Protein 2DGP (pdb70)

Sequence (106 aa):
GSSGSSGMKDHDAIKLFIGQIPRNLDEKDLKPLFEEFGKIYELTVLKDRFTGMHKGCAFLTYCERESALKAQSALHEQKTLPGMNRPIQVKPADSESRGGSGPSSGGSSGSSGMKDHDAIKLFIGQIPRNLDEKDLKPLFEEFGKIYELTVLKDRFTGMHKGCAFLTYCERESALKAQSALHEQKTLPGMNRPIQVKPADSESRGGSGPSSGGSSGSSGMKDHDAIKLFIGQIPRNLDEKDLKPLFEEFGKIYELTVLKDRFTGMHKGCAFLTYCERESALKAQSALHEQKTLPGMNRPIQVKPADSESRGGSGPSSGGSSGSSGMKDHDAIKLFIGQIPRNLDEKDLKPLFEEFGKIYELTVLKDRFTGMHKGCAFLTYCERESALKAQSALHEQKTLPGMNRPIQVKPADSESRGGSGPSSGGSSGSSGMKDHDAIKLFIGQIPRNLDEKDLKPLFEEFGKIYELTVLKDRFTGMHKGCAFLTYCERESALKAQSALHEQKTLPGMNRPIQVKPADSESRGGSGPSSGGSSGSSGMKDHDAIKLFIGQIPRNLDEKDLKPLFEEFGKIYELTVLKDRFTGMHKGCAFLTYCERESALKAQSALHEQKTLPGMNRPIQVKPADSESRGGSGPSSGGSSGSSGMKDHDAIKLFIGQIPRNLDEKDLKPLFEEFGKIYELTVLKDRFTGMHKGCAFLTYCERESALKAQSALHEQKTLPGMNRPIQVKPADSESRGGSGPSSGGSSGSSGMKDHDAIKLFIGQIPRNLDEKDLKPLFEEFGKIYELTVLKDRFTGMHKGCAFLTYCERESALKAQSALHEQKTLPGMNRPIQVKPADSESRGGSGPSSGGSSGSSGMKDHDAIKLFIGQIPRNLDEKDLKPLFEEFGKIYELTVLKDRFTGMHKGCAFLTYCERESALKAQSALHEQKTLPGMNRPIQVKPADSESRGGSGPSSGGSSGSSGMKDHDAIKLFIGQIPRNLDEKDLKPLFEEFGKIYELTVLKDRFTGMHKGCAFLTYCERESALKAQSALHEQKTLPGMNRPIQVKPADSESRGGSGPSSGGSSGSSGMKDHDAIKLFIGQIPRNLDEKDLKPLFEEFGKIYELTVLKDRFTGMHKGCAFLTYCERESALKAQSALHEQKTLPGMNRPIQVKPADSESRGGSGPSSGGSSGSSGMKDHDAIKLFIGQIPRNLDEKDLKPLFEEFGKIYELTVLKDRFTGMHKGCAFLTYCERESALKAQSALHEQKTLPGMNRPIQVKPADSESRGGSGPSSGGSSGSSGMKDHDAIKLFIGQIPRNLDEKDLKPLFEEFGKIYELTVLKDRFTGMHKGCAFLTYCERESALKAQSALHEQKTLPGMNRPIQVKPADSESRGGSGPSSGGSSGSSGMKDHDAIKLFIGQIPRNLDEKDLKPLFEEFGKIYELTVLKDRFTGMHKGCAFLTYCERESALKAQSALHEQKTLPGMNRPIQVKPADSESRGGSGPSSGGSSGSSGMKDHDAIKLFIGQIPRNLDEKDLKPLFEEFGKIYELTVLKDRFTGMHKGCAFLTYCERESALKAQSALHEQKTLPGMNRPIQVKPADSESRGGSGPSSGGSSGSSGMKDHDAIKLFIGQIPRNLDEKDLKPLFEEFGKIYELTVLKDRFTGMHKGCAFLTYCERESALKAQSALHEQKTLPGMNRPIQVKPADSESRGGSGPSSGGSSGSSGMKDHDAIKLFIGQIPRNLDEKDLKPLFEEFGKIYELTVLKDRFTGMHKGCAFLTYCERESALKAQSALHEQKTLPGMNRPIQVKPADSESRGGSGPSSGGSSGSSGMKDHDAIKLFIGQIPRNLDEKDLKPLFEEFGKIYELTVLKDRFTGMHKGCAFLTYCERESALKAQSALHEQKTLPGMNRPIQVKPADSESRGGSGPSSGGSSGSSGMKDHDAIKLFIGQIPRNLDEKDLKPLFEEFGKIYELTVLKDRFTGMHKGCAFLTYCERESALKAQSALHEQKTLPGMNRPIQVKPADSESRGGSGPSSGGSSGSSGMKDHDAIKLFIGQIPRNLDEKDLKPLFEEFGKIYELTVLKDRFTGMHKGCAFLTYCERESALKAQSALHEQKTLPGMNRPIQVKPADSESRGGSGPSSG

Solvent-accessible surface area: 7938 Å² total; per-residue (Å²): 128,128,102,47,76,117,70,164,66,40,184,120,36,48,104,0,61,3,9,61,8,30,167,104,42,72,65,172,90,11,78,52,61,8,64,140,88,8,98,28,108,104,23,76,13,46,84,50,224,188,124,18,108,14,102,27,8,5,41,1,26,0,18,105,156,113,14,0,85,141,1,26,96,31,5,59,115,106,76,78,29,116,83,49,145,170,32,9,66,9,84,58,59,109,106,110,121,212,80,76,123,65,130,96,125,111

Organism: Homo sapiens (NCBI:txid9606)

Structure (mmCIF, N/CA/C/O backbone):
data_2DGP
#
_entry.id   2DGP
#
loop_
_atom_site.group_PDB
_atom_site.id
_atom_site.type_symbol
_atom_site.label_atom_id
_atom_site.label_alt_id
_atom_site.label_comp_id
_atom_site.label_asym_id
_atom_site.label_entity_id
_atom_site.label_seq_id
_atom_site.pdbx_PDB_ins_code
_atom_site.Cartn_x
_atom_site.Cartn_y
_atom_site.Cartn_z
_atom_site.occupancy
_atom_site.B_iso_or_equiv
_atom_site.auth_seq_id
_atom_site.auth_comp_id
_atom_site.auth_asym_id
_atom_site.auth_atom_id
_atom_site.pdbx_PDB_model_num
ATOM 1 N N . GLY A 1 1 ? -15.502 13.108 15.107 1.00 0.00 41 GLY A N 1
ATOM 2 C CA . GLY A 1 1 ? -14.737 12.122 15.849 1.00 0.00 41 GLY A CA 1
ATOM 3 C C . GLY A 1 1 ? -13.530 12.725 16.540 1.00 0.00 41 GLY A C 1
ATOM 4 O O . GLY A 1 1 ? -13.539 13.900 16.906 1.00 0.00 41 GLY A O 1
ATOM 8 N N . SER A 1 2 ? -12.490 11.918 16.721 1.00 0.00 42 SER A N 1
ATOM 9 C CA . SER A 1 2 ? -11.272 12.377 17.378 1.00 0.00 42 SER A CA 1
ATOM 10 C C . SER A 1 2 ? -10.187 12.691 16.353 1.00 0.00 42 SER A C 1
ATOM 11 O O . SER A 1 2 ? -9.665 13.805 16.306 1.00 0.00 42 SER A O 1
ATOM 19 N N . SER A 1 3 ? -9.852 11.700 15.533 1.00 0.00 43 SER A N 1
ATOM 20 C CA . SER A 1 3 ? -8.826 11.868 14.510 1.00 0.00 43 SER A CA 1
ATOM 21 C C . SER A 1 3 ? -9.437 12.371 13.205 1.00 0.00 43 SER A C 1
ATOM 22 O O . SER A 1 3 ? -8.899 13.271 12.561 1.00 0.00 43 SER A O 1
ATOM 30 N N . GLY A 1 4 ? -10.566 11.783 12.822 1.00 0.00 44 GLY A N 1
ATOM 31 C CA . GLY A 1 4 ? -11.232 12.183 11.597 1.00 0.00 44 GLY A CA 1
ATOM 32 C C . GLY A 1 4 ? -10.314 12.127 10.392 1.00 0.00 44 GLY A C 1
ATOM 33 O O . GLY A 1 4 ? -9.958 11.045 9.925 1.00 0.00 44 GLY A O 1
ATOM 37 N N . SER A 1 5 ? -9.930 13.295 9.887 1.00 0.00 45 SER A N 1
ATOM 38 C CA . SER A 1 5 ? -9.052 13.374 8.726 1.00 0.00 45 SER A CA 1
ATOM 39 C C . SER A 1 5 ? -9.712 12.748 7.502 1.00 0.00 45 SER A C 1
ATOM 40 O O . SER A 1 5 ? -9.071 12.028 6.736 1.00 0.00 45 SER A O 1
ATOM 48 N N . SER A 1 6 ? -11.000 13.027 7.324 1.00 0.00 46 SER A N 1
ATOM 49 C CA . SER A 1 6 ? -11.750 12.488 6.196 1.00 0.00 46 SER A CA 1
ATOM 50 C C . SER A 1 6 ? -11.812 13.498 5.053 1.00 0.00 46 SER A C 1
ATOM 51 O O . SER A 1 6 ? -12.777 14.250 4.927 1.00 0.00 46 SER A O 1
ATOM 59 N N . GLY A 1 7 ? -10.774 13.508 4.223 1.00 0.00 47 GLY A N 1
ATOM 60 C CA . GLY A 1 7 ? -10.729 14.428 3.102 1.00 0.00 47 GLY A CA 1
ATOM 61 C C . GLY A 1 7 ? -10.356 13.742 1.803 1.00 0.00 47 GLY A C 1
ATOM 62 O O . GLY A 1 7 ? -10.934 12.715 1.448 1.00 0.00 47 GLY A O 1
ATOM 66 N N . MET A 1 8 ? -9.390 14.312 1.091 1.00 0.00 48 MET A N 1
ATOM 67 C CA . MET A 1 8 ? -8.941 13.748 -0.177 1.00 0.00 48 MET A CA 1
ATOM 68 C C . MET A 1 8 ? -7.418 13.713 -0.248 1.00 0.00 48 MET A C 1
ATOM 69 O O . MET A 1 8 ? -6.735 14.413 0.500 1.00 0.00 48 MET A O 1
ATOM 83 N N . LYS A 1 9 ? -6.891 12.893 -1.152 1.00 0.00 49 LYS A N 1
ATOM 84 C CA . LYS A 1 9 ? -5.448 12.767 -1.322 1.00 0.00 49 LYS A CA 1
ATOM 85 C C . LYS A 1 9 ? -4.832 14.097 -1.743 1.00 0.00 49 LYS A C 1
ATOM 86 O O . LYS A 1 9 ? -5.435 14.861 -2.496 1.00 0.00 49 LYS A O 1
ATOM 105 N N . ASP A 1 10 ? -3.627 14.367 -1.253 1.00 0.00 50 ASP A N 1
ATOM 106 C CA . ASP A 1 10 ? -2.927 15.604 -1.581 1.00 0.00 50 ASP A CA 1
ATOM 107 C C . ASP A 1 10 ? -2.882 15.819 -3.090 1.00 0.00 50 ASP A C 1
ATOM 108 O O . ASP A 1 10 ? -2.982 14.868 -3.867 1.00 0.00 50 ASP A O 1
ATOM 117 N N . HIS A 1 11 ? -2.731 17.074 -3.500 1.00 0.00 51 HIS A N 1
ATOM 118 C CA . HIS A 1 11 ? -2.673 17.414 -4.917 1.00 0.00 51 HIS A CA 1
ATOM 119 C C . HIS A 1 11 ? -1.621 16.574 -5.635 1.00 0.00 51 HIS A C 1
ATOM 120 O O . HIS A 1 11 ? -1.892 15.984 -6.681 1.00 0.00 51 HIS A O 1
ATOM 134 N N . ASP A 1 12 ? -0.421 16.526 -5.067 1.00 0.00 52 ASP A N 1
ATOM 135 C CA . ASP A 1 12 ? 0.672 15.758 -5.652 1.00 0.00 52 ASP A CA 1
ATOM 136 C C . ASP A 1 12 ? 0.940 14.492 -4.845 1.00 0.00 52 ASP A C 1
ATOM 137 O O . ASP A 1 12 ? 1.851 14.452 -4.019 1.00 0.00 52 ASP A O 1
ATOM 146 N N . ALA A 1 13 ? 0.139 13.460 -5.088 1.00 0.00 53 ALA A N 1
ATOM 147 C CA . ALA A 1 13 ? 0.290 12.193 -4.385 1.00 0.00 53 ALA A CA 1
ATOM 148 C C . ALA A 1 13 ? 1.504 11.423 -4.894 1.00 0.00 53 ALA A C 1
ATOM 149 O O . ALA A 1 13 ? 1.975 11.656 -6.008 1.00 0.00 53 ALA A O 1
ATOM 156 N N . ILE A 1 14 ? 2.006 10.508 -4.073 1.00 0.00 54 ILE A N 1
ATOM 157 C CA . ILE A 1 14 ? 3.165 9.704 -4.441 1.00 0.00 54 ILE A CA 1
ATOM 158 C C . ILE A 1 14 ? 2.756 8.278 -4.791 1.00 0.00 54 ILE A C 1
ATOM 159 O O . ILE A 1 14 ? 2.109 7.593 -3.999 1.00 0.00 54 ILE A O 1
ATOM 175 N N . LYS A 1 15 ? 3.139 7.834 -5.984 1.00 0.00 55 LYS A N 1
ATOM 176 C CA . LYS A 1 15 ? 2.816 6.487 -6.440 1.00 0.00 55 LYS A CA 1
ATOM 177 C C . LYS A 1 15 ? 3.864 5.486 -5.965 1.00 0.00 55 LYS A C 1
ATOM 178 O O . LYS A 1 15 ? 4.892 5.293 -6.615 1.00 0.00 55 LYS A O 1
ATOM 197 N N . LEU A 1 16 ? 3.596 4.851 -4.829 1.00 0.00 56 LEU A N 1
ATOM 198 C CA . LEU A 1 16 ? 4.516 3.867 -4.268 1.00 0.00 56 LEU A CA 1
ATOM 199 C C . LEU A 1 16 ? 4.465 2.562 -5.056 1.00 0.00 56 LEU A C 1
ATOM 200 O O . LEU A 1 16 ? 3.412 1.936 -5.173 1.00 0.00 56 LEU A O 1
ATOM 216 N N . PHE A 1 17 ? 5.611 2.157 -5.593 1.00 0.00 57 PHE A N 1
ATOM 217 C CA . PHE A 1 17 ? 5.698 0.925 -6.369 1.00 0.00 57 PHE A CA 1
ATOM 218 C C . PHE A 1 17 ? 6.143 -0.241 -5.491 1.00 0.00 57 PHE A C 1
ATOM 219 O O . PHE A 1 17 ? 7.268 -0.261 -4.991 1.00 0.00 57 PHE A O 1
ATOM 236 N N . ILE A 1 18 ? 5.252 -1.209 -5.308 1.00 0.00 58 ILE A N 1
ATOM 237 C CA . ILE A 1 18 ? 5.553 -2.379 -4.491 1.00 0.00 58 ILE A CA 1
ATOM 238 C C . ILE A 1 18 ? 5.889 -3.585 -5.361 1.00 0.00 58 ILE A C 1
ATOM 239 O O . ILE A 1 18 ? 5.228 -3.842 -6.366 1.00 0.00 58 ILE A O 1
ATOM 255 N N . GLY A 1 19 ? 6.921 -4.324 -4.965 1.00 0.00 59 GLY A N 1
ATOM 256 C CA . GLY A 1 19 ? 7.327 -5.496 -5.719 1.00 0.00 59 GLY A CA 1
ATOM 257 C C . GLY A 1 19 ? 7.564 -6.702 -4.832 1.00 0.00 59 GLY A C 1
ATOM 258 O O . GLY A 1 19 ? 7.489 -6.604 -3.608 1.00 0.00 59 GLY A O 1
ATOM 262 N N . GLN A 1 20 ? 7.850 -7.843 -5.451 1.00 0.00 60 GLN A N 1
ATOM 263 C CA . GLN A 1 20 ? 8.097 -9.073 -4.708 1.00 0.00 60 GLN A CA 1
ATOM 264 C C . GLN A 1 20 ? 6.803 -9.620 -4.114 1.00 0.00 60 GLN A C 1
ATOM 265 O O . GLN A 1 20 ? 6.773 -10.054 -2.962 1.00 0.00 60 GLN A O 1
ATOM 279 N N . ILE A 1 21 ? 5.737 -9.594 -4.907 1.00 0.00 61 ILE A N 1
ATOM 280 C CA . ILE A 1 21 ? 4.441 -10.088 -4.459 1.00 0.00 61 ILE A CA 1
ATOM 281 C C . ILE A 1 21 ? 3.890 -11.137 -5.419 1.00 0.00 61 ILE A C 1
ATOM 282 O O . ILE A 1 21 ? 3.910 -10.969 -6.638 1.00 0.00 61 ILE A O 1
ATOM 298 N N . PRO A 1 22 ? 3.385 -12.245 -4.858 1.00 0.00 62 PRO A N 1
ATOM 299 C CA . PRO A 1 22 ? 2.816 -13.343 -5.646 1.00 0.00 62 PRO A CA 1
ATOM 300 C C . PRO A 1 22 ? 1.498 -12.959 -6.308 1.00 0.00 62 PRO A C 1
ATOM 301 O O . PRO A 1 22 ? 0.791 -12.068 -5.835 1.00 0.00 62 PRO A O 1
ATOM 312 N N . ARG A 1 23 ? 1.172 -13.636 -7.404 1.00 0.00 63 ARG A N 1
ATOM 313 C CA . ARG A 1 23 ? -0.062 -13.365 -8.131 1.00 0.00 63 ARG A CA 1
ATOM 314 C C . ARG A 1 23 ? -1.223 -14.168 -7.552 1.00 0.00 63 ARG A C 1
ATOM 315 O O . ARG A 1 23 ? -2.041 -14.716 -8.289 1.00 0.00 63 ARG A O 1
ATOM 336 N N . ASN A 1 24 ? -1.287 -14.233 -6.225 1.00 0.00 64 ASN A N 1
ATOM 337 C CA . ASN A 1 24 ? -2.346 -14.970 -5.547 1.00 0.00 64 ASN A CA 1
ATOM 338 C C . ASN A 1 24 ? -3.051 -14.088 -4.520 1.00 0.00 64 ASN A C 1
ATOM 339 O O . ASN A 1 24 ? -3.894 -14.559 -3.755 1.00 0.00 64 ASN A O 1
ATOM 350 N N . LEU A 1 25 ? -2.701 -12.807 -4.510 1.00 0.00 65 LEU A N 1
ATOM 351 C CA . LEU A 1 25 ? -3.300 -11.857 -3.579 1.00 0.00 65 LEU A CA 1
ATOM 352 C C . LEU A 1 25 ? -4.389 -11.036 -4.263 1.00 0.00 65 LEU A C 1
ATOM 353 O O . LEU A 1 25 ? -4.648 -11.201 -5.455 1.00 0.00 65 LEU A O 1
ATOM 369 N N . ASP A 1 26 ? -5.021 -10.151 -3.501 1.00 0.00 66 ASP A N 1
ATOM 370 C CA . ASP A 1 26 ? -6.080 -9.301 -4.034 1.00 0.00 66 ASP A CA 1
ATOM 371 C C . ASP A 1 26 ? -5.977 -7.887 -3.471 1.00 0.00 66 ASP A C 1
ATOM 372 O O . ASP A 1 26 ? -5.432 -7.679 -2.387 1.00 0.00 66 ASP A O 1
ATOM 381 N N . GLU A 1 27 ? -6.504 -6.919 -4.214 1.00 0.00 67 GLU A N 1
ATOM 382 C CA . GLU A 1 27 ? -6.470 -5.525 -3.789 1.00 0.00 67 GLU A CA 1
ATOM 383 C C . GLU A 1 27 ? -7.171 -5.349 -2.445 1.00 0.00 67 GLU A C 1
ATOM 384 O O . GLU A 1 27 ? -6.730 -4.570 -1.599 1.00 0.00 67 GLU A O 1
ATOM 396 N N . LYS A 1 28 ? -8.265 -6.078 -2.255 1.00 0.00 68 LYS A N 1
ATOM 397 C CA . LYS A 1 28 ? -9.028 -6.005 -1.015 1.00 0.00 68 LYS A CA 1
ATOM 398 C C . LYS A 1 28 ? -8.286 -6.699 0.122 1.00 0.00 68 LYS A C 1
ATOM 399 O O . LYS A 1 28 ? -8.664 -6.578 1.288 1.00 0.00 68 LYS A O 1
ATOM 418 N N . ASP A 1 29 ? -7.229 -7.425 -0.223 1.00 0.00 69 ASP A N 1
ATOM 419 C CA . ASP A 1 29 ? -6.432 -8.136 0.769 1.00 0.00 69 ASP A CA 1
ATOM 420 C C . ASP A 1 29 ? -5.139 -7.384 1.069 1.00 0.00 69 ASP A C 1
ATOM 421 O O . ASP A 1 29 ? -4.512 -7.594 2.109 1.00 0.00 69 ASP A O 1
ATOM 430 N N . LEU A 1 30 ? -4.745 -6.507 0.152 1.00 0.00 70 LEU A N 1
ATOM 431 C CA . LEU A 1 30 ? -3.525 -5.723 0.318 1.00 0.00 70 LEU A CA 1
ATOM 432 C C . LEU A 1 30 ? -3.847 -4.310 0.793 1.00 0.00 70 LEU A C 1
ATOM 433 O O . LEU A 1 30 ? -3.123 -3.738 1.609 1.00 0.00 70 LEU A O 1
ATOM 449 N N . LYS A 1 31 ? -4.938 -3.752 0.280 1.00 0.00 71 LYS A N 1
ATOM 450 C CA . LYS A 1 31 ? -5.359 -2.407 0.654 1.00 0.00 71 LYS A CA 1
ATOM 451 C C . LYS A 1 31 ? -5.519 -2.288 2.166 1.00 0.00 71 LYS A C 1
ATOM 452 O O . LYS A 1 31 ? -5.101 -1.308 2.783 1.00 0.00 71 LYS A O 1
ATOM 471 N N . PRO A 1 32 ? -6.138 -3.308 2.778 1.00 0.00 72 PRO A N 1
ATOM 472 C CA . PRO A 1 32 ? -6.366 -3.341 4.226 1.00 0.00 72 PRO A CA 1
ATOM 473 C C . PRO A 1 32 ? -5.111 -2.994 5.019 1.00 0.00 72 PRO A C 1
ATOM 474 O O . PRO A 1 32 ? -5.074 -1.994 5.737 1.00 0.00 72 PRO A O 1
ATOM 485 N N . LEU A 1 33 ? -4.083 -3.825 4.884 1.00 0.00 73 LEU A N 1
ATOM 486 C CA . LEU A 1 33 ? -2.824 -3.605 5.587 1.00 0.00 73 LEU A CA 1
ATOM 487 C C . LEU A 1 33 ? -2.412 -2.138 5.521 1.00 0.00 73 LEU A C 1
ATOM 488 O O . LEU A 1 33 ? -2.424 -1.433 6.530 1.00 0.00 73 LEU A O 1
ATOM 504 N N . PHE A 1 34 ? -2.049 -1.684 4.326 1.00 0.00 74 PHE A N 1
ATOM 505 C CA . PHE A 1 34 ? -1.635 -0.300 4.128 1.00 0.00 74 PHE A CA 1
ATOM 506 C C . PHE A 1 34 ? -2.644 0.664 4.745 1.00 0.00 74 PHE A C 1
ATOM 507 O O . PHE A 1 34 ? -2.268 1.646 5.384 1.00 0.00 74 PHE A O 1
ATOM 524 N N . GLU A 1 35 ? -3.927 0.375 4.549 1.00 0.00 75 GLU A N 1
ATOM 525 C CA . GLU A 1 35 ? -4.990 1.217 5.085 1.00 0.00 75 GLU A CA 1
ATOM 526 C C . GLU A 1 35 ? -4.777 1.479 6.574 1.00 0.00 75 GLU A C 1
ATOM 527 O O . GLU A 1 35 ? -5.039 2.577 7.064 1.00 0.00 75 GLU A O 1
ATOM 539 N N . GLU A 1 36 ? -4.300 0.463 7.286 1.00 0.00 76 GLU A N 1
ATOM 540 C CA . GLU A 1 36 ? -4.054 0.583 8.718 1.00 0.00 76 GLU A CA 1
ATOM 541 C C . GLU A 1 36 ? -2.960 1.610 8.997 1.00 0.00 76 GLU A C 1
ATOM 542 O O . GLU A 1 36 ? -2.911 2.204 10.074 1.00 0.00 76 GLU A O 1
ATOM 554 N N . PHE A 1 37 ? -2.084 1.813 8.019 1.00 0.00 77 PHE A N 1
ATOM 555 C CA . PHE A 1 37 ? -0.989 2.766 8.159 1.00 0.00 77 PHE A CA 1
ATOM 556 C C . PHE A 1 37 ? -1.396 4.142 7.639 1.00 0.00 77 PHE A C 1
ATOM 557 O O . PHE A 1 37 ? -1.129 5.161 8.273 1.00 0.00 77 PHE A O 1
ATOM 574 N N . GLY A 1 38 ? -2.044 4.161 6.478 1.00 0.00 78 GLY A N 1
ATOM 575 C CA . GLY A 1 38 ? -2.477 5.416 5.891 1.00 0.00 78 GLY A CA 1
ATOM 576 C C . GLY A 1 38 ? -3.840 5.310 5.236 1.00 0.00 78 GLY A C 1
ATOM 577 O O . GLY A 1 38 ? -4.299 4.214 4.914 1.00 0.00 78 GLY A O 1
ATOM 581 N N . LYS A 1 39 ? -4.490 6.452 5.039 1.00 0.00 79 LYS A N 1
ATOM 582 C CA . LYS A 1 39 ? -5.809 6.484 4.418 1.00 0.00 79 LYS A CA 1
ATOM 583 C C . LYS A 1 39 ? -5.699 6.384 2.900 1.00 0.00 79 LYS A C 1
ATOM 584 O O . LYS A 1 39 ? -5.885 7.371 2.189 1.00 0.00 79 LYS A O 1
ATOM 603 N N . ILE A 1 40 ? -5.397 5.186 2.411 1.00 0.00 80 ILE A N 1
ATOM 604 C CA . ILE A 1 40 ? -5.265 4.957 0.978 1.00 0.00 80 ILE A CA 1
ATOM 605 C C . ILE A 1 40 ? -6.387 5.643 0.206 1.00 0.00 80 ILE A C 1
ATOM 606 O O . ILE A 1 40 ? -7.542 5.636 0.632 1.00 0.00 80 ILE A O 1
ATOM 622 N N . TYR A 1 41 ? -6.040 6.234 -0.932 1.00 0.00 81 TYR A N 1
ATOM 623 C CA . TYR A 1 41 ? -7.018 6.925 -1.763 1.00 0.00 81 TYR A CA 1
ATOM 624 C C . TYR A 1 41 ? -7.407 6.074 -2.968 1.00 0.00 81 TYR A C 1
ATOM 625 O O . TYR A 1 41 ? -8.569 6.045 -3.371 1.00 0.00 81 TYR A O 1
ATOM 643 N N . GLU A 1 42 ? -6.424 5.383 -3.538 1.00 0.00 82 GLU A N 1
ATOM 644 C CA . GLU A 1 42 ? -6.664 4.531 -4.697 1.00 0.00 82 GLU A CA 1
ATOM 645 C C . GLU A 1 42 ? -5.587 3.456 -4.813 1.00 0.00 82 GLU A C 1
ATOM 646 O O . GLU A 1 42 ? -4.396 3.735 -4.670 1.00 0.00 82 GLU A O 1
ATOM 658 N N . LEU A 1 43 ? -6.015 2.225 -5.073 1.00 0.00 83 LEU A N 1
ATOM 659 C CA . LEU A 1 43 ? -5.089 1.106 -5.208 1.00 0.00 83 LEU A CA 1
ATOM 660 C C . LEU A 1 43 ? -5.301 0.380 -6.533 1.00 0.00 83 LEU A C 1
ATOM 661 O O . LEU A 1 43 ? -6.435 0.105 -6.928 1.00 0.00 83 LEU A O 1
ATOM 677 N N . THR A 1 44 ? -4.203 0.069 -7.215 1.00 0.00 84 THR A N 1
ATOM 678 C CA . THR A 1 44 ? -4.269 -0.626 -8.494 1.00 0.00 84 THR A CA 1
ATOM 679 C C . THR A 1 44 ? -3.140 -1.641 -8.627 1.00 0.00 84 THR A C 1
ATOM 680 O O . THR A 1 44 ? -1.969 -1.310 -8.443 1.00 0.00 84 THR A O 1
ATOM 691 N N . VAL A 1 45 ? -3.499 -2.880 -8.948 1.00 0.00 85 VAL A N 1
ATOM 692 C CA . VAL A 1 45 ? -2.515 -3.944 -9.108 1.00 0.00 85 VAL A CA 1
ATOM 693 C C . VAL A 1 45 ? -2.155 -4.145 -10.575 1.00 0.00 85 VAL A C 1
ATOM 694 O O . VAL A 1 45 ? -2.963 -4.642 -11.362 1.00 0.00 85 VAL A O 1
ATOM 707 N N . LEU A 1 46 ? -0.938 -3.756 -10.939 1.00 0.00 86 LEU A N 1
ATOM 708 C CA . LEU A 1 46 ? -0.470 -3.893 -12.314 1.00 0.00 86 LEU A CA 1
ATOM 709 C C . LEU A 1 46 ? -0.724 -5.303 -12.837 1.00 0.00 86 LEU A C 1
ATOM 710 O O . LEU A 1 46 ? -0.011 -6.245 -12.489 1.00 0.00 86 LEU A O 1
ATOM 726 N N . LYS A 1 47 ? -1.744 -5.442 -13.678 1.00 0.00 87 LYS A N 1
ATOM 727 C CA . LYS A 1 47 ? -2.092 -6.736 -14.253 1.00 0.00 87 LYS A CA 1
ATOM 728 C C . LYS A 1 47 ? -2.393 -6.605 -15.743 1.00 0.00 87 LYS A C 1
ATOM 729 O O . LYS A 1 47 ? -3.453 -6.112 -16.130 1.00 0.00 87 LYS A O 1
ATOM 748 N N . ASP A 1 48 ? -1.457 -7.051 -16.572 1.00 0.00 88 ASP A N 1
ATOM 749 C CA . ASP A 1 48 ? -1.624 -6.987 -18.020 1.00 0.00 88 ASP A CA 1
ATOM 750 C C . ASP A 1 48 ? -2.797 -7.851 -18.470 1.00 0.00 88 ASP A C 1
ATOM 751 O O . ASP A 1 48 ? -3.336 -8.638 -17.692 1.00 0.00 88 ASP A O 1
ATOM 760 N N . ARG A 1 49 ? -3.189 -7.697 -19.731 1.00 0.00 89 ARG A N 1
ATOM 761 C CA . ARG A 1 49 ? -4.300 -8.461 -20.284 1.00 0.00 89 ARG A CA 1
ATOM 762 C C . ARG A 1 49 ? -3.831 -9.347 -21.435 1.00 0.00 89 ARG A C 1
ATOM 763 O O . ARG A 1 49 ? -4.621 -10.080 -22.030 1.00 0.00 89 ARG A O 1
ATOM 784 N N . PHE A 1 50 ? -2.541 -9.273 -21.743 1.00 0.00 90 PHE A N 1
ATOM 785 C CA . PHE A 1 50 ? -1.967 -10.067 -22.824 1.00 0.00 90 PHE A CA 1
ATOM 786 C C . PHE A 1 50 ? -1.133 -11.218 -22.269 1.00 0.00 90 PHE A C 1
ATOM 787 O O . PHE A 1 50 ? -1.528 -12.382 -22.348 1.00 0.00 90 PHE A O 1
ATOM 804 N N . THR A 1 51 ? 0.025 -10.885 -21.706 1.00 0.00 91 THR A N 1
ATOM 805 C CA . THR A 1 51 ? 0.916 -11.890 -21.139 1.00 0.00 91 THR A CA 1
ATOM 806 C C . THR A 1 51 ? 1.292 -11.543 -19.703 1.00 0.00 91 THR A C 1
ATOM 807 O O . THR A 1 51 ? 1.505 -12.429 -18.876 1.00 0.00 91 THR A O 1
ATOM 818 N N . GLY A 1 52 ? 1.372 -10.248 -19.413 1.00 0.00 9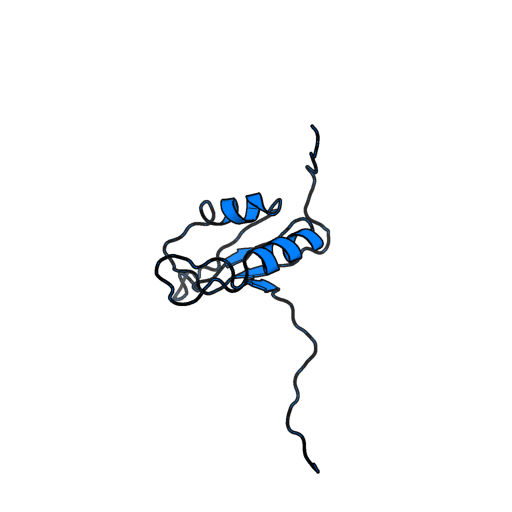2 GLY A N 1
ATOM 819 C CA . GLY A 1 52 ? 1.723 -9.808 -18.075 1.00 0.00 92 GLY A CA 1
ATOM 820 C C . GLY A 1 52 ? 0.536 -9.820 -17.132 1.00 0.00 92 GLY A C 1
ATOM 821 O O . GLY A 1 52 ? 0.382 -8.921 -16.306 1.00 0.00 92 GLY A O 1
ATOM 825 N N . MET A 1 53 ? -0.304 -10.842 -17.254 1.00 0.00 93 MET A N 1
ATOM 826 C CA . MET A 1 53 ? -1.483 -10.968 -16.405 1.00 0.00 93 MET A 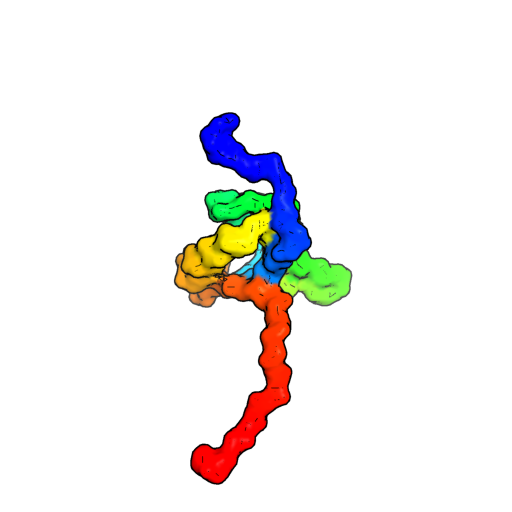CA 1
ATOM 827 C C . MET A 1 53 ? -1.207 -10.421 -15.008 1.00 0.00 93 MET A C 1
ATOM 828 O O . MET A 1 53 ? -2.079 -9.814 -14.385 1.00 0.00 93 MET A O 1
ATOM 842 N N . HIS A 1 54 ? 0.010 -10.641 -14.521 1.00 0.00 94 HIS A N 1
ATOM 843 C CA . HIS A 1 54 ? 0.400 -10.170 -13.197 1.00 0.00 94 HIS A CA 1
ATOM 844 C C . HIS A 1 54 ? 1.900 -9.896 -13.138 1.00 0.00 94 HIS A C 1
ATOM 845 O O . HIS A 1 54 ? 2.713 -10.820 -13.183 1.00 0.00 94 HIS A O 1
ATOM 859 N N . LYS A 1 55 ? 2.260 -8.621 -13.037 1.00 0.00 95 LYS A N 1
ATOM 860 C CA . LYS A 1 55 ? 3.662 -8.225 -12.971 1.00 0.00 95 LYS A CA 1
ATOM 861 C C . LYS A 1 55 ? 4.193 -8.337 -11.545 1.00 0.00 95 LYS A C 1
ATOM 862 O O . LYS A 1 55 ? 5.011 -7.527 -11.112 1.00 0.00 95 LYS A O 1
ATOM 881 N N . GLY A 1 56 ? 3.722 -9.347 -10.821 1.00 0.00 96 GLY A N 1
ATOM 882 C CA . GLY A 1 56 ? 4.161 -9.547 -9.452 1.00 0.00 96 GLY A CA 1
ATOM 883 C C . GLY A 1 56 ? 4.434 -8.240 -8.734 1.00 0.00 96 GLY A C 1
ATOM 884 O O . GLY A 1 56 ? 5.446 -8.101 -8.046 1.00 0.00 96 GLY A O 1
ATOM 888 N N . CYS A 1 57 ? 3.530 -7.279 -8.895 1.00 0.00 97 CYS A N 1
ATOM 889 C CA . CYS A 1 57 ? 3.679 -5.976 -8.258 1.00 0.00 97 CYS A CA 1
ATOM 890 C C . CYS A 1 57 ? 2.347 -5.235 -8.217 1.00 0.00 97 CYS A C 1
ATOM 891 O O . CYS A 1 57 ? 1.357 -5.685 -8.794 1.00 0.00 97 CYS A O 1
ATOM 899 N N . ALA A 1 58 ? 2.329 -4.098 -7.530 1.00 0.00 98 ALA A N 1
ATOM 900 C CA . ALA A 1 58 ? 1.118 -3.295 -7.413 1.00 0.00 98 ALA A CA 1
ATOM 901 C C . ALA A 1 58 ? 1.451 -1.842 -7.094 1.00 0.00 98 ALA A C 1
ATOM 902 O O . ALA A 1 58 ? 2.486 -1.549 -6.494 1.00 0.00 98 ALA A O 1
ATOM 909 N N . PHE A 1 59 ? 0.570 -0.934 -7.500 1.00 0.00 99 PHE A N 1
ATOM 910 C CA . PHE A 1 59 ? 0.772 0.490 -7.259 1.00 0.00 99 PHE A CA 1
ATOM 911 C C . PHE A 1 59 ? -0.114 0.979 -6.117 1.00 0.00 99 PHE A C 1
ATOM 912 O O . PHE A 1 59 ? -1.298 0.648 -6.048 1.00 0.00 99 PHE A O 1
ATOM 929 N N . LEU A 1 60 ? 0.469 1.769 -5.222 1.00 0.00 100 LEU A N 1
ATOM 930 C CA . LEU A 1 60 ? -0.266 2.304 -4.081 1.00 0.00 100 LEU A CA 1
ATOM 931 C C . LEU A 1 60 ? -0.128 3.822 -4.008 1.00 0.00 100 LEU A C 1
ATOM 932 O O . LEU A 1 60 ? 0.942 4.373 -4.268 1.00 0.00 100 LEU A O 1
ATOM 948 N N . THR A 1 61 ? -1.218 4.493 -3.651 1.00 0.00 101 THR A N 1
ATOM 949 C CA . THR A 1 61 ? -1.220 5.947 -3.542 1.00 0.00 101 THR A CA 1
ATOM 950 C C . THR A 1 61 ? -1.719 6.396 -2.174 1.00 0.00 101 THR A C 1
ATOM 951 O O . THR A 1 61 ? -2.880 6.180 -1.825 1.00 0.00 101 THR A O 1
ATOM 962 N N . TYR A 1 62 ? -0.836 7.021 -1.403 1.00 0.00 102 TYR A N 1
ATOM 963 C CA . TYR A 1 62 ? -1.188 7.499 -0.071 1.00 0.00 102 TYR A CA 1
ATOM 964 C C . TYR A 1 62 ? -1.685 8.941 -0.123 1.00 0.00 102 TYR A C 1
ATOM 965 O O . TYR A 1 62 ? -1.095 9.789 -0.795 1.00 0.00 102 TYR A O 1
ATOM 983 N N . CYS A 1 63 ? -2.772 9.210 0.590 1.00 0.00 103 CYS A N 1
ATOM 984 C CA . CYS A 1 63 ? -3.350 10.549 0.626 1.00 0.00 103 CYS A CA 1
ATOM 985 C C . CYS A 1 63 ? -2.317 11.576 1.078 1.00 0.00 103 CYS A C 1
ATOM 986 O O . CYS A 1 63 ? -2.118 12.599 0.425 1.00 0.00 103 CYS A O 1
ATOM 994 N N . GLU A 1 64 ? -1.663 11.295 2.201 1.00 0.00 104 GLU A N 1
ATOM 995 C CA . GLU A 1 64 ? -0.652 12.196 2.741 1.00 0.00 104 GLU A CA 1
ATOM 996 C C . GLU A 1 64 ? 0.749 11.749 2.333 1.00 0.00 104 GLU A C 1
ATOM 997 O O . GLU A 1 64 ? 1.097 10.574 2.452 1.00 0.00 104 GLU A O 1
ATOM 1009 N N . ARG A 1 65 ? 1.548 12.695 1.850 1.00 0.00 105 ARG A N 1
ATOM 1010 C CA . ARG A 1 65 ? 2.910 12.400 1.422 1.00 0.00 105 ARG A CA 1
ATOM 1011 C C . ARG A 1 65 ? 3.724 11.809 2.569 1.00 0.00 105 ARG A C 1
ATOM 1012 O O . ARG A 1 65 ? 4.352 10.761 2.420 1.00 0.00 105 ARG A O 1
ATOM 1033 N N . GLU A 1 66 ? 3.708 12.488 3.711 1.00 0.00 106 GLU A N 1
ATOM 1034 C CA . GLU A 1 66 ? 4.446 12.030 4.882 1.00 0.00 106 GLU A CA 1
ATOM 1035 C C . GLU A 1 66 ? 4.065 10.596 5.239 1.00 0.00 106 GLU A C 1
ATOM 1036 O O . GLU A 1 66 ? 4.924 9.721 5.343 1.00 0.00 106 GLU A O 1
ATOM 1048 N N . SER A 1 67 ? 2.769 10.364 5.427 1.00 0.00 107 SER A N 1
ATOM 1049 C CA . SER A 1 67 ? 2.273 9.038 5.777 1.00 0.00 107 SER A CA 1
ATOM 1050 C C . SER A 1 67 ? 3.033 7.956 5.017 1.00 0.00 107 SER A C 1
ATOM 1051 O O . SER A 1 67 ? 3.641 7.070 5.617 1.00 0.00 107 SER A O 1
ATOM 1059 N N . ALA A 1 68 ? 2.993 8.034 3.690 1.00 0.00 108 ALA A N 1
ATOM 1060 C CA . ALA A 1 68 ? 3.678 7.064 2.847 1.00 0.00 108 ALA A CA 1
ATOM 1061 C C . ALA A 1 68 ? 5.036 6.689 3.432 1.00 0.00 108 ALA A C 1
ATOM 1062 O O . ALA A 1 68 ? 5.361 5.509 3.567 1.00 0.00 108 ALA A O 1
ATOM 1069 N N . LEU A 1 69 ? 5.825 7.700 3.777 1.00 0.00 109 LEU A N 1
ATOM 1070 C CA . LEU A 1 69 ? 7.149 7.477 4.348 1.00 0.00 109 LEU A CA 1
ATOM 1071 C C . LEU A 1 69 ? 7.085 6.477 5.498 1.00 0.00 109 LEU A C 1
ATOM 1072 O O . LEU A 1 69 ? 7.888 5.547 5.573 1.00 0.00 109 LEU A O 1
ATOM 1088 N N . LYS A 1 70 ? 6.122 6.674 6.393 1.00 0.00 110 LYS A N 1
ATOM 1089 C CA . LYS A 1 70 ? 5.949 5.788 7.538 1.00 0.00 110 LYS A CA 1
ATOM 1090 C C . LYS A 1 70 ? 5.780 4.341 7.087 1.00 0.00 110 LYS A C 1
ATOM 1091 O O . LYS A 1 70 ? 6.626 3.492 7.364 1.00 0.00 110 LYS A O 1
ATOM 1110 N N . ALA A 1 71 ? 4.682 4.069 6.389 1.00 0.00 111 ALA A N 1
ATOM 1111 C CA . ALA A 1 71 ? 4.404 2.725 5.896 1.00 0.00 111 ALA A CA 1
ATOM 1112 C C . ALA A 1 71 ? 5.593 2.168 5.121 1.00 0.00 111 ALA A C 1
ATOM 1113 O O . ALA A 1 71 ? 5.868 0.969 5.167 1.00 0.00 111 ALA A O 1
ATOM 1120 N N . GLN A 1 72 ? 6.294 3.046 4.410 1.00 0.00 112 GLN A N 1
ATOM 1121 C CA . GLN A 1 72 ? 7.453 2.639 3.624 1.00 0.00 112 GLN A CA 1
ATOM 1122 C C . GLN A 1 72 ? 8.516 2.001 4.511 1.00 0.00 112 GLN A C 1
ATOM 1123 O O . GLN A 1 72 ? 8.833 0.821 4.366 1.00 0.00 112 GLN A O 1
ATOM 1137 N N . SER A 1 73 ? 9.064 2.790 5.430 1.00 0.00 113 SER A N 1
ATOM 1138 C CA . SER A 1 73 ? 10.095 2.303 6.339 1.00 0.00 113 SER A CA 1
ATOM 1139 C C . SER A 1 73 ? 9.516 1.296 7.328 1.00 0.00 113 SER A C 1
ATOM 1140 O O . SER A 1 73 ? 10.239 0.471 7.886 1.00 0.00 113 SER A O 1
ATOM 1148 N N . ALA A 1 74 ? 8.206 1.370 7.540 1.00 0.00 114 ALA A N 1
ATOM 1149 C CA . ALA A 1 74 ? 7.529 0.465 8.460 1.00 0.00 114 ALA A CA 1
ATOM 1150 C C . ALA A 1 74 ? 7.328 -0.909 7.830 1.00 0.00 114 ALA A C 1
ATOM 1151 O O . ALA A 1 74 ? 7.393 -1.932 8.513 1.00 0.00 114 ALA A O 1
ATOM 1158 N N . LEU A 1 75 ? 7.084 -0.926 6.524 1.00 0.00 115 LEU A N 1
ATOM 1159 C CA . LEU A 1 75 ? 6.873 -2.176 5.801 1.00 0.00 115 LEU A CA 1
ATOM 1160 C C . LEU A 1 75 ? 8.170 -2.659 5.159 1.00 0.00 115 LEU A C 1
ATOM 1161 O O . LEU A 1 75 ? 8.604 -3.789 5.385 1.00 0.00 115 LEU A O 1
ATOM 1177 N N . HIS A 1 76 ? 8.785 -1.794 4.358 1.00 0.00 116 HIS A N 1
ATOM 1178 C CA . HIS A 1 76 ? 10.034 -2.132 3.685 1.00 0.00 116 HIS A CA 1
ATOM 1179 C C . HIS A 1 76 ? 10.901 -3.028 4.565 1.00 0.00 116 HIS A C 1
ATOM 1180 O O . HIS A 1 76 ? 11.023 -2.801 5.768 1.00 0.00 116 HIS A O 1
ATOM 1194 N N . GLU A 1 77 ? 11.499 -4.047 3.955 1.00 0.00 117 GLU A N 1
ATOM 1195 C CA . GLU A 1 77 ? 12.352 -4.978 4.685 1.00 0.00 117 GLU A CA 1
ATOM 1196 C C . GLU A 1 77 ? 11.830 -5.199 6.101 1.00 0.00 117 GLU A C 1
ATOM 1197 O O . GLU A 1 77 ? 12.607 -5.327 7.047 1.00 0.00 117 GLU A O 1
ATOM 1209 N N . GLN A 1 78 ? 10.508 -5.242 6.238 1.00 0.00 118 GLN A N 1
ATOM 1210 C CA . GLN A 1 78 ? 9.882 -5.447 7.539 1.00 0.00 118 GLN A CA 1
ATOM 1211 C C . GLN A 1 78 ? 8.917 -6.627 7.499 1.00 0.00 118 GLN A C 1
ATOM 1212 O O . GLN A 1 78 ? 8.862 -7.430 8.430 1.00 0.00 118 GLN A O 1
ATOM 1226 N N . LYS A 1 79 ? 8.156 -6.726 6.414 1.00 0.00 119 LYS A N 1
ATOM 1227 C CA . LYS A 1 79 ? 7.192 -7.808 6.251 1.00 0.00 119 LYS A CA 1
ATOM 1228 C C . LYS A 1 79 ? 7.592 -8.724 5.099 1.00 0.00 119 LYS A C 1
ATOM 1229 O O . LYS A 1 79 ? 8.088 -8.264 4.069 1.00 0.00 119 LYS A O 1
ATOM 1248 N N . THR A 1 80 ? 7.373 -10.023 5.277 1.00 0.00 120 THR A N 1
ATOM 1249 C CA . THR A 1 80 ? 7.711 -11.003 4.253 1.00 0.00 120 THR A CA 1
ATOM 1250 C C . THR A 1 80 ? 6.518 -11.895 3.931 1.00 0.00 120 THR A C 1
ATOM 1251 O O . THR A 1 80 ? 6.113 -12.726 4.746 1.00 0.00 120 THR A O 1
ATOM 1262 N N . LEU A 1 81 ? 5.958 -11.719 2.740 1.00 0.00 121 LEU A N 1
ATOM 1263 C CA . LEU A 1 81 ? 4.810 -12.510 2.310 1.00 0.00 121 LEU A CA 1
ATOM 1264 C C . LEU A 1 81 ? 5.157 -13.995 2.266 1.00 0.00 121 LEU A C 1
ATOM 1265 O O . LEU A 1 81 ? 6.301 -14.383 2.031 1.00 0.00 121 LEU A O 1
ATOM 1281 N N . PRO A 1 82 ? 4.146 -14.846 2.496 1.00 0.00 122 PRO A N 1
ATOM 1282 C CA . PRO A 1 82 ? 4.319 -16.302 2.485 1.00 0.00 122 PRO A CA 1
ATOM 1283 C C . PRO A 1 82 ? 4.587 -16.844 1.086 1.00 0.00 122 PRO A C 1
ATOM 1284 O O . PRO A 1 82 ? 3.756 -16.711 0.188 1.00 0.00 122 PRO A O 1
ATOM 1295 N N . GLY A 1 83 ? 5.754 -17.456 0.906 1.00 0.00 123 GLY A N 1
ATOM 1296 C CA . GLY A 1 83 ? 6.110 -18.009 -0.387 1.00 0.00 123 GLY A CA 1
ATOM 1297 C C . GLY A 1 83 ? 7.302 -17.309 -1.009 1.00 0.00 123 GLY A C 1
ATOM 1298 O O . GLY A 1 83 ? 7.977 -17.867 -1.874 1.00 0.00 123 GLY A O 1
ATOM 1302 N N . MET A 1 84 ? 7.561 -16.082 -0.569 1.00 0.00 124 MET A N 1
ATOM 1303 C CA . MET A 1 84 ? 8.679 -15.304 -1.090 1.00 0.00 124 MET A CA 1
ATOM 1304 C C . MET A 1 84 ? 9.847 -15.307 -0.108 1.00 0.00 124 MET A C 1
ATOM 1305 O O . MET A 1 84 ? 9.744 -14.770 0.994 1.00 0.00 124 MET A O 1
ATOM 1319 N N . ASN A 1 85 ? 10.955 -15.915 -0.516 1.00 0.00 125 ASN A N 1
ATOM 1320 C CA . ASN A 1 85 ? 12.142 -15.989 0.328 1.00 0.00 125 ASN A CA 1
ATOM 1321 C C . ASN A 1 85 ? 12.576 -14.597 0.779 1.00 0.00 125 ASN A C 1
ATOM 1322 O O . ASN A 1 85 ? 13.077 -14.422 1.890 1.00 0.00 125 ASN A O 1
ATOM 1333 N N . ARG A 1 86 ? 12.380 -13.612 -0.091 1.00 0.00 126 ARG A N 1
ATOM 1334 C CA . ARG A 1 86 ? 12.752 -12.236 0.217 1.00 0.00 126 ARG A CA 1
ATOM 1335 C C . ARG A 1 86 ? 11.540 -11.439 0.693 1.00 0.00 126 ARG A C 1
ATOM 1336 O O . ARG A 1 86 ? 10.395 -11.748 0.363 1.00 0.00 126 ARG A O 1
ATOM 1357 N N . PRO A 1 87 ? 11.797 -10.390 1.488 1.00 0.00 127 PRO A N 1
ATOM 1358 C CA . PRO A 1 87 ? 10.741 -9.527 2.026 1.00 0.00 127 PRO A CA 1
ATOM 1359 C C . PRO A 1 87 ? 10.083 -8.674 0.947 1.00 0.00 127 PRO A C 1
ATOM 1360 O O . PRO A 1 87 ? 10.428 -8.772 -0.231 1.00 0.00 127 PRO A O 1
ATOM 1371 N N . ILE A 1 88 ? 9.135 -7.838 1.357 1.00 0.00 128 ILE A N 1
ATOM 1372 C CA . ILE A 1 88 ? 8.431 -6.967 0.425 1.00 0.00 128 ILE A CA 1
ATOM 1373 C C . ILE A 1 88 ? 9.197 -5.667 0.201 1.00 0.00 128 ILE A C 1
ATOM 1374 O O . ILE A 1 88 ? 9.595 -4.999 1.154 1.00 0.00 128 ILE A O 1
ATOM 1390 N N . GLN A 1 89 ? 9.397 -5.316 -1.065 1.00 0.00 129 GLN A N 1
ATOM 1391 C CA . GLN A 1 89 ? 10.114 -4.095 -1.414 1.00 0.00 129 GLN A CA 1
ATOM 1392 C C . GLN A 1 89 ? 9.144 -2.945 -1.661 1.00 0.00 129 GLN A C 1
ATOM 1393 O O . GLN A 1 89 ? 8.124 -3.112 -2.329 1.00 0.00 129 GLN A O 1
ATOM 1407 N N . VAL A 1 90 ? 9.468 -1.776 -1.116 1.00 0.00 130 VAL A N 1
ATOM 1408 C CA . VAL A 1 90 ? 8.625 -0.597 -1.278 1.00 0.00 130 VAL A CA 1
ATOM 1409 C C . VAL A 1 90 ? 9.450 0.615 -1.694 1.00 0.00 130 VAL A C 1
ATOM 1410 O O . VAL A 1 90 ? 10.335 1.059 -0.962 1.00 0.00 130 VAL A O 1
ATOM 1423 N N . LYS A 1 91 ? 9.154 1.149 -2.874 1.00 0.00 131 LYS A N 1
ATOM 1424 C CA . LYS A 1 91 ? 9.866 2.313 -3.388 1.00 0.00 131 LYS A CA 1
ATOM 1425 C C . LYS A 1 91 ? 8.968 3.141 -4.301 1.00 0.00 131 LYS A C 1
ATOM 1426 O O . LYS A 1 91 ? 8.167 2.611 -5.072 1.00 0.00 131 LYS A O 1
ATOM 1445 N N . PRO A 1 92 ? 9.103 4.473 -4.216 1.00 0.00 132 PRO A N 1
ATOM 1446 C CA . PRO A 1 92 ? 8.313 5.402 -5.029 1.00 0.00 132 PRO A CA 1
ATOM 1447 C C . PRO A 1 92 ? 8.702 5.359 -6.503 1.00 0.00 132 PRO A C 1
ATOM 1448 O O . PRO A 1 92 ? 9.879 5.237 -6.840 1.00 0.00 132 PRO A O 1
ATOM 1459 N N . ALA A 1 93 ? 7.706 5.460 -7.376 1.00 0.00 133 ALA A N 1
ATOM 1460 C CA . ALA A 1 93 ? 7.945 5.435 -8.814 1.00 0.00 133 ALA A CA 1
ATOM 1461 C C . ALA A 1 93 ? 8.436 6.790 -9.313 1.00 0.00 133 ALA A C 1
ATOM 1462 O O . ALA A 1 93 ? 7.921 7.324 -10.295 1.00 0.00 133 ALA A O 1
ATOM 1469 N N . ASP A 1 94 ? 9.432 7.341 -8.629 1.00 0.00 134 ASP A N 1
ATOM 1470 C CA . ASP A 1 94 ? 9.993 8.634 -9.003 1.00 0.00 134 ASP A CA 1
ATOM 1471 C C . ASP A 1 94 ? 11.245 8.458 -9.857 1.00 0.00 134 ASP A C 1
ATOM 1472 O O . ASP A 1 94 ? 11.972 7.475 -9.715 1.00 0.00 134 ASP A O 1
ATOM 1481 N N . SER A 1 95 ? 11.488 9.416 -10.746 1.00 0.00 135 SER A N 1
ATOM 1482 C CA . SER A 1 95 ? 12.649 9.364 -11.627 1.00 0.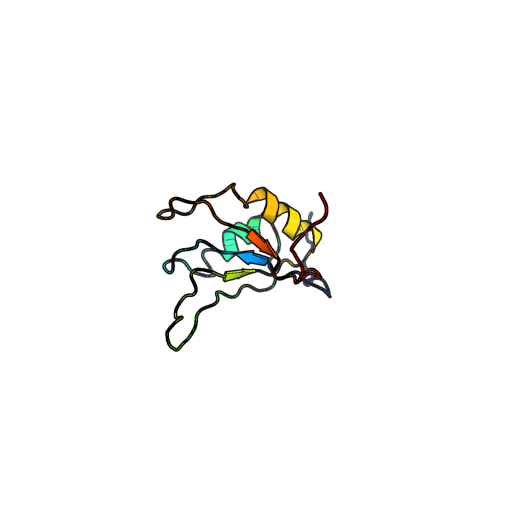00 135 SER A CA 1
ATOM 1483 C C . SER A 1 95 ? 13.656 10.451 -11.263 1.00 0.00 135 SER A C 1
ATOM 1484 O O . SER A 1 95 ? 13.484 11.615 -11.623 1.00 0.00 135 SER A O 1
ATOM 1492 N N . GLU A 1 96 ? 14.707 10.061 -10.548 1.00 0.00 136 GLU A N 1
ATOM 1493 C CA . GLU A 1 96 ? 15.741 11.002 -10.135 1.00 0.00 136 GLU A CA 1
ATOM 1494 C C . GLU A 1 96 ? 16.729 11.257 -11.270 1.00 0.00 136 GLU A C 1
ATOM 1495 O O . GLU A 1 96 ? 17.256 10.321 -11.870 1.00 0.00 136 GLU A O 1
ATOM 1507 N N . SER A 1 97 ? 16.974 12.532 -11.558 1.00 0.00 137 SER A N 1
ATOM 1508 C CA . SER A 1 97 ? 17.895 12.911 -12.623 1.00 0.00 137 SER A CA 1
ATOM 1509 C C . SER A 1 97 ? 19.204 12.136 -12.511 1.00 0.00 137 SER A C 1
ATOM 1510 O O . SER A 1 97 ? 19.917 12.241 -11.514 1.00 0.00 137 SER A O 1
ATOM 1518 N N . ARG A 1 98 ? 19.512 11.356 -13.542 1.00 0.00 138 ARG A N 1
ATOM 1519 C CA . ARG A 1 98 ? 20.734 10.561 -13.561 1.00 0.00 138 ARG A CA 1
ATOM 1520 C C . ARG A 1 98 ? 20.985 9.982 -14.950 1.00 0.00 138 ARG A C 1
ATOM 1521 O O . ARG A 1 98 ? 20.140 10.084 -15.838 1.00 0.00 138 ARG A O 1
ATOM 1542 N N . GLY A 1 99 ? 22.153 9.373 -15.130 1.00 0.00 139 GLY A N 1
ATOM 1543 C CA . GLY A 1 99 ? 22.494 8.787 -16.413 1.00 0.00 139 GLY A CA 1
ATOM 1544 C C . GLY A 1 99 ? 23.943 9.023 -16.791 1.00 0.00 139 GLY A C 1
ATOM 1545 O O . GLY A 1 99 ? 24.232 9.655 -17.806 1.00 0.00 139 GLY A O 1
ATOM 1549 N N . GLY A 1 100 ? 24.858 8.515 -15.971 1.00 0.00 140 GLY A N 1
ATOM 1550 C CA . GLY A 1 100 ? 26.274 8.686 -16.241 1.00 0.00 140 GLY A CA 1
ATOM 1551 C C . GLY A 1 100 ? 27.146 7.902 -15.282 1.00 0.00 140 GLY A C 1
ATOM 1552 O O . GLY A 1 100 ? 26.867 7.843 -14.085 1.00 0.00 140 GLY A O 1
ATOM 1556 N N . SER A 1 101 ? 28.205 7.295 -15.809 1.00 0.00 141 SER A N 1
ATOM 1557 C CA . SER A 1 101 ? 29.119 6.505 -14.991 1.00 0.00 141 SER A CA 1
ATOM 1558 C C . SER A 1 101 ? 30.372 6.137 -15.779 1.00 0.00 141 SER A C 1
ATOM 1559 O O . SER A 1 101 ? 30.308 5.858 -16.976 1.00 0.00 141 SER A O 1
ATOM 1567 N N . GLY A 1 102 ? 31.514 6.139 -15.098 1.00 0.00 142 GLY A N 1
ATOM 1568 C CA . GLY A 1 102 ? 32.767 5.804 -15.749 1.00 0.00 142 GLY A CA 1
ATOM 1569 C C . GLY A 1 102 ? 33.885 6.760 -15.381 1.00 0.00 142 GLY A C 1
ATOM 1570 O O . GLY A 1 102 ? 34.333 7.567 -16.196 1.00 0.00 142 GLY A O 1
ATOM 1574 N N . PRO A 1 103 ? 34.352 6.676 -14.127 1.00 0.00 143 PRO A N 1
ATOM 1575 C CA . PRO A 1 103 ? 35.429 7.534 -13.624 1.00 0.00 143 PRO A CA 1
ATOM 1576 C C . PRO A 1 103 ? 36.777 7.199 -14.252 1.00 0.00 143 PRO A C 1
ATOM 1577 O O . PRO A 1 103 ? 36.942 6.146 -14.867 1.00 0.00 143 PRO A O 1
ATOM 1588 N N . SER A 1 104 ? 37.740 8.102 -14.093 1.00 0.00 144 SER A N 1
ATOM 1589 C CA . SER A 1 104 ? 39.074 7.904 -14.648 1.00 0.00 144 SER A CA 1
ATOM 1590 C C . SER A 1 104 ? 40.085 8.825 -13.973 1.00 0.00 144 SER A C 1
ATOM 1591 O O . SER A 1 104 ? 39.719 9.691 -13.178 1.00 0.00 144 SER A O 1
ATOM 1599 N N . SER A 1 105 ? 41.360 8.632 -14.297 1.00 0.00 145 SER A N 1
ATOM 1600 C CA . SER A 1 105 ? 42.426 9.443 -13.720 1.00 0.00 145 SER A CA 1
ATOM 1601 C C . SER A 1 105 ? 42.415 9.351 -12.197 1.00 0.00 145 SER A C 1
ATOM 1602 O O . SER A 1 105 ? 42.587 10.352 -11.503 1.00 0.00 145 SER A O 1
ATOM 1610 N N . GLY A 1 106 ? 42.210 8.142 -11.685 1.00 0.00 146 GLY A N 1
ATOM 1611 C CA . GLY A 1 106 ? 42.179 7.940 -10.248 1.00 0.00 146 GLY A CA 1
ATOM 1612 C C . GLY A 1 106 ? 40.789 8.112 -9.668 1.00 0.00 146 GLY A C 1
ATOM 1613 O O . GLY A 1 106 ? 39.869 7.372 -10.015 1.00 0.00 146 GLY A O 1
ATOM 1617 N N . GLY A 1 1 ? -18.949 8.187 17.181 1.00 0.00 41 GLY A N 2
ATOM 1618 C CA . GLY A 1 1 ? -17.577 8.474 16.805 1.00 0.00 41 GLY A CA 2
ATOM 1619 C C . GLY A 1 1 ? -17.197 7.849 15.477 1.00 0.00 41 GLY A C 2
ATOM 1620 O O . GLY A 1 1 ? -18.041 7.686 14.596 1.00 0.00 41 GLY A O 2
ATOM 1624 N N . SER A 1 2 ? -15.923 7.499 15.332 1.00 0.00 42 SER A N 2
ATOM 1625 C CA . SER A 1 2 ? -15.432 6.893 14.100 1.00 0.00 42 SER A CA 2
ATOM 1626 C C . SER A 1 2 ? -15.607 7.844 12.920 1.00 0.00 42 SER A C 2
ATOM 1627 O O . SER A 1 2 ? -16.005 7.432 11.830 1.00 0.00 42 SER A O 2
ATOM 1635 N N . SER A 1 3 ? -15.308 9.119 13.146 1.00 0.00 43 SER A N 2
ATOM 1636 C CA . SER A 1 3 ? -15.436 10.131 12.103 1.00 0.00 43 SER A CA 2
ATOM 1637 C C . SER A 1 3 ? -14.068 10.514 11.548 1.00 0.00 43 SER A C 2
ATOM 1638 O O . SER A 1 3 ? -13.322 11.269 12.170 1.00 0.00 43 SER A O 2
ATOM 1646 N N . GLY A 1 4 ? -13.745 9.987 10.370 1.00 0.00 44 GLY A N 2
ATOM 1647 C CA . GLY A 1 4 ? -12.468 10.284 9.749 1.00 0.00 44 GLY A CA 2
ATOM 1648 C C . GLY A 1 4 ? -12.298 11.760 9.450 1.00 0.00 44 GLY A C 2
ATOM 1649 O O . GLY A 1 4 ? -13.280 12.490 9.312 1.00 0.00 44 GLY A O 2
ATOM 1653 N N . SER A 1 5 ? -11.048 12.203 9.351 1.00 0.00 45 SER A N 2
ATOM 1654 C CA . SER A 1 5 ? -10.753 13.603 9.072 1.00 0.00 45 SER A CA 2
ATOM 1655 C C . SER A 1 5 ? -10.332 13.790 7.618 1.00 0.00 45 SER A C 2
ATOM 1656 O O . SER A 1 5 ? -10.811 14.694 6.932 1.00 0.00 45 SER A O 2
ATOM 1664 N N . SER A 1 6 ? -9.432 12.929 7.153 1.00 0.00 46 SER A N 2
ATOM 1665 C CA . SER A 1 6 ? -8.942 13.001 5.782 1.00 0.00 46 SER A CA 2
ATOM 1666 C C . SER A 1 6 ? -10.098 12.930 4.788 1.00 0.00 46 SER A C 2
ATOM 1667 O O . SER A 1 6 ? -11.246 12.707 5.169 1.00 0.00 46 SER A O 2
ATOM 1675 N N . GLY A 1 7 ? -9.784 13.122 3.510 1.00 0.00 47 GLY A N 2
ATOM 1676 C CA . GLY A 1 7 ? -10.806 13.076 2.480 1.00 0.00 47 GLY A CA 2
ATOM 1677 C C . GLY A 1 7 ? -10.233 13.246 1.087 1.00 0.00 47 GLY A C 2
ATOM 1678 O O . GLY A 1 7 ? -10.316 12.339 0.260 1.00 0.00 47 GLY A O 2
ATOM 1682 N N . MET A 1 8 ? -9.651 14.413 0.827 1.00 0.00 48 MET A N 2
ATOM 1683 C CA . MET A 1 8 ? -9.063 14.699 -0.476 1.00 0.00 48 MET A CA 2
ATOM 1684 C C . MET A 1 8 ? -7.540 14.729 -0.391 1.00 0.00 48 MET A C 2
ATOM 1685 O O . MET A 1 8 ? -6.971 15.357 0.502 1.00 0.00 48 MET A O 2
ATOM 1699 N N . LYS A 1 9 ? -6.886 14.047 -1.324 1.00 0.00 49 LYS A N 2
ATOM 1700 C CA . LYS A 1 9 ? -5.429 13.996 -1.356 1.00 0.00 49 LYS A CA 2
ATOM 1701 C C . LYS A 1 9 ? -4.849 15.318 -1.849 1.00 0.00 49 LYS A C 2
ATOM 1702 O O . LYS A 1 9 ? -5.476 16.026 -2.637 1.00 0.00 49 LYS A O 2
ATOM 1721 N N . ASP A 1 10 ? -3.649 15.643 -1.381 1.00 0.00 50 ASP A N 2
ATOM 1722 C CA . ASP A 1 10 ? -2.983 16.879 -1.776 1.00 0.00 50 ASP A CA 2
ATOM 1723 C C . ASP A 1 10 ? -2.928 17.004 -3.296 1.00 0.00 50 ASP A C 2
ATOM 1724 O O . ASP A 1 10 ? -3.084 16.018 -4.017 1.00 0.00 50 ASP A O 2
ATOM 1733 N N . HIS A 1 11 ? -2.708 18.224 -3.776 1.00 0.00 51 HIS A N 2
ATOM 1734 C CA . HIS A 1 11 ? -2.633 18.479 -5.210 1.00 0.00 51 HIS A CA 2
ATOM 1735 C C . HIS A 1 11 ? -1.963 17.315 -5.935 1.00 0.00 51 HIS A C 2
ATOM 1736 O O . HIS A 1 11 ? -2.339 16.969 -7.055 1.00 0.00 51 HIS A O 2
ATOM 1750 N N . ASP A 1 12 ? -0.968 16.716 -5.288 1.00 0.00 52 ASP A N 2
ATOM 1751 C CA . ASP A 1 12 ? -0.246 15.592 -5.871 1.00 0.00 52 ASP A CA 2
ATOM 1752 C C . ASP A 1 12 ? 0.095 14.554 -4.806 1.00 0.00 52 ASP A C 2
ATOM 1753 O O . ASP A 1 12 ? 0.254 14.885 -3.631 1.00 0.00 52 ASP A O 2
ATOM 1762 N N . ALA A 1 13 ? 0.204 13.298 -5.224 1.00 0.00 53 ALA A N 2
ATOM 1763 C CA . ALA A 1 13 ? 0.526 12.212 -4.306 1.00 0.00 53 ALA A CA 2
ATOM 1764 C C . ALA A 1 13 ? 1.736 11.422 -4.794 1.00 0.00 53 ALA A C 2
ATOM 1765 O O . ALA A 1 13 ? 2.168 11.573 -5.937 1.00 0.00 53 ALA A O 2
ATOM 1772 N N . ILE A 1 14 ? 2.279 10.581 -3.920 1.00 0.00 54 ILE A N 2
ATOM 1773 C CA . ILE A 1 14 ? 3.439 9.768 -4.262 1.00 0.00 54 ILE A CA 2
ATOM 1774 C C . ILE A 1 14 ? 3.026 8.343 -4.617 1.00 0.00 54 ILE A C 2
ATOM 1775 O O . ILE A 1 14 ? 2.481 7.617 -3.785 1.00 0.00 54 ILE A O 2
ATOM 1791 N N . LYS A 1 15 ? 3.292 7.948 -5.858 1.00 0.00 55 LYS A N 2
ATOM 1792 C CA . LYS A 1 15 ? 2.951 6.609 -6.324 1.00 0.00 55 LYS A CA 2
ATOM 1793 C C . LYS A 1 15 ? 3.976 5.588 -5.840 1.00 0.00 55 LYS A C 2
ATOM 1794 O O . LYS A 1 15 ? 5.044 5.436 -6.435 1.00 0.00 55 LYS A O 2
ATOM 1813 N N . LEU A 1 16 ? 3.644 4.889 -4.761 1.00 0.00 56 LEU A N 2
ATOM 1814 C CA . LEU A 1 16 ? 4.536 3.880 -4.198 1.00 0.00 56 LEU A CA 2
ATOM 1815 C C . LEU A 1 16 ? 4.513 2.606 -5.036 1.00 0.00 56 LEU A C 2
ATOM 1816 O O . LEU A 1 16 ? 3.448 2.112 -5.406 1.00 0.00 56 LEU A O 2
ATOM 1832 N N . PHE A 1 17 ? 5.696 2.077 -5.331 1.00 0.00 57 PHE A N 2
ATOM 1833 C CA . PHE A 1 17 ? 5.812 0.859 -6.124 1.00 0.00 57 PHE A CA 2
ATOM 1834 C C . PHE A 1 17 ? 6.166 -0.334 -5.241 1.00 0.00 57 PHE A C 2
ATOM 1835 O O . PHE A 1 17 ? 7.192 -0.333 -4.560 1.00 0.00 57 PHE A O 2
ATOM 1852 N N . ILE A 1 18 ? 5.309 -1.349 -5.257 1.00 0.00 58 ILE A N 2
ATOM 1853 C CA . ILE A 1 18 ? 5.530 -2.548 -4.458 1.00 0.00 58 ILE A CA 2
ATOM 1854 C C . ILE A 1 18 ? 5.953 -3.722 -5.334 1.00 0.00 58 ILE A C 2
ATOM 1855 O O . ILE A 1 18 ? 5.365 -3.968 -6.386 1.00 0.00 58 ILE A O 2
ATOM 1871 N N . GLY A 1 19 ? 6.976 -4.446 -4.891 1.00 0.00 59 GLY A N 2
ATOM 1872 C CA . GLY A 1 19 ? 7.460 -5.587 -5.646 1.00 0.00 59 GLY A CA 2
ATOM 1873 C C . GLY A 1 19 ? 7.562 -6.841 -4.800 1.00 0.00 59 GLY A C 2
ATOM 1874 O O . GLY A 1 19 ? 7.221 -6.828 -3.618 1.00 0.00 59 GLY A O 2
ATOM 1878 N N . GLN A 1 20 ? 8.032 -7.926 -5.407 1.00 0.00 60 GLN A N 2
ATOM 1879 C CA . GLN A 1 20 ? 8.176 -9.194 -4.701 1.00 0.00 60 GLN A CA 2
ATOM 1880 C C . GLN A 1 20 ? 6.850 -9.627 -4.085 1.00 0.00 60 GLN A C 2
ATOM 1881 O O . GLN A 1 20 ? 6.773 -9.908 -2.888 1.00 0.00 60 GLN A O 2
ATOM 1895 N N . ILE A 1 21 ? 5.809 -9.679 -4.909 1.00 0.00 61 ILE A N 2
ATOM 1896 C CA . ILE A 1 21 ? 4.486 -10.079 -4.445 1.00 0.00 61 ILE A CA 2
ATOM 1897 C C . ILE A 1 21 ? 3.950 -11.253 -5.257 1.00 0.00 61 ILE A C 2
ATOM 1898 O O . ILE A 1 21 ? 3.922 -11.227 -6.488 1.00 0.00 61 ILE A O 2
ATOM 1914 N N . PRO A 1 22 ? 3.512 -12.308 -4.555 1.00 0.00 62 PRO A N 2
ATOM 1915 C CA . PRO A 1 22 ? 2.966 -13.511 -5.190 1.00 0.00 62 PRO A CA 2
ATOM 1916 C C . PRO A 1 22 ? 1.611 -13.258 -5.841 1.00 0.00 62 PRO A C 2
ATOM 1917 O O . PRO A 1 22 ? 0.946 -12.265 -5.546 1.00 0.00 62 PRO A O 2
ATOM 1928 N N . ARG A 1 23 ? 1.207 -14.163 -6.727 1.00 0.00 63 ARG A N 2
ATOM 1929 C CA . ARG A 1 23 ? -0.069 -14.037 -7.420 1.00 0.00 63 ARG A CA 2
ATOM 1930 C C . ARG A 1 23 ? -1.190 -14.696 -6.620 1.00 0.00 63 ARG A C 2
ATOM 1931 O O . ARG A 1 23 ? -2.044 -15.383 -7.179 1.00 0.00 63 ARG A O 2
ATOM 1952 N N . ASN A 1 24 ? -1.179 -14.481 -5.308 1.00 0.00 64 ASN A N 2
ATOM 1953 C CA . ASN A 1 24 ? -2.193 -15.054 -4.431 1.00 0.00 64 ASN A CA 2
ATOM 1954 C C . ASN A 1 24 ? -2.841 -13.974 -3.571 1.00 0.00 64 ASN A C 2
ATOM 1955 O O . ASN A 1 24 ? -3.640 -14.270 -2.681 1.00 0.00 64 ASN A O 2
ATOM 1966 N N . LEU A 1 25 ? -2.492 -12.721 -3.841 1.00 0.00 65 LEU A N 2
ATOM 1967 C CA . LEU A 1 25 ? -3.041 -11.596 -3.092 1.00 0.00 65 LEU A CA 2
ATOM 1968 C C . LEU A 1 25 ? -4.162 -10.917 -3.873 1.00 0.00 65 LEU A C 2
ATOM 1969 O O . LEU A 1 25 ? -4.328 -11.151 -5.070 1.00 0.00 65 LEU A O 2
ATOM 1985 N N . ASP A 1 26 ? -4.926 -10.074 -3.187 1.00 0.00 66 ASP A N 2
ATOM 1986 C CA . ASP A 1 26 ? -6.029 -9.358 -3.816 1.00 0.00 66 ASP A CA 2
ATOM 1987 C C . ASP A 1 26 ? -6.101 -7.919 -3.314 1.00 0.00 66 ASP A C 2
ATOM 1988 O O . ASP A 1 26 ? -5.663 -7.617 -2.204 1.00 0.00 66 ASP A O 2
ATOM 1997 N N . GLU A 1 27 ? -6.654 -7.036 -4.139 1.00 0.00 67 GLU A N 2
ATOM 1998 C CA . GLU A 1 27 ? -6.779 -5.629 -3.778 1.00 0.00 67 GLU A CA 2
ATOM 1999 C C . GLU A 1 27 ? -7.455 -5.474 -2.419 1.00 0.00 67 GLU A C 2
ATOM 2000 O O . GLU A 1 27 ? -7.099 -4.598 -1.631 1.00 0.00 67 GLU A O 2
ATOM 2012 N N . LYS A 1 28 ? -8.434 -6.331 -2.151 1.00 0.00 68 LYS A N 2
ATOM 2013 C CA . LYS A 1 28 ? -9.161 -6.292 -0.888 1.00 0.00 68 LYS A CA 2
ATOM 2014 C C . LYS A 1 28 ? -8.355 -6.955 0.225 1.00 0.00 68 LYS A C 2
ATOM 2015 O O . LYS A 1 28 ? -8.649 -6.779 1.407 1.00 0.00 68 LYS A O 2
ATOM 2034 N N . ASP A 1 29 ? -7.337 -7.716 -0.162 1.00 0.00 69 ASP A N 2
ATOM 2035 C CA . ASP A 1 29 ? -6.487 -8.404 0.803 1.00 0.00 69 ASP A CA 2
ATOM 2036 C C . ASP A 1 29 ? -5.169 -7.659 0.993 1.00 0.00 69 ASP A C 2
ATOM 2037 O O . ASP A 1 29 ? -4.323 -8.066 1.791 1.00 0.00 69 ASP A O 2
ATOM 2046 N N . LEU A 1 30 ? -5.001 -6.568 0.255 1.00 0.00 70 LEU A N 2
ATOM 2047 C CA . LEU A 1 30 ? -3.785 -5.766 0.341 1.00 0.00 70 LEU A CA 2
ATOM 2048 C C . LEU A 1 30 ? -4.098 -4.351 0.819 1.00 0.00 70 LEU A C 2
ATOM 2049 O O . LEU A 1 30 ? -3.243 -3.673 1.388 1.00 0.00 70 LEU A O 2
ATOM 2065 N N . LYS A 1 31 ? -5.330 -3.913 0.585 1.00 0.00 71 LYS A N 2
ATOM 2066 C CA . LYS A 1 31 ? -5.759 -2.580 0.993 1.00 0.00 71 LYS A CA 2
ATOM 2067 C C . LYS A 1 31 ? -5.695 -2.429 2.510 1.00 0.00 71 LYS A C 2
ATOM 2068 O O . LYS A 1 31 ? -5.245 -1.412 3.038 1.00 0.00 71 LYS A O 2
ATOM 2087 N N . PRO A 1 32 ? -6.154 -3.465 3.228 1.00 0.00 72 PRO A N 2
ATOM 2088 C CA . PRO A 1 32 ? -6.158 -3.472 4.694 1.00 0.00 72 PRO A CA 2
ATOM 2089 C C . PRO A 1 32 ? -4.819 -3.035 5.279 1.00 0.00 72 PRO A C 2
ATOM 2090 O O . PRO A 1 32 ? -4.734 -2.022 5.974 1.00 0.00 72 PRO A O 2
ATOM 2101 N N . LEU A 1 33 ? -3.775 -3.805 4.993 1.00 0.00 73 LEU A N 2
ATOM 2102 C CA . LEU A 1 33 ? -2.438 -3.498 5.491 1.00 0.00 73 LEU A CA 2
ATOM 2103 C C . LEU A 1 33 ? -2.132 -2.010 5.347 1.00 0.00 73 LEU A C 2
ATOM 2104 O O . LEU A 1 33 ? -2.067 -1.281 6.337 1.00 0.00 73 LEU A O 2
ATOM 2120 N N . PHE A 1 34 ? -1.948 -1.567 4.108 1.00 0.00 74 PHE A N 2
ATOM 2121 C CA . PHE A 1 34 ? -1.651 -0.165 3.834 1.00 0.00 74 PHE A CA 2
ATOM 2122 C C . PHE A 1 34 ? -2.679 0.748 4.495 1.00 0.00 74 PHE A C 2
ATOM 2123 O O . PHE A 1 34 ? -2.336 1.578 5.336 1.00 0.00 74 PHE A O 2
ATOM 2140 N N . GLU A 1 35 ? -3.940 0.588 4.107 1.00 0.00 75 GLU A N 2
ATOM 2141 C CA . GLU A 1 35 ? -5.018 1.399 4.661 1.00 0.00 75 GLU A CA 2
ATOM 2142 C C . GLU A 1 35 ? -4.815 1.626 6.156 1.00 0.00 75 GLU A C 2
ATOM 2143 O O . GLU A 1 35 ? -4.995 2.736 6.656 1.00 0.00 75 GLU A O 2
ATOM 2155 N N . GLU A 1 36 ? -4.440 0.565 6.864 1.00 0.00 76 GLU A N 2
ATOM 2156 C CA . GLU A 1 36 ? -4.213 0.649 8.302 1.00 0.00 76 GLU A CA 2
ATOM 2157 C C . GLU A 1 36 ? -3.089 1.630 8.620 1.00 0.00 76 GLU A C 2
ATOM 2158 O O . GLU A 1 36 ? -3.152 2.366 9.605 1.00 0.00 76 GLU A O 2
ATOM 2170 N N . PHE A 1 37 ? -2.059 1.633 7.780 1.00 0.00 77 PHE A N 2
ATOM 2171 C CA . PHE A 1 37 ? -0.919 2.521 7.971 1.00 0.00 77 PHE A CA 2
ATOM 2172 C C . PHE A 1 37 ? -1.256 3.942 7.527 1.00 0.00 77 PHE A C 2
ATOM 2173 O O . PHE A 1 37 ? -0.938 4.911 8.215 1.00 0.00 77 PHE A O 2
ATOM 2190 N N . GLY A 1 38 ? -1.902 4.057 6.371 1.00 0.00 78 GLY A N 2
ATOM 2191 C CA . GLY A 1 38 ? -2.271 5.362 5.854 1.00 0.00 78 GLY A CA 2
ATOM 2192 C C . GLY A 1 38 ? -3.637 5.360 5.198 1.00 0.00 78 GLY A C 2
ATOM 2193 O O . GLY A 1 38 ? -4.184 4.302 4.887 1.00 0.00 78 GLY A O 2
ATOM 2197 N N . LYS A 1 39 ? -4.193 6.549 4.988 1.00 0.00 79 LYS A N 2
ATOM 2198 C CA . LYS A 1 39 ? -5.504 6.682 4.365 1.00 0.00 79 LYS A CA 2
ATOM 2199 C C . LYS A 1 39 ? -5.402 6.555 2.849 1.00 0.00 79 LYS A C 2
ATOM 2200 O O . LYS A 1 39 ? -5.363 7.557 2.134 1.00 0.00 79 LYS A O 2
ATOM 2219 N N . ILE A 1 40 ? -5.361 5.318 2.365 1.00 0.00 80 ILE A N 2
ATOM 2220 C CA . ILE A 1 40 ? -5.267 5.061 0.933 1.00 0.00 80 ILE A CA 2
ATOM 2221 C C . ILE A 1 40 ? -6.144 6.026 0.142 1.00 0.00 80 ILE A C 2
ATOM 2222 O O . ILE A 1 40 ? -7.050 6.651 0.694 1.00 0.00 80 ILE A O 2
ATOM 2238 N N . TYR A 1 41 ? -5.869 6.141 -1.152 1.00 0.00 81 TYR A N 2
ATOM 2239 C CA . TYR A 1 41 ? -6.633 7.030 -2.019 1.00 0.00 81 TYR A CA 2
ATOM 2240 C C . TYR A 1 41 ? -7.055 6.313 -3.298 1.00 0.00 81 TYR A C 2
ATOM 2241 O O . TYR A 1 41 ? -8.143 6.547 -3.823 1.00 0.00 81 TYR A O 2
ATOM 2259 N N . GLU A 1 42 ? -6.185 5.439 -3.794 1.00 0.00 82 GLU A N 2
ATOM 2260 C CA . GLU A 1 42 ? -6.467 4.687 -5.011 1.00 0.00 82 GLU A CA 2
ATOM 2261 C C . GLU A 1 42 ? -5.478 3.538 -5.182 1.00 0.00 82 GLU A C 2
ATOM 2262 O O . GLU A 1 42 ? -4.281 3.757 -5.377 1.00 0.00 82 GLU A O 2
ATOM 2274 N N . LEU A 1 43 ? -5.986 2.313 -5.107 1.00 0.00 83 LEU A N 2
ATOM 2275 C CA . LEU A 1 43 ? -5.148 1.127 -5.253 1.00 0.00 83 LEU A CA 2
ATOM 2276 C C . LEU A 1 43 ? -5.299 0.522 -6.645 1.00 0.00 83 LEU A C 2
ATOM 2277 O O . LEU A 1 43 ? -6.409 0.395 -7.163 1.00 0.00 83 LEU A O 2
ATOM 2293 N N . THR A 1 44 ? -4.174 0.147 -7.247 1.00 0.00 84 THR A N 2
ATOM 2294 C CA . THR A 1 44 ? -4.181 -0.446 -8.578 1.00 0.00 84 THR A CA 2
ATOM 2295 C C . THR A 1 44 ? -3.188 -1.599 -8.672 1.00 0.00 84 THR A C 2
ATOM 2296 O O . THR A 1 44 ? -1.994 -1.424 -8.430 1.00 0.00 84 THR A O 2
ATOM 2307 N N . VAL A 1 45 ? -3.689 -2.778 -9.024 1.00 0.00 85 VAL A N 2
ATOM 2308 C CA . VAL A 1 45 ? -2.845 -3.961 -9.152 1.00 0.00 85 VAL A CA 2
ATOM 2309 C C . VAL A 1 45 ? -2.427 -4.184 -10.601 1.00 0.00 85 VAL A C 2
ATOM 2310 O O . VAL A 1 45 ? -3.175 -4.757 -11.393 1.00 0.00 85 VAL A O 2
ATOM 2323 N N . LEU A 1 46 ? -1.226 -3.728 -10.941 1.00 0.00 86 LEU A N 2
ATOM 2324 C CA . LEU A 1 46 ? -0.707 -3.878 -12.296 1.00 0.00 86 LEU A CA 2
ATOM 2325 C C . LEU A 1 46 ? -1.082 -5.238 -12.875 1.00 0.00 86 LEU A C 2
ATOM 2326 O O . LEU A 1 46 ? -0.618 -6.276 -12.402 1.00 0.00 86 LEU A O 2
ATOM 2342 N N . LYS A 1 47 ? -1.923 -5.226 -13.903 1.00 0.00 87 LYS A N 2
ATOM 2343 C CA . LYS A 1 47 ? -2.359 -6.458 -14.551 1.00 0.00 87 LYS A CA 2
ATOM 2344 C C . LYS A 1 47 ? -2.424 -6.283 -16.065 1.00 0.00 87 LYS A C 2
ATOM 2345 O O . LYS A 1 47 ? -3.267 -5.547 -16.579 1.00 0.00 87 LYS A O 2
ATOM 2364 N N . ASP A 1 48 ? -1.530 -6.964 -16.773 1.00 0.00 88 ASP A N 2
ATOM 2365 C CA . ASP A 1 48 ? -1.487 -6.885 -18.229 1.00 0.00 88 ASP A CA 2
ATOM 2366 C C . ASP A 1 48 ? -2.685 -7.600 -18.847 1.00 0.00 88 ASP A C 2
ATOM 2367 O O . ASP A 1 48 ? -3.525 -8.152 -18.136 1.00 0.00 88 ASP A O 2
ATOM 2376 N N . ARG A 1 49 ? -2.757 -7.586 -20.174 1.00 0.00 89 ARG A N 2
ATOM 2377 C CA . ARG A 1 49 ? -3.852 -8.231 -20.887 1.00 0.00 89 ARG A CA 2
ATOM 2378 C C . ARG A 1 49 ? -3.321 -9.191 -21.947 1.00 0.00 89 ARG A C 2
ATOM 2379 O O . ARG A 1 49 ? -4.079 -9.708 -22.768 1.00 0.00 89 ARG A O 2
ATOM 2400 N N . PHE A 1 50 ? -2.013 -9.424 -21.924 1.00 0.00 90 PHE A N 2
ATOM 2401 C CA . PHE A 1 50 ? -1.379 -10.320 -22.884 1.00 0.00 90 PHE A CA 2
ATOM 2402 C C . PHE A 1 50 ? -0.685 -11.477 -22.171 1.00 0.00 90 PHE A C 2
ATOM 2403 O O . PHE A 1 50 ? -1.156 -12.615 -22.202 1.00 0.00 90 PHE A O 2
ATOM 2420 N N . THR A 1 51 ? 0.441 -11.179 -21.528 1.00 0.00 91 THR A N 2
ATOM 2421 C CA . THR A 1 51 ? 1.202 -12.193 -20.809 1.00 0.00 91 THR A CA 2
ATOM 2422 C C . THR A 1 51 ? 1.346 -11.830 -19.336 1.00 0.00 91 THR A C 2
ATOM 2423 O O . THR A 1 51 ? 1.322 -12.701 -18.467 1.00 0.00 91 THR A O 2
ATOM 2434 N N . GLY A 1 52 ? 1.494 -10.538 -19.061 1.00 0.00 92 GLY A N 2
ATOM 2435 C CA . GLY A 1 52 ? 1.639 -10.083 -17.691 1.00 0.00 92 GLY A CA 2
ATOM 2436 C C . GLY A 1 52 ? 0.313 -10.014 -16.959 1.00 0.00 92 GLY A C 2
ATOM 2437 O O . GLY A 1 52 ? 0.056 -9.068 -16.216 1.00 0.00 92 GLY A O 2
ATOM 2441 N N . MET A 1 53 ? -0.531 -11.018 -17.172 1.00 0.00 93 MET A N 2
ATOM 2442 C CA . MET A 1 53 ? -1.838 -11.067 -16.527 1.00 0.00 93 MET A CA 2
ATOM 2443 C C . MET A 1 53 ? -1.779 -10.454 -15.131 1.00 0.00 93 MET A C 2
ATOM 2444 O O . MET A 1 53 ? -2.470 -9.477 -14.842 1.00 0.00 93 MET A O 2
ATOM 2458 N N . HIS A 1 54 ? -0.949 -11.034 -14.270 1.00 0.00 94 HIS A N 2
ATOM 2459 C CA . HIS A 1 54 ? -0.800 -10.544 -12.904 1.00 0.00 94 HIS A CA 2
ATOM 2460 C C . HIS A 1 54 ? 0.661 -10.226 -12.597 1.00 0.00 94 HIS A C 2
ATOM 2461 O O . HIS A 1 54 ? 1.375 -11.041 -12.013 1.00 0.00 94 HIS A O 2
ATOM 2475 N N . LYS A 1 55 ? 1.099 -9.037 -12.996 1.00 0.00 95 LYS A N 2
ATOM 2476 C CA . LYS A 1 55 ? 2.473 -8.610 -12.764 1.00 0.00 95 LYS A CA 2
ATOM 2477 C C . LYS A 1 55 ? 2.873 -8.829 -11.308 1.00 0.00 95 LYS A C 2
ATOM 2478 O O . LYS A 1 55 ? 2.030 -8.801 -10.412 1.00 0.00 95 LYS A O 2
ATOM 2497 N N . GLY A 1 56 ? 4.165 -9.045 -11.079 1.00 0.00 96 GLY A N 2
ATOM 2498 C CA . GLY A 1 56 ? 4.653 -9.264 -9.730 1.00 0.00 96 GLY A CA 2
ATOM 2499 C C . GLY A 1 56 ? 4.871 -7.968 -8.975 1.00 0.00 96 GLY A C 2
ATOM 2500 O O . GLY A 1 56 ? 5.925 -7.764 -8.371 1.00 0.00 96 GLY A O 2
ATOM 2504 N N . CYS A 1 57 ? 3.875 -7.090 -9.010 1.00 0.00 97 CYS A N 2
ATOM 2505 C CA . CYS A 1 57 ? 3.964 -5.805 -8.325 1.00 0.00 97 CYS A CA 2
ATOM 2506 C C . CYS A 1 57 ? 2.639 -5.054 -8.405 1.00 0.00 97 CYS A C 2
ATOM 2507 O O . CYS A 1 57 ? 1.731 -5.452 -9.133 1.00 0.00 97 CYS A O 2
ATOM 2515 N N . ALA A 1 58 ? 2.536 -3.966 -7.648 1.00 0.00 98 ALA A N 2
ATOM 2516 C CA . ALA A 1 58 ? 1.322 -3.158 -7.633 1.00 0.00 98 ALA A CA 2
ATOM 2517 C C . ALA A 1 58 ? 1.634 -1.704 -7.296 1.00 0.00 98 ALA A C 2
ATOM 2518 O O . ALA A 1 58 ? 2.657 -1.405 -6.679 1.00 0.00 98 ALA A O 2
ATOM 2525 N N . PHE A 1 59 ? 0.747 -0.803 -7.706 1.00 0.00 99 PHE A N 2
ATOM 2526 C CA . PHE A 1 59 ? 0.929 0.620 -7.448 1.00 0.00 99 PHE A CA 2
ATOM 2527 C C . PHE A 1 59 ? -0.018 1.100 -6.353 1.00 0.00 99 PHE A C 2
ATOM 2528 O O . PHE A 1 59 ? -1.227 0.873 -6.418 1.00 0.00 99 PHE A O 2
ATOM 2545 N N . LEU A 1 60 ? 0.539 1.765 -5.346 1.00 0.00 100 LEU A N 2
ATOM 2546 C CA . LEU A 1 60 ? -0.256 2.277 -4.235 1.00 0.00 100 LEU A CA 2
ATOM 2547 C C . LEU A 1 60 ? -0.100 3.789 -4.107 1.00 0.00 100 LEU A C 2
ATOM 2548 O O . LEU A 1 60 ? 1.011 4.318 -4.164 1.00 0.00 100 LEU A O 2
ATOM 2564 N N . THR A 1 61 ? -1.221 4.481 -3.930 1.00 0.00 101 THR A N 2
ATOM 2565 C CA . THR A 1 61 ? -1.210 5.932 -3.792 1.00 0.00 101 THR A CA 2
ATOM 2566 C C . THR A 1 61 ? -1.779 6.361 -2.444 1.00 0.00 101 THR A C 2
ATOM 2567 O O . THR A 1 61 ? -2.977 6.226 -2.194 1.00 0.00 101 THR A O 2
ATOM 2578 N N . TYR A 1 62 ? -0.913 6.877 -1.579 1.00 0.00 102 TYR A N 2
ATOM 2579 C CA . TYR A 1 62 ? -1.330 7.324 -0.255 1.00 0.00 102 TYR A CA 2
ATOM 2580 C C . TYR A 1 62 ? -1.830 8.765 -0.299 1.00 0.00 102 TYR A C 2
ATOM 2581 O O . TYR A 1 62 ? -1.180 9.642 -0.869 1.00 0.00 102 TYR A O 2
ATOM 2599 N N . CYS A 1 63 ? -2.988 9.001 0.307 1.00 0.00 103 CYS A N 2
ATOM 2600 C CA . CYS A 1 63 ? -3.576 10.335 0.339 1.00 0.00 103 CYS A CA 2
ATOM 2601 C C . CYS A 1 63 ? -2.535 11.380 0.724 1.00 0.00 103 CYS A C 2
ATOM 2602 O O . CYS A 1 63 ? -2.318 12.350 -0.001 1.00 0.00 103 CYS A O 2
ATOM 2610 N N . GLU A 1 64 ? -1.894 11.176 1.870 1.00 0.00 104 GLU A N 2
ATOM 2611 C CA . GLU A 1 64 ? -0.877 12.102 2.352 1.00 0.00 104 GLU A CA 2
ATOM 2612 C C . GLU A 1 64 ? 0.523 11.597 2.015 1.00 0.00 104 GLU A C 2
ATOM 2613 O O . GLU A 1 64 ? 0.711 10.423 1.695 1.00 0.00 104 GLU A O 2
ATOM 2625 N N . ARG A 1 65 ? 1.503 12.493 2.088 1.00 0.00 105 ARG A N 2
ATOM 2626 C CA . ARG A 1 65 ? 2.885 12.139 1.789 1.00 0.00 105 ARG A CA 2
ATOM 2627 C C . ARG A 1 65 ? 3.564 11.521 3.008 1.00 0.00 105 ARG A C 2
ATOM 2628 O O . ARG A 1 65 ? 4.061 10.397 2.949 1.00 0.00 105 ARG A O 2
ATOM 2649 N N . GLU A 1 66 ? 3.582 12.265 4.109 1.00 0.00 106 GLU A N 2
ATOM 2650 C CA . GLU A 1 66 ? 4.202 11.791 5.341 1.00 0.00 106 GLU A CA 2
ATOM 2651 C C . GLU A 1 66 ? 3.803 10.346 5.629 1.00 0.00 106 GLU A C 2
ATOM 2652 O O . GLU A 1 66 ? 4.657 9.471 5.769 1.00 0.00 106 GLU A O 2
ATOM 2664 N N . SER A 1 67 ? 2.498 10.106 5.718 1.00 0.00 107 SER A N 2
ATOM 2665 C CA . SER A 1 67 ? 1.985 8.769 5.994 1.00 0.00 107 SER A CA 2
ATOM 2666 C C . SER A 1 67 ? 2.683 7.728 5.124 1.00 0.00 107 SER A C 2
ATOM 2667 O O . SER A 1 67 ? 3.222 6.743 5.627 1.00 0.00 107 SER A O 2
ATOM 2675 N N . ALA A 1 68 ? 2.669 7.955 3.814 1.00 0.00 108 ALA A N 2
ATOM 2676 C CA . ALA A 1 68 ? 3.302 7.039 2.873 1.00 0.00 108 ALA A CA 2
ATOM 2677 C C . ALA A 1 68 ? 4.670 6.594 3.377 1.00 0.00 108 ALA A C 2
ATOM 2678 O O . ALA A 1 68 ? 5.064 5.441 3.198 1.00 0.00 108 ALA A O 2
ATOM 2685 N N . LEU A 1 69 ? 5.392 7.514 4.007 1.00 0.00 109 LEU A N 2
ATOM 2686 C CA . LEU A 1 69 ? 6.718 7.217 4.536 1.00 0.00 109 LEU A CA 2
ATOM 2687 C C . LEU A 1 69 ? 6.643 6.153 5.627 1.00 0.00 109 LEU A C 2
ATOM 2688 O O . LEU A 1 69 ? 7.331 5.134 5.565 1.00 0.00 109 LEU A O 2
ATOM 2704 N N . LYS A 1 70 ? 5.800 6.396 6.626 1.00 0.00 110 LYS A N 2
ATOM 2705 C CA . LYS A 1 70 ? 5.631 5.458 7.730 1.00 0.00 110 LYS A CA 2
ATOM 2706 C C . LYS A 1 70 ? 5.497 4.029 7.214 1.00 0.00 110 LYS A C 2
ATOM 2707 O O . LYS A 1 70 ? 6.197 3.126 7.671 1.00 0.00 110 LYS A O 2
ATOM 2726 N N . ALA A 1 71 ? 4.595 3.832 6.258 1.00 0.00 111 ALA A N 2
ATOM 2727 C CA . ALA A 1 71 ? 4.372 2.513 5.678 1.00 0.00 111 ALA A CA 2
ATOM 2728 C C . ALA A 1 71 ? 5.595 2.043 4.899 1.00 0.00 111 ALA A C 2
ATOM 2729 O O . ALA A 1 71 ? 5.888 0.848 4.848 1.00 0.00 111 ALA A O 2
ATOM 2736 N N . GLN A 1 72 ? 6.306 2.989 4.294 1.00 0.00 112 GLN A N 2
ATOM 2737 C CA . GLN A 1 72 ? 7.497 2.670 3.515 1.00 0.00 112 GLN A CA 2
ATOM 2738 C C . GLN A 1 72 ? 8.586 2.079 4.405 1.00 0.00 112 GLN A C 2
ATOM 2739 O O . GLN A 1 72 ? 9.074 0.977 4.156 1.00 0.00 112 GLN A O 2
ATOM 2753 N N . SER A 1 73 ? 8.962 2.820 5.442 1.00 0.00 113 SER A N 2
ATOM 2754 C CA . SER A 1 73 ? 9.997 2.372 6.366 1.00 0.00 113 SER A CA 2
ATOM 2755 C C . SER A 1 73 ? 9.464 1.283 7.292 1.00 0.00 113 SER A C 2
ATOM 2756 O O . SER A 1 73 ? 10.219 0.666 8.043 1.00 0.00 113 SER A O 2
ATOM 2764 N N . ALA A 1 74 ? 8.156 1.052 7.232 1.00 0.00 114 ALA A N 2
ATOM 2765 C CA . ALA A 1 74 ? 7.520 0.037 8.063 1.00 0.00 114 ALA A CA 2
ATOM 2766 C C . ALA A 1 74 ? 7.339 -1.267 7.294 1.00 0.00 114 ALA A C 2
ATOM 2767 O O . ALA A 1 74 ? 7.242 -2.342 7.888 1.00 0.00 114 ALA A O 2
ATOM 2774 N N . LEU A 1 75 ? 7.295 -1.166 5.970 1.00 0.00 115 LEU A N 2
ATOM 2775 C CA . LEU A 1 75 ? 7.125 -2.339 5.119 1.00 0.00 115 LEU A CA 2
ATOM 2776 C C . LEU A 1 75 ? 8.434 -2.704 4.427 1.00 0.00 115 LEU A C 2
ATOM 2777 O O . LEU A 1 75 ? 8.847 -3.864 4.428 1.00 0.00 115 LEU A O 2
ATOM 2793 N N . HIS A 1 76 ? 9.084 -1.705 3.838 1.00 0.00 116 HIS A N 2
ATOM 2794 C CA . HIS A 1 76 ? 10.349 -1.921 3.144 1.00 0.00 116 HIS A CA 2
ATOM 2795 C C . HIS A 1 76 ? 11.302 -2.751 3.998 1.00 0.00 116 HIS A C 2
ATOM 2796 O O . HIS A 1 76 ? 11.708 -2.329 5.080 1.00 0.00 116 HIS A O 2
ATOM 2810 N N . GLU A 1 77 ? 11.655 -3.934 3.503 1.00 0.00 117 GLU A N 2
ATOM 2811 C CA . GLU A 1 77 ? 12.559 -4.823 4.223 1.00 0.00 117 GLU A CA 2
ATOM 2812 C C . GLU A 1 77 ? 12.170 -4.920 5.695 1.00 0.00 117 GLU A C 2
ATOM 2813 O O . GLU A 1 77 ? 13.019 -4.810 6.579 1.00 0.00 117 GLU A O 2
ATOM 2825 N N . GLN A 1 78 ? 10.882 -5.124 5.949 1.00 0.00 118 GLN A N 2
ATOM 2826 C CA . GLN A 1 78 ? 10.381 -5.234 7.314 1.00 0.00 118 GLN A CA 2
ATOM 2827 C C . GLN A 1 78 ? 9.499 -6.468 7.473 1.00 0.00 118 GLN A C 2
ATOM 2828 O O . GLN A 1 78 ? 9.605 -7.197 8.460 1.00 0.00 118 GLN A O 2
ATOM 2842 N N . LYS A 1 79 ? 8.629 -6.697 6.496 1.00 0.00 119 LYS A N 2
ATOM 2843 C CA . LYS A 1 79 ? 7.729 -7.844 6.525 1.00 0.00 119 LYS A CA 2
ATOM 2844 C C . LYS A 1 79 ? 7.891 -8.696 5.270 1.00 0.00 119 LYS A C 2
ATOM 2845 O O . LYS A 1 79 ? 8.086 -8.172 4.173 1.00 0.00 119 LYS A O 2
ATOM 2864 N N . THR A 1 80 ? 7.807 -10.012 5.439 1.00 0.00 120 THR A N 2
ATOM 2865 C CA . THR A 1 80 ? 7.944 -10.935 4.320 1.00 0.00 120 THR A CA 2
ATOM 2866 C C . THR A 1 80 ? 6.619 -11.621 4.008 1.00 0.00 120 THR A C 2
ATOM 2867 O O . THR A 1 80 ? 6.053 -12.315 4.854 1.00 0.00 120 THR A O 2
ATOM 2878 N N . LEU A 1 81 ? 6.129 -11.425 2.789 1.00 0.00 121 LEU A N 2
ATOM 2879 C CA . LEU A 1 81 ? 4.869 -12.025 2.364 1.00 0.00 121 LEU A CA 2
ATOM 2880 C C . LEU A 1 81 ? 5.004 -13.539 2.235 1.00 0.00 121 LEU A C 2
ATOM 2881 O O . LEU A 1 81 ? 6.067 -14.067 1.907 1.00 0.00 121 LEU A O 2
ATOM 2897 N N . PRO A 1 82 ? 3.902 -14.256 2.498 1.00 0.00 122 PRO A N 2
ATOM 2898 C CA . PRO A 1 82 ? 3.871 -15.720 2.416 1.00 0.00 122 PRO A CA 2
ATOM 2899 C C . PRO A 1 82 ? 3.974 -16.222 0.979 1.00 0.00 122 PRO A C 2
ATOM 2900 O O . PRO A 1 82 ? 3.098 -15.960 0.156 1.00 0.00 122 PRO A O 2
ATOM 2911 N N . GLY A 1 83 ? 5.050 -16.945 0.685 1.00 0.00 123 GLY A N 2
ATOM 2912 C CA . GLY A 1 83 ? 5.247 -17.472 -0.652 1.00 0.00 123 GLY A CA 2
ATOM 2913 C C . GLY A 1 83 ? 6.483 -16.906 -1.322 1.00 0.00 123 GLY A C 2
ATOM 2914 O O . GLY A 1 83 ? 6.971 -17.459 -2.307 1.00 0.00 123 GLY A O 2
ATOM 2918 N N . MET A 1 84 ? 6.990 -15.799 -0.788 1.00 0.00 124 MET A N 2
ATOM 2919 C CA . MET A 1 84 ? 8.177 -15.158 -1.342 1.00 0.00 124 MET A CA 2
ATOM 2920 C C . MET A 1 84 ? 9.367 -15.313 -0.401 1.00 0.00 124 MET A C 2
ATOM 2921 O O . MET A 1 84 ? 9.295 -14.949 0.772 1.00 0.00 124 MET A O 2
ATOM 2935 N N . ASN A 1 85 ? 10.462 -15.855 -0.924 1.00 0.00 125 ASN A N 2
ATOM 2936 C CA . ASN A 1 85 ? 11.668 -16.059 -0.130 1.00 0.00 125 ASN A CA 2
ATOM 2937 C C . ASN A 1 85 ? 12.206 -14.731 0.394 1.00 0.00 125 ASN A C 2
ATOM 2938 O O . ASN A 1 85 ? 12.724 -14.655 1.508 1.00 0.00 125 ASN A O 2
ATOM 2949 N N . ARG A 1 86 ? 12.078 -13.686 -0.418 1.00 0.00 126 ARG A N 2
ATOM 2950 C CA . ARG A 1 86 ? 12.551 -12.360 -0.037 1.00 0.00 126 ARG A CA 2
ATOM 2951 C C . ARG A 1 86 ? 11.407 -11.511 0.509 1.00 0.00 126 ARG A C 2
ATOM 2952 O O . ARG A 1 86 ? 10.232 -11.765 0.244 1.00 0.00 126 ARG A O 2
ATOM 2973 N N . PRO A 1 87 ? 11.757 -10.479 1.291 1.00 0.00 127 PRO A N 2
ATOM 2974 C CA . PRO A 1 87 ? 10.775 -9.571 1.891 1.00 0.00 127 PRO A CA 2
ATOM 2975 C C . PRO A 1 87 ? 10.097 -8.683 0.853 1.00 0.00 127 PRO A C 2
ATOM 2976 O O . PRO A 1 87 ? 10.357 -8.802 -0.345 1.00 0.00 127 PRO A O 2
ATOM 2987 N N . ILE A 1 88 ? 9.228 -7.793 1.320 1.00 0.00 128 ILE A N 2
ATOM 2988 C CA . ILE A 1 88 ? 8.515 -6.883 0.432 1.00 0.00 128 ILE A CA 2
ATOM 2989 C C . ILE A 1 88 ? 9.284 -5.580 0.246 1.00 0.00 128 ILE A C 2
ATOM 2990 O O . ILE A 1 88 ? 9.731 -4.968 1.216 1.00 0.00 128 ILE A O 2
ATOM 3006 N N . GLN A 1 89 ? 9.434 -5.161 -1.007 1.00 0.00 129 GLN A N 2
ATOM 3007 C CA . GLN A 1 89 ? 10.149 -3.930 -1.319 1.00 0.00 129 GLN A CA 2
ATOM 3008 C C . GLN A 1 89 ? 9.174 -2.802 -1.645 1.00 0.00 129 GLN A C 2
ATOM 3009 O O . GLN A 1 89 ? 8.324 -2.938 -2.525 1.00 0.00 129 GLN A O 2
ATOM 3023 N N . VAL A 1 90 ? 9.304 -1.689 -0.930 1.00 0.00 130 VAL A N 2
ATOM 3024 C CA . VAL A 1 90 ? 8.436 -0.538 -1.144 1.00 0.00 130 VAL A CA 2
ATOM 3025 C C . VAL A 1 90 ? 9.250 0.725 -1.399 1.00 0.00 130 VAL A C 2
ATOM 3026 O O . VAL A 1 90 ? 9.980 1.194 -0.525 1.00 0.00 130 VAL A O 2
ATOM 3039 N N . LYS A 1 91 ? 9.121 1.273 -2.603 1.00 0.00 131 LYS A N 2
ATOM 3040 C CA . LYS A 1 91 ? 9.844 2.484 -2.975 1.00 0.00 131 LYS A CA 2
ATOM 3041 C C . LYS A 1 91 ? 8.985 3.378 -3.863 1.00 0.00 131 LYS A C 2
ATOM 3042 O O . LYS A 1 91 ? 8.236 2.908 -4.719 1.00 0.00 131 LYS A O 2
ATOM 3061 N N . PRO A 1 92 ? 9.096 4.699 -3.659 1.00 0.00 132 PRO A N 2
ATOM 3062 C CA . PRO A 1 92 ? 8.339 5.687 -4.433 1.00 0.00 132 PRO A CA 2
ATOM 3063 C C . PRO A 1 92 ? 8.810 5.772 -5.881 1.00 0.00 132 PRO A C 2
ATOM 3064 O O . PRO A 1 92 ? 9.918 6.232 -6.157 1.00 0.00 132 PRO A O 2
ATOM 3075 N N . ALA A 1 93 ? 7.961 5.328 -6.802 1.00 0.00 133 ALA A N 2
ATOM 3076 C CA . ALA A 1 93 ? 8.290 5.357 -8.222 1.00 0.00 133 ALA A CA 2
ATOM 3077 C C . ALA A 1 93 ? 9.073 6.616 -8.578 1.00 0.00 133 ALA A C 2
ATOM 3078 O O . ALA A 1 93 ? 9.968 6.584 -9.422 1.00 0.00 133 ALA A O 2
ATOM 3085 N N . ASP A 1 94 ? 8.729 7.724 -7.930 1.00 0.00 134 ASP A N 2
ATOM 3086 C CA . ASP A 1 94 ? 9.400 8.995 -8.179 1.00 0.00 134 ASP A CA 2
ATOM 3087 C C . ASP A 1 94 ? 10.380 9.320 -7.057 1.00 0.00 134 ASP A C 2
ATOM 3088 O O . ASP A 1 94 ? 10.209 8.877 -5.921 1.00 0.00 134 ASP A O 2
ATOM 3097 N N . SER A 1 95 ? 11.409 10.097 -7.383 1.00 0.00 135 SER A N 2
ATOM 3098 C CA . SER A 1 95 ? 12.419 10.478 -6.403 1.00 0.00 135 SER A CA 2
ATOM 3099 C C . SER A 1 95 ? 13.388 11.500 -6.991 1.00 0.00 135 SER A C 2
ATOM 3100 O O . SER A 1 95 ? 14.110 11.209 -7.944 1.00 0.00 135 SER A O 2
ATOM 3108 N N . GLU A 1 96 ? 13.395 12.698 -6.415 1.00 0.00 136 GLU A N 2
ATOM 3109 C CA . GLU A 1 96 ? 14.274 13.764 -6.883 1.00 0.00 136 GLU A CA 2
ATOM 3110 C C . GLU A 1 96 ? 15.024 14.401 -5.717 1.00 0.00 136 GLU A C 2
ATOM 3111 O O . GLU A 1 96 ? 14.504 14.490 -4.605 1.00 0.00 136 GLU A O 2
ATOM 3123 N N . SER A 1 97 ? 16.250 14.843 -5.980 1.00 0.00 137 SER A N 2
ATOM 3124 C CA . SER A 1 97 ? 17.074 15.468 -4.952 1.00 0.00 137 SER A CA 2
ATOM 3125 C C . SER A 1 97 ? 16.425 16.751 -4.442 1.00 0.00 137 SER A C 2
ATOM 3126 O O . SER A 1 97 ? 16.201 16.911 -3.242 1.00 0.00 137 SER A O 2
ATOM 3134 N N . ARG A 1 98 ? 16.127 17.662 -5.362 1.00 0.00 138 ARG A N 2
ATOM 3135 C CA . ARG A 1 98 ? 15.505 18.932 -5.006 1.00 0.00 138 ARG A CA 2
ATOM 3136 C C . ARG A 1 98 ? 16.034 19.440 -3.668 1.00 0.00 138 ARG A C 2
ATOM 3137 O O . ARG A 1 98 ? 15.271 19.909 -2.825 1.00 0.00 138 ARG A O 2
ATOM 3158 N N . GLY A 1 99 ? 17.347 19.343 -3.481 1.00 0.00 139 GLY A N 2
ATOM 3159 C CA . GLY A 1 99 ? 17.956 19.797 -2.244 1.00 0.00 139 GLY A CA 2
ATOM 3160 C C . GLY A 1 99 ? 18.169 21.297 -2.219 1.00 0.00 139 GLY A C 2
ATOM 3161 O O . GLY A 1 99 ? 17.559 22.031 -2.995 1.00 0.00 139 GLY A O 2
ATOM 3165 N N . GLY A 1 100 ? 19.037 21.755 -1.321 1.00 0.00 140 GLY A N 2
ATOM 3166 C CA . GLY A 1 100 ? 19.312 23.176 -1.213 1.00 0.00 140 GLY A CA 2
ATOM 3167 C C . GLY A 1 100 ? 18.046 24.008 -1.154 1.00 0.00 140 GLY A C 2
ATOM 3168 O O . GLY A 1 100 ? 16.988 23.515 -0.764 1.00 0.00 140 GLY A O 2
ATOM 3172 N N . SER A 1 101 ? 18.155 25.276 -1.540 1.00 0.00 141 SER A N 2
ATOM 3173 C CA . SER A 1 101 ? 17.011 26.180 -1.524 1.00 0.00 141 SER A CA 2
ATOM 3174 C C . SER A 1 101 ? 15.770 25.497 -2.091 1.00 0.00 141 SER A C 2
ATOM 3175 O O . SER A 1 101 ? 14.694 25.549 -1.497 1.00 0.00 141 SER A O 2
ATOM 3183 N N . GLY A 1 102 ? 15.930 24.856 -3.245 1.00 0.00 142 GLY A N 2
ATOM 3184 C CA . GLY A 1 102 ? 14.815 24.171 -3.873 1.00 0.00 142 GLY A CA 2
ATOM 3185 C C . GLY A 1 102 ? 13.592 25.057 -4.006 1.00 0.00 142 GLY A C 2
ATOM 3186 O O . GLY A 1 102 ? 13.683 26.284 -3.990 1.00 0.00 142 GLY A O 2
ATOM 3190 N N . PRO A 1 103 ? 12.415 24.429 -4.144 1.00 0.00 143 PRO A N 2
ATOM 3191 C CA . PRO A 1 103 ? 11.145 25.149 -4.285 1.00 0.00 143 PRO A CA 2
ATOM 3192 C C . PRO A 1 103 ? 10.731 25.851 -2.996 1.00 0.00 143 PRO A C 2
ATOM 3193 O O . PRO A 1 103 ? 11.420 25.761 -1.980 1.00 0.00 143 PRO A O 2
ATOM 3204 N N . SER A 1 104 ? 9.602 26.551 -3.046 1.00 0.00 144 SER A N 2
ATOM 3205 C CA . SER A 1 104 ? 9.098 27.272 -1.883 1.00 0.00 144 SER A CA 2
ATOM 3206 C C . SER A 1 104 ? 8.326 26.337 -0.956 1.00 0.00 144 SER A C 2
ATOM 3207 O O . SER A 1 104 ? 7.246 26.677 -0.473 1.00 0.00 144 SER A O 2
ATOM 3215 N N . SER A 1 105 ? 8.889 25.157 -0.714 1.00 0.00 145 SER A N 2
ATOM 3216 C CA . SER A 1 105 ? 8.253 24.171 0.151 1.00 0.00 145 SER A CA 2
ATOM 3217 C C . SER A 1 105 ? 6.791 23.971 -0.236 1.00 0.00 145 SER A C 2
ATOM 3218 O O . SER A 1 105 ? 5.915 23.889 0.623 1.00 0.00 145 SER A O 2
ATOM 3226 N N . GLY A 1 106 ? 6.535 23.893 -1.539 1.00 0.00 146 GLY A N 2
ATOM 3227 C CA . GLY A 1 106 ? 5.179 23.704 -2.019 1.00 0.00 146 GLY A CA 2
ATOM 3228 C C . GLY A 1 106 ? 4.601 24.963 -2.635 1.00 0.00 146 GLY A C 2
ATOM 3229 O O . GLY A 1 106 ? 3.664 25.551 -2.096 1.00 0.00 146 GLY A O 2
ATOM 3233 N N . GLY A 1 1 ? -28.116 7.422 -2.675 1.00 0.00 41 GLY A N 3
ATOM 3234 C CA . GLY A 1 1 ? -27.362 6.196 -2.488 1.00 0.00 41 GLY A CA 3
ATOM 3235 C C . GLY A 1 1 ? -25.971 6.274 -3.085 1.00 0.00 41 GLY A C 3
ATOM 3236 O O . GLY A 1 1 ? -25.741 5.816 -4.204 1.00 0.00 41 GLY A O 3
ATOM 3240 N N . SER A 1 2 ? -25.040 6.858 -2.337 1.00 0.00 42 SER A N 3
ATOM 3241 C CA . SER A 1 2 ? -23.665 7.001 -2.801 1.00 0.00 42 SER A CA 3
ATOM 3242 C C . SER A 1 2 ? -22.712 6.182 -1.935 1.00 0.00 42 SER A C 3
ATOM 3243 O O . SER A 1 2 ? -22.629 6.383 -0.724 1.00 0.00 42 SER A O 3
ATOM 3251 N N . SER A 1 3 ? -21.994 5.258 -2.567 1.00 0.00 43 SER A N 3
ATOM 3252 C CA . SER A 1 3 ? -21.049 4.406 -1.855 1.00 0.00 43 SER A CA 3
ATOM 3253 C C . SER A 1 3 ? -20.277 5.205 -0.810 1.00 0.00 43 SER A C 3
ATOM 3254 O O . SER A 1 3 ? -20.288 4.874 0.374 1.00 0.00 43 SER A O 3
ATOM 3262 N N . GLY A 1 4 ? -19.605 6.261 -1.260 1.00 0.00 44 GLY A N 3
ATOM 3263 C CA . GLY A 1 4 ? -18.836 7.092 -0.353 1.00 0.00 44 GLY A CA 3
ATOM 3264 C C . GLY A 1 4 ? -17.586 7.655 -1.000 1.00 0.00 44 GLY A C 3
ATOM 3265 O O . GLY A 1 4 ? -17.114 7.134 -2.011 1.00 0.00 44 GLY A O 3
ATOM 3269 N N . SER A 1 5 ? -17.050 8.723 -0.419 1.00 0.00 45 SER A N 3
ATOM 3270 C CA . SER A 1 5 ? -15.850 9.361 -0.949 1.00 0.00 45 SER A CA 3
ATOM 3271 C C . SER A 1 5 ? -14.613 8.925 -0.170 1.00 0.00 45 SER A C 3
ATOM 3272 O O . SER A 1 5 ? -14.596 8.965 1.061 1.00 0.00 45 SER A O 3
ATOM 3280 N N . SER A 1 6 ? -13.580 8.509 -0.895 1.00 0.00 46 SER A N 3
ATOM 3281 C CA . SER A 1 6 ? -12.340 8.062 -0.273 1.00 0.00 46 SER A CA 3
ATOM 3282 C C . SER A 1 6 ? -11.559 9.244 0.293 1.00 0.00 46 SER A C 3
ATOM 3283 O O . SER A 1 6 ? -11.909 10.401 0.063 1.00 0.00 46 SER A O 3
ATOM 3291 N N . GLY A 1 7 ? -10.497 8.943 1.034 1.00 0.00 47 GLY A N 3
ATOM 3292 C CA . GLY A 1 7 ? -9.682 9.990 1.622 1.00 0.00 47 GLY A CA 3
ATOM 3293 C C . GLY A 1 7 ? -9.386 11.111 0.645 1.00 0.00 47 GLY A C 3
ATOM 3294 O O . GLY A 1 7 ? -9.021 10.863 -0.503 1.00 0.00 47 GLY A O 3
ATOM 3298 N N . MET A 1 8 ? -9.545 12.349 1.102 1.00 0.00 48 MET A N 3
ATOM 3299 C CA . MET A 1 8 ? -9.293 13.513 0.260 1.00 0.00 48 MET A CA 3
ATOM 3300 C C . MET A 1 8 ? -7.844 13.971 0.386 1.00 0.00 48 MET A C 3
ATOM 3301 O O . MET A 1 8 ? -7.449 14.543 1.402 1.00 0.00 48 MET A O 3
ATOM 3315 N N . LYS A 1 9 ? -7.054 13.716 -0.652 1.00 0.00 49 LYS A N 3
ATOM 3316 C CA . LYS A 1 9 ? -5.649 14.103 -0.658 1.00 0.00 49 LYS A CA 3
ATOM 3317 C C . LYS A 1 9 ? -5.443 15.420 0.083 1.00 0.00 49 LYS A C 3
ATOM 3318 O O . LYS A 1 9 ? -6.255 16.339 -0.029 1.00 0.00 49 LYS A O 3
ATOM 3337 N N . ASP A 1 10 ? -4.354 15.505 0.839 1.00 0.00 50 ASP A N 3
ATOM 3338 C CA . ASP A 1 10 ? -4.041 16.711 1.597 1.00 0.00 50 ASP A CA 3
ATOM 3339 C C . ASP A 1 10 ? -2.862 17.452 0.975 1.00 0.00 50 ASP A C 3
ATOM 3340 O O . ASP A 1 10 ? -2.988 18.606 0.564 1.00 0.00 50 ASP A O 3
ATOM 3349 N N . HIS A 1 11 ? -1.716 16.782 0.911 1.00 0.00 51 HIS A N 3
ATOM 3350 C CA . HIS A 1 11 ? -0.513 17.378 0.340 1.00 0.00 51 HIS A CA 3
ATOM 3351 C C . HIS A 1 11 ? -0.315 16.926 -1.103 1.00 0.00 51 HIS A C 3
ATOM 3352 O O . HIS A 1 11 ? -0.296 17.744 -2.023 1.00 0.00 51 HIS A O 3
ATOM 3366 N N . ASP A 1 12 ? -0.167 15.619 -1.294 1.00 0.00 52 ASP A N 3
ATOM 3367 C CA . ASP A 1 12 ? 0.029 15.058 -2.625 1.00 0.00 52 ASP A CA 3
ATOM 3368 C C . ASP A 1 12 ? -0.048 13.535 -2.590 1.00 0.00 52 ASP A C 3
ATOM 3369 O O . ASP A 1 12 ? 0.310 12.909 -1.592 1.00 0.00 52 ASP A O 3
ATOM 3378 N N . ALA A 1 13 ? -0.517 12.945 -3.684 1.00 0.00 53 ALA A N 3
ATOM 3379 C CA . ALA A 1 13 ? -0.639 11.496 -3.778 1.00 0.00 53 ALA A CA 3
ATOM 3380 C C . ALA A 1 13 ? 0.589 10.883 -4.443 1.00 0.00 53 ALA A C 3
ATOM 3381 O O . ALA A 1 13 ? 0.830 11.088 -5.633 1.00 0.00 53 ALA A O 3
ATOM 3388 N N . ILE A 1 14 ? 1.363 10.131 -3.667 1.00 0.00 54 ILE A N 3
ATOM 3389 C CA . ILE A 1 14 ? 2.566 9.489 -4.181 1.00 0.00 54 ILE A CA 3
ATOM 3390 C C . ILE A 1 14 ? 2.268 8.076 -4.671 1.00 0.00 54 ILE A C 3
ATOM 3391 O O . ILE A 1 14 ? 1.506 7.338 -4.047 1.00 0.00 54 ILE A O 3
ATOM 3407 N N . LYS A 1 15 ? 2.876 7.705 -5.793 1.00 0.00 55 LYS A N 3
ATOM 3408 C CA . LYS A 1 15 ? 2.679 6.379 -6.367 1.00 0.00 55 LYS A CA 3
ATOM 3409 C C . LYS A 1 15 ? 3.762 5.415 -5.893 1.00 0.00 55 LYS A C 3
ATOM 3410 O O . LYS A 1 15 ? 4.778 5.228 -6.564 1.00 0.00 55 LYS A O 3
ATOM 3429 N N . LEU A 1 16 ? 3.539 4.804 -4.735 1.00 0.00 56 LEU A N 3
ATOM 3430 C CA . LEU A 1 16 ? 4.495 3.858 -4.172 1.00 0.00 56 LEU A CA 3
ATOM 3431 C C . LEU A 1 16 ? 4.472 2.539 -4.938 1.00 0.00 56 LEU A C 3
ATOM 3432 O O . LEU A 1 16 ? 3.430 1.892 -5.050 1.00 0.00 56 LEU A O 3
ATOM 3448 N N . PHE A 1 17 ? 5.627 2.145 -5.464 1.00 0.00 57 PHE A N 3
ATOM 3449 C CA . PHE A 1 17 ? 5.740 0.903 -6.219 1.00 0.00 57 PHE A CA 3
ATOM 3450 C C . PHE A 1 17 ? 6.100 -0.261 -5.300 1.00 0.00 57 PHE A C 3
ATOM 3451 O O . PHE A 1 17 ? 7.112 -0.223 -4.600 1.00 0.00 57 PHE A O 3
ATOM 3468 N N . ILE A 1 18 ? 5.263 -1.293 -5.308 1.00 0.00 58 ILE A N 3
ATOM 3469 C CA . ILE A 1 18 ? 5.492 -2.468 -4.476 1.00 0.00 58 ILE A CA 3
ATOM 3470 C C . ILE A 1 18 ? 5.903 -3.669 -5.322 1.00 0.00 58 ILE A C 3
ATOM 3471 O O . ILE A 1 18 ? 5.299 -3.947 -6.358 1.00 0.00 58 ILE A O 3
ATOM 3487 N N . GLY A 1 19 ? 6.934 -4.378 -4.873 1.00 0.00 59 GLY A N 3
ATOM 3488 C CA . GLY A 1 19 ? 7.407 -5.541 -5.599 1.00 0.00 59 GLY A CA 3
ATOM 3489 C C . GLY A 1 19 ? 7.474 -6.781 -4.729 1.00 0.00 59 GLY A C 3
ATOM 3490 O O . GLY A 1 19 ? 7.052 -6.758 -3.573 1.00 0.00 59 GLY A O 3
ATOM 3494 N N . GLN A 1 20 ? 8.004 -7.865 -5.285 1.00 0.00 60 GLN A N 3
ATOM 3495 C CA . GLN A 1 20 ? 8.122 -9.120 -4.552 1.00 0.00 60 GLN A CA 3
ATOM 3496 C C . GLN A 1 20 ? 6.770 -9.555 -3.997 1.00 0.00 60 GLN A C 3
ATOM 3497 O O . GLN A 1 20 ? 6.630 -9.805 -2.800 1.00 0.00 60 GLN A O 3
ATOM 3511 N N . ILE A 1 21 ? 5.776 -9.643 -4.875 1.00 0.00 61 ILE A N 3
ATOM 3512 C CA . ILE A 1 21 ? 4.435 -10.049 -4.473 1.00 0.00 61 ILE A CA 3
ATOM 3513 C C . ILE A 1 21 ? 3.857 -11.073 -5.444 1.00 0.00 61 ILE A C 3
ATOM 3514 O O . ILE A 1 21 ? 3.820 -10.864 -6.656 1.00 0.00 61 ILE A O 3
ATOM 3530 N N . PRO A 1 22 ? 3.392 -12.207 -4.899 1.00 0.00 62 PRO A N 3
ATOM 3531 C CA . PRO A 1 22 ? 2.803 -13.286 -5.699 1.00 0.00 62 PRO A CA 3
ATOM 3532 C C . PRO A 1 22 ? 1.451 -12.899 -6.289 1.00 0.00 62 PRO A C 3
ATOM 3533 O O . PRO A 1 22 ? 0.728 -12.080 -5.723 1.00 0.00 62 PRO A O 3
ATOM 3544 N N . ARG A 1 23 ? 1.116 -13.495 -7.429 1.00 0.00 63 ARG A N 3
ATOM 3545 C CA . ARG A 1 23 ? -0.149 -13.212 -8.095 1.00 0.00 63 ARG A CA 3
ATOM 3546 C C . ARG A 1 23 ? -1.286 -14.013 -7.467 1.00 0.00 63 ARG A C 3
ATOM 3547 O O . ARG A 1 23 ? -2.159 -14.524 -8.167 1.00 0.00 63 ARG A O 3
ATOM 3568 N N . ASN A 1 24 ? -1.267 -14.118 -6.142 1.00 0.00 64 ASN A N 3
ATOM 3569 C CA . ASN A 1 24 ? -2.296 -14.857 -5.420 1.00 0.00 64 ASN A CA 3
ATOM 3570 C C . ASN A 1 24 ? -3.037 -13.947 -4.445 1.00 0.00 64 ASN A C 3
ATOM 3571 O O . ASN A 1 24 ? -3.936 -14.388 -3.727 1.00 0.00 64 ASN A O 3
ATOM 3582 N N . LEU A 1 25 ? -2.656 -12.675 -4.426 1.00 0.00 65 LEU A N 3
ATOM 3583 C CA . LEU A 1 25 ? -3.284 -11.701 -3.540 1.00 0.00 65 LEU A CA 3
ATOM 3584 C C . LEU A 1 25 ? -4.309 -10.860 -4.295 1.00 0.00 65 LEU A C 3
ATOM 3585 O O . LEU A 1 25 ? -4.421 -10.950 -5.518 1.00 0.00 65 LEU A O 3
ATOM 3601 N N . ASP A 1 26 ? -5.054 -10.043 -3.559 1.00 0.00 66 ASP A N 3
ATOM 3602 C CA . ASP A 1 26 ? -6.067 -9.183 -4.159 1.00 0.00 66 ASP A CA 3
ATOM 3603 C C . ASP A 1 26 ? -6.074 -7.808 -3.498 1.00 0.00 66 ASP A C 3
ATOM 3604 O O . ASP A 1 26 ? -5.594 -7.646 -2.377 1.00 0.00 66 ASP A O 3
ATOM 3613 N N . GLU A 1 27 ? -6.622 -6.822 -4.201 1.00 0.00 67 GLU A N 3
ATOM 3614 C CA . GLU A 1 27 ? -6.689 -5.461 -3.683 1.00 0.00 67 GLU A CA 3
ATOM 3615 C C . GLU A 1 27 ? -7.446 -5.420 -2.358 1.00 0.00 67 GLU A C 3
ATOM 3616 O O . GLU A 1 27 ? -7.139 -4.615 -1.479 1.00 0.00 67 GLU A O 3
ATOM 3628 N N . LYS A 1 28 ? -8.437 -6.295 -2.223 1.00 0.00 68 LYS A N 3
ATOM 3629 C CA . LYS A 1 28 ? -9.238 -6.361 -1.006 1.00 0.00 68 LYS A CA 3
ATOM 3630 C C . LYS A 1 28 ? -8.431 -6.952 0.145 1.00 0.00 68 LYS A C 3
ATOM 3631 O O . LYS A 1 28 ? -8.827 -6.853 1.307 1.00 0.00 68 LYS A O 3
ATOM 3650 N N . ASP A 1 29 ? -7.299 -7.563 -0.184 1.00 0.00 69 ASP A N 3
ATOM 3651 C CA . ASP A 1 29 ? -6.435 -8.167 0.823 1.00 0.00 69 ASP A CA 3
ATOM 3652 C C . ASP A 1 29 ? -5.139 -7.376 0.973 1.00 0.00 69 ASP A C 3
ATOM 3653 O O . ASP A 1 29 ? -4.411 -7.536 1.953 1.00 0.00 69 ASP A O 3
ATOM 3662 N N . LEU A 1 30 ? -4.857 -6.522 -0.005 1.00 0.00 70 LEU A N 3
ATOM 3663 C CA . LEU A 1 30 ? -3.648 -5.706 0.017 1.00 0.00 70 LEU A CA 3
ATOM 3664 C C . LEU A 1 30 ? -3.951 -4.297 0.518 1.00 0.00 70 LEU A C 3
ATOM 3665 O O . LEU A 1 30 ? -3.179 -3.719 1.283 1.00 0.00 70 LEU A O 3
ATOM 3681 N N . LYS A 1 31 ? -5.082 -3.751 0.083 1.00 0.00 71 LYS A N 3
ATOM 3682 C CA . LYS A 1 31 ? -5.490 -2.411 0.490 1.00 0.00 71 LYS A CA 3
ATOM 3683 C C . LYS A 1 31 ? -5.566 -2.303 2.009 1.00 0.00 71 LYS A C 3
ATOM 3684 O O . LYS A 1 31 ? -5.122 -1.324 2.609 1.00 0.00 71 LYS A O 3
ATOM 3703 N N . PRO A 1 32 ? -6.140 -3.333 2.649 1.00 0.00 72 PRO A N 3
ATOM 3704 C CA . PRO A 1 32 ? -6.285 -3.378 4.107 1.00 0.00 72 PRO A CA 3
ATOM 3705 C C . PRO A 1 32 ? -4.990 -3.024 4.830 1.00 0.00 72 PRO A C 3
ATOM 3706 O O . PRO A 1 32 ? -4.920 -2.026 5.549 1.00 0.00 72 PRO A O 3
ATOM 3717 N N . LEU A 1 33 ? -3.965 -3.846 4.634 1.00 0.00 73 LEU A N 3
ATOM 3718 C CA . LEU A 1 33 ? -2.670 -3.620 5.267 1.00 0.00 73 LEU A CA 3
ATOM 3719 C C . LEU A 1 33 ? -2.283 -2.146 5.201 1.00 0.00 73 LEU A C 3
ATOM 3720 O O . LEU A 1 33 ? -2.305 -1.442 6.211 1.00 0.00 73 LEU A O 3
ATOM 3736 N N . PHE A 1 34 ? -1.929 -1.686 4.006 1.00 0.00 74 PHE A N 3
ATOM 3737 C CA . PHE A 1 34 ? -1.537 -0.295 3.808 1.00 0.00 74 PHE A CA 3
ATOM 3738 C C . PHE A 1 34 ? -2.553 0.652 4.440 1.00 0.00 74 PHE A C 3
ATOM 3739 O O . PHE A 1 34 ? -2.185 1.617 5.109 1.00 0.00 74 PHE A O 3
ATOM 3756 N N . GLU A 1 35 ? -3.833 0.367 4.222 1.00 0.00 75 GLU A N 3
ATOM 3757 C CA . GLU A 1 35 ? -4.903 1.194 4.769 1.00 0.00 75 GLU A CA 3
ATOM 3758 C C . GLU A 1 35 ? -4.727 1.387 6.272 1.00 0.00 75 GLU A C 3
ATOM 3759 O O . GLU A 1 35 ? -5.077 2.432 6.819 1.00 0.00 75 GLU A O 3
ATOM 3771 N N . GLU A 1 36 ? -4.181 0.371 6.933 1.00 0.00 76 GLU A N 3
ATOM 3772 C CA . GLU A 1 36 ? -3.960 0.428 8.374 1.00 0.00 76 GLU A CA 3
ATOM 3773 C C . GLU A 1 36 ? -2.886 1.456 8.719 1.00 0.00 76 GLU A C 3
ATOM 3774 O O . GLU A 1 36 ? -2.918 2.069 9.786 1.00 0.00 76 GLU A O 3
ATOM 3786 N N . PHE A 1 37 ? -1.936 1.638 7.808 1.00 0.00 77 PHE A N 3
ATOM 3787 C CA . PHE A 1 37 ? -0.851 2.590 8.015 1.00 0.00 77 PHE A CA 3
ATOM 3788 C C . PHE A 1 37 ? -1.253 3.985 7.544 1.00 0.00 77 PHE A C 3
ATOM 3789 O O . PHE A 1 37 ? -1.002 4.978 8.225 1.00 0.00 77 PHE A O 3
ATOM 3806 N N . GLY A 1 38 ? -1.880 4.050 6.374 1.00 0.00 78 GLY A N 3
ATOM 3807 C CA . GLY A 1 38 ? -2.307 5.326 5.830 1.00 0.00 78 GLY A CA 3
ATOM 3808 C C . GLY A 1 38 ? -3.660 5.244 5.152 1.00 0.00 78 GLY A C 3
ATOM 3809 O O . GLY A 1 38 ? -4.115 4.161 4.785 1.00 0.00 78 GLY A O 3
ATOM 3813 N N . LYS A 1 39 ? -4.308 6.393 4.987 1.00 0.00 79 LYS A N 3
ATOM 3814 C CA . LYS A 1 39 ? -5.618 6.448 4.349 1.00 0.00 79 LYS A CA 3
ATOM 3815 C C . LYS A 1 39 ? -5.486 6.395 2.831 1.00 0.00 79 LYS A C 3
ATOM 3816 O O . LYS A 1 39 ? -5.535 7.426 2.158 1.00 0.00 79 LYS A O 3
ATOM 3835 N N . ILE A 1 40 ? -5.321 5.190 2.297 1.00 0.00 80 ILE A N 3
ATOM 3836 C CA . ILE A 1 40 ? -5.185 5.004 0.858 1.00 0.00 80 ILE A CA 3
ATOM 3837 C C . ILE A 1 40 ? -6.211 5.837 0.097 1.00 0.00 80 ILE A C 3
ATOM 3838 O O . ILE A 1 40 ? -7.353 5.986 0.533 1.00 0.00 80 ILE A O 3
ATOM 3854 N N . TYR A 1 41 ? -5.797 6.378 -1.044 1.00 0.00 81 TYR A N 3
ATOM 3855 C CA . TYR A 1 41 ? -6.680 7.197 -1.866 1.00 0.00 81 TYR A CA 3
ATOM 3856 C C . TYR A 1 41 ? -7.172 6.416 -3.081 1.00 0.00 81 TYR A C 3
ATOM 3857 O O . TYR A 1 41 ? -8.302 6.598 -3.532 1.00 0.00 81 TYR A O 3
ATOM 3875 N N . GLU A 1 42 ? -6.314 5.547 -3.605 1.00 0.00 82 GLU A N 3
ATOM 3876 C CA . GLU A 1 42 ? -6.661 4.738 -4.768 1.00 0.00 82 GLU A CA 3
ATOM 3877 C C . GLU A 1 42 ? -5.601 3.672 -5.026 1.00 0.00 82 GLU A C 3
ATOM 3878 O O . GLU A 1 42 ? -4.456 3.985 -5.356 1.00 0.00 82 GLU A O 3
ATOM 3890 N N . LEU A 1 43 ? -5.989 2.411 -4.871 1.00 0.00 83 LEU A N 3
ATOM 3891 C CA . LEU A 1 43 ? -5.072 1.296 -5.086 1.00 0.00 83 LEU A CA 3
ATOM 3892 C C . LEU A 1 43 ? -5.244 0.712 -6.484 1.00 0.00 83 LEU A C 3
ATOM 3893 O O . LEU A 1 43 ? -6.352 0.668 -7.020 1.00 0.00 83 LEU A O 3
ATOM 3909 N N . THR A 1 44 ? -4.140 0.261 -7.072 1.00 0.00 84 THR A N 3
ATOM 3910 C CA . THR A 1 44 ? -4.168 -0.322 -8.407 1.00 0.00 84 THR A CA 3
ATOM 3911 C C . THR A 1 44 ? -3.079 -1.377 -8.570 1.00 0.00 84 THR A C 3
ATOM 3912 O O . THR A 1 44 ? -1.889 -1.069 -8.503 1.00 0.00 84 THR A O 3
ATOM 3923 N N . VAL A 1 45 ? -3.494 -2.621 -8.784 1.00 0.00 85 VAL A N 3
ATOM 3924 C CA . VAL A 1 45 ? -2.553 -3.721 -8.958 1.00 0.00 85 VAL A CA 3
ATOM 3925 C C . VAL A 1 45 ? -2.311 -4.008 -10.436 1.00 0.00 85 VAL A C 3
ATOM 3926 O O . VAL A 1 45 ? -3.151 -4.606 -11.110 1.00 0.00 85 VAL A O 3
ATOM 3939 N N . LEU A 1 46 ? -1.156 -3.580 -10.934 1.00 0.00 86 LEU A N 3
ATOM 3940 C CA . LEU A 1 46 ? -0.801 -3.792 -12.333 1.00 0.00 86 LEU A CA 3
ATOM 3941 C C . LEU A 1 46 ? -1.115 -5.221 -12.764 1.00 0.00 86 LEU A C 3
ATOM 3942 O O . LEU A 1 46 ? -0.360 -6.149 -12.472 1.00 0.00 86 LEU A O 3
ATOM 3958 N N . LYS A 1 47 ? -2.232 -5.391 -13.463 1.00 0.00 87 LYS A N 3
ATOM 3959 C CA . LYS A 1 47 ? -2.644 -6.706 -13.939 1.00 0.00 87 LYS A CA 3
ATOM 3960 C C . LYS A 1 47 ? -3.067 -6.647 -15.403 1.00 0.00 87 LYS A C 3
ATOM 3961 O O . LYS A 1 47 ? -4.130 -6.119 -15.731 1.00 0.00 87 LYS A O 3
ATOM 3980 N N . ASP A 1 48 ? -2.230 -7.193 -16.278 1.00 0.00 88 ASP A N 3
ATOM 3981 C CA . ASP A 1 48 ? -2.519 -7.205 -17.707 1.00 0.00 88 ASP A CA 3
ATOM 3982 C C . ASP A 1 48 ? -3.767 -8.031 -18.003 1.00 0.00 88 ASP A C 3
ATOM 3983 O O . ASP A 1 48 ? -4.368 -8.611 -17.099 1.00 0.00 88 ASP A O 3
ATOM 3992 N N . ARG A 1 49 ? -4.151 -8.078 -19.275 1.00 0.00 89 ARG A N 3
ATOM 3993 C CA . ARG A 1 49 ? -5.329 -8.831 -19.689 1.00 0.00 89 ARG A CA 3
ATOM 3994 C C . ARG A 1 49 ? -4.995 -9.770 -20.844 1.00 0.00 89 ARG A C 3
ATOM 3995 O O . ARG A 1 49 ? -5.849 -10.523 -21.313 1.00 0.00 89 ARG A O 3
ATOM 4016 N N . PHE A 1 50 ? -3.747 -9.720 -21.299 1.00 0.00 90 PHE A N 3
ATOM 4017 C CA . PHE A 1 50 ? -3.301 -10.565 -22.400 1.00 0.00 90 PHE A CA 3
ATOM 4018 C C . PHE A 1 50 ? -2.397 -11.686 -21.894 1.00 0.00 90 PHE A C 3
ATOM 4019 O O . PHE A 1 50 ? -2.738 -12.866 -21.989 1.00 0.00 90 PHE A O 3
ATOM 4036 N N . THR A 1 51 ? -1.241 -11.309 -21.356 1.00 0.00 91 THR A N 3
ATOM 4037 C CA . THR A 1 51 ? -0.287 -12.281 -20.837 1.00 0.00 91 THR A CA 3
ATOM 4038 C C . THR A 1 51 ? 0.244 -11.854 -19.473 1.00 0.00 91 THR A C 3
ATOM 4039 O O . THR A 1 51 ? 0.531 -12.691 -18.619 1.00 0.00 91 THR A O 3
ATOM 4050 N N . GLY A 1 52 ? 0.372 -10.546 -19.275 1.00 0.00 92 GLY A N 3
ATOM 4051 C CA . GLY A 1 52 ? 0.868 -10.031 -18.012 1.00 0.00 92 GLY A CA 3
ATOM 4052 C C . GLY A 1 52 ? -0.202 -9.999 -16.939 1.00 0.00 92 GLY A C 3
ATOM 4053 O O . GLY A 1 52 ? -0.278 -9.052 -16.157 1.00 0.00 92 GLY A O 3
ATOM 4057 N N . MET A 1 53 ? -1.031 -11.037 -16.901 1.00 0.00 93 MET A N 3
ATOM 4058 C CA . MET A 1 53 ? -2.103 -11.123 -15.916 1.00 0.00 93 MET A CA 3
ATOM 4059 C C . MET A 1 53 ? -1.668 -10.516 -14.586 1.00 0.00 93 MET A C 3
ATOM 4060 O O . MET A 1 53 ? -2.447 -9.834 -13.918 1.00 0.00 93 MET A O 3
ATOM 4074 N N . HIS A 1 54 ? -0.419 -10.768 -14.205 1.00 0.00 94 HIS A N 3
ATOM 4075 C CA . HIS A 1 54 ? 0.119 -10.246 -12.954 1.00 0.00 94 HIS A CA 3
ATOM 4076 C C . HIS A 1 54 ? 1.620 -9.994 -13.072 1.00 0.00 94 HIS A C 3
ATOM 4077 O O . HIS A 1 54 ? 2.397 -10.916 -13.318 1.00 0.00 94 HIS A O 3
ATOM 4091 N N . LYS A 1 55 ? 2.020 -8.740 -12.894 1.00 0.00 95 LYS A N 3
ATOM 4092 C CA . LYS A 1 55 ? 3.427 -8.366 -12.979 1.00 0.00 95 LYS A CA 3
ATOM 4093 C C . LYS A 1 55 ? 4.094 -8.442 -11.610 1.00 0.00 95 LYS A C 3
ATOM 4094 O O . LYS A 1 55 ? 4.952 -7.624 -11.280 1.00 0.00 95 LYS A O 3
ATOM 4113 N N . GLY A 1 56 ? 3.694 -9.430 -10.815 1.00 0.00 96 GLY A N 3
ATOM 4114 C CA . GLY A 1 56 ? 4.264 -9.595 -9.491 1.00 0.00 96 GLY A CA 3
ATOM 4115 C C . GLY A 1 56 ? 4.560 -8.270 -8.818 1.00 0.00 96 GLY A C 3
ATOM 4116 O O . GLY A 1 56 ? 5.650 -8.068 -8.281 1.00 0.00 96 GLY A O 3
ATOM 4120 N N . CYS A 1 57 ? 3.590 -7.363 -8.848 1.00 0.00 97 CYS A N 3
ATOM 4121 C CA . CYS A 1 57 ? 3.753 -6.048 -8.238 1.00 0.00 97 CYS A CA 3
ATOM 4122 C C . CYS A 1 57 ? 2.426 -5.296 -8.206 1.00 0.00 97 CYS A C 3
ATOM 4123 O O . CYS A 1 57 ? 1.415 -5.779 -8.713 1.00 0.00 97 CYS A O 3
ATOM 4131 N N . ALA A 1 58 ? 2.439 -4.110 -7.606 1.00 0.00 98 ALA A N 3
ATOM 4132 C CA . ALA A 1 58 ? 1.238 -3.291 -7.508 1.00 0.00 98 ALA A CA 3
ATOM 4133 C C . ALA A 1 58 ? 1.585 -1.845 -7.170 1.00 0.00 98 ALA A C 3
ATOM 4134 O O . ALA A 1 58 ? 2.597 -1.574 -6.523 1.00 0.00 98 ALA A O 3
ATOM 4141 N N . PHE A 1 59 ? 0.741 -0.919 -7.612 1.00 0.00 99 PHE A N 3
ATOM 4142 C CA . PHE A 1 59 ? 0.960 0.500 -7.358 1.00 0.00 99 PHE A CA 3
ATOM 4143 C C . PHE A 1 59 ? 0.051 0.998 -6.238 1.00 0.00 99 PHE A C 3
ATOM 4144 O O . PHE A 1 59 ? -1.170 0.856 -6.305 1.00 0.00 99 PHE A O 3
ATOM 4161 N N . LEU A 1 60 ? 0.656 1.583 -5.210 1.00 0.00 100 LEU A N 3
ATOM 4162 C CA . LEU A 1 60 ? -0.098 2.103 -4.074 1.00 0.00 100 LEU A CA 3
ATOM 4163 C C . LEU A 1 60 ? -0.087 3.628 -4.066 1.00 0.00 100 LEU A C 3
ATOM 4164 O O . LEU A 1 60 ? 0.955 4.254 -4.263 1.00 0.00 100 LEU A O 3
ATOM 4180 N N . THR A 1 61 ? -1.254 4.222 -3.833 1.00 0.00 101 THR A N 3
ATOM 4181 C CA . THR A 1 61 ? -1.379 5.674 -3.798 1.00 0.00 101 THR A CA 3
ATOM 4182 C C . THR A 1 61 ? -1.935 6.145 -2.459 1.00 0.00 101 THR A C 3
ATOM 4183 O O . THR A 1 61 ? -3.074 5.839 -2.106 1.00 0.00 101 THR A O 3
ATOM 4194 N N . TYR A 1 62 ? -1.124 6.892 -1.718 1.00 0.00 102 TYR A N 3
ATOM 4195 C CA . TYR A 1 62 ? -1.535 7.405 -0.416 1.00 0.00 102 TYR A CA 3
ATOM 4196 C C . TYR A 1 62 ? -2.060 8.833 -0.533 1.00 0.00 102 TYR A C 3
ATOM 4197 O O . TYR A 1 62 ? -1.780 9.530 -1.509 1.00 0.00 102 TYR A O 3
ATOM 4215 N N . CYS A 1 63 ? -2.820 9.260 0.468 1.00 0.00 103 CYS A N 3
ATOM 4216 C CA . CYS A 1 63 ? -3.385 10.605 0.478 1.00 0.00 103 CYS A CA 3
ATOM 4217 C C . CYS A 1 63 ? -2.364 11.619 0.985 1.00 0.00 103 CYS A C 3
ATOM 4218 O O . CYS A 1 63 ? -2.182 12.680 0.389 1.00 0.00 103 CYS A O 3
ATOM 4226 N N . GLU A 1 64 ? -1.703 11.286 2.089 1.00 0.00 104 GLU A N 3
ATOM 4227 C CA . GLU A 1 64 ? -0.703 12.169 2.676 1.00 0.00 104 GLU A CA 3
ATOM 4228 C C . GLU A 1 64 ? 0.699 11.593 2.504 1.00 0.00 104 GLU A C 3
ATOM 4229 O O . GLU A 1 64 ? 0.973 10.464 2.912 1.00 0.00 104 GLU A O 3
ATOM 4241 N N . ARG A 1 65 ? 1.584 12.378 1.897 1.00 0.00 105 ARG A N 3
ATOM 4242 C CA . ARG A 1 65 ? 2.958 11.946 1.670 1.00 0.00 105 ARG A CA 3
ATOM 4243 C C . ARG A 1 65 ? 3.568 11.376 2.947 1.00 0.00 105 ARG A C 3
ATOM 4244 O O . ARG A 1 65 ? 4.015 10.230 2.975 1.00 0.00 105 ARG A O 3
ATOM 4265 N N . GLU A 1 66 ? 3.583 12.186 4.002 1.00 0.00 106 GLU A N 3
ATOM 4266 C CA . GLU A 1 66 ? 4.139 11.762 5.281 1.00 0.00 106 GLU A CA 3
ATOM 4267 C C . GLU A 1 66 ? 3.724 10.331 5.608 1.00 0.00 106 GLU A C 3
ATOM 4268 O O . GLU A 1 66 ? 4.558 9.495 5.957 1.00 0.00 106 GLU A O 3
ATOM 4280 N N . SER A 1 67 ? 2.429 10.056 5.492 1.00 0.00 107 SER A N 3
ATOM 4281 C CA . SER A 1 67 ? 1.901 8.727 5.779 1.00 0.00 107 SER A CA 3
ATOM 4282 C C . SER A 1 67 ? 2.638 7.663 4.971 1.00 0.00 107 SER A C 3
ATOM 4283 O O . SER A 1 67 ? 3.033 6.626 5.504 1.00 0.00 107 SER A O 3
ATOM 4291 N N . ALA A 1 68 ? 2.820 7.929 3.682 1.00 0.00 108 ALA A N 3
ATOM 4292 C CA . ALA A 1 68 ? 3.511 6.997 2.800 1.00 0.00 108 ALA A CA 3
ATOM 4293 C C . ALA A 1 68 ? 4.875 6.616 3.364 1.00 0.00 108 ALA A C 3
ATOM 4294 O O . ALA A 1 68 ? 5.233 5.438 3.408 1.00 0.00 108 ALA A O 3
ATOM 4301 N N . LEU A 1 69 ? 5.633 7.618 3.795 1.00 0.00 109 LEU A N 3
ATOM 4302 C CA . LEU A 1 69 ? 6.960 7.387 4.356 1.00 0.00 109 LEU A CA 3
ATOM 4303 C C . LEU A 1 69 ? 6.918 6.295 5.420 1.00 0.00 109 LEU A C 3
ATOM 4304 O O . LEU A 1 69 ? 7.531 5.238 5.265 1.00 0.00 109 LEU A O 3
ATOM 4320 N N . LYS A 1 70 ? 6.190 6.556 6.500 1.00 0.00 110 LYS A N 3
ATOM 4321 C CA . LYS A 1 70 ? 6.064 5.595 7.589 1.00 0.00 110 LYS A CA 3
ATOM 4322 C C . LYS A 1 70 ? 5.926 4.175 7.049 1.00 0.00 110 LYS A C 3
ATOM 4323 O O . LYS A 1 70 ? 6.764 3.314 7.318 1.00 0.00 110 LYS A O 3
ATOM 4342 N N . ALA A 1 71 ? 4.865 3.938 6.285 1.00 0.00 111 ALA A N 3
ATOM 4343 C CA . ALA A 1 71 ? 4.620 2.624 5.704 1.00 0.00 111 ALA A CA 3
ATOM 4344 C C . ALA A 1 71 ? 5.772 2.200 4.799 1.00 0.00 111 ALA A C 3
ATOM 4345 O O . ALA A 1 71 ? 6.043 1.010 4.641 1.00 0.00 111 ALA A O 3
ATOM 4352 N N . GLN A 1 72 ? 6.446 3.181 4.208 1.00 0.00 112 GLN A N 3
ATOM 4353 C CA . GLN A 1 72 ? 7.568 2.909 3.317 1.00 0.00 112 GLN A CA 3
ATOM 4354 C C . GLN A 1 72 ? 8.675 2.160 4.051 1.00 0.00 112 GLN A C 3
ATOM 4355 O O . GLN A 1 72 ? 9.043 1.048 3.673 1.00 0.00 112 GLN A O 3
ATOM 4369 N N . SER A 1 73 ? 9.204 2.778 5.103 1.00 0.00 113 SER A N 3
ATOM 4370 C CA . SER A 1 73 ? 10.273 2.172 5.888 1.00 0.00 113 SER A CA 3
ATOM 4371 C C . SER A 1 73 ? 9.717 1.115 6.838 1.00 0.00 113 SER A C 3
ATOM 4372 O O . SER A 1 73 ? 10.421 0.184 7.228 1.00 0.00 113 SER A O 3
ATOM 4380 N N . ALA A 1 74 ? 8.450 1.267 7.206 1.00 0.00 114 ALA A N 3
ATOM 4381 C CA . ALA A 1 74 ? 7.798 0.326 8.108 1.00 0.00 114 ALA A CA 3
ATOM 4382 C C . ALA A 1 74 ? 7.519 -1.001 7.410 1.00 0.00 114 ALA A C 3
ATOM 4383 O O . ALA A 1 74 ? 7.220 -2.004 8.058 1.00 0.00 114 ALA A O 3
ATOM 4390 N N . LEU A 1 75 ? 7.619 -0.999 6.085 1.00 0.00 115 LEU A N 3
ATOM 4391 C CA . LEU A 1 75 ? 7.376 -2.203 5.298 1.00 0.00 115 LEU A CA 3
ATOM 4392 C C . LEU A 1 75 ? 8.645 -2.646 4.577 1.00 0.00 115 LEU A C 3
ATOM 4393 O O . LEU A 1 75 ? 8.979 -3.832 4.558 1.00 0.00 115 LEU A O 3
ATOM 4409 N N . HIS A 1 76 ? 9.350 -1.687 3.987 1.00 0.00 116 HIS A N 3
ATOM 4410 C CA . HIS A 1 76 ? 10.585 -1.978 3.266 1.00 0.00 116 HIS A CA 3
ATOM 4411 C C . HIS A 1 76 ? 11.474 -2.921 4.071 1.00 0.00 116 HIS A C 3
ATOM 4412 O O . HIS A 1 76 ? 11.856 -2.616 5.200 1.00 0.00 116 HIS A O 3
ATOM 4426 N N . GLU A 1 77 ? 11.797 -4.068 3.482 1.00 0.00 117 GLU A N 3
ATOM 4427 C CA . GLU A 1 77 ? 12.639 -5.056 4.146 1.00 0.00 117 GLU A CA 3
ATOM 4428 C C . GLU A 1 77 ? 12.237 -5.220 5.609 1.00 0.00 117 GLU A C 3
ATOM 4429 O O . GLU A 1 77 ? 13.081 -5.459 6.472 1.00 0.00 117 GLU A O 3
ATOM 4441 N N . GLN A 1 78 ? 10.942 -5.087 5.879 1.00 0.00 118 GLN A N 3
ATOM 4442 C CA . GLN A 1 78 ? 10.428 -5.219 7.237 1.00 0.00 118 GLN A CA 3
ATOM 4443 C C . GLN A 1 78 ? 9.461 -6.394 7.342 1.00 0.00 118 GLN A C 3
ATOM 4444 O O . GLN A 1 78 ? 9.503 -7.162 8.303 1.00 0.00 118 GLN A O 3
ATOM 4458 N N . LYS A 1 79 ? 8.591 -6.527 6.347 1.00 0.00 119 LYS A N 3
ATOM 4459 C CA . LYS A 1 79 ? 7.613 -7.609 6.326 1.00 0.00 119 LYS A CA 3
ATOM 4460 C C . LYS A 1 79 ? 7.920 -8.598 5.206 1.00 0.00 119 LYS A C 3
ATOM 4461 O O . LYS A 1 79 ? 8.469 -8.227 4.168 1.00 0.00 119 LYS A O 3
ATOM 4480 N N . THR A 1 80 ? 7.562 -9.860 5.422 1.00 0.00 120 THR A N 3
ATOM 4481 C CA . THR A 1 80 ? 7.799 -10.903 4.432 1.00 0.00 120 THR A CA 3
ATOM 4482 C C . THR A 1 80 ? 6.535 -11.715 4.175 1.00 0.00 120 THR A C 3
ATOM 4483 O O . THR A 1 80 ? 6.040 -12.410 5.064 1.00 0.00 120 THR A O 3
ATOM 4494 N N . LEU A 1 81 ? 6.017 -11.625 2.955 1.00 0.00 121 LEU A N 3
ATOM 4495 C CA . LEU A 1 81 ? 4.809 -12.353 2.581 1.00 0.00 121 LEU A CA 3
ATOM 4496 C C . LEU A 1 81 ? 5.064 -13.857 2.565 1.00 0.00 121 LEU A C 3
ATOM 4497 O O . LEU A 1 81 ? 6.177 -14.320 2.318 1.00 0.00 121 LEU A O 3
ATOM 4513 N N . PRO A 1 82 ? 4.007 -14.639 2.832 1.00 0.00 122 PRO A N 3
ATOM 4514 C CA . PRO A 1 82 ? 4.090 -16.102 2.851 1.00 0.00 122 PRO A CA 3
ATOM 4515 C C . PRO A 1 82 ? 4.297 -16.690 1.460 1.00 0.00 122 PRO A C 3
ATOM 4516 O O . PRO A 1 82 ? 3.454 -16.533 0.577 1.00 0.00 122 PRO A O 3
ATOM 4527 N N . GLY A 1 83 ? 5.425 -17.368 1.270 1.00 0.00 123 GLY A N 3
ATOM 4528 C CA . GLY A 1 83 ? 5.722 -17.969 -0.017 1.00 0.00 123 GLY A CA 3
ATOM 4529 C C . GLY A 1 83 ? 6.947 -17.362 -0.671 1.00 0.00 123 GLY A C 3
ATOM 4530 O O . GLY A 1 83 ? 7.585 -17.992 -1.514 1.00 0.00 123 GLY A O 3
ATOM 4534 N N . MET A 1 84 ? 7.276 -16.134 -0.284 1.00 0.00 124 MET A N 3
ATOM 4535 C CA . MET A 1 84 ? 8.433 -15.442 -0.840 1.00 0.00 124 MET A CA 3
ATOM 4536 C C . MET A 1 84 ? 9.597 -15.453 0.145 1.00 0.00 124 MET A C 3
ATOM 4537 O O . MET A 1 84 ? 9.478 -14.963 1.267 1.00 0.00 124 MET A O 3
ATOM 4551 N N . ASN A 1 85 ? 10.723 -16.014 -0.283 1.00 0.00 125 ASN A N 3
ATOM 4552 C CA . ASN A 1 85 ? 11.910 -16.089 0.562 1.00 0.00 125 ASN A CA 3
ATOM 4553 C C . ASN A 1 85 ? 12.370 -14.696 0.979 1.00 0.00 125 ASN A C 3
ATOM 4554 O O . ASN A 1 85 ? 12.847 -14.497 2.096 1.00 0.00 125 ASN A O 3
ATOM 4565 N N . ARG A 1 86 ? 12.222 -13.734 0.073 1.00 0.00 126 ARG A N 3
ATOM 4566 C CA . ARG A 1 86 ? 12.622 -12.359 0.347 1.00 0.00 126 ARG A CA 3
ATOM 4567 C C . ARG A 1 86 ? 11.430 -11.528 0.810 1.00 0.00 126 ARG A C 3
ATOM 4568 O O . ARG A 1 86 ? 10.279 -11.809 0.477 1.00 0.00 126 ARG A O 3
ATOM 4589 N N . PRO A 1 87 ? 11.710 -10.478 1.596 1.00 0.00 127 PRO A N 3
ATOM 4590 C CA . PRO A 1 87 ? 10.674 -9.584 2.122 1.00 0.00 127 PRO A CA 3
ATOM 4591 C C . PRO A 1 87 ? 10.044 -8.724 1.032 1.00 0.00 127 PRO A C 3
ATOM 4592 O O . PRO A 1 87 ? 10.367 -8.865 -0.148 1.00 0.00 127 PRO A O 3
ATOM 4603 N N . ILE A 1 88 ? 9.143 -7.833 1.434 1.00 0.00 128 ILE A N 3
ATOM 4604 C CA . ILE A 1 88 ? 8.469 -6.949 0.491 1.00 0.00 128 ILE A CA 3
ATOM 4605 C C . ILE A 1 88 ? 9.212 -5.625 0.352 1.00 0.00 128 ILE A C 3
ATOM 4606 O O . ILE A 1 88 ? 9.708 -5.074 1.334 1.00 0.00 128 ILE A O 3
ATOM 4622 N N . GLN A 1 89 ? 9.282 -5.119 -0.876 1.00 0.00 129 GLN A N 3
ATOM 4623 C CA . GLN A 1 89 ? 9.964 -3.858 -1.144 1.00 0.00 129 GLN A CA 3
ATOM 4624 C C . GLN A 1 89 ? 8.962 -2.758 -1.477 1.00 0.00 129 GLN A C 3
ATOM 4625 O O . GLN A 1 89 ? 8.063 -2.950 -2.297 1.00 0.00 129 GLN A O 3
ATOM 4639 N N . VAL A 1 90 ? 9.121 -1.605 -0.836 1.00 0.00 130 VAL A N 3
ATOM 4640 C CA . VAL A 1 90 ? 8.231 -0.473 -1.066 1.00 0.00 130 VAL A CA 3
ATOM 4641 C C . VAL A 1 90 ? 9.021 0.810 -1.297 1.00 0.00 130 VAL A C 3
ATOM 4642 O O . VAL A 1 90 ? 9.688 1.313 -0.393 1.00 0.00 130 VAL A O 3
ATOM 4655 N N . LYS A 1 91 ? 8.941 1.335 -2.515 1.00 0.00 131 LYS A N 3
ATOM 4656 C CA . LYS A 1 91 ? 9.647 2.562 -2.867 1.00 0.00 131 LYS A CA 3
ATOM 4657 C C . LYS A 1 91 ? 8.787 3.446 -3.765 1.00 0.00 131 LYS A C 3
ATOM 4658 O O . LYS A 1 91 ? 8.053 2.966 -4.629 1.00 0.00 131 LYS A O 3
ATOM 4677 N N . PRO A 1 92 ? 8.880 4.768 -3.558 1.00 0.00 132 PRO A N 3
ATOM 4678 C CA . PRO A 1 92 ? 8.118 5.746 -4.340 1.00 0.00 132 PRO A CA 3
ATOM 4679 C C . PRO A 1 92 ? 8.604 5.839 -5.783 1.00 0.00 132 PRO A C 3
ATOM 4680 O O . PRO A 1 92 ? 9.731 6.257 -6.043 1.00 0.00 132 PRO A O 3
ATOM 4691 N N . ALA A 1 93 ? 7.744 5.446 -6.718 1.00 0.00 133 ALA A N 3
ATOM 4692 C CA . ALA A 1 93 ? 8.085 5.488 -8.134 1.00 0.00 133 ALA A CA 3
ATOM 4693 C C . ALA A 1 93 ? 8.796 6.789 -8.490 1.00 0.00 133 ALA A C 3
ATOM 4694 O O . ALA A 1 93 ? 9.853 6.777 -9.122 1.00 0.00 133 ALA A O 3
ATOM 4701 N N . ASP A 1 94 ? 8.211 7.909 -8.081 1.00 0.00 134 ASP A N 3
ATOM 4702 C CA . ASP A 1 94 ? 8.789 9.219 -8.357 1.00 0.00 134 ASP A CA 3
ATOM 4703 C C . ASP A 1 94 ? 8.555 10.173 -7.189 1.00 0.00 134 ASP A C 3
ATOM 4704 O O . ASP A 1 94 ? 7.436 10.636 -6.968 1.00 0.00 134 ASP A O 3
ATOM 4713 N N . SER A 1 95 ? 9.617 10.461 -6.445 1.00 0.00 135 SER A N 3
ATOM 4714 C CA . SER A 1 95 ? 9.526 11.356 -5.297 1.00 0.00 135 SER A CA 3
ATOM 4715 C C . SER A 1 95 ? 10.366 12.610 -5.518 1.00 0.00 135 SER A C 3
ATOM 4716 O O . SER A 1 95 ? 11.068 13.066 -4.616 1.00 0.00 135 SER A O 3
ATOM 4724 N N . GLU A 1 96 ? 10.289 13.162 -6.725 1.00 0.00 136 GLU A N 3
ATOM 4725 C CA . GLU A 1 96 ? 11.043 14.363 -7.065 1.00 0.00 136 GLU A CA 3
ATOM 4726 C C . GLU A 1 96 ? 10.182 15.612 -6.896 1.00 0.00 136 GLU A C 3
ATOM 4727 O O . GLU A 1 96 ? 9.332 15.910 -7.735 1.00 0.00 136 GLU A O 3
ATOM 4739 N N . SER A 1 97 ? 10.410 16.337 -5.806 1.00 0.00 137 SER A N 3
ATOM 4740 C CA . SER A 1 97 ? 9.653 17.551 -5.525 1.00 0.00 137 SER A CA 3
ATOM 4741 C C . SER A 1 97 ? 9.819 18.569 -6.649 1.00 0.00 137 SER A C 3
ATOM 4742 O O . SER A 1 97 ? 10.936 18.855 -7.082 1.00 0.00 137 SER A O 3
ATOM 4750 N N . ARG A 1 98 ? 8.700 19.111 -7.118 1.00 0.00 138 ARG A N 3
ATOM 4751 C CA . ARG A 1 98 ? 8.721 20.095 -8.194 1.00 0.00 138 ARG A CA 3
ATOM 4752 C C . ARG A 1 98 ? 7.807 21.273 -7.870 1.00 0.00 138 ARG A C 3
ATOM 4753 O O . ARG A 1 98 ? 7.129 21.806 -8.747 1.00 0.00 138 ARG A O 3
ATOM 4774 N N . GLY A 1 99 ? 7.794 21.675 -6.602 1.00 0.00 139 GLY A N 3
ATOM 4775 C CA . GLY A 1 99 ? 6.959 22.786 -6.184 1.00 0.00 139 GLY A CA 3
ATOM 4776 C C . GLY A 1 99 ? 7.738 24.081 -6.060 1.00 0.00 139 GLY A C 3
ATOM 4777 O O . GLY A 1 99 ? 8.011 24.747 -7.058 1.00 0.00 139 GLY A O 3
ATOM 4781 N N . GLY A 1 100 ? 8.094 24.440 -4.831 1.00 0.00 140 GLY A N 3
ATOM 4782 C CA . GLY A 1 100 ? 8.840 25.664 -4.603 1.00 0.00 140 GLY A CA 3
ATOM 4783 C C . GLY A 1 100 ? 8.514 26.301 -3.267 1.00 0.00 140 GLY A C 3
ATOM 4784 O O . GLY A 1 100 ? 7.345 26.447 -2.910 1.00 0.00 140 GLY A O 3
ATOM 4788 N N . SER A 1 101 ? 9.550 26.681 -2.525 1.00 0.00 141 SER A N 3
ATOM 4789 C CA . SER A 1 101 ? 9.367 27.301 -1.218 1.00 0.00 141 SER A CA 3
ATOM 4790 C C . SER A 1 101 ? 10.031 28.674 -1.171 1.00 0.00 141 SER A C 3
ATOM 4791 O O . SER A 1 101 ? 10.680 29.029 -0.188 1.00 0.00 141 SER A O 3
ATOM 4799 N N . GLY A 1 102 ? 9.864 29.443 -2.243 1.00 0.00 142 GLY A N 3
ATOM 4800 C CA . GLY A 1 102 ? 10.452 30.768 -2.306 1.00 0.00 142 GLY A CA 3
ATOM 4801 C C . GLY A 1 102 ? 9.407 31.864 -2.373 1.00 0.00 142 GLY A C 3
ATOM 4802 O O . GLY A 1 102 ? 8.208 31.602 -2.475 1.00 0.00 142 GLY A O 3
ATOM 4806 N N . PRO A 1 103 ? 9.861 33.125 -2.314 1.00 0.00 143 PRO A N 3
ATOM 4807 C CA . PRO A 1 103 ? 8.973 34.289 -2.367 1.00 0.00 143 PRO A CA 3
ATOM 4808 C C . PRO A 1 103 ? 8.343 34.477 -3.743 1.00 0.00 143 PRO A C 3
ATOM 4809 O O . PRO A 1 103 ? 8.954 35.054 -4.642 1.00 0.00 143 PRO A O 3
ATOM 4820 N N . SER A 1 104 ? 7.118 33.986 -3.900 1.00 0.00 144 SER A N 3
ATOM 4821 C CA . SER A 1 104 ? 6.407 34.096 -5.168 1.00 0.00 144 SER A CA 3
ATOM 4822 C C . SER A 1 104 ? 4.897 34.080 -4.947 1.00 0.00 144 SER A C 3
ATOM 4823 O O . SER A 1 104 ? 4.417 33.667 -3.892 1.00 0.00 144 SER A O 3
ATOM 4831 N N . SER A 1 105 ? 4.154 34.533 -5.952 1.00 0.00 145 SER A N 3
ATOM 4832 C CA . SER A 1 105 ? 2.699 34.574 -5.868 1.00 0.00 145 SER A CA 3
ATOM 4833 C C . SER A 1 105 ? 2.066 33.728 -6.969 1.00 0.00 145 SER A C 3
ATOM 4834 O O . SER A 1 105 ? 2.393 33.875 -8.145 1.00 0.00 145 SER A O 3
ATOM 4842 N N . GLY A 1 106 ? 1.158 32.840 -6.575 1.00 0.00 146 GLY A N 3
ATOM 4843 C CA . GLY A 1 106 ? 0.494 31.982 -7.539 1.00 0.00 146 GLY A CA 3
ATOM 4844 C C . GLY A 1 106 ? -0.519 31.058 -6.892 1.00 0.00 146 GLY A C 3
ATOM 4845 O O . GLY A 1 106 ? -0.465 29.842 -7.075 1.00 0.00 146 GLY A O 3
ATOM 4849 N N . GLY A 1 1 ? -14.775 11.776 12.761 1.00 0.00 41 GLY A N 4
ATOM 4850 C CA . GLY A 1 1 ? -15.367 11.345 11.508 1.00 0.00 41 GLY A CA 4
ATOM 4851 C C . GLY A 1 1 ? -15.985 9.964 11.603 1.00 0.00 41 GLY A C 4
ATOM 4852 O O . GLY A 1 1 ? -15.282 8.975 11.810 1.00 0.00 41 GLY A O 4
ATOM 4856 N N . SER A 1 2 ? -17.304 9.897 11.454 1.00 0.00 42 SER A N 4
ATOM 4857 C CA . SER A 1 2 ? -18.018 8.628 11.530 1.00 0.00 42 SER A CA 4
ATOM 4858 C C . SER A 1 2 ? -17.972 7.898 10.191 1.00 0.00 42 SER A C 4
ATOM 4859 O O . SER A 1 2 ? -17.617 6.721 10.124 1.00 0.00 42 SER A O 4
ATOM 4867 N N . SER A 1 3 ? -18.335 8.606 9.125 1.00 0.00 43 SER A N 4
ATOM 4868 C CA . SER A 1 3 ? -18.339 8.026 7.787 1.00 0.00 43 SER A CA 4
ATOM 4869 C C . SER A 1 3 ? -16.970 8.167 7.129 1.00 0.00 43 SER A C 4
ATOM 4870 O O . SER A 1 3 ? -16.209 9.080 7.445 1.00 0.00 43 SER A O 4
ATOM 4878 N N . GLY A 1 4 ? -16.664 7.255 6.211 1.00 0.00 44 GLY A N 4
ATOM 4879 C CA . GLY A 1 4 ? -15.388 7.295 5.522 1.00 0.00 44 GLY A CA 4
ATOM 4880 C C . GLY A 1 4 ? -15.227 6.158 4.532 1.00 0.00 44 GLY A C 4
ATOM 4881 O O . GLY A 1 4 ? -14.667 5.113 4.863 1.00 0.00 44 GLY A O 4
ATOM 4885 N N . SER A 1 5 ? -15.721 6.361 3.315 1.00 0.00 45 SER A N 4
ATOM 4886 C CA . SER A 1 5 ? -15.635 5.342 2.276 1.00 0.00 45 SER A CA 4
ATOM 4887 C C . SER A 1 5 ? -14.233 5.295 1.677 1.00 0.00 45 SER A C 4
ATOM 4888 O O . SER A 1 5 ? -13.675 4.219 1.459 1.00 0.00 45 SER A O 4
ATOM 4896 N N . SER A 1 6 ? -13.668 6.469 1.413 1.00 0.00 46 SER A N 4
ATOM 4897 C CA . SER A 1 6 ? -12.333 6.563 0.836 1.00 0.00 46 SER A CA 4
ATOM 4898 C C . SER A 1 6 ? -11.604 7.801 1.350 1.00 0.00 46 SER A C 4
ATOM 4899 O O . SER A 1 6 ? -12.222 8.721 1.885 1.00 0.00 46 SER A O 4
ATOM 4907 N N . GLY A 1 7 ? -10.285 7.817 1.183 1.00 0.00 47 GLY A N 4
ATOM 4908 C CA . GLY A 1 7 ? -9.493 8.946 1.635 1.00 0.00 47 GLY A CA 4
ATOM 4909 C C . GLY A 1 7 ? -9.045 9.834 0.491 1.00 0.00 47 GLY A C 4
ATOM 4910 O O . GLY A 1 7 ? -8.227 9.430 -0.333 1.00 0.00 47 GLY A O 4
ATOM 4914 N N . MET A 1 8 ? -9.584 11.048 0.441 1.00 0.00 48 MET A N 4
ATOM 4915 C CA . MET A 1 8 ? -9.235 11.996 -0.610 1.00 0.00 48 MET A CA 4
ATOM 4916 C C . MET A 1 8 ? -7.890 12.655 -0.323 1.00 0.00 48 MET A C 4
ATOM 4917 O O . MET A 1 8 ? -7.520 12.857 0.834 1.00 0.00 48 MET A O 4
ATOM 4931 N N . LYS A 1 9 ? -7.161 12.988 -1.383 1.00 0.00 49 LYS A N 4
ATOM 4932 C CA . LYS A 1 9 ? -5.857 13.626 -1.245 1.00 0.00 49 LYS A CA 4
ATOM 4933 C C . LYS A 1 9 ? -6.005 15.074 -0.788 1.00 0.00 49 LYS A C 4
ATOM 4934 O O . LYS A 1 9 ? -6.944 15.766 -1.181 1.00 0.00 49 LYS A O 4
ATOM 4953 N N . ASP A 1 10 ? -5.071 15.525 0.042 1.00 0.00 50 ASP A N 4
ATOM 4954 C CA . ASP A 1 10 ? -5.096 16.892 0.550 1.00 0.00 50 ASP A CA 4
ATOM 4955 C C . ASP A 1 10 ? -4.440 17.851 -0.438 1.00 0.00 50 ASP A C 4
ATOM 4956 O O . ASP A 1 10 ? -5.082 18.770 -0.947 1.00 0.00 50 ASP A O 4
ATOM 4965 N N . HIS A 1 11 ? -3.156 17.632 -0.703 1.00 0.00 51 HIS A N 4
ATOM 4966 C CA . HIS A 1 11 ? -2.412 18.478 -1.630 1.00 0.00 51 HIS A CA 4
ATOM 4967 C C . HIS A 1 11 ? -1.831 17.651 -2.774 1.00 0.00 51 HIS A C 4
ATOM 4968 O O . HIS A 1 11 ? -2.094 17.924 -3.945 1.00 0.00 51 HIS A O 4
ATOM 4982 N N . ASP A 1 12 ? -1.041 16.642 -2.425 1.00 0.00 52 ASP A N 4
ATOM 4983 C CA . ASP A 1 12 ? -0.423 15.775 -3.422 1.00 0.00 52 ASP A CA 4
ATOM 4984 C C . ASP A 1 12 ? -0.329 14.341 -2.911 1.00 0.00 52 ASP A C 4
ATOM 4985 O O . ASP A 1 12 ? -0.466 14.087 -1.715 1.00 0.00 52 ASP A O 4
ATOM 4994 N N . ALA A 1 13 ? -0.095 13.406 -3.827 1.00 0.00 53 ALA A N 4
ATOM 4995 C CA . ALA A 1 13 ? 0.018 11.998 -3.469 1.00 0.00 53 ALA A CA 4
ATOM 4996 C C . ALA A 1 13 ? 1.231 11.358 -4.136 1.00 0.00 53 ALA A C 4
ATOM 4997 O O . ALA A 1 13 ? 1.564 11.679 -5.277 1.00 0.00 53 ALA A O 4
ATOM 5004 N N . ILE A 1 14 ? 1.887 10.453 -3.418 1.00 0.00 54 ILE A N 4
ATOM 5005 C CA . ILE A 1 14 ? 3.062 9.768 -3.942 1.00 0.00 54 ILE A CA 4
ATOM 5006 C C . ILE A 1 14 ? 2.732 8.333 -4.336 1.00 0.00 54 ILE A C 4
ATOM 5007 O O . ILE A 1 14 ? 2.362 7.515 -3.493 1.00 0.00 54 ILE A O 4
ATOM 5023 N N . LYS A 1 15 ? 2.870 8.031 -5.622 1.00 0.00 55 LYS A N 4
ATOM 5024 C CA . LYS A 1 15 ? 2.591 6.693 -6.130 1.00 0.00 55 LYS A CA 4
ATOM 5025 C C . LYS A 1 15 ? 3.675 5.711 -5.700 1.00 0.00 55 LYS A C 4
ATOM 5026 O O . LYS A 1 15 ? 4.673 5.528 -6.398 1.00 0.00 55 LYS A O 4
ATOM 5045 N N . LEU A 1 16 ? 3.472 5.079 -4.549 1.00 0.00 56 LEU A N 4
ATOM 5046 C CA . LEU A 1 16 ? 4.433 4.113 -4.027 1.00 0.00 56 LEU A CA 4
ATOM 5047 C C . LEU A 1 16 ? 4.376 2.809 -4.816 1.00 0.00 56 LEU A C 4
ATOM 5048 O O . LEU A 1 16 ? 3.315 2.200 -4.953 1.00 0.00 56 LEU A O 4
ATOM 5064 N N . PHE A 1 17 ? 5.525 2.384 -5.331 1.00 0.00 57 PHE A N 4
ATOM 5065 C CA . PHE A 1 17 ? 5.607 1.151 -6.105 1.00 0.00 57 PHE A CA 4
ATOM 5066 C C . PHE A 1 17 ? 5.950 -0.033 -5.206 1.00 0.00 57 PHE A C 4
ATOM 5067 O O . PHE A 1 17 ? 6.881 0.033 -4.402 1.00 0.00 57 PHE A O 4
ATOM 5084 N N . ILE A 1 18 ? 5.191 -1.115 -5.347 1.00 0.00 58 ILE A N 4
ATOM 5085 C CA . ILE A 1 18 ? 5.414 -2.314 -4.549 1.00 0.00 58 ILE A CA 4
ATOM 5086 C C . ILE A 1 18 ? 5.836 -3.487 -5.427 1.00 0.00 58 ILE A C 4
ATOM 5087 O O . ILE A 1 18 ? 5.284 -3.700 -6.505 1.00 0.00 58 ILE A O 4
ATOM 5103 N N . GLY A 1 19 ? 6.819 -4.249 -4.955 1.00 0.00 59 GLY A N 4
ATOM 5104 C CA . GLY A 1 19 ? 7.298 -5.393 -5.708 1.00 0.00 59 GLY A CA 4
ATOM 5105 C C . GLY A 1 19 ? 7.407 -6.643 -4.857 1.00 0.00 59 GLY A C 4
ATOM 5106 O O . GLY A 1 19 ? 7.104 -6.617 -3.664 1.00 0.00 59 GLY A O 4
ATOM 5110 N N . GLN A 1 20 ? 7.839 -7.739 -5.471 1.00 0.00 60 GLN A N 4
ATOM 5111 C CA . GLN A 1 20 ? 7.985 -9.005 -4.762 1.00 0.00 60 GLN A CA 4
ATOM 5112 C C . GLN A 1 20 ? 6.652 -9.457 -4.175 1.00 0.00 60 GLN A C 4
ATOM 5113 O O . GLN A 1 20 ? 6.548 -9.723 -2.978 1.00 0.00 60 GLN A O 4
ATOM 5127 N N . ILE A 1 21 ? 5.635 -9.541 -5.027 1.00 0.00 61 ILE A N 4
ATOM 5128 C CA . ILE A 1 21 ? 4.309 -9.962 -4.592 1.00 0.00 61 ILE A CA 4
ATOM 5129 C C . ILE A 1 21 ? 3.791 -11.115 -5.446 1.00 0.00 61 ILE A C 4
ATOM 5130 O O . ILE A 1 21 ? 3.686 -11.017 -6.668 1.00 0.00 61 ILE A O 4
ATOM 5146 N N . PRO A 1 22 ? 3.457 -12.235 -4.787 1.00 0.00 62 PRO A N 4
ATOM 5147 C CA . PRO A 1 22 ? 2.942 -13.428 -5.465 1.00 0.00 62 PRO A CA 4
ATOM 5148 C C . PRO A 1 22 ? 1.537 -13.218 -6.020 1.00 0.00 62 PRO A C 4
ATOM 5149 O O . PRO A 1 22 ? 0.787 -12.373 -5.532 1.00 0.00 62 PRO A O 4
ATOM 5160 N N . ARG A 1 23 ? 1.188 -13.993 -7.042 1.00 0.00 63 ARG A N 4
ATOM 5161 C CA . ARG A 1 23 ? -0.127 -13.891 -7.663 1.00 0.00 63 ARG A CA 4
ATOM 5162 C C . ARG A 1 23 ? -1.177 -14.630 -6.838 1.00 0.00 63 ARG A C 4
ATOM 5163 O O . ARG A 1 23 ? -2.023 -15.338 -7.383 1.00 0.00 63 ARG A O 4
ATOM 5184 N N . ASN A 1 24 ? -1.114 -14.460 -5.522 1.00 0.00 64 ASN A N 4
ATOM 5185 C CA . ASN A 1 24 ? -2.059 -15.112 -4.621 1.00 0.00 64 ASN A CA 4
ATOM 5186 C C . ASN A 1 24 ? -2.759 -14.088 -3.733 1.00 0.00 64 ASN A C 4
ATOM 5187 O O . ASN A 1 24 ? -3.578 -14.443 -2.885 1.00 0.00 64 ASN A O 4
ATOM 5198 N N . LEU A 1 25 ? -2.431 -12.816 -3.934 1.00 0.00 65 LEU A N 4
ATOM 5199 C CA . LEU A 1 25 ? -3.029 -11.739 -3.153 1.00 0.00 65 LEU A CA 4
ATOM 5200 C C . LEU A 1 25 ? -4.136 -11.045 -3.939 1.00 0.00 65 LEU A C 4
ATOM 5201 O O . LEU A 1 25 ? -4.278 -11.252 -5.144 1.00 0.00 65 LEU A O 4
ATOM 5217 N N . ASP A 1 26 ? -4.917 -10.221 -3.249 1.00 0.00 66 ASP A N 4
ATOM 5218 C CA . ASP A 1 26 ? -6.010 -9.493 -3.884 1.00 0.00 66 ASP A CA 4
ATOM 5219 C C . ASP A 1 26 ? -6.099 -8.069 -3.345 1.00 0.00 66 ASP A C 4
ATOM 5220 O O . ASP A 1 26 ? -5.725 -7.803 -2.203 1.00 0.00 66 ASP A O 4
ATOM 5229 N N . GLU A 1 27 ? -6.596 -7.157 -4.175 1.00 0.00 67 GLU A N 4
ATOM 5230 C CA . GLU A 1 27 ? -6.733 -5.760 -3.782 1.00 0.00 67 GLU A CA 4
ATOM 5231 C C . GLU A 1 27 ? -7.444 -5.640 -2.437 1.00 0.00 67 GLU A C 4
ATOM 5232 O O . GLU A 1 27 ? -7.101 -4.792 -1.613 1.00 0.00 67 GLU A O 4
ATOM 5244 N N . LYS A 1 28 ? -8.437 -6.496 -2.222 1.00 0.00 68 LYS A N 4
ATOM 5245 C CA . LYS A 1 28 ? -9.198 -6.488 -0.977 1.00 0.00 68 LYS A CA 4
ATOM 5246 C C . LYS A 1 28 ? -8.354 -7.015 0.179 1.00 0.00 68 LYS A C 4
ATOM 5247 O O . LYS A 1 28 ? -8.607 -6.694 1.341 1.00 0.00 68 LYS A O 4
ATOM 5266 N N . ASP A 1 29 ? -7.352 -7.824 -0.146 1.00 0.00 69 ASP A N 4
ATOM 5267 C CA . ASP A 1 29 ? -6.469 -8.393 0.866 1.00 0.00 69 ASP A CA 4
ATOM 5268 C C . ASP A 1 29 ? -5.230 -7.524 1.057 1.00 0.00 69 ASP A C 4
ATOM 5269 O O . ASP A 1 29 ? -4.546 -7.615 2.077 1.00 0.00 69 ASP A O 4
ATOM 5278 N N . LEU A 1 30 ? -4.946 -6.683 0.069 1.00 0.00 70 LEU A N 4
ATOM 5279 C CA . LEU A 1 30 ? -3.788 -5.798 0.127 1.00 0.00 70 LEU A CA 4
ATOM 5280 C C . LEU A 1 30 ? -4.173 -4.434 0.691 1.00 0.00 70 LEU A C 4
ATOM 5281 O O . LEU A 1 30 ? -3.420 -3.831 1.456 1.00 0.00 70 LEU A O 4
ATOM 5297 N N . LYS A 1 31 ? -5.351 -3.953 0.309 1.00 0.00 71 LYS A N 4
ATOM 5298 C CA . LYS A 1 31 ? -5.840 -2.662 0.779 1.00 0.00 71 LYS A CA 4
ATOM 5299 C C . LYS A 1 31 ? -5.840 -2.602 2.303 1.00 0.00 71 LYS A C 4
ATOM 5300 O O . LYS A 1 31 ? -5.435 -1.609 2.909 1.00 0.00 71 LYS A O 4
ATOM 5319 N N . PRO A 1 32 ? -6.302 -3.688 2.939 1.00 0.00 72 PRO A N 4
ATOM 5320 C CA . PRO A 1 32 ? -6.364 -3.784 4.401 1.00 0.00 72 PRO A CA 4
ATOM 5321 C C . PRO A 1 32 ? -5.059 -3.356 5.065 1.00 0.00 72 PRO A C 4
ATOM 5322 O O . PRO A 1 32 ? -5.023 -2.377 5.812 1.00 0.00 72 PRO A O 4
ATOM 5333 N N . LEU A 1 33 ? -3.990 -4.093 4.788 1.00 0.00 73 LEU A N 4
ATOM 5334 C CA . LEU A 1 33 ? -2.682 -3.790 5.358 1.00 0.00 73 LEU A CA 4
ATOM 5335 C C . LEU A 1 33 ? -2.406 -2.290 5.318 1.00 0.00 73 LEU A C 4
ATOM 5336 O O . LEU A 1 33 ? -2.417 -1.618 6.350 1.00 0.00 73 LEU A O 4
ATOM 5352 N N . PHE A 1 34 ? -2.159 -1.771 4.120 1.00 0.00 74 PHE A N 4
ATOM 5353 C CA . PHE A 1 34 ? -1.880 -0.351 3.945 1.00 0.00 74 PHE A CA 4
ATOM 5354 C C . PHE A 1 34 ? -2.929 0.501 4.655 1.00 0.00 74 PHE A C 4
ATOM 5355 O O . PHE A 1 34 ? -2.607 1.286 5.545 1.00 0.00 74 PHE A O 4
ATOM 5372 N N . GLU A 1 35 ? -4.186 0.338 4.252 1.00 0.00 75 GLU A N 4
ATOM 5373 C CA . GLU A 1 35 ? -5.282 1.093 4.848 1.00 0.00 75 GLU A CA 4
ATOM 5374 C C . GLU A 1 35 ? -5.048 1.303 6.342 1.00 0.00 75 GLU A C 4
ATOM 5375 O O . GLU A 1 35 ? -5.480 2.305 6.912 1.00 0.00 75 GLU A O 4
ATOM 5387 N N . GLU A 1 36 ? -4.363 0.352 6.968 1.00 0.00 76 GLU A N 4
ATOM 5388 C CA . GLU A 1 36 ? -4.073 0.433 8.394 1.00 0.00 76 GLU A CA 4
ATOM 5389 C C . GLU A 1 36 ? -3.030 1.510 8.678 1.00 0.00 76 GLU A C 4
ATOM 5390 O O . GLU A 1 36 ? -3.229 2.373 9.533 1.00 0.00 76 GLU A O 4
ATOM 5402 N N . PHE A 1 37 ? -1.917 1.452 7.954 1.00 0.00 77 PHE A N 4
ATOM 5403 C CA . PHE A 1 37 ? -0.841 2.421 8.128 1.00 0.00 77 PHE A CA 4
ATOM 5404 C C . PHE A 1 37 ? -1.245 3.786 7.578 1.00 0.00 77 PHE A C 4
ATOM 5405 O O . PHE A 1 37 ? -1.006 4.816 8.208 1.00 0.00 77 PHE A O 4
ATOM 5422 N N . GLY A 1 38 ? -1.858 3.785 6.399 1.00 0.00 78 GLY A N 4
ATOM 5423 C CA . GLY A 1 38 ? -2.284 5.029 5.783 1.00 0.00 78 GLY A CA 4
ATOM 5424 C C . GLY A 1 38 ? -3.631 4.905 5.099 1.00 0.00 78 GLY A C 4
ATOM 5425 O O . GLY A 1 38 ? -4.046 3.809 4.720 1.00 0.00 78 GLY A O 4
ATOM 5429 N N . LYS A 1 39 ? -4.319 6.031 4.942 1.00 0.00 79 LYS A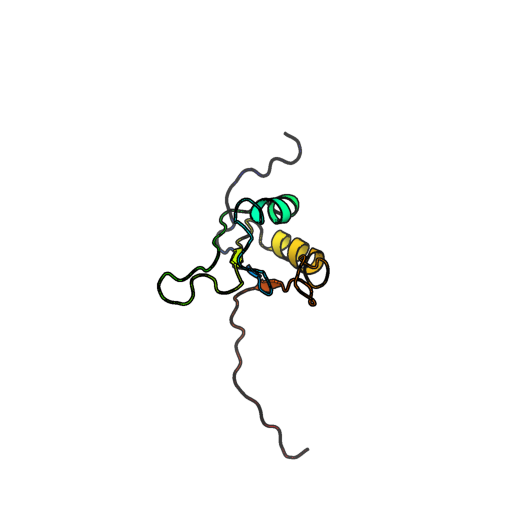 N 4
ATOM 5430 C CA . LYS A 1 39 ? -5.628 6.045 4.299 1.00 0.00 79 LYS A CA 4
ATOM 5431 C C . LYS A 1 39 ? -5.489 6.012 2.780 1.00 0.00 79 LYS A C 4
ATOM 5432 O O . LYS A 1 39 ? -5.624 7.037 2.113 1.00 0.00 79 LYS A O 4
ATOM 5451 N N . ILE A 1 40 ? -5.219 4.827 2.242 1.00 0.00 80 ILE A N 4
ATOM 5452 C CA . ILE A 1 40 ? -5.065 4.661 0.802 1.00 0.00 80 ILE A CA 4
ATOM 5453 C C . ILE A 1 40 ? -6.028 5.563 0.038 1.00 0.00 80 ILE A C 4
ATOM 5454 O O . ILE A 1 40 ? -7.144 5.821 0.490 1.00 0.00 80 ILE A O 4
ATOM 5470 N N . TYR A 1 41 ? -5.589 6.038 -1.122 1.00 0.00 81 TYR A N 4
ATOM 5471 C CA . TYR A 1 41 ? -6.412 6.913 -1.950 1.00 0.00 81 TYR A CA 4
ATOM 5472 C C . TYR A 1 41 ? -6.902 6.181 -3.196 1.00 0.00 81 TYR A C 4
ATOM 5473 O O . TYR A 1 41 ? -8.021 6.401 -3.657 1.00 0.00 81 TYR A O 4
ATOM 5491 N N . GLU A 1 42 ? -6.055 5.310 -3.734 1.00 0.00 82 GLU A N 4
ATOM 5492 C CA . GLU A 1 42 ? -6.401 4.545 -4.926 1.00 0.00 82 GLU A CA 4
ATOM 5493 C C . GLU A 1 42 ? -5.399 3.419 -5.161 1.00 0.00 82 GLU A C 4
ATOM 5494 O O . GLU A 1 42 ? -4.230 3.665 -5.463 1.00 0.00 82 GLU A O 4
ATOM 5506 N N . LEU A 1 43 ? -5.863 2.182 -5.018 1.00 0.00 83 LEU A N 4
ATOM 5507 C CA . LEU A 1 43 ? -5.008 1.016 -5.213 1.00 0.00 83 LEU A CA 4
ATOM 5508 C C . LEU A 1 43 ? -5.221 0.411 -6.597 1.00 0.00 83 LEU A C 4
ATOM 5509 O O . LEU A 1 43 ? -6.353 0.290 -7.067 1.00 0.00 83 LEU A O 4
ATOM 5525 N N . THR A 1 44 ? -4.126 0.028 -7.244 1.00 0.00 84 THR A N 4
ATOM 5526 C CA . THR A 1 44 ? -4.192 -0.567 -8.573 1.00 0.00 84 THR A CA 4
ATOM 5527 C C . THR A 1 44 ? -3.109 -1.624 -8.758 1.00 0.00 84 THR A C 4
ATOM 5528 O O . THR A 1 44 ? -1.917 -1.329 -8.663 1.00 0.00 84 THR A O 4
ATOM 5539 N N . VAL A 1 45 ? -3.530 -2.856 -9.022 1.00 0.00 85 VAL A N 4
ATOM 5540 C CA . VAL A 1 45 ? -2.595 -3.957 -9.221 1.00 0.00 85 VAL A CA 4
ATOM 5541 C C . VAL A 1 45 ? -1.998 -3.924 -10.624 1.00 0.00 85 VAL A C 4
ATOM 5542 O O . VAL A 1 45 ? -2.718 -3.784 -11.614 1.00 0.00 85 VAL A O 4
ATOM 5555 N N . LEU A 1 46 ? -0.679 -4.055 -10.703 1.00 0.00 86 LEU A N 4
ATOM 5556 C CA . LEU A 1 46 ? 0.016 -4.041 -11.985 1.00 0.00 86 LEU A CA 4
ATOM 5557 C C . LEU A 1 46 ? 0.014 -5.427 -12.621 1.00 0.00 86 LEU A C 4
ATOM 5558 O O . LEU A 1 46 ? 0.795 -6.299 -12.239 1.00 0.00 86 LEU A O 4
ATOM 5574 N N . LYS A 1 47 ? -0.868 -5.624 -13.595 1.00 0.00 87 LYS A N 4
ATOM 5575 C CA . LYS A 1 47 ? -0.971 -6.903 -14.288 1.00 0.00 87 LYS A CA 4
ATOM 5576 C C . LYS A 1 47 ? -1.199 -6.696 -15.782 1.00 0.00 87 LYS A C 4
ATOM 5577 O O . LYS A 1 47 ? -1.917 -5.782 -16.189 1.00 0.00 87 LYS A O 4
ATOM 5596 N N . ASP A 1 48 ? -0.585 -7.550 -16.593 1.00 0.00 88 ASP A N 4
ATOM 5597 C CA . ASP A 1 48 ? -0.724 -7.462 -18.042 1.00 0.00 88 ASP A CA 4
ATOM 5598 C C . ASP A 1 48 ? -1.919 -8.278 -18.525 1.00 0.00 88 ASP A C 4
ATOM 5599 O O . ASP A 1 48 ? -2.611 -8.914 -17.729 1.00 0.00 88 ASP A O 4
ATOM 5608 N N . ARG A 1 49 ? -2.156 -8.255 -19.832 1.00 0.00 89 ARG A N 4
ATOM 5609 C CA . ARG A 1 49 ? -3.268 -8.991 -20.420 1.00 0.00 89 ARG A CA 4
ATOM 5610 C C . ARG A 1 49 ? -2.804 -9.809 -21.622 1.00 0.00 89 ARG A C 4
ATOM 5611 O O . ARG A 1 49 ? -3.601 -10.493 -22.266 1.00 0.00 89 ARG A O 4
ATOM 5632 N N . PHE A 1 50 ? -1.511 -9.734 -21.919 1.00 0.00 90 PHE A N 4
ATOM 5633 C CA . PHE A 1 50 ? -0.941 -10.466 -23.044 1.00 0.00 90 PHE A CA 4
ATOM 5634 C C . PHE A 1 50 ? -0.036 -11.594 -22.556 1.00 0.00 90 PHE A C 4
ATOM 5635 O O . PHE A 1 50 ? -0.346 -12.773 -22.728 1.00 0.00 90 PHE A O 4
ATOM 5652 N N . THR A 1 51 ? 1.086 -11.223 -21.948 1.00 0.00 91 THR A N 4
ATOM 5653 C CA . THR A 1 51 ? 2.038 -12.201 -21.437 1.00 0.00 91 THR A CA 4
ATOM 5654 C C . THR A 1 51 ? 2.402 -11.908 -19.986 1.00 0.00 91 THR A C 4
ATOM 5655 O O . THR A 1 51 ? 2.592 -12.824 -19.187 1.00 0.00 91 THR A O 4
ATOM 5666 N N . GLY A 1 52 ? 2.496 -10.625 -19.651 1.00 0.00 92 GLY A N 4
ATOM 5667 C CA . GLY A 1 52 ? 2.837 -10.235 -18.295 1.00 0.00 92 GLY A CA 4
ATOM 5668 C C . GLY A 1 52 ? 1.651 -10.315 -17.354 1.00 0.00 92 GLY A C 4
ATOM 5669 O O . GLY A 1 52 ? 1.465 -9.444 -16.505 1.00 0.00 92 GLY A O 4
ATOM 5673 N N . MET A 1 53 ? 0.846 -11.361 -17.506 1.00 0.00 93 MET A N 4
ATOM 5674 C CA . MET A 1 53 ? -0.328 -11.551 -16.663 1.00 0.00 93 MET A CA 4
ATOM 5675 C C . MET A 1 53 ? 0.052 -11.513 -15.186 1.00 0.00 93 MET A C 4
ATOM 5676 O O . MET A 1 53 ? 0.569 -12.489 -14.642 1.00 0.00 93 MET A O 4
ATOM 5690 N N . HIS A 1 54 ? -0.208 -10.379 -14.542 1.00 0.00 94 HIS A N 4
ATOM 5691 C CA . HIS A 1 54 ? 0.107 -10.215 -13.127 1.00 0.00 94 HIS A CA 4
ATOM 5692 C C . HIS A 1 54 ? 1.612 -10.295 -12.892 1.00 0.00 94 HIS A C 4
ATOM 5693 O O . HIS A 1 54 ? 2.084 -11.099 -12.088 1.00 0.00 94 HIS A O 4
ATOM 5707 N N . LYS A 1 55 ? 2.362 -9.456 -13.600 1.00 0.00 95 LYS A N 4
ATOM 5708 C CA . LYS A 1 55 ? 3.814 -9.431 -13.469 1.00 0.00 95 LYS A CA 4
ATOM 5709 C C . LYS A 1 55 ? 4.239 -9.811 -12.055 1.00 0.00 95 LYS A C 4
ATOM 5710 O O . LYS A 1 55 ? 4.891 -10.833 -11.845 1.00 0.00 95 LYS A O 4
ATOM 5729 N N . GLY A 1 56 ? 3.866 -8.980 -11.086 1.00 0.00 96 GLY A N 4
ATOM 5730 C CA . GLY A 1 56 ? 4.216 -9.247 -9.703 1.00 0.00 96 GLY A CA 4
ATOM 5731 C C . GLY A 1 56 ? 4.450 -7.978 -8.909 1.00 0.00 96 GLY A C 4
ATOM 5732 O O . GLY A 1 56 ? 5.326 -7.931 -8.044 1.00 0.00 96 GLY A O 4
ATOM 5736 N N . CYS A 1 57 ? 3.667 -6.946 -9.202 1.00 0.00 97 CYS A N 4
ATOM 5737 C CA . CYS A 1 57 ? 3.795 -5.668 -8.510 1.00 0.00 97 CYS A CA 4
ATOM 5738 C C . CYS A 1 57 ? 2.460 -4.931 -8.478 1.00 0.00 97 CYS A C 4
ATOM 5739 O O . CYS A 1 57 ? 1.477 -5.381 -9.068 1.00 0.00 97 CYS A O 4
ATOM 5747 N N . ALA A 1 58 ? 2.432 -3.798 -7.785 1.00 0.00 98 ALA A N 4
ATOM 5748 C CA . ALA A 1 58 ? 1.218 -2.998 -7.677 1.00 0.00 98 ALA A CA 4
ATOM 5749 C C . ALA A 1 58 ? 1.544 -1.547 -7.339 1.00 0.00 98 ALA A C 4
ATOM 5750 O O . ALA A 1 58 ? 2.606 -1.251 -6.789 1.00 0.00 98 ALA A O 4
ATOM 5757 N N . PHE A 1 59 ? 0.626 -0.646 -7.670 1.00 0.00 99 PHE A N 4
ATOM 5758 C CA . PHE A 1 59 ? 0.817 0.775 -7.402 1.00 0.00 99 PHE A CA 4
ATOM 5759 C C . PHE A 1 59 ? -0.081 1.238 -6.259 1.00 0.00 99 PHE A C 4
ATOM 5760 O O . PHE A 1 59 ? -1.269 0.914 -6.217 1.00 0.00 99 PHE A O 4
ATOM 5777 N N . LEU A 1 60 ? 0.494 1.998 -5.334 1.00 0.00 100 LEU A N 4
ATOM 5778 C CA . LEU A 1 60 ? -0.253 2.507 -4.189 1.00 0.00 100 LEU A CA 4
ATOM 5779 C C . LEU A 1 60 ? -0.099 4.020 -4.067 1.00 0.00 100 LEU A C 4
ATOM 5780 O O . LEU A 1 60 ? 1.012 4.532 -3.926 1.00 0.00 100 LEU A O 4
ATOM 5796 N N . THR A 1 61 ? -1.221 4.730 -4.120 1.00 0.00 101 THR A N 4
ATOM 5797 C CA . THR A 1 61 ? -1.211 6.184 -4.014 1.00 0.00 101 THR A CA 4
ATOM 5798 C C . THR A 1 61 ? -1.708 6.639 -2.647 1.00 0.00 101 THR A C 4
ATOM 5799 O O . THR A 1 61 ? -2.888 6.495 -2.325 1.00 0.00 101 THR A O 4
ATOM 5810 N N . TYR A 1 62 ? -0.803 7.190 -1.847 1.00 0.00 102 TYR A N 4
ATOM 5811 C CA . TYR A 1 62 ? -1.149 7.665 -0.513 1.00 0.00 102 TYR A CA 4
ATOM 5812 C C . TYR A 1 62 ? -1.587 9.126 -0.551 1.00 0.00 102 TYR A C 4
ATOM 5813 O O . TYR A 1 62 ? -0.973 9.952 -1.228 1.00 0.00 102 TYR A O 4
ATOM 5831 N N . CYS A 1 63 ? -2.652 9.437 0.179 1.00 0.00 103 CYS A N 4
ATOM 5832 C CA . CYS A 1 63 ? -3.174 10.798 0.230 1.00 0.00 103 CYS A CA 4
ATOM 5833 C C . CYS A 1 63 ? -2.127 11.761 0.780 1.00 0.00 103 CYS A C 4
ATOM 5834 O O . CYS A 1 63 ? -1.876 12.817 0.200 1.00 0.00 103 CYS A O 4
ATOM 5842 N N . GLU A 1 64 ? -1.522 11.390 1.905 1.00 0.00 104 GLU A N 4
ATOM 5843 C CA . GLU A 1 64 ? -0.505 12.224 2.535 1.00 0.00 104 GLU A CA 4
ATOM 5844 C C . GLU A 1 64 ? 0.895 11.704 2.221 1.00 0.00 104 GLU A C 4
ATOM 5845 O O . GLU A 1 64 ? 1.090 10.508 2.001 1.00 0.00 104 GLU A O 4
ATOM 5857 N N . ARG A 1 65 ? 1.866 12.611 2.202 1.00 0.00 105 ARG A N 4
ATOM 5858 C CA . ARG A 1 65 ? 3.248 12.245 1.914 1.00 0.00 105 ARG A CA 4
ATOM 5859 C C . ARG A 1 65 ? 3.904 11.598 3.130 1.00 0.00 105 ARG A C 4
ATOM 5860 O O . ARG A 1 65 ? 4.424 10.486 3.048 1.00 0.00 105 ARG A O 4
ATOM 5881 N N . GLU A 1 66 ? 3.875 12.302 4.257 1.00 0.00 106 GLU A N 4
ATOM 5882 C CA . GLU A 1 66 ? 4.468 11.796 5.489 1.00 0.00 106 GLU A CA 4
ATOM 5883 C C . GLU A 1 66 ? 3.987 10.378 5.782 1.00 0.00 106 GLU A C 4
ATOM 5884 O O . GLU A 1 66 ? 4.786 9.487 6.071 1.00 0.00 106 GLU A O 4
ATOM 5896 N N . SER A 1 67 ? 2.675 10.177 5.707 1.00 0.00 107 SER A N 4
ATOM 5897 C CA . SER A 1 67 ? 2.086 8.869 5.968 1.00 0.00 107 SER A CA 4
ATOM 5898 C C . SER A 1 67 ? 2.757 7.792 5.122 1.00 0.00 107 SER A C 4
ATOM 5899 O O . SER A 1 67 ? 3.199 6.766 5.639 1.00 0.00 107 SER A O 4
ATOM 5907 N N . ALA A 1 68 ? 2.830 8.034 3.817 1.00 0.00 108 ALA A N 4
ATOM 5908 C CA . ALA A 1 68 ? 3.449 7.086 2.898 1.00 0.00 108 ALA A CA 4
ATOM 5909 C C . ALA A 1 68 ? 4.797 6.608 3.428 1.00 0.00 108 ALA A C 4
ATOM 5910 O O . ALA A 1 68 ? 5.094 5.413 3.410 1.00 0.00 108 ALA A O 4
ATOM 5917 N N . LEU A 1 69 ? 5.609 7.548 3.899 1.00 0.00 109 LEU A N 4
ATOM 5918 C CA . LEU A 1 69 ? 6.927 7.222 4.434 1.00 0.00 109 LEU A CA 4
ATOM 5919 C C . LEU A 1 69 ? 6.828 6.135 5.500 1.00 0.00 109 LEU A C 4
ATOM 5920 O O . LEU A 1 69 ? 7.407 5.058 5.359 1.00 0.00 109 LEU A O 4
ATOM 5936 N N . LYS A 1 70 ? 6.089 6.424 6.565 1.00 0.00 110 LYS A N 4
ATOM 5937 C CA . LYS A 1 70 ? 5.910 5.472 7.654 1.00 0.00 110 LYS A CA 4
ATOM 5938 C C . LYS A 1 70 ? 5.766 4.051 7.117 1.00 0.00 110 LYS A C 4
ATOM 5939 O O . LYS A 1 70 ? 6.592 3.184 7.400 1.00 0.00 110 LYS A O 4
ATOM 5958 N N . ALA A 1 71 ? 4.713 3.822 6.339 1.00 0.00 111 ALA A N 4
ATOM 5959 C CA . ALA A 1 71 ? 4.463 2.508 5.760 1.00 0.00 111 ALA A CA 4
ATOM 5960 C C . ALA A 1 71 ? 5.597 2.094 4.829 1.00 0.00 111 ALA A C 4
ATOM 5961 O O . ALA A 1 71 ? 5.901 0.909 4.694 1.00 0.00 111 ALA A O 4
ATOM 5968 N N . GLN A 1 72 ? 6.220 3.078 4.188 1.00 0.00 112 GLN A N 4
ATOM 5969 C CA . GLN A 1 72 ? 7.320 2.815 3.268 1.00 0.00 112 GLN A CA 4
ATOM 5970 C C . GLN A 1 72 ? 8.471 2.114 3.982 1.00 0.00 112 GLN A C 4
ATOM 5971 O O . GLN A 1 72 ? 8.855 1.003 3.620 1.00 0.00 112 GLN A O 4
ATOM 5985 N N . SER A 1 73 ? 9.018 2.773 4.999 1.00 0.00 113 SER A N 4
ATOM 5986 C CA . SER A 1 73 ? 10.128 2.215 5.762 1.00 0.00 113 SER A CA 4
ATOM 5987 C C . SER A 1 73 ? 9.639 1.135 6.722 1.00 0.00 113 SER A C 4
ATOM 5988 O O . SER A 1 73 ? 10.394 0.240 7.104 1.00 0.00 113 SER A O 4
ATOM 5996 N N . ALA A 1 74 ? 8.371 1.225 7.108 1.00 0.00 114 ALA A N 4
ATOM 5997 C CA . ALA A 1 74 ? 7.779 0.255 8.021 1.00 0.00 114 ALA A CA 4
ATOM 5998 C C . ALA A 1 74 ? 7.547 -1.083 7.327 1.00 0.00 114 ALA A C 4
ATOM 5999 O O . ALA A 1 74 ? 7.470 -2.126 7.976 1.00 0.00 114 ALA A O 4
ATOM 6006 N N . LEU A 1 75 ? 7.437 -1.046 6.003 1.00 0.00 115 LEU A N 4
ATOM 6007 C CA . LEU A 1 75 ? 7.214 -2.256 5.220 1.00 0.00 115 LEU A CA 4
ATOM 6008 C C . LEU A 1 75 ? 8.481 -2.664 4.475 1.00 0.00 115 LEU A C 4
ATOM 6009 O O . LEU A 1 75 ? 8.851 -3.838 4.456 1.00 0.00 115 LEU A O 4
ATOM 6025 N N . HIS A 1 76 ? 9.143 -1.687 3.864 1.00 0.00 116 HIS A N 4
ATOM 6026 C CA . HIS A 1 76 ? 10.371 -1.944 3.120 1.00 0.00 116 HIS A CA 4
ATOM 6027 C C . HIS A 1 76 ? 11.326 -2.814 3.932 1.00 0.00 116 HIS A C 4
ATOM 6028 O O . HIS A 1 76 ? 11.681 -2.475 5.060 1.00 0.00 116 HIS A O 4
ATOM 6042 N N . GLU A 1 77 ? 11.737 -3.937 3.349 1.00 0.00 117 GLU A N 4
ATOM 6043 C CA . GLU A 1 77 ? 12.649 -4.855 4.020 1.00 0.00 117 GLU A CA 4
ATOM 6044 C C . GLU A 1 77 ? 12.241 -5.059 5.477 1.00 0.00 117 GLU A C 4
ATOM 6045 O O . GLU A 1 77 ? 13.090 -5.246 6.348 1.00 0.00 117 GLU A O 4
ATOM 6057 N N . GLN A 1 78 ? 10.938 -5.021 5.731 1.00 0.00 118 GLN A N 4
ATOM 6058 C CA . GLN A 1 78 ? 10.418 -5.200 7.082 1.00 0.00 118 GLN A CA 4
ATOM 6059 C C . GLN A 1 78 ? 9.461 -6.386 7.143 1.00 0.00 118 GLN A C 4
ATOM 6060 O O . GLN A 1 78 ? 9.554 -7.227 8.038 1.00 0.00 118 GLN A O 4
ATOM 6074 N N . LYS A 1 79 ? 8.540 -6.447 6.187 1.00 0.00 119 LYS A N 4
ATOM 6075 C CA . LYS A 1 79 ? 7.565 -7.530 6.131 1.00 0.00 119 LYS A CA 4
ATOM 6076 C C . LYS A 1 79 ? 7.922 -8.527 5.033 1.00 0.00 119 LYS A C 4
ATOM 6077 O O . LYS A 1 79 ? 8.547 -8.169 4.034 1.00 0.00 119 LYS A O 4
ATOM 6096 N N . THR A 1 80 ? 7.520 -9.780 5.223 1.00 0.00 120 THR A N 4
ATOM 6097 C CA . THR A 1 80 ? 7.797 -10.828 4.249 1.00 0.00 120 THR A CA 4
ATOM 6098 C C . THR A 1 80 ? 6.539 -11.628 3.930 1.00 0.00 120 THR A C 4
ATOM 6099 O O . THR A 1 80 ? 6.219 -12.600 4.615 1.00 0.00 120 THR A O 4
ATOM 6110 N N . LEU A 1 81 ? 5.830 -11.214 2.886 1.00 0.00 121 LEU A N 4
ATOM 6111 C CA . LEU A 1 81 ? 4.606 -11.894 2.475 1.00 0.00 121 LEU A CA 4
ATOM 6112 C C . LEU A 1 81 ? 4.771 -13.408 2.553 1.00 0.00 121 LEU A C 4
ATOM 6113 O O . LEU A 1 81 ? 5.867 -13.947 2.394 1.00 0.00 121 LEU A O 4
ATOM 6129 N N . PRO A 1 82 ? 3.658 -14.113 2.801 1.00 0.00 122 PRO A N 4
ATOM 6130 C CA . PRO A 1 82 ? 3.653 -15.576 2.903 1.00 0.00 122 PRO A CA 4
ATOM 6131 C C . PRO A 1 82 ? 3.898 -16.251 1.558 1.00 0.00 122 PRO A C 4
ATOM 6132 O O . PRO A 1 82 ? 3.121 -16.086 0.619 1.00 0.00 122 PRO A O 4
ATOM 6143 N N . GLY A 1 83 ? 4.984 -17.014 1.473 1.00 0.00 123 GLY A N 4
ATOM 6144 C CA . GLY A 1 83 ? 5.311 -17.703 0.239 1.00 0.00 123 GLY A CA 4
ATOM 6145 C C . GLY A 1 83 ? 6.332 -16.951 -0.592 1.00 0.00 123 GLY A C 4
ATOM 6146 O O . GLY A 1 83 ? 6.355 -17.071 -1.816 1.00 0.00 123 GLY A O 4
ATOM 6150 N N . MET A 1 84 ? 7.178 -16.172 0.075 1.00 0.00 124 MET A N 4
ATOM 6151 C CA . MET A 1 84 ? 8.205 -15.398 -0.610 1.00 0.00 124 MET A CA 4
ATOM 6152 C C . MET A 1 84 ? 9.514 -15.416 0.173 1.00 0.00 124 MET A C 4
ATOM 6153 O O . MET A 1 84 ? 9.601 -14.859 1.266 1.00 0.00 124 MET A O 4
ATOM 6167 N N . ASN A 1 85 ? 10.529 -16.062 -0.393 1.00 0.00 125 ASN A N 4
ATOM 6168 C CA . ASN A 1 85 ? 11.832 -16.153 0.254 1.00 0.00 125 ASN A CA 4
ATOM 6169 C C . ASN A 1 85 ? 12.339 -14.771 0.656 1.00 0.00 125 ASN A C 4
ATOM 6170 O O . ASN A 1 85 ? 12.935 -14.602 1.719 1.00 0.00 125 ASN A O 4
ATOM 6181 N N . ARG A 1 86 ? 12.096 -13.786 -0.203 1.00 0.00 126 ARG A N 4
ATOM 6182 C CA . ARG A 1 86 ? 12.528 -12.419 0.062 1.00 0.00 126 ARG A CA 4
ATOM 6183 C C . ARG A 1 86 ? 11.370 -11.575 0.586 1.00 0.00 126 ARG A C 4
ATOM 6184 O O . ARG A 1 86 ? 10.199 -11.863 0.341 1.00 0.00 126 ARG A O 4
ATOM 6205 N N . PRO A 1 87 ? 11.703 -10.507 1.326 1.00 0.00 127 PRO A N 4
ATOM 6206 C CA . PRO A 1 87 ? 10.706 -9.599 1.901 1.00 0.00 127 PRO A CA 4
ATOM 6207 C C . PRO A 1 87 ? 10.001 -8.765 0.837 1.00 0.00 127 PRO A C 4
ATOM 6208 O O . PRO A 1 87 ? 10.192 -8.979 -0.360 1.00 0.00 127 PRO A O 4
ATOM 6219 N N . ILE A 1 88 ? 9.187 -7.813 1.282 1.00 0.00 128 ILE A N 4
ATOM 6220 C CA . ILE A 1 88 ? 8.455 -6.946 0.367 1.00 0.00 128 ILE A CA 4
ATOM 6221 C C . ILE A 1 88 ? 9.175 -5.615 0.177 1.00 0.00 128 ILE A C 4
ATOM 6222 O O . ILE A 1 88 ? 9.553 -4.959 1.148 1.00 0.00 128 ILE A O 4
ATOM 6238 N N . GLN A 1 89 ? 9.360 -5.222 -1.079 1.00 0.00 129 GLN A N 4
ATOM 6239 C CA . GLN A 1 89 ? 10.034 -3.968 -1.396 1.00 0.00 129 GLN A CA 4
ATOM 6240 C C . GLN A 1 89 ? 9.023 -2.851 -1.629 1.00 0.00 129 GLN A C 4
ATOM 6241 O O . GLN A 1 89 ? 7.991 -3.057 -2.269 1.00 0.00 129 GLN A O 4
ATOM 6255 N N . VAL A 1 90 ? 9.325 -1.667 -1.106 1.00 0.00 130 VAL A N 4
ATOM 6256 C CA . VAL A 1 90 ? 8.443 -0.516 -1.258 1.00 0.00 130 VAL A CA 4
ATOM 6257 C C . VAL A 1 90 ? 9.243 0.770 -1.436 1.00 0.00 130 VAL A C 4
ATOM 6258 O O . VAL A 1 90 ? 10.089 1.107 -0.608 1.00 0.00 130 VAL A O 4
ATOM 6271 N N . LYS A 1 91 ? 8.969 1.485 -2.522 1.00 0.00 131 LYS A N 4
ATOM 6272 C CA . LYS A 1 91 ? 9.661 2.736 -2.809 1.00 0.00 131 LYS A CA 4
ATOM 6273 C C . LYS A 1 91 ? 8.821 3.626 -3.719 1.00 0.00 131 LYS A C 4
ATOM 6274 O O . LYS A 1 91 ? 7.999 3.152 -4.504 1.00 0.00 131 LYS A O 4
ATOM 6293 N N . PRO A 1 92 ? 9.031 4.947 -3.616 1.00 0.00 132 PRO A N 4
ATOM 6294 C CA . PRO A 1 92 ? 8.304 5.930 -4.424 1.00 0.00 132 PRO A CA 4
ATOM 6295 C C . PRO A 1 92 ? 8.705 5.882 -5.894 1.00 0.00 132 PRO A C 4
ATOM 6296 O O . PRO A 1 92 ? 9.774 6.361 -6.272 1.00 0.00 132 PRO A O 4
ATOM 6307 N N . ALA A 1 93 ? 7.841 5.302 -6.720 1.00 0.00 133 ALA A N 4
ATOM 6308 C CA . ALA A 1 93 ? 8.105 5.194 -8.150 1.00 0.00 133 ALA A CA 4
ATOM 6309 C C . ALA A 1 93 ? 8.878 6.406 -8.658 1.00 0.00 133 ALA A C 4
ATOM 6310 O O . ALA A 1 93 ? 9.852 6.267 -9.397 1.00 0.00 133 ALA A O 4
ATOM 6317 N N . ASP A 1 94 ? 8.436 7.594 -8.258 1.00 0.00 134 ASP A N 4
ATOM 6318 C CA . ASP A 1 94 ? 9.087 8.831 -8.673 1.00 0.00 134 ASP A CA 4
ATOM 6319 C C . ASP A 1 94 ? 9.265 9.775 -7.489 1.00 0.00 134 ASP A C 4
ATOM 6320 O O . ASP A 1 94 ? 8.449 9.792 -6.568 1.00 0.00 134 ASP A O 4
ATOM 6329 N N . SER A 1 95 ? 10.338 10.560 -7.520 1.00 0.00 135 SER A N 4
ATOM 6330 C CA . SER A 1 95 ? 10.625 11.504 -6.446 1.00 0.00 135 SER A CA 4
ATOM 6331 C C . SER A 1 95 ? 11.830 12.372 -6.795 1.00 0.00 135 SER A C 4
ATOM 6332 O O . SER A 1 95 ? 12.480 12.168 -7.820 1.00 0.00 135 SER A O 4
ATOM 6340 N N . GLU A 1 96 ? 12.122 13.342 -5.934 1.00 0.00 136 GLU A N 4
ATOM 6341 C CA . GLU A 1 96 ? 13.248 14.242 -6.151 1.00 0.00 136 GLU A CA 4
ATOM 6342 C C . GLU A 1 96 ? 14.432 13.856 -5.268 1.00 0.00 136 GLU A C 4
ATOM 6343 O O . GLU A 1 96 ? 14.255 13.429 -4.127 1.00 0.00 136 GLU A O 4
ATOM 6355 N N . SER A 1 97 ? 15.638 14.009 -5.806 1.00 0.00 137 SER A N 4
ATOM 6356 C CA . SER A 1 97 ? 16.851 13.672 -5.070 1.00 0.00 137 SER A CA 4
ATOM 6357 C C . SER A 1 97 ? 17.822 14.848 -5.055 1.00 0.00 137 SER A C 4
ATOM 6358 O O . SER A 1 97 ? 18.267 15.288 -3.995 1.00 0.00 137 SER A O 4
ATOM 6366 N N . ARG A 1 98 ? 18.146 15.354 -6.241 1.00 0.00 138 ARG A N 4
ATOM 6367 C CA . ARG A 1 98 ? 19.065 16.479 -6.366 1.00 0.00 138 ARG A CA 4
ATOM 6368 C C . ARG A 1 98 ? 18.542 17.696 -5.609 1.00 0.00 138 ARG A C 4
ATOM 6369 O O . ARG A 1 98 ? 17.343 17.970 -5.608 1.00 0.00 138 ARG A O 4
ATOM 6390 N N . GLY A 1 99 ? 19.451 18.422 -4.965 1.00 0.00 139 GLY A N 4
ATOM 6391 C CA . GLY A 1 99 ? 19.062 19.600 -4.213 1.00 0.00 139 GLY A CA 4
ATOM 6392 C C . GLY A 1 99 ? 20.008 20.764 -4.428 1.00 0.00 139 GLY A C 4
ATOM 6393 O O . GLY A 1 99 ? 21.226 20.602 -4.373 1.00 0.00 139 GLY A O 4
ATOM 6397 N N . GLY A 1 100 ? 19.446 21.943 -4.677 1.00 0.00 140 GLY A N 4
ATOM 6398 C CA . GLY A 1 100 ? 20.263 23.122 -4.900 1.00 0.00 140 GLY A CA 4
ATOM 6399 C C . GLY A 1 100 ? 20.635 23.823 -3.608 1.00 0.00 140 GLY A C 4
ATOM 6400 O O . GLY A 1 100 ? 20.181 24.937 -3.346 1.00 0.00 140 GLY A O 4
ATOM 6404 N N . SER A 1 101 ? 21.460 23.168 -2.798 1.00 0.00 141 SER A N 4
ATOM 6405 C CA . SER A 1 101 ? 21.888 23.734 -1.523 1.00 0.00 141 SER A CA 4
ATOM 6406 C C . SER A 1 101 ? 22.536 25.100 -1.725 1.00 0.00 141 SER A C 4
ATOM 6407 O O . SER A 1 101 ? 22.175 26.074 -1.067 1.00 0.00 141 SER A O 4
ATOM 6415 N N . GLY A 1 102 ? 23.498 25.162 -2.642 1.00 0.00 142 GLY A N 4
ATOM 6416 C CA . GLY A 1 102 ? 24.182 26.412 -2.915 1.00 0.00 142 GLY A CA 4
ATOM 6417 C C . GLY A 1 102 ? 25.639 26.379 -2.498 1.00 0.00 142 GLY A C 4
ATOM 6418 O O . GLY A 1 102 ? 26.010 25.740 -1.513 1.00 0.00 142 GLY A O 4
ATOM 6422 N N . PRO A 1 103 ? 26.493 27.079 -3.259 1.00 0.00 143 PRO A N 4
ATOM 6423 C CA . PRO A 1 103 ? 27.931 27.142 -2.982 1.00 0.00 143 PRO A CA 4
ATOM 6424 C C . PRO A 1 103 ? 28.245 27.942 -1.723 1.00 0.00 143 PRO A C 4
ATOM 6425 O O . PRO A 1 103 ? 27.581 28.935 -1.425 1.00 0.00 143 PRO A O 4
ATOM 6436 N N . SER A 1 104 ? 29.261 27.503 -0.986 1.00 0.00 144 SER A N 4
ATOM 6437 C CA . SER A 1 104 ? 29.660 28.177 0.244 1.00 0.00 144 SER A CA 4
ATOM 6438 C C . SER A 1 104 ? 30.474 29.431 -0.063 1.00 0.00 144 SER A C 4
ATOM 6439 O O . SER A 1 104 ? 31.481 29.373 -0.768 1.00 0.00 144 SER A O 4
ATOM 6447 N N . SER A 1 105 ? 30.028 30.563 0.471 1.00 0.00 145 SER A N 4
ATOM 6448 C CA . SER A 1 105 ? 30.711 31.833 0.252 1.00 0.00 145 SER A CA 4
ATOM 6449 C C . SER A 1 105 ? 31.012 32.524 1.579 1.00 0.00 145 SER A C 4
ATOM 6450 O O . SER A 1 105 ? 30.117 32.747 2.392 1.00 0.00 145 SER A O 4
ATOM 6458 N N . GLY A 1 106 ? 32.281 32.860 1.790 1.00 0.00 146 GLY A N 4
ATOM 6459 C CA . GLY A 1 106 ? 32.679 33.522 3.018 1.00 0.00 146 GLY A CA 4
ATOM 6460 C C . GLY A 1 106 ? 34.073 34.112 2.934 1.00 0.00 146 GLY A C 4
ATOM 6461 O O . GLY A 1 106 ? 34.616 34.583 3.933 1.00 0.00 146 GLY A O 4
ATOM 6465 N N . GLY A 1 1 ? -22.401 7.639 -8.205 1.00 0.00 41 GLY A N 5
ATOM 6466 C CA . GLY A 1 1 ? -22.731 8.089 -6.865 1.00 0.00 41 GLY A CA 5
ATOM 6467 C C . GLY A 1 1 ? -21.511 8.194 -5.972 1.00 0.00 41 GLY A C 5
ATOM 6468 O O . GLY A 1 1 ? -20.472 7.597 -6.254 1.00 0.00 41 GLY A O 5
ATOM 6472 N N . SER A 1 2 ? -21.635 8.958 -4.891 1.00 0.00 42 SER A N 5
ATOM 6473 C CA . SER A 1 2 ? -20.531 9.144 -3.956 1.00 0.00 42 SER A CA 5
ATOM 6474 C C . SER A 1 2 ? -20.865 8.541 -2.595 1.00 0.00 42 SER A C 5
ATOM 6475 O O . SER A 1 2 ? -20.580 9.134 -1.554 1.00 0.00 42 SER A O 5
ATOM 6483 N N . SER A 1 3 ? -21.471 7.358 -2.611 1.00 0.00 43 SER A N 5
ATOM 6484 C CA . SER A 1 3 ? -21.847 6.676 -1.379 1.00 0.00 43 SER A CA 5
ATOM 6485 C C . SER A 1 3 ? -20.637 6.492 -0.468 1.00 0.00 43 SER A C 5
ATOM 6486 O O . SER A 1 3 ? -20.714 6.721 0.738 1.00 0.00 43 SER A O 5
ATOM 6494 N N . GLY A 1 4 ? -19.519 6.076 -1.055 1.00 0.00 44 GLY A N 5
ATOM 6495 C CA . GLY A 1 4 ? -18.308 5.868 -0.283 1.00 0.00 44 GLY A CA 5
ATOM 6496 C C . GLY A 1 4 ? -17.623 7.170 0.083 1.00 0.00 44 GLY A C 5
ATOM 6497 O O . GLY A 1 4 ? -18.009 8.237 -0.394 1.00 0.00 44 GLY A O 5
ATOM 6501 N N . SER A 1 5 ? -16.605 7.083 0.932 1.00 0.00 45 SER A N 5
ATOM 6502 C CA . SER A 1 5 ? -15.868 8.264 1.366 1.00 0.00 45 SER A CA 5
ATOM 6503 C C . SER A 1 5 ? -14.607 8.456 0.529 1.00 0.00 45 SER A C 5
ATOM 6504 O O . SER A 1 5 ? -13.517 8.043 0.924 1.00 0.00 45 SER A O 5
ATOM 6512 N N . SER A 1 6 ? -14.765 9.084 -0.632 1.00 0.00 46 SER A N 5
ATOM 6513 C CA . SER A 1 6 ? -13.641 9.328 -1.528 1.00 0.00 46 SER A CA 5
ATOM 6514 C C . SER A 1 6 ? -12.395 9.725 -0.742 1.00 0.00 46 SER A C 5
ATOM 6515 O O . SER A 1 6 ? -12.487 10.332 0.324 1.00 0.00 46 SER A O 5
ATOM 6523 N N . GLY A 1 7 ? -11.229 9.376 -1.278 1.00 0.00 47 GLY A N 5
ATOM 6524 C CA . GLY A 1 7 ? -9.981 9.702 -0.614 1.00 0.00 47 GLY A CA 5
ATOM 6525 C C . GLY A 1 7 ? -9.710 11.193 -0.589 1.00 0.00 47 GLY A C 5
ATOM 6526 O O . GLY A 1 7 ? -9.224 11.726 0.408 1.00 0.00 47 GLY A O 5
ATOM 6530 N N . MET A 1 8 ? -10.023 11.868 -1.691 1.00 0.00 48 MET A N 5
ATOM 6531 C CA . MET A 1 8 ? -9.810 13.307 -1.791 1.00 0.00 48 MET A CA 5
ATOM 6532 C C . MET A 1 8 ? -8.337 13.654 -1.597 1.00 0.00 48 MET A C 5
ATOM 6533 O O . MET A 1 8 ? -7.998 14.575 -0.854 1.00 0.00 48 MET A O 5
ATOM 6547 N N . LYS A 1 9 ? -7.465 12.909 -2.269 1.00 0.00 49 LYS A N 5
ATOM 6548 C CA . LYS A 1 9 ? -6.028 13.138 -2.171 1.00 0.00 49 LYS A CA 5
ATOM 6549 C C . LYS A 1 9 ? -5.691 14.601 -2.436 1.00 0.00 49 LYS A C 5
ATOM 6550 O O . LYS A 1 9 ? -6.248 15.222 -3.341 1.00 0.00 49 LYS A O 5
ATOM 6569 N N . ASP A 1 10 ? -4.775 15.145 -1.643 1.00 0.00 50 ASP A N 5
ATOM 6570 C CA . ASP A 1 10 ? -4.361 16.535 -1.794 1.00 0.00 50 ASP A CA 5
ATOM 6571 C C . ASP A 1 10 ? -3.710 16.764 -3.155 1.00 0.00 50 ASP A C 5
ATOM 6572 O O . ASP A 1 10 ? -3.426 15.815 -3.886 1.00 0.00 50 ASP A O 5
ATOM 6581 N N . HIS A 1 11 ? -3.478 18.029 -3.489 1.00 0.00 51 HIS A N 5
ATOM 6582 C CA . HIS A 1 11 ? -2.861 18.383 -4.762 1.00 0.00 51 HIS A CA 5
ATOM 6583 C C . HIS A 1 11 ? -1.714 17.433 -5.092 1.00 0.00 51 HIS A C 5
ATOM 6584 O O . HIS A 1 11 ? -1.593 16.958 -6.222 1.00 0.00 51 HIS A O 5
ATOM 6598 N N . ASP A 1 12 ? -0.873 17.161 -4.100 1.00 0.00 52 ASP A N 5
ATOM 6599 C CA . ASP A 1 12 ? 0.265 16.268 -4.285 1.00 0.00 52 ASP A CA 5
ATOM 6600 C C . ASP A 1 12 ? -0.116 14.828 -3.957 1.00 0.00 52 ASP A C 5
ATOM 6601 O O . ASP A 1 12 ? -1.047 14.581 -3.191 1.00 0.00 52 ASP A O 5
ATOM 6610 N N . ALA A 1 13 ? 0.610 13.881 -4.542 1.00 0.00 53 ALA A N 5
ATOM 6611 C CA . ALA A 1 13 ? 0.349 12.466 -4.310 1.00 0.00 53 ALA A CA 5
ATOM 6612 C C . ALA A 1 13 ? 1.517 11.607 -4.785 1.00 0.00 53 ALA A C 5
ATOM 6613 O O . ALA A 1 13 ? 1.946 11.708 -5.935 1.00 0.00 53 ALA A O 5
ATOM 6620 N N . ILE A 1 14 ? 2.026 10.764 -3.893 1.00 0.00 54 ILE A N 5
ATOM 6621 C CA . ILE A 1 14 ? 3.144 9.889 -4.222 1.00 0.00 54 ILE A CA 5
ATOM 6622 C C . ILE A 1 14 ? 2.672 8.457 -4.452 1.00 0.00 54 ILE A C 5
ATOM 6623 O O . ILE A 1 14 ? 2.029 7.858 -3.591 1.00 0.00 54 ILE A O 5
ATOM 6639 N N . LYS A 1 15 ? 2.997 7.913 -5.620 1.00 0.00 55 LYS A N 5
ATOM 6640 C CA . LYS A 1 15 ? 2.609 6.550 -5.964 1.00 0.00 55 LYS A CA 5
ATOM 6641 C C . LYS A 1 15 ? 3.664 5.551 -5.500 1.00 0.00 55 LYS A C 5
ATOM 6642 O O . LYS A 1 15 ? 4.689 5.364 -6.158 1.00 0.00 55 LYS A O 5
ATOM 6661 N N . LEU A 1 16 ? 3.407 4.911 -4.365 1.00 0.00 56 LEU A N 5
ATOM 6662 C CA . LEU A 1 16 ? 4.334 3.929 -3.814 1.00 0.00 56 LEU A CA 5
ATOM 6663 C C . LEU A 1 16 ? 4.295 2.633 -4.617 1.00 0.00 56 LEU A C 5
ATOM 6664 O O . LEU A 1 16 ? 3.256 1.980 -4.712 1.00 0.00 56 LEU A O 5
ATOM 6680 N N . PHE A 1 17 ? 5.436 2.264 -5.191 1.00 0.00 57 PHE A N 5
ATOM 6681 C CA . PHE A 1 17 ? 5.533 1.045 -5.985 1.00 0.00 57 PHE A CA 5
ATOM 6682 C C . PHE A 1 17 ? 5.945 -0.139 -5.115 1.00 0.00 57 PHE A C 5
ATOM 6683 O O . PHE A 1 17 ? 6.968 -0.094 -4.431 1.00 0.00 57 PHE A O 5
ATOM 6700 N N . ILE A 1 18 ? 5.142 -1.197 -5.146 1.00 0.00 58 ILE A N 5
ATOM 6701 C CA . ILE A 1 18 ? 5.423 -2.393 -4.362 1.00 0.00 58 ILE A CA 5
ATOM 6702 C C . ILE A 1 18 ? 5.859 -3.548 -5.257 1.00 0.00 58 ILE A C 5
ATOM 6703 O O . ILE A 1 18 ? 5.280 -3.777 -6.318 1.00 0.00 58 ILE A O 5
ATOM 6719 N N . GLY A 1 19 ? 6.884 -4.274 -4.820 1.00 0.00 59 GLY A N 5
ATOM 6720 C CA . GLY A 1 19 ? 7.379 -5.398 -5.593 1.00 0.00 59 GLY A CA 5
ATOM 6721 C C . GLY A 1 19 ? 7.511 -6.659 -4.763 1.00 0.00 59 GLY A C 5
ATOM 6722 O O . GLY A 1 19 ? 7.269 -6.643 -3.556 1.00 0.00 59 GLY A O 5
ATOM 6726 N N . GLN A 1 20 ? 7.895 -7.755 -5.411 1.00 0.00 60 GLN A N 5
ATOM 6727 C CA . GLN A 1 20 ? 8.056 -9.031 -4.724 1.00 0.00 60 GLN A CA 5
ATOM 6728 C C . GLN A 1 20 ? 6.732 -9.501 -4.130 1.00 0.00 60 GLN A C 5
ATOM 6729 O O . GLN A 1 20 ? 6.652 -9.822 -2.944 1.00 0.00 60 GLN A O 5
ATOM 6743 N N . ILE A 1 21 ? 5.697 -9.537 -4.962 1.00 0.00 61 ILE A N 5
ATOM 6744 C CA . ILE A 1 21 ? 4.377 -9.969 -4.519 1.00 0.00 61 ILE A CA 5
ATOM 6745 C C . ILE A 1 21 ? 3.828 -11.070 -5.419 1.00 0.00 61 ILE A C 5
ATOM 6746 O O . ILE A 1 21 ? 3.750 -10.928 -6.640 1.00 0.00 61 ILE A O 5
ATOM 6762 N N . PRO A 1 22 ? 3.435 -12.196 -4.805 1.00 0.00 62 PRO A N 5
ATOM 6763 C CA . PRO A 1 22 ? 2.883 -13.343 -5.531 1.00 0.00 62 PRO A CA 5
ATOM 6764 C C . PRO A 1 22 ? 1.499 -13.056 -6.103 1.00 0.00 62 PRO A C 5
ATOM 6765 O O . PRO A 1 22 ? 0.768 -12.210 -5.589 1.00 0.00 62 PRO A O 5
ATOM 6776 N N . ARG A 1 23 ? 1.146 -13.767 -7.170 1.00 0.00 63 ARG A N 5
ATOM 6777 C CA . ARG A 1 23 ? -0.151 -13.587 -7.812 1.00 0.00 63 ARG A CA 5
ATOM 6778 C C . ARG A 1 23 ? -1.238 -14.355 -7.065 1.00 0.00 63 ARG A C 5
ATOM 6779 O O . ARG A 1 23 ? -2.107 -14.973 -7.678 1.00 0.00 63 ARG A O 5
ATOM 6800 N N . ASN A 1 24 ? -1.182 -14.310 -5.738 1.00 0.00 64 ASN A N 5
ATOM 6801 C CA . ASN A 1 24 ? -2.161 -15.001 -4.908 1.00 0.00 64 ASN A CA 5
ATOM 6802 C C . ASN A 1 24 ? -2.866 -14.026 -3.971 1.00 0.00 64 ASN A C 5
ATOM 6803 O O . ASN A 1 24 ? -3.701 -14.423 -3.157 1.00 0.00 64 ASN A O 5
ATOM 6814 N N . LEU A 1 25 ? -2.526 -12.747 -4.092 1.00 0.00 65 LEU A N 5
ATOM 6815 C CA . LEU A 1 25 ? -3.127 -11.713 -3.257 1.00 0.00 65 LEU A CA 5
ATOM 6816 C C . LEU A 1 25 ? -4.222 -10.970 -4.014 1.00 0.00 65 LEU A C 5
ATOM 6817 O O . LEU A 1 25 ? -4.380 -11.140 -5.223 1.00 0.00 65 LEU A O 5
ATOM 6833 N N . ASP A 1 26 ? -4.975 -10.144 -3.295 1.00 0.00 66 ASP A N 5
ATOM 6834 C CA . ASP A 1 26 ? -6.054 -9.371 -3.900 1.00 0.00 66 ASP A CA 5
ATOM 6835 C C . ASP A 1 26 ? -6.102 -7.960 -3.323 1.00 0.00 66 ASP A C 5
ATOM 6836 O O . ASP A 1 26 ? -5.706 -7.734 -2.180 1.00 0.00 66 ASP A O 5
ATOM 6845 N N . GLU A 1 27 ? -6.588 -7.015 -4.122 1.00 0.00 67 GLU A N 5
ATOM 6846 C CA . GLU A 1 27 ? -6.684 -5.626 -3.690 1.00 0.00 67 GLU A CA 5
ATOM 6847 C C . GLU A 1 27 ? -7.447 -5.518 -2.373 1.00 0.00 67 GLU A C 5
ATOM 6848 O O . GLU A 1 27 ? -7.152 -4.662 -1.539 1.00 0.00 67 GLU A O 5
ATOM 6860 N N . LYS A 1 28 ? -8.432 -6.392 -2.192 1.00 0.00 68 LYS A N 5
ATOM 6861 C CA . LYS A 1 28 ? -9.238 -6.397 -0.978 1.00 0.00 68 LYS A CA 5
ATOM 6862 C C . LYS A 1 28 ? -8.427 -6.901 0.212 1.00 0.00 68 LYS A C 5
ATOM 6863 O O . LYS A 1 28 ? -8.772 -6.642 1.365 1.00 0.00 68 LYS A O 5
ATOM 6882 N N . ASP A 1 29 ? -7.348 -7.620 -0.076 1.00 0.00 69 ASP A N 5
ATOM 6883 C CA . ASP A 1 29 ? -6.487 -8.158 0.970 1.00 0.00 69 ASP A CA 5
ATOM 6884 C C . ASP A 1 29 ? -5.215 -7.327 1.108 1.00 0.00 69 ASP A C 5
ATOM 6885 O O . ASP A 1 29 ? -4.519 -7.400 2.122 1.00 0.00 69 ASP A O 5
ATOM 6894 N N . LEU A 1 30 ? -4.917 -6.537 0.082 1.00 0.00 70 LEU A N 5
ATOM 6895 C CA . LEU A 1 30 ? -3.728 -5.692 0.088 1.00 0.00 70 LEU A CA 5
ATOM 6896 C C . LEU A 1 30 ? -4.058 -4.291 0.593 1.00 0.00 70 LEU A C 5
ATOM 6897 O O . LEU A 1 30 ? -3.309 -3.711 1.380 1.00 0.00 70 LEU A O 5
ATOM 6913 N N . LYS A 1 31 ? -5.185 -3.754 0.138 1.00 0.00 71 LYS A N 5
ATOM 6914 C CA . LYS A 1 31 ? -5.617 -2.423 0.546 1.00 0.00 71 LYS A CA 5
ATOM 6915 C C . LYS A 1 31 ? -5.702 -2.320 2.066 1.00 0.00 71 LYS A C 5
ATOM 6916 O O . LYS A 1 31 ? -5.275 -1.336 2.670 1.00 0.00 71 LYS A O 5
ATOM 6935 N N . PRO A 1 32 ? -6.264 -3.360 2.700 1.00 0.00 72 PRO A N 5
ATOM 6936 C CA . PRO A 1 32 ? -6.415 -3.411 4.157 1.00 0.00 72 PRO A CA 5
ATOM 6937 C C . PRO A 1 32 ? -5.128 -3.040 4.887 1.00 0.00 72 PRO A C 5
ATOM 6938 O O . PRO A 1 32 ? -5.079 -2.047 5.614 1.00 0.00 72 PRO A O 5
ATOM 6949 N N . LEU A 1 33 ? -4.089 -3.842 4.688 1.00 0.00 73 LEU A N 5
ATOM 6950 C CA . LEU A 1 33 ? -2.800 -3.597 5.327 1.00 0.00 73 LEU A CA 5
ATOM 6951 C C . LEU A 1 33 ? -2.450 -2.113 5.296 1.00 0.00 73 LEU A C 5
ATOM 6952 O O . LEU A 1 33 ? -2.493 -1.433 6.322 1.00 0.00 73 LEU A O 5
ATOM 6968 N N . PHE A 1 34 ? -2.106 -1.616 4.113 1.00 0.00 74 PHE A N 5
ATOM 6969 C CA . PHE A 1 34 ? -1.749 -0.212 3.948 1.00 0.00 74 PHE A CA 5
ATOM 6970 C C . PHE A 1 34 ? -2.792 0.694 4.598 1.00 0.00 74 PHE A C 5
ATOM 6971 O O . PHE A 1 34 ? -2.458 1.564 5.401 1.00 0.00 74 PHE A O 5
ATOM 6988 N N . GLU A 1 35 ? -4.055 0.481 4.243 1.00 0.00 75 GLU A N 5
ATOM 6989 C CA . GLU A 1 35 ? -5.146 1.279 4.791 1.00 0.00 75 GLU A CA 5
ATOM 6990 C C . GLU A 1 35 ? -4.919 1.567 6.272 1.00 0.00 75 GLU A C 5
ATOM 6991 O O . GLU A 1 35 ? -5.356 2.595 6.789 1.00 0.00 75 GLU A O 5
ATOM 7003 N N . GLU A 1 36 ? -4.233 0.651 6.949 1.00 0.00 76 GLU A N 5
ATOM 7004 C CA . GLU A 1 36 ? -3.950 0.806 8.371 1.00 0.00 76 GLU A CA 5
ATOM 7005 C C . GLU A 1 36 ? -2.922 1.909 8.604 1.00 0.00 76 GLU A C 5
ATOM 7006 O O . GLU A 1 36 ? -3.126 2.798 9.431 1.00 0.00 76 GLU A O 5
ATOM 7018 N N . PHE A 1 37 ? -1.817 1.845 7.868 1.00 0.00 77 PHE A N 5
ATOM 7019 C CA . PHE A 1 37 ? -0.756 2.837 7.995 1.00 0.00 77 PHE A CA 5
ATOM 7020 C C . PHE A 1 37 ? -1.188 4.175 7.400 1.00 0.00 77 PHE A C 5
ATOM 7021 O O . PHE A 1 37 ? -0.956 5.231 7.986 1.00 0.00 77 PHE A O 5
ATOM 7038 N N . GLY A 1 38 ? -1.818 4.120 6.230 1.00 0.00 78 GLY A N 5
ATOM 7039 C CA . GLY A 1 38 ? -2.271 5.332 5.575 1.00 0.00 78 GLY A CA 5
ATOM 7040 C C . GLY A 1 38 ? -3.630 5.165 4.924 1.00 0.00 78 GLY A C 5
ATOM 7041 O O . GLY A 1 38 ? -4.019 4.057 4.555 1.00 0.00 78 GLY A O 5
ATOM 7045 N N . LYS A 1 39 ? -4.357 6.269 4.784 1.00 0.00 79 LYS A N 5
ATOM 7046 C CA . LYS A 1 39 ? -5.681 6.242 4.175 1.00 0.00 79 LYS A CA 5
ATOM 7047 C C . LYS A 1 39 ? -5.579 6.212 2.653 1.00 0.00 79 LYS A C 5
ATOM 7048 O O . LYS A 1 39 ? -5.747 7.236 1.990 1.00 0.00 79 LYS A O 5
ATOM 7067 N N . ILE A 1 40 ? -5.304 5.032 2.106 1.00 0.00 80 ILE A N 5
ATOM 7068 C CA . ILE A 1 40 ? -5.183 4.870 0.663 1.00 0.00 80 ILE A CA 5
ATOM 7069 C C . ILE A 1 40 ? -6.237 5.690 -0.074 1.00 0.00 80 ILE A C 5
ATOM 7070 O O . ILE A 1 40 ? -7.336 5.909 0.436 1.00 0.00 80 ILE A O 5
ATOM 7086 N N . TYR A 1 41 ? -5.895 6.140 -1.276 1.00 0.00 81 TYR A N 5
ATOM 7087 C CA . TYR A 1 41 ? -6.811 6.936 -2.083 1.00 0.00 81 TYR A CA 5
ATOM 7088 C C . TYR A 1 41 ? -7.259 6.164 -3.320 1.00 0.00 81 TYR A C 5
ATOM 7089 O O . TYR A 1 41 ? -8.403 6.283 -3.757 1.00 0.00 81 TYR A O 5
ATOM 7107 N N . GLU A 1 42 ? -6.349 5.373 -3.878 1.00 0.00 82 GLU A N 5
ATOM 7108 C CA . GLU A 1 42 ? -6.650 4.581 -5.065 1.00 0.00 82 GLU A CA 5
ATOM 7109 C C . GLU A 1 42 ? -5.623 3.468 -5.252 1.00 0.00 82 GLU A C 5
ATOM 7110 O O . GLU A 1 42 ? -4.450 3.730 -5.525 1.00 0.00 82 GLU A O 5
ATOM 7122 N N . LEU A 1 43 ? -6.071 2.227 -5.103 1.00 0.00 83 LEU A N 5
ATOM 7123 C CA . LEU A 1 43 ? -5.191 1.073 -5.254 1.00 0.00 83 LEU A CA 5
ATOM 7124 C C . LEU A 1 43 ? -5.374 0.424 -6.623 1.00 0.00 83 LEU A C 5
ATOM 7125 O O . LEU A 1 43 ? -6.498 0.268 -7.103 1.00 0.00 83 LEU A O 5
ATOM 7141 N N . THR A 1 44 ? -4.263 0.046 -7.247 1.00 0.00 84 THR A N 5
ATOM 7142 C CA . THR A 1 44 ? -4.301 -0.586 -8.559 1.00 0.00 84 THR A CA 5
ATOM 7143 C C . THR A 1 44 ? -3.201 -1.633 -8.697 1.00 0.00 84 THR A C 5
ATOM 7144 O O . THR A 1 44 ? -2.017 -1.326 -8.556 1.00 0.00 84 THR A O 5
ATOM 7155 N N . VAL A 1 45 ? -3.600 -2.870 -8.974 1.00 0.00 85 VAL A N 5
ATOM 7156 C CA . VAL A 1 45 ? -2.647 -3.963 -9.132 1.00 0.00 85 VAL A CA 5
ATOM 7157 C C . VAL A 1 45 ? -2.311 -4.190 -10.602 1.00 0.00 85 VAL A C 5
ATOM 7158 O O . VAL A 1 45 ? -3.141 -4.674 -11.373 1.00 0.00 85 VAL A O 5
ATOM 7171 N N . LEU A 1 46 ? -1.089 -3.837 -10.985 1.00 0.00 86 LEU A N 5
ATOM 7172 C CA . LEU A 1 46 ? -0.641 -4.003 -12.363 1.00 0.00 86 LEU A CA 5
ATOM 7173 C C . LEU A 1 46 ? -0.849 -5.439 -12.835 1.00 0.00 86 LEU A C 5
ATOM 7174 O O . LEU A 1 46 ? -0.101 -6.342 -12.460 1.00 0.00 86 LEU A O 5
ATOM 7190 N N . LYS A 1 47 ? -1.870 -5.643 -13.661 1.00 0.00 87 LYS A N 5
ATOM 7191 C CA . LYS A 1 47 ? -2.176 -6.967 -14.187 1.00 0.00 87 LYS A CA 5
ATOM 7192 C C . LYS A 1 47 ? -2.584 -6.888 -15.655 1.00 0.00 87 LYS A C 5
ATOM 7193 O O . LYS A 1 47 ? -3.471 -6.116 -16.021 1.00 0.00 87 LYS A O 5
ATOM 7212 N N . ASP A 1 48 ? -1.934 -7.692 -16.489 1.00 0.00 88 ASP A N 5
ATOM 7213 C CA . ASP A 1 48 ? -2.232 -7.715 -17.916 1.00 0.00 88 ASP A CA 5
ATOM 7214 C C . ASP A 1 48 ? -3.565 -8.407 -18.182 1.00 0.00 88 ASP A C 5
ATOM 7215 O O . ASP A 1 48 ? -4.247 -8.841 -17.254 1.00 0.00 88 ASP A O 5
ATOM 7224 N N . ARG A 1 49 ? -3.931 -8.506 -19.456 1.00 0.00 89 ARG A N 5
ATOM 7225 C CA . ARG A 1 49 ? -5.184 -9.143 -19.844 1.00 0.00 89 ARG A CA 5
ATOM 7226 C C . ARG A 1 49 ? -4.964 -10.116 -20.999 1.00 0.00 89 ARG A C 5
ATOM 7227 O O . ARG A 1 49 ? -5.910 -10.721 -21.503 1.00 0.00 89 ARG A O 5
ATOM 7248 N N . PHE A 1 50 ? -3.709 -10.262 -21.412 1.00 0.00 90 PHE A N 5
ATOM 7249 C CA . PHE A 1 50 ? -3.365 -11.160 -22.508 1.00 0.00 90 PHE A CA 5
ATOM 7250 C C . PHE A 1 50 ? -2.487 -12.307 -22.016 1.00 0.00 90 PHE A C 5
ATOM 7251 O O . PHE A 1 50 ? -2.881 -13.473 -22.067 1.00 0.00 90 PHE A O 5
ATOM 7268 N N . THR A 1 51 ? -1.293 -11.968 -21.539 1.00 0.00 91 THR A N 5
ATOM 7269 C CA . THR A 1 51 ? -0.358 -12.967 -21.039 1.00 0.00 91 THR A CA 5
ATOM 7270 C C . THR A 1 51 ? 0.207 -12.562 -19.682 1.00 0.00 91 THR A C 5
ATOM 7271 O O . THR A 1 51 ? 0.512 -13.412 -18.847 1.00 0.00 91 THR A O 5
ATOM 7282 N N . GLY A 1 52 ? 0.342 -11.257 -19.469 1.00 0.00 92 GLY A N 5
ATOM 7283 C CA . GLY A 1 52 ? 0.870 -10.762 -18.210 1.00 0.00 92 GLY A CA 5
ATOM 7284 C C . GLY A 1 52 ? -0.174 -10.746 -17.111 1.00 0.00 92 GLY A C 5
ATOM 7285 O O . GLY A 1 52 ? -0.240 -9.804 -16.322 1.00 0.00 92 GLY A O 5
ATOM 7289 N N . MET A 1 53 ? -0.992 -11.792 -17.059 1.00 0.00 93 MET A N 5
ATOM 7290 C CA . MET A 1 53 ? -2.038 -11.893 -16.047 1.00 0.00 93 MET A CA 5
ATOM 7291 C C . MET A 1 53 ? -1.583 -11.273 -14.730 1.00 0.00 93 MET A C 5
ATOM 7292 O O . MET A 1 53 ? -2.339 -10.552 -14.078 1.00 0.00 93 MET A O 5
ATOM 7306 N N . HIS A 1 54 ? -0.343 -11.559 -14.344 1.00 0.00 94 HIS A N 5
ATOM 7307 C CA . HIS A 1 54 ? 0.212 -11.028 -13.104 1.00 0.00 94 HIS A CA 5
ATOM 7308 C C . HIS A 1 54 ? 1.718 -10.817 -13.230 1.00 0.00 94 HIS A C 5
ATOM 7309 O O . HIS A 1 54 ? 2.491 -11.775 -13.245 1.00 0.00 94 HIS A O 5
ATOM 7323 N N . LYS A 1 55 ? 2.128 -9.556 -13.322 1.00 0.00 95 LYS A N 5
ATOM 7324 C CA . LYS A 1 55 ? 3.540 -9.218 -13.446 1.00 0.00 95 LYS A CA 5
ATOM 7325 C C . LYS A 1 55 ? 4.294 -9.547 -12.162 1.00 0.00 95 LYS A C 5
ATOM 7326 O O . LYS A 1 55 ? 5.252 -10.319 -12.173 1.00 0.00 95 LYS A O 5
ATOM 7345 N N . GLY A 1 56 ? 3.854 -8.956 -11.054 1.00 0.00 96 GLY A N 5
ATOM 7346 C CA . GLY A 1 56 ? 4.498 -9.201 -9.777 1.00 0.00 96 GLY A CA 5
ATOM 7347 C C . GLY A 1 56 ? 4.718 -7.927 -8.985 1.00 0.00 96 GLY A C 5
ATOM 7348 O O . GLY A 1 56 ? 5.760 -7.753 -8.353 1.00 0.00 96 GLY A O 5
ATOM 7352 N N . CYS A 1 57 ? 3.735 -7.033 -9.021 1.00 0.00 97 CYS A N 5
ATOM 7353 C CA . CYS A 1 57 ? 3.827 -5.767 -8.303 1.00 0.00 97 CYS A CA 5
ATOM 7354 C C . CYS A 1 57 ? 2.479 -5.055 -8.281 1.00 0.00 97 CYS A C 5
ATOM 7355 O O . CYS A 1 57 ? 1.523 -5.496 -8.919 1.00 0.00 97 CYS A O 5
ATOM 7363 N N . ALA A 1 58 ? 2.409 -3.953 -7.542 1.00 0.00 98 ALA A N 5
ATOM 7364 C CA . ALA A 1 58 ? 1.178 -3.180 -7.437 1.00 0.00 98 ALA A CA 5
ATOM 7365 C C . ALA A 1 58 ? 1.475 -1.704 -7.195 1.00 0.00 98 ALA A C 5
ATOM 7366 O O . ALA A 1 58 ? 2.516 -1.353 -6.639 1.00 0.00 98 ALA A O 5
ATOM 7373 N N . PHE A 1 59 ? 0.555 -0.843 -7.618 1.00 0.00 99 PHE A N 5
ATOM 7374 C CA . PHE A 1 59 ? 0.720 0.596 -7.449 1.00 0.00 99 PHE A CA 5
ATOM 7375 C C . PHE A 1 59 ? -0.158 1.114 -6.314 1.00 0.00 99 PHE A C 5
ATOM 7376 O O . PHE A 1 59 ? -1.368 0.888 -6.296 1.00 0.00 99 PHE A O 5
ATOM 7393 N N . LEU A 1 60 ? 0.461 1.811 -5.367 1.00 0.00 100 LEU A N 5
ATOM 7394 C CA . LEU A 1 60 ? -0.262 2.362 -4.227 1.00 0.00 100 LEU A CA 5
ATOM 7395 C C . LEU A 1 60 ? -0.243 3.887 -4.255 1.00 0.00 100 LEU A C 5
ATOM 7396 O O . LEU A 1 60 ? 0.715 4.499 -4.729 1.00 0.00 100 LEU A O 5
ATOM 7412 N N . THR A 1 61 ? -1.307 4.497 -3.742 1.00 0.00 101 THR A N 5
ATOM 7413 C CA . THR A 1 61 ? -1.412 5.950 -3.707 1.00 0.00 101 THR A CA 5
ATOM 7414 C C . THR A 1 61 ? -1.870 6.436 -2.336 1.00 0.00 101 THR A C 5
ATOM 7415 O O . THR A 1 61 ? -3.033 6.276 -1.967 1.00 0.00 101 THR A O 5
ATOM 7426 N N . TYR A 1 62 ? -0.948 7.029 -1.586 1.00 0.00 102 TYR A N 5
ATOM 7427 C CA . TYR A 1 62 ? -1.257 7.537 -0.255 1.00 0.00 102 TYR A CA 5
ATOM 7428 C C . TYR A 1 62 ? -1.705 8.994 -0.317 1.00 0.00 102 TYR A C 5
ATOM 7429 O O . TYR A 1 62 ? -1.025 9.840 -0.900 1.00 0.00 102 TYR A O 5
ATOM 7447 N N . CYS A 1 63 ? -2.852 9.279 0.287 1.00 0.00 103 CYS A N 5
ATOM 7448 C CA . CYS A 1 63 ? -3.393 10.634 0.301 1.00 0.00 103 CYS A CA 5
ATOM 7449 C C . CYS A 1 63 ? -2.334 11.638 0.744 1.00 0.00 103 CYS A C 5
ATOM 7450 O O . CYS A 1 63 ? -2.157 12.683 0.120 1.00 0.00 103 CYS A O 5
ATOM 7458 N N . GLU A 1 64 ? -1.633 11.313 1.826 1.00 0.00 104 GLU A N 5
ATOM 7459 C CA . GLU A 1 64 ? -0.592 12.188 2.353 1.00 0.00 104 GLU A CA 5
ATOM 7460 C C . GLU A 1 64 ? 0.794 11.680 1.966 1.00 0.00 104 GLU A C 5
ATOM 7461 O O . GLU A 1 64 ? 0.961 10.514 1.607 1.00 0.00 104 GLU A O 5
ATOM 7473 N N . ARG A 1 65 ? 1.784 12.563 2.042 1.00 0.00 105 ARG A N 5
ATOM 7474 C CA . ARG A 1 65 ? 3.155 12.205 1.698 1.00 0.00 105 ARG A CA 5
ATOM 7475 C C . ARG A 1 65 ? 3.869 11.581 2.893 1.00 0.00 105 ARG A C 5
ATOM 7476 O O . ARG A 1 65 ? 4.374 10.462 2.810 1.00 0.00 105 ARG A O 5
ATOM 7497 N N . GLU A 1 66 ? 3.907 12.312 4.002 1.00 0.00 106 GLU A N 5
ATOM 7498 C CA . GLU A 1 66 ? 4.561 11.829 5.213 1.00 0.00 106 GLU A CA 5
ATOM 7499 C C . GLU A 1 66 ? 4.089 10.421 5.562 1.00 0.00 106 GLU A C 5
ATOM 7500 O O . GLU A 1 66 ? 4.897 9.535 5.841 1.00 0.00 106 GLU A O 5
ATOM 7512 N N . SER A 1 67 ? 2.775 10.222 5.543 1.00 0.00 107 SER A N 5
ATOM 7513 C CA . SER A 1 67 ? 2.194 8.923 5.862 1.00 0.00 107 SER A CA 5
ATOM 7514 C C . SER A 1 67 ? 2.839 7.820 5.027 1.00 0.00 107 SER A C 5
ATOM 7515 O O . SER A 1 67 ? 3.014 6.696 5.494 1.00 0.00 107 SER A O 5
ATOM 7523 N N . ALA A 1 68 ? 3.189 8.152 3.789 1.00 0.00 108 ALA A N 5
ATOM 7524 C CA . ALA A 1 68 ? 3.816 7.192 2.889 1.00 0.00 108 ALA A CA 5
ATOM 7525 C C . ALA A 1 68 ? 5.170 6.740 3.425 1.00 0.00 108 ALA A C 5
ATOM 7526 O O . ALA A 1 68 ? 5.571 5.590 3.239 1.00 0.00 108 ALA A O 5
ATOM 7533 N N . LEU A 1 69 ? 5.871 7.651 4.091 1.00 0.00 109 LEU A N 5
ATOM 7534 C CA . LEU A 1 69 ? 7.182 7.346 4.654 1.00 0.00 109 LEU A CA 5
ATOM 7535 C C . LEU A 1 69 ? 7.083 6.232 5.691 1.00 0.00 109 LEU A C 5
ATOM 7536 O O . LEU A 1 69 ? 7.843 5.265 5.654 1.00 0.00 109 LEU A O 5
ATOM 7552 N N . LYS A 1 70 ? 6.140 6.374 6.616 1.00 0.00 110 LYS A N 5
ATOM 7553 C CA . LYS A 1 70 ? 5.938 5.379 7.663 1.00 0.00 110 LYS A CA 5
ATOM 7554 C C . LYS A 1 70 ? 5.777 3.985 7.064 1.00 0.00 110 LYS A C 5
ATOM 7555 O O . LYS A 1 70 ? 6.519 3.064 7.405 1.00 0.00 110 LYS A O 5
ATOM 7574 N N . ALA A 1 71 ? 4.805 3.839 6.170 1.00 0.00 111 ALA A N 5
ATOM 7575 C CA . ALA A 1 71 ? 4.550 2.558 5.522 1.00 0.00 111 ALA A CA 5
ATOM 7576 C C . ALA A 1 71 ? 5.766 2.092 4.730 1.00 0.00 111 ALA A C 5
ATOM 7577 O O . ALA A 1 71 ? 6.023 0.893 4.620 1.00 0.00 111 ALA A O 5
ATOM 7584 N N . GLN A 1 72 ? 6.511 3.046 4.181 1.00 0.00 112 GLN A N 5
ATOM 7585 C CA . GLN A 1 72 ? 7.700 2.731 3.398 1.00 0.00 112 GLN A CA 5
ATOM 7586 C C . GLN A 1 72 ? 8.729 1.991 4.246 1.00 0.00 112 GLN A C 5
ATOM 7587 O O . GLN A 1 72 ? 9.122 0.870 3.924 1.00 0.00 112 GLN A O 5
ATOM 7601 N N . SER A 1 73 ? 9.163 2.626 5.330 1.00 0.00 113 SER A N 5
ATOM 7602 C CA . SER A 1 73 ? 10.151 2.029 6.222 1.00 0.00 113 SER A CA 5
ATOM 7603 C C . SER A 1 73 ? 9.510 0.964 7.107 1.00 0.00 113 SER A C 5
ATOM 7604 O O . SER A 1 73 ? 10.191 0.081 7.626 1.00 0.00 113 SER A O 5
ATOM 7612 N N . ALA A 1 74 ? 8.195 1.056 7.273 1.00 0.00 114 ALA A N 5
ATOM 7613 C CA . ALA A 1 74 ? 7.460 0.100 8.093 1.00 0.00 114 ALA A CA 5
ATOM 7614 C C . ALA A 1 74 ? 7.233 -1.207 7.342 1.00 0.00 114 ALA A C 5
ATOM 7615 O O . ALA A 1 74 ? 6.993 -2.251 7.951 1.00 0.00 114 ALA A O 5
ATOM 7622 N N . LEU A 1 75 ? 7.310 -1.144 6.018 1.00 0.00 115 LEU A N 5
ATOM 7623 C CA . LEU A 1 75 ? 7.112 -2.323 5.183 1.00 0.00 115 LEU A CA 5
ATOM 7624 C C . LEU A 1 75 ? 8.425 -2.766 4.545 1.00 0.00 115 LEU A C 5
ATOM 7625 O O . LEU A 1 75 ? 8.794 -3.939 4.608 1.00 0.00 115 LEU A O 5
ATOM 7641 N N . HIS A 1 76 ? 9.128 -1.818 3.932 1.00 0.00 116 HIS A N 5
ATOM 7642 C CA . HIS A 1 76 ? 10.402 -2.110 3.284 1.00 0.00 116 HIS A CA 5
ATOM 7643 C C . HIS A 1 76 ? 11.282 -2.975 4.182 1.00 0.00 116 HIS A C 5
ATOM 7644 O O . HIS A 1 76 ? 11.533 -2.631 5.336 1.00 0.00 116 HIS A O 5
ATOM 7658 N N . GLU A 1 77 ? 11.746 -4.098 3.642 1.00 0.00 117 GLU A N 5
ATOM 7659 C CA . GLU A 1 77 ? 12.596 -5.012 4.396 1.00 0.00 117 GLU A CA 5
ATOM 7660 C C . GLU A 1 77 ? 12.126 -5.125 5.843 1.00 0.00 117 GLU A C 5
ATOM 7661 O O . GLU A 1 77 ? 12.937 -5.201 6.766 1.00 0.00 117 GLU A O 5
ATOM 7673 N N . GLN A 1 78 ? 10.810 -5.134 6.032 1.00 0.00 118 GLN A N 5
ATOM 7674 C CA . GLN A 1 78 ? 10.231 -5.236 7.367 1.00 0.00 118 GLN A CA 5
ATOM 7675 C C . GLN A 1 78 ? 9.350 -6.475 7.484 1.00 0.00 118 GLN A C 5
ATOM 7676 O O . GLN A 1 78 ? 9.420 -7.209 8.471 1.00 0.00 118 GLN A O 5
ATOM 7690 N N . LYS A 1 79 ? 8.520 -6.704 6.472 1.00 0.00 119 LYS A N 5
ATOM 7691 C CA . LYS A 1 79 ? 7.625 -7.854 6.460 1.00 0.00 119 LYS A CA 5
ATOM 7692 C C . LYS A 1 79 ? 7.914 -8.756 5.264 1.00 0.00 119 LYS A C 5
ATOM 7693 O O . LYS A 1 79 ? 8.319 -8.285 4.201 1.00 0.00 119 LYS A O 5
ATOM 7712 N N . THR A 1 80 ? 7.702 -10.056 5.444 1.00 0.00 120 THR A N 5
ATOM 7713 C CA . THR A 1 80 ? 7.940 -11.024 4.380 1.00 0.00 120 THR A CA 5
ATOM 7714 C C . THR A 1 80 ? 6.700 -11.873 4.123 1.00 0.00 120 THR A C 5
ATOM 7715 O O . THR A 1 80 ? 6.319 -12.701 4.951 1.00 0.00 120 THR A O 5
ATOM 7726 N N . LEU A 1 81 ? 6.075 -11.664 2.970 1.00 0.00 121 LEU A N 5
ATOM 7727 C CA . LEU A 1 81 ? 4.877 -12.411 2.602 1.00 0.00 121 LEU A CA 5
ATOM 7728 C C . LEU A 1 81 ? 5.172 -13.906 2.519 1.00 0.00 121 LEU A C 5
ATOM 7729 O O . LEU A 1 81 ? 6.284 -14.327 2.201 1.00 0.00 121 LEU A O 5
ATOM 7745 N N . PRO A 1 82 ? 4.153 -14.727 2.811 1.00 0.00 122 PRO A N 5
ATOM 7746 C CA . PRO A 1 82 ? 4.277 -16.187 2.774 1.00 0.00 122 PRO A CA 5
ATOM 7747 C C . PRO A 1 82 ? 4.429 -16.720 1.354 1.00 0.00 122 PRO A C 5
ATOM 7748 O O . PRO A 1 82 ? 3.555 -16.526 0.510 1.00 0.00 122 PRO A O 5
ATOM 7759 N N . GLY A 1 83 ? 5.545 -17.395 1.096 1.00 0.00 123 GLY A N 5
ATOM 7760 C CA . GLY A 1 83 ? 5.791 -17.946 -0.224 1.00 0.00 123 GLY A CA 5
ATOM 7761 C C . GLY A 1 83 ? 6.997 -17.322 -0.898 1.00 0.00 123 GLY A C 5
ATOM 7762 O O . GLY A 1 83 ? 7.613 -17.932 -1.771 1.00 0.00 123 GLY A O 5
ATOM 7766 N N . MET A 1 84 ? 7.334 -16.102 -0.493 1.00 0.00 124 MET A N 5
ATOM 7767 C CA . MET A 1 84 ? 8.474 -15.396 -1.064 1.00 0.00 124 MET A CA 5
ATOM 7768 C C . MET A 1 84 ? 9.670 -15.437 -0.117 1.00 0.00 124 MET A C 5
ATOM 7769 O O . MET A 1 84 ? 9.605 -14.929 1.001 1.00 0.00 124 MET A O 5
ATOM 7783 N N . ASN A 1 85 ? 10.759 -16.046 -0.574 1.00 0.00 125 ASN A N 5
ATOM 7784 C CA . ASN A 1 85 ? 11.969 -16.155 0.234 1.00 0.00 125 ASN A CA 5
ATOM 7785 C C . ASN A 1 85 ? 12.463 -14.776 0.662 1.00 0.00 125 ASN A C 5
ATOM 7786 O O . ASN A 1 85 ? 13.028 -14.617 1.744 1.00 0.00 125 ASN A O 5
ATOM 7797 N N . ARG A 1 86 ? 12.244 -13.783 -0.194 1.00 0.00 126 ARG A N 5
ATOM 7798 C CA . ARG A 1 86 ? 12.666 -12.418 0.096 1.00 0.00 126 ARG A CA 5
ATOM 7799 C C . ARG A 1 86 ? 11.495 -11.583 0.604 1.00 0.00 126 ARG A C 5
ATOM 7800 O O . ARG A 1 86 ? 10.331 -11.863 0.319 1.00 0.00 126 ARG A O 5
ATOM 7821 N N . PRO A 1 87 ? 11.809 -10.532 1.376 1.00 0.00 127 PRO A N 5
ATOM 7822 C CA . PRO A 1 87 ? 10.797 -9.634 1.941 1.00 0.00 127 PRO A CA 5
ATOM 7823 C C . PRO A 1 87 ? 10.125 -8.775 0.875 1.00 0.00 127 PRO A C 5
ATOM 7824 O O . PRO A 1 87 ? 10.432 -8.890 -0.312 1.00 0.00 127 PRO A O 5
ATOM 7835 N N . ILE A 1 88 ? 9.209 -7.915 1.306 1.00 0.00 128 ILE A N 5
ATOM 7836 C CA . ILE A 1 88 ? 8.496 -7.035 0.389 1.00 0.00 128 ILE A CA 5
ATOM 7837 C C . ILE A 1 88 ? 9.212 -5.697 0.240 1.00 0.00 128 ILE A C 5
ATOM 7838 O O . ILE A 1 88 ? 9.663 -5.112 1.225 1.00 0.00 128 ILE A O 5
ATOM 7854 N N . GLN A 1 89 ? 9.311 -5.219 -0.996 1.00 0.00 129 GLN A N 5
ATOM 7855 C CA . GLN A 1 89 ? 9.972 -3.949 -1.272 1.00 0.00 129 GLN A CA 5
ATOM 7856 C C . GLN A 1 89 ? 8.949 -2.838 -1.482 1.00 0.00 129 GLN A C 5
ATOM 7857 O O . GLN A 1 89 ? 7.905 -3.050 -2.099 1.00 0.00 129 GLN A O 5
ATOM 7871 N N . VAL A 1 90 ? 9.256 -1.652 -0.966 1.00 0.00 130 VAL A N 5
ATOM 7872 C CA . VAL A 1 90 ? 8.364 -0.507 -1.097 1.00 0.00 130 VAL A CA 5
ATOM 7873 C C . VAL A 1 90 ? 9.151 0.782 -1.309 1.00 0.00 130 VAL A C 5
ATOM 7874 O O . VAL A 1 90 ? 9.959 1.175 -0.467 1.00 0.00 130 VAL A O 5
ATOM 7887 N N . LYS A 1 91 ? 8.910 1.437 -2.440 1.00 0.00 131 LYS A N 5
ATOM 7888 C CA . LYS A 1 91 ? 9.595 2.683 -2.763 1.00 0.00 131 LYS A CA 5
ATOM 7889 C C . LYS A 1 91 ? 8.726 3.566 -3.653 1.00 0.00 131 LYS A C 5
ATOM 7890 O O . LYS A 1 91 ? 7.876 3.086 -4.404 1.00 0.00 131 LYS A O 5
ATOM 7909 N N . PRO A 1 92 ? 8.943 4.887 -3.570 1.00 0.00 132 PRO A N 5
ATOM 7910 C CA . PRO A 1 92 ? 8.190 5.864 -4.363 1.00 0.00 132 PRO A CA 5
ATOM 7911 C C . PRO A 1 92 ? 8.540 5.801 -5.845 1.00 0.00 132 PRO A C 5
ATOM 7912 O O . PRO A 1 92 ? 9.687 6.024 -6.232 1.00 0.00 132 PRO A O 5
ATOM 7923 N N . ALA A 1 93 ? 7.544 5.495 -6.671 1.00 0.00 133 ALA A N 5
ATOM 7924 C CA . ALA A 1 93 ? 7.747 5.405 -8.112 1.00 0.00 133 ALA A CA 5
ATOM 7925 C C . ALA A 1 93 ? 8.001 6.781 -8.717 1.00 0.00 133 ALA A C 5
ATOM 7926 O O . ALA A 1 93 ? 7.094 7.403 -9.271 1.00 0.00 133 ALA A O 5
ATOM 7933 N N . ASP A 1 94 ? 9.239 7.251 -8.609 1.00 0.00 134 ASP A N 5
ATOM 7934 C CA . ASP A 1 94 ? 9.612 8.554 -9.146 1.00 0.00 134 ASP A CA 5
ATOM 7935 C C . ASP A 1 94 ? 11.079 8.569 -9.566 1.00 0.00 134 ASP A C 5
ATOM 7936 O O . ASP A 1 94 ? 11.943 8.053 -8.858 1.00 0.00 134 ASP A O 5
ATOM 7945 N N . SER A 1 95 ? 11.351 9.163 -10.724 1.00 0.00 135 SER A N 5
ATOM 7946 C CA . SER A 1 95 ? 12.713 9.240 -11.241 1.00 0.00 135 SER A CA 5
ATOM 7947 C C . SER A 1 95 ? 12.922 10.530 -12.029 1.00 0.00 135 SER A C 5
ATOM 7948 O O . SER A 1 95 ? 12.077 10.922 -12.833 1.00 0.00 135 SER A O 5
ATOM 7956 N N . GLU A 1 96 ? 14.054 11.184 -11.791 1.00 0.00 136 GLU A N 5
ATOM 7957 C CA . GLU A 1 96 ? 14.374 12.430 -12.477 1.00 0.00 136 GLU A CA 5
ATOM 7958 C C . GLU A 1 96 ? 15.848 12.470 -12.873 1.00 0.00 136 GLU A C 5
ATOM 7959 O O . GLU A 1 96 ? 16.732 12.459 -12.016 1.00 0.00 136 GLU A O 5
ATOM 7971 N N . SER A 1 97 ? 16.103 12.517 -14.176 1.00 0.00 137 SER A N 5
ATOM 7972 C CA . SER A 1 97 ? 17.469 12.554 -14.687 1.00 0.00 137 SER A CA 5
ATOM 7973 C C . SER A 1 97 ? 18.025 13.974 -14.647 1.00 0.00 137 SER A C 5
ATOM 7974 O O . SER A 1 97 ? 18.643 14.437 -15.606 1.00 0.00 137 SER A O 5
ATOM 7982 N N . ARG A 1 98 ? 17.800 14.660 -13.532 1.00 0.00 138 ARG A N 5
ATOM 7983 C CA . ARG A 1 98 ? 18.276 16.028 -13.367 1.00 0.00 138 ARG A CA 5
ATOM 7984 C C . ARG A 1 98 ? 19.531 16.066 -12.499 1.00 0.00 138 ARG A C 5
ATOM 7985 O O . ARG A 1 98 ? 19.464 16.348 -11.304 1.00 0.00 138 ARG A O 5
ATOM 8006 N N . GLY A 1 99 ? 20.676 15.778 -13.111 1.00 0.00 139 GLY A N 5
ATOM 8007 C CA . GLY A 1 99 ? 21.930 15.784 -12.380 1.00 0.00 139 GLY A CA 5
ATOM 8008 C C . GLY A 1 99 ? 21.779 15.257 -10.966 1.00 0.00 139 GLY A C 5
ATOM 8009 O O . GLY A 1 99 ? 21.344 14.125 -10.761 1.00 0.00 139 GLY A O 5
ATOM 8013 N N . GLY A 1 100 ? 22.141 16.081 -9.988 1.00 0.00 140 GLY A N 5
ATOM 8014 C CA . GLY A 1 100 ? 22.038 15.674 -8.599 1.00 0.00 140 GLY A CA 5
ATOM 8015 C C . GLY A 1 100 ? 22.845 16.562 -7.673 1.00 0.00 140 GLY A C 5
ATOM 8016 O O . GLY A 1 100 ? 24.073 16.484 -7.641 1.00 0.00 140 GLY A O 5
ATOM 8020 N N . SER A 1 101 ? 22.154 17.410 -6.917 1.00 0.00 141 SER A N 5
ATOM 8021 C CA . SER A 1 101 ? 22.815 18.321 -5.990 1.00 0.00 141 SER A CA 5
ATOM 8022 C C . SER A 1 101 ? 22.602 17.875 -4.546 1.00 0.00 141 SER A C 5
ATOM 8023 O O . SER A 1 101 ? 23.558 17.650 -3.806 1.00 0.00 141 SER A O 5
ATOM 8031 N N . GLY A 1 102 ? 21.338 17.750 -4.153 1.00 0.00 142 GLY A N 5
ATOM 8032 C CA . GLY A 1 102 ? 21.020 17.333 -2.800 1.00 0.00 142 GLY A CA 5
ATOM 8033 C C . GLY A 1 102 ? 19.549 17.498 -2.473 1.00 0.00 142 GLY A C 5
ATOM 8034 O O . GLY A 1 102 ? 19.110 18.545 -1.998 1.00 0.00 142 GLY A O 5
ATOM 8038 N N . PRO A 1 103 ? 18.760 16.444 -2.730 1.00 0.00 143 PRO A N 5
ATOM 8039 C CA . PRO A 1 103 ? 17.317 16.453 -2.469 1.00 0.00 143 PRO A CA 5
ATOM 8040 C C . PRO A 1 103 ? 16.999 16.451 -0.978 1.00 0.00 143 PRO A C 5
ATOM 8041 O O . PRO A 1 103 ? 15.833 16.438 -0.583 1.00 0.00 143 PRO A O 5
ATOM 8052 N N . SER A 1 104 ? 18.042 16.464 -0.154 1.00 0.00 144 SER A N 5
ATOM 8053 C CA . SER A 1 104 ? 17.872 16.461 1.294 1.00 0.00 144 SER A CA 5
ATOM 8054 C C . SER A 1 104 ? 16.638 17.262 1.699 1.00 0.00 144 SER A C 5
ATOM 8055 O O . SER A 1 104 ? 15.809 16.794 2.479 1.00 0.00 144 SER A O 5
ATOM 8063 N N . SER A 1 105 ? 16.525 18.473 1.162 1.00 0.00 145 SER A N 5
ATOM 8064 C CA . SER A 1 105 ? 15.395 19.342 1.469 1.00 0.00 145 SER A CA 5
ATOM 8065 C C . SER A 1 105 ? 14.758 19.877 0.191 1.00 0.00 145 SER A C 5
ATOM 8066 O O . SER A 1 105 ? 15.449 20.351 -0.710 1.00 0.00 145 SER A O 5
ATOM 8074 N N . GLY A 1 106 ? 13.433 19.796 0.118 1.00 0.00 146 GLY A N 5
ATOM 8075 C CA . GLY A 1 106 ? 12.723 20.275 -1.053 1.00 0.00 146 GLY A CA 5
ATOM 8076 C C . GLY A 1 106 ? 12.116 21.648 -0.842 1.00 0.00 146 GLY A C 5
ATOM 8077 O O . GLY A 1 106 ? 12.224 22.521 -1.703 1.00 0.00 146 GLY A O 5
ATOM 8081 N N . GLY A 1 1 ? -18.039 17.519 14.032 1.00 0.00 41 GLY A N 6
ATOM 8082 C CA . GLY A 1 1 ? -17.968 16.344 14.881 1.00 0.00 41 GLY A CA 6
ATOM 8083 C C . GLY A 1 1 ? -16.975 15.319 14.372 1.00 0.00 41 GLY A C 6
ATOM 8084 O O . GLY A 1 1 ? -16.006 15.666 13.697 1.00 0.00 41 GLY A O 6
ATOM 8088 N N . SER A 1 2 ? -17.214 14.053 14.697 1.00 0.00 42 SER A N 6
ATOM 8089 C CA . SER A 1 2 ? -16.330 12.974 14.273 1.00 0.00 42 SER A CA 6
ATOM 8090 C C . SER A 1 2 ? -16.060 13.051 12.773 1.00 0.00 42 SER A C 6
ATOM 8091 O O . SER A 1 2 ? -14.915 12.953 12.332 1.00 0.00 42 SER A O 6
ATOM 8099 N N . SER A 1 3 ? -17.123 13.229 11.995 1.00 0.00 43 SER A N 6
ATOM 8100 C CA . SER A 1 3 ? -17.002 13.316 10.545 1.00 0.00 43 SER A CA 6
ATOM 8101 C C . SER A 1 3 ? -16.681 14.743 10.111 1.00 0.00 43 SER A C 6
ATOM 8102 O O . SER A 1 3 ? -17.008 15.704 10.806 1.00 0.00 43 SER A O 6
ATOM 8110 N N . GLY A 1 4 ? -16.037 14.873 8.955 1.00 0.00 44 GLY A N 6
ATOM 8111 C CA . GLY A 1 4 ? -15.681 16.185 8.447 1.00 0.00 44 GLY A CA 6
ATOM 8112 C C . GLY A 1 4 ? -14.243 16.253 7.972 1.00 0.00 44 GLY A C 6
ATOM 8113 O O . GLY A 1 4 ? -13.952 16.853 6.937 1.00 0.00 44 GLY A O 6
ATOM 8117 N N . SER A 1 5 ? -13.342 15.638 8.730 1.00 0.00 45 SER A N 6
ATOM 8118 C CA . SER A 1 5 ? -11.925 15.635 8.383 1.00 0.00 45 SER A CA 6
ATOM 8119 C C . SER A 1 5 ? -11.690 14.904 7.064 1.00 0.00 45 SER A C 6
ATOM 8120 O O . SER A 1 5 ? -11.051 15.433 6.155 1.00 0.00 45 SER A O 6
ATOM 8128 N N . SER A 1 6 ? -12.211 13.685 6.970 1.00 0.00 46 SER A N 6
ATOM 8129 C CA . SER A 1 6 ? -12.056 12.879 5.764 1.00 0.00 46 SER A CA 6
ATOM 8130 C C . SER A 1 6 ? -12.738 13.545 4.573 1.00 0.00 46 SER A C 6
ATOM 8131 O O . SER A 1 6 ? -13.836 14.085 4.695 1.00 0.00 46 SER A O 6
ATOM 8139 N N . GLY A 1 7 ? -12.077 13.502 3.420 1.00 0.00 47 GLY A N 6
ATOM 8140 C CA . GLY A 1 7 ? -12.633 14.104 2.223 1.00 0.00 47 GLY A CA 6
ATOM 8141 C C . GLY A 1 7 ? -11.784 13.845 0.995 1.00 0.00 47 GLY A C 6
ATOM 8142 O O . GLY A 1 7 ? -11.946 12.827 0.323 1.00 0.00 47 GLY A O 6
ATOM 8146 N N . MET A 1 8 ? -10.876 14.770 0.700 1.00 0.00 48 MET A N 6
ATOM 8147 C CA . MET A 1 8 ? -9.998 14.636 -0.457 1.00 0.00 48 MET A CA 6
ATOM 8148 C C . MET A 1 8 ? -8.591 14.230 -0.028 1.00 0.00 48 MET A C 6
ATOM 8149 O O . MET A 1 8 ? -8.294 14.149 1.164 1.00 0.00 48 MET A O 6
ATOM 8163 N N . LYS A 1 9 ? -7.730 13.975 -1.006 1.00 0.00 49 LYS A N 6
ATOM 8164 C CA . LYS A 1 9 ? -6.354 13.578 -0.731 1.00 0.00 49 LYS A CA 6
ATOM 8165 C C . LYS A 1 9 ? -5.370 14.462 -1.490 1.00 0.00 49 LYS A C 6
ATOM 8166 O O . LYS A 1 9 ? -5.646 14.896 -2.608 1.00 0.00 49 LYS A O 6
ATOM 8185 N N . ASP A 1 10 ? -4.221 14.723 -0.876 1.00 0.00 50 ASP A N 6
ATOM 8186 C CA . ASP A 1 10 ? -3.195 15.554 -1.495 1.00 0.00 50 ASP A CA 6
ATOM 8187 C C . ASP A 1 10 ? -3.171 15.351 -3.007 1.00 0.00 50 ASP A C 6
ATOM 8188 O O . ASP A 1 10 ? -2.755 14.300 -3.496 1.00 0.00 50 ASP A O 6
ATOM 8197 N N . HIS A 1 11 ? -3.620 16.363 -3.742 1.00 0.00 51 HIS A N 6
ATOM 8198 C CA . HIS A 1 11 ? -3.651 16.295 -5.199 1.00 0.00 51 HIS A CA 6
ATOM 8199 C C . HIS A 1 11 ? -2.413 15.582 -5.735 1.00 0.00 51 HIS A C 6
ATOM 8200 O O . HIS A 1 11 ? -2.519 14.655 -6.539 1.00 0.00 51 HIS A O 6
ATOM 8214 N N . ASP A 1 12 ? -1.243 16.020 -5.286 1.00 0.00 52 ASP A N 6
ATOM 8215 C CA . ASP A 1 12 ? 0.015 15.423 -5.721 1.00 0.00 52 ASP A CA 6
ATOM 8216 C C . ASP A 1 12 ? 0.444 14.309 -4.772 1.00 0.00 52 ASP A C 6
ATOM 8217 O O . ASP A 1 12 ? 1.363 14.482 -3.972 1.00 0.00 52 ASP A O 6
ATOM 8226 N N . ALA A 1 13 ? -0.228 13.167 -4.866 1.00 0.00 53 ALA A N 6
ATOM 8227 C CA . ALA A 1 13 ? 0.085 12.024 -4.017 1.00 0.00 53 ALA A CA 6
ATOM 8228 C C . ALA A 1 13 ? 1.313 11.279 -4.529 1.00 0.00 53 ALA A C 6
ATOM 8229 O O . ALA A 1 13 ? 1.797 11.544 -5.630 1.00 0.00 53 ALA A O 6
ATOM 8236 N N . ILE A 1 14 ? 1.813 10.348 -3.723 1.00 0.00 54 ILE A N 6
ATOM 8237 C CA . ILE A 1 14 ? 2.985 9.565 -4.096 1.00 0.00 54 ILE A CA 6
ATOM 8238 C C . ILE A 1 14 ? 2.589 8.163 -4.544 1.00 0.00 54 ILE A C 6
ATOM 8239 O O . ILE A 1 14 ? 1.812 7.481 -3.876 1.00 0.00 54 ILE A O 6
ATOM 8255 N N . LYS A 1 15 ? 3.131 7.736 -5.680 1.00 0.00 55 LYS A N 6
ATOM 8256 C CA . LYS A 1 15 ? 2.838 6.413 -6.218 1.00 0.00 55 LYS A CA 6
ATOM 8257 C C . LYS A 1 15 ? 3.838 5.383 -5.703 1.00 0.00 55 LYS A C 6
ATOM 8258 O O . LYS A 1 15 ? 4.870 5.137 -6.329 1.00 0.00 55 LYS A O 6
ATOM 8277 N N . LEU A 1 16 ? 3.525 4.782 -4.560 1.00 0.00 56 LEU A N 6
ATOM 8278 C CA . LEU A 1 16 ? 4.396 3.776 -3.962 1.00 0.00 56 LEU A CA 6
ATOM 8279 C C . LEU A 1 16 ? 4.330 2.466 -4.740 1.00 0.00 56 LEU A C 6
ATOM 8280 O O . LEU A 1 16 ? 3.260 1.879 -4.898 1.00 0.00 56 LEU A O 6
ATOM 8296 N N . PHE A 1 17 ? 5.483 2.013 -5.223 1.00 0.00 57 PHE A N 6
ATOM 8297 C CA . PHE A 1 17 ? 5.557 0.771 -5.985 1.00 0.00 57 PHE A CA 6
ATOM 8298 C C . PHE A 1 17 ? 5.912 -0.403 -5.077 1.00 0.00 57 PHE A C 6
ATOM 8299 O O . PHE A 1 17 ? 6.822 -0.310 -4.252 1.00 0.00 57 PHE A O 6
ATOM 8316 N N . ILE A 1 18 ? 5.188 -1.505 -5.235 1.00 0.00 58 ILE A N 6
ATOM 8317 C CA . ILE A 1 18 ? 5.426 -2.697 -4.431 1.00 0.00 58 ILE A CA 6
ATOM 8318 C C . ILE A 1 18 ? 5.837 -3.877 -5.306 1.00 0.00 58 ILE A C 6
ATOM 8319 O O . ILE A 1 18 ? 5.133 -4.240 -6.247 1.00 0.00 58 ILE A O 6
ATOM 8335 N N . GLY A 1 19 ? 6.982 -4.473 -4.986 1.00 0.00 59 GLY A N 6
ATOM 8336 C CA . GLY A 1 19 ? 7.467 -5.607 -5.751 1.00 0.00 59 GLY A CA 6
ATOM 8337 C C . GLY A 1 19 ? 7.471 -6.891 -4.945 1.00 0.00 59 GLY A C 6
ATOM 8338 O O . GLY A 1 19 ? 7.037 -6.909 -3.794 1.00 0.00 59 GLY A O 6
ATOM 8342 N N . GLN A 1 20 ? 7.962 -7.967 -5.552 1.00 0.00 60 GLN A N 6
ATOM 8343 C CA . GLN A 1 20 ? 8.018 -9.261 -4.883 1.00 0.00 60 GLN A CA 6
ATOM 8344 C C . GLN A 1 20 ? 6.642 -9.667 -4.365 1.00 0.00 60 GLN A C 6
ATOM 8345 O O . GLN A 1 20 ? 6.483 -9.994 -3.188 1.00 0.00 60 GLN A O 6
ATOM 8359 N N . ILE A 1 21 ? 5.651 -9.642 -5.249 1.00 0.00 61 ILE A N 6
ATOM 8360 C CA . ILE A 1 21 ? 4.289 -10.007 -4.881 1.00 0.00 61 ILE A CA 6
ATOM 8361 C C . ILE A 1 21 ? 3.785 -11.173 -5.724 1.00 0.00 61 ILE A C 6
ATOM 8362 O O . ILE A 1 21 ? 3.683 -11.088 -6.948 1.00 0.00 61 ILE A O 6
ATOM 8378 N N . PRO A 1 22 ? 3.460 -12.290 -5.056 1.00 0.00 62 PRO A N 6
ATOM 8379 C CA . PRO A 1 22 ? 2.959 -13.494 -5.724 1.00 0.00 62 PRO A CA 6
ATOM 8380 C C . PRO A 1 22 ? 1.554 -13.304 -6.285 1.00 0.00 62 PRO A C 6
ATOM 8381 O O . PRO A 1 22 ? 0.799 -12.451 -5.817 1.00 0.00 62 PRO A O 6
ATOM 8392 N N . ARG A 1 23 ? 1.209 -14.103 -7.290 1.00 0.00 63 ARG A N 6
ATOM 8393 C CA . ARG A 1 23 ? -0.106 -14.021 -7.915 1.00 0.00 63 ARG A CA 6
ATOM 8394 C C . ARG A 1 23 ? -1.153 -14.748 -7.076 1.00 0.00 63 ARG A C 6
ATOM 8395 O O . ARG A 1 23 ? -2.012 -15.448 -7.610 1.00 0.00 63 ARG A O 6
ATOM 8416 N N . ASN A 1 24 ? -1.072 -14.577 -5.761 1.00 0.00 64 ASN A N 6
ATOM 8417 C CA . ASN A 1 24 ? -2.012 -15.218 -4.848 1.00 0.00 64 ASN A CA 6
ATOM 8418 C C . ASN A 1 24 ? -2.662 -14.190 -3.926 1.00 0.00 64 ASN A C 6
ATOM 8419 O O . ASN A 1 24 ? -3.425 -14.542 -3.026 1.00 0.00 64 ASN A O 6
ATOM 8430 N N . LEU A 1 25 ? -2.355 -12.919 -4.158 1.00 0.00 65 LEU A N 6
ATOM 8431 C CA . LEU A 1 25 ? -2.910 -11.838 -3.349 1.00 0.00 65 LEU A CA 6
ATOM 8432 C C . LEU A 1 25 ? -4.068 -11.157 -4.071 1.00 0.00 65 LEU A C 6
ATOM 8433 O O . LEU A 1 25 ? -4.420 -11.529 -5.190 1.00 0.00 65 LEU A O 6
ATOM 8449 N N . ASP A 1 26 ? -4.654 -10.156 -3.424 1.00 0.00 66 ASP A N 6
ATOM 8450 C CA . ASP A 1 26 ? -5.771 -9.420 -4.005 1.00 0.00 66 ASP A CA 6
ATOM 8451 C C . ASP A 1 26 ? -5.660 -7.930 -3.694 1.00 0.00 66 ASP A C 6
ATOM 8452 O O . ASP A 1 26 ? -4.883 -7.523 -2.832 1.00 0.00 66 ASP A O 6
ATOM 8461 N N . GLU A 1 27 ? -6.443 -7.123 -4.403 1.00 0.00 67 GLU A N 6
ATOM 8462 C CA . GLU A 1 27 ? -6.431 -5.679 -4.204 1.00 0.00 67 GLU A CA 6
ATOM 8463 C C . GLU A 1 27 ? -7.064 -5.309 -2.865 1.00 0.00 67 GLU A C 6
ATOM 8464 O O . GLU A 1 27 ? -6.607 -4.394 -2.180 1.00 0.00 67 GLU A O 6
ATOM 8476 N N . LYS A 1 28 ? -8.120 -6.027 -2.499 1.00 0.00 68 LYS A N 6
ATOM 8477 C CA . LYS A 1 28 ? -8.818 -5.778 -1.244 1.00 0.00 68 LYS A CA 6
ATOM 8478 C C . LYS A 1 28 ? -8.087 -6.432 -0.076 1.00 0.00 68 LYS A C 6
ATOM 8479 O O . LYS A 1 28 ? -8.361 -6.132 1.087 1.00 0.00 68 LYS A O 6
ATOM 8498 N N . ASP A 1 29 ? -7.157 -7.326 -0.392 1.00 0.00 69 ASP A N 6
ATOM 8499 C CA . ASP A 1 29 ? -6.385 -8.021 0.632 1.00 0.00 69 ASP A CA 6
ATOM 8500 C C . ASP A 1 29 ? -5.089 -7.275 0.935 1.00 0.00 69 ASP A C 6
ATOM 8501 O O . ASP A 1 29 ? -4.484 -7.463 1.991 1.00 0.00 69 ASP A O 6
ATOM 8510 N N . LEU A 1 30 ? -4.668 -6.428 0.002 1.00 0.00 70 LEU A N 6
ATOM 8511 C CA . LEU A 1 30 ? -3.443 -5.654 0.168 1.00 0.00 70 LEU A CA 6
ATOM 8512 C C . LEU A 1 30 ? -3.753 -4.242 0.655 1.00 0.00 70 LEU A C 6
ATOM 8513 O O . LEU A 1 30 ? -2.969 -3.640 1.389 1.00 0.00 70 LEU A O 6
ATOM 8529 N N . LYS A 1 31 ? -4.902 -3.719 0.243 1.00 0.00 71 LYS A N 6
ATOM 8530 C CA . LYS A 1 31 ? -5.320 -2.379 0.639 1.00 0.00 71 LYS A CA 6
ATOM 8531 C C . LYS A 1 31 ? -5.414 -2.265 2.157 1.00 0.00 71 LYS A C 6
ATOM 8532 O O . LYS A 1 31 ? -4.990 -1.277 2.757 1.00 0.00 71 LYS A O 6
ATOM 8551 N N . PRO A 1 32 ? -5.981 -3.299 2.795 1.00 0.00 72 PRO A N 6
ATOM 8552 C CA . PRO A 1 32 ? -6.142 -3.339 4.252 1.00 0.00 72 PRO A CA 6
ATOM 8553 C C . PRO A 1 32 ? -4.860 -2.965 4.987 1.00 0.00 72 PRO A C 6
ATOM 8554 O O . PRO A 1 32 ? -4.812 -1.963 5.702 1.00 0.00 72 PRO A O 6
ATOM 8565 N N . LEU A 1 33 ? -3.822 -3.774 4.807 1.00 0.00 73 LEU A N 6
ATOM 8566 C CA . LEU A 1 33 ? -2.538 -3.527 5.453 1.00 0.00 73 LEU A CA 6
ATOM 8567 C C . LEU A 1 33 ? -2.157 -2.053 5.362 1.00 0.00 73 LEU A C 6
ATOM 8568 O O . LEU A 1 33 ? -2.198 -1.328 6.357 1.00 0.00 73 LEU A O 6
ATOM 8584 N N . PHE A 1 34 ? -1.788 -1.615 4.163 1.00 0.00 74 PHE A N 6
ATOM 8585 C CA . PHE A 1 34 ? -1.401 -0.227 3.942 1.00 0.00 74 PHE A CA 6
ATOM 8586 C C . PHE A 1 34 ? -2.438 0.727 4.528 1.00 0.00 74 PHE A C 6
ATOM 8587 O O . PHE A 1 34 ? -2.092 1.765 5.092 1.00 0.00 74 PHE A O 6
ATOM 8604 N N . GLU A 1 35 ? -3.710 0.366 4.391 1.00 0.00 75 GLU A N 6
ATOM 8605 C CA . GLU A 1 35 ? -4.797 1.190 4.905 1.00 0.00 75 GLU A CA 6
ATOM 8606 C C . GLU A 1 35 ? -4.669 1.380 6.414 1.00 0.00 75 GLU A C 6
ATOM 8607 O O . GLU A 1 35 ? -5.022 2.429 6.950 1.00 0.00 75 GLU A O 6
ATOM 8619 N N . GLU A 1 36 ? -4.160 0.355 7.092 1.00 0.00 76 GLU A N 6
ATOM 8620 C CA . GLU A 1 36 ? -3.987 0.409 8.539 1.00 0.00 76 GLU A CA 6
ATOM 8621 C C . GLU A 1 36 ? -2.928 1.438 8.922 1.00 0.00 76 GLU A C 6
ATOM 8622 O O . GLU A 1 36 ? -2.950 1.988 10.024 1.00 0.00 76 GLU A O 6
ATOM 8634 N N . PHE A 1 37 ? -2.001 1.694 8.005 1.00 0.00 77 PHE A N 6
ATOM 8635 C CA . PHE A 1 37 ? -0.932 2.657 8.247 1.00 0.00 77 PHE A CA 6
ATOM 8636 C C . PHE A 1 37 ? -1.333 4.047 7.763 1.00 0.00 77 PHE A C 6
ATOM 8637 O O . PHE A 1 37 ? -1.097 5.045 8.443 1.00 0.00 77 PHE A O 6
ATOM 8654 N N . GLY A 1 38 ? -1.941 4.105 6.582 1.00 0.00 78 GLY A N 6
ATOM 8655 C CA . GLY A 1 38 ? -2.364 5.377 6.027 1.00 0.00 78 GLY A CA 6
ATOM 8656 C C . GLY A 1 38 ? -3.713 5.289 5.341 1.00 0.00 78 GLY A C 6
ATOM 8657 O O . GLY A 1 38 ? -4.174 4.201 4.997 1.00 0.00 78 GLY A O 6
ATOM 8661 N N . LYS A 1 39 ? -4.349 6.439 5.142 1.00 0.00 79 LYS A N 6
ATOM 8662 C CA . LYS A 1 39 ? -5.654 6.490 4.493 1.00 0.00 79 LYS A CA 6
ATOM 8663 C C . LYS A 1 39 ? -5.512 6.391 2.978 1.00 0.00 79 LYS A C 6
ATOM 8664 O O . LYS A 1 39 ? -5.644 7.388 2.267 1.00 0.00 79 LYS A O 6
ATOM 8683 N N . ILE A 1 40 ? -5.244 5.185 2.490 1.00 0.00 80 ILE A N 6
ATOM 8684 C CA . ILE A 1 40 ? -5.088 4.957 1.059 1.00 0.00 80 ILE A CA 6
ATOM 8685 C C . ILE A 1 40 ? -6.078 5.795 0.257 1.00 0.00 80 ILE A C 6
ATOM 8686 O O . ILE A 1 40 ? -7.177 6.093 0.726 1.00 0.00 80 ILE A O 6
ATOM 8702 N N . TYR A 1 41 ? -5.682 6.171 -0.954 1.00 0.00 81 TYR A N 6
ATOM 8703 C CA . TYR A 1 41 ? -6.535 6.975 -1.821 1.00 0.00 81 TYR A CA 6
ATOM 8704 C C . TYR A 1 41 ? -7.099 6.134 -2.962 1.00 0.00 81 TYR A C 6
ATOM 8705 O O . TYR A 1 41 ? -8.289 6.202 -3.267 1.00 0.00 81 TYR A O 6
ATOM 8723 N N . GLU A 1 42 ? -6.235 5.341 -3.588 1.00 0.00 82 GLU A N 6
ATOM 8724 C CA . GLU A 1 42 ? -6.647 4.487 -4.695 1.00 0.00 82 GLU A CA 6
ATOM 8725 C C . GLU A 1 42 ? -5.577 3.443 -5.004 1.00 0.00 82 GLU A C 6
ATOM 8726 O O . GLU A 1 42 ? -4.481 3.776 -5.456 1.00 0.00 82 GLU A O 6
ATOM 8738 N N . LEU A 1 43 ? -5.903 2.179 -4.755 1.00 0.00 83 LEU A N 6
ATOM 8739 C CA . LEU A 1 43 ? -4.971 1.085 -5.006 1.00 0.00 83 LEU A CA 6
ATOM 8740 C C . LEU A 1 43 ? -5.225 0.456 -6.372 1.00 0.00 83 LEU A C 6
ATOM 8741 O O . LEU A 1 43 ? -6.350 0.461 -6.871 1.00 0.00 83 LEU A O 6
ATOM 8757 N N . THR A 1 44 ? -4.170 -0.088 -6.972 1.00 0.00 84 THR A N 6
ATOM 8758 C CA . THR A 1 44 ? -4.278 -0.722 -8.280 1.00 0.00 84 THR A CA 6
ATOM 8759 C C . THR A 1 44 ? -3.161 -1.737 -8.492 1.00 0.00 84 THR A C 6
ATOM 8760 O O . THR A 1 44 ? -1.983 -1.382 -8.520 1.00 0.00 84 THR A O 6
ATOM 8771 N N . VAL A 1 45 ? -3.538 -3.003 -8.642 1.00 0.00 85 VAL A N 6
ATOM 8772 C CA . VAL A 1 45 ? -2.568 -4.070 -8.854 1.00 0.00 85 VAL A CA 6
ATOM 8773 C C . VAL A 1 45 ? -2.137 -4.139 -10.315 1.00 0.00 85 VAL A C 6
ATOM 8774 O O . VAL A 1 45 ? -2.973 -4.195 -11.219 1.00 0.00 85 VAL A O 6
ATOM 8787 N N . LEU A 1 46 ? -0.828 -4.135 -10.541 1.00 0.00 86 LEU A N 6
ATOM 8788 C CA . LEU A 1 46 ? -0.284 -4.197 -11.893 1.00 0.00 86 LEU A CA 6
ATOM 8789 C C . LEU A 1 46 ? -0.367 -5.616 -12.448 1.00 0.00 86 LEU A C 6
ATOM 8790 O O . LEU A 1 46 ? 0.477 -6.461 -12.149 1.00 0.00 86 LEU A O 6
ATOM 8806 N N . LYS A 1 47 ? -1.388 -5.870 -13.259 1.00 0.00 87 LYS A N 6
ATOM 8807 C CA . LYS A 1 47 ? -1.579 -7.184 -13.860 1.00 0.00 87 LYS A CA 6
ATOM 8808 C C . LYS A 1 47 ? -2.002 -7.059 -15.320 1.00 0.00 87 LYS A C 6
ATOM 8809 O O . LYS A 1 47 ? -3.118 -6.633 -15.619 1.00 0.00 87 LYS A O 6
ATOM 8828 N N . ASP A 1 48 ? -1.104 -7.432 -16.225 1.00 0.00 88 ASP A N 6
ATOM 8829 C CA . ASP A 1 48 ? -1.385 -7.364 -17.655 1.00 0.00 88 ASP A CA 6
ATOM 8830 C C . ASP A 1 48 ? -2.723 -8.022 -17.978 1.00 0.00 88 ASP A C 6
ATOM 8831 O O . ASP A 1 48 ? -3.409 -8.525 -17.088 1.00 0.00 88 ASP A O 6
ATOM 8840 N N . ARG A 1 49 ? -3.089 -8.013 -19.255 1.00 0.00 89 ARG A N 6
ATOM 8841 C CA . ARG A 1 49 ? -4.346 -8.606 -19.695 1.00 0.00 89 ARG A CA 6
ATOM 8842 C C . ARG A 1 49 ? -4.118 -9.550 -20.872 1.00 0.00 89 ARG A C 6
ATOM 8843 O O . ARG A 1 49 ? -5.060 -10.154 -21.388 1.00 0.00 89 ARG A O 6
ATOM 8864 N N . PHE A 1 50 ? -2.864 -9.673 -21.292 1.00 0.00 90 PHE A N 6
ATOM 8865 C CA . PHE A 1 50 ? -2.513 -10.542 -22.409 1.00 0.00 90 PHE A CA 6
ATOM 8866 C C . PHE A 1 50 ? -1.699 -11.741 -21.930 1.00 0.00 90 PHE A C 6
ATOM 8867 O O . PHE A 1 50 ? -2.181 -12.874 -21.931 1.00 0.00 90 PHE A O 6
ATOM 8884 N N . THR A 1 51 ? -0.460 -11.483 -21.522 1.00 0.00 91 THR A N 6
ATOM 8885 C CA . THR A 1 51 ? 0.422 -12.539 -21.042 1.00 0.00 91 THR A CA 6
ATOM 8886 C C . THR A 1 51 ? 1.042 -12.170 -19.699 1.00 0.00 91 THR A C 6
ATOM 8887 O O . THR A 1 51 ? 1.374 -13.042 -18.898 1.00 0.00 91 THR A O 6
ATOM 8898 N N . GLY A 1 52 ? 1.194 -10.871 -19.460 1.00 0.00 92 GLY A N 6
ATOM 8899 C CA . GLY A 1 52 ? 1.774 -10.410 -18.212 1.00 0.00 92 GLY A CA 6
ATOM 8900 C C . GLY A 1 52 ? 0.767 -10.386 -17.079 1.00 0.00 92 GLY A C 6
ATOM 8901 O O . GLY A 1 52 ? 0.823 -9.519 -16.208 1.00 0.00 92 GLY A O 6
ATOM 8905 N N . MET A 1 53 ? -0.158 -11.340 -17.092 1.00 0.00 93 MET A N 6
ATOM 8906 C CA . MET A 1 53 ? -1.182 -11.425 -16.057 1.00 0.00 93 MET A CA 6
ATOM 8907 C C . MET A 1 53 ? -0.552 -11.437 -14.668 1.00 0.00 93 MET A C 6
ATOM 8908 O O . MET A 1 53 ? -0.040 -12.463 -14.217 1.00 0.00 93 MET A O 6
ATOM 8922 N N . HIS A 1 54 ? -0.592 -10.292 -13.994 1.00 0.00 94 HIS A N 6
ATOM 8923 C CA . HIS A 1 54 ? -0.025 -10.172 -12.656 1.00 0.00 94 HIS A CA 6
ATOM 8924 C C . HIS A 1 54 ? 1.499 -10.138 -12.713 1.00 0.00 94 HIS A C 6
ATOM 8925 O O . HIS A 1 54 ? 2.174 -10.939 -12.065 1.00 0.00 94 HIS A O 6
ATOM 8939 N N . LYS A 1 55 ? 2.036 -9.206 -13.492 1.00 0.00 95 LYS A N 6
ATOM 8940 C CA . LYS A 1 55 ? 3.480 -9.065 -13.635 1.00 0.00 95 LYS A CA 6
ATOM 8941 C C . LYS A 1 55 ? 4.195 -9.463 -12.347 1.00 0.00 95 LYS A C 6
ATOM 8942 O O . LYS A 1 55 ? 5.004 -10.389 -12.335 1.00 0.00 95 LYS A O 6
ATOM 8961 N N . GLY A 1 56 ? 3.889 -8.756 -11.263 1.00 0.00 96 GLY A N 6
ATOM 8962 C CA . GLY A 1 56 ? 4.510 -9.051 -9.985 1.00 0.00 96 GLY A CA 6
ATOM 8963 C C . GLY A 1 56 ? 4.718 -7.810 -9.141 1.00 0.00 96 GLY A C 6
ATOM 8964 O O . GLY A 1 56 ? 5.724 -7.688 -8.441 1.00 0.00 96 GLY A O 6
ATOM 8968 N N . CYS A 1 57 ? 3.767 -6.885 -9.207 1.00 0.00 97 CYS A N 6
ATOM 8969 C CA . CYS A 1 57 ? 3.852 -5.644 -8.445 1.00 0.00 97 CYS A CA 6
ATOM 8970 C C . CYS A 1 57 ? 2.493 -4.956 -8.373 1.00 0.00 97 CYS A C 6
ATOM 8971 O O . CYS A 1 57 ? 1.527 -5.401 -8.992 1.00 0.00 97 CYS A O 6
ATOM 8979 N N . ALA A 1 58 ? 2.426 -3.868 -7.613 1.00 0.00 98 ALA A N 6
ATOM 8980 C CA . ALA A 1 58 ? 1.185 -3.118 -7.460 1.00 0.00 98 ALA A CA 6
ATOM 8981 C C . ALA A 1 58 ? 1.464 -1.667 -7.082 1.00 0.00 98 ALA A C 6
ATOM 8982 O O . ALA A 1 58 ? 2.409 -1.377 -6.348 1.00 0.00 98 ALA A O 6
ATOM 8989 N N . PHE A 1 59 ? 0.637 -0.759 -7.589 1.00 0.00 99 PHE A N 6
ATOM 8990 C CA . PHE A 1 59 ? 0.796 0.663 -7.306 1.00 0.00 99 PHE A CA 6
ATOM 8991 C C . PHE A 1 59 ? -0.180 1.114 -6.223 1.00 0.00 99 PHE A C 6
ATOM 8992 O O . PHE A 1 59 ? -1.370 0.801 -6.273 1.00 0.00 99 PHE A O 6
ATOM 9009 N N . LEU A 1 60 ? 0.332 1.850 -5.243 1.00 0.00 100 LEU A N 6
ATOM 9010 C CA . LEU A 1 60 ? -0.492 2.345 -4.146 1.00 0.00 100 LEU A CA 6
ATOM 9011 C C . LEU A 1 60 ? -0.378 3.861 -4.019 1.00 0.00 100 LEU A C 6
ATOM 9012 O O . LEU A 1 60 ? 0.639 4.451 -4.387 1.00 0.00 100 LEU A O 6
ATOM 9028 N N . THR A 1 61 ? -1.426 4.486 -3.494 1.00 0.00 101 THR A N 6
ATOM 9029 C CA . THR A 1 61 ? -1.443 5.933 -3.317 1.00 0.00 101 THR A CA 6
ATOM 9030 C C . THR A 1 61 ? -1.929 6.311 -1.922 1.00 0.00 101 THR A C 6
ATOM 9031 O O . THR A 1 61 ? -3.011 5.902 -1.499 1.00 0.00 101 THR A O 6
ATOM 9042 N N . TYR A 1 62 ? -1.123 7.093 -1.212 1.00 0.00 102 TYR A N 6
ATOM 9043 C CA . TYR A 1 62 ? -1.471 7.524 0.137 1.00 0.00 102 TYR A CA 6
ATOM 9044 C C . TYR A 1 62 ? -2.034 8.942 0.127 1.00 0.00 102 TYR A C 6
ATOM 9045 O O . TYR A 1 62 ? -1.566 9.803 -0.621 1.00 0.00 102 TYR A O 6
ATOM 9063 N N . CYS A 1 63 ? -3.039 9.178 0.963 1.00 0.00 103 CYS A N 6
ATOM 9064 C CA . CYS A 1 63 ? -3.667 10.492 1.051 1.00 0.00 103 CYS A CA 6
ATOM 9065 C C . CYS A 1 63 ? -2.616 11.596 1.082 1.00 0.00 103 CYS A C 6
ATOM 9066 O O . CYS A 1 63 ? -2.663 12.533 0.285 1.00 0.00 103 CYS A O 6
ATOM 9074 N N . GLU A 1 64 ? -1.669 11.480 2.008 1.00 0.00 104 GLU A N 6
ATOM 9075 C CA . GLU A 1 64 ? -0.607 12.470 2.143 1.00 0.00 104 GLU A CA 6
ATOM 9076 C C . GLU A 1 64 ? 0.747 11.870 1.776 1.00 0.00 104 GLU A C 6
ATOM 9077 O O . GLU A 1 64 ? 0.940 10.656 1.849 1.00 0.00 104 GLU A O 6
ATOM 9089 N N . ARG A 1 65 ? 1.681 12.729 1.381 1.00 0.00 105 ARG A N 6
ATOM 9090 C CA . ARG A 1 65 ? 3.016 12.285 1.001 1.00 0.00 105 ARG A CA 6
ATOM 9091 C C . ARG A 1 65 ? 3.755 11.696 2.200 1.00 0.00 105 ARG A C 6
ATOM 9092 O O . ARG A 1 65 ? 4.122 10.522 2.198 1.00 0.00 105 ARG A O 6
ATOM 9113 N N . GLU A 1 66 ? 3.969 12.520 3.220 1.00 0.00 106 GLU A N 6
ATOM 9114 C CA . GLU A 1 66 ? 4.664 12.081 4.424 1.00 0.00 106 GLU A CA 6
ATOM 9115 C C . GLU A 1 66 ? 4.169 10.707 4.867 1.00 0.00 106 GLU A C 6
ATOM 9116 O O . GLU A 1 66 ? 4.953 9.768 5.004 1.00 0.00 106 GLU A O 6
ATOM 9128 N N . SER A 1 67 ? 2.864 10.598 5.090 1.00 0.00 107 SER A N 6
ATOM 9129 C CA . SER A 1 67 ? 2.264 9.342 5.522 1.00 0.00 107 SER A CA 6
ATOM 9130 C C . SER A 1 67 ? 2.889 8.160 4.787 1.00 0.00 107 SER A C 6
ATOM 9131 O O . SER A 1 67 ? 3.449 7.256 5.406 1.00 0.00 107 SER A O 6
ATOM 9139 N N . ALA A 1 68 ? 2.789 8.176 3.462 1.00 0.00 108 ALA A N 6
ATOM 9140 C CA . ALA A 1 68 ? 3.346 7.108 2.641 1.00 0.00 108 ALA A CA 6
ATOM 9141 C C . ALA A 1 68 ? 4.701 6.656 3.173 1.00 0.00 108 ALA A C 6
ATOM 9142 O O . ALA A 1 68 ? 4.935 5.463 3.372 1.00 0.00 108 ALA A O 6
ATOM 9149 N N . LEU A 1 69 ? 5.591 7.615 3.402 1.00 0.00 109 LEU A N 6
ATOM 9150 C CA . LEU A 1 69 ? 6.925 7.316 3.911 1.00 0.00 109 LEU A CA 6
ATOM 9151 C C . LEU A 1 69 ? 6.854 6.352 5.091 1.00 0.00 109 LEU A C 6
ATOM 9152 O O . LEU A 1 69 ? 7.481 5.293 5.081 1.00 0.00 109 LEU A O 6
ATOM 9168 N N . LYS A 1 70 ? 6.083 6.725 6.107 1.00 0.00 110 LYS A N 6
ATOM 9169 C CA . LYS A 1 70 ? 5.925 5.893 7.295 1.00 0.00 110 LYS A CA 6
ATOM 9170 C C . LYS A 1 70 ? 5.775 4.424 6.913 1.00 0.00 110 LYS A C 6
ATOM 9171 O O . LYS A 1 70 ? 6.672 3.616 7.153 1.00 0.00 110 LYS A O 6
ATOM 9190 N N . ALA A 1 71 ? 4.636 4.086 6.318 1.00 0.00 111 ALA A N 6
ATOM 9191 C CA . ALA A 1 71 ? 4.371 2.714 5.900 1.00 0.00 111 ALA A CA 6
ATOM 9192 C C . ALA A 1 71 ? 5.497 2.180 5.022 1.00 0.00 111 ALA A C 6
ATOM 9193 O O . ALA A 1 71 ? 5.766 0.979 5.005 1.00 0.00 111 ALA A O 6
ATOM 9200 N N . GLN A 1 72 ? 6.152 3.079 4.295 1.00 0.00 112 GLN A N 6
ATOM 9201 C CA . GLN A 1 72 ? 7.248 2.696 3.413 1.00 0.00 112 GLN A CA 6
ATOM 9202 C C . GLN A 1 72 ? 8.376 2.038 4.202 1.00 0.00 112 GLN A C 6
ATOM 9203 O O . GLN A 1 72 ? 8.787 0.918 3.899 1.00 0.00 112 GLN A O 6
ATOM 9217 N N . SER A 1 73 ? 8.873 2.742 5.214 1.00 0.00 113 SER A N 6
ATOM 9218 C CA . SER A 1 73 ? 9.956 2.227 6.044 1.00 0.00 113 SER A CA 6
ATOM 9219 C C . SER A 1 73 ? 9.435 1.195 7.039 1.00 0.00 113 SER A C 6
ATOM 9220 O O . SER A 1 73 ? 10.159 0.286 7.443 1.00 0.00 113 SER A O 6
ATOM 9228 N N . ALA A 1 74 ? 8.173 1.344 7.430 1.00 0.00 114 ALA A N 6
ATOM 9229 C CA . ALA A 1 74 ? 7.554 0.425 8.377 1.00 0.00 114 ALA A CA 6
ATOM 9230 C C . ALA A 1 74 ? 7.245 -0.916 7.718 1.00 0.00 114 ALA A C 6
ATOM 9231 O O . ALA A 1 74 ? 6.964 -1.903 8.399 1.00 0.00 114 ALA A O 6
ATOM 9238 N N . LEU A 1 75 ? 7.299 -0.944 6.391 1.00 0.00 115 LEU A N 6
ATOM 9239 C CA . LEU A 1 75 ? 7.024 -2.164 5.640 1.00 0.00 115 LEU A CA 6
ATOM 9240 C C . LEU A 1 75 ? 8.284 -2.670 4.945 1.00 0.00 115 LEU A C 6
ATOM 9241 O O . LEU A 1 75 ? 8.618 -3.853 5.025 1.00 0.00 115 LEU A O 6
ATOM 9257 N N . HIS A 1 76 ? 8.981 -1.766 4.263 1.00 0.00 116 HIS A N 6
ATOM 9258 C CA . HIS A 1 76 ? 10.206 -2.121 3.555 1.00 0.00 116 HIS A CA 6
ATOM 9259 C C . HIS A 1 76 ? 11.096 -3.007 4.420 1.00 0.00 116 HIS A C 6
ATOM 9260 O O . HIS A 1 76 ? 11.334 -2.709 5.590 1.00 0.00 116 HIS A O 6
ATOM 9274 N N . GLU A 1 77 ? 11.585 -4.097 3.836 1.00 0.00 117 GLU A N 6
ATOM 9275 C CA . GLU A 1 77 ? 12.447 -5.027 4.556 1.00 0.00 117 GLU A CA 6
ATOM 9276 C C . GLU A 1 77 ? 11.958 -5.226 5.987 1.00 0.00 117 GLU A C 6
ATOM 9277 O O . GLU A 1 77 ? 12.757 -5.370 6.912 1.00 0.00 117 GLU A O 6
ATOM 9289 N N . GLN A 1 78 ? 10.640 -5.233 6.161 1.00 0.00 118 GLN A N 6
ATOM 9290 C CA . GLN A 1 78 ? 10.045 -5.413 7.479 1.00 0.00 118 GLN A CA 6
ATOM 9291 C C . GLN A 1 78 ? 9.121 -6.626 7.498 1.00 0.00 118 GLN A C 6
ATOM 9292 O O . GLN A 1 78 ? 9.113 -7.399 8.456 1.00 0.00 118 GLN A O 6
ATOM 9306 N N . LYS A 1 79 ? 8.343 -6.788 6.433 1.00 0.00 119 LYS A N 6
ATOM 9307 C CA . LYS A 1 79 ? 7.415 -7.907 6.326 1.00 0.00 119 LYS A CA 6
ATOM 9308 C C . LYS A 1 79 ? 7.790 -8.815 5.158 1.00 0.00 119 LYS A C 6
ATOM 9309 O O . LYS A 1 79 ? 8.330 -8.357 4.151 1.00 0.00 119 LYS A O 6
ATOM 9328 N N . THR A 1 80 ? 7.499 -10.104 5.299 1.00 0.00 120 THR A N 6
ATOM 9329 C CA . THR A 1 80 ? 7.805 -11.075 4.257 1.00 0.00 120 THR A CA 6
ATOM 9330 C C . THR A 1 80 ? 6.545 -11.792 3.786 1.00 0.00 120 THR A C 6
ATOM 9331 O O . THR A 1 80 ? 6.067 -12.722 4.438 1.00 0.00 120 THR A O 6
ATOM 9342 N N . LEU A 1 81 ? 6.011 -11.356 2.650 1.00 0.00 121 LEU A N 6
ATOM 9343 C CA . LEU A 1 81 ? 4.806 -11.957 2.091 1.00 0.00 121 LEU A CA 6
ATOM 9344 C C . LEU A 1 81 ? 4.905 -13.480 2.094 1.00 0.00 121 LEU A C 6
ATOM 9345 O O . LEU A 1 81 ? 5.991 -14.056 2.035 1.00 0.00 121 LEU A O 6
ATOM 9361 N N . PRO A 1 82 ? 3.744 -14.148 2.162 1.00 0.00 122 PRO A N 6
ATOM 9362 C CA . PRO A 1 82 ? 3.673 -15.612 2.171 1.00 0.00 122 PRO A CA 6
ATOM 9363 C C . PRO A 1 82 ? 4.057 -16.220 0.826 1.00 0.00 122 PRO A C 6
ATOM 9364 O O . PRO A 1 82 ? 3.486 -15.874 -0.207 1.00 0.00 122 PRO A O 6
ATOM 9375 N N . GLY A 1 83 ? 5.028 -17.128 0.847 1.00 0.00 123 GLY A N 6
ATOM 9376 C CA . GLY A 1 83 ? 5.471 -17.769 -0.377 1.00 0.00 123 GLY A CA 6
ATOM 9377 C C . GLY A 1 83 ? 6.540 -16.971 -1.096 1.00 0.00 123 GLY A C 6
ATOM 9378 O O . GLY A 1 83 ? 6.641 -17.019 -2.321 1.00 0.00 123 GLY A O 6
ATOM 9382 N N . MET A 1 84 ? 7.339 -16.233 -0.332 1.00 0.00 124 MET A N 6
ATOM 9383 C CA . MET A 1 84 ? 8.406 -15.420 -0.904 1.00 0.00 124 MET A CA 6
ATOM 9384 C C . MET A 1 84 ? 9.662 -15.485 -0.041 1.00 0.00 124 MET A C 6
ATOM 9385 O O . MET A 1 84 ? 9.660 -15.047 1.109 1.00 0.00 124 MET A O 6
ATOM 9399 N N . ASN A 1 85 ? 10.733 -16.036 -0.603 1.00 0.00 125 ASN A N 6
ATOM 9400 C CA . ASN A 1 85 ? 11.996 -16.160 0.117 1.00 0.00 125 ASN A CA 6
ATOM 9401 C C . ASN A 1 85 ? 12.469 -14.800 0.622 1.00 0.00 125 ASN A C 6
ATOM 9402 O O . ASN A 1 85 ? 13.007 -14.688 1.723 1.00 0.00 125 ASN A O 6
ATOM 9413 N N . ARG A 1 86 ? 12.264 -13.769 -0.192 1.00 0.00 126 ARG A N 6
ATOM 9414 C CA . ARG A 1 86 ? 12.671 -12.417 0.171 1.00 0.00 126 ARG A CA 6
ATOM 9415 C C . ARG A 1 86 ? 11.480 -11.609 0.680 1.00 0.00 126 ARG A C 6
ATOM 9416 O O . ARG A 1 86 ? 10.322 -11.928 0.409 1.00 0.00 126 ARG A O 6
ATOM 9437 N N . PRO A 1 87 ? 11.769 -10.539 1.435 1.00 0.00 127 PRO A N 6
ATOM 9438 C CA . PRO A 1 87 ? 10.736 -9.664 1.997 1.00 0.00 127 PRO A CA 6
ATOM 9439 C C . PRO A 1 87 ? 10.029 -8.840 0.926 1.00 0.00 127 PRO A C 6
ATOM 9440 O O . PRO A 1 87 ? 10.271 -9.018 -0.268 1.00 0.00 127 PRO A O 6
ATOM 9451 N N . ILE A 1 88 ? 9.156 -7.938 1.361 1.00 0.00 128 ILE A N 6
ATOM 9452 C CA . ILE A 1 88 ? 8.416 -7.085 0.439 1.00 0.00 128 ILE A CA 6
ATOM 9453 C C . ILE A 1 88 ? 9.132 -5.756 0.225 1.00 0.00 128 ILE A C 6
ATOM 9454 O O . ILE A 1 88 ? 9.579 -5.121 1.179 1.00 0.00 128 ILE A O 6
ATOM 9470 N N . GLN A 1 89 ? 9.234 -5.342 -1.034 1.00 0.00 129 GLN A N 6
ATOM 9471 C CA . GLN A 1 89 ? 9.894 -4.087 -1.373 1.00 0.00 129 GLN A CA 6
ATOM 9472 C C . GLN A 1 89 ? 8.873 -2.971 -1.574 1.00 0.00 129 GLN A C 6
ATOM 9473 O O . GLN A 1 89 ? 7.902 -3.130 -2.313 1.00 0.00 129 GLN A O 6
ATOM 9487 N N . VAL A 1 90 ? 9.100 -1.842 -0.910 1.00 0.00 130 VAL A N 6
ATOM 9488 C CA . VAL A 1 90 ? 8.201 -0.699 -1.016 1.00 0.00 130 VAL A CA 6
ATOM 9489 C C . VAL A 1 90 ? 8.981 0.601 -1.173 1.00 0.00 130 VAL A C 6
ATOM 9490 O O . VAL A 1 90 ? 9.677 1.035 -0.255 1.00 0.00 130 VAL A O 6
ATOM 9503 N N . LYS A 1 91 ? 8.859 1.220 -2.342 1.00 0.00 131 LYS A N 6
ATOM 9504 C CA . LYS A 1 91 ? 9.551 2.473 -2.621 1.00 0.00 131 LYS A CA 6
ATOM 9505 C C . LYS A 1 91 ? 8.713 3.367 -3.530 1.00 0.00 131 LYS A C 6
ATOM 9506 O O . LYS A 1 91 ? 7.895 2.896 -4.320 1.00 0.00 131 LYS A O 6
ATOM 9525 N N . PRO A 1 92 ? 8.921 4.687 -3.418 1.00 0.00 132 PRO A N 6
ATOM 9526 C CA . PRO A 1 92 ? 8.195 5.674 -4.224 1.00 0.00 132 PRO A CA 6
ATOM 9527 C C . PRO A 1 92 ? 8.603 5.635 -5.692 1.00 0.00 132 PRO A C 6
ATOM 9528 O O . PRO A 1 92 ? 9.784 5.739 -6.021 1.00 0.00 132 PRO A O 6
ATOM 9539 N N . ALA A 1 93 ? 7.617 5.485 -6.571 1.00 0.00 133 ALA A N 6
ATOM 9540 C CA . ALA A 1 93 ? 7.874 5.436 -8.005 1.00 0.00 133 ALA A CA 6
ATOM 9541 C C . ALA A 1 93 ? 8.475 6.746 -8.501 1.00 0.00 133 ALA A C 6
ATOM 9542 O O . ALA A 1 93 ? 9.525 6.755 -9.143 1.00 0.00 133 ALA A O 6
ATOM 9549 N N . ASP A 1 94 ? 7.802 7.852 -8.200 1.00 0.00 134 ASP A N 6
ATOM 9550 C CA . ASP A 1 94 ? 8.271 9.169 -8.616 1.00 0.00 134 ASP A CA 6
ATOM 9551 C C . ASP A 1 94 ? 9.399 9.654 -7.711 1.00 0.00 134 ASP A C 6
ATOM 9552 O O . ASP A 1 94 ? 9.159 10.334 -6.713 1.00 0.00 134 ASP A O 6
ATOM 9561 N N . SER A 1 95 ? 10.630 9.299 -8.065 1.00 0.00 135 SER A N 6
ATOM 9562 C CA . SER A 1 95 ? 11.795 9.695 -7.283 1.00 0.00 135 SER A CA 6
ATOM 9563 C C . SER A 1 95 ? 11.966 11.211 -7.291 1.00 0.00 135 SER A C 6
ATOM 9564 O O . SER A 1 95 ? 11.841 11.854 -8.333 1.00 0.00 135 SER A O 6
ATOM 9572 N N . GLU A 1 96 ? 12.252 11.775 -6.121 1.00 0.00 136 GLU A N 6
ATOM 9573 C CA . GLU A 1 96 ? 12.439 13.215 -5.994 1.00 0.00 136 GLU A CA 6
ATOM 9574 C C . GLU A 1 96 ? 13.873 13.610 -6.336 1.00 0.00 136 GLU A C 6
ATOM 9575 O O . GLU A 1 96 ? 14.482 14.430 -5.650 1.00 0.00 136 GLU A O 6
ATOM 9587 N N . SER A 1 97 ? 14.405 13.019 -7.400 1.00 0.00 137 SER A N 6
ATOM 9588 C CA . SER A 1 97 ? 15.768 13.304 -7.832 1.00 0.00 137 SER A CA 6
ATOM 9589 C C . SER A 1 97 ? 15.779 13.918 -9.229 1.00 0.00 137 SER A C 6
ATOM 9590 O O . SER A 1 97 ? 15.726 13.206 -10.231 1.00 0.00 137 SER A O 6
ATOM 9598 N N . ARG A 1 98 ? 15.849 15.244 -9.285 1.00 0.00 138 ARG A N 6
ATOM 9599 C CA . ARG A 1 98 ? 15.865 15.954 -10.558 1.00 0.00 138 ARG A CA 6
ATOM 9600 C C . ARG A 1 98 ? 17.069 15.538 -11.398 1.00 0.00 138 ARG A C 6
ATOM 9601 O O . ARG A 1 98 ? 16.950 15.304 -12.599 1.00 0.00 138 ARG A O 6
ATOM 9622 N N . GLY A 1 99 ? 18.230 15.448 -10.755 1.00 0.00 139 GLY A N 6
ATOM 9623 C CA . GLY A 1 99 ? 19.439 15.061 -11.458 1.00 0.00 139 GLY A CA 6
ATOM 9624 C C . GLY A 1 99 ? 20.397 14.283 -10.578 1.00 0.00 139 GLY A C 6
ATOM 9625 O O . GLY A 1 99 ? 20.005 13.319 -9.921 1.00 0.00 139 GLY A O 6
ATOM 9629 N N . GLY A 1 100 ? 21.660 14.701 -10.566 1.00 0.00 140 GLY A N 6
ATOM 9630 C CA . GLY A 1 100 ? 22.657 14.024 -9.758 1.00 0.00 140 GLY A CA 6
ATOM 9631 C C . GLY A 1 100 ? 23.796 14.940 -9.355 1.00 0.00 140 GLY A C 6
ATOM 9632 O O . GLY A 1 100 ? 23.599 15.888 -8.595 1.00 0.00 140 GLY A O 6
ATOM 9636 N N . SER A 1 101 ? 24.991 14.656 -9.864 1.00 0.00 141 SER A N 6
ATOM 9637 C CA . SER A 1 101 ? 26.166 15.458 -9.548 1.00 0.00 141 SER A CA 6
ATOM 9638 C C . SER A 1 101 ? 26.224 16.706 -10.424 1.00 0.00 141 SER A C 6
ATOM 9639 O O . SER A 1 101 ? 25.610 16.759 -11.488 1.00 0.00 141 SER A O 6
ATOM 9647 N N . GLY A 1 102 ? 26.968 17.709 -9.966 1.00 0.00 142 GLY A N 6
ATOM 9648 C CA . GLY A 1 102 ? 27.092 18.943 -10.719 1.00 0.00 142 GLY A CA 6
ATOM 9649 C C . GLY A 1 102 ? 28.538 19.343 -10.941 1.00 0.00 142 GLY A C 6
ATOM 9650 O O . GLY A 1 102 ? 29.463 18.572 -10.688 1.00 0.00 142 GLY A O 6
ATOM 9654 N N . PRO A 1 103 ? 28.747 20.575 -11.428 1.00 0.00 143 PRO A N 6
ATOM 9655 C CA . PRO A 1 103 ? 30.087 21.103 -11.696 1.00 0.00 143 PRO A CA 6
ATOM 9656 C C . PRO A 1 103 ? 30.872 21.369 -10.417 1.00 0.00 143 PRO A C 6
ATOM 9657 O O . PRO A 1 103 ? 30.310 21.373 -9.322 1.00 0.00 143 PRO A O 6
ATOM 9668 N N . SER A 1 104 ? 32.175 21.592 -10.562 1.00 0.00 144 SER A N 6
ATOM 9669 C CA . SER A 1 104 ? 33.038 21.856 -9.417 1.00 0.00 144 SER A CA 6
ATOM 9670 C C . SER A 1 104 ? 33.004 23.334 -9.040 1.00 0.00 144 SER A C 6
ATOM 9671 O O . SER A 1 104 ? 33.014 24.207 -9.908 1.00 0.00 144 SER A O 6
ATOM 9679 N N . SER A 1 105 ? 32.964 23.606 -7.740 1.00 0.00 145 SER A N 6
ATOM 9680 C CA . SER A 1 105 ? 32.925 24.978 -7.247 1.00 0.00 145 SER A CA 6
ATOM 9681 C C . SER A 1 105 ? 34.208 25.322 -6.496 1.00 0.00 145 SER A C 6
ATOM 9682 O O . SER A 1 105 ? 35.048 24.457 -6.250 1.00 0.00 145 SER A O 6
ATOM 9690 N N . GLY A 1 106 ? 34.353 26.594 -6.136 1.00 0.00 146 GLY A N 6
ATOM 9691 C CA . GLY A 1 106 ? 35.535 27.032 -5.418 1.00 0.00 146 GLY A CA 6
ATOM 9692 C C . GLY A 1 106 ? 35.771 28.524 -5.543 1.00 0.00 146 GLY A C 6
ATOM 9693 O O . GLY A 1 106 ? 35.725 29.076 -6.643 1.00 0.00 146 GLY A O 6
ATOM 9697 N N . GLY A 1 1 ? -18.523 13.003 15.638 1.00 0.00 41 GLY A N 7
ATOM 9698 C CA . GLY A 1 1 ? -18.259 12.271 14.413 1.00 0.00 41 GLY A CA 7
ATOM 9699 C C . GLY A 1 1 ? -16.845 11.729 14.354 1.00 0.00 41 GLY A C 7
ATOM 9700 O O . GLY A 1 1 ? -16.108 12.001 13.406 1.00 0.00 41 GLY A O 7
ATOM 9704 N N . SER A 1 2 ? -16.464 10.962 15.370 1.00 0.00 42 SER A N 7
ATOM 9705 C CA . SER A 1 2 ? -15.127 10.384 15.433 1.00 0.00 42 SER A CA 7
ATOM 9706 C C . SER A 1 2 ? -14.762 9.714 14.112 1.00 0.00 42 SER A C 7
ATOM 9707 O O . SER A 1 2 ? -13.752 10.048 13.492 1.00 0.00 42 SER A O 7
ATOM 9715 N N . SER A 1 3 ? -15.591 8.766 13.688 1.00 0.00 43 SER A N 7
ATOM 9716 C CA . SER A 1 3 ? -15.354 8.044 12.443 1.00 0.00 43 SER A CA 7
ATOM 9717 C C . SER A 1 3 ? -15.593 8.949 11.238 1.00 0.00 43 SER A C 7
ATOM 9718 O O . SER A 1 3 ? -16.701 9.439 11.025 1.00 0.00 43 SER A O 7
ATOM 9726 N N . GLY A 1 4 ? -14.543 9.166 10.451 1.00 0.00 44 GLY A N 7
ATOM 9727 C CA . GLY A 1 4 ? -14.658 10.011 9.277 1.00 0.00 44 GLY A CA 7
ATOM 9728 C C . GLY A 1 4 ? -13.902 9.455 8.086 1.00 0.00 44 GLY A C 7
ATOM 9729 O O . GLY A 1 4 ? -12.867 8.809 8.247 1.00 0.00 44 GLY A O 7
ATOM 9733 N N . SER A 1 5 ? -14.421 9.705 6.889 1.00 0.00 45 SER A N 7
ATOM 9734 C CA . SER A 1 5 ? -13.791 9.219 5.666 1.00 0.00 45 SER A CA 7
ATOM 9735 C C . SER A 1 5 ? -13.295 10.382 4.812 1.00 0.00 45 SER A C 7
ATOM 9736 O O . SER A 1 5 ? -13.983 10.831 3.895 1.00 0.00 45 SER A O 7
ATOM 9744 N N . SER A 1 6 ? -12.096 10.866 5.122 1.00 0.00 46 SER A N 7
ATOM 9745 C CA . SER A 1 6 ? -11.508 11.979 4.386 1.00 0.00 46 SER A CA 7
ATOM 9746 C C . SER A 1 6 ? -10.321 11.511 3.550 1.00 0.00 46 SER A C 7
ATOM 9747 O O . SER A 1 6 ? -9.288 12.176 3.491 1.00 0.00 46 SER A O 7
ATOM 9755 N N . GLY A 1 7 ? -10.478 10.360 2.903 1.00 0.00 47 GLY A N 7
ATOM 9756 C CA . GLY A 1 7 ? -9.412 9.821 2.079 1.00 0.00 47 GLY A CA 7
ATOM 9757 C C . GLY A 1 7 ? -9.365 10.458 0.704 1.00 0.00 47 GLY A C 7
ATOM 9758 O O . GLY A 1 7 ? -9.993 9.969 -0.236 1.00 0.00 47 GLY A O 7
ATOM 9762 N N . MET A 1 8 ? -8.620 11.552 0.585 1.00 0.00 48 MET A N 7
ATOM 9763 C CA . MET A 1 8 ? -8.494 12.256 -0.686 1.00 0.00 48 MET A CA 7
ATOM 9764 C C . MET A 1 8 ? -7.178 13.024 -0.753 1.00 0.00 48 MET A C 7
ATOM 9765 O O . MET A 1 8 ? -6.859 13.810 0.140 1.00 0.00 48 MET A O 7
ATOM 9779 N N . LYS A 1 9 ? -6.417 12.793 -1.818 1.00 0.00 49 LYS A N 7
ATOM 9780 C CA . LYS A 1 9 ? -5.136 13.464 -2.003 1.00 0.00 49 LYS A CA 7
ATOM 9781 C C . LYS A 1 9 ? -5.314 14.979 -2.033 1.00 0.00 49 LYS A C 7
ATOM 9782 O O . LYS A 1 9 ? -5.728 15.544 -3.045 1.00 0.00 49 LYS A O 7
ATOM 9801 N N . ASP A 1 10 ? -4.997 15.629 -0.919 1.00 0.00 50 ASP A N 7
ATOM 9802 C CA . ASP A 1 10 ? -5.120 17.079 -0.820 1.00 0.00 50 ASP A CA 7
ATOM 9803 C C . ASP A 1 10 ? -3.746 17.735 -0.723 1.00 0.00 50 ASP A C 7
ATOM 9804 O O . ASP A 1 10 ? -3.367 18.536 -1.578 1.00 0.00 50 ASP A O 7
ATOM 9813 N N . HIS A 1 11 ? -3.004 17.392 0.325 1.00 0.00 51 HIS A N 7
ATOM 9814 C CA . HIS A 1 11 ? -1.672 17.948 0.535 1.00 0.00 51 HIS A CA 7
ATOM 9815 C C . HIS A 1 11 ? -0.719 17.507 -0.573 1.00 0.00 51 HIS A C 7
ATOM 9816 O O . HIS A 1 11 ? -0.166 18.336 -1.295 1.00 0.00 51 HIS A O 7
ATOM 9830 N N . ASP A 1 12 ? -0.533 16.198 -0.699 1.00 0.00 52 ASP A N 7
ATOM 9831 C CA . ASP A 1 12 ? 0.353 15.647 -1.719 1.00 0.00 52 ASP A CA 7
ATOM 9832 C C . ASP A 1 12 ? 0.279 14.123 -1.736 1.00 0.00 52 ASP A C 7
ATOM 9833 O O . ASP A 1 12 ? 0.353 13.476 -0.692 1.00 0.00 52 ASP A O 7
ATOM 9842 N N . ALA A 1 13 ? 0.132 13.557 -2.929 1.00 0.00 53 ALA A N 7
ATOM 9843 C CA . ALA A 1 13 ? 0.050 12.110 -3.083 1.00 0.00 53 ALA A CA 7
ATOM 9844 C C . ALA A 1 13 ? 1.288 11.561 -3.784 1.00 0.00 53 ALA A C 7
ATOM 9845 O O . ALA A 1 13 ? 1.724 12.096 -4.803 1.00 0.00 53 ALA A O 7
ATOM 9852 N N . ILE A 1 14 ? 1.849 10.491 -3.232 1.00 0.00 54 ILE A N 7
ATOM 9853 C CA . ILE A 1 14 ? 3.036 9.869 -3.805 1.00 0.00 54 ILE A CA 7
ATOM 9854 C C . ILE A 1 14 ? 2.747 8.441 -4.253 1.00 0.00 54 ILE A C 7
ATOM 9855 O O . ILE A 1 14 ? 2.296 7.610 -3.465 1.00 0.00 54 ILE A O 7
ATOM 9871 N N . LYS A 1 15 ? 3.012 8.161 -5.525 1.00 0.00 55 LYS A N 7
ATOM 9872 C CA . LYS A 1 15 ? 2.784 6.832 -6.079 1.00 0.00 55 LYS A CA 7
ATOM 9873 C C . LYS A 1 15 ? 3.829 5.844 -5.572 1.00 0.00 55 LYS A C 7
ATOM 9874 O O . LYS A 1 15 ? 4.946 5.785 -6.089 1.00 0.00 55 LYS A O 7
ATOM 9893 N N . LEU A 1 16 ? 3.461 5.068 -4.558 1.00 0.00 56 LEU A N 7
ATOM 9894 C CA . LEU A 1 16 ? 4.366 4.080 -3.982 1.00 0.00 56 LEU A CA 7
ATOM 9895 C C . LEU A 1 16 ? 4.302 2.766 -4.754 1.00 0.00 56 LEU A C 7
ATOM 9896 O O . LEU A 1 16 ? 3.257 2.117 -4.809 1.00 0.00 56 LEU A O 7
ATOM 9912 N N . PHE A 1 17 ? 5.427 2.379 -5.346 1.00 0.00 57 PHE A N 7
ATOM 9913 C CA . PHE A 1 17 ? 5.499 1.141 -6.114 1.00 0.00 57 PHE A CA 7
ATOM 9914 C C . PHE A 1 17 ? 5.889 -0.032 -5.220 1.00 0.00 57 PHE A C 7
ATOM 9915 O O . PHE A 1 17 ? 6.917 0.004 -4.544 1.00 0.00 57 PHE A O 7
ATOM 9932 N N . ILE A 1 18 ? 5.060 -1.070 -5.221 1.00 0.00 58 ILE A N 7
ATOM 9933 C CA . ILE A 1 18 ? 5.317 -2.254 -4.410 1.00 0.00 58 ILE A CA 7
ATOM 9934 C C . ILE A 1 18 ? 5.714 -3.441 -5.282 1.00 0.00 58 ILE A C 7
ATOM 9935 O O . ILE A 1 18 ? 5.115 -3.684 -6.329 1.00 0.00 58 ILE A O 7
ATOM 9951 N N . GLY A 1 19 ? 6.727 -4.180 -4.841 1.00 0.00 59 GLY A N 7
ATOM 9952 C CA . GLY A 1 19 ? 7.185 -5.335 -5.591 1.00 0.00 59 GLY A CA 7
ATOM 9953 C C . GLY A 1 19 ? 7.439 -6.538 -4.705 1.00 0.00 59 GLY A C 7
ATOM 9954 O O . GLY A 1 19 ? 7.267 -6.468 -3.489 1.00 0.00 59 GLY A O 7
ATOM 9958 N N . GLN A 1 20 ? 7.848 -7.645 -5.317 1.00 0.00 60 GLN A N 7
ATOM 9959 C CA . GLN A 1 20 ? 8.124 -8.870 -4.575 1.00 0.00 60 GLN A CA 7
ATOM 9960 C C . GLN A 1 20 ? 6.839 -9.462 -4.006 1.00 0.00 60 GLN A C 7
ATOM 9961 O O . GLN A 1 20 ? 6.805 -9.912 -2.860 1.00 0.00 60 GLN A O 7
ATOM 9975 N N . ILE A 1 21 ? 5.783 -9.459 -4.813 1.00 0.00 61 ILE A N 7
ATOM 9976 C CA . ILE A 1 21 ? 4.496 -9.997 -4.390 1.00 0.00 61 ILE A CA 7
ATOM 9977 C C . ILE A 1 21 ? 4.003 -11.068 -5.357 1.00 0.00 61 ILE A C 7
ATOM 9978 O O . ILE A 1 21 ? 4.005 -10.888 -6.575 1.00 0.00 61 ILE A O 7
ATOM 9994 N N . PRO A 1 22 ? 3.568 -12.209 -4.803 1.00 0.00 62 PRO A N 7
ATOM 9995 C CA . PRO A 1 22 ? 3.061 -13.332 -5.599 1.00 0.00 62 PRO A CA 7
ATOM 9996 C C . PRO A 1 22 ? 1.718 -13.021 -6.249 1.00 0.00 62 PRO A C 7
ATOM 9997 O O . PRO A 1 22 ? 0.987 -12.140 -5.796 1.00 0.00 62 PRO A O 7
ATOM 10008 N N . ARG A 1 23 ? 1.398 -13.750 -7.313 1.00 0.00 63 ARG A N 7
ATOM 10009 C CA . ARG A 1 23 ? 0.142 -13.551 -8.026 1.00 0.00 63 ARG A CA 7
ATOM 10010 C C . ARG A 1 23 ? -0.989 -14.332 -7.363 1.00 0.00 63 ARG A C 7
ATOM 10011 O O . ARG A 1 23 ? -1.813 -14.945 -8.040 1.00 0.00 63 ARG A O 7
ATOM 10032 N N . ASN A 1 24 ? -1.021 -14.304 -6.035 1.00 0.00 64 ASN A N 7
ATOM 10033 C CA . ASN A 1 24 ? -2.050 -15.010 -5.280 1.00 0.00 64 ASN A CA 7
ATOM 10034 C C . ASN A 1 24 ? -2.762 -14.065 -4.317 1.00 0.00 64 ASN A C 7
ATOM 10035 O O . ASN A 1 24 ? -3.606 -14.488 -3.526 1.00 0.00 64 ASN A O 7
ATOM 10046 N N . LEU A 1 25 ? -2.417 -12.785 -4.390 1.00 0.00 65 LEU A N 7
ATOM 10047 C CA . LEU A 1 25 ? -3.024 -11.778 -3.525 1.00 0.00 65 LEU A CA 7
ATOM 10048 C C . LEU A 1 25 ? -4.105 -11.001 -4.269 1.00 0.00 65 LEU A C 7
ATOM 10049 O O . LEU A 1 25 ? -4.307 -11.192 -5.469 1.00 0.00 65 LEU A O 7
ATOM 10065 N N . ASP A 1 26 ? -4.797 -10.124 -3.550 1.00 0.00 66 ASP A N 7
ATOM 10066 C CA . ASP A 1 26 ? -5.855 -9.315 -4.143 1.00 0.00 66 ASP A CA 7
ATOM 10067 C C . ASP A 1 26 ? -5.807 -7.885 -3.614 1.00 0.00 66 ASP A C 7
ATOM 10068 O O . ASP A 1 26 ? -4.959 -7.547 -2.789 1.00 0.00 66 ASP A O 7
ATOM 10077 N N . GLU A 1 27 ? -6.722 -7.049 -4.097 1.00 0.00 67 GLU A N 7
ATOM 10078 C CA . GLU A 1 27 ? -6.781 -5.655 -3.674 1.00 0.00 67 GLU A CA 7
ATOM 10079 C C . GLU A 1 27 ? -7.361 -5.538 -2.268 1.00 0.00 67 GLU A C 7
ATOM 10080 O O . GLU A 1 27 ? -6.862 -4.777 -1.439 1.00 0.00 67 GLU A O 7
ATOM 10092 N N . LYS A 1 28 ? -8.420 -6.296 -2.006 1.00 0.00 68 LYS A N 7
ATOM 10093 C CA . LYS A 1 28 ? -9.070 -6.279 -0.701 1.00 0.00 68 LYS A CA 7
ATOM 10094 C C . LYS A 1 28 ? -8.226 -7.013 0.336 1.00 0.00 68 LYS A C 7
ATOM 10095 O O . LYS A 1 28 ? -8.484 -6.922 1.537 1.00 0.00 68 LYS A O 7
ATOM 10114 N N . ASP A 1 29 ? -7.218 -7.739 -0.134 1.00 0.00 69 ASP A N 7
ATOM 10115 C CA . ASP A 1 29 ? -6.335 -8.487 0.754 1.00 0.00 69 ASP A CA 7
ATOM 10116 C C . ASP A 1 29 ? -5.049 -7.710 1.021 1.00 0.00 69 ASP A C 7
ATOM 10117 O O . ASP A 1 29 ? -4.285 -8.047 1.927 1.00 0.00 69 ASP A O 7
ATOM 10126 N N . LEU A 1 30 ? -4.816 -6.671 0.227 1.00 0.00 70 LEU A N 7
ATOM 10127 C CA . LEU A 1 30 ? -3.622 -5.847 0.377 1.00 0.00 70 LEU A CA 7
ATOM 10128 C C . LEU A 1 30 ? -3.981 -4.457 0.894 1.00 0.00 70 LEU A C 7
ATOM 10129 O O . LEU A 1 30 ? -3.179 -3.806 1.563 1.00 0.00 70 LEU A O 7
ATOM 10145 N N . LYS A 1 31 ? -5.192 -4.010 0.581 1.00 0.00 71 LYS A N 7
ATOM 10146 C CA . LYS A 1 31 ? -5.661 -2.700 1.017 1.00 0.00 71 LYS A CA 7
ATOM 10147 C C . LYS A 1 31 ? -5.571 -2.566 2.533 1.00 0.00 71 LYS A C 7
ATOM 10148 O O . LYS A 1 31 ? -5.125 -1.549 3.066 1.00 0.00 71 LYS A O 7
ATOM 10167 N N . PRO A 1 32 ? -6.001 -3.617 3.248 1.00 0.00 72 PRO A N 7
ATOM 10168 C CA . PRO A 1 32 ? -5.977 -3.641 4.713 1.00 0.00 72 PRO A CA 7
ATOM 10169 C C . PRO A 1 32 ? -4.634 -3.192 5.278 1.00 0.00 72 PRO A C 7
ATOM 10170 O O . PRO A 1 32 ? -4.548 -2.180 5.974 1.00 0.00 72 PRO A O 7
ATOM 10181 N N . LEU A 1 33 ? -3.587 -3.952 4.975 1.00 0.00 73 LEU A N 7
ATOM 10182 C CA . LEU A 1 33 ? -2.246 -3.632 5.453 1.00 0.00 73 LEU A CA 7
ATOM 10183 C C . LEU A 1 33 ? -2.010 -2.125 5.446 1.00 0.00 73 LEU A C 7
ATOM 10184 O O . LEU A 1 33 ? -1.974 -1.487 6.498 1.00 0.00 73 LEU A O 7
ATOM 10200 N N . PHE A 1 34 ? -1.853 -1.561 4.253 1.00 0.00 74 PHE A N 7
ATOM 10201 C CA . PHE A 1 34 ? -1.622 -0.129 4.108 1.00 0.00 74 PHE A CA 7
ATOM 10202 C C . PHE A 1 34 ? -2.716 0.672 4.809 1.00 0.00 74 PHE A C 7
ATOM 10203 O O . PHE A 1 34 ? -2.438 1.471 5.702 1.00 0.00 74 PHE A O 7
ATOM 10220 N N . GLU A 1 35 ? -3.960 0.450 4.397 1.00 0.00 75 GLU A N 7
ATOM 10221 C CA . GLU A 1 35 ? -5.095 1.152 4.984 1.00 0.00 75 GLU A CA 7
ATOM 10222 C C . GLU A 1 35 ? -4.890 1.362 6.481 1.00 0.00 75 GLU A C 7
ATOM 10223 O O . GLU A 1 35 ? -5.394 2.325 7.058 1.00 0.00 75 GLU A O 7
ATOM 10235 N N . GLU A 1 36 ? -4.145 0.453 7.104 1.00 0.00 76 GLU A N 7
ATOM 10236 C CA . GLU A 1 36 ? -3.874 0.539 8.534 1.00 0.00 76 GLU A CA 7
ATOM 10237 C C . GLU A 1 36 ? -2.906 1.679 8.837 1.00 0.00 76 GLU A C 7
ATOM 10238 O O . GLU A 1 36 ? -3.128 2.468 9.756 1.00 0.00 76 GLU A O 7
ATOM 10250 N N . PHE A 1 37 ? -1.833 1.759 8.059 1.00 0.00 77 PHE A N 7
ATOM 10251 C CA . PHE A 1 37 ? -0.830 2.801 8.244 1.00 0.00 77 PHE A CA 7
ATOM 10252 C C . PHE A 1 37 ? -1.287 4.114 7.615 1.00 0.00 77 PHE A C 7
ATOM 10253 O O . PHE A 1 37 ? -1.158 5.180 8.215 1.00 0.00 77 PHE A O 7
ATOM 10270 N N . GLY A 1 38 ? -1.822 4.027 6.401 1.00 0.00 78 GLY A N 7
ATOM 10271 C CA . GLY A 1 38 ? -2.291 5.215 5.710 1.00 0.00 78 GLY A CA 7
ATOM 10272 C C . GLY A 1 38 ? -3.577 4.972 4.947 1.00 0.00 78 GLY A C 7
ATOM 10273 O O . GLY A 1 38 ? -3.847 3.853 4.509 1.00 0.00 78 GLY A O 7
ATOM 10277 N N . LYS A 1 39 ? -4.376 6.022 4.787 1.00 0.00 79 LYS A N 7
ATOM 10278 C CA . LYS A 1 39 ? -5.642 5.918 4.072 1.00 0.00 79 LYS A CA 7
ATOM 10279 C C . LYS A 1 39 ? -5.419 5.944 2.563 1.00 0.00 79 LYS A C 7
ATOM 10280 O O . LYS A 1 39 ? -5.484 7.000 1.935 1.00 0.00 79 LYS A O 7
ATOM 10299 N N . ILE A 1 40 ? -5.156 4.774 1.989 1.00 0.00 80 ILE A N 7
ATOM 10300 C CA . ILE A 1 40 ? -4.926 4.663 0.554 1.00 0.00 80 ILE A CA 7
ATOM 10301 C C . ILE A 1 40 ? -5.901 5.537 -0.228 1.00 0.00 80 ILE A C 7
ATOM 10302 O O . ILE A 1 40 ? -7.039 5.745 0.192 1.00 0.00 80 ILE A O 7
ATOM 10318 N N . TYR A 1 41 ? -5.447 6.044 -1.369 1.00 0.00 81 TYR A N 7
ATOM 10319 C CA . TYR A 1 41 ? -6.279 6.895 -2.211 1.00 0.00 81 TYR A CA 7
ATOM 10320 C C . TYR A 1 41 ? -6.776 6.133 -3.435 1.00 0.00 81 TYR A C 7
ATOM 10321 O O . TYR A 1 41 ? -7.893 6.349 -3.903 1.00 0.00 81 TYR A O 7
ATOM 10339 N N . GLU A 1 42 ? -5.936 5.238 -3.948 1.00 0.00 82 GLU A N 7
ATOM 10340 C CA . GLU A 1 42 ? -6.290 4.443 -5.118 1.00 0.00 82 GLU A CA 7
ATOM 10341 C C . GLU A 1 42 ? -5.292 3.307 -5.326 1.00 0.00 82 GLU A C 7
ATOM 10342 O O . GLU A 1 42 ? -4.124 3.541 -5.639 1.00 0.00 82 GLU A O 7
ATOM 10354 N N . LEU A 1 43 ? -5.760 2.077 -5.148 1.00 0.00 83 LEU A N 7
ATOM 10355 C CA . LEU A 1 43 ? -4.910 0.903 -5.315 1.00 0.00 83 LEU A CA 7
ATOM 10356 C C . LEU A 1 43 ? -5.118 0.271 -6.687 1.00 0.00 83 LEU A C 7
ATOM 10357 O O . LEU A 1 43 ? -6.229 0.263 -7.218 1.00 0.00 83 LEU A O 7
ATOM 10373 N N . THR A 1 44 ? -4.041 -0.261 -7.257 1.00 0.00 84 THR A N 7
ATOM 10374 C CA . THR A 1 44 ? -4.105 -0.897 -8.567 1.00 0.00 84 THR A CA 7
ATOM 10375 C C . THR A 1 44 ? -3.044 -1.983 -8.704 1.00 0.00 84 THR A C 7
ATOM 10376 O O . THR A 1 44 ? -1.854 -1.728 -8.519 1.00 0.00 84 THR A O 7
ATOM 10387 N N . VAL A 1 45 ? -3.482 -3.195 -9.030 1.00 0.00 85 VAL A N 7
ATOM 10388 C CA . VAL A 1 45 ? -2.569 -4.319 -9.194 1.00 0.00 85 VAL A CA 7
ATOM 10389 C C . VAL A 1 45 ? -2.183 -4.505 -10.657 1.00 0.00 85 VAL A C 7
ATOM 10390 O O . VAL A 1 45 ? -2.934 -5.090 -11.439 1.00 0.00 85 VAL A O 7
ATOM 10403 N N . LEU A 1 46 ? -1.007 -4.005 -11.021 1.00 0.00 86 LEU A N 7
ATOM 10404 C CA . LEU A 1 46 ? -0.520 -4.117 -12.392 1.00 0.00 86 LEU A CA 7
ATOM 10405 C C . LEU A 1 46 ? -0.676 -5.543 -12.911 1.00 0.00 86 LEU A C 7
ATOM 10406 O O . LEU A 1 46 ? 0.002 -6.461 -12.449 1.00 0.00 86 LEU A O 7
ATOM 10422 N N . LYS A 1 47 ? -1.573 -5.721 -13.875 1.00 0.00 87 LYS A N 7
ATOM 10423 C CA . LYS A 1 47 ? -1.816 -7.034 -14.460 1.00 0.00 87 LYS A CA 7
ATOM 10424 C C . LYS A 1 47 ? -1.978 -6.933 -15.974 1.00 0.00 87 LYS A C 7
ATOM 10425 O O . LYS A 1 47 ? -2.880 -6.255 -16.467 1.00 0.00 87 LYS A O 7
ATOM 10444 N N . ASP A 1 48 ? -1.101 -7.612 -16.704 1.00 0.00 88 ASP A N 7
ATOM 10445 C CA . ASP A 1 48 ? -1.148 -7.600 -18.162 1.00 0.00 88 ASP A CA 7
ATOM 10446 C C . ASP A 1 48 ? -2.394 -8.319 -18.671 1.00 0.00 88 ASP A C 7
ATOM 10447 O O . ASP A 1 48 ? -3.117 -8.950 -17.899 1.00 0.00 88 ASP A O 7
ATOM 10456 N N . ARG A 1 49 ? -2.639 -8.217 -19.973 1.00 0.00 89 ARG A N 7
ATOM 10457 C CA . ARG A 1 49 ? -3.799 -8.856 -20.584 1.00 0.00 89 ARG A CA 7
ATOM 10458 C C . ARG A 1 49 ? -3.368 -9.875 -21.634 1.00 0.00 89 ARG A C 7
ATOM 10459 O O . ARG A 1 49 ? -4.202 -10.552 -22.237 1.00 0.00 89 ARG A O 7
ATOM 10480 N N . PHE A 1 50 ? -2.061 -9.978 -21.850 1.00 0.00 90 PHE A N 7
ATOM 10481 C CA . PHE A 1 50 ? -1.518 -10.914 -22.828 1.00 0.00 90 PHE A CA 7
ATOM 10482 C C . PHE A 1 50 ? -0.899 -12.125 -22.138 1.00 0.00 90 PHE A C 7
ATOM 10483 O O . PHE A 1 50 ? -1.472 -13.216 -22.139 1.00 0.00 90 PHE A O 7
ATOM 10500 N N . THR A 1 51 ? 0.275 -11.927 -21.548 1.00 0.00 91 THR A N 7
ATOM 10501 C CA . THR A 1 51 ? 0.974 -13.002 -20.855 1.00 0.00 91 THR A CA 7
ATOM 10502 C C . THR A 1 51 ? 1.339 -12.593 -19.433 1.00 0.00 91 THR A C 7
ATOM 10503 O O . THR A 1 51 ? 1.449 -13.436 -18.543 1.00 0.00 91 THR A O 7
ATOM 10514 N N . GLY A 1 52 ? 1.525 -11.293 -19.224 1.00 0.00 92 GLY A N 7
ATOM 10515 C CA . GLY A 1 52 ? 1.876 -10.796 -17.907 1.00 0.00 92 GLY A CA 7
ATOM 10516 C C . GLY A 1 52 ? 0.675 -10.696 -16.987 1.00 0.00 92 GLY A C 7
ATOM 10517 O O . GLY A 1 52 ? 0.526 -9.719 -16.253 1.00 0.00 92 GLY A O 7
ATOM 10521 N N . MET A 1 53 ? -0.185 -11.709 -17.026 1.00 0.00 93 MET A N 7
ATOM 10522 C CA . MET A 1 53 ? -1.379 -11.730 -16.190 1.00 0.00 93 MET A CA 7
ATOM 10523 C C . MET A 1 53 ? -1.114 -11.058 -14.846 1.00 0.00 93 MET A C 7
ATOM 10524 O O . MET A 1 53 ? -1.818 -10.125 -14.458 1.00 0.00 93 MET A O 7
ATOM 10538 N N . HIS A 1 54 ? -0.094 -11.537 -14.140 1.00 0.00 94 HIS A N 7
ATOM 10539 C CA . HIS A 1 54 ? 0.264 -10.982 -12.840 1.00 0.00 94 HIS A CA 7
ATOM 10540 C C . HIS A 1 54 ? 1.772 -10.781 -12.732 1.00 0.00 94 HIS A C 7
ATOM 10541 O O . HIS A 1 54 ? 2.465 -11.549 -12.063 1.00 0.00 94 HIS A O 7
ATOM 10555 N N . LYS A 1 55 ? 2.276 -9.745 -13.394 1.00 0.00 95 LYS A N 7
ATOM 10556 C CA . LYS A 1 55 ? 3.702 -9.443 -13.372 1.00 0.00 95 LYS A CA 7
ATOM 10557 C C . LYS A 1 55 ? 4.308 -9.776 -12.013 1.00 0.00 95 LYS A C 7
ATOM 10558 O O . LYS A 1 55 ? 5.192 -10.625 -11.908 1.00 0.00 95 LYS A O 7
ATOM 10577 N N . GLY A 1 56 ? 3.826 -9.101 -10.973 1.00 0.00 96 GLY A N 7
ATOM 10578 C CA . GLY A 1 56 ? 4.331 -9.341 -9.634 1.00 0.00 96 GLY A CA 7
ATOM 10579 C C . GLY A 1 56 ? 4.554 -8.057 -8.860 1.00 0.00 96 GLY A C 7
ATOM 10580 O O . GLY A 1 56 ? 5.559 -7.911 -8.163 1.00 0.00 96 GLY A O 7
ATOM 10584 N N . CYS A 1 57 ? 3.616 -7.125 -8.982 1.00 0.00 97 CYS A N 7
ATOM 10585 C CA . CYS A 1 57 ? 3.716 -5.845 -8.290 1.00 0.00 97 CYS A CA 7
ATOM 10586 C C . CYS A 1 57 ? 2.408 -5.068 -8.393 1.00 0.00 97 CYS A C 7
ATOM 10587 O O . CYS A 1 57 ? 1.511 -5.440 -9.148 1.00 0.00 97 CYS A O 7
ATOM 10595 N N . ALA A 1 58 ? 2.306 -3.986 -7.627 1.00 0.00 98 ALA A N 7
ATOM 10596 C CA . ALA A 1 58 ? 1.108 -3.156 -7.632 1.00 0.00 98 ALA A CA 7
ATOM 10597 C C . ALA A 1 58 ? 1.442 -1.707 -7.295 1.00 0.00 98 ALA A C 7
ATOM 10598 O O . ALA A 1 58 ? 2.451 -1.427 -6.646 1.00 0.00 98 ALA A O 7
ATOM 10605 N N . PHE A 1 59 ? 0.590 -0.789 -7.739 1.00 0.00 99 PHE A N 7
ATOM 10606 C CA . PHE A 1 59 ? 0.797 0.632 -7.485 1.00 0.00 99 PHE A CA 7
ATOM 10607 C C . PHE A 1 59 ? -0.090 1.115 -6.342 1.00 0.00 99 PHE A C 7
ATOM 10608 O O . PHE A 1 59 ? -1.263 0.747 -6.252 1.00 0.00 99 PHE A O 7
ATOM 10625 N N . LEU A 1 60 ? 0.477 1.940 -5.469 1.00 0.00 100 LEU A N 7
ATOM 10626 C CA . LEU A 1 60 ? -0.261 2.473 -4.329 1.00 0.00 100 LEU A CA 7
ATOM 10627 C C . LEU A 1 60 ? -0.157 3.994 -4.277 1.00 0.00 100 LEU A C 7
ATOM 10628 O O . LEU A 1 60 ? 0.881 4.569 -4.607 1.00 0.00 100 LEU A O 7
ATOM 10644 N N . THR A 1 61 ? -1.240 4.643 -3.859 1.00 0.00 101 THR A N 7
ATOM 10645 C CA . THR A 1 61 ? -1.271 6.096 -3.762 1.00 0.00 101 THR A CA 7
ATOM 10646 C C . THR A 1 61 ? -1.692 6.546 -2.368 1.00 0.00 101 THR A C 7
ATOM 10647 O O . THR A 1 61 ? -2.844 6.371 -1.970 1.00 0.00 101 THR A O 7
ATOM 10658 N N . TYR A 1 62 ? -0.752 7.126 -1.630 1.00 0.00 102 TYR A N 7
ATOM 10659 C CA . TYR A 1 62 ? -1.026 7.600 -0.278 1.00 0.00 102 TYR A CA 7
ATOM 10660 C C . TYR A 1 62 ? -1.604 9.011 -0.302 1.00 0.00 102 TYR A C 7
ATOM 10661 O O . TYR A 1 62 ? -1.084 9.895 -0.985 1.00 0.00 102 TYR A O 7
ATOM 10679 N N . CYS A 1 63 ? -2.680 9.215 0.449 1.00 0.00 103 CYS A N 7
ATOM 10680 C CA . CYS A 1 63 ? -3.330 10.519 0.515 1.00 0.00 103 CYS A CA 7
ATOM 10681 C C . CYS A 1 63 ? -2.375 11.576 1.060 1.00 0.00 103 CYS A C 7
ATOM 10682 O O . CYS A 1 63 ? -2.388 12.725 0.619 1.00 0.00 103 CYS A O 7
ATOM 10690 N N . GLU A 1 64 ? -1.549 11.179 2.023 1.00 0.00 104 GLU A N 7
ATOM 10691 C CA . GLU A 1 64 ? -0.589 12.094 2.630 1.00 0.00 104 GLU A CA 7
ATOM 10692 C C . GLU A 1 64 ? 0.838 11.731 2.228 1.00 0.00 104 GLU A C 7
ATOM 10693 O O . GLU A 1 64 ? 1.174 10.555 2.086 1.00 0.00 104 GLU A O 7
ATOM 10705 N N . ARG A 1 65 ? 1.672 12.749 2.044 1.00 0.00 105 ARG A N 7
ATOM 10706 C CA . ARG A 1 65 ? 3.061 12.538 1.657 1.00 0.00 105 ARG A CA 7
ATOM 10707 C C . ARG A 1 65 ? 3.854 11.906 2.797 1.00 0.00 105 ARG A C 7
ATOM 10708 O O . ARG A 1 65 ? 4.423 10.826 2.645 1.00 0.00 105 ARG A O 7
ATOM 10729 N N . GLU A 1 66 ? 3.887 12.588 3.938 1.00 0.00 106 GLU A N 7
ATOM 10730 C CA . GLU A 1 66 ? 4.611 12.094 5.102 1.00 0.00 106 GLU A CA 7
ATOM 10731 C C . GLU A 1 66 ? 4.146 10.689 5.476 1.00 0.00 106 GLU A C 7
ATOM 10732 O O . GLU A 1 66 ? 4.960 9.799 5.723 1.00 0.00 106 GLU A O 7
ATOM 10744 N N . SER A 1 67 ? 2.831 10.499 5.516 1.00 0.00 107 SER A N 7
ATOM 10745 C CA . SER A 1 67 ? 2.256 9.205 5.864 1.00 0.00 107 SER A CA 7
ATOM 10746 C C . SER A 1 67 ? 2.895 8.088 5.044 1.00 0.00 107 SER A C 7
ATOM 10747 O O . SER A 1 67 ? 3.433 7.129 5.595 1.00 0.00 107 SER A O 7
ATOM 10755 N N . ALA A 1 68 ? 2.832 8.222 3.723 1.00 0.00 108 ALA A N 7
ATOM 10756 C CA . ALA A 1 68 ? 3.405 7.227 2.826 1.00 0.00 108 ALA A CA 7
ATOM 10757 C C . ALA A 1 68 ? 4.772 6.766 3.320 1.00 0.00 108 ALA A C 7
ATOM 10758 O O . ALA A 1 68 ? 5.040 5.566 3.406 1.00 0.00 108 ALA A O 7
ATOM 10765 N N . LEU A 1 69 ? 5.634 7.724 3.642 1.00 0.00 109 LEU A N 7
ATOM 10766 C CA . LEU A 1 69 ? 6.975 7.416 4.127 1.00 0.00 109 LEU A CA 7
ATOM 10767 C C . LEU A 1 69 ? 6.926 6.365 5.232 1.00 0.00 109 LEU A C 7
ATOM 10768 O O . LEU A 1 69 ? 7.619 5.349 5.168 1.00 0.00 109 LEU A O 7
ATOM 10784 N N . LYS A 1 70 ? 6.102 6.615 6.243 1.00 0.00 110 LYS A N 7
ATOM 10785 C CA . LYS A 1 70 ? 5.959 5.689 7.361 1.00 0.00 110 LYS A CA 7
ATOM 10786 C C . LYS A 1 70 ? 5.841 4.252 6.865 1.00 0.00 110 LYS A C 7
ATOM 10787 O O . LYS A 1 70 ? 6.753 3.446 7.047 1.00 0.00 110 LYS A O 7
ATOM 10806 N N . ALA A 1 71 ? 4.712 3.938 6.238 1.00 0.00 111 ALA A N 7
ATOM 10807 C CA . ALA A 1 71 ? 4.477 2.598 5.713 1.00 0.00 111 ALA A CA 7
ATOM 10808 C C . ALA A 1 71 ? 5.648 2.131 4.856 1.00 0.00 111 ALA A C 7
ATOM 10809 O O . ALA A 1 71 ? 5.936 0.937 4.781 1.00 0.00 111 ALA A O 7
ATOM 10816 N N . GLN A 1 72 ? 6.318 3.080 4.210 1.00 0.00 112 GLN A N 7
ATOM 10817 C CA . GLN A 1 72 ? 7.457 2.764 3.356 1.00 0.00 112 GLN A CA 7
ATOM 10818 C C . GLN A 1 72 ? 8.558 2.070 4.152 1.00 0.00 112 GLN A C 7
ATOM 10819 O O . GLN A 1 72 ? 9.029 0.998 3.774 1.00 0.00 112 GLN A O 7
ATOM 10833 N N . SER A 1 73 ? 8.963 2.689 5.256 1.00 0.00 113 SER A N 7
ATOM 10834 C CA . SER A 1 73 ? 10.011 2.133 6.104 1.00 0.00 113 SER A CA 7
ATOM 10835 C C . SER A 1 73 ? 9.441 1.091 7.061 1.00 0.00 113 SER A C 7
ATOM 10836 O O . SER A 1 73 ? 10.179 0.303 7.650 1.00 0.00 113 SER A O 7
ATOM 10844 N N . ALA A 1 74 ? 8.120 1.095 7.211 1.00 0.00 114 ALA A N 7
ATOM 10845 C CA . ALA A 1 74 ? 7.449 0.150 8.094 1.00 0.00 114 ALA A CA 7
ATOM 10846 C C . ALA A 1 74 ? 7.179 -1.171 7.382 1.00 0.00 114 ALA A C 7
ATOM 10847 O O . ALA A 1 74 ? 6.888 -2.184 8.020 1.00 0.00 114 ALA A O 7
ATOM 10854 N N . LEU A 1 75 ? 7.276 -1.154 6.057 1.00 0.00 115 LEU A N 7
ATOM 10855 C CA . LEU A 1 75 ? 7.042 -2.351 5.257 1.00 0.00 115 LEU A CA 7
ATOM 10856 C C . LEU A 1 75 ? 8.311 -2.773 4.525 1.00 0.00 115 LEU A C 7
ATOM 10857 O O . LEU A 1 75 ? 8.661 -3.954 4.496 1.00 0.00 115 LEU A O 7
ATOM 10873 N N . HIS A 1 76 ? 8.999 -1.801 3.934 1.00 0.00 116 HIS A N 7
ATOM 10874 C CA . HIS A 1 76 ? 10.232 -2.072 3.204 1.00 0.00 116 HIS A CA 7
ATOM 10875 C C . HIS A 1 76 ? 11.202 -2.884 4.056 1.00 0.00 116 HIS A C 7
ATOM 10876 O O . HIS A 1 76 ? 11.584 -2.463 5.148 1.00 0.00 116 HIS A O 7
ATOM 10890 N N . GLU A 1 77 ? 11.595 -4.049 3.551 1.00 0.00 117 GLU A N 7
ATOM 10891 C CA . GLU A 1 77 ? 12.519 -4.920 4.268 1.00 0.00 117 GLU A CA 7
ATOM 10892 C C . GLU A 1 77 ? 12.117 -5.049 5.734 1.00 0.00 117 GLU A C 7
ATOM 10893 O O . GLU A 1 77 ? 12.968 -5.207 6.609 1.00 0.00 117 GLU A O 7
ATOM 10905 N N . GLN A 1 78 ? 10.816 -4.979 5.994 1.00 0.00 118 GLN A N 7
ATOM 10906 C CA . GLN A 1 78 ? 10.302 -5.086 7.354 1.00 0.00 118 GLN A CA 7
ATOM 10907 C C . GLN A 1 78 ? 9.403 -6.310 7.501 1.00 0.00 118 GLN A C 7
ATOM 10908 O O . GLN A 1 78 ? 9.446 -7.006 8.516 1.00 0.00 118 GLN A O 7
ATOM 10922 N N . LYS A 1 79 ? 8.590 -6.566 6.483 1.00 0.00 119 LYS A N 7
ATOM 10923 C CA . LYS A 1 79 ? 7.681 -7.706 6.497 1.00 0.00 119 LYS A CA 7
ATOM 10924 C C . LYS A 1 79 ? 7.943 -8.626 5.308 1.00 0.00 119 LYS A C 7
ATOM 10925 O O . LYS A 1 79 ? 8.465 -8.196 4.280 1.00 0.00 119 LYS A O 7
ATOM 10944 N N . THR A 1 80 ? 7.576 -9.895 5.456 1.00 0.00 120 THR A N 7
ATOM 10945 C CA . THR A 1 80 ? 7.771 -10.875 4.395 1.00 0.00 120 THR A CA 7
ATOM 10946 C C . THR A 1 80 ? 6.468 -11.594 4.064 1.00 0.00 120 THR A C 7
ATOM 10947 O O . THR A 1 80 ? 5.903 -12.296 4.903 1.00 0.00 120 THR A O 7
ATOM 10958 N N . LEU A 1 81 ? 5.995 -11.415 2.835 1.00 0.00 121 LEU A N 7
ATOM 10959 C CA . LEU A 1 81 ? 4.757 -12.047 2.392 1.00 0.00 121 LEU A CA 7
ATOM 10960 C C . LEU A 1 81 ? 4.908 -13.564 2.342 1.00 0.00 121 LEU A C 7
ATOM 10961 O O . LEU A 1 81 ? 6.002 -14.098 2.158 1.00 0.00 121 LEU A O 7
ATOM 10977 N N . PRO A 1 82 ? 3.784 -14.277 2.509 1.00 0.00 122 PRO A N 7
ATOM 10978 C CA . PRO A 1 82 ? 3.765 -15.742 2.484 1.00 0.00 122 PRO A CA 7
ATOM 10979 C C . PRO A 1 82 ? 4.030 -16.302 1.091 1.00 0.00 122 PRO A C 7
ATOM 10980 O O . PRO A 1 82 ? 3.546 -15.767 0.094 1.00 0.00 122 PRO A O 7
ATOM 10991 N N . GLY A 1 83 ? 4.802 -17.383 1.029 1.00 0.00 123 GLY A N 7
ATOM 10992 C CA . GLY A 1 83 ? 5.118 -17.997 -0.247 1.00 0.00 123 GLY A CA 7
ATOM 10993 C C . GLY A 1 83 ? 6.242 -17.285 -0.971 1.00 0.00 123 GLY A C 7
ATOM 10994 O O . GLY A 1 83 ? 6.458 -17.502 -2.164 1.00 0.00 123 GLY A O 7
ATOM 10998 N N . MET A 1 84 ? 6.961 -16.430 -0.250 1.00 0.00 124 MET A N 7
ATOM 10999 C CA . MET A 1 84 ? 8.070 -15.683 -0.832 1.00 0.00 124 MET A CA 7
ATOM 11000 C C . MET A 1 84 ? 9.312 -15.780 0.048 1.00 0.00 124 MET A C 7
ATOM 11001 O O . MET A 1 84 ? 9.230 -15.658 1.269 1.00 0.00 124 MET A O 7
ATOM 11015 N N . ASN A 1 85 ? 10.462 -16.000 -0.582 1.00 0.00 125 ASN A N 7
ATOM 11016 C CA . ASN A 1 85 ? 11.721 -16.114 0.145 1.00 0.00 125 ASN A CA 7
ATOM 11017 C C . ASN A 1 85 ? 12.247 -14.738 0.541 1.00 0.00 125 ASN A C 7
ATOM 11018 O O . ASN A 1 85 ? 12.884 -14.582 1.583 1.00 0.00 125 ASN A O 7
ATOM 11029 N N . ARG A 1 86 ? 11.975 -13.742 -0.297 1.00 0.00 126 ARG A N 7
ATOM 11030 C CA . ARG A 1 86 ? 12.421 -12.379 -0.034 1.00 0.00 126 ARG A CA 7
ATOM 11031 C C . ARG A 1 86 ? 11.285 -11.537 0.539 1.00 0.00 126 ARG A C 7
ATOM 11032 O O . ARG A 1 86 ? 10.105 -11.799 0.306 1.00 0.00 126 ARG A O 7
ATOM 11053 N N . PRO A 1 87 ? 11.648 -10.500 1.309 1.00 0.00 127 PRO A N 7
ATOM 11054 C CA . PRO A 1 87 ? 10.675 -9.598 1.932 1.00 0.00 127 PRO A CA 7
ATOM 11055 C C . PRO A 1 87 ? 9.964 -8.717 0.911 1.00 0.00 127 PRO A C 7
ATOM 11056 O O . PRO A 1 87 ? 10.227 -8.806 -0.289 1.00 0.00 127 PRO A O 7
ATOM 11067 N N . ILE A 1 88 ? 9.064 -7.867 1.393 1.00 0.00 128 ILE A N 7
ATOM 11068 C CA . ILE A 1 88 ? 8.317 -6.969 0.521 1.00 0.00 128 ILE A CA 7
ATOM 11069 C C . ILE A 1 88 ? 9.056 -5.649 0.329 1.00 0.00 128 ILE A C 7
ATOM 11070 O O . ILE A 1 88 ? 9.603 -5.090 1.279 1.00 0.00 128 ILE A O 7
ATOM 11086 N N . GLN A 1 89 ? 9.065 -5.157 -0.905 1.00 0.00 129 GLN A N 7
ATOM 11087 C CA . GLN A 1 89 ? 9.735 -3.901 -1.221 1.00 0.00 129 GLN A CA 7
ATOM 11088 C C . GLN A 1 89 ? 8.722 -2.781 -1.432 1.00 0.00 129 GLN A C 7
ATOM 11089 O O . GLN A 1 89 ? 7.704 -2.968 -2.099 1.00 0.00 129 GLN A O 7
ATOM 11103 N N . VAL A 1 90 ? 9.007 -1.616 -0.859 1.00 0.00 130 VAL A N 7
ATOM 11104 C CA . VAL A 1 90 ? 8.121 -0.465 -0.985 1.00 0.00 130 VAL A CA 7
ATOM 11105 C C . VAL A 1 90 ? 8.915 0.817 -1.213 1.00 0.00 130 VAL A C 7
ATOM 11106 O O . VAL A 1 90 ? 9.591 1.311 -0.311 1.00 0.00 130 VAL A O 7
ATOM 11119 N N . LYS A 1 91 ? 8.827 1.352 -2.426 1.00 0.00 131 LYS A N 7
ATOM 11120 C CA . LYS A 1 91 ? 9.535 2.578 -2.774 1.00 0.00 131 LYS A CA 7
ATOM 11121 C C . LYS A 1 91 ? 8.660 3.486 -3.633 1.00 0.00 131 LYS A C 7
ATOM 11122 O O . LYS A 1 91 ? 7.770 3.032 -4.352 1.00 0.00 131 LYS A O 7
ATOM 11141 N N . PRO A 1 92 ? 8.918 4.801 -3.558 1.00 0.00 132 PRO A N 7
ATOM 11142 C CA . PRO A 1 92 ? 8.166 5.799 -4.324 1.00 0.00 132 PRO A CA 7
ATOM 11143 C C . PRO A 1 92 ? 8.460 5.727 -5.818 1.00 0.00 132 PRO A C 7
ATOM 11144 O O . PRO A 1 92 ? 9.543 6.101 -6.266 1.00 0.00 132 PRO A O 7
ATOM 11155 N N . ALA A 1 93 ? 7.488 5.243 -6.585 1.00 0.00 133 ALA A N 7
ATOM 11156 C CA . ALA A 1 93 ? 7.642 5.123 -8.029 1.00 0.00 133 ALA A CA 7
ATOM 11157 C C . ALA A 1 93 ? 8.353 6.342 -8.608 1.00 0.00 133 ALA A C 7
ATOM 11158 O O . ALA A 1 93 ? 9.316 6.209 -9.364 1.00 0.00 133 ALA A O 7
ATOM 11165 N N . ASP A 1 94 ? 7.873 7.527 -8.248 1.00 0.00 134 ASP A N 7
ATOM 11166 C CA . ASP A 1 94 ? 8.464 8.770 -8.732 1.00 0.00 134 ASP A CA 7
ATOM 11167 C C . ASP A 1 94 ? 9.987 8.687 -8.725 1.00 0.00 134 ASP A C 7
ATOM 11168 O O . ASP A 1 94 ? 10.570 7.866 -8.016 1.00 0.00 134 ASP A O 7
ATOM 11177 N N . SER A 1 95 ? 10.625 9.540 -9.519 1.00 0.00 135 SER A N 7
ATOM 11178 C CA . SER A 1 95 ? 12.081 9.560 -9.608 1.00 0.00 135 SER A CA 7
ATOM 11179 C C . SER A 1 95 ? 12.567 10.849 -10.262 1.00 0.00 135 SER A C 7
ATOM 11180 O O . SER A 1 95 ? 11.905 11.399 -11.142 1.00 0.00 135 SER A O 7
ATOM 11188 N N . GLU A 1 96 ? 13.729 11.325 -9.826 1.00 0.00 136 GLU A N 7
ATOM 11189 C CA . GLU A 1 96 ? 14.305 12.550 -10.369 1.00 0.00 136 GLU A CA 7
ATOM 11190 C C . GLU A 1 96 ? 15.780 12.669 -9.998 1.00 0.00 136 GLU A C 7
ATOM 11191 O O . GLU A 1 96 ? 16.187 12.293 -8.899 1.00 0.00 136 GLU A O 7
ATOM 11203 N N . SER A 1 97 ? 16.577 13.193 -10.925 1.00 0.00 137 SER A N 7
ATOM 11204 C CA . SER A 1 97 ? 18.008 13.357 -10.698 1.00 0.00 137 SER A CA 7
ATOM 11205 C C . SER A 1 97 ? 18.276 14.506 -9.730 1.00 0.00 137 SER A C 7
ATOM 11206 O O . SER A 1 97 ? 18.590 15.621 -10.145 1.00 0.00 137 SER A O 7
ATOM 11214 N N . ARG A 1 98 ? 18.150 14.224 -8.438 1.00 0.00 138 ARG A N 7
ATOM 11215 C CA . ARG A 1 98 ? 18.377 15.232 -7.410 1.00 0.00 138 ARG A CA 7
ATOM 11216 C C . ARG A 1 98 ? 19.814 15.174 -6.899 1.00 0.00 138 ARG A C 7
ATOM 11217 O O . ARG A 1 98 ? 20.412 14.102 -6.819 1.00 0.00 138 ARG A O 7
ATOM 11238 N N . GLY A 1 99 ? 20.362 16.336 -6.555 1.00 0.00 139 GLY A N 7
ATOM 11239 C CA . GLY A 1 99 ? 21.724 16.395 -6.058 1.00 0.00 139 GLY A CA 7
ATOM 11240 C C . GLY A 1 99 ? 21.900 17.440 -4.974 1.00 0.00 139 GLY A C 7
ATOM 11241 O O . GLY A 1 99 ? 22.286 18.575 -5.252 1.00 0.00 139 GLY A O 7
ATOM 11245 N N . GLY A 1 100 ? 21.615 17.057 -3.733 1.00 0.00 140 GLY A N 7
ATOM 11246 C CA . GLY A 1 100 ? 21.748 17.981 -2.622 1.00 0.00 140 GLY A CA 7
ATOM 11247 C C . GLY A 1 100 ? 21.663 17.287 -1.277 1.00 0.00 140 GLY A C 7
ATOM 11248 O O . GLY A 1 100 ? 21.014 16.249 -1.146 1.00 0.00 140 GLY A O 7
ATOM 11252 N N . SER A 1 101 ? 22.320 17.861 -0.274 1.00 0.00 141 SER A N 7
ATOM 11253 C CA . SER A 1 101 ? 22.320 17.288 1.067 1.00 0.00 141 SER A CA 7
ATOM 11254 C C . SER A 1 101 ? 21.610 18.211 2.052 1.00 0.00 141 SER A C 7
ATOM 11255 O O . SER A 1 101 ? 21.697 19.434 1.947 1.00 0.00 141 SER A O 7
ATOM 11263 N N . GLY A 1 102 ? 20.907 17.616 3.011 1.00 0.00 142 GLY A N 7
ATOM 11264 C CA . GLY A 1 102 ? 20.192 18.399 4.002 1.00 0.00 142 GLY A CA 7
ATOM 11265 C C . GLY A 1 102 ? 20.702 18.158 5.409 1.00 0.00 142 GLY A C 7
ATOM 11266 O O . GLY A 1 102 ? 21.218 17.088 5.731 1.00 0.00 142 GLY A O 7
ATOM 11270 N N . PRO A 1 103 ? 20.561 19.173 6.275 1.00 0.00 143 PRO A N 7
ATOM 11271 C CA . PRO A 1 103 ? 21.006 19.091 7.669 1.00 0.00 143 PRO A CA 7
ATOM 11272 C C . PRO A 1 103 ? 20.151 18.136 8.496 1.00 0.00 143 PRO A C 7
ATOM 11273 O O . PRO A 1 103 ? 19.194 18.553 9.150 1.00 0.00 143 PRO A O 7
ATOM 11284 N N . SER A 1 104 ? 20.502 16.855 8.463 1.00 0.00 144 SER A N 7
ATOM 11285 C CA . SER A 1 104 ? 19.764 15.841 9.207 1.00 0.00 144 SER A CA 7
ATOM 11286 C C . SER A 1 104 ? 20.381 15.622 10.585 1.00 0.00 144 SER A C 7
ATOM 11287 O O . SER A 1 104 ? 20.802 14.515 10.920 1.00 0.00 144 SER A O 7
ATOM 11295 N N . SER A 1 105 ? 20.430 16.686 11.380 1.00 0.00 145 SER A N 7
ATOM 11296 C CA . SER A 1 105 ? 20.998 16.612 12.721 1.00 0.00 145 SER A CA 7
ATOM 11297 C C . SER A 1 105 ? 22.333 15.873 12.706 1.00 0.00 145 SER A C 7
ATOM 11298 O O . SER A 1 105 ? 22.590 15.015 13.548 1.00 0.00 145 SER A O 7
ATOM 11306 N N . GLY A 1 106 ? 23.180 16.215 11.739 1.00 0.00 146 GLY A N 7
ATOM 11307 C CA . GLY A 1 106 ? 24.478 15.575 11.631 1.00 0.00 146 GLY A CA 7
ATOM 11308 C C . GLY A 1 106 ? 25.617 16.575 11.596 1.00 0.00 146 GLY A C 7
ATOM 11309 O O . GLY A 1 106 ? 26.559 16.427 10.818 1.00 0.00 146 GLY A O 7
ATOM 11313 N N . GLY A 1 1 ? -12.223 13.344 14.842 1.00 0.00 41 GLY A N 8
ATOM 11314 C CA . GLY A 1 1 ? -12.302 11.904 14.678 1.00 0.00 41 GLY A CA 8
ATOM 11315 C C . GLY A 1 1 ? -12.813 11.505 13.308 1.00 0.00 41 GLY A C 8
ATOM 11316 O O . GLY A 1 1 ? -12.082 11.574 12.320 1.00 0.00 41 GLY A O 8
ATOM 11320 N N . SER A 1 2 ? -14.073 11.083 13.248 1.00 0.00 42 SER A N 8
ATOM 11321 C CA . SER A 1 2 ? -14.680 10.665 11.990 1.00 0.00 42 SER A CA 8
ATOM 11322 C C . SER A 1 2 ? -15.880 11.543 11.647 1.00 0.00 42 SER A C 8
ATOM 11323 O O . SER A 1 2 ? -16.917 11.050 11.203 1.00 0.00 42 SER A O 8
ATOM 11331 N N . SER A 1 3 ? -15.731 12.847 11.858 1.00 0.00 43 SER A N 8
ATOM 11332 C CA . SER A 1 3 ? -16.803 13.794 11.576 1.00 0.00 43 SER A CA 8
ATOM 11333 C C . SER A 1 3 ? -16.545 14.531 10.265 1.00 0.00 43 SER A C 8
ATOM 11334 O O . SER A 1 3 ? -15.438 15.006 10.014 1.00 0.00 43 SER A O 8
ATOM 11342 N N . GLY A 1 4 ? -17.578 14.623 9.432 1.00 0.00 44 GLY A N 8
ATOM 11343 C CA . GLY A 1 4 ? -17.444 15.303 8.157 1.00 0.00 44 GLY A CA 8
ATOM 11344 C C . GLY A 1 4 ? -16.716 14.464 7.126 1.00 0.00 44 GLY A C 8
ATOM 11345 O O . GLY A 1 4 ? -16.897 13.248 7.066 1.00 0.00 44 GLY A O 8
ATOM 11349 N N . SER A 1 5 ? -15.891 15.114 6.312 1.00 0.00 45 SER A N 8
ATOM 11350 C CA . SER A 1 5 ? -15.137 14.421 5.274 1.00 0.00 45 SER A CA 8
ATOM 11351 C C . SER A 1 5 ? -14.349 13.254 5.863 1.00 0.00 45 SER A C 8
ATOM 11352 O O . SER A 1 5 ? -13.463 13.447 6.696 1.00 0.00 45 SER A O 8
ATOM 11360 N N . SER A 1 6 ? -14.679 12.044 5.424 1.00 0.00 46 SER A N 8
ATOM 11361 C CA . SER A 1 6 ? -14.006 10.845 5.909 1.00 0.00 46 SER A CA 8
ATOM 11362 C C . SER A 1 6 ? -12.500 10.936 5.679 1.00 0.00 46 SER A C 8
ATOM 11363 O O . SER A 1 6 ? -11.714 10.916 6.625 1.00 0.00 46 SER A O 8
ATOM 11371 N N . GLY A 1 7 ? -12.106 11.038 4.413 1.00 0.00 47 GLY A N 8
ATOM 11372 C CA . GLY A 1 7 ? -10.697 11.130 4.080 1.00 0.00 47 GLY A CA 8
ATOM 11373 C C . GLY A 1 7 ? -10.428 10.860 2.613 1.00 0.00 47 GLY A C 8
ATOM 11374 O O . GLY A 1 7 ? -10.822 9.820 2.085 1.00 0.00 47 GLY A O 8
ATOM 11378 N N . MET A 1 8 ? -9.758 11.798 1.953 1.00 0.00 48 MET A N 8
ATOM 11379 C CA . MET A 1 8 ? -9.438 11.655 0.537 1.00 0.00 48 MET A CA 8
ATOM 11380 C C . MET A 1 8 ? -8.143 12.385 0.196 1.00 0.00 48 MET A C 8
ATOM 11381 O O . MET A 1 8 ? -7.644 13.187 0.985 1.00 0.00 48 MET A O 8
ATOM 11395 N N . LYS A 1 9 ? -7.603 12.102 -0.985 1.00 0.00 49 LYS A N 8
ATOM 11396 C CA . LYS A 1 9 ? -6.367 12.732 -1.432 1.00 0.00 49 LYS A CA 8
ATOM 11397 C C . LYS A 1 9 ? -6.632 14.138 -1.958 1.00 0.00 49 LYS A C 8
ATOM 11398 O O . LYS A 1 9 ? -7.596 14.366 -2.690 1.00 0.00 49 LYS A O 8
ATOM 11417 N N . ASP A 1 10 ? -5.771 15.078 -1.582 1.00 0.00 50 ASP A N 8
ATOM 11418 C CA . ASP A 1 10 ? -5.911 16.462 -2.019 1.00 0.00 50 ASP A CA 8
ATOM 11419 C C . ASP A 1 10 ? -4.726 16.883 -2.882 1.00 0.00 50 ASP A C 8
ATOM 11420 O O . ASP A 1 10 ? -4.901 17.406 -3.983 1.00 0.00 50 ASP A O 8
ATOM 11429 N N . HIS A 1 11 ? -3.519 16.651 -2.374 1.00 0.00 51 HIS A N 8
ATOM 11430 C CA . HIS A 1 11 ? -2.304 17.006 -3.099 1.00 0.00 51 HIS A CA 8
ATOM 11431 C C . HIS A 1 11 ? -1.776 15.814 -3.891 1.00 0.00 51 HIS A C 8
ATOM 11432 O O . HIS A 1 11 ? -2.151 14.670 -3.634 1.00 0.00 51 HIS A O 8
ATOM 11446 N N . ASP A 1 12 ? -0.905 16.091 -4.856 1.00 0.00 52 ASP A N 8
ATOM 11447 C CA . ASP A 1 12 ? -0.325 15.041 -5.686 1.00 0.00 52 ASP A CA 8
ATOM 11448 C C . ASP A 1 12 ? 0.186 13.889 -4.827 1.00 0.00 52 ASP A C 8
ATOM 11449 O O . ASP A 1 12 ? 1.271 13.965 -4.251 1.00 0.00 52 ASP A O 8
ATOM 11458 N N . ALA A 1 13 ? -0.604 12.823 -4.744 1.00 0.00 53 ALA A N 8
ATOM 11459 C CA . ALA A 1 13 ? -0.231 11.655 -3.957 1.00 0.00 53 ALA A CA 8
ATOM 11460 C C . ALA A 1 13 ? 0.954 10.927 -4.582 1.00 0.00 53 ALA A C 8
ATOM 11461 O O . ALA A 1 13 ? 1.054 10.821 -5.805 1.00 0.00 53 ALA A O 8
ATOM 11468 N N . ILE A 1 14 ? 1.848 10.427 -3.736 1.00 0.00 54 ILE A N 8
ATOM 11469 C CA . ILE A 1 14 ? 3.026 9.709 -4.207 1.00 0.00 54 ILE A CA 8
ATOM 11470 C C . ILE A 1 14 ? 2.688 8.261 -4.544 1.00 0.00 54 ILE A C 8
ATOM 11471 O O . ILE A 1 14 ? 2.281 7.488 -3.676 1.00 0.00 54 ILE A O 8
ATOM 11487 N N . LYS A 1 15 ? 2.862 7.897 -5.810 1.00 0.00 55 LYS A N 8
ATOM 11488 C CA . LYS A 1 15 ? 2.580 6.541 -6.263 1.00 0.00 55 LYS A CA 8
ATOM 11489 C C . LYS A 1 15 ? 3.689 5.583 -5.840 1.00 0.00 55 LYS A C 8
ATOM 11490 O O . LYS A 1 15 ? 4.681 5.413 -6.550 1.00 0.00 55 LYS A O 8
ATOM 11509 N N . LEU A 1 16 ? 3.515 4.959 -4.680 1.00 0.00 56 LEU A N 8
ATOM 11510 C CA . LEU A 1 16 ? 4.501 4.017 -4.163 1.00 0.00 56 LEU A CA 8
ATOM 11511 C C . LEU A 1 16 ? 4.397 2.673 -4.877 1.00 0.00 56 LEU A C 8
ATOM 11512 O O . LEU A 1 16 ? 3.333 2.056 -4.911 1.00 0.00 56 LEU A O 8
ATOM 11528 N N . PHE A 1 17 ? 5.511 2.224 -5.447 1.00 0.00 57 PHE A N 8
ATOM 11529 C CA . PHE A 1 17 ? 5.546 0.953 -6.160 1.00 0.00 57 PHE A CA 8
ATOM 11530 C C . PHE A 1 17 ? 5.883 -0.194 -5.211 1.00 0.00 57 PHE A C 8
ATOM 11531 O O . PHE A 1 17 ? 6.808 -0.095 -4.405 1.00 0.00 57 PHE A O 8
ATOM 11548 N N . ILE A 1 18 ? 5.125 -1.280 -5.313 1.00 0.00 58 ILE A N 8
ATOM 11549 C CA . ILE A 1 18 ? 5.342 -2.446 -4.465 1.00 0.00 58 ILE A CA 8
ATOM 11550 C C . ILE A 1 18 ? 5.769 -3.655 -5.291 1.00 0.00 58 ILE A C 8
ATOM 11551 O O . ILE A 1 18 ? 5.112 -4.018 -6.265 1.00 0.00 58 ILE A O 8
ATOM 11567 N N . GLY A 1 19 ? 6.876 -4.276 -4.893 1.00 0.00 59 GLY A N 8
ATOM 11568 C CA . GLY A 1 19 ? 7.371 -5.438 -5.606 1.00 0.00 59 GLY A CA 8
ATOM 11569 C C . GLY A 1 19 ? 7.424 -6.676 -4.732 1.00 0.00 59 GLY A C 8
ATOM 11570 O O . GLY A 1 19 ? 6.967 -6.655 -3.589 1.00 0.00 59 GLY A O 8
ATOM 11574 N N . GLN A 1 20 ? 7.981 -7.756 -5.271 1.00 0.00 60 GLN A N 8
ATOM 11575 C CA . GLN A 1 20 ? 8.089 -9.008 -4.532 1.00 0.00 60 GLN A CA 8
ATOM 11576 C C . GLN A 1 20 ? 6.724 -9.458 -4.021 1.00 0.00 60 GLN A C 8
ATOM 11577 O O . GLN A 1 20 ? 6.546 -9.700 -2.827 1.00 0.00 60 GLN A O 8
ATOM 11591 N N . ILE A 1 21 ? 5.763 -9.567 -4.932 1.00 0.00 61 ILE A N 8
ATOM 11592 C CA . ILE A 1 21 ? 4.415 -9.989 -4.574 1.00 0.00 61 ILE A CA 8
ATOM 11593 C C . ILE A 1 21 ? 3.967 -11.176 -5.420 1.00 0.00 61 ILE A C 8
ATOM 11594 O O . ILE A 1 21 ? 3.992 -11.138 -6.650 1.00 0.00 61 ILE A O 8
ATOM 11610 N N . PRO A 1 22 ? 3.544 -12.257 -4.746 1.00 0.00 62 PRO A N 8
ATOM 11611 C CA . PRO A 1 22 ? 3.080 -13.475 -5.416 1.00 0.00 62 PRO A CA 8
ATOM 11612 C C . PRO A 1 22 ? 1.745 -13.274 -6.125 1.00 0.00 62 PRO A C 8
ATOM 11613 O O . PRO A 1 22 ? 0.949 -12.418 -5.738 1.00 0.00 62 PRO A O 8
ATOM 11624 N N . ARG A 1 23 ? 1.506 -14.067 -7.164 1.00 0.00 63 ARG A N 8
ATOM 11625 C CA . ARG A 1 23 ? 0.267 -13.975 -7.927 1.00 0.00 63 ARG A CA 8
ATOM 11626 C C . ARG A 1 23 ? -0.871 -14.688 -7.204 1.00 0.00 63 ARG A C 8
ATOM 11627 O O . ARG A 1 23 ? -1.656 -15.407 -7.820 1.00 0.00 63 ARG A O 8
ATOM 11648 N N . ASN A 1 24 ? -0.953 -14.484 -5.893 1.00 0.00 64 ASN A N 8
ATOM 11649 C CA . ASN A 1 24 ? -1.994 -15.109 -5.086 1.00 0.00 64 ASN A CA 8
ATOM 11650 C C . ASN A 1 24 ? -2.632 -14.094 -4.142 1.00 0.00 64 ASN A C 8
ATOM 11651 O O . ASN A 1 24 ? -3.393 -14.458 -3.244 1.00 0.00 64 ASN A O 8
ATOM 11662 N N . LEU A 1 25 ? -2.318 -12.821 -4.351 1.00 0.00 65 LEU A N 8
ATOM 11663 C CA . LEU A 1 25 ? -2.861 -11.752 -3.519 1.00 0.00 65 LEU A CA 8
ATOM 11664 C C . LEU A 1 25 ? -4.016 -11.048 -4.224 1.00 0.00 65 LEU A C 8
ATOM 11665 O O . LEU A 1 25 ? -4.245 -11.249 -5.417 1.00 0.00 65 LEU A O 8
ATOM 11681 N N . ASP A 1 26 ? -4.740 -10.220 -3.478 1.00 0.00 66 ASP A N 8
ATOM 11682 C CA . ASP A 1 26 ? -5.870 -9.483 -4.032 1.00 0.00 66 ASP A CA 8
ATOM 11683 C C . ASP A 1 26 ? -5.910 -8.059 -3.486 1.00 0.00 66 ASP A C 8
ATOM 11684 O O . ASP A 1 26 ? -5.391 -7.785 -2.404 1.00 0.00 66 ASP A O 8
ATOM 11693 N N . GLU A 1 27 ? -6.528 -7.157 -4.242 1.00 0.00 67 GLU A N 8
ATOM 11694 C CA . GLU A 1 27 ? -6.633 -5.761 -3.834 1.00 0.00 67 GLU A CA 8
ATOM 11695 C C . GLU A 1 27 ? -7.225 -5.648 -2.432 1.00 0.00 67 GLU A C 8
ATOM 11696 O O . GLU A 1 27 ? -6.743 -4.876 -1.602 1.00 0.00 67 GLU A O 8
ATOM 11708 N N . LYS A 1 28 ? -8.273 -6.422 -2.174 1.00 0.00 68 LYS A N 8
ATOM 11709 C CA . LYS A 1 28 ? -8.932 -6.411 -0.873 1.00 0.00 68 LYS A CA 8
ATOM 11710 C C . LYS A 1 28 ? -8.018 -6.984 0.205 1.00 0.00 68 LYS A C 8
ATOM 11711 O O . LYS A 1 28 ? -8.197 -6.713 1.392 1.00 0.00 68 LYS A O 8
ATOM 11730 N N . ASP A 1 29 ? -7.039 -7.777 -0.217 1.00 0.00 69 ASP A N 8
ATOM 11731 C CA . ASP A 1 29 ? -6.095 -8.386 0.713 1.00 0.00 69 ASP A CA 8
ATOM 11732 C C . ASP A 1 29 ? -4.810 -7.569 0.796 1.00 0.00 69 ASP A C 8
ATOM 11733 O O . ASP A 1 29 ? -3.862 -7.951 1.484 1.00 0.00 69 ASP A O 8
ATOM 11742 N N . LEU A 1 30 ? -4.784 -6.443 0.092 1.00 0.00 70 LEU A N 8
ATOM 11743 C CA . LEU A 1 30 ? -3.614 -5.571 0.085 1.00 0.00 70 LEU A CA 8
ATOM 11744 C C . LEU A 1 30 ? -3.956 -4.197 0.652 1.00 0.00 70 LEU A C 8
ATOM 11745 O O . LEU A 1 30 ? -3.155 -3.590 1.363 1.00 0.00 70 LEU A O 8
ATOM 11761 N N . LYS A 1 31 ? -5.153 -3.713 0.336 1.00 0.00 71 LYS A N 8
ATOM 11762 C CA . LYS A 1 31 ? -5.604 -2.413 0.817 1.00 0.00 71 LYS A CA 8
ATOM 11763 C C . LYS A 1 31 ? -5.560 -2.351 2.340 1.00 0.00 71 LYS A C 8
ATOM 11764 O O . LYS A 1 31 ? -5.128 -1.362 2.933 1.00 0.00 71 LYS A O 8
ATOM 11783 N N . PRO A 1 32 ? -6.018 -3.431 2.991 1.00 0.00 72 PRO A N 8
ATOM 11784 C CA . PRO A 1 32 ? -6.040 -3.524 4.454 1.00 0.00 72 PRO A CA 8
ATOM 11785 C C . PRO A 1 32 ? -4.713 -3.110 5.081 1.00 0.00 72 PRO A C 8
ATOM 11786 O O . PRO A 1 32 ? -4.643 -2.127 5.820 1.00 0.00 72 PRO A O 8
ATOM 11797 N N . LEU A 1 33 ? -3.662 -3.865 4.781 1.00 0.00 73 LEU A N 8
ATOM 11798 C CA . LEU A 1 33 ? -2.335 -3.576 5.316 1.00 0.00 73 LEU A CA 8
ATOM 11799 C C . LEU A 1 33 ? -2.047 -2.079 5.278 1.00 0.00 73 LEU A C 8
ATOM 11800 O O . LEU A 1 33 ? -2.042 -1.411 6.311 1.00 0.00 73 LEU A O 8
ATOM 11816 N N . PHE A 1 34 ? -1.809 -1.558 4.079 1.00 0.00 74 PHE A N 8
ATOM 11817 C CA . PHE A 1 34 ? -1.521 -0.139 3.905 1.00 0.00 74 PHE A CA 8
ATOM 11818 C C . PHE A 1 34 ? -2.561 0.718 4.621 1.00 0.00 74 PHE A C 8
ATOM 11819 O O . PHE A 1 34 ? -2.227 1.514 5.498 1.00 0.00 74 PHE A O 8
ATOM 11836 N N . GLU A 1 35 ? -3.823 0.550 4.238 1.00 0.00 75 GLU A N 8
ATOM 11837 C CA . GLU A 1 35 ? -4.912 1.309 4.842 1.00 0.00 75 GLU A CA 8
ATOM 11838 C C . GLU A 1 35 ? -4.672 1.509 6.335 1.00 0.00 75 GLU A C 8
ATOM 11839 O O . GLU A 1 35 ? -5.131 2.489 6.922 1.00 0.00 75 GLU A O 8
ATOM 11851 N N . GLU A 1 36 ? -3.952 0.572 6.944 1.00 0.00 76 GLU A N 8
ATOM 11852 C CA . GLU A 1 36 ? -3.653 0.645 8.369 1.00 0.00 76 GLU A CA 8
ATOM 11853 C C . GLU A 1 36 ? -2.711 1.807 8.669 1.00 0.00 76 GLU A C 8
ATOM 11854 O O . GLU A 1 36 ? -2.961 2.607 9.571 1.00 0.00 76 GLU A O 8
ATOM 11866 N N . PHE A 1 37 ? -1.626 1.893 7.907 1.00 0.00 77 PHE A N 8
ATOM 11867 C CA . PHE A 1 37 ? -0.644 2.955 8.091 1.00 0.00 77 PHE A CA 8
ATOM 11868 C C . PHE A 1 37 ? -1.143 4.266 7.491 1.00 0.00 77 PHE A C 8
ATOM 11869 O O . PHE A 1 37 ? -1.009 5.329 8.096 1.00 0.00 77 PHE A O 8
ATOM 11886 N N . GLY A 1 38 ? -1.718 4.182 6.295 1.00 0.00 78 GLY A N 8
ATOM 11887 C CA . GLY A 1 38 ? -2.228 5.368 5.632 1.00 0.00 78 GLY A CA 8
ATOM 11888 C C . GLY A 1 38 ? -3.542 5.115 4.921 1.00 0.00 78 GLY A C 8
ATOM 11889 O O . GLY A 1 38 ? -3.716 4.087 4.267 1.00 0.00 78 GLY A O 8
ATOM 11893 N N . LYS A 1 39 ? -4.473 6.055 5.051 1.00 0.00 79 LYS A N 8
ATOM 11894 C CA . LYS A 1 39 ? -5.780 5.930 4.417 1.00 0.00 79 LYS A CA 8
ATOM 11895 C C . LYS A 1 39 ? -5.653 5.963 2.897 1.00 0.00 79 LYS A C 8
ATOM 11896 O O . LYS A 1 39 ? -5.883 6.997 2.268 1.00 0.00 79 LYS A O 8
ATOM 11915 N N . ILE A 1 40 ? -5.287 4.827 2.313 1.00 0.00 80 ILE A N 8
ATOM 11916 C CA . ILE A 1 40 ? -5.133 4.727 0.867 1.00 0.00 80 ILE A CA 8
ATOM 11917 C C . ILE A 1 40 ? -6.188 5.556 0.143 1.00 0.00 80 ILE A C 8
ATOM 11918 O O . ILE A 1 40 ? -7.290 5.759 0.652 1.00 0.00 80 ILE A O 8
ATOM 11934 N N . TYR A 1 41 ? -5.843 6.031 -1.048 1.00 0.00 81 TYR A N 8
ATOM 11935 C CA . TYR A 1 41 ? -6.760 6.839 -1.844 1.00 0.00 81 TYR A CA 8
ATOM 11936 C C . TYR A 1 41 ? -7.268 6.057 -3.051 1.00 0.00 81 TYR A C 8
ATOM 11937 O O . TYR A 1 41 ? -8.457 6.086 -3.367 1.00 0.00 81 TYR A O 8
ATOM 11955 N N . GLU A 1 42 ? -6.357 5.359 -3.722 1.00 0.00 82 GLU A N 8
ATOM 11956 C CA . GLU A 1 42 ? -6.712 4.569 -4.895 1.00 0.00 82 GLU A CA 8
ATOM 11957 C C . GLU A 1 42 ? -5.648 3.514 -5.183 1.00 0.00 82 GLU A C 8
ATOM 11958 O O . GLU A 1 42 ? -4.517 3.840 -5.546 1.00 0.00 82 GLU A O 8
ATOM 11970 N N . LEU A 1 43 ? -6.017 2.249 -5.018 1.00 0.00 83 LEU A N 8
ATOM 11971 C CA . LEU A 1 43 ? -5.095 1.145 -5.260 1.00 0.00 83 LEU A CA 8
ATOM 11972 C C . LEU A 1 43 ? -5.325 0.535 -6.639 1.00 0.00 83 LEU A C 8
ATOM 11973 O O . LEU A 1 43 ? -6.464 0.398 -7.088 1.00 0.00 83 LEU A O 8
ATOM 11989 N N . THR A 1 44 ? -4.236 0.168 -7.307 1.00 0.00 84 THR A N 8
ATOM 11990 C CA . THR A 1 44 ? -4.319 -0.429 -8.635 1.00 0.00 84 THR A CA 8
ATOM 11991 C C . THR A 1 44 ? -3.249 -1.498 -8.825 1.00 0.00 84 THR A C 8
ATOM 11992 O O . THR A 1 44 ? -2.057 -1.233 -8.667 1.00 0.00 84 THR A O 8
ATOM 12003 N N . VAL A 1 45 ? -3.682 -2.708 -9.165 1.00 0.00 85 VAL A N 8
ATOM 12004 C CA . VAL A 1 45 ? -2.760 -3.817 -9.379 1.00 0.00 85 VAL A CA 8
ATOM 12005 C C . VAL A 1 45 ? -2.178 -3.785 -10.787 1.00 0.00 85 VAL A C 8
ATOM 12006 O O . VAL A 1 45 ? -2.908 -3.637 -11.769 1.00 0.00 85 VAL A O 8
ATOM 12019 N N . LEU A 1 46 ? -0.861 -3.924 -10.880 1.00 0.00 86 LEU A N 8
ATOM 12020 C CA . LEU A 1 46 ? -0.179 -3.912 -12.170 1.00 0.00 86 LEU A CA 8
ATOM 12021 C C . LEU A 1 46 ? -0.216 -5.292 -12.819 1.00 0.00 86 LEU A C 8
ATOM 12022 O O . LEU A 1 46 ? 0.593 -6.163 -12.498 1.00 0.00 86 LEU A O 8
ATOM 12038 N N . LYS A 1 47 ? -1.159 -5.483 -13.735 1.00 0.00 87 LYS A N 8
ATOM 12039 C CA . LYS A 1 47 ? -1.301 -6.756 -14.433 1.00 0.00 87 LYS A CA 8
ATOM 12040 C C . LYS A 1 47 ? -1.460 -6.538 -15.934 1.00 0.00 87 LYS A C 8
ATOM 12041 O O . LYS A 1 47 ? -1.993 -5.517 -16.370 1.00 0.00 87 LYS A O 8
ATOM 12060 N N . ASP A 1 48 ? -0.996 -7.503 -16.720 1.00 0.00 88 ASP A N 8
ATOM 12061 C CA . ASP A 1 48 ? -1.090 -7.418 -18.173 1.00 0.00 88 ASP A CA 8
ATOM 12062 C C . ASP A 1 48 ? -2.468 -7.860 -18.655 1.00 0.00 88 ASP A C 8
ATOM 12063 O O . ASP A 1 48 ? -3.309 -8.280 -17.861 1.00 0.00 88 ASP A O 8
ATOM 12072 N N . ARG A 1 49 ? -2.691 -7.761 -19.962 1.00 0.00 89 ARG A N 8
ATOM 12073 C CA . ARG A 1 49 ? -3.968 -8.148 -20.550 1.00 0.00 89 ARG A CA 8
ATOM 12074 C C . ARG A 1 49 ? -3.761 -9.128 -21.701 1.00 0.00 89 ARG A C 8
ATOM 12075 O O . ARG A 1 49 ? -4.719 -9.696 -22.227 1.00 0.00 89 ARG A O 8
ATOM 12096 N N . PHE A 1 50 ? -2.505 -9.322 -22.088 1.00 0.00 90 PHE A N 8
ATOM 12097 C CA . PHE A 1 50 ? -2.172 -10.232 -23.177 1.00 0.00 90 PHE A CA 8
ATOM 12098 C C . PHE A 1 50 ? -1.680 -11.572 -22.637 1.00 0.00 90 PHE A C 8
ATOM 12099 O O . PHE A 1 50 ? -2.356 -12.593 -22.765 1.00 0.00 90 PHE A O 8
ATOM 12116 N N . THR A 1 51 ? -0.497 -11.560 -22.030 1.00 0.00 91 THR A N 8
ATOM 12117 C CA . THR A 1 51 ? 0.087 -12.772 -21.471 1.00 0.00 91 THR A CA 8
ATOM 12118 C C . THR A 1 51 ? 0.509 -12.561 -20.021 1.00 0.00 91 THR A C 8
ATOM 12119 O O . THR A 1 51 ? 0.470 -13.488 -19.213 1.00 0.00 91 THR A O 8
ATOM 12130 N N . GLY A 1 52 ? 0.911 -11.336 -19.699 1.00 0.00 92 GLY A N 8
ATOM 12131 C CA . GLY A 1 52 ? 1.333 -11.026 -18.345 1.00 0.00 92 GLY A CA 8
ATOM 12132 C C . GLY A 1 52 ? 0.165 -10.911 -17.386 1.00 0.00 92 GLY A C 8
ATOM 12133 O O . GLY A 1 52 ? 0.084 -9.961 -16.607 1.00 0.00 92 GLY A O 8
ATOM 12137 N N . MET A 1 53 ? -0.742 -11.881 -17.442 1.00 0.00 93 MET A N 8
ATOM 12138 C CA . MET A 1 53 ? -1.911 -11.884 -16.570 1.00 0.00 93 MET A CA 8
ATOM 12139 C C . MET A 1 53 ? -1.560 -11.345 -15.187 1.00 0.00 93 MET A C 8
ATOM 12140 O O . MET A 1 53 ? -2.403 -10.761 -14.505 1.00 0.00 93 MET A O 8
ATOM 12154 N N . HIS A 1 54 ? -0.311 -11.544 -14.779 1.00 0.00 94 HIS A N 8
ATOM 12155 C CA . HIS A 1 54 ? 0.151 -11.077 -13.476 1.00 0.00 94 HIS A CA 8
ATOM 12156 C C . HIS A 1 54 ? 1.675 -11.071 -13.411 1.00 0.00 94 HIS A C 8
ATOM 12157 O O . HIS A 1 54 ? 2.312 -12.125 -13.405 1.00 0.00 94 HIS A O 8
ATOM 12171 N N . LYS A 1 55 ? 2.256 -9.877 -13.363 1.00 0.00 95 LYS A N 8
ATOM 12172 C CA . LYS A 1 55 ? 3.705 -9.731 -13.298 1.00 0.00 95 LYS A CA 8
ATOM 12173 C C . LYS A 1 55 ? 4.218 -10.024 -11.892 1.00 0.00 95 LYS A C 8
ATOM 12174 O O . LYS A 1 55 ? 4.940 -10.996 -11.674 1.00 0.00 95 LYS A O 8
ATOM 12193 N N . GLY A 1 56 ? 3.839 -9.177 -10.939 1.00 0.00 96 GLY A N 8
ATOM 12194 C CA . GLY A 1 56 ? 4.270 -9.364 -9.566 1.00 0.00 96 GLY A CA 8
ATOM 12195 C C . GLY A 1 56 ? 4.521 -8.050 -8.854 1.00 0.00 96 GLY A C 8
ATOM 12196 O O . GLY A 1 56 ? 5.524 -7.897 -8.155 1.00 0.00 96 GLY A O 8
ATOM 12200 N N . CYS A 1 57 ? 3.611 -7.099 -9.032 1.00 0.00 97 CYS A N 8
ATOM 12201 C CA . CYS A 1 57 ? 3.741 -5.789 -8.402 1.00 0.00 97 CYS A CA 8
ATOM 12202 C C . CYS A 1 57 ? 2.412 -5.042 -8.425 1.00 0.00 97 CYS A C 8
ATOM 12203 O O . CYS A 1 57 ? 1.459 -5.469 -9.075 1.00 0.00 97 CYS A O 8
ATOM 12211 N N . ALA A 1 58 ? 2.355 -3.924 -7.708 1.00 0.00 98 ALA A N 8
ATOM 12212 C CA . ALA A 1 58 ? 1.144 -3.116 -7.647 1.00 0.00 98 ALA A CA 8
ATOM 12213 C C . ALA A 1 58 ? 1.467 -1.665 -7.308 1.00 0.00 98 ALA A C 8
ATOM 12214 O O . ALA A 1 58 ? 2.472 -1.378 -6.657 1.00 0.00 98 ALA A O 8
ATOM 12221 N N . PHE A 1 59 ? 0.611 -0.753 -7.756 1.00 0.00 99 PHE A N 8
ATOM 12222 C CA . PHE A 1 59 ? 0.807 0.670 -7.501 1.00 0.00 99 PHE A CA 8
ATOM 12223 C C . PHE A 1 59 ? -0.100 1.151 -6.373 1.00 0.00 99 PHE A C 8
ATOM 12224 O O . PHE A 1 59 ? -1.298 0.863 -6.358 1.00 0.00 99 PHE A O 8
ATOM 12241 N N . LEU A 1 60 ? 0.479 1.885 -5.429 1.00 0.00 100 LEU A N 8
ATOM 12242 C CA . LEU A 1 60 ? -0.277 2.407 -4.295 1.00 0.00 100 LEU A CA 8
ATOM 12243 C C . LEU A 1 60 ? -0.257 3.932 -4.283 1.00 0.00 100 LEU A C 8
ATOM 12244 O O . LEU A 1 60 ? 0.717 4.555 -4.708 1.00 0.00 100 LEU A O 8
ATOM 12260 N N . THR A 1 61 ? -1.338 4.529 -3.790 1.00 0.00 101 THR A N 8
ATOM 12261 C CA . THR A 1 61 ? -1.444 5.981 -3.721 1.00 0.00 101 THR A CA 8
ATOM 12262 C C . THR A 1 61 ? -1.865 6.435 -2.329 1.00 0.00 101 THR A C 8
ATOM 12263 O O . THR A 1 61 ? -3.030 6.308 -1.949 1.00 0.00 101 THR A O 8
ATOM 12274 N N . TYR A 1 62 ? -0.912 6.967 -1.572 1.00 0.00 102 TYR A N 8
ATOM 12275 C CA . TYR A 1 62 ? -1.184 7.439 -0.219 1.00 0.00 102 TYR A CA 8
ATOM 12276 C C . TYR A 1 62 ? -1.653 8.891 -0.233 1.00 0.00 102 TYR A C 8
ATOM 12277 O O . TYR A 1 62 ? -1.076 9.734 -0.921 1.00 0.00 102 TYR A O 8
ATOM 12295 N N . CYS A 1 63 ? -2.702 9.174 0.530 1.00 0.00 103 CYS A N 8
ATOM 12296 C CA . CYS A 1 63 ? -3.250 10.524 0.607 1.00 0.00 103 CYS A CA 8
ATOM 12297 C C . CYS A 1 63 ? -2.189 11.516 1.072 1.00 0.00 103 CYS A C 8
ATOM 12298 O O . CYS A 1 63 ? -1.842 12.451 0.352 1.00 0.00 103 CYS A O 8
ATOM 12306 N N . GLU A 1 64 ? -1.679 11.305 2.282 1.00 0.00 104 GLU A N 8
ATOM 12307 C CA . GLU A 1 64 ? -0.659 12.183 2.844 1.00 0.00 104 GLU A CA 8
ATOM 12308 C C . GLU A 1 64 ? 0.717 11.855 2.271 1.00 0.00 104 GLU A C 8
ATOM 12309 O O . GLU A 1 64 ? 0.941 10.761 1.753 1.00 0.00 104 GLU A O 8
ATOM 12321 N N . ARG A 1 65 ? 1.634 12.812 2.367 1.00 0.00 105 ARG A N 8
ATOM 12322 C CA . ARG A 1 65 ? 2.988 12.626 1.858 1.00 0.00 105 ARG A CA 8
ATOM 12323 C C . ARG A 1 65 ? 3.872 11.945 2.898 1.00 0.00 105 ARG A C 8
ATOM 12324 O O . ARG A 1 65 ? 4.601 11.005 2.585 1.00 0.00 105 ARG A O 8
ATOM 12345 N N . GLU A 1 66 ? 3.801 12.427 4.135 1.00 0.00 106 GLU A N 8
ATOM 12346 C CA . GLU A 1 66 ? 4.596 11.864 5.220 1.00 0.00 106 GLU A CA 8
ATOM 12347 C C . GLU A 1 66 ? 4.143 10.444 5.547 1.00 0.00 106 GLU A C 8
ATOM 12348 O O . GLU A 1 66 ? 4.965 9.550 5.747 1.00 0.00 106 GLU A O 8
ATOM 12360 N N . SER A 1 67 ? 2.830 10.246 5.600 1.00 0.00 107 SER A N 8
ATOM 12361 C CA . SER A 1 67 ? 2.267 8.936 5.907 1.00 0.00 107 SER A CA 8
ATOM 12362 C C . SER A 1 67 ? 2.915 7.852 5.051 1.00 0.00 107 SER A C 8
ATOM 12363 O O . SER A 1 67 ? 3.428 6.861 5.570 1.00 0.00 107 SER A O 8
ATOM 12371 N N . ALA A 1 68 ? 2.887 8.049 3.737 1.00 0.00 108 ALA A N 8
ATOM 12372 C CA . ALA A 1 68 ? 3.473 7.090 2.809 1.00 0.00 108 ALA A CA 8
ATOM 12373 C C . ALA A 1 68 ? 4.829 6.603 3.306 1.00 0.00 108 ALA A C 8
ATOM 12374 O O . ALA A 1 68 ? 5.179 5.433 3.142 1.00 0.00 108 ALA A O 8
ATOM 12381 N N . LEU A 1 69 ? 5.591 7.506 3.914 1.00 0.00 109 LEU A N 8
ATOM 12382 C CA . LEU A 1 69 ? 6.911 7.168 4.435 1.00 0.00 109 LEU A CA 8
ATOM 12383 C C . LEU A 1 69 ? 6.816 6.065 5.484 1.00 0.00 109 LEU A C 8
ATOM 12384 O O . LEU A 1 69 ? 7.572 5.093 5.449 1.00 0.00 109 LEU A O 8
ATOM 12400 N N . LYS A 1 70 ? 5.881 6.220 6.415 1.00 0.00 110 LYS A N 8
ATOM 12401 C CA . LYS A 1 70 ? 5.684 5.236 7.473 1.00 0.00 110 LYS A CA 8
ATOM 12402 C C . LYS A 1 70 ? 5.659 3.821 6.902 1.00 0.00 110 LYS A C 8
ATOM 12403 O O . LYS A 1 70 ? 6.582 3.038 7.121 1.00 0.00 110 LYS A O 8
ATOM 12422 N N . ALA A 1 71 ? 4.597 3.502 6.170 1.00 0.00 111 ALA A N 8
ATOM 12423 C CA . ALA A 1 71 ? 4.454 2.184 5.565 1.00 0.00 111 ALA A CA 8
ATOM 12424 C C . ALA A 1 71 ? 5.669 1.837 4.712 1.00 0.00 111 ALA A C 8
ATOM 12425 O O . ALA A 1 71 ? 6.065 0.675 4.624 1.00 0.00 111 ALA A O 8
ATOM 12432 N N . GLN A 1 72 ? 6.255 2.851 4.084 1.00 0.00 112 GLN A N 8
ATOM 12433 C CA . GLN A 1 72 ? 7.424 2.651 3.236 1.00 0.00 112 GLN A CA 8
ATOM 12434 C C . GLN A 1 72 ? 8.529 1.923 3.995 1.00 0.00 112 GLN A C 8
ATOM 12435 O O . GLN A 1 72 ? 8.928 0.820 3.622 1.00 0.00 112 GLN A O 8
ATOM 12449 N N . SER A 1 73 ? 9.018 2.547 5.061 1.00 0.00 113 SER A N 8
ATOM 12450 C CA . SER A 1 73 ? 10.080 1.960 5.870 1.00 0.00 113 SER A CA 8
ATOM 12451 C C . SER A 1 73 ? 9.527 0.872 6.785 1.00 0.00 113 SER A C 8
ATOM 12452 O O . SER A 1 73 ? 10.258 -0.017 7.222 1.00 0.00 113 SER A O 8
ATOM 12460 N N . ALA A 1 74 ? 8.231 0.949 7.070 1.00 0.00 114 ALA A N 8
ATOM 12461 C CA . ALA A 1 74 ? 7.579 -0.030 7.930 1.00 0.00 114 ALA A CA 8
ATOM 12462 C C . ALA A 1 74 ? 7.333 -1.338 7.186 1.00 0.00 114 ALA A C 8
ATOM 12463 O O . ALA A 1 74 ? 7.158 -2.391 7.801 1.00 0.00 114 ALA A O 8
ATOM 12470 N N . LEU A 1 75 ? 7.320 -1.265 5.860 1.00 0.00 115 LEU A N 8
ATOM 12471 C CA . LEU A 1 75 ? 7.095 -2.444 5.031 1.00 0.00 115 LEU A CA 8
ATOM 12472 C C . LEU A 1 75 ? 8.381 -2.870 4.329 1.00 0.00 115 LEU A C 8
ATOM 12473 O O . LEU A 1 75 ? 8.692 -4.059 4.249 1.00 0.00 115 LEU A O 8
ATOM 12489 N N . HIS A 1 76 ? 9.125 -1.892 3.824 1.00 0.00 116 HIS A N 8
ATOM 12490 C CA . HIS A 1 76 ? 10.379 -2.165 3.132 1.00 0.00 116 HIS A CA 8
ATOM 12491 C C . HIS A 1 76 ? 11.335 -2.947 4.027 1.00 0.00 116 HIS A C 8
ATOM 12492 O O . HIS A 1 76 ? 11.644 -2.523 5.140 1.00 0.00 116 HIS A O 8
ATOM 12506 N N . GLU A 1 77 ? 11.799 -4.091 3.534 1.00 0.00 117 GLU A N 8
ATOM 12507 C CA . GLU A 1 77 ? 12.718 -4.932 4.291 1.00 0.00 117 GLU A CA 8
ATOM 12508 C C . GLU A 1 77 ? 12.313 -4.995 5.761 1.00 0.00 117 GLU A C 8
ATOM 12509 O O . GLU A 1 77 ? 13.165 -5.055 6.647 1.00 0.00 117 GLU A O 8
ATOM 12521 N N . GLN A 1 78 ? 11.008 -4.978 6.010 1.00 0.00 118 GLN A N 8
ATOM 12522 C CA . GLN A 1 78 ? 10.490 -5.031 7.372 1.00 0.00 118 GLN A CA 8
ATOM 12523 C C . GLN A 1 78 ? 9.548 -6.218 7.551 1.00 0.00 118 GLN A C 8
ATOM 12524 O O . GLN A 1 78 ? 9.645 -6.959 8.529 1.00 0.00 118 GLN A O 8
ATOM 12538 N N . LYS A 1 79 ? 8.638 -6.393 6.599 1.00 0.00 119 LYS A N 8
ATOM 12539 C CA . LYS A 1 79 ? 7.678 -7.489 6.650 1.00 0.00 119 LYS A CA 8
ATOM 12540 C C . LYS A 1 79 ? 7.802 -8.377 5.416 1.00 0.00 119 LYS A C 8
ATOM 12541 O O . LYS A 1 79 ? 8.099 -7.899 4.320 1.00 0.00 119 LYS A O 8
ATOM 12560 N N . THR A 1 80 ? 7.571 -9.674 5.599 1.00 0.00 120 THR A N 8
ATOM 12561 C CA . THR A 1 80 ? 7.656 -10.628 4.501 1.00 0.00 120 THR A CA 8
ATOM 12562 C C . THR A 1 80 ? 6.322 -11.333 4.280 1.00 0.00 120 THR A C 8
ATOM 12563 O O . THR A 1 80 ? 5.694 -11.806 5.228 1.00 0.00 120 THR A O 8
ATOM 12574 N N . LEU A 1 81 ? 5.895 -11.399 3.024 1.00 0.00 121 LEU A N 8
ATOM 12575 C CA . LEU A 1 81 ? 4.634 -12.047 2.678 1.00 0.00 121 LEU A CA 8
ATOM 12576 C C . LEU A 1 81 ? 4.814 -13.557 2.556 1.00 0.00 121 LEU A C 8
ATOM 12577 O O . LEU A 1 81 ? 5.896 -14.055 2.245 1.00 0.00 121 LEU A O 8
ATOM 12593 N N . PRO A 1 82 ? 3.728 -14.304 2.803 1.00 0.00 122 PRO A N 8
ATOM 12594 C CA . PRO A 1 82 ? 3.740 -15.768 2.724 1.00 0.00 122 PRO A CA 8
ATOM 12595 C C . PRO A 1 82 ? 3.880 -16.270 1.290 1.00 0.00 122 PRO A C 8
ATOM 12596 O O . PRO A 1 82 ? 3.048 -15.973 0.434 1.00 0.00 122 PRO A O 8
ATOM 12607 N N . GLY A 1 83 ? 4.938 -17.033 1.036 1.00 0.00 123 GLY A N 8
ATOM 12608 C CA . GLY A 1 83 ? 5.167 -17.564 -0.295 1.00 0.00 123 GLY A CA 8
ATOM 12609 C C . GLY A 1 83 ? 6.460 -17.061 -0.906 1.00 0.00 123 GLY A C 8
ATOM 12610 O O . GLY A 1 83 ? 7.069 -17.740 -1.732 1.00 0.00 123 GLY A O 8
ATOM 12614 N N . MET A 1 84 ? 6.879 -15.867 -0.500 1.00 0.00 124 MET A N 8
ATOM 12615 C CA . MET A 1 84 ? 8.107 -15.273 -1.014 1.00 0.00 124 MET A CA 8
ATOM 12616 C C . MET A 1 84 ? 9.227 -15.363 0.018 1.00 0.00 124 MET A C 8
ATOM 12617 O O . MET A 1 84 ? 9.085 -14.888 1.144 1.00 0.00 124 MET A O 8
ATOM 12631 N N . ASN A 1 85 ? 10.340 -15.974 -0.374 1.00 0.00 125 ASN A N 8
ATOM 12632 C CA . ASN A 1 85 ? 11.484 -16.126 0.518 1.00 0.00 125 ASN A CA 8
ATOM 12633 C C . ASN A 1 85 ? 12.012 -14.766 0.962 1.00 0.00 125 ASN A C 8
ATOM 12634 O O . ASN A 1 85 ? 12.476 -14.607 2.091 1.00 0.00 125 ASN A O 8
ATOM 12645 N N . ARG A 1 86 ? 11.938 -13.787 0.065 1.00 0.00 126 ARG A N 8
ATOM 12646 C CA . ARG A 1 86 ? 12.410 -12.440 0.364 1.00 0.00 126 ARG A CA 8
ATOM 12647 C C . ARG A 1 86 ? 11.257 -11.549 0.818 1.00 0.00 126 ARG A C 8
ATOM 12648 O O . ARG A 1 86 ? 10.093 -11.785 0.495 1.00 0.00 126 ARG A O 8
ATOM 12669 N N . PRO A 1 87 ? 11.587 -10.500 1.586 1.00 0.00 127 PRO A N 8
ATOM 12670 C CA . PRO A 1 87 ? 10.594 -9.553 2.101 1.00 0.00 127 PRO A CA 8
ATOM 12671 C C . PRO A 1 87 ? 9.996 -8.684 1.000 1.00 0.00 127 PRO A C 8
ATOM 12672 O O . PRO A 1 87 ? 10.432 -8.737 -0.150 1.00 0.00 127 PRO A O 8
ATOM 12683 N N . ILE A 1 88 ? 8.998 -7.884 1.360 1.00 0.00 128 ILE A N 8
ATOM 12684 C CA . ILE A 1 88 ? 8.342 -7.003 0.402 1.00 0.00 128 ILE A CA 8
ATOM 12685 C C . ILE A 1 88 ? 9.072 -5.668 0.294 1.00 0.00 128 ILE A C 8
ATOM 12686 O O . ILE A 1 88 ? 9.534 -5.121 1.295 1.00 0.00 128 ILE A O 8
ATOM 12702 N N . GLN A 1 89 ? 9.169 -5.150 -0.926 1.00 0.00 129 GLN A N 8
ATOM 12703 C CA . GLN A 1 89 ? 9.841 -3.878 -1.163 1.00 0.00 129 GLN A CA 8
ATOM 12704 C C . GLN A 1 89 ? 8.830 -2.770 -1.439 1.00 0.00 129 GLN A C 8
ATOM 12705 O O . GLN A 1 89 ? 7.884 -2.956 -2.205 1.00 0.00 129 GLN A O 8
ATOM 12719 N N . VAL A 1 90 ? 9.035 -1.618 -0.809 1.00 0.00 130 VAL A N 8
ATOM 12720 C CA . VAL A 1 90 ? 8.141 -0.480 -0.987 1.00 0.00 130 VAL A CA 8
ATOM 12721 C C . VAL A 1 90 ? 8.928 0.808 -1.204 1.00 0.00 130 VAL A C 8
ATOM 12722 O O . VAL A 1 90 ? 9.629 1.279 -0.309 1.00 0.00 130 VAL A O 8
ATOM 12735 N N . LYS A 1 91 ? 8.807 1.374 -2.400 1.00 0.00 131 LYS A N 8
ATOM 12736 C CA . LYS A 1 91 ? 9.504 2.609 -2.737 1.00 0.00 131 LYS A CA 8
ATOM 12737 C C . LYS A 1 91 ? 8.671 3.463 -3.687 1.00 0.00 131 LYS A C 8
ATOM 12738 O O . LYS A 1 91 ? 7.852 2.960 -4.456 1.00 0.00 131 LYS A O 8
ATOM 12757 N N . PRO A 1 92 ? 8.885 4.786 -3.636 1.00 0.00 132 PRO A N 8
ATOM 12758 C CA . PRO A 1 92 ? 8.164 5.737 -4.488 1.00 0.00 132 PRO A CA 8
ATOM 12759 C C . PRO A 1 92 ? 8.572 5.629 -5.953 1.00 0.00 132 PRO A C 8
ATOM 12760 O O . PRO A 1 92 ? 9.759 5.573 -6.274 1.00 0.00 132 PRO A O 8
ATOM 12771 N N . ALA A 1 93 ? 7.581 5.600 -6.838 1.00 0.00 133 ALA A N 8
ATOM 12772 C CA . ALA A 1 93 ? 7.838 5.501 -8.269 1.00 0.00 133 ALA A CA 8
ATOM 12773 C C . ALA A 1 93 ? 8.492 6.773 -8.799 1.00 0.00 133 ALA A C 8
ATOM 12774 O O . ALA A 1 93 ? 7.825 7.788 -8.999 1.00 0.00 133 ALA A O 8
ATOM 12781 N N . ASP A 1 94 ? 9.800 6.711 -9.024 1.00 0.00 134 ASP A N 8
ATOM 12782 C CA . ASP A 1 94 ? 10.544 7.858 -9.531 1.00 0.00 134 ASP A CA 8
ATOM 12783 C C . ASP A 1 94 ? 10.697 7.780 -11.047 1.00 0.00 134 ASP A C 8
ATOM 12784 O O . ASP A 1 94 ? 10.530 6.716 -11.643 1.00 0.00 134 ASP A O 8
ATOM 12793 N N . SER A 1 95 ? 11.014 8.913 -11.664 1.00 0.00 135 SER A N 8
ATOM 12794 C CA . SER A 1 95 ? 11.184 8.974 -13.111 1.00 0.00 135 SER A CA 8
ATOM 12795 C C . SER A 1 95 ? 11.774 10.317 -13.532 1.00 0.00 135 SER A C 8
ATOM 12796 O O . SER A 1 95 ? 12.003 11.194 -12.701 1.00 0.00 135 SER A O 8
ATOM 12804 N N . GLU A 1 96 ? 12.016 10.468 -14.831 1.00 0.00 136 GLU A N 8
ATOM 12805 C CA . GLU A 1 96 ? 12.579 11.703 -15.363 1.00 0.00 136 GLU A CA 8
ATOM 12806 C C . GLU A 1 96 ? 12.462 11.743 -16.884 1.00 0.00 136 GLU A C 8
ATOM 12807 O O . GLU A 1 96 ? 12.505 10.708 -17.548 1.00 0.00 136 GLU A O 8
ATOM 12819 N N . SER A 1 97 ? 12.313 12.947 -17.428 1.00 0.00 137 SER A N 8
ATOM 12820 C CA . SER A 1 97 ? 12.185 13.123 -18.870 1.00 0.00 137 SER A CA 8
ATOM 12821 C C . SER A 1 97 ? 13.362 13.919 -19.427 1.00 0.00 137 SER A C 8
ATOM 12822 O O . SER A 1 97 ? 14.087 14.578 -18.682 1.00 0.00 137 SER A O 8
ATOM 12830 N N . ARG A 1 98 ? 13.544 13.851 -20.742 1.00 0.00 138 ARG A N 8
ATOM 12831 C CA . ARG A 1 98 ? 14.633 14.564 -21.400 1.00 0.00 138 ARG A CA 8
ATOM 12832 C C . ARG A 1 98 ? 14.429 16.073 -21.307 1.00 0.00 138 ARG A C 8
ATOM 12833 O O . ARG A 1 98 ? 13.298 16.555 -21.260 1.00 0.00 138 ARG A O 8
ATOM 12854 N N . GLY A 1 99 ? 15.533 16.814 -21.281 1.00 0.00 139 GLY A N 8
ATOM 12855 C CA . GLY A 1 99 ? 15.454 18.260 -21.194 1.00 0.00 139 GLY A CA 8
ATOM 12856 C C . GLY A 1 99 ? 15.788 18.939 -22.507 1.00 0.00 139 GLY A C 8
ATOM 12857 O O . GLY A 1 99 ? 16.056 18.275 -23.507 1.00 0.00 139 GLY A O 8
ATOM 12861 N N . GLY A 1 100 ? 15.771 20.269 -22.505 1.00 0.00 140 GLY A N 8
ATOM 12862 C CA . GLY A 1 100 ? 16.075 21.017 -23.712 1.00 0.00 140 GLY A CA 8
ATOM 12863 C C . GLY A 1 100 ? 16.717 22.357 -23.416 1.00 0.00 140 GLY A C 8
ATOM 12864 O O . GLY A 1 100 ? 16.754 22.796 -22.267 1.00 0.00 140 GLY A O 8
ATOM 12868 N N . SER A 1 101 ? 17.226 23.010 -24.457 1.00 0.00 141 SER A N 8
ATOM 12869 C CA . SER A 1 101 ? 17.875 24.306 -24.303 1.00 0.00 141 SER A CA 8
ATOM 12870 C C . SER A 1 101 ? 16.907 25.440 -24.627 1.00 0.00 141 SER A C 8
ATOM 12871 O O . SER A 1 101 ? 15.849 25.220 -25.214 1.00 0.00 141 SER A O 8
ATOM 12879 N N . GLY A 1 102 ? 17.279 26.657 -24.239 1.00 0.00 142 GLY A N 8
ATOM 12880 C CA . GLY A 1 102 ? 16.434 27.808 -24.496 1.00 0.00 142 GLY A CA 8
ATOM 12881 C C . GLY A 1 102 ? 17.130 29.119 -24.188 1.00 0.00 142 GLY A C 8
ATOM 12882 O O . GLY A 1 102 ? 16.738 29.857 -23.283 1.00 0.00 142 GLY A O 8
ATOM 12886 N N . PRO A 1 103 ? 18.190 29.424 -24.951 1.00 0.00 143 PRO A N 8
ATOM 12887 C CA . PRO A 1 103 ? 18.966 30.655 -24.772 1.00 0.00 143 PRO A CA 8
ATOM 12888 C C . PRO A 1 103 ? 18.185 31.897 -25.188 1.00 0.00 143 PRO A C 8
ATOM 12889 O O . PRO A 1 103 ? 18.105 32.224 -26.372 1.00 0.00 143 PRO A O 8
ATOM 12900 N N . SER A 1 104 ? 17.612 32.587 -24.207 1.00 0.00 144 SER A N 8
ATOM 12901 C CA . SER A 1 104 ? 16.835 33.792 -24.472 1.00 0.00 144 SER A CA 8
ATOM 12902 C C . SER A 1 104 ? 17.711 34.877 -25.091 1.00 0.00 144 SER A C 8
ATOM 12903 O O . SER A 1 104 ? 18.523 35.500 -24.407 1.00 0.00 144 SER A O 8
ATOM 12911 N N . SER A 1 105 ? 17.539 35.098 -26.390 1.00 0.00 145 SER A N 8
ATOM 12912 C CA . SER A 1 105 ? 18.315 36.105 -27.104 1.00 0.00 145 SER A CA 8
ATOM 12913 C C . SER A 1 105 ? 19.810 35.895 -26.885 1.00 0.00 145 SER A C 8
ATOM 12914 O O . SER A 1 105 ? 20.558 36.849 -26.676 1.00 0.00 145 SER A O 8
ATOM 12922 N N . GLY A 1 106 ? 20.238 34.637 -26.933 1.00 0.00 146 GLY A N 8
ATOM 12923 C CA . GLY A 1 106 ? 21.641 34.323 -26.738 1.00 0.00 146 GLY A CA 8
ATOM 12924 C C . GLY A 1 106 ? 22.557 35.259 -27.501 1.00 0.00 146 GLY A C 8
ATOM 12925 O O . GLY A 1 106 ? 23.617 34.852 -27.975 1.00 0.00 146 GLY A O 8
ATOM 12929 N N . GLY A 1 1 ? -19.237 17.536 13.215 1.00 0.00 41 GLY A N 9
ATOM 12930 C CA . GLY A 1 1 ? -18.826 16.270 13.793 1.00 0.00 41 GLY A CA 9
ATOM 12931 C C . GLY A 1 1 ? -17.568 15.721 13.151 1.00 0.00 41 GLY A C 9
ATOM 12932 O O . GLY A 1 1 ? -17.620 14.742 12.406 1.00 0.00 41 GLY A O 9
ATOM 12936 N N . SER A 1 2 ? -16.434 16.353 13.437 1.00 0.00 42 SER A N 9
ATOM 12937 C CA . SER A 1 2 ? -15.158 15.924 12.877 1.00 0.00 42 SER A CA 9
ATOM 12938 C C . SER A 1 2 ? -15.293 15.615 11.389 1.00 0.00 42 SER A C 9
ATOM 12939 O O . SER A 1 2 ? -14.735 14.637 10.894 1.00 0.00 42 SER A O 9
ATOM 12947 N N . SER A 1 3 ? -16.039 16.458 10.682 1.00 0.00 43 SER A N 9
ATOM 12948 C CA . SER A 1 3 ? -16.253 16.274 9.251 1.00 0.00 43 SER A CA 9
ATOM 12949 C C . SER A 1 3 ? -14.949 15.905 8.551 1.00 0.00 43 SER A C 9
ATOM 12950 O O . SER A 1 3 ? -14.045 16.730 8.423 1.00 0.00 43 SER A O 9
ATOM 12958 N N . GLY A 1 4 ? -14.859 14.658 8.098 1.00 0.00 44 GLY A N 9
ATOM 12959 C CA . GLY A 1 4 ? -13.663 14.201 7.416 1.00 0.00 44 GLY A CA 9
ATOM 12960 C C . GLY A 1 4 ? -13.927 13.823 5.972 1.00 0.00 44 GLY A C 9
ATOM 12961 O O . GLY A 1 4 ? -14.554 12.800 5.696 1.00 0.00 44 GLY A O 9
ATOM 12965 N N . SER A 1 5 ? -13.450 14.651 5.048 1.00 0.00 45 SER A N 9
ATOM 12966 C CA . SER A 1 5 ? -13.643 14.401 3.625 1.00 0.00 45 SER A CA 9
ATOM 12967 C C . SER A 1 5 ? -13.373 12.938 3.289 1.00 0.00 45 SER A C 9
ATOM 12968 O O . SER A 1 5 ? -12.446 12.328 3.821 1.00 0.00 45 SER A O 9
ATOM 12976 N N . SER A 1 6 ? -14.190 12.381 2.400 1.00 0.00 46 SER A N 9
ATOM 12977 C CA . SER A 1 6 ? -14.043 10.988 1.995 1.00 0.00 46 SER A CA 9
ATOM 12978 C C . SER A 1 6 ? -13.801 10.882 0.492 1.00 0.00 46 SER A C 9
ATOM 12979 O O . SER A 1 6 ? -14.639 11.285 -0.313 1.00 0.00 46 SER A O 9
ATOM 12987 N N . GLY A 1 7 ? -12.646 10.337 0.122 1.00 0.00 47 GLY A N 9
ATOM 12988 C CA . GLY A 1 7 ? -12.312 10.188 -1.282 1.00 0.00 47 GLY A CA 9
ATOM 12989 C C . GLY A 1 7 ? -11.801 11.476 -1.896 1.00 0.00 47 GLY A C 9
ATOM 12990 O O . GLY A 1 7 ? -12.213 11.854 -2.993 1.00 0.00 47 GLY A O 9
ATOM 12994 N N . MET A 1 8 ? -10.902 12.152 -1.188 1.00 0.00 48 MET A N 9
ATOM 12995 C CA . MET A 1 8 ? -10.335 13.406 -1.671 1.00 0.00 48 MET A CA 9
ATOM 12996 C C . MET A 1 8 ? -8.922 13.606 -1.133 1.00 0.00 48 MET A C 9
ATOM 12997 O O . MET A 1 8 ? -8.731 13.894 0.048 1.00 0.00 48 MET A O 9
ATOM 13011 N N . LYS A 1 9 ? -7.934 13.451 -2.008 1.00 0.00 49 LYS A N 9
ATOM 13012 C CA . LYS A 1 9 ? -6.537 13.615 -1.622 1.00 0.00 49 LYS A CA 9
ATOM 13013 C C . LYS A 1 9 ? -6.299 14.995 -1.017 1.00 0.00 49 LYS A C 9
ATOM 13014 O O . LYS A 1 9 ? -7.008 15.951 -1.329 1.00 0.00 49 LYS A O 9
ATOM 13033 N N . ASP A 1 10 ? -5.295 15.090 -0.151 1.00 0.00 50 ASP A N 9
ATOM 13034 C CA . ASP A 1 10 ? -4.962 16.354 0.496 1.00 0.00 50 ASP A CA 9
ATOM 13035 C C . ASP A 1 10 ? -3.621 16.883 -0.004 1.00 0.00 50 ASP A C 9
ATOM 13036 O O . ASP A 1 10 ? -3.480 18.072 -0.294 1.00 0.00 50 ASP A O 9
ATOM 13045 N N . HIS A 1 11 ? -2.639 15.993 -0.103 1.00 0.00 51 HIS A N 9
ATOM 13046 C CA . HIS A 1 11 ? -1.309 16.371 -0.567 1.00 0.00 51 HIS A CA 9
ATOM 13047 C C . HIS A 1 11 ? -0.970 15.666 -1.877 1.00 0.00 51 HIS A C 9
ATOM 13048 O O . HIS A 1 11 ? -1.733 14.826 -2.356 1.00 0.00 51 HIS A O 9
ATOM 13062 N N . ASP A 1 12 ? 0.177 16.012 -2.451 1.00 0.00 52 ASP A N 9
ATOM 13063 C CA . ASP A 1 12 ? 0.616 15.412 -3.705 1.00 0.00 52 ASP A CA 9
ATOM 13064 C C . ASP A 1 12 ? 0.680 13.893 -3.587 1.00 0.00 52 ASP A C 9
ATOM 13065 O O . ASP A 1 12 ? 1.617 13.344 -3.009 1.00 0.00 52 ASP A O 9
ATOM 13074 N N . ALA A 1 13 ? -0.324 13.219 -4.139 1.00 0.00 53 ALA A N 9
ATOM 13075 C CA . ALA A 1 13 ? -0.381 11.763 -4.097 1.00 0.00 53 ALA A CA 9
ATOM 13076 C C . ALA A 1 13 ? 0.889 11.146 -4.672 1.00 0.00 53 ALA A C 9
ATOM 13077 O O . ALA A 1 13 ? 1.296 11.470 -5.788 1.00 0.00 53 ALA A O 9
ATOM 13084 N N . ILE A 1 14 ? 1.510 10.258 -3.905 1.00 0.00 54 ILE A N 9
ATOM 13085 C CA . ILE A 1 14 ? 2.734 9.596 -4.340 1.00 0.00 54 ILE A CA 9
ATOM 13086 C C . ILE A 1 14 ? 2.449 8.181 -4.831 1.00 0.00 54 ILE A C 9
ATOM 13087 O O . ILE A 1 14 ? 1.669 7.446 -4.224 1.00 0.00 54 ILE A O 9
ATOM 13103 N N . LYS A 1 15 ? 3.088 7.804 -5.933 1.00 0.00 55 LYS A N 9
ATOM 13104 C CA . LYS A 1 15 ? 2.907 6.475 -6.506 1.00 0.00 55 LYS A CA 9
ATOM 13105 C C . LYS A 1 15 ? 3.927 5.494 -5.938 1.00 0.00 55 LYS A C 9
ATOM 13106 O O . LYS A 1 15 ? 5.021 5.335 -6.483 1.00 0.00 55 LYS A O 9
ATOM 13125 N N . LEU A 1 16 ? 3.564 4.837 -4.842 1.00 0.00 56 LEU A N 9
ATOM 13126 C CA . LEU A 1 16 ? 4.448 3.870 -4.201 1.00 0.00 56 LEU A CA 9
ATOM 13127 C C . LEU A 1 16 ? 4.500 2.569 -4.996 1.00 0.00 56 LEU A C 9
ATOM 13128 O O . LEU A 1 16 ? 3.473 1.933 -5.235 1.00 0.00 56 LEU A O 9
ATOM 13144 N N . PHE A 1 17 ? 5.703 2.178 -5.403 1.00 0.00 57 PHE A N 9
ATOM 13145 C CA . PHE A 1 17 ? 5.889 0.952 -6.171 1.00 0.00 57 PHE A CA 9
ATOM 13146 C C . PHE A 1 17 ? 6.272 -0.208 -5.257 1.00 0.00 57 PHE A C 9
ATOM 13147 O O . PHE A 1 17 ? 7.349 -0.212 -4.660 1.00 0.00 57 PHE A O 9
ATOM 13164 N N . ILE A 1 18 ? 5.383 -1.190 -5.154 1.00 0.00 58 ILE A N 9
ATOM 13165 C CA . ILE A 1 18 ? 5.628 -2.356 -4.314 1.00 0.00 58 ILE A CA 9
ATOM 13166 C C . ILE A 1 18 ? 5.934 -3.588 -5.160 1.00 0.00 58 ILE A C 9
ATOM 13167 O O . ILE A 1 18 ? 5.236 -3.876 -6.131 1.00 0.00 58 ILE A O 9
ATOM 13183 N N . GLY A 1 19 ? 6.982 -4.313 -4.782 1.00 0.00 59 GLY A N 9
ATOM 13184 C CA . GLY A 1 19 ? 7.361 -5.507 -5.515 1.00 0.00 59 GLY A CA 9
ATOM 13185 C C . GLY A 1 19 ? 7.358 -6.748 -4.644 1.00 0.00 59 GLY A C 9
ATOM 13186 O O . GLY A 1 19 ? 6.901 -6.710 -3.502 1.00 0.00 59 GLY A O 9
ATOM 13190 N N . GLN A 1 20 ? 7.867 -7.850 -5.185 1.00 0.00 60 GLN A N 9
ATOM 13191 C CA . GLN A 1 20 ? 7.919 -9.108 -4.449 1.00 0.00 60 GLN A CA 9
ATOM 13192 C C . GLN A 1 20 ? 6.532 -9.508 -3.957 1.00 0.00 60 GLN A C 9
ATOM 13193 O O . GLN A 1 20 ? 6.328 -9.738 -2.765 1.00 0.00 60 GLN A O 9
ATOM 13207 N N . ILE A 1 21 ? 5.582 -9.588 -4.883 1.00 0.00 61 ILE A N 9
ATOM 13208 C CA . ILE A 1 21 ? 4.214 -9.961 -4.543 1.00 0.00 61 ILE A CA 9
ATOM 13209 C C . ILE A 1 21 ? 3.701 -11.064 -5.462 1.00 0.00 61 ILE A C 9
ATOM 13210 O O . ILE A 1 21 ? 3.634 -10.909 -6.682 1.00 0.00 61 ILE A O 9
ATOM 13226 N N . PRO A 1 22 ? 3.326 -12.205 -4.865 1.00 0.00 62 PRO A N 9
ATOM 13227 C CA . PRO A 1 22 ? 2.809 -13.356 -5.611 1.00 0.00 62 PRO A CA 9
ATOM 13228 C C . PRO A 1 22 ? 1.426 -13.093 -6.196 1.00 0.00 62 PRO A C 9
ATOM 13229 O O . PRO A 1 22 ? 0.713 -12.194 -5.750 1.00 0.00 62 PRO A O 9
ATOM 13240 N N . ARG A 1 23 ? 1.052 -13.883 -7.197 1.00 0.00 63 ARG A N 9
ATOM 13241 C CA . ARG A 1 23 ? -0.246 -13.735 -7.844 1.00 0.00 63 ARG A CA 9
ATOM 13242 C C . ARG A 1 23 ? -1.325 -14.497 -7.079 1.00 0.00 63 ARG A C 9
ATOM 13243 O O . ARG A 1 23 ? -2.171 -15.161 -7.676 1.00 0.00 63 ARG A O 9
ATOM 13264 N N . ASN A 1 24 ? -1.286 -14.396 -5.754 1.00 0.00 64 ASN A N 9
ATOM 13265 C CA . ASN A 1 24 ? -2.260 -15.076 -4.907 1.00 0.00 64 ASN A CA 9
ATOM 13266 C C . ASN A 1 24 ? -2.936 -14.092 -3.958 1.00 0.00 64 ASN A C 9
ATOM 13267 O O . ASN A 1 24 ? -3.731 -14.484 -3.102 1.00 0.00 64 ASN A O 9
ATOM 13278 N N . LEU A 1 25 ? -2.617 -12.812 -4.115 1.00 0.00 65 LEU A N 9
ATOM 13279 C CA . LEU A 1 25 ? -3.194 -11.771 -3.272 1.00 0.00 65 LEU A CA 9
ATOM 13280 C C . LEU A 1 25 ? -4.328 -11.052 -3.995 1.00 0.00 65 LEU A C 9
ATOM 13281 O O . LEU A 1 25 ? -4.551 -11.263 -5.188 1.00 0.00 65 LEU A O 9
ATOM 13297 N N . ASP A 1 26 ? -5.042 -10.200 -3.267 1.00 0.00 66 ASP A N 9
ATOM 13298 C CA . ASP A 1 26 ? -6.151 -9.447 -3.839 1.00 0.00 66 ASP A CA 9
ATOM 13299 C C . ASP A 1 26 ? -6.167 -8.016 -3.311 1.00 0.00 66 ASP A C 9
ATOM 13300 O O . ASP A 1 26 ? -5.754 -7.758 -2.181 1.00 0.00 66 ASP A O 9
ATOM 13309 N N . GLU A 1 27 ? -6.645 -7.091 -4.137 1.00 0.00 67 GLU A N 9
ATOM 13310 C CA . GLU A 1 27 ? -6.712 -5.686 -3.752 1.00 0.00 67 GLU A CA 9
ATOM 13311 C C . GLU A 1 27 ? -7.412 -5.523 -2.406 1.00 0.00 67 GLU A C 9
ATOM 13312 O O . GLU A 1 27 ? -6.983 -4.737 -1.561 1.00 0.00 67 GLU A O 9
ATOM 13324 N N . LYS A 1 28 ? -8.493 -6.271 -2.213 1.00 0.00 68 LYS A N 9
ATOM 13325 C CA . LYS A 1 28 ? -9.253 -6.212 -0.971 1.00 0.00 68 LYS A CA 9
ATOM 13326 C C . LYS A 1 28 ? -8.485 -6.873 0.169 1.00 0.00 68 LYS A C 9
ATOM 13327 O O . LYS A 1 28 ? -8.798 -6.668 1.342 1.00 0.00 68 LYS A O 9
ATOM 13346 N N . ASP A 1 29 ? -7.477 -7.664 -0.183 1.00 0.00 69 ASP A N 9
ATOM 13347 C CA . ASP A 1 29 ? -6.662 -8.352 0.811 1.00 0.00 69 ASP A CA 9
ATOM 13348 C C . ASP A 1 29 ? -5.373 -7.584 1.083 1.00 0.00 69 ASP A C 9
ATOM 13349 O O . ASP A 1 29 ? -4.705 -7.809 2.094 1.00 0.00 69 ASP A O 9
ATOM 13358 N N . LEU A 1 30 ? -5.027 -6.679 0.175 1.00 0.00 70 LEU A N 9
ATOM 13359 C CA . LEU A 1 30 ? -3.816 -5.878 0.316 1.00 0.00 70 LEU A CA 9
ATOM 13360 C C . LEU A 1 30 ? -4.143 -4.484 0.842 1.00 0.00 70 LEU A C 9
ATOM 13361 O O . LEU A 1 30 ? -3.362 -3.890 1.586 1.00 0.00 70 LEU A O 9
ATOM 13377 N N . LYS A 1 31 ? -5.304 -3.968 0.453 1.00 0.00 71 LYS A N 9
ATOM 13378 C CA . LYS A 1 31 ? -5.738 -2.646 0.888 1.00 0.00 71 LYS A CA 9
ATOM 13379 C C . LYS A 1 31 ? -5.705 -2.535 2.409 1.00 0.00 71 LYS A C 9
ATOM 13380 O O . LYS A 1 31 ? -5.249 -1.540 2.973 1.00 0.00 71 LYS A O 9
ATOM 13399 N N . PRO A 1 32 ? -6.197 -3.580 3.090 1.00 0.00 72 PRO A N 9
ATOM 13400 C CA . PRO A 1 32 ? -6.232 -3.625 4.555 1.00 0.00 72 PRO A CA 9
ATOM 13401 C C . PRO A 1 32 ? -4.899 -3.227 5.180 1.00 0.00 72 PRO A C 9
ATOM 13402 O O . PRO A 1 32 ? -4.810 -2.228 5.894 1.00 0.00 72 PRO A O 9
ATOM 13413 N N . LEU A 1 33 ? -3.865 -4.015 4.906 1.00 0.00 73 LEU A N 9
ATOM 13414 C CA . LEU A 1 33 ? -2.535 -3.744 5.441 1.00 0.00 73 LEU A CA 9
ATOM 13415 C C . LEU A 1 33 ? -2.233 -2.249 5.419 1.00 0.00 73 LEU A C 9
ATOM 13416 O O . LEU A 1 33 ? -2.218 -1.593 6.461 1.00 0.00 73 LEU A O 9
ATOM 13432 N N . PHE A 1 34 ? -1.994 -1.716 4.226 1.00 0.00 74 PHE A N 9
ATOM 13433 C CA . PHE A 1 34 ? -1.693 -0.298 4.068 1.00 0.00 74 PHE A CA 9
ATOM 13434 C C . PHE A 1 34 ? -2.766 0.562 4.730 1.00 0.00 74 PHE A C 9
ATOM 13435 O O . PHE A 1 34 ? -2.468 1.390 5.590 1.00 0.00 74 PHE A O 9
ATOM 13452 N N . GLU A 1 35 ? -4.015 0.359 4.322 1.00 0.00 75 GLU A N 9
ATOM 13453 C CA . GLU A 1 35 ? -5.132 1.116 4.874 1.00 0.00 75 GLU A CA 9
ATOM 13454 C C . GLU A 1 35 ? -4.964 1.314 6.378 1.00 0.00 75 GLU A C 9
ATOM 13455 O O . GLU A 1 35 ? -5.470 2.281 6.947 1.00 0.00 75 GLU A O 9
ATOM 13467 N N . GLU A 1 36 ? -4.252 0.389 7.015 1.00 0.00 76 GLU A N 9
ATOM 13468 C CA . GLU A 1 36 ? -4.019 0.461 8.452 1.00 0.00 76 GLU A CA 9
ATOM 13469 C C . GLU A 1 36 ? -3.009 1.555 8.786 1.00 0.00 76 GLU A C 9
ATOM 13470 O O . GLU A 1 36 ? -3.233 2.371 9.681 1.00 0.00 76 GLU A O 9
ATOM 13482 N N . PHE A 1 37 ? -1.895 1.565 8.061 1.00 0.00 77 PHE A N 9
ATOM 13483 C CA . PHE A 1 37 ? -0.849 2.557 8.280 1.00 0.00 77 PHE A CA 9
ATOM 13484 C C . PHE A 1 37 ? -1.276 3.924 7.753 1.00 0.00 77 PHE A C 9
ATOM 13485 O O . PHE A 1 37 ? -1.078 4.944 8.410 1.00 0.00 77 PHE A O 9
ATOM 13502 N N . GLY A 1 38 ? -1.863 3.934 6.560 1.00 0.00 78 GLY A N 9
ATOM 13503 C CA . GLY A 1 38 ? -2.309 5.180 5.963 1.00 0.00 78 GLY A CA 9
ATOM 13504 C C . GLY A 1 38 ? -3.635 5.037 5.244 1.00 0.00 78 GLY A C 9
ATOM 13505 O O . GLY A 1 38 ? -4.031 3.933 4.869 1.00 0.00 78 GLY A O 9
ATOM 13509 N N . LYS A 1 39 ? -4.326 6.155 5.052 1.00 0.00 79 LYS A N 9
ATOM 13510 C CA . LYS A 1 39 ? -5.616 6.151 4.373 1.00 0.00 79 LYS A CA 9
ATOM 13511 C C . LYS A 1 39 ? -5.435 6.099 2.860 1.00 0.00 79 LYS A C 9
ATOM 13512 O O . LYS A 1 39 ? -5.289 7.132 2.207 1.00 0.00 79 LYS A O 9
ATOM 13531 N N . ILE A 1 40 ? -5.447 4.890 2.308 1.00 0.00 80 ILE A N 9
ATOM 13532 C CA . ILE A 1 40 ? -5.286 4.704 0.871 1.00 0.00 80 ILE A CA 9
ATOM 13533 C C . ILE A 1 40 ? -6.225 5.618 0.091 1.00 0.00 80 ILE A C 9
ATOM 13534 O O . ILE A 1 40 ? -7.263 6.041 0.601 1.00 0.00 80 ILE A O 9
ATOM 13550 N N . TYR A 1 41 ? -5.855 5.917 -1.149 1.00 0.00 81 TYR A N 9
ATOM 13551 C CA . TYR A 1 41 ? -6.664 6.781 -2.001 1.00 0.00 81 TYR A CA 9
ATOM 13552 C C . TYR A 1 41 ? -7.088 6.051 -3.272 1.00 0.00 81 TYR A C 9
ATOM 13553 O O . TYR A 1 41 ? -8.176 6.280 -3.798 1.00 0.00 81 TYR A O 9
ATOM 13571 N N . GLU A 1 42 ? -6.220 5.169 -3.758 1.00 0.00 82 GLU A N 9
ATOM 13572 C CA . GLU A 1 42 ? -6.504 4.405 -4.967 1.00 0.00 82 GLU A CA 9
ATOM 13573 C C . GLU A 1 42 ? -5.442 3.333 -5.195 1.00 0.00 82 GLU A C 9
ATOM 13574 O O . GLU A 1 42 ? -4.281 3.642 -5.471 1.00 0.00 82 GLU A O 9
ATOM 13586 N N . LEU A 1 43 ? -5.846 2.073 -5.078 1.00 0.00 83 LEU A N 9
ATOM 13587 C CA . LEU A 1 43 ? -4.930 0.954 -5.271 1.00 0.00 83 LEU A CA 9
ATOM 13588 C C . LEU A 1 43 ? -5.058 0.383 -6.679 1.00 0.00 83 LEU A C 9
ATOM 13589 O O . LEU A 1 43 ? -6.152 0.328 -7.242 1.00 0.00 83 LEU A O 9
ATOM 13605 N N . THR A 1 44 ? -3.933 -0.045 -7.243 1.00 0.00 84 THR A N 9
ATOM 13606 C CA . THR A 1 44 ? -3.919 -0.614 -8.585 1.00 0.00 84 THR A CA 9
ATOM 13607 C C . THR A 1 44 ? -2.961 -1.797 -8.670 1.00 0.00 84 THR A C 9
ATOM 13608 O O . THR A 1 44 ? -1.784 -1.682 -8.326 1.00 0.00 84 THR A O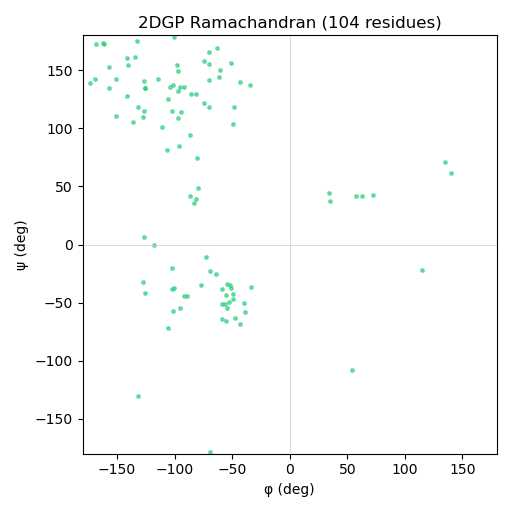 9
ATOM 13619 N N . VAL A 1 45 ? -3.472 -2.934 -9.132 1.00 0.00 85 VAL A N 9
ATOM 13620 C CA . VAL A 1 45 ? -2.661 -4.138 -9.264 1.00 0.00 85 VAL A CA 9
ATOM 13621 C C . VAL A 1 45 ? -2.132 -4.291 -10.686 1.00 0.00 85 VAL A C 9
ATOM 13622 O O . VAL A 1 45 ? -2.833 -4.781 -11.572 1.00 0.00 85 VAL A O 9
ATOM 13635 N N . LEU A 1 46 ? -0.890 -3.868 -10.898 1.00 0.00 86 LEU A N 9
ATOM 13636 C CA . LEU A 1 46 ? -0.265 -3.958 -12.213 1.00 0.00 86 LEU A CA 9
ATOM 13637 C C . LEU A 1 46 ? -0.389 -5.368 -12.780 1.00 0.00 86 LEU A C 9
ATOM 13638 O O . LEU A 1 46 ? 0.251 -6.302 -12.296 1.00 0.00 86 LEU A O 9
ATOM 13654 N N . LYS A 1 47 ? -1.216 -5.516 -13.810 1.00 0.00 87 LYS A N 9
ATOM 13655 C CA . LYS A 1 47 ? -1.422 -6.812 -14.446 1.00 0.00 87 LYS A CA 9
ATOM 13656 C C . LYS A 1 47 ? -1.512 -6.665 -15.962 1.00 0.00 87 LYS A C 9
ATOM 13657 O O . LYS A 1 47 ? -2.366 -5.943 -16.475 1.00 0.00 87 LYS A O 9
ATOM 13676 N N . ASP A 1 48 ? -0.627 -7.357 -16.672 1.00 0.00 88 ASP A N 9
ATOM 13677 C CA . ASP A 1 48 ? -0.608 -7.305 -18.129 1.00 0.00 88 ASP A CA 9
ATOM 13678 C C . ASP A 1 48 ? -1.843 -7.986 -18.712 1.00 0.00 88 ASP A C 9
ATOM 13679 O O . ASP A 1 48 ? -2.660 -8.544 -17.980 1.00 0.00 88 ASP A O 9
ATOM 13688 N N . ARG A 1 49 ? -1.972 -7.934 -20.034 1.00 0.00 89 ARG A N 9
ATOM 13689 C CA . ARG A 1 49 ? -3.108 -8.543 -20.715 1.00 0.00 89 ARG A CA 9
ATOM 13690 C C . ARG A 1 49 ? -2.640 -9.434 -21.862 1.00 0.00 89 ARG A C 9
ATOM 13691 O O . ARG A 1 49 ? -3.452 -10.017 -22.580 1.00 0.00 89 ARG A O 9
ATOM 13712 N N . PHE A 1 50 ? -1.325 -9.535 -22.027 1.00 0.00 90 PHE A N 9
ATOM 13713 C CA . PHE A 1 50 ? -0.748 -10.355 -23.087 1.00 0.00 90 PHE A CA 9
ATOM 13714 C C . PHE A 1 50 ? -0.047 -11.580 -22.507 1.00 0.00 90 PHE A C 9
ATOM 13715 O O . PHE A 1 50 ? -0.502 -12.711 -22.682 1.00 0.00 90 PHE A O 9
ATOM 13732 N N . THR A 1 51 ? 1.064 -11.346 -21.816 1.00 0.00 91 THR A N 9
ATOM 13733 C CA . THR A 1 51 ? 1.830 -12.429 -21.211 1.00 0.00 91 THR A CA 9
ATOM 13734 C C . THR A 1 51 ? 2.110 -12.149 -19.739 1.00 0.00 91 THR A C 9
ATOM 13735 O O . THR A 1 51 ? 2.074 -13.055 -18.907 1.00 0.00 91 THR A O 9
ATOM 13746 N N . GLY A 1 52 ? 2.389 -10.888 -19.424 1.00 0.00 92 GLY A N 9
ATOM 13747 C CA . GLY A 1 52 ? 2.670 -10.511 -18.051 1.00 0.00 92 GLY A CA 9
ATOM 13748 C C . GLY A 1 52 ? 1.416 -10.430 -17.203 1.00 0.00 92 GLY A C 9
ATOM 13749 O O . GLY A 1 52 ? 1.238 -9.484 -16.436 1.00 0.00 92 GLY A O 9
ATOM 13753 N N . MET A 1 53 ? 0.544 -11.423 -17.342 1.00 0.00 93 MET A N 9
ATOM 13754 C CA . MET A 1 53 ? -0.700 -11.459 -16.583 1.00 0.00 93 MET A CA 9
ATOM 13755 C C . MET A 1 53 ? -0.508 -10.853 -15.196 1.00 0.00 93 MET A C 9
ATOM 13756 O O . MET A 1 53 ? -1.315 -10.040 -14.746 1.00 0.00 93 MET A O 9
ATOM 13770 N N . HIS A 1 54 ? 0.566 -11.255 -14.523 1.00 0.00 94 HIS A N 9
ATOM 13771 C CA . HIS A 1 54 ? 0.863 -10.751 -13.187 1.00 0.00 94 HIS A CA 9
ATOM 13772 C C . HIS A 1 54 ? 2.337 -10.376 -13.063 1.00 0.00 94 HIS A C 9
ATOM 13773 O O . HIS A 1 54 ? 3.128 -11.110 -12.469 1.00 0.00 94 HIS A O 9
ATOM 13787 N N . LYS A 1 55 ? 2.700 -9.230 -13.629 1.00 0.00 95 LYS A N 9
ATOM 13788 C CA . LYS A 1 55 ? 4.078 -8.756 -13.583 1.00 0.00 95 LYS A CA 9
ATOM 13789 C C . LYS A 1 55 ? 4.732 -9.115 -12.252 1.00 0.00 95 LYS A C 9
ATOM 13790 O O . LYS A 1 55 ? 5.867 -9.589 -12.215 1.00 0.00 95 LYS A O 9
ATOM 13809 N N . GLY A 1 56 ? 4.008 -8.886 -11.161 1.00 0.00 96 GLY A N 9
ATOM 13810 C CA . GLY A 1 56 ? 4.534 -9.192 -9.843 1.00 0.00 96 GLY A CA 9
ATOM 13811 C C . GLY A 1 56 ? 4.737 -7.951 -8.997 1.00 0.00 96 GLY A C 9
ATOM 13812 O O . GLY A 1 56 ? 5.680 -7.875 -8.209 1.00 0.00 96 GLY A O 9
ATOM 13816 N N . CYS A 1 57 ? 3.851 -6.974 -9.161 1.00 0.00 97 CYS A N 9
ATOM 13817 C CA . CYS A 1 57 ? 3.938 -5.728 -8.407 1.00 0.00 97 CYS A CA 9
ATOM 13818 C C . CYS A 1 57 ? 2.616 -4.969 -8.456 1.00 0.00 97 CYS A C 9
ATOM 13819 O O . CYS A 1 57 ? 1.677 -5.382 -9.137 1.00 0.00 97 CYS A O 9
ATOM 13827 N N . ALA A 1 58 ? 2.550 -3.859 -7.729 1.00 0.00 98 ALA A N 9
ATOM 13828 C CA . ALA A 1 58 ? 1.343 -3.043 -7.690 1.00 0.00 98 ALA A CA 9
ATOM 13829 C C . ALA A 1 58 ? 1.665 -1.607 -7.287 1.00 0.00 98 ALA A C 9
ATOM 13830 O O . ALA A 1 58 ? 2.635 -1.354 -6.573 1.00 0.00 98 ALA A O 9
ATOM 13837 N N . PHE A 1 59 ? 0.845 -0.670 -7.752 1.00 0.00 99 PHE A N 9
ATOM 13838 C CA . PHE A 1 59 ? 1.043 0.741 -7.442 1.00 0.00 99 PHE A CA 9
ATOM 13839 C C . PHE A 1 59 ? 0.082 1.198 -6.348 1.00 0.00 99 PHE A C 9
ATOM 13840 O O . PHE A 1 59 ? -1.122 0.948 -6.419 1.00 0.00 99 PHE A O 9
ATOM 13857 N N . LEU A 1 60 ? 0.622 1.869 -5.337 1.00 0.00 100 LEU A N 9
ATOM 13858 C CA . LEU A 1 60 ? -0.186 2.361 -4.226 1.00 0.00 100 LEU A CA 9
ATOM 13859 C C . LEU A 1 60 ? -0.182 3.886 -4.184 1.00 0.00 100 LEU A C 9
ATOM 13860 O O . LEU A 1 60 ? 0.773 4.528 -4.622 1.00 0.00 100 LEU A O 9
ATOM 13876 N N . THR A 1 61 ? -1.255 4.461 -3.650 1.00 0.00 101 THR A N 9
ATOM 13877 C CA . THR A 1 61 ? -1.375 5.910 -3.549 1.00 0.00 101 THR A CA 9
ATOM 13878 C C . THR A 1 61 ? -1.856 6.326 -2.164 1.00 0.00 101 THR A C 9
ATOM 13879 O O . THR A 1 61 ? -2.957 5.969 -1.745 1.00 0.00 101 THR A O 9
ATOM 13890 N N . TYR A 1 62 ? -1.025 7.084 -1.457 1.00 0.00 102 TYR A N 9
ATOM 13891 C CA . TYR A 1 62 ? -1.366 7.548 -0.117 1.00 0.00 102 TYR A CA 9
ATOM 13892 C C . TYR A 1 62 ? -1.855 8.993 -0.149 1.00 0.00 102 TYR A C 9
ATOM 13893 O O . TYR A 1 62 ? -1.175 9.879 -0.668 1.00 0.00 102 TYR A O 9
ATOM 13911 N N . CYS A 1 63 ? -3.037 9.223 0.411 1.00 0.00 103 CYS A N 9
ATOM 13912 C CA . CYS A 1 63 ? -3.619 10.560 0.448 1.00 0.00 103 CYS A CA 9
ATOM 13913 C C . CYS A 1 63 ? -2.566 11.601 0.815 1.00 0.00 103 CYS A C 9
ATOM 13914 O O . CYS A 1 63 ? -2.441 12.630 0.152 1.00 0.00 103 CYS A O 9
ATOM 13922 N N . GLU A 1 64 ? -1.813 11.325 1.875 1.00 0.00 104 GLU A N 9
ATOM 13923 C CA . GLU A 1 64 ? -0.773 12.240 2.331 1.00 0.00 104 GLU A CA 9
ATOM 13924 C C . GLU A 1 64 ? 0.613 11.704 1.985 1.00 0.00 104 GLU A C 9
ATOM 13925 O O . GLU A 1 64 ? 0.832 10.492 1.955 1.00 0.00 104 GLU A O 9
ATOM 13937 N N . ARG A 1 65 ? 1.545 12.614 1.724 1.00 0.00 105 ARG A N 9
ATOM 13938 C CA . ARG A 1 65 ? 2.909 12.234 1.378 1.00 0.00 105 ARG A CA 9
ATOM 13939 C C . ARG A 1 65 ? 3.635 11.654 2.588 1.00 0.00 105 ARG A C 9
ATOM 13940 O O . ARG A 1 65 ? 4.080 10.507 2.565 1.00 0.00 105 ARG A O 9
ATOM 13961 N N . GLU A 1 66 ? 3.751 12.455 3.643 1.00 0.00 106 GLU A N 9
ATOM 13962 C CA . GLU A 1 66 ? 4.424 12.020 4.861 1.00 0.00 106 GLU A CA 9
ATOM 13963 C C . GLU A 1 66 ? 4.031 10.590 5.219 1.00 0.00 106 GLU A C 9
ATOM 13964 O O . GLU A 1 66 ? 4.883 9.706 5.316 1.00 0.00 106 GLU A O 9
ATOM 13976 N N . SER A 1 67 ? 2.735 10.370 5.416 1.00 0.00 107 SER A N 9
ATOM 13977 C CA . SER A 1 67 ? 2.228 9.049 5.768 1.00 0.00 107 SER A CA 9
ATOM 13978 C C . SER A 1 67 ? 2.991 7.958 5.023 1.00 0.00 107 SER A C 9
ATOM 13979 O O . SER A 1 67 ? 3.469 6.998 5.625 1.00 0.00 107 SER A O 9
ATOM 13987 N N . ALA A 1 68 ? 3.100 8.115 3.708 1.00 0.00 108 ALA A N 9
ATOM 13988 C CA . ALA A 1 68 ? 3.806 7.145 2.879 1.00 0.00 108 ALA A CA 9
ATOM 13989 C C . ALA A 1 68 ? 5.186 6.836 3.450 1.00 0.00 108 ALA A C 9
ATOM 13990 O O . ALA A 1 68 ? 5.582 5.674 3.547 1.00 0.00 108 ALA A O 9
ATOM 13997 N N . LEU A 1 69 ? 5.913 7.882 3.826 1.00 0.00 109 LEU A N 9
ATOM 13998 C CA . LEU A 1 69 ? 7.250 7.722 4.388 1.00 0.00 109 LEU A CA 9
ATOM 13999 C C . LEU A 1 69 ? 7.242 6.716 5.534 1.00 0.00 109 LEU A C 9
ATOM 14000 O O . LEU A 1 69 ? 8.205 5.974 5.730 1.00 0.00 109 LEU A O 9
ATOM 14016 N N . LYS A 1 70 ? 6.149 6.695 6.289 1.00 0.00 110 LYS A N 9
ATOM 14017 C CA . LYS A 1 70 ? 6.012 5.778 7.414 1.00 0.00 110 LYS A CA 9
ATOM 14018 C C . LYS A 1 70 ? 5.895 4.336 6.930 1.00 0.00 110 LYS A C 9
ATOM 14019 O O . LYS A 1 70 ? 6.807 3.532 7.120 1.00 0.00 110 LYS A O 9
ATOM 14038 N N . ALA A 1 71 ? 4.768 4.017 6.303 1.00 0.00 111 ALA A N 9
ATOM 14039 C CA . ALA A 1 71 ? 4.534 2.674 5.788 1.00 0.00 111 ALA A CA 9
ATOM 14040 C C . ALA A 1 71 ? 5.715 2.192 4.952 1.00 0.00 111 ALA A C 9
ATOM 14041 O O . ALA A 1 71 ? 5.978 0.993 4.868 1.00 0.00 111 ALA A O 9
ATOM 14048 N N . GLN A 1 72 ? 6.421 3.135 4.336 1.00 0.00 112 GLN A N 9
ATOM 14049 C CA . GLN A 1 72 ? 7.573 2.805 3.506 1.00 0.00 112 GLN A CA 9
ATOM 14050 C C . GLN A 1 72 ? 8.623 2.044 4.309 1.00 0.00 112 GLN A C 9
ATOM 14051 O O . GLN A 1 72 ? 8.836 0.850 4.098 1.00 0.00 112 GLN A O 9
ATOM 14065 N N . SER A 1 73 ? 9.278 2.744 5.230 1.00 0.00 113 SER A N 9
ATOM 14066 C CA . SER A 1 73 ? 10.309 2.136 6.063 1.00 0.00 113 SER A CA 9
ATOM 14067 C C . SER A 1 73 ? 9.705 1.101 7.006 1.00 0.00 113 SER A C 9
ATOM 14068 O O . SER A 1 73 ? 10.416 0.272 7.574 1.00 0.00 113 SER A O 9
ATOM 14076 N N . ALA A 1 74 ? 8.387 1.155 7.169 1.00 0.00 114 ALA A N 9
ATOM 14077 C CA . ALA A 1 74 ? 7.686 0.222 8.042 1.00 0.00 114 ALA A CA 9
ATOM 14078 C C . ALA A 1 74 ? 7.450 -1.112 7.342 1.00 0.00 114 ALA A C 9
ATOM 14079 O O . ALA A 1 74 ? 7.437 -2.166 7.981 1.00 0.00 114 ALA A O 9
ATOM 14086 N N . LEU A 1 75 ? 7.263 -1.061 6.028 1.00 0.00 115 LEU A N 9
ATOM 14087 C CA . LEU A 1 75 ? 7.026 -2.266 5.241 1.00 0.00 115 LEU A CA 9
ATOM 14088 C C . LEU A 1 75 ? 8.283 -2.674 4.478 1.00 0.00 115 LEU A C 9
ATOM 14089 O O . LEU A 1 75 ? 8.415 -3.819 4.045 1.00 0.00 115 LEU A O 9
ATOM 14105 N N . HIS A 1 76 ? 9.204 -1.729 4.319 1.00 0.00 116 HIS A N 9
ATOM 14106 C CA . HIS A 1 76 ? 10.452 -1.991 3.610 1.00 0.00 116 HIS A CA 9
ATOM 14107 C C . HIS A 1 76 ? 11.370 -2.884 4.439 1.00 0.00 116 HIS A C 9
ATOM 14108 O O . HIS A 1 76 ? 11.710 -2.556 5.575 1.00 0.00 116 HIS A O 9
ATOM 14122 N N . GLU A 1 77 ? 11.766 -4.015 3.862 1.00 0.00 117 GLU A N 9
ATOM 14123 C CA . GLU A 1 77 ? 12.643 -4.956 4.548 1.00 0.00 117 GLU A CA 9
ATOM 14124 C C . GLU A 1 77 ? 12.202 -5.154 5.996 1.00 0.00 117 GLU A C 9
ATOM 14125 O O . GLU A 1 77 ? 13.029 -5.201 6.906 1.00 0.00 117 GLU A O 9
ATOM 14137 N N . GLN A 1 78 ? 10.893 -5.268 6.199 1.00 0.00 118 GLN A N 9
ATOM 14138 C CA . GLN A 1 78 ? 10.342 -5.459 7.535 1.00 0.00 118 GLN A CA 9
ATOM 14139 C C . GLN A 1 78 ? 9.335 -6.605 7.550 1.00 0.00 118 GLN A C 9
ATOM 14140 O O . GLN A 1 78 ? 9.215 -7.327 8.539 1.00 0.00 118 GLN A O 9
ATOM 14154 N N . LYS A 1 79 ? 8.613 -6.764 6.446 1.00 0.00 119 LYS A N 9
ATOM 14155 C CA . LYS A 1 79 ? 7.616 -7.822 6.330 1.00 0.00 119 LYS A CA 9
ATOM 14156 C C . LYS A 1 79 ? 7.934 -8.744 5.157 1.00 0.00 119 LYS A C 9
ATOM 14157 O O . LYS A 1 79 ? 8.493 -8.312 4.148 1.00 0.00 119 LYS A O 9
ATOM 14176 N N . THR A 1 80 ? 7.574 -10.016 5.295 1.00 0.00 120 THR A N 9
ATOM 14177 C CA . THR A 1 80 ? 7.821 -10.998 4.247 1.00 0.00 120 THR A CA 9
ATOM 14178 C C . THR A 1 80 ? 6.545 -11.751 3.888 1.00 0.00 120 THR A C 9
ATOM 14179 O O . THR A 1 80 ? 6.155 -12.697 4.574 1.00 0.00 120 THR A O 9
ATOM 14190 N N . LEU A 1 81 ? 5.898 -11.327 2.808 1.00 0.00 121 LEU A N 9
ATOM 14191 C CA . LEU A 1 81 ? 4.665 -11.963 2.356 1.00 0.00 121 LEU A CA 9
ATOM 14192 C C . LEU A 1 81 ? 4.820 -13.479 2.308 1.00 0.00 121 LEU A C 9
ATOM 14193 O O . LEU A 1 81 ? 5.911 -14.010 2.103 1.00 0.00 121 LEU A O 9
ATOM 14209 N N . PRO A 1 82 ? 3.701 -14.195 2.499 1.00 0.00 122 PRO A N 9
ATOM 14210 C CA . PRO A 1 82 ? 3.686 -15.661 2.480 1.00 0.00 122 PRO A CA 9
ATOM 14211 C C . PRO A 1 82 ? 3.925 -16.224 1.083 1.00 0.00 122 PRO A C 9
ATOM 14212 O O . PRO A 1 82 ? 3.206 -15.898 0.140 1.00 0.00 122 PRO A O 9
ATOM 14223 N N . GLY A 1 83 ? 4.941 -17.073 0.958 1.00 0.00 123 GLY A N 9
ATOM 14224 C CA . GLY A 1 83 ? 5.256 -17.668 -0.328 1.00 0.00 123 GLY A CA 9
ATOM 14225 C C . GLY A 1 83 ? 6.313 -16.888 -1.085 1.00 0.00 123 GLY A C 9
ATOM 14226 O O . GLY A 1 83 ? 6.380 -16.952 -2.312 1.00 0.00 123 GLY A O 9
ATOM 14230 N N . MET A 1 84 ? 7.139 -16.149 -0.352 1.00 0.00 124 MET A N 9
ATOM 14231 C CA . MET A 1 84 ? 8.197 -15.353 -0.962 1.00 0.00 124 MET A CA 9
ATOM 14232 C C . MET A 1 84 ? 9.475 -15.419 -0.133 1.00 0.00 124 MET A C 9
ATOM 14233 O O . MET A 1 84 ? 9.498 -14.999 1.023 1.00 0.00 124 MET A O 9
ATOM 14247 N N . ASN A 1 85 ? 10.537 -15.950 -0.730 1.00 0.00 125 ASN A N 9
ATOM 14248 C CA . ASN A 1 85 ? 11.818 -16.072 -0.045 1.00 0.00 125 ASN A CA 9
ATOM 14249 C C . ASN A 1 85 ? 12.319 -14.707 0.418 1.00 0.00 125 ASN A C 9
ATOM 14250 O O . ASN A 1 85 ? 12.895 -14.580 1.499 1.00 0.00 125 ASN A O 9
ATOM 14261 N N . ARG A 1 86 ? 12.096 -13.689 -0.407 1.00 0.00 126 ARG A N 9
ATOM 14262 C CA . ARG A 1 86 ? 12.525 -12.334 -0.082 1.00 0.00 126 ARG A CA 9
ATOM 14263 C C . ARG A 1 86 ? 11.358 -11.508 0.451 1.00 0.00 126 ARG A C 9
ATOM 14264 O O . ARG A 1 86 ? 10.194 -11.754 0.133 1.00 0.00 126 ARG A O 9
ATOM 14285 N N . PRO A 1 87 ? 11.675 -10.505 1.284 1.00 0.00 127 PRO A N 9
ATOM 14286 C CA . PRO A 1 87 ? 10.667 -9.622 1.879 1.00 0.00 127 PRO A CA 9
ATOM 14287 C C . PRO A 1 87 ? 10.026 -8.697 0.850 1.00 0.00 127 PRO A C 9
ATOM 14288 O O . PRO A 1 87 ? 10.343 -8.761 -0.338 1.00 0.00 127 PRO A O 9
ATOM 14299 N N . ILE A 1 88 ? 9.126 -7.837 1.314 1.00 0.00 128 ILE A N 9
ATOM 14300 C CA . ILE A 1 88 ? 8.442 -6.898 0.433 1.00 0.00 128 ILE A CA 9
ATOM 14301 C C . ILE A 1 88 ? 9.207 -5.583 0.332 1.00 0.00 128 ILE A C 9
ATOM 14302 O O . ILE A 1 88 ? 9.676 -5.048 1.337 1.00 0.00 128 ILE A O 9
ATOM 14318 N N . GLN A 1 89 ? 9.328 -5.067 -0.886 1.00 0.00 129 GLN A N 9
ATOM 14319 C CA . GLN A 1 89 ? 10.035 -3.813 -1.118 1.00 0.00 129 GLN A CA 9
ATOM 14320 C C . GLN A 1 89 ? 9.057 -2.687 -1.437 1.00 0.00 129 GLN A C 9
ATOM 14321 O O . GLN A 1 89 ? 8.177 -2.836 -2.285 1.00 0.00 129 GLN A O 9
ATOM 14335 N N . VAL A 1 90 ? 9.216 -1.559 -0.751 1.00 0.00 130 VAL A N 9
ATOM 14336 C CA . VAL A 1 90 ? 8.348 -0.407 -0.962 1.00 0.00 130 VAL A CA 9
ATOM 14337 C C . VAL A 1 90 ? 9.162 0.850 -1.248 1.00 0.00 130 VAL A C 9
ATOM 14338 O O . VAL A 1 90 ? 9.881 1.348 -0.382 1.00 0.00 130 VAL A O 9
ATOM 14351 N N . LYS A 1 91 ? 9.044 1.358 -2.470 1.00 0.00 131 LYS A N 9
ATOM 14352 C CA . LYS A 1 91 ? 9.768 2.559 -2.873 1.00 0.00 131 LYS A CA 9
ATOM 14353 C C . LYS A 1 91 ? 8.906 3.435 -3.776 1.00 0.00 131 LYS A C 9
ATOM 14354 O O . LYS A 1 91 ? 8.184 2.950 -4.647 1.00 0.00 131 LYS A O 9
ATOM 14373 N N . PRO A 1 92 ? 8.984 4.758 -3.567 1.00 0.00 132 PRO A N 9
ATOM 14374 C CA . PRO A 1 92 ? 8.220 5.730 -4.355 1.00 0.00 132 PRO A CA 9
ATOM 14375 C C . PRO A 1 92 ? 8.716 5.829 -5.793 1.00 0.00 132 PRO A C 9
ATOM 14376 O O . PRO A 1 92 ? 9.910 5.998 -6.038 1.00 0.00 132 PRO A O 9
ATOM 14387 N N . ALA A 1 93 ? 7.791 5.723 -6.742 1.00 0.00 133 ALA A N 9
ATOM 14388 C CA . ALA A 1 93 ? 8.134 5.803 -8.156 1.00 0.00 133 ALA A CA 9
ATOM 14389 C C . ALA A 1 93 ? 8.913 7.078 -8.461 1.00 0.00 133 ALA A C 9
ATOM 14390 O O . ALA A 1 93 ? 8.336 8.086 -8.870 1.00 0.00 133 ALA A O 9
ATOM 14397 N N . ASP A 1 94 ? 10.224 7.028 -8.258 1.00 0.00 134 ASP A N 9
ATOM 14398 C CA . ASP A 1 94 ? 11.082 8.179 -8.511 1.00 0.00 134 ASP A CA 9
ATOM 14399 C C . ASP A 1 94 ? 11.944 7.953 -9.749 1.00 0.00 134 ASP A C 9
ATOM 14400 O O . ASP A 1 94 ? 13.013 7.349 -9.671 1.00 0.00 134 ASP A O 9
ATOM 14409 N N . SER A 1 95 ? 11.471 8.442 -10.891 1.00 0.00 135 SER A N 9
ATOM 14410 C CA . SER A 1 95 ? 12.195 8.288 -12.147 1.00 0.00 135 SER A CA 9
ATOM 14411 C C . SER A 1 95 ? 12.792 9.619 -12.596 1.00 0.00 135 SER A C 9
ATOM 14412 O O . SER A 1 95 ? 12.136 10.658 -12.531 1.00 0.00 135 SER A O 9
ATOM 14420 N N . GLU A 1 96 ? 14.040 9.577 -13.051 1.00 0.00 136 GLU A N 9
ATOM 14421 C CA . GLU A 1 96 ? 14.726 10.780 -13.510 1.00 0.00 136 GLU A CA 9
ATOM 14422 C C . GLU A 1 96 ? 15.862 10.427 -14.466 1.00 0.00 136 GLU A C 9
ATOM 14423 O O . GLU A 1 96 ? 16.258 9.267 -14.575 1.00 0.00 136 GLU A O 9
ATOM 14435 N N . SER A 1 97 ? 16.381 11.437 -15.157 1.00 0.00 137 SER A N 9
ATOM 14436 C CA . SER A 1 97 ? 17.468 11.234 -16.107 1.00 0.00 137 SER A CA 9
ATOM 14437 C C . SER A 1 97 ? 18.706 12.024 -15.694 1.00 0.00 137 SER A C 9
ATOM 14438 O O . SER A 1 97 ? 18.800 13.226 -15.943 1.00 0.00 137 SER A O 9
ATOM 14446 N N . ARG A 1 98 ? 19.653 11.340 -15.061 1.00 0.00 138 ARG A N 9
ATOM 14447 C CA . ARG A 1 98 ? 20.885 11.977 -14.611 1.00 0.00 138 ARG A CA 9
ATOM 14448 C C . ARG A 1 98 ? 21.998 10.948 -14.441 1.00 0.00 138 ARG A C 9
ATOM 14449 O O . ARG A 1 98 ? 21.874 10.007 -13.659 1.00 0.00 138 ARG A O 9
ATOM 14470 N N . GLY A 1 99 ? 23.088 11.135 -15.181 1.00 0.00 139 GLY A N 9
ATOM 14471 C CA . GLY A 1 99 ? 24.207 10.215 -15.098 1.00 0.00 139 GLY A CA 9
ATOM 14472 C C . GLY A 1 99 ? 25.182 10.586 -13.999 1.00 0.00 139 GLY A C 9
ATOM 14473 O O . GLY A 1 99 ? 24.795 11.167 -12.986 1.00 0.00 139 GLY A O 9
ATOM 14477 N N . GLY A 1 100 ? 26.453 10.247 -14.197 1.00 0.00 140 GLY A N 9
ATOM 14478 C CA . GLY A 1 100 ? 27.466 10.555 -13.205 1.00 0.00 140 GLY A CA 9
ATOM 14479 C C . GLY A 1 100 ? 28.767 11.018 -13.830 1.00 0.00 140 GLY A C 9
ATOM 14480 O O . GLY A 1 100 ? 28.879 11.108 -15.052 1.00 0.00 140 GLY A O 9
ATOM 14484 N N . SER A 1 101 ? 29.753 11.313 -12.989 1.00 0.00 141 SER A N 9
ATOM 14485 C CA . SER A 1 101 ? 31.052 11.775 -13.466 1.00 0.00 141 SER A CA 9
ATOM 14486 C C . SER A 1 101 ? 32.112 10.693 -13.287 1.00 0.00 141 SER A C 9
ATOM 14487 O O . SER A 1 101 ? 32.718 10.571 -12.223 1.00 0.00 141 SER A O 9
ATOM 14495 N N . GLY A 1 102 ? 32.331 9.908 -14.338 1.00 0.00 142 GLY A N 9
ATOM 14496 C CA . GLY A 1 102 ? 33.318 8.846 -14.278 1.00 0.00 142 GLY A CA 9
ATOM 14497 C C . GLY A 1 102 ? 34.559 9.161 -15.089 1.00 0.00 142 GLY A C 9
ATOM 14498 O O . GLY A 1 102 ? 34.651 10.199 -15.745 1.00 0.00 142 GLY A O 9
ATOM 14502 N N . PRO A 1 103 ? 35.543 8.251 -15.050 1.00 0.00 143 PRO A N 9
ATOM 14503 C CA . PRO A 1 103 ? 36.803 8.415 -15.781 1.00 0.00 143 PRO A CA 9
ATOM 14504 C C . PRO A 1 103 ? 36.619 8.294 -17.289 1.00 0.00 143 PRO A C 9
ATOM 14505 O O . PRO A 1 103 ? 35.641 7.712 -17.760 1.00 0.00 143 PRO A O 9
ATOM 14516 N N . SER A 1 104 ? 37.564 8.846 -18.043 1.00 0.00 144 SER A N 9
ATOM 14517 C CA . SER A 1 104 ? 37.503 8.802 -19.499 1.00 0.00 144 SER A CA 9
ATOM 14518 C C . SER A 1 104 ? 38.805 9.307 -20.113 1.00 0.00 144 SER A C 9
ATOM 14519 O O . SER A 1 104 ? 39.476 10.172 -19.549 1.00 0.00 144 SER A O 9
ATOM 14527 N N . SER A 1 105 ? 39.157 8.761 -21.273 1.00 0.00 145 SER A N 9
ATOM 14528 C CA . SER A 1 105 ? 40.380 9.153 -21.963 1.00 0.00 145 SER A CA 9
ATOM 14529 C C . SER A 1 105 ? 40.259 10.566 -22.524 1.00 0.00 145 SER A C 9
ATOM 14530 O O . SER A 1 105 ? 41.225 11.127 -23.039 1.00 0.00 145 SER A O 9
ATOM 14538 N N . GLY A 1 106 ? 39.062 11.136 -22.421 1.00 0.00 146 GLY A N 9
ATOM 14539 C CA . GLY A 1 106 ? 38.834 12.479 -22.922 1.00 0.00 146 GLY A CA 9
ATOM 14540 C C . GLY A 1 106 ? 39.151 12.608 -24.399 1.00 0.00 146 GLY A C 9
ATOM 14541 O O . GLY A 1 106 ? 39.536 13.679 -24.867 1.00 0.00 146 GLY A O 9
ATOM 14545 N N . GLY A 1 1 ? -1.397 8.594 18.393 1.00 0.00 41 GLY A N 10
ATOM 14546 C CA . GLY A 1 1 ? -1.207 9.428 17.221 1.00 0.00 41 GLY A CA 10
ATOM 14547 C C . GLY A 1 1 ? -2.520 9.900 16.626 1.00 0.00 41 GLY A C 10
ATOM 14548 O O . GLY A 1 1 ? -2.882 9.510 15.516 1.00 0.00 41 GLY A O 10
ATOM 14552 N N . SER A 1 2 ? -3.235 10.741 17.367 1.00 0.00 42 SER A N 10
ATOM 14553 C CA . SER A 1 2 ? -4.517 11.262 16.909 1.00 0.00 42 SER A CA 10
ATOM 14554 C C . SER A 1 2 ? -4.388 11.876 15.518 1.00 0.00 42 SER A C 10
ATOM 14555 O O . SER A 1 2 ? -3.952 13.017 15.368 1.00 0.00 42 SER A O 10
ATOM 14563 N N . SER A 1 3 ? -4.771 11.109 14.502 1.00 0.00 43 SER A N 10
ATOM 14564 C CA . SER A 1 3 ? -4.696 11.574 13.122 1.00 0.00 43 SER A CA 10
ATOM 14565 C C . SER A 1 3 ? -5.910 11.108 12.324 1.00 0.00 43 SER A C 10
ATOM 14566 O O . SER A 1 3 ? -6.719 10.317 12.808 1.00 0.00 43 SER A O 10
ATOM 14574 N N . GLY A 1 4 ? -6.030 11.604 11.097 1.00 0.00 44 GLY A N 10
ATOM 14575 C CA . GLY A 1 4 ? -7.147 11.228 10.250 1.00 0.00 44 GLY A CA 10
ATOM 14576 C C . GLY A 1 4 ? -7.817 12.427 9.608 1.00 0.00 44 GLY A C 10
ATOM 14577 O O . GLY A 1 4 ? -8.485 13.209 10.284 1.00 0.00 44 GLY A O 10
ATOM 14581 N N . SER A 1 5 ? -7.637 12.572 8.299 1.00 0.00 45 SER A N 10
ATOM 14582 C CA . SER A 1 5 ? -8.224 13.688 7.566 1.00 0.00 45 SER A CA 10
ATOM 14583 C C . SER A 1 5 ? -9.354 13.207 6.660 1.00 0.00 45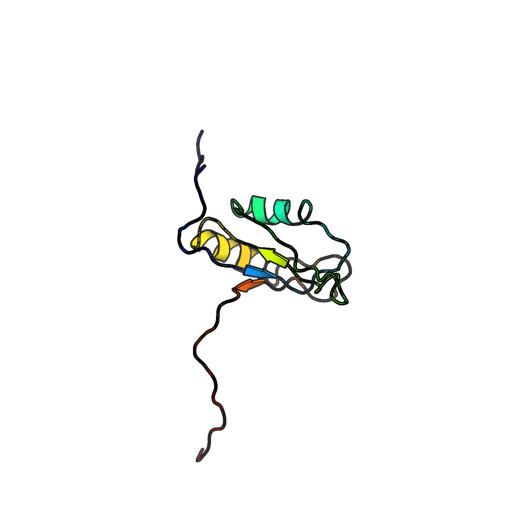 SER A C 10
ATOM 14584 O O . SER A 1 5 ? -9.619 12.009 6.562 1.00 0.00 45 SER A O 10
ATOM 14592 N N . SER A 1 6 ? -10.016 14.152 6.000 1.00 0.00 46 SER A N 10
ATOM 14593 C CA . SER A 1 6 ? -11.120 13.827 5.104 1.00 0.00 46 SER A CA 10
ATOM 14594 C C . SER A 1 6 ? -10.949 14.521 3.756 1.00 0.00 46 SER A C 10
ATOM 14595 O O . SER A 1 6 ? -10.824 15.743 3.686 1.00 0.00 46 SER A O 10
ATOM 14603 N N . GLY A 1 7 ? -10.944 13.731 2.687 1.00 0.00 47 GLY A N 10
ATOM 14604 C CA . GLY A 1 7 ? -10.787 14.286 1.355 1.00 0.00 47 GLY A CA 10
ATOM 14605 C C . GLY A 1 7 ? -10.003 13.371 0.435 1.00 0.00 47 GLY A C 10
ATOM 14606 O O . GLY A 1 7 ? -9.616 12.270 0.825 1.00 0.00 47 GLY A O 10
ATOM 14610 N N . MET A 1 8 ? -9.770 13.827 -0.792 1.00 0.00 48 MET A N 10
ATOM 14611 C CA . MET A 1 8 ? -9.028 13.042 -1.771 1.00 0.00 48 MET A CA 10
ATOM 14612 C C . MET A 1 8 ? -7.525 13.157 -1.534 1.00 0.00 48 MET A C 10
ATOM 14613 O O . MET A 1 8 ? -6.884 12.211 -1.076 1.00 0.00 48 MET A O 10
ATOM 14627 N N . LYS A 1 9 ? -6.969 14.322 -1.849 1.00 0.00 49 LYS A N 10
ATOM 14628 C CA . LYS A 1 9 ? -5.542 14.562 -1.670 1.00 0.00 49 LYS A CA 10
ATOM 14629 C C . LYS A 1 9 ? -5.290 15.967 -1.132 1.00 0.00 49 LYS A C 10
ATOM 14630 O O . LYS A 1 9 ? -6.018 16.905 -1.455 1.00 0.00 49 LYS A O 10
ATOM 14649 N N . ASP A 1 10 ? -4.254 16.105 -0.312 1.00 0.00 50 ASP A N 10
ATOM 14650 C CA . ASP A 1 10 ? -3.905 17.396 0.269 1.00 0.00 50 ASP A CA 10
ATOM 14651 C C . ASP A 1 10 ? -3.201 18.280 -0.757 1.00 0.00 50 ASP A C 10
ATOM 14652 O O . ASP A 1 10 ? -3.696 19.350 -1.113 1.00 0.00 50 ASP A O 10
ATOM 14661 N N . HIS A 1 11 ? -2.043 17.826 -1.226 1.00 0.00 51 HIS A N 10
ATOM 14662 C CA . HIS A 1 11 ? -1.271 18.576 -2.210 1.00 0.00 51 HIS A CA 10
ATOM 14663 C C . HIS A 1 11 ? -0.928 17.701 -3.413 1.00 0.00 51 HIS A C 10
ATOM 14664 O O . HIS A 1 11 ? -0.990 18.151 -4.557 1.00 0.00 51 HIS A O 10
ATOM 14678 N N . ASP A 1 12 ? -0.565 16.452 -3.145 1.00 0.00 52 ASP A N 10
ATOM 14679 C CA . ASP A 1 12 ? -0.212 15.514 -4.204 1.00 0.00 52 ASP A CA 10
ATOM 14680 C C . ASP A 1 12 ? 0.000 14.112 -3.641 1.00 0.00 52 ASP A C 10
ATOM 14681 O O . ASP A 1 12 ? 0.544 13.947 -2.550 1.00 0.00 52 ASP A O 10
ATOM 14690 N N . ALA A 1 13 ? -0.435 13.106 -4.393 1.00 0.00 53 ALA A N 10
ATOM 14691 C CA . ALA A 1 13 ? -0.292 11.719 -3.969 1.00 0.00 53 ALA A CA 10
ATOM 14692 C C . ALA A 1 13 ? 0.922 11.068 -4.622 1.00 0.00 53 ALA A C 10
ATOM 14693 O O . ALA A 1 13 ? 1.164 11.242 -5.817 1.00 0.00 53 ALA A O 10
ATOM 14700 N N . ILE A 1 14 ? 1.683 10.318 -3.832 1.00 0.00 54 ILE A N 10
ATOM 14701 C CA . ILE A 1 14 ? 2.872 9.641 -4.335 1.00 0.00 54 ILE A CA 10
ATOM 14702 C C . ILE A 1 14 ? 2.550 8.216 -4.771 1.00 0.00 54 ILE A C 10
ATOM 14703 O O . ILE A 1 14 ? 1.918 7.457 -4.035 1.00 0.00 54 ILE A O 10
ATOM 14719 N N . LYS A 1 15 ? 2.990 7.857 -5.972 1.00 0.00 55 LYS A N 10
ATOM 14720 C CA . LYS A 1 15 ? 2.752 6.521 -6.507 1.00 0.00 55 LYS A CA 10
ATOM 14721 C C . LYS A 1 15 ? 3.834 5.550 -6.046 1.00 0.00 55 LYS A C 10
ATOM 14722 O O . LYS A 1 15 ? 4.844 5.363 -6.725 1.00 0.00 55 LYS A O 10
ATOM 14741 N N . LEU A 1 16 ? 3.616 4.933 -4.890 1.00 0.00 56 LEU A N 10
ATOM 14742 C CA . LEU A 1 16 ? 4.572 3.979 -4.339 1.00 0.00 56 LEU A CA 10
ATOM 14743 C C . LEU A 1 16 ? 4.527 2.660 -5.104 1.00 0.00 56 LEU A C 10
ATOM 14744 O O . LEU A 1 16 ? 3.463 2.065 -5.275 1.00 0.00 56 LEU A O 10
ATOM 14760 N N . PHE A 1 17 ? 5.690 2.208 -5.561 1.00 0.00 57 PHE A N 10
ATOM 14761 C CA . PHE A 1 17 ? 5.784 0.958 -6.307 1.00 0.00 57 PHE A CA 10
ATOM 14762 C C . PHE A 1 17 ? 6.150 -0.200 -5.384 1.00 0.00 57 PHE A C 10
ATOM 14763 O O . PHE A 1 17 ? 7.201 -0.189 -4.743 1.00 0.00 57 PHE A O 10
ATOM 14780 N N . ILE A 1 18 ? 5.274 -1.197 -5.320 1.00 0.00 58 ILE A N 10
ATOM 14781 C CA . ILE A 1 18 ? 5.504 -2.363 -4.476 1.00 0.00 58 ILE A CA 10
ATOM 14782 C C . ILE A 1 18 ? 5.890 -3.579 -5.312 1.00 0.00 58 ILE A C 10
ATOM 14783 O O . ILE A 1 18 ? 5.217 -3.916 -6.284 1.00 0.00 58 ILE A O 10
ATOM 14799 N N . GLY A 1 19 ? 6.979 -4.235 -4.923 1.00 0.00 59 GLY A N 10
ATOM 14800 C CA . GLY A 1 19 ? 7.435 -5.408 -5.646 1.00 0.00 59 GLY A CA 10
ATOM 14801 C C . GLY A 1 19 ? 7.490 -6.644 -4.770 1.00 0.00 59 GLY A C 10
ATOM 14802 O O . GLY A 1 19 ? 7.040 -6.621 -3.625 1.00 0.00 59 GLY A O 10
ATOM 14806 N N . GLN A 1 20 ? 8.042 -7.726 -5.310 1.00 0.00 60 GLN A N 10
ATOM 14807 C CA . GLN A 1 20 ? 8.151 -8.978 -4.569 1.00 0.00 60 GLN A CA 10
ATOM 14808 C C . GLN A 1 20 ? 6.784 -9.438 -4.074 1.00 0.00 60 GLN A C 10
ATOM 14809 O O . GLN A 1 20 ? 6.641 -9.868 -2.929 1.00 0.00 60 GLN A O 10
ATOM 14823 N N . ILE A 1 21 ? 5.783 -9.345 -4.943 1.00 0.00 61 ILE A N 10
ATOM 14824 C CA . ILE A 1 21 ? 4.428 -9.753 -4.593 1.00 0.00 61 ILE A CA 10
ATOM 14825 C C . ILE A 1 21 ? 3.937 -10.870 -5.507 1.00 0.00 61 ILE A C 10
ATOM 14826 O O . ILE A 1 21 ? 3.947 -10.753 -6.733 1.00 0.00 61 ILE A O 10
ATOM 14842 N N . PRO A 1 22 ? 3.496 -11.981 -4.899 1.00 0.00 62 PRO A N 10
ATOM 14843 C CA . PRO A 1 22 ? 2.990 -13.141 -5.640 1.00 0.00 62 PRO A CA 10
ATOM 14844 C C . PRO A 1 22 ? 1.651 -12.860 -6.314 1.00 0.00 62 PRO A C 10
ATOM 14845 O O . PRO A 1 22 ? 1.033 -11.821 -6.079 1.00 0.00 62 PRO A O 10
ATOM 14856 N N . ARG A 1 23 ? 1.209 -13.791 -7.152 1.00 0.00 63 ARG A N 10
ATOM 14857 C CA . ARG A 1 23 ? -0.056 -13.643 -7.861 1.00 0.00 63 ARG A CA 10
ATOM 14858 C C . ARG A 1 23 ? -1.169 -14.410 -7.153 1.00 0.00 63 ARG A C 10
ATOM 14859 O O . ARG A 1 23 ? -1.958 -15.107 -7.790 1.00 0.00 63 ARG A O 10
ATOM 14880 N N . ASN A 1 24 ? -1.225 -14.277 -5.832 1.00 0.00 64 ASN A N 10
ATOM 14881 C CA . ASN A 1 24 ? -2.241 -14.959 -5.037 1.00 0.00 64 ASN A CA 10
ATOM 14882 C C . ASN A 1 24 ? -2.913 -13.991 -4.068 1.00 0.00 64 ASN A C 10
ATOM 14883 O O . ASN A 1 24 ? -3.699 -14.399 -3.212 1.00 0.00 64 ASN A O 10
ATOM 14894 N N . LEU A 1 25 ? -2.601 -12.708 -4.210 1.00 0.00 65 LEU A N 10
ATOM 14895 C CA . LEU A 1 25 ? -3.175 -11.681 -3.347 1.00 0.00 65 LEU A CA 10
ATOM 14896 C C . LEU A 1 25 ? -4.308 -10.946 -4.056 1.00 0.00 65 LEU A C 10
ATOM 14897 O O . LEU A 1 25 ? -4.530 -11.133 -5.253 1.00 0.00 65 LEU A O 10
ATOM 14913 N N . ASP A 1 26 ? -5.020 -10.108 -3.311 1.00 0.00 66 ASP A N 10
ATOM 14914 C CA . ASP A 1 26 ? -6.128 -9.342 -3.869 1.00 0.00 66 ASP A CA 10
ATOM 14915 C C . ASP A 1 26 ? -6.143 -7.922 -3.310 1.00 0.00 66 ASP A C 10
ATOM 14916 O O . ASP A 1 26 ? -5.665 -7.676 -2.203 1.00 0.00 66 ASP A O 10
ATOM 14925 N N . GLU A 1 27 ? -6.695 -6.993 -4.083 1.00 0.00 67 GLU A N 10
ATOM 14926 C CA . GLU A 1 27 ? -6.770 -5.598 -3.665 1.00 0.00 67 GLU A CA 10
ATOM 14927 C C . GLU A 1 27 ? -7.472 -5.471 -2.316 1.00 0.00 67 GLU A C 10
ATOM 14928 O O . GLU A 1 27 ? -7.072 -4.674 -1.467 1.00 0.00 67 GLU A O 10
ATOM 14940 N N . LYS A 1 28 ? -8.523 -6.262 -2.127 1.00 0.00 68 LYS A N 10
ATOM 14941 C CA . LYS A 1 28 ? -9.282 -6.241 -0.882 1.00 0.00 68 LYS A CA 10
ATOM 14942 C C . LYS A 1 28 ? -8.488 -6.881 0.251 1.00 0.00 68 LYS A C 10
ATOM 14943 O O . LYS A 1 28 ? -8.780 -6.663 1.427 1.00 0.00 68 LYS A O 10
ATOM 14962 N N . ASP A 1 29 ? -7.483 -7.671 -0.110 1.00 0.00 69 ASP A N 10
ATOM 14963 C CA . ASP A 1 29 ? -6.644 -8.341 0.877 1.00 0.00 69 ASP A CA 10
ATOM 14964 C C . ASP A 1 29 ? -5.373 -7.541 1.143 1.00 0.00 69 ASP A C 10
ATOM 14965 O O . ASP A 1 29 ? -4.698 -7.746 2.153 1.00 0.00 69 ASP A O 10
ATOM 14974 N N . LEU A 1 30 ? -5.052 -6.630 0.232 1.00 0.00 70 LEU A N 10
ATOM 14975 C CA . LEU A 1 30 ? -3.860 -5.799 0.367 1.00 0.00 70 LEU A CA 10
ATOM 14976 C C . LEU A 1 30 ? -4.216 -4.424 0.922 1.00 0.00 70 LEU A C 10
ATOM 14977 O O . LEU A 1 30 ? -3.403 -3.780 1.585 1.00 0.00 70 LEU A O 10
ATOM 14993 N N . LYS A 1 31 ? -5.438 -3.979 0.648 1.00 0.00 71 LYS A N 10
ATOM 14994 C CA . LYS A 1 31 ? -5.904 -2.681 1.122 1.00 0.00 71 LYS A CA 10
ATOM 14995 C C . LYS A 1 31 ? -5.778 -2.578 2.639 1.00 0.00 71 LYS A C 10
ATOM 14996 O O . LYS A 1 31 ? -5.345 -1.562 3.182 1.00 0.00 71 LYS A O 10
ATOM 15015 N N . PRO A 1 32 ? -6.162 -3.655 3.340 1.00 0.00 72 PRO A N 10
ATOM 15016 C CA . PRO A 1 32 ? -6.099 -3.711 4.803 1.00 0.00 72 PRO A CA 10
ATOM 15017 C C . PRO A 1 32 ? -4.753 -3.240 5.344 1.00 0.00 72 PRO A C 10
ATOM 15018 O O . PRO A 1 32 ? -4.675 -2.241 6.061 1.00 0.00 72 PRO A O 10
ATOM 15029 N N . LEU A 1 33 ? -3.695 -3.963 4.995 1.00 0.00 73 LEU A N 10
ATOM 15030 C CA . LEU A 1 33 ? -2.350 -3.619 5.444 1.00 0.00 73 LEU A CA 10
ATOM 15031 C C . LEU A 1 33 ? -2.119 -2.113 5.368 1.00 0.00 73 LEU A C 10
ATOM 15032 O O . LEU A 1 33 ? -2.076 -1.428 6.390 1.00 0.00 73 LEU A O 10
ATOM 15048 N N . PHE A 1 34 ? -1.974 -1.603 4.149 1.00 0.00 74 PHE A N 10
ATOM 15049 C CA . PHE A 1 34 ? -1.749 -0.177 3.939 1.00 0.00 74 PHE A CA 10
ATOM 15050 C C . PHE A 1 34 ? -2.817 0.652 4.646 1.00 0.00 74 PHE A C 10
ATOM 15051 O O . PHE A 1 34 ? -2.509 1.467 5.516 1.00 0.00 74 PHE A O 10
ATOM 15068 N N . GLU A 1 35 ? -4.073 0.437 4.266 1.00 0.00 75 GLU A N 10
ATOM 15069 C CA . GLU A 1 35 ? -5.186 1.166 4.863 1.00 0.00 75 GLU A CA 10
ATOM 15070 C C . GLU A 1 35 ? -4.994 1.313 6.370 1.00 0.00 75 GLU A C 10
ATOM 15071 O O . GLU A 1 35 ? -5.536 2.229 6.987 1.00 0.00 75 GLU A O 10
ATOM 15083 N N . GLU A 1 36 ? -4.221 0.403 6.954 1.00 0.00 76 GLU A N 10
ATOM 15084 C CA . GLU A 1 36 ? -3.959 0.431 8.388 1.00 0.00 76 GLU A CA 10
ATOM 15085 C C . GLU A 1 36 ? -2.918 1.493 8.731 1.00 0.00 76 GLU A C 10
ATOM 15086 O O . GLU A 1 36 ? -3.086 2.260 9.679 1.00 0.00 76 GLU A O 10
ATOM 15098 N N . PHE A 1 37 ? -1.842 1.531 7.952 1.00 0.00 77 PHE A N 10
ATOM 15099 C CA . PHE A 1 37 ? -0.772 2.497 8.173 1.00 0.00 77 PHE A CA 10
ATOM 15100 C C . PHE A 1 37 ? -1.178 3.881 7.677 1.00 0.00 77 PHE A C 10
ATOM 15101 O O . PHE A 1 37 ? -0.950 4.886 8.350 1.00 0.00 77 PHE A O 10
ATOM 15118 N N . GLY A 1 38 ? -1.782 3.926 6.493 1.00 0.00 78 GLY A N 10
ATOM 15119 C CA . GLY A 1 38 ? -2.210 5.191 5.926 1.00 0.00 78 GLY A CA 10
ATOM 15120 C C . GLY A 1 38 ? -3.552 5.089 5.227 1.00 0.00 78 GLY A C 10
ATOM 15121 O O . GLY A 1 38 ? -4.011 3.993 4.904 1.00 0.00 78 GLY A O 10
ATOM 15125 N N . LYS A 1 39 ? -4.184 6.234 4.993 1.00 0.00 79 LYS A N 10
ATOM 15126 C CA . LYS A 1 39 ? -5.481 6.270 4.328 1.00 0.00 79 LYS A CA 10
ATOM 15127 C C . LYS A 1 39 ? -5.322 6.141 2.817 1.00 0.00 79 LYS A C 10
ATOM 15128 O O . LYS A 1 39 ? -5.206 7.141 2.108 1.00 0.00 79 LYS A O 10
ATOM 15147 N N . ILE A 1 40 ? -5.318 4.904 2.330 1.00 0.00 80 ILE A N 10
ATOM 15148 C CA . ILE A 1 40 ? -5.176 4.646 0.903 1.00 0.00 80 ILE A CA 10
ATOM 15149 C C . ILE A 1 40 ? -5.992 5.638 0.081 1.00 0.00 80 ILE A C 10
ATOM 15150 O O . ILE A 1 40 ? -7.129 5.960 0.427 1.00 0.00 80 ILE A O 10
ATOM 15166 N N . TYR A 1 41 ? -5.405 6.118 -1.010 1.00 0.00 81 TYR A N 10
ATOM 15167 C CA . TYR A 1 41 ? -6.077 7.073 -1.882 1.00 0.00 81 TYR A CA 10
ATOM 15168 C C . TYR A 1 41 ? -6.619 6.384 -3.131 1.00 0.00 81 TYR A C 10
ATOM 15169 O O . TYR A 1 41 ? -7.698 6.719 -3.617 1.00 0.00 81 TYR A O 10
ATOM 15187 N N . GLU A 1 42 ? -5.861 5.420 -3.643 1.00 0.00 82 GLU A N 10
ATOM 15188 C CA . GLU A 1 42 ? -6.265 4.683 -4.835 1.00 0.00 82 GLU A CA 10
ATOM 15189 C C . GLU A 1 42 ? -5.329 3.505 -5.089 1.00 0.00 82 GLU A C 10
ATOM 15190 O O . GLU A 1 42 ? -4.153 3.688 -5.407 1.00 0.00 82 GLU A O 10
ATOM 15202 N N . LEU A 1 43 ? -5.859 2.295 -4.946 1.00 0.00 83 LEU A N 10
ATOM 15203 C CA . LEU A 1 43 ? -5.073 1.085 -5.160 1.00 0.00 83 LEU A CA 10
ATOM 15204 C C . LEU A 1 43 ? -5.302 0.526 -6.560 1.00 0.00 83 LEU A C 10
ATOM 15205 O O . LEU A 1 43 ? -6.436 0.463 -7.038 1.00 0.00 83 LEU A O 10
ATOM 15221 N N . THR A 1 44 ? -4.219 0.119 -7.214 1.00 0.00 84 THR A N 10
ATOM 15222 C CA . THR A 1 44 ? -4.302 -0.436 -8.560 1.00 0.00 84 THR A CA 10
ATOM 15223 C C . THR A 1 44 ? -3.278 -1.548 -8.760 1.00 0.00 84 THR A C 10
ATOM 15224 O O . THR A 1 44 ? -2.076 -1.333 -8.607 1.00 0.00 84 THR A O 10
ATOM 15235 N N . VAL A 1 45 ? -3.763 -2.737 -9.103 1.00 0.00 85 VAL A N 10
ATOM 15236 C CA . VAL A 1 45 ? -2.890 -3.883 -9.326 1.00 0.00 85 VAL A CA 10
ATOM 15237 C C . VAL A 1 45 ? -2.466 -3.975 -10.788 1.00 0.00 85 VAL A C 10
ATOM 15238 O O . VAL A 1 45 ? -3.304 -4.103 -11.682 1.00 0.00 85 VAL A O 10
ATOM 15251 N N . LEU A 1 46 ? -1.161 -3.908 -11.025 1.00 0.00 86 LEU A N 10
ATOM 15252 C CA . LEU A 1 46 ? -0.624 -3.984 -12.379 1.00 0.00 86 LEU A CA 10
ATOM 15253 C C . LEU A 1 46 ? -1.011 -5.301 -13.045 1.00 0.00 86 LEU A C 10
ATOM 15254 O O . LEU A 1 46 ? -0.647 -6.378 -12.573 1.00 0.00 86 LEU A O 10
ATOM 15270 N N . LYS A 1 47 ? -1.749 -5.207 -14.146 1.00 0.00 87 LYS A N 10
ATOM 15271 C CA . LYS A 1 47 ? -2.182 -6.389 -14.880 1.00 0.00 87 LYS A CA 10
ATOM 15272 C C . LYS A 1 47 ? -1.920 -6.229 -16.374 1.00 0.00 87 LYS A C 10
ATOM 15273 O O . LYS A 1 47 ? -2.445 -5.316 -17.012 1.00 0.00 87 LYS A O 10
ATOM 15292 N N . ASP A 1 48 ? -1.106 -7.122 -16.926 1.00 0.00 88 ASP A N 10
ATOM 15293 C CA . ASP A 1 48 ? -0.776 -7.081 -18.346 1.00 0.00 88 ASP A CA 10
ATOM 15294 C C . ASP A 1 48 ? -2.006 -7.377 -19.199 1.00 0.00 88 ASP A C 10
ATOM 15295 O O . ASP A 1 48 ? -3.098 -7.598 -18.675 1.00 0.00 88 ASP A O 10
ATOM 15304 N N . ARG A 1 49 ? -1.822 -7.378 -20.515 1.00 0.00 89 ARG A N 10
ATOM 15305 C CA . ARG A 1 49 ? -2.916 -7.645 -21.440 1.00 0.00 89 ARG A CA 10
ATOM 15306 C C . ARG A 1 49 ? -2.511 -8.689 -22.476 1.00 0.00 89 ARG A C 10
ATOM 15307 O O . ARG A 1 49 ? -3.199 -8.886 -23.477 1.00 0.00 89 ARG A O 10
ATOM 15328 N N . PHE A 1 50 ? -1.389 -9.357 -22.228 1.00 0.00 90 PHE A N 10
ATOM 15329 C CA . PHE A 1 50 ? -0.890 -10.380 -23.139 1.00 0.00 90 PHE A CA 10
ATOM 15330 C C . PHE A 1 50 ? -0.586 -11.674 -22.390 1.00 0.00 90 PHE A C 10
ATOM 15331 O O . PHE A 1 50 ? -1.300 -12.668 -22.528 1.00 0.00 90 PHE A O 10
ATOM 15348 N N . THR A 1 51 ? 0.480 -11.655 -21.596 1.00 0.00 91 THR A N 10
ATOM 15349 C CA . THR A 1 51 ? 0.881 -12.825 -20.826 1.00 0.00 91 THR A CA 10
ATOM 15350 C C . THR A 1 51 ? 0.992 -12.496 -19.342 1.00 0.00 91 THR A C 10
ATOM 15351 O O . THR A 1 51 ? 0.756 -13.349 -18.487 1.00 0.00 91 THR A O 10
ATOM 15362 N N . GLY A 1 52 ? 1.351 -11.251 -19.042 1.00 0.00 92 GLY A N 10
ATOM 15363 C CA . GLY A 1 52 ? 1.486 -10.831 -17.659 1.00 0.00 92 GLY A CA 10
ATOM 15364 C C . GLY A 1 52 ? 0.154 -10.478 -17.028 1.00 0.00 92 GLY A C 10
ATOM 15365 O O . GLY A 1 52 ? 0.053 -9.507 -16.278 1.00 0.00 92 GLY A O 10
ATOM 15369 N N . MET A 1 53 ? -0.872 -11.267 -17.333 1.00 0.00 93 MET A N 10
ATOM 15370 C CA . MET A 1 53 ? -2.204 -11.031 -16.790 1.00 0.00 93 MET A CA 10
ATOM 15371 C C . MET A 1 53 ? -2.123 -10.449 -15.383 1.00 0.00 93 MET A C 10
ATOM 15372 O O . MET A 1 53 ? -2.806 -9.475 -15.062 1.00 0.00 93 MET A O 10
ATOM 15386 N N . HIS A 1 54 ? -1.284 -11.051 -14.545 1.00 0.00 94 HIS A N 10
ATOM 15387 C CA . HIS A 1 54 ? -1.114 -10.592 -13.172 1.00 0.00 94 HIS A CA 10
ATOM 15388 C C . HIS A 1 54 ? 0.364 -10.535 -12.797 1.00 0.00 94 HIS A C 10
ATOM 15389 O O . HIS A 1 54 ? 0.942 -11.530 -12.357 1.00 0.00 94 HIS A O 10
ATOM 15403 N N . LYS A 1 55 ? 0.970 -9.367 -12.974 1.00 0.00 95 LYS A N 10
ATOM 15404 C CA . LYS A 1 55 ? 2.380 -9.179 -12.654 1.00 0.00 95 LYS A CA 10
ATOM 15405 C C . LYS A 1 55 ? 2.630 -9.372 -11.162 1.00 0.00 95 LYS A C 10
ATOM 15406 O O . LYS A 1 55 ? 1.691 -9.460 -10.372 1.00 0.00 95 LYS A O 10
ATOM 15425 N N . GLY A 1 56 ? 3.903 -9.435 -10.783 1.00 0.00 96 GLY A N 10
ATOM 15426 C CA . GLY A 1 56 ? 4.253 -9.615 -9.386 1.00 0.00 96 GLY A CA 10
ATOM 15427 C C . GLY A 1 56 ? 4.505 -8.299 -8.677 1.00 0.00 96 GLY A C 10
ATOM 15428 O O . GLY A 1 56 ? 5.479 -8.162 -7.936 1.00 0.00 96 GLY A O 10
ATOM 15432 N N . CYS A 1 57 ? 3.627 -7.329 -8.905 1.00 0.00 97 CYS A N 10
ATOM 15433 C CA . CYS A 1 57 ? 3.761 -6.016 -8.284 1.00 0.00 97 CYS A CA 10
ATOM 15434 C C . CYS A 1 57 ? 2.444 -5.249 -8.346 1.00 0.00 97 CYS A C 10
ATOM 15435 O O . CYS A 1 57 ? 1.502 -5.666 -9.018 1.00 0.00 97 CYS A O 10
ATOM 15443 N N . ALA A 1 58 ? 2.386 -4.125 -7.639 1.00 0.00 98 ALA A N 10
ATOM 15444 C CA . ALA A 1 58 ? 1.185 -3.299 -7.614 1.00 0.00 98 ALA A CA 10
ATOM 15445 C C . ALA A 1 58 ? 1.522 -1.850 -7.281 1.00 0.00 98 ALA A C 10
ATOM 15446 O O . ALA A 1 58 ? 2.501 -1.573 -6.588 1.00 0.00 98 ALA A O 10
ATOM 15453 N N . PHE A 1 59 ? 0.705 -0.928 -7.780 1.00 0.00 99 PHE A N 10
ATOM 15454 C CA . PHE A 1 59 ? 0.918 0.494 -7.536 1.00 0.00 99 PHE A CA 10
ATOM 15455 C C . PHE A 1 59 ? -0.025 1.008 -6.452 1.00 0.00 99 PHE A C 10
ATOM 15456 O O . PHE A 1 59 ? -1.236 0.791 -6.513 1.00 0.00 99 PHE A O 10
ATOM 15473 N N . LEU A 1 60 ? 0.538 1.689 -5.461 1.00 0.00 100 LEU A N 10
ATOM 15474 C CA . LEU A 1 60 ? -0.252 2.234 -4.362 1.00 0.00 100 LEU A CA 10
ATOM 15475 C C . LEU A 1 60 ? -0.163 3.757 -4.330 1.00 0.00 100 LEU A C 10
ATOM 15476 O O . LEU A 1 60 ? 0.848 4.339 -4.724 1.00 0.00 100 LEU A O 10
ATOM 15492 N N . THR A 1 61 ? -1.227 4.397 -3.856 1.00 0.00 101 THR A N 10
ATOM 15493 C CA . THR A 1 61 ? -1.269 5.851 -3.771 1.00 0.00 101 THR A CA 10
ATOM 15494 C C . THR A 1 61 ? -1.759 6.308 -2.401 1.00 0.00 101 THR A C 10
ATOM 15495 O O . THR A 1 61 ? -2.880 5.998 -1.998 1.00 0.00 101 THR A O 10
ATOM 15506 N N . TYR A 1 62 ? -0.914 7.047 -1.692 1.00 0.00 102 TYR A N 10
ATOM 15507 C CA . TYR A 1 62 ? -1.261 7.546 -0.366 1.00 0.00 102 TYR A CA 10
ATOM 15508 C C . TYR A 1 62 ? -1.688 9.009 -0.429 1.00 0.00 102 TYR A C 10
ATOM 15509 O O . TYR A 1 62 ? -0.964 9.856 -0.955 1.00 0.00 102 TYR A O 10
ATOM 15527 N N . CYS A 1 63 ? -2.866 9.299 0.112 1.00 0.00 103 CYS A N 10
ATOM 15528 C CA . CYS A 1 63 ? -3.390 10.660 0.118 1.00 0.00 103 CYS A CA 10
ATOM 15529 C C . CYS A 1 63 ? -2.354 11.639 0.659 1.00 0.00 103 CYS A C 10
ATOM 15530 O O . CYS A 1 63 ? -2.109 12.689 0.064 1.00 0.00 103 CYS A O 10
ATOM 15538 N N . GLU A 1 64 ? -1.749 11.289 1.790 1.00 0.00 104 GLU A N 10
ATOM 15539 C CA . GLU A 1 64 ? -0.741 12.140 2.411 1.00 0.00 104 GLU A CA 10
ATOM 15540 C C . GLU A 1 64 ? 0.664 11.687 2.027 1.00 0.00 104 GLU A C 10
ATOM 15541 O O . GLU A 1 64 ? 0.897 10.508 1.761 1.00 0.00 104 GLU A O 10
ATOM 15553 N N . ARG A 1 65 ? 1.598 12.633 2.000 1.00 0.00 105 ARG A N 10
ATOM 15554 C CA . ARG A 1 65 ? 2.980 12.332 1.647 1.00 0.00 105 ARG A CA 10
ATOM 15555 C C . ARG A 1 65 ? 3.732 11.751 2.841 1.00 0.00 105 ARG A C 10
ATOM 15556 O O . ARG A 1 65 ? 4.417 10.736 2.720 1.00 0.00 105 ARG A O 10
ATOM 15577 N N . GLU A 1 66 ? 3.599 12.403 3.992 1.00 0.00 106 GLU A N 10
ATOM 15578 C CA . GLU A 1 66 ? 4.268 11.951 5.207 1.00 0.00 106 GLU A CA 10
ATOM 15579 C C . GLU A 1 66 ? 3.821 10.541 5.581 1.00 0.00 106 GLU A C 10
ATOM 15580 O O . GLU A 1 66 ? 4.634 9.702 5.968 1.00 0.00 106 GLU A O 10
ATOM 15592 N N . SER A 1 67 ? 2.521 10.287 5.463 1.00 0.00 107 SER A N 10
ATOM 15593 C CA . SER A 1 67 ? 1.964 8.981 5.793 1.00 0.00 107 SER A CA 10
ATOM 15594 C C . SER A 1 67 ? 2.682 7.875 5.026 1.00 0.00 107 SER A C 10
ATOM 15595 O O . SER A 1 67 ? 2.880 6.775 5.542 1.00 0.00 107 SER A O 10
ATOM 15603 N N . ALA A 1 68 ? 3.070 8.175 3.791 1.00 0.00 108 ALA A N 10
ATOM 15604 C CA . ALA A 1 68 ? 3.767 7.208 2.953 1.00 0.00 108 ALA A CA 10
ATOM 15605 C C . ALA A 1 68 ? 5.121 6.839 3.551 1.00 0.00 108 ALA A C 10
ATOM 15606 O O . ALA A 1 68 ? 5.521 5.674 3.535 1.00 0.00 108 ALA A O 10
ATOM 15613 N N . LEU A 1 69 ? 5.822 7.837 4.077 1.00 0.00 109 LEU A N 10
ATOM 15614 C CA . LEU A 1 69 ? 7.132 7.617 4.680 1.00 0.00 109 LEU A CA 10
ATOM 15615 C C . LEU A 1 69 ? 7.063 6.534 5.752 1.00 0.00 109 LEU A C 10
ATOM 15616 O O . LEU A 1 69 ? 7.842 5.581 5.739 1.00 0.00 109 LEU A O 10
ATOM 15632 N N . LYS A 1 70 ? 6.123 6.686 6.679 1.00 0.00 110 LYS A N 10
ATOM 15633 C CA . LYS A 1 70 ? 5.949 5.720 7.757 1.00 0.00 110 LYS A CA 10
ATOM 15634 C C . LYS A 1 70 ? 5.777 4.310 7.202 1.00 0.00 110 LYS A C 10
ATOM 15635 O O . LYS A 1 70 ? 6.612 3.436 7.434 1.00 0.00 110 LYS A O 10
ATOM 15654 N N . ALA A 1 71 ? 4.691 4.096 6.467 1.00 0.00 111 ALA A N 10
ATOM 15655 C CA . ALA A 1 71 ? 4.412 2.793 5.876 1.00 0.00 111 ALA A CA 10
ATOM 15656 C C . ALA A 1 71 ? 5.601 2.294 5.061 1.00 0.00 111 ALA A C 10
ATOM 15657 O O . ALA A 1 71 ? 5.894 1.099 5.043 1.00 0.00 111 ALA A O 10
ATOM 15664 N N . GLN A 1 72 ? 6.281 3.218 4.390 1.00 0.00 112 GLN A N 10
ATOM 15665 C CA . GLN A 1 72 ? 7.437 2.870 3.572 1.00 0.00 112 GLN A CA 10
ATOM 15666 C C . GLN A 1 72 ? 8.503 2.167 4.407 1.00 0.00 112 GLN A C 10
ATOM 15667 O O . GLN A 1 72 ? 8.894 1.038 4.109 1.00 0.00 112 GLN A O 10
ATOM 15681 N N . SER A 1 73 ? 8.968 2.841 5.453 1.00 0.00 113 SER A N 10
ATOM 15682 C CA . SER A 1 73 ? 9.992 2.282 6.329 1.00 0.00 113 SER A CA 10
ATOM 15683 C C . SER A 1 73 ? 9.392 1.242 7.271 1.00 0.00 113 SER A C 10
ATOM 15684 O O . SER A 1 73 ? 10.109 0.426 7.849 1.00 0.00 113 SER A O 10
ATOM 15692 N N . ALA A 1 74 ? 8.072 1.279 7.419 1.00 0.00 114 ALA A N 10
ATOM 15693 C CA . ALA A 1 74 ? 7.374 0.339 8.288 1.00 0.00 114 ALA A CA 10
ATOM 15694 C C . ALA A 1 74 ? 7.081 -0.968 7.560 1.00 0.00 114 ALA A C 10
ATOM 15695 O O . ALA A 1 74 ? 6.739 -1.974 8.183 1.00 0.00 114 ALA A O 10
ATOM 15702 N N . LEU A 1 75 ? 7.215 -0.947 6.238 1.00 0.00 115 LEU A N 10
ATOM 15703 C CA . LEU A 1 75 ? 6.964 -2.131 5.425 1.00 0.00 115 LEU A CA 10
ATOM 15704 C C . LEU A 1 75 ? 8.248 -2.622 4.765 1.00 0.00 115 LEU A C 10
ATOM 15705 O O . LEU A 1 75 ? 8.520 -3.823 4.726 1.00 0.00 115 LEU A O 10
ATOM 15721 N N . HIS A 1 76 ? 9.038 -1.685 4.249 1.00 0.00 116 HIS A N 10
ATOM 15722 C CA . HIS A 1 76 ? 10.296 -2.022 3.594 1.00 0.00 116 HIS A CA 10
ATOM 15723 C C . HIS A 1 76 ? 11.128 -2.961 4.463 1.00 0.00 116 HIS A C 10
ATOM 15724 O O . HIS A 1 76 ? 11.310 -2.718 5.655 1.00 0.00 116 HIS A O 10
ATOM 15738 N N . GLU A 1 77 ? 11.628 -4.033 3.857 1.00 0.00 117 GLU A N 10
ATOM 15739 C CA . GLU A 1 77 ? 12.438 -5.008 4.577 1.00 0.00 117 GLU A CA 10
ATOM 15740 C C . GLU A 1 77 ? 11.892 -5.236 5.984 1.00 0.00 117 GLU A C 10
ATOM 15741 O O . GLU A 1 77 ? 12.653 -5.435 6.930 1.00 0.00 117 GLU A O 10
ATOM 15753 N N . GLN A 1 78 ? 10.570 -5.205 6.111 1.00 0.00 118 GLN A N 10
ATOM 15754 C CA . GLN A 1 78 ? 9.922 -5.407 7.402 1.00 0.00 118 GLN A CA 10
ATOM 15755 C C . GLN A 1 78 ? 9.015 -6.632 7.370 1.00 0.00 118 GLN A C 10
ATOM 15756 O O . GLN A 1 78 ? 9.048 -7.466 8.276 1.00 0.00 118 GLN A O 10
ATOM 15770 N N . LYS A 1 79 ? 8.205 -6.736 6.322 1.00 0.00 119 LYS A N 10
ATOM 15771 C CA . LYS A 1 79 ? 7.288 -7.859 6.171 1.00 0.00 119 LYS A CA 10
ATOM 15772 C C . LYS A 1 79 ? 7.745 -8.787 5.049 1.00 0.00 119 LYS A C 10
ATOM 15773 O O . LYS A 1 79 ? 8.372 -8.349 4.084 1.00 0.00 119 LYS A O 10
ATOM 15792 N N . THR A 1 80 ? 7.426 -10.071 5.182 1.00 0.00 120 THR A N 10
ATOM 15793 C CA . THR A 1 80 ? 7.804 -11.059 4.180 1.00 0.00 120 THR A CA 10
ATOM 15794 C C . THR A 1 80 ? 6.601 -11.889 3.746 1.00 0.00 120 THR A C 10
ATOM 15795 O O . THR A 1 80 ? 6.293 -12.918 4.349 1.00 0.00 120 THR A O 10
ATOM 15806 N N . LEU A 1 81 ? 5.923 -11.436 2.697 1.00 0.00 121 LEU A N 10
ATOM 15807 C CA . LEU A 1 81 ? 4.753 -12.137 2.181 1.00 0.00 121 LEU A CA 10
ATOM 15808 C C . LEU A 1 81 ? 4.981 -13.645 2.172 1.00 0.00 121 LEU A C 10
ATOM 15809 O O . LEU A 1 81 ? 6.111 -14.126 2.078 1.00 0.00 121 LEU A O 10
ATOM 15825 N N . PRO A 1 82 ? 3.885 -14.411 2.272 1.00 0.00 122 PRO A N 10
ATOM 15826 C CA . PRO A 1 82 ? 3.940 -15.876 2.274 1.00 0.00 122 PRO A CA 10
ATOM 15827 C C . PRO A 1 82 ? 4.333 -16.444 0.915 1.00 0.00 122 PRO A C 10
ATOM 15828 O O . PRO A 1 82 ? 3.818 -16.020 -0.118 1.00 0.00 122 PRO A O 10
ATOM 15839 N N . GLY A 1 83 ? 5.250 -17.407 0.924 1.00 0.00 123 GLY A N 10
ATOM 15840 C CA . GLY A 1 83 ? 5.697 -18.017 -0.315 1.00 0.00 123 GLY A CA 10
ATOM 15841 C C . GLY A 1 83 ? 6.733 -17.177 -1.035 1.00 0.00 123 GLY A C 10
ATOM 15842 O O . GLY A 1 83 ? 6.864 -17.254 -2.256 1.00 0.00 123 GLY A O 10
ATOM 15846 N N . MET A 1 84 ? 7.470 -16.372 -0.277 1.00 0.00 124 MET A N 10
ATOM 15847 C CA . MET A 1 84 ? 8.499 -15.513 -0.851 1.00 0.00 124 MET A CA 10
ATOM 15848 C C . MET A 1 84 ? 9.760 -15.527 0.008 1.00 0.00 124 MET A C 10
ATOM 15849 O O . MET A 1 84 ? 9.728 -15.155 1.180 1.00 0.00 124 MET A O 10
ATOM 15863 N N . ASN A 1 85 ? 10.869 -15.960 -0.584 1.00 0.00 125 ASN A N 10
ATOM 15864 C CA . ASN A 1 85 ? 12.140 -16.023 0.128 1.00 0.00 125 ASN A CA 10
ATOM 15865 C C . ASN A 1 85 ? 12.580 -14.634 0.580 1.00 0.00 125 ASN A C 10
ATOM 15866 O O . ASN A 1 85 ? 13.148 -14.472 1.660 1.00 0.00 125 ASN A O 10
ATOM 15877 N N . ARG A 1 86 ? 12.314 -13.634 -0.255 1.00 0.00 126 ARG A N 10
ATOM 15878 C CA . ARG A 1 86 ? 12.683 -12.259 0.058 1.00 0.00 126 ARG A CA 10
ATOM 15879 C C . ARG A 1 86 ? 11.481 -11.480 0.583 1.00 0.00 126 ARG A C 10
ATOM 15880 O O . ARG A 1 86 ? 10.328 -11.801 0.295 1.00 0.00 126 ARG A O 10
ATOM 15901 N N . PRO A 1 87 ? 11.755 -10.431 1.373 1.00 0.00 127 PRO A N 10
ATOM 15902 C CA . PRO A 1 87 ? 10.710 -9.584 1.956 1.00 0.00 127 PRO A CA 10
ATOM 15903 C C . PRO A 1 87 ? 10.001 -8.734 0.907 1.00 0.00 127 PRO A C 10
ATOM 15904 O O . PRO A 1 87 ? 10.184 -8.934 -0.295 1.00 0.00 127 PRO A O 10
ATOM 15915 N N . ILE A 1 88 ? 9.194 -7.785 1.368 1.00 0.00 128 ILE A N 10
ATOM 15916 C CA . ILE A 1 88 ? 8.459 -6.904 0.469 1.00 0.00 128 ILE A CA 10
ATOM 15917 C C . ILE A 1 88 ? 9.190 -5.579 0.280 1.00 0.00 128 ILE A C 10
ATOM 15918 O O . ILE A 1 88 ? 9.540 -4.908 1.251 1.00 0.00 128 ILE A O 10
ATOM 15934 N N . GLN A 1 89 ? 9.416 -5.207 -0.976 1.00 0.00 129 GLN A N 10
ATOM 15935 C CA . GLN A 1 89 ? 10.104 -3.961 -1.292 1.00 0.00 129 GLN A CA 10
ATOM 15936 C C . GLN A 1 89 ? 9.105 -2.840 -1.557 1.00 0.00 129 GLN A C 10
ATOM 15937 O O . GLN A 1 89 ? 8.091 -3.043 -2.225 1.00 0.00 129 GLN A O 10
ATOM 15951 N N . VAL A 1 90 ? 9.399 -1.655 -1.030 1.00 0.00 130 VAL A N 10
ATOM 15952 C CA . VAL A 1 90 ? 8.527 -0.501 -1.211 1.00 0.00 130 VAL A CA 10
ATOM 15953 C C . VAL A 1 90 ? 9.335 0.756 -1.513 1.00 0.00 130 VAL A C 10
ATOM 15954 O O . VAL A 1 90 ? 10.106 1.228 -0.677 1.00 0.00 130 VAL A O 10
ATOM 15967 N N . LYS A 1 91 ? 9.152 1.297 -2.713 1.00 0.00 131 LYS A N 10
ATOM 15968 C CA . LYS A 1 91 ? 9.862 2.501 -3.126 1.00 0.00 131 LYS A CA 10
ATOM 15969 C C . LYS A 1 91 ? 8.982 3.373 -4.016 1.00 0.00 131 LYS A C 10
ATOM 15970 O O . LYS A 1 91 ? 8.215 2.881 -4.844 1.00 0.00 131 LYS A O 10
ATOM 15989 N N . PRO A 1 92 ? 9.095 4.699 -3.845 1.00 0.00 132 PRO A N 10
ATOM 15990 C CA . PRO A 1 92 ? 8.318 5.666 -4.625 1.00 0.00 132 PRO A CA 10
ATOM 15991 C C . PRO A 1 92 ? 8.756 5.719 -6.085 1.00 0.00 132 PRO A C 10
ATOM 15992 O O . PRO A 1 92 ? 9.883 6.107 -6.391 1.00 0.00 132 PRO A O 10
ATOM 16003 N N . ALA A 1 93 ? 7.858 5.326 -6.982 1.00 0.00 133 ALA A N 10
ATOM 16004 C CA . ALA A 1 93 ? 8.151 5.331 -8.410 1.00 0.00 133 ALA A CA 10
ATOM 16005 C C . ALA A 1 93 ? 8.826 6.633 -8.827 1.00 0.00 133 ALA A C 10
ATOM 16006 O O . ALA A 1 93 ? 9.845 6.622 -9.518 1.00 0.00 133 ALA A O 10
ATOM 16013 N N . ASP A 1 94 ? 8.251 7.754 -8.405 1.00 0.00 134 ASP A N 10
ATOM 16014 C CA . ASP A 1 94 ? 8.797 9.065 -8.734 1.00 0.00 134 ASP A CA 10
ATOM 16015 C C . ASP A 1 94 ? 9.849 9.488 -7.713 1.00 0.00 134 ASP A C 10
ATOM 16016 O O . ASP A 1 94 ? 9.520 10.030 -6.658 1.00 0.00 134 ASP A O 10
ATOM 16025 N N . SER A 1 95 ? 11.114 9.236 -8.034 1.00 0.00 135 SER A N 10
ATOM 16026 C CA . SER A 1 95 ? 12.213 9.587 -7.143 1.00 0.00 135 SER A CA 10
ATOM 16027 C C . SER A 1 95 ? 12.568 11.065 -7.273 1.00 0.00 135 SER A C 10
ATOM 16028 O O . SER A 1 95 ? 12.353 11.675 -8.319 1.00 0.00 135 SER A O 10
ATOM 16036 N N . GLU A 1 96 ? 13.112 11.633 -6.201 1.00 0.00 136 GLU A N 10
ATOM 16037 C CA . GLU A 1 96 ? 13.496 13.039 -6.195 1.00 0.00 136 GLU A CA 10
ATOM 16038 C C . GLU A 1 96 ? 14.367 13.360 -4.983 1.00 0.00 136 GLU A C 10
ATOM 16039 O O . GLU A 1 96 ? 14.191 12.786 -3.909 1.00 0.00 136 GLU A O 10
ATOM 16051 N N . SER A 1 97 ? 15.307 14.282 -5.165 1.00 0.00 137 SER A N 10
ATOM 16052 C CA . SER A 1 97 ? 16.209 14.677 -4.090 1.00 0.00 137 SER A CA 10
ATOM 16053 C C . SER A 1 97 ? 15.662 15.887 -3.339 1.00 0.00 137 SER A C 10
ATOM 16054 O O . SER A 1 97 ? 15.645 17.001 -3.865 1.00 0.00 137 SER A O 10
ATOM 16062 N N . ARG A 1 98 ? 15.217 15.661 -2.108 1.00 0.00 138 ARG A N 10
ATOM 16063 C CA . ARG A 1 98 ? 14.668 16.732 -1.285 1.00 0.00 138 ARG A CA 10
ATOM 16064 C C . ARG A 1 98 ? 14.987 16.502 0.189 1.00 0.00 138 ARG A C 10
ATOM 16065 O O . ARG A 1 98 ? 15.099 15.363 0.641 1.00 0.00 138 ARG A O 10
ATOM 16086 N N . GLY A 1 99 ? 15.131 17.593 0.935 1.00 0.00 139 GLY A N 10
ATOM 16087 C CA . GLY A 1 99 ? 15.436 17.490 2.350 1.00 0.00 139 GLY A CA 10
ATOM 16088 C C . GLY A 1 99 ? 14.199 17.255 3.194 1.00 0.00 139 GLY A C 10
ATOM 16089 O O . GLY A 1 99 ? 13.874 16.116 3.527 1.00 0.00 139 GLY A O 10
ATOM 16093 N N . GLY A 1 100 ? 13.508 18.336 3.543 1.00 0.00 140 GLY A N 10
ATOM 16094 C CA . GLY A 1 100 ? 12.309 18.221 4.352 1.00 0.00 140 GLY A CA 10
ATOM 16095 C C . GLY A 1 100 ? 12.231 19.286 5.428 1.00 0.00 140 GLY A C 10
ATOM 16096 O O . GLY A 1 100 ? 12.620 19.051 6.572 1.00 0.00 140 GLY A O 10
ATOM 16100 N N . SER A 1 101 ? 11.729 20.460 5.061 1.00 0.00 141 SER A N 10
ATOM 16101 C CA . SER A 1 101 ? 11.607 21.567 6.002 1.00 0.00 141 SER A CA 10
ATOM 16102 C C . SER A 1 101 ? 10.898 21.121 7.277 1.00 0.00 141 SER A C 10
ATOM 16103 O O . SER A 1 101 ? 11.324 21.446 8.384 1.00 0.00 141 SER A O 10
ATOM 16111 N N . GLY A 1 102 ? 9.812 20.372 7.111 1.00 0.00 142 GLY A N 10
ATOM 16112 C CA . GLY A 1 102 ? 9.060 19.892 8.256 1.00 0.00 142 GLY A CA 10
ATOM 16113 C C . GLY A 1 102 ? 7.579 20.199 8.147 1.00 0.00 142 GLY A C 10
ATOM 16114 O O . GLY A 1 102 ? 7.164 21.116 7.438 1.00 0.00 142 GLY A O 10
ATOM 16118 N N . PRO A 1 103 ? 6.755 19.419 8.861 1.00 0.00 143 PRO A N 10
ATOM 16119 C CA . PRO A 1 103 ? 5.299 19.592 8.858 1.00 0.00 143 PRO A CA 10
ATOM 16120 C C . PRO A 1 103 ? 4.866 20.870 9.569 1.00 0.00 143 PRO A C 10
ATOM 16121 O O . PRO A 1 103 ? 5.214 21.094 10.729 1.00 0.00 143 PRO A O 10
ATOM 16132 N N . SER A 1 104 ? 4.105 21.703 8.868 1.00 0.00 144 SER A N 10
ATOM 16133 C CA . SER A 1 104 ? 3.626 22.960 9.432 1.00 0.00 144 SER A CA 10
ATOM 16134 C C . SER A 1 104 ? 2.444 22.721 10.366 1.00 0.00 144 SER A C 10
ATOM 16135 O O . SER A 1 104 ? 1.514 21.986 10.033 1.00 0.00 144 SER A O 10
ATOM 16143 N N . SER A 1 105 ? 2.487 23.347 11.538 1.00 0.00 145 SER A N 10
ATOM 16144 C CA . SER A 1 105 ? 1.422 23.201 12.523 1.00 0.00 145 SER A CA 10
ATOM 16145 C C . SER A 1 105 ? 0.531 24.438 12.547 1.00 0.00 145 SER A C 10
ATOM 16146 O O . SER A 1 105 ? 0.950 25.527 12.157 1.00 0.00 145 SER A O 10
ATOM 16154 N N . GLY A 1 106 ? -0.704 24.262 13.009 1.00 0.00 146 GLY A N 10
ATOM 16155 C CA . GLY A 1 106 ? -1.636 25.372 13.076 1.00 0.00 146 GLY A CA 10
ATOM 16156 C C . GLY A 1 106 ? -3.006 24.949 13.570 1.00 0.00 146 GLY A C 10
ATOM 16157 O O . GLY A 1 106 ? -3.759 25.764 14.103 1.00 0.00 146 GLY A O 10
ATOM 16161 N N . GLY A 1 1 ? -8.147 7.696 18.000 1.00 0.00 41 GLY A N 11
ATOM 16162 C CA . GLY A 1 1 ? -9.493 7.876 17.487 1.00 0.00 41 GLY A CA 11
ATOM 16163 C C . GLY A 1 1 ? -9.508 8.503 16.107 1.00 0.00 41 GLY A C 11
ATOM 16164 O O . GLY A 1 1 ? -8.489 8.527 15.417 1.00 0.00 41 GLY A O 11
ATOM 16168 N N . SER A 1 2 ? -10.668 9.012 15.702 1.00 0.00 42 SER A N 11
ATOM 16169 C CA . SER A 1 2 ? -10.813 9.637 14.393 1.00 0.00 42 SER A CA 11
ATOM 16170 C C . SER A 1 2 ? -11.147 11.119 14.533 1.00 0.00 42 SER A C 11
ATOM 16171 O O . SER A 1 2 ? -11.959 11.507 15.373 1.00 0.00 42 SER A O 11
ATOM 16179 N N . SER A 1 3 ? -10.514 11.943 13.704 1.00 0.00 43 SER A N 11
ATOM 16180 C CA . SER A 1 3 ? -10.740 13.383 13.737 1.00 0.00 43 SER A CA 11
ATOM 16181 C C . SER A 1 3 ? -10.043 14.069 12.566 1.00 0.00 43 SER A C 11
ATOM 16182 O O . SER A 1 3 ? -8.820 14.019 12.441 1.00 0.00 43 SER A O 11
ATOM 16190 N N . GLY A 1 4 ? -10.832 14.711 11.709 1.00 0.00 44 GLY A N 11
ATOM 16191 C CA . GLY A 1 4 ? -10.274 15.398 10.559 1.00 0.00 44 GLY A CA 11
ATOM 16192 C C . GLY A 1 4 ? -9.692 14.441 9.538 1.00 0.00 44 GLY A C 11
ATOM 16193 O O . GLY A 1 4 ? -8.624 13.868 9.752 1.00 0.00 44 GLY A O 11
ATOM 16197 N N . SER A 1 5 ? -10.396 14.266 8.424 1.00 0.00 45 SER A N 11
ATOM 16198 C CA . SER A 1 5 ? -9.945 13.368 7.368 1.00 0.00 45 SER A CA 11
ATOM 16199 C C . SER A 1 5 ? -10.123 14.010 5.995 1.00 0.00 45 SER A C 11
ATOM 16200 O O . SER A 1 5 ? -10.637 15.123 5.880 1.00 0.00 45 SER A O 11
ATOM 16208 N N . SER A 1 6 ? -9.694 13.300 4.957 1.00 0.00 46 SER A N 11
ATOM 16209 C CA . SER A 1 6 ? -9.802 13.801 3.591 1.00 0.00 46 SER A CA 11
ATOM 16210 C C . SER A 1 6 ? -9.513 12.694 2.582 1.00 0.00 46 SER A C 11
ATOM 16211 O O . SER A 1 6 ? -8.436 12.100 2.587 1.00 0.00 46 SER A O 11
ATOM 16219 N N . GLY A 1 7 ? -10.485 12.422 1.717 1.00 0.00 47 GLY A N 11
ATOM 16220 C CA . GLY A 1 7 ? -10.318 11.387 0.713 1.00 0.00 47 GLY A CA 11
ATOM 16221 C C . GLY A 1 7 ? -10.002 11.953 -0.657 1.00 0.00 47 GLY A C 11
ATOM 16222 O O . GLY A 1 7 ? -10.843 11.928 -1.555 1.00 0.00 47 GLY A O 11
ATOM 16226 N N . MET A 1 8 ? -8.787 12.468 -0.817 1.00 0.00 48 MET A N 11
ATOM 16227 C CA . MET A 1 8 ? -8.363 13.044 -2.088 1.00 0.00 48 MET A CA 11
ATOM 16228 C C . MET A 1 8 ? -6.887 13.426 -2.046 1.00 0.00 48 MET A C 11
ATOM 16229 O O . MET A 1 8 ? -6.465 14.224 -1.208 1.00 0.00 48 MET A O 11
ATOM 16243 N N . LYS A 1 9 ? -6.105 12.851 -2.954 1.00 0.00 49 LYS A N 11
ATOM 16244 C CA . LYS A 1 9 ? -4.676 13.132 -3.022 1.00 0.00 49 LYS A CA 11
ATOM 16245 C C . LYS A 1 9 ? -4.418 14.635 -3.049 1.00 0.00 49 LYS A C 11
ATOM 16246 O O . LYS A 1 9 ? -5.122 15.384 -3.727 1.00 0.00 49 LYS A O 11
ATOM 16265 N N . ASP A 1 10 ? -3.403 15.069 -2.310 1.00 0.00 50 ASP A N 11
ATOM 16266 C CA . ASP A 1 10 ? -3.050 16.483 -2.252 1.00 0.00 50 ASP A CA 11
ATOM 16267 C C . ASP A 1 10 ? -1.696 16.678 -1.575 1.00 0.00 50 ASP A C 11
ATOM 16268 O O . ASP A 1 10 ? -1.161 15.756 -0.958 1.00 0.00 50 ASP A O 11
ATOM 16277 N N . HIS A 1 11 ? -1.148 17.883 -1.695 1.00 0.00 51 HIS A N 11
ATOM 16278 C CA . HIS A 1 11 ? 0.143 18.198 -1.095 1.00 0.00 51 HIS A CA 11
ATOM 16279 C C . HIS A 1 11 ? 1.266 17.430 -1.786 1.00 0.00 51 HIS A C 11
ATOM 16280 O O . HIS A 1 11 ? 2.197 16.954 -1.136 1.00 0.00 51 HIS A O 11
ATOM 16294 N N . ASP A 1 12 ? 1.170 17.312 -3.105 1.00 0.00 52 ASP A N 11
ATOM 16295 C CA . ASP A 1 12 ? 2.178 16.602 -3.885 1.00 0.00 52 ASP A CA 11
ATOM 16296 C C . ASP A 1 12 ? 2.174 15.114 -3.551 1.00 0.00 52 ASP A C 11
ATOM 16297 O O . ASP A 1 12 ? 3.224 14.519 -3.310 1.00 0.00 52 ASP A O 11
ATOM 16306 N N . ALA A 1 13 ? 0.985 14.519 -3.536 1.00 0.00 53 ALA A N 11
ATOM 16307 C CA . ALA A 1 13 ? 0.845 13.100 -3.232 1.00 0.00 53 ALA A CA 11
ATOM 16308 C C . ALA A 1 13 ? 2.008 12.298 -3.806 1.00 0.00 53 ALA A C 11
ATOM 16309 O O . ALA A 1 13 ? 2.605 12.686 -4.811 1.00 0.00 53 ALA A O 11
ATOM 16316 N N . ILE A 1 14 ? 2.323 11.180 -3.162 1.00 0.00 54 ILE A N 11
ATOM 16317 C CA . ILE A 1 14 ? 3.415 10.323 -3.610 1.00 0.00 54 ILE A CA 11
ATOM 16318 C C . ILE A 1 14 ? 2.903 8.943 -4.007 1.00 0.00 54 ILE A C 11
ATOM 16319 O O . ILE A 1 14 ? 1.940 8.436 -3.430 1.00 0.00 54 ILE A O 11
ATOM 16335 N N . LYS A 1 15 ? 3.555 8.338 -4.994 1.00 0.00 55 LYS A N 11
ATOM 16336 C CA . LYS A 1 15 ? 3.169 7.013 -5.467 1.00 0.00 55 LYS A CA 11
ATOM 16337 C C . LYS A 1 15 ? 4.147 5.953 -4.972 1.00 0.00 55 LYS A C 11
ATOM 16338 O O . LYS A 1 15 ? 5.326 5.966 -5.327 1.00 0.00 55 LYS A O 11
ATOM 16357 N N . LEU A 1 16 ? 3.650 5.033 -4.151 1.00 0.00 56 LEU A N 11
ATOM 16358 C CA . LEU A 1 16 ? 4.480 3.964 -3.609 1.00 0.00 56 LEU A CA 11
ATOM 16359 C C . LEU A 1 16 ? 4.417 2.723 -4.494 1.00 0.00 56 LEU A C 11
ATOM 16360 O O . LEU A 1 16 ? 3.338 2.192 -4.761 1.00 0.00 56 LEU A O 11
ATOM 16376 N N . PHE A 1 17 ? 5.579 2.264 -4.944 1.00 0.00 57 PHE A N 11
ATOM 16377 C CA . PHE A 1 17 ? 5.656 1.084 -5.799 1.00 0.00 57 PHE A CA 11
ATOM 16378 C C . PHE A 1 17 ? 6.002 -0.157 -4.982 1.00 0.00 57 PHE A C 11
ATOM 16379 O O . PHE A 1 17 ? 7.100 -0.268 -4.436 1.00 0.00 57 PHE A O 11
ATOM 16396 N N . ILE A 1 18 ? 5.057 -1.087 -4.902 1.00 0.00 58 ILE A N 11
ATOM 16397 C CA . ILE A 1 18 ? 5.261 -2.321 -4.152 1.00 0.00 58 ILE A CA 11
ATOM 16398 C C . ILE A 1 18 ? 5.678 -3.462 -5.074 1.00 0.00 58 ILE A C 11
ATOM 16399 O O . ILE A 1 18 ? 5.070 -3.681 -6.121 1.00 0.00 58 ILE A O 11
ATOM 16415 N N . GLY A 1 19 ? 6.718 -4.187 -4.676 1.00 0.00 59 GLY A N 11
ATOM 16416 C CA . GLY A 1 19 ? 7.198 -5.299 -5.476 1.00 0.00 59 GLY A CA 11
ATOM 16417 C C . GLY A 1 19 ? 7.360 -6.570 -4.666 1.00 0.00 59 GLY A C 11
ATOM 16418 O O . GLY A 1 19 ? 6.966 -6.625 -3.502 1.00 0.00 59 GLY A O 11
ATOM 16422 N N . GLN A 1 20 ? 7.940 -7.593 -5.284 1.00 0.00 60 GLN A N 11
ATOM 16423 C CA . GLN A 1 20 ? 8.151 -8.870 -4.613 1.00 0.00 60 GLN A CA 11
ATOM 16424 C C . GLN A 1 20 ? 6.842 -9.409 -4.045 1.00 0.00 60 GLN A C 11
ATOM 16425 O O . GLN A 1 20 ? 6.747 -9.707 -2.854 1.00 0.00 60 GLN A O 11
ATOM 16439 N N . ILE A 1 21 ? 5.836 -9.532 -4.905 1.00 0.00 61 ILE A N 11
ATOM 16440 C CA . ILE A 1 21 ? 4.534 -10.036 -4.489 1.00 0.00 61 ILE A CA 11
ATOM 16441 C C . ILE A 1 21 ? 4.031 -11.113 -5.443 1.00 0.00 61 ILE A C 11
ATOM 16442 O O . ILE A 1 21 ? 4.082 -10.969 -6.665 1.00 0.00 61 ILE A O 11
ATOM 16458 N N . PRO A 1 22 ? 3.530 -12.221 -4.875 1.00 0.00 62 PRO A N 11
ATOM 16459 C CA . PRO A 1 22 ? 3.005 -13.344 -5.657 1.00 0.00 62 PRO A CA 11
ATOM 16460 C C . PRO A 1 22 ? 1.699 -12.998 -6.363 1.00 0.00 62 PRO A C 11
ATOM 16461 O O . PRO A 1 22 ? 1.227 -11.863 -6.295 1.00 0.00 62 PRO A O 11
ATOM 16472 N N . ARG A 1 23 ? 1.120 -13.983 -7.042 1.00 0.00 63 ARG A N 11
ATOM 16473 C CA . ARG A 1 23 ? -0.132 -13.782 -7.761 1.00 0.00 63 ARG A CA 11
ATOM 16474 C C . ARG A 1 23 ? -1.272 -14.544 -7.092 1.00 0.00 63 ARG A C 11
ATOM 16475 O O . ARG A 1 23 ? -2.071 -15.199 -7.760 1.00 0.00 63 ARG A O 11
ATOM 16496 N N . ASN A 1 24 ? -1.341 -14.452 -5.768 1.00 0.00 64 ASN A N 11
ATOM 16497 C CA . ASN A 1 24 ? -2.383 -15.133 -5.008 1.00 0.00 64 ASN A CA 11
ATOM 16498 C C . ASN A 1 24 ? -3.101 -14.161 -4.077 1.00 0.00 64 ASN A C 11
ATOM 16499 O O . ASN A 1 24 ? -3.951 -14.560 -3.280 1.00 0.00 64 ASN A O 11
ATOM 16510 N N . LEU A 1 25 ? -2.755 -12.883 -4.184 1.00 0.00 65 LEU A N 11
ATOM 16511 C CA . LEU A 1 25 ? -3.367 -11.852 -3.353 1.00 0.00 65 LEU A CA 11
ATOM 16512 C C . LEU A 1 25 ? -4.434 -11.089 -4.130 1.00 0.00 65 LEU A C 11
ATOM 16513 O O . LEU A 1 25 ? -4.589 -11.274 -5.338 1.00 0.00 65 LEU A O 11
ATOM 16529 N N . ASP A 1 26 ? -5.167 -10.229 -3.430 1.00 0.00 66 ASP A N 11
ATOM 16530 C CA . ASP A 1 26 ? -6.218 -9.435 -4.055 1.00 0.00 66 ASP A CA 11
ATOM 16531 C C . ASP A 1 26 ? -6.226 -8.013 -3.502 1.00 0.00 66 ASP A C 11
ATOM 16532 O O . ASP A 1 26 ? -5.711 -7.758 -2.414 1.00 0.00 66 ASP A O 11
ATOM 16541 N N . GLU A 1 27 ? -6.813 -7.092 -4.260 1.00 0.00 67 GLU A N 11
ATOM 16542 C CA . GLU A 1 27 ? -6.885 -5.696 -3.846 1.00 0.00 67 GLU A CA 11
ATOM 16543 C C . GLU A 1 27 ? -7.656 -5.556 -2.537 1.00 0.00 67 GLU A C 11
ATOM 16544 O O . GLU A 1 27 ? -7.508 -4.568 -1.817 1.00 0.00 67 GLU A O 11
ATOM 16556 N N . LYS A 1 28 ? -8.481 -6.553 -2.234 1.00 0.00 68 LYS A N 11
ATOM 16557 C CA . LYS A 1 28 ? -9.276 -6.544 -1.011 1.00 0.00 68 LYS A CA 11
ATOM 16558 C C . LYS A 1 28 ? -8.509 -7.183 0.142 1.00 0.00 68 LYS A C 11
ATOM 16559 O O . LYS A 1 28 ? -8.921 -7.094 1.298 1.00 0.00 68 LYS A O 11
ATOM 16578 N N . ASP A 1 29 ? -7.391 -7.824 -0.181 1.00 0.00 69 ASP A N 11
ATOM 16579 C CA . ASP A 1 29 ? -6.564 -8.475 0.829 1.00 0.00 69 ASP A CA 11
ATOM 16580 C C . ASP A 1 29 ? -5.267 -7.703 1.049 1.00 0.00 69 ASP A C 11
ATOM 16581 O O . ASP A 1 29 ? -4.483 -8.028 1.942 1.00 0.00 69 ASP A O 11
ATOM 16590 N N . LEU A 1 30 ? -5.046 -6.681 0.230 1.00 0.00 70 LEU A N 11
ATOM 16591 C CA . LEU A 1 30 ? -3.843 -5.863 0.335 1.00 0.00 70 LEU A CA 11
ATOM 16592 C C . LEU A 1 30 ? -4.177 -4.466 0.849 1.00 0.00 70 LEU A C 11
ATOM 16593 O O . LEU A 1 30 ? -3.355 -3.817 1.496 1.00 0.00 70 LEU A O 11
ATOM 16609 N N . LYS A 1 31 ? -5.391 -4.009 0.558 1.00 0.00 71 LYS A N 11
ATOM 16610 C CA . LYS A 1 31 ? -5.837 -2.691 0.993 1.00 0.00 71 LYS A CA 11
ATOM 16611 C C . LYS A 1 31 ? -5.783 -2.572 2.512 1.00 0.00 71 LYS A C 11
ATOM 16612 O O . LYS A 1 31 ? -5.354 -1.559 3.065 1.00 0.00 71 LYS A O 11
ATOM 16631 N N . PRO A 1 32 ? -6.227 -3.632 3.206 1.00 0.00 72 PRO A N 11
ATOM 16632 C CA . PRO A 1 32 ? -6.238 -3.671 4.671 1.00 0.00 72 PRO A CA 11
ATOM 16633 C C . PRO A 1 32 ? -4.910 -3.224 5.272 1.00 0.00 72 PRO A C 11
ATOM 16634 O O . PRO A 1 32 ? -4.846 -2.224 5.990 1.00 0.00 72 PRO A O 11
ATOM 16645 N N . LEU A 1 33 ? -3.851 -3.969 4.976 1.00 0.00 73 LEU A N 11
ATOM 16646 C CA . LEU A 1 33 ? -2.522 -3.649 5.487 1.00 0.00 73 LEU A CA 11
ATOM 16647 C C . LEU A 1 33 ? -2.233 -2.157 5.356 1.00 0.00 73 LEU A C 11
ATOM 16648 O O . LEU A 1 33 ? -2.217 -1.427 6.347 1.00 0.00 73 LEU A O 11
ATOM 16664 N N . PHE A 1 34 ? -2.007 -1.710 4.125 1.00 0.00 74 PHE A N 11
ATOM 16665 C CA . PHE A 1 34 ? -1.719 -0.305 3.863 1.00 0.00 74 PHE A CA 11
ATOM 16666 C C . PHE A 1 34 ? -2.746 0.596 4.543 1.00 0.00 74 PHE A C 11
ATOM 16667 O O . PHE A 1 34 ? -2.396 1.441 5.367 1.00 0.00 74 PHE A O 11
ATOM 16684 N N . GLU A 1 35 ? -4.014 0.410 4.191 1.00 0.00 75 GLU A N 11
ATOM 16685 C CA . GLU A 1 35 ? -5.091 1.206 4.766 1.00 0.00 75 GLU A CA 11
ATOM 16686 C C . GLU A 1 35 ? -4.945 1.306 6.282 1.00 0.00 75 GLU A C 11
ATOM 16687 O O . GLU A 1 35 ? -5.498 2.208 6.910 1.00 0.00 75 GLU A O 11
ATOM 16699 N N . GLU A 1 36 ? -4.196 0.373 6.860 1.00 0.00 76 GLU A N 11
ATOM 16700 C CA . GLU A 1 36 ? -3.977 0.355 8.302 1.00 0.00 76 GLU A CA 11
ATOM 16701 C C . GLU A 1 36 ? -2.950 1.407 8.710 1.00 0.00 76 GLU A C 11
ATOM 16702 O O . GLU A 1 36 ? -3.126 2.110 9.706 1.00 0.00 76 GLU A O 11
ATOM 16714 N N . PHE A 1 37 ? -1.877 1.510 7.933 1.00 0.00 77 PHE A N 11
ATOM 16715 C CA . PHE A 1 37 ? -0.820 2.475 8.213 1.00 0.00 77 PHE A CA 11
ATOM 16716 C C . PHE A 1 37 ? -1.215 3.869 7.736 1.00 0.00 77 PHE A C 11
ATOM 16717 O O . PHE A 1 37 ? -1.012 4.859 8.439 1.00 0.00 77 PHE A O 11
ATOM 16734 N N . GLY A 1 38 ? -1.782 3.939 6.535 1.00 0.00 78 GLY A N 11
ATOM 16735 C CA . GLY A 1 38 ? -2.197 5.215 5.984 1.00 0.00 78 GLY A CA 11
ATOM 16736 C C . GLY A 1 38 ? -3.515 5.125 5.241 1.00 0.00 78 GLY A C 11
ATOM 16737 O O . GLY A 1 38 ? -3.957 4.036 4.874 1.00 0.00 78 GLY A O 11
ATOM 16741 N N . LYS A 1 39 ? -4.148 6.273 5.020 1.00 0.00 79 LYS A N 11
ATOM 16742 C CA . LYS A 1 39 ? -5.424 6.320 4.317 1.00 0.00 79 LYS A CA 11
ATOM 16743 C C . LYS A 1 39 ? -5.218 6.234 2.808 1.00 0.00 79 LYS A C 11
ATOM 16744 O O . LYS A 1 39 ? -4.989 7.246 2.145 1.00 0.00 79 LYS A O 11
ATOM 16763 N N . ILE A 1 40 ? -5.302 5.021 2.272 1.00 0.00 80 ILE A N 11
ATOM 16764 C CA . ILE A 1 40 ? -5.127 4.805 0.841 1.00 0.00 80 ILE A CA 11
ATOM 16765 C C . ILE A 1 40 ? -5.971 5.782 0.030 1.00 0.00 80 ILE A C 11
ATOM 16766 O O . ILE A 1 40 ? -6.935 6.355 0.538 1.00 0.00 80 ILE A O 11
ATOM 16782 N N . TYR A 1 41 ? -5.603 5.966 -1.233 1.00 0.00 81 TYR A N 11
ATOM 16783 C CA . TYR A 1 41 ? -6.326 6.875 -2.115 1.00 0.00 81 TYR A CA 11
ATOM 16784 C C . TYR A 1 41 ? -6.824 6.145 -3.358 1.00 0.00 81 TYR A C 11
ATOM 16785 O O . TYR A 1 41 ? -7.926 6.403 -3.842 1.00 0.00 81 TYR A O 11
ATOM 16803 N N . GLU A 1 42 ? -6.004 5.232 -3.869 1.00 0.00 82 GLU A N 11
ATOM 16804 C CA . GLU A 1 42 ? -6.361 4.464 -5.056 1.00 0.00 82 GLU A CA 11
ATOM 16805 C C . GLU A 1 42 ? -5.374 3.323 -5.284 1.00 0.00 82 GLU A C 11
ATOM 16806 O O . GLU A 1 42 ? -4.203 3.552 -5.593 1.00 0.00 82 GLU A O 11
ATOM 16818 N N . LEU A 1 43 ? -5.853 2.094 -5.128 1.00 0.00 83 LEU A N 11
ATOM 16819 C CA . LEU A 1 43 ? -5.013 0.916 -5.316 1.00 0.00 83 LEU A CA 11
ATOM 16820 C C . LEU A 1 43 ? -5.224 0.312 -6.700 1.00 0.00 83 LEU A C 11
ATOM 16821 O O . LEU A 1 43 ? -6.359 0.126 -7.143 1.00 0.00 83 LEU A O 11
ATOM 16837 N N . THR A 1 44 ? -4.124 0.004 -7.381 1.00 0.00 84 THR A N 11
ATOM 16838 C CA . THR A 1 44 ? -4.189 -0.581 -8.714 1.00 0.00 84 THR A CA 11
ATOM 16839 C C . THR A 1 44 ? -3.143 -1.677 -8.885 1.00 0.00 84 THR A C 11
ATOM 16840 O O . THR A 1 44 ? -1.946 -1.438 -8.725 1.00 0.00 84 THR A O 11
ATOM 16851 N N . VAL A 1 45 ? -3.603 -2.881 -9.212 1.00 0.00 85 VAL A N 11
ATOM 16852 C CA . VAL A 1 45 ? -2.707 -4.014 -9.407 1.00 0.00 85 VAL A CA 11
ATOM 16853 C C . VAL A 1 45 ? -2.120 -4.015 -10.814 1.00 0.00 85 VAL A C 11
ATOM 16854 O O . VAL A 1 45 ? -2.846 -3.891 -11.801 1.00 0.00 85 VAL A O 11
ATOM 16867 N N . LEU A 1 46 ? -0.802 -4.158 -10.899 1.00 0.00 86 LEU A N 11
ATOM 16868 C CA . LEU A 1 46 ? -0.116 -4.176 -12.186 1.00 0.00 86 LEU A CA 11
ATOM 16869 C C . LEU A 1 46 ? -0.025 -5.597 -12.734 1.00 0.00 86 LEU A C 11
ATOM 16870 O O . LEU A 1 46 ? 0.889 -6.349 -12.394 1.00 0.00 86 LEU A O 11
ATOM 16886 N N . LYS A 1 47 ? -0.978 -5.958 -13.587 1.00 0.00 87 LYS A N 11
ATOM 16887 C CA . LYS A 1 47 ? -1.005 -7.287 -14.187 1.00 0.00 87 LYS A CA 11
ATOM 16888 C C . LYS A 1 47 ? -1.420 -7.214 -15.653 1.00 0.00 87 LYS A C 11
ATOM 16889 O O . LYS A 1 47 ? -1.955 -6.202 -16.107 1.00 0.00 87 LYS A O 11
ATOM 16908 N N . ASP A 1 48 ? -1.171 -8.292 -16.388 1.00 0.00 88 ASP A N 11
ATOM 16909 C CA . ASP A 1 48 ? -1.521 -8.351 -17.802 1.00 0.00 88 ASP A CA 11
ATOM 16910 C C . ASP A 1 48 ? -2.972 -8.786 -17.985 1.00 0.00 88 ASP A C 11
ATOM 16911 O O . ASP A 1 48 ? -3.691 -9.010 -17.011 1.00 0.00 88 ASP A O 11
ATOM 16920 N N . ARG A 1 49 ? -3.396 -8.902 -19.239 1.00 0.00 89 ARG A N 11
ATOM 16921 C CA . ARG A 1 49 ? -4.761 -9.308 -19.550 1.00 0.00 89 ARG A CA 11
ATOM 16922 C C . ARG A 1 49 ? -4.773 -10.441 -20.572 1.00 0.00 89 ARG A C 11
ATOM 16923 O O . ARG A 1 49 ? -5.827 -10.991 -20.892 1.00 0.00 89 ARG A O 11
ATOM 16944 N N . PHE A 1 50 ? -3.594 -10.784 -21.081 1.00 0.00 90 PHE A N 11
ATOM 16945 C CA . PHE A 1 50 ? -3.469 -11.850 -22.067 1.00 0.00 90 PHE A CA 11
ATOM 16946 C C . PHE A 1 50 ? -2.821 -13.087 -21.452 1.00 0.00 90 PHE A C 11
ATOM 16947 O O . PHE A 1 50 ? -3.491 -14.085 -21.183 1.00 0.00 90 PHE A O 11
ATOM 16964 N N . THR A 1 51 ? -1.512 -13.015 -21.231 1.00 0.00 91 THR A N 11
ATOM 16965 C CA . THR A 1 51 ? -0.772 -14.128 -20.650 1.00 0.00 91 THR A CA 11
ATOM 16966 C C . THR A 1 51 ? -0.244 -13.773 -19.265 1.00 0.00 91 THR A C 11
ATOM 16967 O O . THR A 1 51 ? -0.185 -14.621 -18.376 1.00 0.00 91 THR A O 11
ATOM 16978 N N . GLY A 1 52 ? 0.139 -12.512 -19.087 1.00 0.00 92 GLY A N 11
ATOM 16979 C CA . GLY A 1 52 ? 0.657 -12.067 -17.807 1.00 0.00 92 GLY A CA 11
ATOM 16980 C C . GLY A 1 52 ? -0.438 -11.851 -16.782 1.00 0.00 92 GLY A C 11
ATOM 16981 O O . GLY A 1 52 ? -0.462 -10.830 -16.095 1.00 0.00 92 GLY A O 11
ATOM 16985 N N . MET A 1 53 ? -1.350 -12.813 -16.680 1.00 0.00 93 MET A N 11
ATOM 16986 C CA . MET A 1 53 ? -2.453 -12.722 -15.731 1.00 0.00 93 MET A CA 11
ATOM 16987 C C . MET A 1 53 ? -2.040 -11.938 -14.489 1.00 0.00 93 MET A C 11
ATOM 16988 O O . MET A 1 53 ? -2.831 -11.177 -13.932 1.00 0.00 93 MET A O 11
ATOM 17002 N N . HIS A 1 54 ? -0.796 -12.130 -14.061 1.00 0.00 94 HIS A N 11
ATOM 17003 C CA . HIS A 1 54 ? -0.278 -11.440 -12.885 1.00 0.00 94 HIS A CA 11
ATOM 17004 C C . HIS A 1 54 ? 1.247 -11.399 -12.907 1.00 0.00 94 HIS A C 11
ATOM 17005 O O . HIS A 1 54 ? 1.908 -12.426 -12.752 1.00 0.00 94 HIS A O 11
ATOM 17019 N N . LYS A 1 55 ? 1.799 -10.207 -13.101 1.00 0.00 95 LYS A N 11
ATOM 17020 C CA . LYS A 1 55 ? 3.246 -10.031 -13.143 1.00 0.00 95 LYS A CA 11
ATOM 17021 C C . LYS A 1 55 ? 3.865 -10.283 -11.772 1.00 0.00 95 LYS A C 11
ATOM 17022 O O . LYS A 1 55 ? 4.588 -11.259 -11.577 1.00 0.00 95 LYS A O 11
ATOM 17041 N N . GLY A 1 56 ? 3.575 -9.397 -10.825 1.00 0.00 96 GLY A N 11
ATOM 17042 C CA . GLY A 1 56 ? 4.110 -9.543 -9.484 1.00 0.00 96 GLY A CA 11
ATOM 17043 C C . GLY A 1 56 ? 4.419 -8.209 -8.834 1.00 0.00 96 GLY A C 11
ATOM 17044 O O . GLY A 1 56 ? 5.497 -8.020 -8.269 1.00 0.00 96 GLY A O 11
ATOM 17048 N N . CYS A 1 57 ? 3.472 -7.280 -8.915 1.00 0.00 97 CYS A N 11
ATOM 17049 C CA . CYS A 1 57 ? 3.649 -5.955 -8.333 1.00 0.00 97 CYS A CA 11
ATOM 17050 C C . CYS A 1 57 ? 2.345 -5.165 -8.371 1.00 0.00 97 CYS A C 11
ATOM 17051 O O . CYS A 1 57 ? 1.390 -5.557 -9.041 1.00 0.00 97 CYS A O 11
ATOM 17059 N N . ALA A 1 58 ? 2.312 -4.052 -7.646 1.00 0.00 98 ALA A N 11
ATOM 17060 C CA . ALA A 1 58 ? 1.125 -3.207 -7.598 1.00 0.00 98 ALA A CA 11
ATOM 17061 C C . ALA A 1 58 ? 1.489 -1.768 -7.250 1.00 0.00 98 ALA A C 11
ATOM 17062 O O . ALA A 1 58 ? 2.519 -1.511 -6.627 1.00 0.00 98 ALA A O 11
ATOM 17069 N N . PHE A 1 59 ? 0.638 -0.832 -7.657 1.00 0.00 99 PHE A N 11
ATOM 17070 C CA . PHE A 1 59 ? 0.872 0.583 -7.390 1.00 0.00 99 PHE A CA 11
ATOM 17071 C C . PHE A 1 59 ? -0.046 1.085 -6.279 1.00 0.00 99 PHE A C 11
ATOM 17072 O O . PHE A 1 59 ? -1.266 0.930 -6.348 1.00 0.00 99 PHE A O 11
ATOM 17089 N N . LEU A 1 60 ? 0.549 1.688 -5.256 1.00 0.00 100 LEU A N 11
ATOM 17090 C CA . LEU A 1 60 ? -0.214 2.213 -4.129 1.00 0.00 100 LEU A CA 11
ATOM 17091 C C . LEU A 1 60 ? -0.135 3.736 -4.081 1.00 0.00 100 LEU A C 11
ATOM 17092 O O . LEU A 1 60 ? 0.907 4.325 -4.371 1.00 0.00 100 LEU A O 11
ATOM 17108 N N . THR A 1 61 ? -1.244 4.369 -3.710 1.00 0.00 101 THR A N 11
ATOM 17109 C CA . THR A 1 61 ? -1.301 5.823 -3.623 1.00 0.00 101 THR A CA 11
ATOM 17110 C C . THR A 1 61 ? -1.833 6.272 -2.267 1.00 0.00 101 THR A C 11
ATOM 17111 O O . THR A 1 61 ? -3.019 6.122 -1.974 1.00 0.00 101 THR A O 11
ATOM 17122 N N . TYR A 1 62 ? -0.949 6.823 -1.443 1.00 0.00 102 TYR A N 11
ATOM 17123 C CA . TYR A 1 62 ? -1.330 7.293 -0.116 1.00 0.00 102 TYR A CA 11
ATOM 17124 C C . TYR A 1 62 ? -1.765 8.755 -0.160 1.00 0.00 102 TYR A C 11
ATOM 17125 O O . TYR A 1 62 ? -1.012 9.625 -0.600 1.00 0.00 102 TYR A O 11
ATOM 17143 N N . CYS A 1 63 ? -2.983 9.016 0.301 1.00 0.00 103 CYS A N 11
ATOM 17144 C CA . CYS A 1 63 ? -3.520 10.373 0.315 1.00 0.00 103 CYS A CA 11
ATOM 17145 C C . CYS A 1 63 ? -2.444 11.379 0.710 1.00 0.00 103 CYS A C 11
ATOM 17146 O O . CYS A 1 63 ? -2.147 12.310 -0.038 1.00 0.00 103 CYS A O 11
ATOM 17154 N N . GLU A 1 64 ? -1.865 11.185 1.891 1.00 0.00 104 GLU A N 11
ATOM 17155 C CA . GLU A 1 64 ? -0.824 12.078 2.386 1.00 0.00 104 GLU A CA 11
ATOM 17156 C C . GLU A 1 64 ? 0.562 11.545 2.036 1.00 0.00 104 GLU A C 11
ATOM 17157 O O . GLU A 1 64 ? 0.978 10.496 2.529 1.00 0.00 104 GLU A O 11
ATOM 17169 N N . ARG A 1 65 ? 1.272 12.274 1.182 1.00 0.00 105 ARG A N 11
ATOM 17170 C CA . ARG A 1 65 ? 2.610 11.875 0.764 1.00 0.00 105 ARG A CA 11
ATOM 17171 C C . ARG A 1 65 ? 3.475 11.525 1.971 1.00 0.00 105 ARG A C 11
ATOM 17172 O O . ARG A 1 65 ? 4.220 10.546 1.950 1.00 0.00 105 ARG A O 11
ATOM 17193 N N . GLU A 1 66 ? 3.370 12.333 3.022 1.00 0.00 106 GLU A N 11
ATOM 17194 C CA . GLU A 1 66 ? 4.144 12.109 4.237 1.00 0.00 106 GLU A CA 11
ATOM 17195 C C . GLU A 1 66 ? 3.850 10.731 4.823 1.00 0.00 106 GLU A C 11
ATOM 17196 O O . GLU A 1 66 ? 4.756 10.030 5.273 1.00 0.00 106 GLU A O 11
ATOM 17208 N N . SER A 1 67 ? 2.577 10.350 4.814 1.00 0.00 107 SER A N 11
ATOM 17209 C CA . SER A 1 67 ? 2.162 9.058 5.348 1.00 0.00 107 SER A CA 11
ATOM 17210 C C . SER A 1 67 ? 2.974 7.927 4.727 1.00 0.00 107 SER A C 11
ATOM 17211 O O . SER A 1 67 ? 3.460 7.039 5.428 1.00 0.00 107 SER A O 11
ATOM 17219 N N . ALA A 1 68 ? 3.118 7.966 3.406 1.00 0.00 108 ALA A N 11
ATOM 17220 C CA . ALA A 1 68 ? 3.873 6.946 2.689 1.00 0.00 108 ALA A CA 11
ATOM 17221 C C . ALA A 1 68 ? 5.259 6.759 3.299 1.00 0.00 108 ALA A C 11
ATOM 17222 O O . ALA A 1 68 ? 5.775 5.642 3.361 1.00 0.00 108 ALA A O 11
ATOM 17229 N N . LEU A 1 69 ? 5.856 7.857 3.747 1.00 0.00 109 LEU A N 11
ATOM 17230 C CA . LEU A 1 69 ? 7.183 7.814 4.351 1.00 0.00 109 LEU A CA 11
ATOM 17231 C C . LEU A 1 69 ? 7.219 6.830 5.516 1.00 0.00 109 LEU A C 11
ATOM 17232 O O . LEU A 1 69 ? 8.225 6.158 5.744 1.00 0.00 109 LEU A O 11
ATOM 17248 N N . LYS A 1 70 ? 6.115 6.749 6.249 1.00 0.00 110 LYS A N 11
ATOM 17249 C CA . LYS A 1 70 ? 6.017 5.845 7.389 1.00 0.00 110 LYS A CA 11
ATOM 17250 C C . LYS A 1 70 ? 5.913 4.395 6.926 1.00 0.00 110 LYS A C 11
ATOM 17251 O O . LYS A 1 70 ? 6.811 3.589 7.172 1.00 0.00 110 LYS A O 11
ATOM 17270 N N . ALA A 1 71 ? 4.814 4.070 6.253 1.00 0.00 111 ALA A N 11
ATOM 17271 C CA . ALA A 1 71 ? 4.595 2.719 5.753 1.00 0.00 111 ALA A CA 11
ATOM 17272 C C . ALA A 1 71 ? 5.762 2.260 4.884 1.00 0.00 111 ALA A C 11
ATOM 17273 O O . ALA A 1 71 ? 5.947 1.064 4.660 1.00 0.00 111 ALA A O 11
ATOM 17280 N N . GLN A 1 72 ? 6.543 3.218 4.397 1.00 0.00 112 GLN A N 11
ATOM 17281 C CA . GLN A 1 72 ? 7.691 2.911 3.551 1.00 0.00 112 GLN A CA 11
ATOM 17282 C C . GLN A 1 72 ? 8.772 2.184 4.343 1.00 0.00 112 GLN A C 11
ATOM 17283 O O . GLN A 1 72 ? 9.070 1.019 4.080 1.00 0.00 112 GLN A O 11
ATOM 17297 N N . SER A 1 73 ? 9.356 2.879 5.314 1.00 0.00 113 SER A N 11
ATOM 17298 C CA . SER A 1 73 ? 10.407 2.300 6.142 1.00 0.00 113 SER A CA 11
ATOM 17299 C C . SER A 1 73 ? 9.823 1.323 7.158 1.00 0.00 113 SER A C 11
ATOM 17300 O O . SER A 1 73 ? 10.549 0.544 7.775 1.00 0.00 113 SER A O 11
ATOM 17308 N N . ALA A 1 74 ? 8.506 1.371 7.326 1.00 0.00 114 ALA A N 11
ATOM 17309 C CA . ALA A 1 74 ? 7.822 0.490 8.265 1.00 0.00 114 ALA A CA 11
ATOM 17310 C C . ALA A 1 74 ? 7.532 -0.867 7.632 1.00 0.00 114 ALA A C 11
ATOM 17311 O O . ALA A 1 74 ? 7.282 -1.849 8.332 1.00 0.00 114 ALA A O 11
ATOM 17318 N N . LEU A 1 75 ? 7.565 -0.915 6.305 1.00 0.00 115 LEU A N 11
ATOM 17319 C CA . LEU A 1 75 ? 7.305 -2.152 5.577 1.00 0.00 115 LEU A CA 11
ATOM 17320 C C . LEU A 1 75 ? 8.563 -2.642 4.869 1.00 0.00 115 LEU A C 11
ATOM 17321 O O . LEU A 1 75 ? 8.937 -3.810 4.982 1.00 0.00 115 LEU A O 11
ATOM 17337 N N . HIS A 1 76 ? 9.215 -1.742 4.140 1.00 0.00 116 HIS A N 11
ATOM 17338 C CA . HIS A 1 76 ? 10.435 -2.083 3.416 1.00 0.00 116 HIS A CA 11
ATOM 17339 C C . HIS A 1 76 ? 11.344 -2.964 4.267 1.00 0.00 116 HIS A C 11
ATOM 17340 O O . HIS A 1 76 ? 11.654 -2.631 5.410 1.00 0.00 116 HIS A O 11
ATOM 17354 N N . GLU A 1 77 ? 11.766 -4.091 3.701 1.00 0.00 117 GLU A N 11
ATOM 17355 C CA . GLU A 1 77 ? 12.638 -5.021 4.409 1.00 0.00 117 GLU A CA 11
ATOM 17356 C C . GLU A 1 77 ? 12.224 -5.147 5.872 1.00 0.00 117 GLU A C 11
ATOM 17357 O O . GLU A 1 77 ? 13.061 -5.081 6.772 1.00 0.00 117 GLU A O 11
ATOM 17369 N N . GLN A 1 78 ? 10.927 -5.328 6.101 1.00 0.00 118 GLN A N 11
ATOM 17370 C CA . GLN A 1 78 ? 10.402 -5.462 7.455 1.00 0.00 118 GLN A CA 11
ATOM 17371 C C . GLN A 1 78 ? 9.492 -6.681 7.567 1.00 0.00 118 GLN A C 11
ATOM 17372 O O . GLN A 1 78 ? 9.666 -7.519 8.452 1.00 0.00 118 GLN A O 11
ATOM 17386 N N . LYS A 1 79 ? 8.521 -6.773 6.665 1.00 0.00 119 LYS A N 11
ATOM 17387 C CA . LYS A 1 79 ? 7.583 -7.890 6.662 1.00 0.00 119 LYS A CA 11
ATOM 17388 C C . LYS A 1 79 ? 7.713 -8.705 5.379 1.00 0.00 119 LYS A C 11
ATOM 17389 O O . LYS A 1 79 ? 7.909 -8.152 4.296 1.00 0.00 119 LYS A O 11
ATOM 17408 N N . THR A 1 80 ? 7.601 -10.024 5.507 1.00 0.00 120 THR A N 11
ATOM 17409 C CA . THR A 1 80 ? 7.705 -10.915 4.359 1.00 0.00 120 THR A CA 11
ATOM 17410 C C . THR A 1 80 ? 6.401 -11.670 4.129 1.00 0.00 120 THR A C 11
ATOM 17411 O O . THR A 1 80 ? 5.842 -12.260 5.054 1.00 0.00 120 THR A O 11
ATOM 17422 N N . LEU A 1 81 ? 5.922 -11.648 2.890 1.00 0.00 121 LEU A N 11
ATOM 17423 C CA . LEU A 1 81 ? 4.682 -12.332 2.537 1.00 0.00 121 LEU A CA 11
ATOM 17424 C C . LEU A 1 81 ? 4.922 -13.826 2.341 1.00 0.00 121 LEU A C 11
ATOM 17425 O O . LEU A 1 81 ? 6.015 -14.262 1.979 1.00 0.00 121 LEU A O 11
ATOM 17441 N N . PRO A 1 82 ? 3.875 -14.630 2.582 1.00 0.00 122 PRO A N 11
ATOM 17442 C CA . PRO A 1 82 ? 3.946 -16.087 2.435 1.00 0.00 122 PRO A CA 11
ATOM 17443 C C . PRO A 1 82 ? 4.066 -16.517 0.977 1.00 0.00 122 PRO A C 11
ATOM 17444 O O . PRO A 1 82 ? 3.185 -16.241 0.163 1.00 0.00 122 PRO A O 11
ATOM 17455 N N . GLY A 1 83 ? 5.163 -17.196 0.653 1.00 0.00 123 GLY A N 11
ATOM 17456 C CA . GLY A 1 83 ? 5.377 -17.654 -0.707 1.00 0.00 123 GLY A CA 11
ATOM 17457 C C . GLY A 1 83 ? 6.618 -17.049 -1.334 1.00 0.00 123 GLY A C 11
ATOM 17458 O O . GLY A 1 83 ? 7.219 -17.640 -2.230 1.00 0.00 123 GLY A O 11
ATOM 17462 N N . MET A 1 84 ? 7.001 -15.867 -0.862 1.00 0.00 124 MET A N 11
ATOM 17463 C CA . MET A 1 84 ? 8.178 -15.182 -1.383 1.00 0.00 124 MET A CA 11
ATOM 17464 C C . MET A 1 84 ? 9.345 -15.287 -0.406 1.00 0.00 124 MET A C 11
ATOM 17465 O O . MET A 1 84 ? 9.243 -14.864 0.744 1.00 0.00 124 MET A O 11
ATOM 17479 N N . ASN A 1 85 ? 10.452 -15.853 -0.873 1.00 0.00 125 ASN A N 11
ATOM 17480 C CA . ASN A 1 85 ? 11.638 -16.015 -0.040 1.00 0.00 125 ASN A CA 11
ATOM 17481 C C . ASN A 1 85 ? 12.136 -14.664 0.465 1.00 0.00 125 ASN A C 11
ATOM 17482 O O . ASN A 1 85 ? 12.666 -14.561 1.572 1.00 0.00 125 ASN A O 11
ATOM 17493 N N . ARG A 1 86 ? 11.960 -13.631 -0.352 1.00 0.00 126 ARG A N 11
ATOM 17494 C CA . ARG A 1 86 ? 12.392 -12.287 0.011 1.00 0.00 126 ARG A CA 11
ATOM 17495 C C . ARG A 1 86 ? 11.216 -11.457 0.517 1.00 0.00 126 ARG A C 11
ATOM 17496 O O . ARG A 1 86 ? 10.059 -11.698 0.171 1.00 0.00 126 ARG A O 11
ATOM 17517 N N . PRO A 1 87 ? 11.516 -10.455 1.358 1.00 0.00 127 PRO A N 11
ATOM 17518 C CA . PRO A 1 87 ? 10.498 -9.570 1.930 1.00 0.00 127 PRO A CA 11
ATOM 17519 C C . PRO A 1 87 ? 9.885 -8.641 0.887 1.00 0.00 127 PRO A C 11
ATOM 17520 O O . PRO A 1 87 ? 10.264 -8.672 -0.284 1.00 0.00 127 PRO A O 11
ATOM 17531 N N . ILE A 1 88 ? 8.937 -7.817 1.319 1.00 0.00 128 ILE A N 11
ATOM 17532 C CA . ILE A 1 88 ? 8.273 -6.879 0.422 1.00 0.00 128 ILE A CA 11
ATOM 17533 C C . ILE A 1 88 ? 9.086 -5.598 0.267 1.00 0.00 128 ILE A C 11
ATOM 17534 O O . ILE A 1 88 ? 9.688 -5.114 1.225 1.00 0.00 128 ILE A O 11
ATOM 17550 N N . GLN A 1 89 ? 9.097 -5.055 -0.946 1.00 0.00 129 GLN A N 11
ATOM 17551 C CA . GLN A 1 89 ? 9.836 -3.829 -1.226 1.00 0.00 129 GLN A CA 11
ATOM 17552 C C . GLN A 1 89 ? 8.883 -2.673 -1.514 1.00 0.00 129 GLN A C 11
ATOM 17553 O O . GLN A 1 89 ? 7.901 -2.830 -2.240 1.00 0.00 129 GLN A O 11
ATOM 17567 N N . VAL A 1 90 ? 9.179 -1.512 -0.938 1.00 0.00 130 VAL A N 11
ATOM 17568 C CA . VAL A 1 90 ? 8.349 -0.329 -1.133 1.00 0.00 130 VAL A CA 11
ATOM 17569 C C . VAL A 1 90 ? 9.203 0.901 -1.418 1.00 0.00 130 VAL A C 11
ATOM 17570 O O . VAL A 1 90 ? 10.005 1.321 -0.583 1.00 0.00 130 VAL A O 11
ATOM 17583 N N . LYS A 1 91 ? 9.026 1.476 -2.602 1.00 0.00 131 LYS A N 11
ATOM 17584 C CA . LYS A 1 91 ? 9.779 2.660 -2.999 1.00 0.00 131 LYS A CA 11
ATOM 17585 C C . LYS A 1 91 ? 8.915 3.600 -3.833 1.00 0.00 131 LYS A C 11
ATOM 17586 O O . LYS A 1 91 ? 8.129 3.174 -4.679 1.00 0.00 131 LYS A O 11
ATOM 17605 N N . PRO A 1 92 ? 9.062 4.912 -3.591 1.00 0.00 132 PRO A N 11
ATOM 17606 C CA . PRO A 1 92 ? 8.305 5.939 -4.311 1.00 0.00 132 PRO A CA 11
ATOM 17607 C C . PRO A 1 92 ? 8.733 6.060 -5.770 1.00 0.00 132 PRO A C 11
ATOM 17608 O O . PRO A 1 92 ? 9.814 6.567 -6.069 1.00 0.00 132 PRO A O 11
ATOM 17619 N N . ALA A 1 93 ? 7.879 5.592 -6.674 1.00 0.00 133 ALA A N 11
ATOM 17620 C CA . ALA A 1 93 ? 8.169 5.651 -8.101 1.00 0.00 133 ALA A CA 11
ATOM 17621 C C . ALA A 1 93 ? 8.688 7.028 -8.500 1.00 0.00 133 ALA A C 11
ATOM 17622 O O . ALA A 1 93 ? 9.705 7.145 -9.184 1.00 0.00 133 ALA A O 11
ATOM 17629 N N . ASP A 1 94 ? 7.982 8.068 -8.069 1.00 0.00 134 ASP A N 11
ATOM 17630 C CA . ASP A 1 94 ? 8.372 9.438 -8.382 1.00 0.00 134 ASP A CA 11
ATOM 17631 C C . ASP A 1 94 ? 9.876 9.627 -8.215 1.00 0.00 134 ASP A C 11
ATOM 17632 O O . ASP A 1 94 ? 10.417 9.448 -7.124 1.00 0.00 134 ASP A O 11
ATOM 17641 N N . SER A 1 95 ? 10.547 9.988 -9.304 1.00 0.00 135 SER A N 11
ATOM 17642 C CA . SER A 1 95 ? 11.990 10.196 -9.280 1.00 0.00 135 SER A CA 11
ATOM 17643 C C . SER A 1 95 ? 12.328 11.597 -8.781 1.00 0.00 135 SER A C 11
ATOM 17644 O O . SER A 1 95 ? 13.067 11.760 -7.810 1.00 0.00 135 SER A O 11
ATOM 17652 N N . GLU A 1 96 ? 11.782 12.606 -9.453 1.00 0.00 136 GLU A N 11
ATOM 17653 C CA . GLU A 1 96 ? 12.027 13.994 -9.078 1.00 0.00 136 GLU A CA 11
ATOM 17654 C C . GLU A 1 96 ? 10.942 14.908 -9.640 1.00 0.00 136 GLU A C 11
ATOM 17655 O O . GLU A 1 96 ? 10.282 14.575 -10.624 1.00 0.00 136 GLU A O 11
ATOM 17667 N N . SER A 1 97 ? 10.764 16.063 -9.007 1.00 0.00 137 SER A N 11
ATOM 17668 C CA . SER A 1 97 ? 9.756 17.025 -9.440 1.00 0.00 137 SER A CA 11
ATOM 17669 C C . SER A 1 97 ? 10.390 18.142 -10.263 1.00 0.00 137 SER A C 11
ATOM 17670 O O . SER A 1 97 ? 10.689 19.218 -9.743 1.00 0.00 137 SER A O 11
ATOM 17678 N N . ARG A 1 98 ? 10.594 17.879 -11.550 1.00 0.00 138 ARG A N 11
ATOM 17679 C CA . ARG A 1 98 ? 11.193 18.861 -12.445 1.00 0.00 138 ARG A CA 11
ATOM 17680 C C . ARG A 1 98 ? 10.448 20.191 -12.370 1.00 0.00 138 ARG A C 11
ATOM 17681 O O . ARG A 1 98 ? 9.285 20.285 -12.760 1.00 0.00 138 ARG A O 11
ATOM 17702 N N . GLY A 1 99 ? 11.128 21.217 -11.867 1.00 0.00 139 GLY A N 11
ATOM 17703 C CA . GLY A 1 99 ? 10.515 22.527 -11.750 1.00 0.00 139 GLY A CA 11
ATOM 17704 C C . GLY A 1 99 ? 11.176 23.558 -12.643 1.00 0.00 139 GLY A C 11
ATOM 17705 O O . GLY A 1 99 ? 12.353 23.875 -12.472 1.00 0.00 139 GLY A O 11
ATOM 17709 N N . GLY A 1 100 ? 10.418 24.083 -13.601 1.00 0.00 140 GLY A N 11
ATOM 17710 C CA . GLY A 1 100 ? 10.955 25.078 -14.511 1.00 0.00 140 GLY A CA 11
ATOM 17711 C C . GLY A 1 100 ? 10.055 25.314 -15.708 1.00 0.00 140 GLY A C 11
ATOM 17712 O O . GLY A 1 100 ? 10.287 24.765 -16.785 1.00 0.00 140 GLY A O 11
ATOM 17716 N N . SER A 1 101 ? 9.024 26.131 -15.519 1.00 0.00 141 SER A N 11
ATOM 17717 C CA . SER A 1 101 ? 8.083 26.435 -16.591 1.00 0.00 141 SER A CA 11
ATOM 17718 C C . SER A 1 101 ? 8.814 26.956 -17.825 1.00 0.00 141 SER A C 11
ATOM 17719 O O . SER A 1 101 ? 9.858 27.598 -17.716 1.00 0.00 141 SER A O 11
ATOM 17727 N N . GLY A 1 102 ? 8.257 26.675 -18.998 1.00 0.00 142 GLY A N 11
ATOM 17728 C CA . GLY A 1 102 ? 8.868 27.123 -20.236 1.00 0.00 142 GLY A CA 11
ATOM 17729 C C . GLY A 1 102 ? 7.921 27.947 -21.086 1.00 0.00 142 GLY A C 11
ATOM 17730 O O . GLY A 1 102 ? 7.140 27.416 -21.875 1.00 0.00 142 GLY A O 11
ATOM 17734 N N . PRO A 1 103 ? 7.983 29.277 -20.927 1.00 0.00 143 PRO A N 11
ATOM 17735 C CA . PRO A 1 103 ? 7.130 30.205 -21.676 1.00 0.00 143 PRO A CA 11
ATOM 17736 C C . PRO A 1 103 ? 7.499 30.266 -23.154 1.00 0.00 143 PRO A C 11
ATOM 17737 O O . PRO A 1 103 ? 6.725 30.754 -23.978 1.00 0.00 143 PRO A O 11
ATOM 17748 N N . SER A 1 104 ? 8.687 29.768 -23.484 1.00 0.00 144 SER A N 11
ATOM 17749 C CA . SER A 1 104 ? 9.160 29.769 -24.863 1.00 0.00 144 SER A CA 11
ATOM 17750 C C . SER A 1 104 ? 9.025 31.157 -25.482 1.00 0.00 144 SER A C 11
ATOM 17751 O O . SER A 1 104 ? 8.535 31.304 -26.602 1.00 0.00 144 SER A O 11
ATOM 17759 N N . SER A 1 105 ? 9.464 32.172 -24.745 1.00 0.00 145 SER A N 11
ATOM 17760 C CA . SER A 1 105 ? 9.390 33.549 -25.219 1.00 0.00 145 SER A CA 11
ATOM 17761 C C . SER A 1 105 ? 7.941 33.965 -25.456 1.00 0.00 145 SER A C 11
ATOM 17762 O O . SER A 1 105 ? 7.621 34.599 -26.460 1.00 0.00 145 SER A O 11
ATOM 17770 N N . GLY A 1 106 ? 7.067 33.602 -24.521 1.00 0.00 146 GLY A N 11
ATOM 17771 C CA . GLY A 1 106 ? 5.663 33.944 -24.645 1.00 0.00 146 GLY A CA 11
ATOM 17772 C C . GLY A 1 106 ? 5.322 35.253 -23.961 1.00 0.00 146 GLY A C 11
ATOM 17773 O O . GLY A 1 106 ? 4.741 35.261 -22.876 1.00 0.00 146 GLY A O 11
ATOM 17777 N N . GLY A 1 1 ? -29.548 14.708 -4.881 1.00 0.00 41 GLY A N 12
ATOM 17778 C CA . GLY A 1 1 ? -28.228 15.241 -4.598 1.00 0.00 41 GLY A CA 12
ATOM 17779 C C . GLY A 1 1 ? -27.431 14.350 -3.666 1.00 0.00 41 GLY A C 12
ATOM 17780 O O . GLY A 1 1 ? -27.189 14.706 -2.513 1.00 0.00 41 GLY A O 12
ATOM 17784 N N . SER A 1 2 ? -27.024 13.188 -4.165 1.00 0.00 42 SER A N 12
ATOM 17785 C CA . SER A 1 2 ? -26.254 12.241 -3.367 1.00 0.00 42 SER A CA 12
ATOM 17786 C C . SER A 1 2 ? -24.767 12.340 -3.692 1.00 0.00 42 SER A C 12
ATOM 17787 O O . SER A 1 2 ? -24.247 11.584 -4.513 1.00 0.00 42 SER A O 12
ATOM 17795 N N . SER A 1 3 ? -24.087 13.278 -3.040 1.00 0.00 43 SER A N 12
ATOM 17796 C CA . SER A 1 3 ? -22.660 13.480 -3.261 1.00 0.00 43 SER A CA 12
ATOM 17797 C C . SER A 1 3 ? -22.071 14.403 -2.198 1.00 0.00 43 SER A C 12
ATOM 17798 O O . SER A 1 3 ? -22.787 15.181 -1.570 1.00 0.00 43 SER A O 12
ATOM 17806 N N . GLY A 1 4 ? -20.759 14.309 -2.002 1.00 0.00 44 GLY A N 12
ATOM 17807 C CA . GLY A 1 4 ? -20.095 15.139 -1.015 1.00 0.00 44 GLY A CA 12
ATOM 17808 C C . GLY A 1 4 ? -18.611 14.847 -0.914 1.00 0.00 44 GLY A C 12
ATOM 17809 O O . GLY A 1 4 ? -17.943 14.634 -1.926 1.00 0.00 44 GLY A O 12
ATOM 17813 N N . SER A 1 5 ? -18.093 14.836 0.310 1.00 0.00 45 SER A N 12
ATOM 17814 C CA . SER A 1 5 ? -16.677 14.573 0.538 1.00 0.00 45 SER A CA 12
ATOM 17815 C C . SER A 1 5 ? -16.475 13.195 1.162 1.00 0.00 45 SER A C 12
ATOM 17816 O O . SER A 1 5 ? -16.570 13.032 2.378 1.00 0.00 45 SER A O 12
ATOM 17824 N N . SER A 1 6 ? -16.195 12.206 0.319 1.00 0.00 46 SER A N 12
ATOM 17825 C CA . SER A 1 6 ? -15.982 10.841 0.785 1.00 0.00 46 SER A CA 12
ATOM 17826 C C . SER A 1 6 ? -14.520 10.434 0.626 1.00 0.00 46 SER A C 12
ATOM 17827 O O . SER A 1 6 ? -13.880 9.993 1.579 1.00 0.00 46 SER A O 12
ATOM 17835 N N . GLY A 1 7 ? -13.999 10.585 -0.588 1.00 0.00 47 GLY A N 12
ATOM 17836 C CA . GLY A 1 7 ? -12.618 10.229 -0.852 1.00 0.00 47 GLY A CA 12
ATOM 17837 C C . GLY A 1 7 ? -11.892 11.282 -1.666 1.00 0.00 47 GLY A C 12
ATOM 17838 O O . GLY A 1 7 ? -12.167 11.456 -2.853 1.00 0.00 47 GLY A O 12
ATOM 17842 N N . MET A 1 8 ? -10.965 11.987 -1.027 1.00 0.00 48 MET A N 12
ATOM 17843 C CA . MET A 1 8 ? -10.199 13.029 -1.700 1.00 0.00 48 MET A CA 12
ATOM 17844 C C . MET A 1 8 ? -8.948 13.386 -0.903 1.00 0.00 48 MET A C 12
ATOM 17845 O O . MET A 1 8 ? -9.032 13.994 0.165 1.00 0.00 48 MET A O 12
ATOM 17859 N N . LYS A 1 9 ? -7.789 13.003 -1.427 1.00 0.00 49 LYS A N 12
ATOM 17860 C CA . LYS A 1 9 ? -6.520 13.283 -0.765 1.00 0.00 49 LYS A CA 12
ATOM 17861 C C . LYS A 1 9 ? -6.474 14.722 -0.262 1.00 0.00 49 LYS A C 12
ATOM 17862 O O . LYS A 1 9 ? -7.260 15.566 -0.694 1.00 0.00 49 LYS A O 12
ATOM 17881 N N . ASP A 1 10 ? -5.549 14.996 0.651 1.00 0.00 50 ASP A N 12
ATOM 17882 C CA . ASP A 1 10 ? -5.399 16.334 1.210 1.00 0.00 50 ASP A CA 12
ATOM 17883 C C . ASP A 1 10 ? -4.180 17.036 0.621 1.00 0.00 50 ASP A C 12
ATOM 17884 O O . ASP A 1 10 ? -4.268 18.176 0.161 1.00 0.00 50 ASP A O 12
ATOM 17893 N N . HIS A 1 11 ? -3.042 16.349 0.638 1.00 0.00 51 HIS A N 12
ATOM 17894 C CA . HIS A 1 11 ? -1.804 16.907 0.105 1.00 0.00 51 HIS A CA 12
ATOM 17895 C C . HIS A 1 11 ? -1.325 16.111 -1.105 1.00 0.00 51 HIS A C 12
ATOM 17896 O O . HIS A 1 11 ? -1.905 15.081 -1.452 1.00 0.00 51 HIS A O 12
ATOM 17910 N N . ASP A 1 12 ? -0.266 16.594 -1.744 1.00 0.00 52 ASP A N 12
ATOM 17911 C CA . ASP A 1 12 ? 0.291 15.927 -2.915 1.00 0.00 52 ASP A CA 12
ATOM 17912 C C . ASP A 1 12 ? 0.373 14.420 -2.695 1.00 0.00 52 ASP A C 12
ATOM 17913 O O . ASP A 1 12 ? 1.003 13.956 -1.745 1.00 0.00 52 ASP A O 12
ATOM 17922 N N . ALA A 1 13 ? -0.267 13.662 -3.578 1.00 0.00 53 ALA A N 12
ATOM 17923 C CA . ALA A 1 13 ? -0.266 12.208 -3.480 1.00 0.00 53 ALA A CA 12
ATOM 17924 C C . ALA A 1 13 ? 0.934 11.610 -4.208 1.00 0.00 53 ALA A C 12
ATOM 17925 O O . ALA A 1 13 ? 1.351 12.111 -5.253 1.00 0.00 53 ALA A O 12
ATOM 17932 N N . ILE A 1 14 ? 1.485 10.538 -3.649 1.00 0.00 54 ILE A N 12
ATOM 17933 C CA . ILE A 1 14 ? 2.637 9.873 -4.246 1.00 0.00 54 ILE A CA 12
ATOM 17934 C C . ILE A 1 14 ? 2.296 8.443 -4.652 1.00 0.00 54 ILE A C 12
ATOM 17935 O O . ILE A 1 14 ? 1.552 7.749 -3.958 1.00 0.00 54 ILE A O 12
ATOM 17951 N N . LYS A 1 15 ? 2.846 8.007 -5.780 1.00 0.00 55 LYS A N 12
ATOM 17952 C CA . LYS A 1 15 ? 2.605 6.658 -6.279 1.00 0.00 55 LYS A CA 12
ATOM 17953 C C . LYS A 1 15 ? 3.675 5.693 -5.779 1.00 0.00 55 LYS A C 12
ATOM 17954 O O . LYS A 1 15 ? 4.778 5.638 -6.323 1.00 0.00 55 LYS A O 12
ATOM 17973 N N . LEU A 1 16 ? 3.342 4.934 -4.741 1.00 0.00 56 LEU A N 12
ATOM 17974 C CA . LEU A 1 16 ? 4.275 3.969 -4.168 1.00 0.00 56 LEU A CA 12
ATOM 17975 C C . LEU A 1 16 ? 4.347 2.708 -5.023 1.00 0.00 56 LEU A C 12
ATOM 17976 O O . LEU A 1 16 ? 3.322 2.128 -5.380 1.00 0.00 56 LEU A O 12
ATOM 17992 N N . PHE A 1 17 ? 5.566 2.288 -5.347 1.00 0.00 57 PHE A N 12
ATOM 17993 C CA . PHE A 1 17 ? 5.772 1.095 -6.159 1.00 0.00 57 PHE A CA 12
ATOM 17994 C C . PHE A 1 17 ? 6.120 -0.105 -5.283 1.00 0.00 57 PHE A C 12
ATOM 17995 O O . PHE A 1 17 ? 7.152 -0.120 -4.612 1.00 0.00 57 PHE A O 12
ATOM 18012 N N . ILE A 1 18 ? 5.250 -1.110 -5.295 1.00 0.00 58 ILE A N 12
ATOM 18013 C CA . ILE A 1 18 ? 5.464 -2.315 -4.503 1.00 0.00 58 ILE A CA 12
ATOM 18014 C C . ILE A 1 18 ? 5.929 -3.473 -5.379 1.00 0.00 58 ILE A C 12
ATOM 18015 O O . ILE A 1 18 ? 5.308 -3.785 -6.394 1.00 0.00 58 ILE A O 12
ATOM 18031 N N . GLY A 1 19 ? 7.025 -4.109 -4.977 1.00 0.00 59 GLY A N 12
ATOM 18032 C CA . GLY A 1 19 ? 7.554 -5.227 -5.736 1.00 0.00 59 GLY A CA 12
ATOM 18033 C C . GLY A 1 19 ? 7.683 -6.485 -4.900 1.00 0.00 59 GLY A C 12
ATOM 18034 O O . GLY A 1 19 ? 7.291 -6.505 -3.734 1.00 0.00 59 GLY A O 12
ATOM 18038 N N . GLN A 1 20 ? 8.232 -7.538 -5.498 1.00 0.00 60 GLN A N 12
ATOM 18039 C CA . GLN A 1 20 ? 8.409 -8.806 -4.801 1.00 0.00 60 GLN A CA 12
ATOM 18040 C C . GLN A 1 20 ? 7.081 -9.314 -4.250 1.00 0.00 60 GLN A C 12
ATOM 18041 O O . GLN A 1 20 ? 6.957 -9.586 -3.056 1.00 0.00 60 GLN A O 12
ATOM 18055 N N . ILE A 1 21 ? 6.092 -9.440 -5.128 1.00 0.00 61 ILE A N 12
ATOM 18056 C CA . ILE A 1 21 ? 4.773 -9.916 -4.729 1.00 0.00 61 ILE A CA 12
ATOM 18057 C C . ILE A 1 21 ? 4.275 -11.008 -5.670 1.00 0.00 61 ILE A C 12
ATOM 18058 O O . ILE A 1 21 ? 4.336 -10.883 -6.893 1.00 0.00 61 ILE A O 12
ATOM 18074 N N . PRO A 1 22 ? 3.767 -12.104 -5.088 1.00 0.00 62 PRO A N 12
ATOM 18075 C CA . PRO A 1 22 ? 3.246 -13.239 -5.856 1.00 0.00 62 PRO A CA 12
ATOM 18076 C C . PRO A 1 22 ? 1.946 -12.901 -6.579 1.00 0.00 62 PRO A C 12
ATOM 18077 O O . PRO A 1 22 ? 1.557 -11.736 -6.664 1.00 0.00 62 PRO A O 12
ATOM 18088 N N . ARG A 1 23 ? 1.279 -13.927 -7.097 1.00 0.00 63 ARG A N 12
ATOM 18089 C CA . ARG A 1 23 ? 0.023 -13.738 -7.814 1.00 0.00 63 ARG A CA 12
ATOM 18090 C C . ARG A 1 23 ? -1.116 -14.478 -7.118 1.00 0.00 63 ARG A C 12
ATOM 18091 O O . ARG A 1 23 ? -1.920 -15.148 -7.765 1.00 0.00 63 ARG A O 12
ATOM 18112 N N . ASN A 1 24 ? -1.177 -14.352 -5.797 1.00 0.00 64 ASN A N 12
ATOM 18113 C CA . ASN A 1 24 ? -2.217 -15.010 -5.013 1.00 0.00 64 ASN A CA 12
ATOM 18114 C C . ASN A 1 24 ? -2.856 -14.035 -4.030 1.00 0.00 64 ASN A C 12
ATOM 18115 O O . ASN A 1 24 ? -3.610 -14.436 -3.142 1.00 0.00 64 ASN A O 12
ATOM 18126 N N . LEU A 1 25 ? -2.551 -12.752 -4.195 1.00 0.00 65 LEU A N 12
ATOM 18127 C CA . LEU A 1 25 ? -3.097 -11.718 -3.322 1.00 0.00 65 LEU A CA 12
ATOM 18128 C C . LEU A 1 25 ? -4.268 -11.005 -3.990 1.00 0.00 65 LEU A C 12
ATOM 18129 O O . LEU A 1 25 ? -4.546 -11.217 -5.170 1.00 0.00 65 LEU A O 12
ATOM 18145 N N . ASP A 1 26 ? -4.950 -10.157 -3.227 1.00 0.00 66 ASP A N 12
ATOM 18146 C CA . ASP A 1 26 ? -6.090 -9.410 -3.746 1.00 0.00 66 ASP A CA 12
ATOM 18147 C C . ASP A 1 26 ? -6.084 -7.977 -3.222 1.00 0.00 66 ASP A C 12
ATOM 18148 O O . ASP A 1 26 ? -5.486 -7.688 -2.186 1.00 0.00 66 ASP A O 12
ATOM 18157 N N . GLU A 1 27 ? -6.752 -7.084 -3.946 1.00 0.00 67 GLU A N 12
ATOM 18158 C CA . GLU A 1 27 ? -6.820 -5.681 -3.554 1.00 0.00 67 GLU A CA 12
ATOM 18159 C C . GLU A 1 27 ? -7.457 -5.532 -2.176 1.00 0.00 67 GLU A C 12
ATOM 18160 O O . GLU A 1 27 ? -7.049 -4.686 -1.379 1.00 0.00 67 GLU A O 12
ATOM 18172 N N . LYS A 1 28 ? -8.460 -6.359 -1.901 1.00 0.00 68 LYS A N 12
ATOM 18173 C CA . LYS A 1 28 ? -9.154 -6.321 -0.619 1.00 0.00 68 LYS A CA 12
ATOM 18174 C C . LYS A 1 28 ? -8.324 -6.995 0.469 1.00 0.00 68 LYS A C 12
ATOM 18175 O O . LYS A 1 28 ? -8.639 -6.893 1.655 1.00 0.00 68 LYS A O 12
ATOM 18194 N N . ASP A 1 29 ? -7.264 -7.682 0.058 1.00 0.00 69 ASP A N 12
ATOM 18195 C CA . ASP A 1 29 ? -6.388 -8.370 0.999 1.00 0.00 69 ASP A CA 12
ATOM 18196 C C . ASP A 1 29 ? -5.104 -7.578 1.225 1.00 0.00 69 ASP A C 12
ATOM 18197 O O . ASP A 1 29 ? -4.415 -7.765 2.228 1.00 0.00 69 ASP A O 12
ATOM 18206 N N . LEU A 1 30 ? -4.788 -6.692 0.287 1.00 0.00 70 LEU A N 12
ATOM 18207 C CA . LEU A 1 30 ? -3.586 -5.871 0.383 1.00 0.00 70 LEU A CA 12
ATOM 18208 C C . LEU A 1 30 ? -3.926 -4.463 0.860 1.00 0.00 70 LEU A C 12
ATOM 18209 O O . LEU A 1 30 ? -3.193 -3.870 1.652 1.00 0.00 70 LEU A O 12
ATOM 18225 N N . LYS A 1 31 ? -5.043 -3.932 0.374 1.00 0.00 71 LYS A N 12
ATOM 18226 C CA . LYS A 1 31 ? -5.484 -2.595 0.753 1.00 0.00 71 LYS A CA 12
ATOM 18227 C C . LYS A 1 31 ? -5.558 -2.456 2.270 1.00 0.00 71 LYS A C 12
ATOM 18228 O O . LYS A 1 31 ? -5.093 -1.475 2.851 1.00 0.00 71 LYS A O 12
ATOM 18247 N N . PRO A 1 32 ? -6.155 -3.460 2.929 1.00 0.00 72 PRO A N 12
ATOM 18248 C CA . PRO A 1 32 ? -6.302 -3.473 4.387 1.00 0.00 72 PRO A CA 12
ATOM 18249 C C . PRO A 1 32 ? -5.000 -3.133 5.104 1.00 0.00 72 PRO A C 12
ATOM 18250 O O . PRO A 1 32 ? -4.949 -2.208 5.916 1.00 0.00 72 PRO A O 12
ATOM 18261 N N . LEU A 1 33 ? -3.949 -3.887 4.800 1.00 0.00 73 LEU A N 12
ATOM 18262 C CA . LEU A 1 33 ? -2.645 -3.665 5.415 1.00 0.00 73 LEU A CA 12
ATOM 18263 C C . LEU A 1 33 ? -2.294 -2.181 5.427 1.00 0.00 73 LEU A C 12
ATOM 18264 O O . LEU A 1 33 ? -2.304 -1.538 6.478 1.00 0.00 73 LEU A O 12
ATOM 18280 N N . PHE A 1 34 ? -1.985 -1.641 4.253 1.00 0.00 74 PHE A N 12
ATOM 18281 C CA . PHE A 1 34 ? -1.632 -0.232 4.127 1.00 0.00 74 PHE A CA 12
ATOM 18282 C C . PHE A 1 34 ? -2.682 0.653 4.794 1.00 0.00 74 PHE A C 12
ATOM 18283 O O . PHE A 1 34 ? -2.352 1.524 5.599 1.00 0.00 74 PHE A O 12
ATOM 18300 N N . GLU A 1 35 ? -3.945 0.422 4.453 1.00 0.00 75 GLU A N 12
ATOM 18301 C CA . GLU A 1 35 ? -5.043 1.199 5.017 1.00 0.00 75 GLU A CA 12
ATOM 18302 C C . GLU A 1 35 ? -4.814 1.464 6.502 1.00 0.00 75 GLU A C 12
ATOM 18303 O O . GLU A 1 35 ? -5.315 2.444 7.052 1.00 0.00 75 GLU A O 12
ATOM 18315 N N . GLU A 1 36 ? -4.054 0.583 7.144 1.00 0.00 76 GLU A N 12
ATOM 18316 C CA . GLU A 1 36 ? -3.760 0.721 8.566 1.00 0.00 76 GLU A CA 12
ATOM 18317 C C . GLU A 1 36 ? -2.710 1.802 8.802 1.00 0.00 76 GLU A C 12
ATOM 18318 O O . GLU A 1 36 ? -2.820 2.596 9.737 1.00 0.00 76 GLU A O 12
ATOM 18330 N N . PHE A 1 37 ? -1.692 1.826 7.949 1.00 0.00 77 PHE A N 12
ATOM 18331 C CA . PHE A 1 37 ? -0.620 2.809 8.065 1.00 0.00 77 PHE A CA 12
ATOM 18332 C C . PHE A 1 37 ? -1.058 4.159 7.505 1.00 0.00 77 PHE A C 12
ATOM 18333 O O . PHE A 1 37 ? -0.801 5.204 8.102 1.00 0.00 77 PHE A O 12
ATOM 18350 N N . GLY A 1 38 ? -1.720 4.129 6.352 1.00 0.00 78 GLY A N 12
ATOM 18351 C CA . GLY A 1 38 ? -2.183 5.356 5.730 1.00 0.00 78 GLY A CA 12
ATOM 18352 C C . GLY A 1 38 ? -3.557 5.208 5.108 1.00 0.00 78 GLY A C 12
ATOM 18353 O O . GLY A 1 38 ? -3.993 4.098 4.803 1.00 0.00 78 GLY A O 12
ATOM 18357 N N . LYS A 1 39 ? -4.244 6.331 4.921 1.00 0.00 79 LYS A N 12
ATOM 18358 C CA . LYS A 1 39 ? -5.577 6.323 4.332 1.00 0.00 79 LYS A CA 12
ATOM 18359 C C . LYS A 1 39 ? -5.500 6.209 2.813 1.00 0.00 79 LYS A C 12
ATOM 18360 O O . LYS A 1 39 ? -5.712 7.187 2.096 1.00 0.00 79 LYS A O 12
ATOM 18379 N N . ILE A 1 40 ? -5.198 5.009 2.329 1.00 0.00 80 ILE A N 12
ATOM 18380 C CA . ILE A 1 40 ? -5.096 4.767 0.895 1.00 0.00 80 ILE A CA 12
ATOM 18381 C C . ILE A 1 40 ? -6.136 5.575 0.127 1.00 0.00 80 ILE A C 12
ATOM 18382 O O . ILE A 1 40 ? -7.264 5.752 0.587 1.00 0.00 80 ILE A O 12
ATOM 18398 N N . TYR A 1 41 ? -5.750 6.062 -1.047 1.00 0.00 81 TYR A N 12
ATOM 18399 C CA . TYR A 1 41 ? -6.649 6.851 -1.881 1.00 0.00 81 TYR A CA 12
ATOM 18400 C C . TYR A 1 41 ? -7.088 6.061 -3.109 1.00 0.00 81 TYR A C 12
ATOM 18401 O O . TYR A 1 41 ? -8.221 6.192 -3.571 1.00 0.00 81 TYR A O 12
ATOM 18419 N N . GLU A 1 42 ? -6.183 5.239 -3.631 1.00 0.00 82 GLU A N 12
ATOM 18420 C CA . GLU A 1 42 ? -6.477 4.427 -4.806 1.00 0.00 82 GLU A CA 12
ATOM 18421 C C . GLU A 1 42 ? -5.496 3.264 -4.923 1.00 0.00 82 GLU A C 12
ATOM 18422 O O . GLU A 1 42 ? -4.288 3.436 -4.756 1.00 0.00 82 GLU A O 12
ATOM 18434 N N . LEU A 1 43 ? -6.025 2.079 -5.209 1.00 0.00 83 LEU A N 12
ATOM 18435 C CA . LEU A 1 43 ? -5.197 0.886 -5.348 1.00 0.00 83 LEU A CA 12
ATOM 18436 C C . LEU A 1 43 ? -5.394 0.242 -6.717 1.00 0.00 83 LEU A C 12
ATOM 18437 O O . LEU A 1 43 ? -6.524 0.030 -7.159 1.00 0.00 83 LEU A O 12
ATOM 18453 N N . THR A 1 44 ? -4.287 -0.069 -7.384 1.00 0.00 84 THR A N 12
ATOM 18454 C CA . THR A 1 44 ? -4.338 -0.690 -8.701 1.00 0.00 84 THR A CA 12
ATOM 18455 C C . THR A 1 44 ? -3.293 -1.792 -8.830 1.00 0.00 84 THR A C 12
ATOM 18456 O O . THR A 1 44 ? -2.107 -1.569 -8.587 1.00 0.00 84 THR A O 12
ATOM 18467 N N . VAL A 1 45 ? -3.741 -2.983 -9.215 1.00 0.00 85 VAL A N 12
ATOM 18468 C CA . VAL A 1 45 ? -2.844 -4.121 -9.379 1.00 0.00 85 VAL A CA 12
ATOM 18469 C C . VAL A 1 45 ? -2.308 -4.198 -10.804 1.00 0.00 85 VAL A C 12
ATOM 18470 O O . VAL A 1 45 ? -3.005 -4.639 -11.719 1.00 0.00 85 VAL A O 12
ATOM 18483 N N . LEU A 1 46 ? -1.065 -3.766 -10.986 1.00 0.00 86 LEU A N 12
ATOM 18484 C CA . LEU A 1 46 ? -0.433 -3.786 -12.301 1.00 0.00 86 LEU A CA 12
ATOM 18485 C C . LEU A 1 46 ? -0.449 -5.192 -12.892 1.00 0.00 86 LEU A C 12
ATOM 18486 O O . LEU A 1 46 ? 0.454 -5.992 -12.646 1.00 0.00 86 LEU A O 12
ATOM 18502 N N . LYS A 1 47 ? -1.482 -5.487 -13.674 1.00 0.00 87 LYS A N 12
ATOM 18503 C CA . LYS A 1 47 ? -1.616 -6.796 -14.304 1.00 0.00 87 LYS A CA 12
ATOM 18504 C C . LYS A 1 47 ? -2.037 -6.656 -15.763 1.00 0.00 87 LYS A C 12
ATOM 18505 O O . LYS A 1 47 ? -2.896 -5.839 -16.096 1.00 0.00 87 LYS A O 12
ATOM 18524 N N . ASP A 1 48 ? -1.428 -7.459 -16.629 1.00 0.00 88 ASP A N 12
ATOM 18525 C CA . ASP A 1 48 ? -1.742 -7.427 -18.053 1.00 0.00 88 ASP A CA 12
ATOM 18526 C C . ASP A 1 48 ? -3.083 -8.100 -18.329 1.00 0.00 88 ASP A C 12
ATOM 18527 O O . ASP A 1 48 ? -3.740 -8.596 -17.413 1.00 0.00 88 ASP A O 12
ATOM 18536 N N . ARG A 1 49 ? -3.483 -8.113 -19.596 1.00 0.00 89 ARG A N 12
ATOM 18537 C CA . ARG A 1 49 ? -4.746 -8.723 -19.993 1.00 0.00 89 ARG A CA 12
ATOM 18538 C C . ARG A 1 49 ? -4.549 -9.657 -21.183 1.00 0.00 89 ARG A C 12
ATOM 18539 O O . ARG A 1 49 ? -5.511 -10.207 -21.720 1.00 0.00 89 ARG A O 12
ATOM 18560 N N . PHE A 1 50 ? -3.296 -9.832 -21.590 1.00 0.00 90 PHE A N 12
ATOM 18561 C CA . PHE A 1 50 ? -2.973 -10.698 -22.718 1.00 0.00 90 PHE A CA 12
ATOM 18562 C C . PHE A 1 50 ? -2.106 -11.872 -22.271 1.00 0.00 90 PHE A C 12
ATOM 18563 O O . PHE A 1 50 ? -2.558 -13.017 -22.239 1.00 0.00 90 PHE A O 12
ATOM 18580 N N . THR A 1 51 ? -0.856 -11.578 -21.925 1.00 0.00 91 THR A N 12
ATOM 18581 C CA . THR A 1 51 ? 0.076 -12.608 -21.482 1.00 0.00 91 THR A CA 12
ATOM 18582 C C . THR A 1 51 ? 0.659 -12.269 -20.115 1.00 0.00 91 THR A C 12
ATOM 18583 O O . THR A 1 51 ? 1.034 -13.158 -19.352 1.00 0.00 91 THR A O 12
ATOM 18594 N N . GLY A 1 52 ? 0.733 -10.976 -19.812 1.00 0.00 92 GLY A N 12
ATOM 18595 C CA . GLY A 1 52 ? 1.271 -10.543 -18.536 1.00 0.00 92 GLY A CA 12
ATOM 18596 C C . GLY A 1 52 ? 0.258 -10.647 -17.413 1.00 0.00 92 GLY A C 12
ATOM 18597 O O . GLY A 1 52 ? 0.168 -9.759 -16.565 1.00 0.00 92 GLY A O 12
ATOM 18601 N N . MET A 1 53 ? -0.509 -11.732 -17.409 1.00 0.00 93 MET A N 12
ATOM 18602 C CA . MET A 1 53 ? -1.522 -11.948 -16.382 1.00 0.00 93 MET A CA 12
ATOM 18603 C C . MET A 1 53 ? -1.065 -11.383 -15.040 1.00 0.00 93 MET A C 12
ATOM 18604 O O . MET A 1 53 ? -1.860 -10.814 -14.292 1.00 0.00 93 MET A O 12
ATOM 18618 N N . HIS A 1 54 ? 0.221 -11.545 -14.742 1.00 0.00 94 HIS A N 12
ATOM 18619 C CA . HIS A 1 54 ? 0.783 -11.052 -13.490 1.00 0.00 94 HIS A CA 12
ATOM 18620 C C . HIS A 1 54 ? 2.269 -10.741 -13.647 1.00 0.00 94 HIS A C 12
ATOM 18621 O O . HIS A 1 54 ? 3.091 -11.646 -13.794 1.00 0.00 94 HIS A O 12
ATOM 18635 N N . LYS A 1 55 ? 2.607 -9.457 -13.616 1.00 0.00 95 LYS A N 12
ATOM 18636 C CA . LYS A 1 55 ? 3.993 -9.026 -13.754 1.00 0.00 95 LYS A CA 12
ATOM 18637 C C . LYS A 1 55 ? 4.780 -9.308 -12.478 1.00 0.00 95 LYS A C 12
ATOM 18638 O O . LYS A 1 55 ? 5.794 -10.003 -12.504 1.00 0.00 95 LYS A O 12
ATOM 18657 N N . GLY A 1 56 ? 4.303 -8.765 -11.361 1.00 0.00 96 GLY A N 12
ATOM 18658 C CA . GLY A 1 56 ? 4.974 -8.971 -10.091 1.00 0.00 96 GLY A CA 12
ATOM 18659 C C . GLY A 1 56 ? 5.121 -7.687 -9.298 1.00 0.00 96 GLY A C 12
ATOM 18660 O O . GLY A 1 56 ? 6.163 -7.441 -8.689 1.00 0.00 96 GLY A O 12
ATOM 18664 N N . CYS A 1 57 ? 4.076 -6.867 -9.306 1.00 0.00 97 CYS A N 12
ATOM 18665 C CA . CYS A 1 57 ? 4.094 -5.600 -8.583 1.00 0.00 97 CYS A CA 12
ATOM 18666 C C . CYS A 1 57 ? 2.733 -4.915 -8.653 1.00 0.00 97 CYS A C 12
ATOM 18667 O O . CYS A 1 57 ? 1.844 -5.351 -9.384 1.00 0.00 97 CYS A O 12
ATOM 18675 N N . ALA A 1 58 ? 2.576 -3.841 -7.885 1.00 0.00 98 ALA A N 12
ATOM 18676 C CA . ALA A 1 58 ? 1.324 -3.096 -7.860 1.00 0.00 98 ALA A CA 12
ATOM 18677 C C . ALA A 1 58 ? 1.561 -1.637 -7.487 1.00 0.00 98 ALA A C 12
ATOM 18678 O O . ALA A 1 58 ? 2.548 -1.306 -6.830 1.00 0.00 98 ALA A O 12
ATOM 18685 N N . PHE A 1 59 ? 0.649 -0.767 -7.911 1.00 0.00 99 PHE A N 12
ATOM 18686 C CA . PHE A 1 59 ? 0.760 0.658 -7.622 1.00 0.00 99 PHE A CA 12
ATOM 18687 C C . PHE A 1 59 ? -0.162 1.054 -6.473 1.00 0.00 99 PHE A C 12
ATOM 18688 O O . PHE A 1 59 ? -1.367 0.800 -6.514 1.00 0.00 99 PHE A O 12
ATOM 18705 N N . LEU A 1 60 ? 0.411 1.677 -5.450 1.00 0.00 100 LEU A N 12
ATOM 18706 C CA . LEU A 1 60 ? -0.358 2.108 -4.288 1.00 0.00 100 LEU A CA 12
ATOM 18707 C C . LEU A 1 60 ? -0.158 3.597 -4.025 1.00 0.00 100 LEU A C 12
ATOM 18708 O O . LEU A 1 60 ? 0.972 4.076 -3.929 1.00 0.00 100 LEU A O 12
ATOM 18724 N N . THR A 1 61 ? -1.264 4.326 -3.906 1.00 0.00 101 THR A N 12
ATOM 18725 C CA . THR A 1 61 ? -1.211 5.760 -3.653 1.00 0.00 101 THR A CA 12
ATOM 18726 C C . THR A 1 61 ? -1.711 6.089 -2.251 1.00 0.00 101 THR A C 12
ATOM 18727 O O . THR A 1 61 ? -2.747 5.586 -1.817 1.00 0.00 101 THR A O 12
ATOM 18738 N N . TYR A 1 62 ? -0.969 6.937 -1.548 1.00 0.00 102 TYR A N 12
ATOM 18739 C CA . TYR A 1 62 ? -1.337 7.333 -0.193 1.00 0.00 102 TYR A CA 12
ATOM 18740 C C . TYR A 1 62 ? -2.037 8.688 -0.193 1.00 0.00 102 TYR A C 12
ATOM 18741 O O . TYR A 1 62 ? -1.785 9.531 -1.055 1.00 0.00 102 TYR A O 12
ATOM 18759 N N . CYS A 1 63 ? -2.918 8.891 0.781 1.00 0.00 103 CYS A N 12
ATOM 18760 C CA . CYS A 1 63 ? -3.656 10.144 0.895 1.00 0.00 103 CYS A CA 12
ATOM 18761 C C . CYS A 1 63 ? -2.724 11.292 1.270 1.00 0.00 103 CYS A C 12
ATOM 18762 O O . CYS A 1 63 ? -2.846 12.399 0.746 1.00 0.00 103 CYS A O 12
ATOM 18770 N N . GLU A 1 64 ? -1.795 11.020 2.181 1.00 0.00 104 GLU A N 12
ATOM 18771 C CA . GLU A 1 64 ? -0.845 12.032 2.627 1.00 0.00 104 GLU A CA 12
ATOM 18772 C C . GLU A 1 64 ? 0.534 11.788 2.021 1.00 0.00 104 GLU A C 12
ATOM 18773 O O . GLU A 1 64 ? 0.810 10.710 1.494 1.00 0.00 104 GLU A O 12
ATOM 18785 N N . ARG A 1 65 ? 1.396 12.797 2.100 1.00 0.00 105 ARG A N 12
ATOM 18786 C CA . ARG A 1 65 ? 2.745 12.693 1.557 1.00 0.00 105 ARG A CA 12
ATOM 18787 C C . ARG A 1 65 ? 3.687 12.040 2.565 1.00 0.00 105 ARG A C 12
ATOM 18788 O O . ARG A 1 65 ? 4.358 11.057 2.253 1.00 0.00 105 ARG A O 12
ATOM 18809 N N . GLU A 1 66 ? 3.730 12.593 3.772 1.00 0.00 106 GLU A N 12
ATOM 18810 C CA . GLU A 1 66 ? 4.591 12.065 4.824 1.00 0.00 106 GLU A CA 12
ATOM 18811 C C . GLU A 1 66 ? 4.152 10.661 5.231 1.00 0.00 106 GLU A C 12
ATOM 18812 O O . GLU A 1 66 ? 4.981 9.807 5.547 1.00 0.00 106 GLU A O 12
ATOM 18824 N N . SER A 1 67 ? 2.843 10.431 5.223 1.00 0.00 107 SER A N 12
ATOM 18825 C CA . SER A 1 67 ? 2.293 9.133 5.596 1.00 0.00 107 SER A CA 12
ATOM 18826 C C . SER A 1 67 ? 3.032 8.004 4.883 1.00 0.00 107 SER A C 12
ATOM 18827 O O . SER A 1 67 ? 3.436 7.022 5.505 1.00 0.00 107 SER A O 12
ATOM 18835 N N . ALA A 1 68 ? 3.206 8.153 3.574 1.00 0.00 108 ALA A N 12
ATOM 18836 C CA . ALA A 1 68 ? 3.898 7.149 2.776 1.00 0.00 108 ALA A CA 12
ATOM 18837 C C . ALA A 1 68 ? 5.244 6.788 3.395 1.00 0.00 108 ALA A C 12
ATOM 18838 O O . ALA A 1 68 ? 5.599 5.613 3.492 1.00 0.00 108 ALA A O 12
ATOM 18845 N N . LEU A 1 69 ? 5.991 7.806 3.810 1.00 0.00 109 LEU A N 12
ATOM 18846 C CA . LEU A 1 69 ? 7.299 7.596 4.420 1.00 0.00 109 LEU A CA 12
ATOM 18847 C C . LEU A 1 69 ? 7.229 6.528 5.507 1.00 0.00 109 LEU A C 12
ATOM 18848 O O . LEU A 1 69 ? 8.137 5.708 5.646 1.00 0.00 109 LEU A O 12
ATOM 18864 N N . LYS A 1 70 ? 6.144 6.542 6.273 1.00 0.00 110 LYS A N 12
ATOM 18865 C CA . LYS A 1 70 ? 5.952 5.573 7.346 1.00 0.00 110 LYS A CA 12
ATOM 18866 C C . LYS A 1 70 ? 5.880 4.154 6.791 1.00 0.00 110 LYS A C 12
ATOM 18867 O O . LYS A 1 70 ? 6.720 3.312 7.104 1.00 0.00 110 LYS A O 12
ATOM 18886 N N . ALA A 1 71 ? 4.870 3.898 5.965 1.00 0.00 111 ALA A N 12
ATOM 18887 C CA . ALA A 1 71 ? 4.691 2.582 5.364 1.00 0.00 111 ALA A CA 12
ATOM 18888 C C . ALA A 1 71 ? 5.872 2.221 4.470 1.00 0.00 111 ALA A C 12
ATOM 18889 O O . ALA A 1 71 ? 6.073 1.054 4.134 1.00 0.00 111 ALA A O 12
ATOM 18896 N N . GLN A 1 72 ? 6.650 3.229 4.089 1.00 0.00 112 GLN A N 12
ATOM 18897 C CA . GLN A 1 72 ? 7.810 3.016 3.233 1.00 0.00 112 GLN A CA 12
ATOM 18898 C C . GLN A 1 72 ? 8.939 2.340 4.004 1.00 0.00 112 GLN A C 12
ATOM 18899 O O . GLN A 1 72 ? 9.564 1.401 3.512 1.00 0.00 112 GLN A O 12
ATOM 18913 N N . SER A 1 73 ? 9.195 2.824 5.215 1.00 0.00 113 SER A N 12
ATOM 18914 C CA . SER A 1 73 ? 10.252 2.269 6.052 1.00 0.00 113 SER A CA 12
ATOM 18915 C C . SER A 1 73 ? 9.691 1.226 7.014 1.00 0.00 113 SER A C 12
ATOM 18916 O O . SER A 1 73 ? 10.435 0.429 7.585 1.00 0.00 113 SER A O 12
ATOM 18924 N N . ALA A 1 74 ? 8.373 1.238 7.188 1.00 0.00 114 ALA A N 12
ATOM 18925 C CA . ALA A 1 74 ? 7.712 0.293 8.078 1.00 0.00 114 ALA A CA 12
ATOM 18926 C C . ALA A 1 74 ? 7.557 -1.071 7.413 1.00 0.00 114 ALA A C 12
ATOM 18927 O O . ALA A 1 74 ? 7.712 -2.109 8.058 1.00 0.00 114 ALA A O 12
ATOM 18934 N N . LEU A 1 75 ? 7.248 -1.062 6.121 1.00 0.00 115 LEU A N 12
ATOM 18935 C CA . LEU A 1 75 ? 7.071 -2.299 5.368 1.00 0.00 115 LEU A CA 12
ATOM 18936 C C . LEU A 1 75 ? 8.390 -2.756 4.754 1.00 0.00 115 LEU A C 12
ATOM 18937 O O . LEU A 1 75 ? 8.858 -3.865 5.017 1.00 0.00 115 LEU A O 12
ATOM 18953 N N . HIS A 1 76 ? 8.987 -1.894 3.937 1.00 0.00 116 HIS A N 12
ATOM 18954 C CA . HIS A 1 76 ? 10.255 -2.209 3.288 1.00 0.00 116 HIS A CA 12
ATOM 18955 C C . HIS A 1 76 ? 11.145 -3.040 4.207 1.00 0.00 116 HIS A C 12
ATOM 18956 O O . HIS A 1 76 ? 11.380 -2.671 5.357 1.00 0.00 116 HIS A O 12
ATOM 18970 N N . GLU A 1 77 ? 11.635 -4.163 3.692 1.00 0.00 117 GLU A N 12
ATOM 18971 C CA . GLU A 1 77 ? 12.497 -5.047 4.468 1.00 0.00 117 GLU A CA 12
ATOM 18972 C C . GLU A 1 77 ? 12.012 -5.149 5.912 1.00 0.00 117 GLU A C 12
ATOM 18973 O O . GLU A 1 77 ? 12.801 -5.040 6.850 1.00 0.00 117 GLU A O 12
ATOM 18985 N N . GLN A 1 78 ? 10.711 -5.359 6.079 1.00 0.00 118 GLN A N 12
ATOM 18986 C CA . GLN A 1 78 ? 10.121 -5.475 7.408 1.00 0.00 118 GLN A CA 12
ATOM 18987 C C . GLN A 1 78 ? 9.171 -6.665 7.480 1.00 0.00 118 GLN A C 12
ATOM 18988 O O . GLN A 1 78 ? 9.300 -7.525 8.351 1.00 0.00 118 GLN A O 12
ATOM 19002 N N . LYS A 1 79 ? 8.215 -6.709 6.558 1.00 0.00 119 LYS A N 12
ATOM 19003 C CA . LYS A 1 79 ? 7.242 -7.795 6.515 1.00 0.00 119 LYS A CA 12
ATOM 19004 C C . LYS A 1 79 ? 7.499 -8.708 5.321 1.00 0.00 119 LYS A C 12
ATOM 19005 O O . LYS A 1 79 ? 7.922 -8.254 4.257 1.00 0.00 119 LYS A O 12
ATOM 19024 N N . THR A 1 80 ? 7.238 -9.999 5.502 1.00 0.00 120 THR A N 12
ATOM 19025 C CA . THR A 1 80 ? 7.440 -10.976 4.440 1.00 0.00 120 THR A CA 12
ATOM 19026 C C . THR A 1 80 ? 6.143 -11.705 4.109 1.00 0.00 120 THR A C 12
ATOM 19027 O O . THR A 1 80 ? 5.494 -12.269 4.990 1.00 0.00 120 THR A O 12
ATOM 19038 N N . LEU A 1 81 ? 5.771 -11.690 2.834 1.00 0.00 121 LEU A N 12
ATOM 19039 C CA . LEU A 1 81 ? 4.550 -12.351 2.385 1.00 0.00 121 LEU A CA 12
ATOM 19040 C C . LEU A 1 81 ? 4.746 -13.862 2.307 1.00 0.00 121 LEU A C 12
ATOM 19041 O O . LEU A 1 81 ? 5.851 -14.359 2.089 1.00 0.00 121 LEU A O 12
ATOM 19057 N N . PRO A 1 82 ? 3.648 -14.611 2.485 1.00 0.00 122 PRO A N 12
ATOM 19058 C CA . PRO A 1 82 ? 3.673 -16.076 2.436 1.00 0.00 122 PRO A CA 12
ATOM 19059 C C . PRO A 1 82 ? 3.924 -16.605 1.028 1.00 0.00 122 PRO A C 12
ATOM 19060 O O . PRO A 1 82 ? 3.104 -16.419 0.130 1.00 0.00 122 PRO A O 12
ATOM 19071 N N . GLY A 1 83 ? 5.063 -17.265 0.843 1.00 0.00 123 GLY A N 12
ATOM 19072 C CA . GLY A 1 83 ? 5.401 -17.811 -0.459 1.00 0.00 123 GLY A CA 12
ATOM 19073 C C . GLY A 1 83 ? 6.669 -17.207 -1.029 1.00 0.00 123 GLY A C 12
ATOM 19074 O O . GLY A 1 83 ? 7.345 -17.828 -1.848 1.00 0.00 123 GLY A O 12
ATOM 19078 N N . MET A 1 84 ? 6.991 -15.993 -0.596 1.00 0.00 124 MET A N 12
ATOM 19079 C CA . MET A 1 84 ? 8.186 -15.305 -1.069 1.00 0.00 124 MET A CA 12
ATOM 19080 C C . MET A 1 84 ? 9.314 -15.408 -0.047 1.00 0.00 124 MET A C 12
ATOM 19081 O O . MET A 1 84 ? 9.169 -14.976 1.096 1.00 0.00 124 MET A O 12
ATOM 19095 N N . ASN A 1 85 ? 10.436 -15.982 -0.467 1.00 0.00 125 ASN A N 12
ATOM 19096 C CA . ASN A 1 85 ? 11.588 -16.142 0.413 1.00 0.00 125 ASN A CA 12
ATOM 19097 C C . ASN A 1 85 ? 12.065 -14.791 0.937 1.00 0.00 125 ASN A C 12
ATOM 19098 O O . ASN A 1 85 ? 12.511 -14.678 2.079 1.00 0.00 125 ASN A O 12
ATOM 19109 N N . ARG A 1 86 ? 11.966 -13.767 0.095 1.00 0.00 126 ARG A N 12
ATOM 19110 C CA . ARG A 1 86 ? 12.386 -12.424 0.472 1.00 0.00 126 ARG A CA 12
ATOM 19111 C C . ARG A 1 86 ? 11.192 -11.585 0.919 1.00 0.00 126 ARG A C 12
ATOM 19112 O O . ARG A 1 86 ? 10.048 -11.841 0.543 1.00 0.00 126 ARG A O 12
ATOM 19133 N N . PRO A 1 87 ? 11.463 -10.560 1.740 1.00 0.00 127 PRO A N 12
ATOM 19134 C CA . PRO A 1 87 ? 10.424 -9.663 2.255 1.00 0.00 127 PRO A CA 12
ATOM 19135 C C . PRO A 1 87 ? 9.841 -8.766 1.168 1.00 0.00 127 PRO A C 12
ATOM 19136 O O . PRO A 1 87 ? 10.237 -8.848 0.005 1.00 0.00 127 PRO A O 12
ATOM 19147 N N . ILE A 1 88 ? 8.899 -7.912 1.554 1.00 0.00 128 ILE A N 12
ATOM 19148 C CA . ILE A 1 88 ? 8.263 -7.000 0.612 1.00 0.00 128 ILE A CA 12
ATOM 19149 C C . ILE A 1 88 ? 9.045 -5.696 0.496 1.00 0.00 128 ILE A C 12
ATOM 19150 O O . ILE A 1 88 ? 9.531 -5.162 1.493 1.00 0.00 128 ILE A O 12
ATOM 19166 N N . GLN A 1 89 ? 9.162 -5.189 -0.727 1.00 0.00 129 GLN A N 12
ATOM 19167 C CA . GLN A 1 89 ? 9.884 -3.946 -0.972 1.00 0.00 129 GLN A CA 12
ATOM 19168 C C . GLN A 1 89 ? 8.922 -2.819 -1.332 1.00 0.00 129 GLN A C 12
ATOM 19169 O O . GLN A 1 89 ? 8.108 -2.951 -2.245 1.00 0.00 129 GLN A O 12
ATOM 19183 N N . VAL A 1 90 ? 9.021 -1.709 -0.606 1.00 0.00 130 VAL A N 12
ATOM 19184 C CA . VAL A 1 90 ? 8.160 -0.558 -0.849 1.00 0.00 130 VAL A CA 12
ATOM 19185 C C . VAL A 1 90 ? 8.983 0.700 -1.106 1.00 0.00 130 VAL A C 12
ATOM 19186 O O . VAL A 1 90 ? 9.722 1.160 -0.235 1.00 0.00 130 VAL A O 12
ATOM 19199 N N . LYS A 1 91 ? 8.850 1.253 -2.306 1.00 0.00 131 LYS A N 12
ATOM 19200 C CA . LYS A 1 91 ? 9.580 2.459 -2.679 1.00 0.00 131 LYS A CA 12
ATOM 19201 C C . LYS A 1 91 ? 8.768 3.306 -3.654 1.00 0.00 131 LYS A C 12
ATOM 19202 O O . LYS A 1 91 ? 8.073 2.792 -4.531 1.00 0.00 131 LYS A O 12
ATOM 19221 N N . PRO A 1 92 ? 8.859 4.635 -3.501 1.00 0.00 132 PRO A N 12
ATOM 19222 C CA . PRO A 1 92 ? 8.141 5.581 -4.361 1.00 0.00 132 PRO A CA 12
ATOM 19223 C C . PRO A 1 92 ? 8.695 5.609 -5.782 1.00 0.00 132 PRO A C 12
ATOM 19224 O O . PRO A 1 92 ? 9.865 5.923 -5.996 1.00 0.00 132 PRO A O 12
ATOM 19235 N N . ALA A 1 93 ? 7.846 5.277 -6.749 1.00 0.00 133 ALA A N 12
ATOM 19236 C CA . ALA A 1 93 ? 8.250 5.266 -8.150 1.00 0.00 133 ALA A CA 12
ATOM 19237 C C . ALA A 1 93 ? 8.723 6.646 -8.595 1.00 0.00 133 ALA A C 12
ATOM 19238 O O . ALA A 1 93 ? 9.786 6.782 -9.202 1.00 0.00 133 ALA A O 12
ATOM 19245 N N . ASP A 1 94 ? 7.928 7.666 -8.291 1.00 0.00 134 ASP A N 12
ATOM 19246 C CA . ASP A 1 94 ? 8.266 9.035 -8.661 1.00 0.00 134 ASP A CA 12
ATOM 19247 C C . ASP A 1 94 ? 8.206 9.956 -7.446 1.00 0.00 134 ASP A C 12
ATOM 19248 O O . ASP A 1 94 ? 7.153 10.507 -7.123 1.00 0.00 134 ASP A O 12
ATOM 19257 N N . SER A 1 95 ? 9.342 10.117 -6.775 1.00 0.00 135 SER A N 12
ATOM 19258 C CA . SER A 1 95 ? 9.418 10.967 -5.593 1.00 0.00 135 SER A CA 12
ATOM 19259 C C . SER A 1 95 ? 10.853 11.416 -5.337 1.00 0.00 135 SER A C 12
ATOM 19260 O O . SER A 1 95 ? 11.790 10.627 -5.447 1.00 0.00 135 SER A O 12
ATOM 19268 N N . GLU A 1 96 ? 11.016 12.691 -4.996 1.00 0.00 136 GLU A N 12
ATOM 19269 C CA . GLU A 1 96 ? 12.337 13.246 -4.726 1.00 0.00 136 GLU A CA 12
ATOM 19270 C C . GLU A 1 96 ? 12.647 13.211 -3.232 1.00 0.00 136 GLU A C 12
ATOM 19271 O O . GLU A 1 96 ? 12.535 14.223 -2.540 1.00 0.00 136 GLU A O 12
ATOM 19283 N N . SER A 1 97 ? 13.036 12.039 -2.741 1.00 0.00 137 SER A N 12
ATOM 19284 C CA . SER A 1 97 ? 13.358 11.870 -1.329 1.00 0.00 137 SER A CA 12
ATOM 19285 C C . SER A 1 97 ? 14.766 12.374 -1.029 1.00 0.00 137 SER A C 12
ATOM 19286 O O . SER A 1 97 ? 15.735 11.955 -1.662 1.00 0.00 137 SER A O 12
ATOM 19294 N N . ARG A 1 98 ? 14.871 13.275 -0.058 1.00 0.00 138 ARG A N 12
ATOM 19295 C CA . ARG A 1 98 ? 16.160 13.838 0.326 1.00 0.00 138 ARG A CA 12
ATOM 19296 C C . ARG A 1 98 ? 16.767 13.061 1.491 1.00 0.00 138 ARG A C 12
ATOM 19297 O O . ARG A 1 98 ? 16.065 12.669 2.422 1.00 0.00 138 ARG A O 12
ATOM 19318 N N . GLY A 1 99 ? 18.077 12.841 1.430 1.00 0.00 139 GLY A N 12
ATOM 19319 C CA . GLY A 1 99 ? 18.756 12.111 2.485 1.00 0.00 139 GLY A CA 12
ATOM 19320 C C . GLY A 1 99 ? 19.552 10.934 1.956 1.00 0.00 139 GLY A C 12
ATOM 19321 O O . GLY A 1 99 ? 20.719 11.078 1.593 1.00 0.00 139 GLY A O 12
ATOM 19325 N N . GLY A 1 100 ? 18.920 9.765 1.913 1.00 0.00 140 GLY A N 12
ATOM 19326 C CA . GLY A 1 100 ? 19.593 8.576 1.425 1.00 0.00 140 GLY A CA 12
ATOM 19327 C C . GLY A 1 100 ? 21.023 8.475 1.918 1.00 0.00 140 GLY A C 12
ATOM 19328 O O . GLY A 1 100 ? 21.266 8.108 3.067 1.00 0.00 140 GLY A O 12
ATOM 19332 N N . SER A 1 101 ? 21.972 8.800 1.046 1.00 0.00 141 SER A N 12
ATOM 19333 C CA . SER A 1 101 ? 23.386 8.739 1.397 1.00 0.00 141 SER A CA 12
ATOM 19334 C C . SER A 1 101 ? 23.752 9.852 2.374 1.00 0.00 141 SER A C 12
ATOM 19335 O O . SER A 1 101 ? 24.283 10.889 1.980 1.00 0.00 141 SER A O 12
ATOM 19343 N N . GLY A 1 102 ? 23.462 9.628 3.652 1.00 0.00 142 GLY A N 12
ATOM 19344 C CA . GLY A 1 102 ? 23.766 10.620 4.667 1.00 0.00 142 GLY A CA 12
ATOM 19345 C C . GLY A 1 102 ? 22.584 10.906 5.571 1.00 0.00 142 GLY A C 12
ATOM 19346 O O . GLY A 1 102 ? 21.441 11.003 5.123 1.00 0.00 142 GLY A O 12
ATOM 19350 N N . PRO A 1 103 ? 22.853 11.046 6.878 1.00 0.00 143 PRO A N 12
ATOM 19351 C CA . PRO A 1 103 ? 21.815 11.323 7.875 1.00 0.00 143 PRO A CA 12
ATOM 19352 C C . PRO A 1 103 ? 21.246 12.731 7.743 1.00 0.00 143 PRO A C 12
ATOM 19353 O O . PRO A 1 103 ? 21.794 13.568 7.026 1.00 0.00 143 PRO A O 12
ATOM 19364 N N . SER A 1 104 ? 20.142 12.986 8.438 1.00 0.00 144 SER A N 12
ATOM 19365 C CA . SER A 1 104 ? 19.496 14.292 8.395 1.00 0.00 144 SER A CA 12
ATOM 19366 C C . SER A 1 104 ? 20.533 15.411 8.391 1.00 0.00 144 SER A C 12
ATOM 19367 O O . SER A 1 104 ? 21.620 15.267 8.949 1.00 0.00 144 SER A O 12
ATOM 19375 N N . SER A 1 105 ? 20.188 16.527 7.757 1.00 0.00 145 SER A N 12
ATOM 19376 C CA . SER A 1 105 ? 21.089 17.671 7.675 1.00 0.00 145 SER A CA 12
ATOM 19377 C C . SER A 1 105 ? 20.466 18.901 8.328 1.00 0.00 145 SER A C 12
ATOM 19378 O O . SER A 1 105 ? 19.296 19.209 8.108 1.00 0.00 145 SER A O 12
ATOM 19386 N N . GLY A 1 106 ? 21.259 19.601 9.133 1.00 0.00 146 GLY A N 12
ATOM 19387 C CA . GLY A 1 106 ? 20.770 20.790 9.807 1.00 0.00 146 GLY A CA 12
ATOM 19388 C C . GLY A 1 106 ? 21.606 22.016 9.499 1.00 0.00 146 GLY A C 12
ATOM 19389 O O . GLY A 1 106 ? 22.808 22.038 9.762 1.00 0.00 146 GLY A O 12
ATOM 19393 N N . GLY A 1 1 ? -8.315 19.917 11.084 1.00 0.00 41 GLY A N 13
ATOM 19394 C CA . GLY A 1 1 ? -8.040 21.338 11.195 1.00 0.00 41 GLY A CA 13
ATOM 19395 C C . GLY A 1 1 ? -8.872 22.166 10.236 1.00 0.00 41 GLY A C 13
ATOM 19396 O O . GLY A 1 1 ? -9.849 21.676 9.669 1.00 0.00 41 GLY A O 13
ATOM 19400 N N . SER A 1 2 ? -8.486 23.424 10.055 1.00 0.00 42 SER A N 13
ATOM 19401 C CA . SER A 1 2 ? -9.206 24.324 9.161 1.00 0.00 42 SER A CA 13
ATOM 19402 C C . SER A 1 2 ? -9.417 23.679 7.795 1.00 0.00 42 SER A C 13
ATOM 19403 O O . SER A 1 2 ? -10.526 23.679 7.260 1.00 0.00 42 SER A O 13
ATOM 19411 N N . SER A 1 3 ? -8.344 23.130 7.235 1.00 0.00 43 SER A N 13
ATOM 19412 C CA . SER A 1 3 ? -8.409 22.485 5.929 1.00 0.00 43 SER A CA 13
ATOM 19413 C C . SER A 1 3 ? -9.447 21.367 5.926 1.00 0.00 43 SER A C 13
ATOM 19414 O O . SER A 1 3 ? -10.334 21.331 5.075 1.00 0.00 43 SER A O 13
ATOM 19422 N N . GLY A 1 4 ? -9.328 20.455 6.886 1.00 0.00 44 GLY A N 13
ATOM 19423 C CA . GLY A 1 4 ? -10.261 19.348 6.977 1.00 0.00 44 GLY A CA 13
ATOM 19424 C C . GLY A 1 4 ? -9.643 18.118 7.612 1.00 0.00 44 GLY A C 13
ATOM 19425 O O . GLY A 1 4 ? -8.422 18.028 7.746 1.00 0.00 44 GLY A O 13
ATOM 19429 N N . SER A 1 5 ? -10.486 17.169 8.006 1.00 0.00 45 SER A N 13
ATOM 19430 C CA . SER A 1 5 ? -10.015 15.941 8.636 1.00 0.00 45 SER A CA 13
ATOM 19431 C C . SER A 1 5 ? -9.792 14.848 7.595 1.00 0.00 45 SER A C 13
ATOM 19432 O O . SER A 1 5 ? -8.725 14.237 7.539 1.00 0.00 45 SER A O 13
ATOM 19440 N N . SER A 1 6 ? -10.808 14.607 6.772 1.00 0.00 46 SER A N 13
ATOM 19441 C CA . SER A 1 6 ? -10.726 13.585 5.735 1.00 0.00 46 SER A CA 13
ATOM 19442 C C . SER A 1 6 ? -11.698 13.886 4.598 1.00 0.00 46 SER A C 13
ATOM 19443 O O . SER A 1 6 ? -12.905 13.991 4.810 1.00 0.00 46 SER A O 13
ATOM 19451 N N . GLY A 1 7 ? -11.161 14.024 3.390 1.00 0.00 47 GLY A N 13
ATOM 19452 C CA . GLY A 1 7 ? -11.993 14.312 2.236 1.00 0.00 47 GLY A CA 13
ATOM 19453 C C . GLY A 1 7 ? -11.381 13.817 0.941 1.00 0.00 47 GLY A C 13
ATOM 19454 O O . GLY A 1 7 ? -11.955 12.969 0.260 1.00 0.00 47 GLY A O 13
ATOM 19458 N N . MET A 1 8 ? -10.212 14.350 0.600 1.00 0.00 48 MET A N 13
ATOM 19459 C CA . MET A 1 8 ? -9.522 13.957 -0.623 1.00 0.00 48 MET A CA 13
ATOM 19460 C C . MET A 1 8 ? -8.011 14.103 -0.466 1.00 0.00 48 MET A C 13
ATOM 19461 O O . MET A 1 8 ? -7.534 14.779 0.446 1.00 0.00 48 MET A O 13
ATOM 19475 N N . LYS A 1 9 ? -7.263 13.465 -1.360 1.00 0.00 49 LYS A N 13
ATOM 19476 C CA . LYS A 1 9 ? -5.807 13.525 -1.321 1.00 0.00 49 LYS A CA 13
ATOM 19477 C C . LYS A 1 9 ? -5.308 14.910 -1.720 1.00 0.00 49 LYS A C 13
ATOM 19478 O O . LYS A 1 9 ? -5.877 15.555 -2.601 1.00 0.00 49 LYS A O 13
ATOM 19497 N N . ASP A 1 10 ? -4.243 15.361 -1.067 1.00 0.00 50 ASP A N 13
ATOM 19498 C CA . ASP A 1 10 ? -3.666 16.669 -1.355 1.00 0.00 50 ASP A CA 13
ATOM 19499 C C . ASP A 1 10 ? -2.720 16.594 -2.549 1.00 0.00 50 ASP A C 13
ATOM 19500 O O . ASP A 1 10 ? -2.215 15.523 -2.889 1.00 0.00 50 ASP A O 13
ATOM 19509 N N . HIS A 1 11 ? -2.484 17.738 -3.183 1.00 0.00 51 HIS A N 13
ATOM 19510 C CA . HIS A 1 11 ? -1.598 17.802 -4.340 1.00 0.00 51 HIS A CA 13
ATOM 19511 C C . HIS A 1 11 ? -0.434 16.828 -4.188 1.00 0.00 51 HIS A C 13
ATOM 19512 O O . HIS A 1 11 ? -0.053 16.147 -5.140 1.00 0.00 51 HIS A O 13
ATOM 19526 N N . ASP A 1 12 ? 0.128 16.769 -2.985 1.00 0.00 52 ASP A N 13
ATOM 19527 C CA . ASP A 1 12 ? 1.249 15.878 -2.708 1.00 0.00 52 ASP A CA 13
ATOM 19528 C C . ASP A 1 12 ? 0.830 14.418 -2.848 1.00 0.00 52 ASP A C 13
ATOM 19529 O O . ASP A 1 12 ? 0.387 13.794 -1.885 1.00 0.00 52 ASP A O 13
ATOM 19538 N N . ALA A 1 13 ? 0.973 13.880 -4.055 1.00 0.00 53 ALA A N 13
ATOM 19539 C CA . ALA A 1 13 ? 0.610 12.493 -4.321 1.00 0.00 53 ALA A CA 13
ATOM 19540 C C . ALA A 1 13 ? 1.813 11.696 -4.814 1.00 0.00 53 ALA A C 13
ATOM 19541 O O . ALA A 1 13 ? 2.398 12.014 -5.850 1.00 0.00 53 ALA A O 13
ATOM 19548 N N . ILE A 1 14 ? 2.178 10.661 -4.065 1.00 0.00 54 ILE A N 13
ATOM 19549 C CA . ILE A 1 14 ? 3.312 9.819 -4.426 1.00 0.00 54 ILE A CA 13
ATOM 19550 C C . ILE A 1 14 ? 2.852 8.423 -4.834 1.00 0.00 54 ILE A C 13
ATOM 19551 O O . ILE A 1 14 ? 2.010 7.816 -4.171 1.00 0.00 54 ILE A O 13
ATOM 19567 N N . LYS A 1 15 ? 3.411 7.918 -5.928 1.00 0.00 55 LYS A N 13
ATOM 19568 C CA . LYS A 1 15 ? 3.062 6.592 -6.424 1.00 0.00 55 LYS A CA 13
ATOM 19569 C C . LYS A 1 15 ? 4.083 5.554 -5.968 1.00 0.00 55 LYS A C 13
ATOM 19570 O O . LYS A 1 15 ? 5.092 5.325 -6.638 1.00 0.00 55 LYS A O 13
ATOM 19589 N N . LEU A 1 16 ? 3.815 4.929 -4.828 1.00 0.00 56 LEU A N 13
ATOM 19590 C CA . LEU A 1 16 ? 4.710 3.914 -4.283 1.00 0.00 56 LEU A CA 13
ATOM 19591 C C . LEU A 1 16 ? 4.609 2.615 -5.078 1.00 0.00 56 LEU A C 13
ATOM 19592 O O . LEU A 1 16 ? 3.528 2.042 -5.213 1.00 0.00 56 LEU A O 13
ATOM 19608 N N . PHE A 1 17 ? 5.741 2.156 -5.599 1.00 0.00 57 PHE A N 13
ATOM 19609 C CA . PHE A 1 17 ? 5.780 0.924 -6.379 1.00 0.00 57 PHE A CA 13
ATOM 19610 C C . PHE A 1 17 ? 6.157 -0.264 -5.499 1.00 0.00 57 PHE A C 13
ATOM 19611 O O . PHE A 1 17 ? 7.237 -0.296 -4.909 1.00 0.00 57 PHE A O 13
ATOM 19628 N N . ILE A 1 18 ? 5.258 -1.240 -5.417 1.00 0.00 58 ILE A N 13
ATOM 19629 C CA . ILE A 1 18 ? 5.496 -2.431 -4.611 1.00 0.00 58 ILE A CA 13
ATOM 19630 C C . ILE A 1 18 ? 5.878 -3.619 -5.486 1.00 0.00 58 ILE A C 13
ATOM 19631 O O . ILE A 1 18 ? 5.324 -3.812 -6.567 1.00 0.00 58 ILE A O 13
ATOM 19647 N N . GLY A 1 19 ? 6.829 -4.417 -5.009 1.00 0.00 59 GLY A N 13
ATOM 19648 C CA . GLY A 1 19 ? 7.268 -5.579 -5.759 1.00 0.00 59 GLY A CA 13
ATOM 19649 C C . GLY A 1 19 ? 7.382 -6.819 -4.895 1.00 0.00 59 GLY A C 13
ATOM 19650 O O . GLY A 1 19 ? 7.097 -6.776 -3.698 1.00 0.00 59 GLY A O 13
ATOM 19654 N N . GLN A 1 20 ? 7.798 -7.925 -5.502 1.00 0.00 60 GLN A N 13
ATOM 19655 C CA . GLN A 1 20 ? 7.946 -9.183 -4.779 1.00 0.00 60 GLN A CA 13
ATOM 19656 C C . GLN A 1 20 ? 6.611 -9.638 -4.198 1.00 0.00 60 GLN A C 13
ATOM 19657 O O . GLN A 1 20 ? 6.496 -9.882 -2.997 1.00 0.00 60 GLN A O 13
ATOM 19671 N N . ILE A 1 21 ? 5.604 -9.749 -5.059 1.00 0.00 61 ILE A N 13
ATOM 19672 C CA . ILE A 1 21 ? 4.278 -10.175 -4.631 1.00 0.00 61 ILE A CA 13
ATOM 19673 C C . ILE A 1 21 ? 3.745 -11.291 -5.523 1.00 0.00 61 ILE A C 13
ATOM 19674 O O . ILE A 1 21 ? 3.798 -11.217 -6.751 1.00 0.00 61 ILE A O 13
ATOM 19690 N N . PRO A 1 22 ? 3.216 -12.350 -4.893 1.00 0.00 62 PRO A N 13
ATOM 19691 C CA . PRO A 1 22 ? 2.660 -13.502 -5.610 1.00 0.00 62 PRO A CA 13
ATOM 19692 C C . PRO A 1 22 ? 1.362 -13.162 -6.335 1.00 0.00 62 PRO A C 13
ATOM 19693 O O . PRO A 1 22 ? 0.722 -12.153 -6.040 1.00 0.00 62 PRO A O 13
ATOM 19704 N N . ARG A 1 23 ? 0.980 -14.010 -7.284 1.00 0.00 63 ARG A N 13
ATOM 19705 C CA . ARG A 1 23 ? -0.241 -13.799 -8.051 1.00 0.00 63 ARG A CA 13
ATOM 19706 C C . ARG A 1 23 ? -1.418 -14.529 -7.411 1.00 0.00 63 ARG A C 13
ATOM 19707 O O . ARG A 1 23 ? -2.210 -15.173 -8.098 1.00 0.00 63 ARG A O 13
ATOM 19728 N N . ASN A 1 24 ? -1.526 -14.423 -6.091 1.00 0.00 64 ASN A N 13
ATOM 19729 C CA . ASN A 1 24 ? -2.606 -15.073 -5.357 1.00 0.00 64 ASN A CA 13
ATOM 19730 C C . ASN A 1 24 ? -3.233 -14.116 -4.349 1.00 0.00 64 ASN A C 13
ATOM 19731 O O . ASN A 1 24 ? -4.018 -14.525 -3.492 1.00 0.00 64 ASN A O 13
ATOM 19742 N N . LEU A 1 25 ? -2.883 -12.839 -4.457 1.00 0.00 65 LEU A N 13
ATOM 19743 C CA . LEU A 1 25 ? -3.411 -11.821 -3.555 1.00 0.00 65 LEU A CA 13
ATOM 19744 C C . LEU A 1 25 ? -4.536 -11.035 -4.221 1.00 0.00 65 LEU A C 13
ATOM 19745 O O . LEU A 1 25 ? -4.846 -11.247 -5.393 1.00 0.00 65 LEU A O 13
ATOM 19761 N N . ASP A 1 26 ? -5.143 -10.126 -3.465 1.00 0.00 66 ASP A N 13
ATOM 19762 C CA . ASP A 1 26 ? -6.232 -9.306 -3.983 1.00 0.00 66 ASP A CA 13
ATOM 19763 C C . ASP A 1 26 ? -6.118 -7.870 -3.478 1.00 0.00 66 ASP A C 13
ATOM 19764 O O . ASP A 1 26 ? -5.260 -7.560 -2.653 1.00 0.00 66 ASP A O 13
ATOM 19773 N N . GLU A 1 27 ? -6.989 -7.001 -3.980 1.00 0.00 67 GLU A N 13
ATOM 19774 C CA . GLU A 1 27 ? -6.984 -5.598 -3.581 1.00 0.00 67 GLU A CA 13
ATOM 19775 C C . GLU A 1 27 ? -7.585 -5.427 -2.189 1.00 0.00 67 GLU A C 13
ATOM 19776 O O . GLU A 1 27 ? -7.101 -4.630 -1.385 1.00 0.00 67 GLU A O 13
ATOM 19788 N N . LYS A 1 28 ? -8.644 -6.180 -1.912 1.00 0.00 68 LYS A N 13
ATOM 19789 C CA . LYS A 1 28 ? -9.313 -6.113 -0.618 1.00 0.00 68 LYS A CA 13
ATOM 19790 C C . LYS A 1 28 ? -8.458 -6.755 0.470 1.00 0.00 68 LYS A C 13
ATOM 19791 O O . LYS A 1 28 ? -8.649 -6.493 1.658 1.00 0.00 68 LYS A O 13
ATOM 19810 N N . ASP A 1 29 ? -7.515 -7.595 0.057 1.00 0.00 69 ASP A N 13
ATOM 19811 C CA . ASP A 1 29 ? -6.629 -8.272 0.997 1.00 0.00 69 ASP A CA 13
ATOM 19812 C C . ASP A 1 29 ? -5.355 -7.463 1.222 1.00 0.00 69 ASP A C 13
ATOM 19813 O O . ASP A 1 29 ? -4.677 -7.623 2.237 1.00 0.00 69 ASP A O 13
ATOM 19822 N N . LEU A 1 30 ? -5.036 -6.595 0.268 1.00 0.00 70 LEU A N 13
ATOM 19823 C CA . LEU A 1 30 ? -3.842 -5.761 0.361 1.00 0.00 70 LEU A CA 13
ATOM 19824 C C . LEU A 1 30 ? -4.181 -4.386 0.928 1.00 0.00 70 LEU A C 13
ATOM 19825 O O . LEU A 1 30 ? -3.377 -3.778 1.634 1.00 0.00 70 LEU A O 13
ATOM 19841 N N . LYS A 1 31 ? -5.379 -3.903 0.616 1.00 0.00 71 LYS A N 13
ATOM 19842 C CA . LYS A 1 31 ? -5.828 -2.601 1.097 1.00 0.00 71 LYS A CA 13
ATOM 19843 C C . LYS A 1 31 ? -5.670 -2.496 2.610 1.00 0.00 71 LYS A C 13
ATOM 19844 O O . LYS A 1 31 ? -5.197 -1.491 3.141 1.00 0.00 71 LYS A O 13
ATOM 19863 N N . PRO A 1 32 ? -6.074 -3.557 3.323 1.00 0.00 72 PRO A N 13
ATOM 19864 C CA . PRO A 1 32 ? -5.985 -3.609 4.786 1.00 0.00 72 PRO A CA 13
ATOM 19865 C C . PRO A 1 32 ? -4.616 -3.177 5.299 1.00 0.00 72 PRO A C 13
ATOM 19866 O O . PRO A 1 32 ? -4.495 -2.177 6.009 1.00 0.00 72 PRO A O 13
ATOM 19877 N N . LEU A 1 33 ? -3.587 -3.934 4.936 1.00 0.00 73 LEU A N 13
ATOM 19878 C CA . LEU A 1 33 ? -2.225 -3.629 5.360 1.00 0.00 73 LEU A CA 13
ATOM 19879 C C . LEU A 1 33 ? -1.975 -2.125 5.346 1.00 0.00 73 LEU A C 13
ATOM 19880 O O . LEU A 1 33 ? -1.914 -1.485 6.396 1.00 0.00 73 LEU A O 13
ATOM 19896 N N . PHE A 1 34 ? -1.833 -1.564 4.149 1.00 0.00 74 PHE A N 13
ATOM 19897 C CA . PHE A 1 34 ? -1.591 -0.134 3.998 1.00 0.00 74 PHE A CA 13
ATOM 19898 C C . PHE A 1 34 ? -2.699 0.678 4.662 1.00 0.00 74 PHE A C 13
ATOM 19899 O O . PHE A 1 34 ? -2.440 1.491 5.549 1.00 0.00 74 PHE A O 13
ATOM 19916 N N . GLU A 1 35 ? -3.934 0.452 4.224 1.00 0.00 75 GLU A N 13
ATOM 19917 C CA . GLU A 1 35 ? -5.081 1.164 4.775 1.00 0.00 75 GLU A CA 13
ATOM 19918 C C . GLU A 1 35 ? -4.906 1.402 6.272 1.00 0.00 75 GLU A C 13
ATOM 19919 O O . GLU A 1 35 ? -5.405 2.387 6.816 1.00 0.00 75 GLU A O 13
ATOM 19931 N N . GLU A 1 36 ? -4.194 0.493 6.931 1.00 0.00 76 GLU A N 13
ATOM 19932 C CA . GLU A 1 36 ? -3.955 0.604 8.365 1.00 0.00 76 GLU A CA 13
ATOM 19933 C C . GLU A 1 36 ? -2.951 1.714 8.665 1.00 0.00 76 GLU A C 13
ATOM 19934 O O . GLU A 1 36 ? -3.158 2.527 9.565 1.00 0.00 76 GLU A O 13
ATOM 19946 N N . PHE A 1 37 ? -1.862 1.739 7.903 1.00 0.00 77 PHE A N 13
ATOM 19947 C CA . PHE A 1 37 ? -0.824 2.747 8.087 1.00 0.00 77 PHE A CA 13
ATOM 19948 C C . PHE A 1 37 ? -1.260 4.089 7.506 1.00 0.00 77 PHE A C 13
ATOM 19949 O O . PHE A 1 37 ? -1.081 5.135 8.129 1.00 0.00 77 PHE A O 13
ATOM 19966 N N . GLY A 1 38 ? -1.833 4.050 6.307 1.00 0.00 78 GLY A N 13
ATOM 19967 C CA . GLY A 1 38 ? -2.285 5.268 5.661 1.00 0.00 78 GLY A CA 13
ATOM 19968 C C . GLY A 1 38 ? -3.596 5.082 4.925 1.00 0.00 78 GLY A C 13
ATOM 19969 O O . GLY A 1 38 ? -3.884 3.998 4.417 1.00 0.00 78 GLY A O 13
ATOM 19973 N N . LYS A 1 39 ? -4.396 6.141 4.867 1.00 0.00 79 LYS A N 13
ATOM 19974 C CA . LYS A 1 39 ? -5.686 6.091 4.187 1.00 0.00 79 LYS A CA 13
ATOM 19975 C C . LYS A 1 39 ? -5.501 5.999 2.676 1.00 0.00 79 LYS A C 13
ATOM 19976 O O . LYS A 1 39 ? -5.445 7.017 1.986 1.00 0.00 79 LYS A O 13
ATOM 19995 N N . ILE A 1 40 ? -5.409 4.775 2.169 1.00 0.00 80 ILE A N 13
ATOM 19996 C CA . ILE A 1 40 ? -5.234 4.551 0.739 1.00 0.00 80 ILE A CA 13
ATOM 19997 C C . ILE A 1 40 ? -6.135 5.474 -0.076 1.00 0.00 80 ILE A C 13
ATOM 19998 O O . ILE A 1 40 ? -7.301 5.679 0.264 1.00 0.00 80 ILE A O 13
ATOM 20014 N N . TYR A 1 41 ? -5.587 6.026 -1.152 1.00 0.00 81 TYR A N 13
ATOM 20015 C CA . TYR A 1 41 ? -6.340 6.928 -2.016 1.00 0.00 81 TYR A CA 13
ATOM 20016 C C . TYR A 1 41 ? -6.740 6.232 -3.314 1.00 0.00 81 TYR A C 13
ATOM 20017 O O . TYR A 1 41 ? -7.839 6.439 -3.828 1.00 0.00 81 TYR A O 13
ATOM 20035 N N . GLU A 1 42 ? -5.840 5.405 -3.836 1.00 0.00 82 GLU A N 13
ATOM 20036 C CA . GLU A 1 42 ? -6.098 4.678 -5.073 1.00 0.00 82 GLU A CA 13
ATOM 20037 C C . GLU A 1 42 ? -5.160 3.482 -5.208 1.00 0.00 82 GLU A C 13
ATOM 20038 O O . GLU A 1 42 ? -3.949 3.643 -5.369 1.00 0.00 82 GLU A O 13
ATOM 20050 N N . LEU A 1 43 ? -5.727 2.283 -5.139 1.00 0.00 83 LEU A N 13
ATOM 20051 C CA . LEU A 1 43 ? -4.942 1.058 -5.252 1.00 0.00 83 LEU A CA 13
ATOM 20052 C C . LEU A 1 43 ? -5.154 0.399 -6.611 1.00 0.00 83 LEU A C 13
ATOM 20053 O O . LEU A 1 43 ? -6.278 0.324 -7.109 1.00 0.00 83 LEU A O 13
ATOM 20069 N N . THR A 1 44 ? -4.067 -0.080 -7.208 1.00 0.00 84 THR A N 13
ATOM 20070 C CA . THR A 1 44 ? -4.133 -0.733 -8.508 1.00 0.00 84 THR A CA 13
ATOM 20071 C C . THR A 1 44 ? -3.142 -1.888 -8.595 1.00 0.00 84 THR A C 13
ATOM 20072 O O . THR A 1 44 ? -1.940 -1.704 -8.406 1.00 0.00 84 THR A O 13
ATOM 20083 N N . VAL A 1 45 ? -3.654 -3.081 -8.882 1.00 0.00 85 VAL A N 13
ATOM 20084 C CA . VAL A 1 45 ? -2.814 -4.267 -8.995 1.00 0.00 85 VAL A CA 13
ATOM 20085 C C . VAL A 1 45 ? -2.294 -4.439 -10.418 1.00 0.00 85 VAL A C 13
ATOM 20086 O O . VAL A 1 45 ? -2.977 -4.999 -11.276 1.00 0.00 85 VAL A O 13
ATOM 20099 N N . LEU A 1 46 ? -1.082 -3.953 -10.662 1.00 0.00 86 LEU A N 13
ATOM 20100 C CA . LEU A 1 46 ? -0.469 -4.053 -11.982 1.00 0.00 86 LEU A CA 13
ATOM 20101 C C . LEU A 1 46 ? -0.571 -5.476 -12.523 1.00 0.00 86 LEU A C 13
ATOM 20102 O O . LEU A 1 46 ? 0.202 -6.354 -12.141 1.00 0.00 86 LEU A O 13
ATOM 20118 N N . LYS A 1 47 ? -1.529 -5.696 -13.417 1.00 0.00 87 LYS A N 13
ATOM 20119 C CA . LYS A 1 47 ? -1.731 -7.010 -14.015 1.00 0.00 87 LYS A CA 13
ATOM 20120 C C . LYS A 1 47 ? -1.955 -6.895 -15.520 1.00 0.00 87 LYS A C 13
ATOM 20121 O O . LYS A 1 47 ? -2.702 -6.032 -15.981 1.00 0.00 87 LYS A O 13
ATOM 20140 N N . ASP A 1 48 ? -1.306 -7.771 -16.279 1.00 0.00 88 ASP A N 13
ATOM 20141 C CA . ASP A 1 48 ? -1.437 -7.769 -17.731 1.00 0.00 88 ASP A CA 13
ATOM 20142 C C . ASP A 1 48 ? -2.731 -8.453 -18.161 1.00 0.00 88 ASP A C 13
ATOM 20143 O O . ASP A 1 48 ? -3.462 -8.995 -17.333 1.00 0.00 88 ASP A O 13
ATOM 20152 N N . ARG A 1 49 ? -3.007 -8.421 -19.460 1.00 0.00 89 ARG A N 13
ATOM 20153 C CA . ARG A 1 49 ? -4.214 -9.036 -20.000 1.00 0.00 89 ARG A CA 13
ATOM 20154 C C . ARG A 1 49 ? -3.874 -9.993 -21.139 1.00 0.00 89 ARG A C 13
ATOM 20155 O O . ARG A 1 49 ? -4.752 -10.663 -21.683 1.00 0.00 89 ARG A O 13
ATOM 20176 N N . PHE A 1 50 ? -2.595 -10.050 -21.495 1.00 0.00 90 PHE A N 13
ATOM 20177 C CA . PHE A 1 50 ? -2.140 -10.923 -22.570 1.00 0.00 90 PHE A CA 13
ATOM 20178 C C . PHE A 1 50 ? -1.415 -12.144 -22.010 1.00 0.00 90 PHE A C 13
ATOM 20179 O O . PHE A 1 50 ? -1.915 -13.266 -22.083 1.00 0.00 90 PHE A O 13
ATOM 20196 N N . THR A 1 51 ? -0.231 -11.916 -21.449 1.00 0.00 91 THR A N 13
ATOM 20197 C CA . THR A 1 51 ? 0.565 -12.995 -20.877 1.00 0.00 91 THR A CA 13
ATOM 20198 C C . THR A 1 51 ? 1.011 -12.657 -19.460 1.00 0.00 91 THR A C 13
ATOM 20199 O O . THR A 1 51 ? 1.123 -13.537 -18.607 1.00 0.00 91 THR A O 13
ATOM 20210 N N . GLY A 1 52 ? 1.265 -11.375 -19.214 1.00 0.00 92 GLY A N 13
ATOM 20211 C CA . GLY A 1 52 ? 1.697 -10.944 -17.897 1.00 0.00 92 GLY A CA 13
ATOM 20212 C C . GLY A 1 52 ? 0.562 -10.928 -16.892 1.00 0.00 92 GLY A C 13
ATOM 20213 O O . GLY A 1 52 ? 0.392 -9.957 -16.154 1.00 0.00 92 GLY A O 13
ATOM 20217 N N . MET A 1 53 ? -0.216 -12.004 -16.863 1.00 0.00 93 MET A N 13
ATOM 20218 C CA . MET A 1 53 ? -1.341 -12.110 -15.941 1.00 0.00 93 MET A CA 13
ATOM 20219 C C . MET A 1 53 ? -1.035 -11.397 -14.627 1.00 0.00 93 MET A C 13
ATOM 20220 O O . MET A 1 53 ? -1.837 -10.600 -14.141 1.00 0.00 93 MET A O 13
ATOM 20234 N N . HIS A 1 54 ? 0.130 -11.689 -14.057 1.00 0.00 94 HIS A N 13
ATOM 20235 C CA . HIS A 1 54 ? 0.541 -11.076 -12.800 1.00 0.00 94 HIS A CA 13
ATOM 20236 C C . HIS A 1 54 ? 1.995 -10.617 -12.869 1.00 0.00 94 HIS A C 13
ATOM 20237 O O . HIS A 1 54 ? 2.883 -11.246 -12.293 1.00 0.00 94 HIS A O 13
ATOM 20251 N N . LYS A 1 55 ? 2.231 -9.518 -13.577 1.00 0.00 95 LYS A N 13
ATOM 20252 C CA . LYS A 1 55 ? 3.576 -8.974 -13.722 1.00 0.00 95 LYS A CA 13
ATOM 20253 C C . LYS A 1 55 ? 4.395 -9.204 -12.456 1.00 0.00 95 LYS A C 13
ATOM 20254 O O . LYS A 1 55 ? 5.558 -9.599 -12.520 1.00 0.00 95 LYS A O 13
ATOM 20273 N N . GLY A 1 56 ? 3.778 -8.955 -11.304 1.00 0.00 96 GLY A N 13
ATOM 20274 C CA . GLY A 1 56 ? 4.465 -9.142 -10.039 1.00 0.00 96 GLY A CA 13
ATOM 20275 C C . GLY A 1 56 ? 4.733 -7.832 -9.326 1.00 0.00 96 GLY A C 13
ATOM 20276 O O . GLY A 1 56 ? 5.835 -7.604 -8.825 1.00 0.00 96 GLY A O 13
ATOM 20280 N N . CYS A 1 57 ? 3.725 -6.968 -9.281 1.00 0.00 97 CYS A N 13
ATOM 20281 C CA . CYS A 1 57 ? 3.858 -5.672 -8.625 1.00 0.00 97 CYS A CA 13
ATOM 20282 C C . CYS A 1 57 ? 2.513 -4.955 -8.561 1.00 0.00 97 CYS A C 13
ATOM 20283 O O . CYS A 1 57 ? 1.527 -5.411 -9.138 1.00 0.00 97 CYS A O 13
ATOM 20291 N N . ALA A 1 58 ? 2.481 -3.830 -7.853 1.00 0.00 98 ALA A N 13
ATOM 20292 C CA . ALA A 1 58 ? 1.258 -3.050 -7.714 1.00 0.00 98 ALA A CA 13
ATOM 20293 C C . ALA A 1 58 ? 1.568 -1.607 -7.332 1.00 0.00 98 ALA A C 13
ATOM 20294 O O . ALA A 1 58 ? 2.549 -1.334 -6.639 1.00 0.00 98 ALA A O 13
ATOM 20301 N N . PHE A 1 59 ? 0.727 -0.685 -7.789 1.00 0.00 99 PHE A N 13
ATOM 20302 C CA . PHE A 1 59 ? 0.913 0.732 -7.497 1.00 0.00 99 PHE A CA 13
ATOM 20303 C C . PHE A 1 59 ? -0.003 1.177 -6.360 1.00 0.00 99 PHE A C 13
ATOM 20304 O O . PHE A 1 59 ? -1.209 0.927 -6.386 1.00 0.00 99 PHE A O 13
ATOM 20321 N N . LEU A 1 60 ? 0.577 1.838 -5.365 1.00 0.00 100 LEU A N 13
ATOM 20322 C CA . LEU A 1 60 ? -0.185 2.318 -4.218 1.00 0.00 100 LEU A CA 13
ATOM 20323 C C . LEU A 1 60 ? -0.029 3.827 -4.053 1.00 0.00 100 LEU A C 13
ATOM 20324 O O . LEU A 1 60 ? 1.028 4.388 -4.345 1.00 0.00 100 LEU A O 13
ATOM 20340 N N . THR A 1 61 ? -1.087 4.479 -3.583 1.00 0.00 101 THR A N 13
ATOM 20341 C CA . THR A 1 61 ? -1.067 5.921 -3.378 1.00 0.00 101 THR A CA 13
ATOM 20342 C C . THR A 1 61 ? -1.654 6.292 -2.020 1.00 0.00 101 THR A C 13
ATOM 20343 O O . THR A 1 61 ? -2.766 5.886 -1.682 1.00 0.00 101 THR A O 13
ATOM 20354 N N . TYR A 1 62 ? -0.900 7.066 -1.247 1.00 0.00 102 TYR A N 13
ATOM 20355 C CA . TYR A 1 62 ? -1.345 7.490 0.075 1.00 0.00 102 TYR A CA 13
ATOM 20356 C C . TYR A 1 62 ? -1.921 8.902 0.029 1.00 0.00 102 TYR A C 13
ATOM 20357 O O . TYR A 1 62 ? -1.377 9.785 -0.636 1.00 0.00 102 TYR A O 13
ATOM 20375 N N . CYS A 1 63 ? -3.025 9.107 0.740 1.00 0.00 103 CYS A N 13
ATOM 20376 C CA . CYS A 1 63 ? -3.676 10.412 0.781 1.00 0.00 103 CYS A CA 13
ATOM 20377 C C . CYS A 1 63 ? -2.681 11.505 1.156 1.00 0.00 103 CYS A C 13
ATOM 20378 O O . CYS A 1 63 ? -2.657 12.572 0.543 1.00 0.00 103 CYS A O 13
ATOM 20386 N N . GLU A 1 64 ? -1.862 11.231 2.167 1.00 0.00 104 GLU A N 13
ATOM 20387 C CA . GLU A 1 64 ? -0.867 12.193 2.625 1.00 0.00 104 GLU A CA 13
ATOM 20388 C C . GLU A 1 64 ? 0.544 11.717 2.292 1.00 0.00 104 GLU A C 13
ATOM 20389 O O . GLU A 1 64 ? 0.846 10.527 2.383 1.00 0.00 104 GLU A O 13
ATOM 20401 N N . ARG A 1 65 ? 1.403 12.654 1.905 1.00 0.00 105 ARG A N 13
ATOM 20402 C CA . ARG A 1 65 ? 2.781 12.330 1.557 1.00 0.00 105 ARG A CA 13
ATOM 20403 C C . ARG A 1 65 ? 3.482 11.623 2.712 1.00 0.00 105 ARG A C 13
ATOM 20404 O O . ARG A 1 65 ? 3.904 10.474 2.584 1.00 0.00 105 ARG A O 13
ATOM 20425 N N . GLU A 1 66 ? 3.604 12.318 3.839 1.00 0.00 106 GLU A N 13
ATOM 20426 C CA . GLU A 1 66 ? 4.255 11.756 5.016 1.00 0.00 106 GLU A CA 13
ATOM 20427 C C . GLU A 1 66 ? 3.812 10.314 5.247 1.00 0.00 106 GLU A C 13
ATOM 20428 O O . GLU A 1 66 ? 4.640 9.412 5.374 1.00 0.00 106 GLU A O 13
ATOM 20440 N N . SER A 1 67 ? 2.501 10.105 5.299 1.00 0.00 107 SER A N 13
ATOM 20441 C CA . SER A 1 67 ? 1.947 8.774 5.518 1.00 0.00 107 SER A CA 13
ATOM 20442 C C . SER A 1 67 ? 2.745 7.721 4.756 1.00 0.00 107 SER A C 13
ATOM 20443 O O . SER A 1 67 ? 3.040 6.648 5.283 1.00 0.00 107 SER A O 13
ATOM 20451 N N . ALA A 1 68 ? 3.091 8.035 3.512 1.00 0.00 108 ALA A N 13
ATOM 20452 C CA . ALA A 1 68 ? 3.857 7.118 2.677 1.00 0.00 108 ALA A CA 13
ATOM 20453 C C . ALA A 1 68 ? 5.168 6.728 3.351 1.00 0.00 108 ALA A C 13
ATOM 20454 O O . ALA A 1 68 ? 5.565 5.562 3.332 1.00 0.00 108 ALA A O 13
ATOM 20461 N N . LEU A 1 69 ? 5.838 7.709 3.944 1.00 0.00 109 LEU A N 13
ATOM 20462 C CA . LEU A 1 69 ? 7.107 7.469 4.623 1.00 0.00 109 LEU A CA 13
ATOM 20463 C C . LEU A 1 69 ? 6.949 6.414 5.714 1.00 0.00 109 LEU A C 13
ATOM 20464 O O . LEU A 1 69 ? 7.704 5.443 5.768 1.00 0.00 109 LEU A O 13
ATOM 20480 N N . LYS A 1 70 ? 5.961 6.611 6.581 1.00 0.00 110 LYS A N 13
ATOM 20481 C CA . LYS A 1 70 ? 5.700 5.676 7.669 1.00 0.00 110 LYS A CA 13
ATOM 20482 C C . LYS A 1 70 ? 5.618 4.245 7.149 1.00 0.00 110 LYS A C 13
ATOM 20483 O O . LYS A 1 70 ? 6.436 3.397 7.504 1.00 0.00 110 LYS A O 13
ATOM 20502 N N . ALA A 1 71 ? 4.626 3.983 6.304 1.00 0.00 111 ALA A N 13
ATOM 20503 C CA . ALA A 1 71 ? 4.439 2.655 5.733 1.00 0.00 111 ALA A CA 13
ATOM 20504 C C . ALA A 1 71 ? 5.709 2.172 5.040 1.00 0.00 111 ALA A C 13
ATOM 20505 O O . ALA A 1 71 ? 5.983 0.974 4.992 1.00 0.00 111 ALA A O 13
ATOM 20512 N N . GLN A 1 72 ? 6.481 3.114 4.505 1.00 0.00 112 GLN A N 13
ATOM 20513 C CA . GLN A 1 72 ? 7.721 2.783 3.814 1.00 0.00 112 GLN A CA 13
ATOM 20514 C C . GLN A 1 72 ? 8.766 2.258 4.793 1.00 0.00 112 GLN A C 13
ATOM 20515 O O . GLN A 1 72 ? 9.210 1.114 4.689 1.00 0.00 112 GLN A O 13
ATOM 20529 N N . SER A 1 73 ? 9.156 3.101 5.743 1.00 0.00 113 SER A N 13
ATOM 20530 C CA . SER A 1 73 ? 10.152 2.724 6.739 1.00 0.00 113 SER A CA 13
ATOM 20531 C C . SER A 1 73 ? 9.549 1.792 7.785 1.00 0.00 113 SER A C 13
ATOM 20532 O O . SER A 1 73 ? 10.239 1.333 8.695 1.00 0.00 113 SER A O 13
ATOM 20540 N N . ALA A 1 74 ? 8.256 1.516 7.648 1.00 0.00 114 ALA A N 13
ATOM 20541 C CA . ALA A 1 74 ? 7.559 0.637 8.579 1.00 0.00 114 ALA A CA 13
ATOM 20542 C C . ALA A 1 74 ? 7.277 -0.721 7.945 1.00 0.00 114 ALA A C 13
ATOM 20543 O O . ALA A 1 74 ? 7.039 -1.706 8.645 1.00 0.00 114 ALA A O 13
ATOM 20550 N N . LEU A 1 75 ? 7.305 -0.767 6.618 1.00 0.00 115 LEU A N 13
ATOM 20551 C CA . LEU A 1 75 ? 7.051 -2.005 5.889 1.00 0.00 115 LEU A CA 13
ATOM 20552 C C . LEU A 1 75 ? 8.298 -2.458 5.136 1.00 0.00 115 LEU A C 13
ATOM 20553 O O . LEU A 1 75 ? 8.641 -3.641 5.138 1.00 0.00 115 LEU A O 13
ATOM 20569 N N . HIS A 1 76 ? 8.972 -1.510 4.494 1.00 0.00 116 HIS A N 13
ATOM 20570 C CA . HIS A 1 76 ? 10.183 -1.811 3.738 1.00 0.00 116 HIS A CA 13
ATOM 20571 C C . HIS A 1 76 ? 11.126 -2.693 4.552 1.00 0.00 116 HIS A C 13
ATOM 20572 O O . HIS A 1 76 ? 11.456 -2.375 5.694 1.00 0.00 116 HIS A O 13
ATOM 20586 N N . GLU A 1 77 ? 11.554 -3.802 3.956 1.00 0.00 117 GLU A N 13
ATOM 20587 C CA . GLU A 1 77 ? 12.457 -4.729 4.627 1.00 0.00 117 GLU A CA 13
ATOM 20588 C C . GLU A 1 77 ? 12.050 -4.927 6.084 1.00 0.00 117 GLU A C 13
ATOM 20589 O O . GLU A 1 77 ? 12.883 -4.855 6.987 1.00 0.00 117 GLU A O 13
ATOM 20601 N N . GLN A 1 78 ? 10.763 -5.175 6.304 1.00 0.00 118 GLN A N 13
ATOM 20602 C CA . GLN A 1 78 ? 10.244 -5.382 7.651 1.00 0.00 118 GLN A CA 13
ATOM 20603 C C . GLN A 1 78 ? 9.303 -6.581 7.694 1.00 0.00 118 GLN A C 13
ATOM 20604 O O . GLN A 1 78 ? 9.348 -7.387 8.624 1.00 0.00 118 GLN A O 13
ATOM 20618 N N . LYS A 1 79 ? 8.449 -6.693 6.682 1.00 0.00 119 LYS A N 13
ATOM 20619 C CA . LYS A 1 79 ? 7.496 -7.794 6.603 1.00 0.00 119 LYS A CA 13
ATOM 20620 C C . LYS A 1 79 ? 7.725 -8.621 5.342 1.00 0.00 119 LYS A C 13
ATOM 20621 O O . LYS A 1 79 ? 8.113 -8.091 4.300 1.00 0.00 119 LYS A O 13
ATOM 20640 N N . THR A 1 80 ? 7.479 -9.924 5.442 1.00 0.00 120 THR A N 13
ATOM 20641 C CA . THR A 1 80 ? 7.658 -10.824 4.310 1.00 0.00 120 THR A CA 13
ATOM 20642 C C . THR A 1 80 ? 6.373 -11.587 4.006 1.00 0.00 120 THR A C 13
ATOM 20643 O O . THR A 1 80 ? 5.683 -12.048 4.916 1.00 0.00 120 THR A O 13
ATOM 20654 N N . LEU A 1 81 ? 6.058 -11.719 2.723 1.00 0.00 121 LEU A N 13
ATOM 20655 C CA . LEU A 1 81 ? 4.856 -12.428 2.299 1.00 0.00 121 LEU A CA 13
ATOM 20656 C C . LEU A 1 81 ? 5.090 -13.935 2.282 1.00 0.00 121 LEU A C 13
ATOM 20657 O O . LEU A 1 81 ? 6.217 -14.412 2.144 1.00 0.00 121 LEU A O 13
ATOM 20673 N N . PRO A 1 82 ? 4.001 -14.705 2.423 1.00 0.00 122 PRO A N 13
ATOM 20674 C CA . PRO A 1 82 ? 4.061 -16.170 2.425 1.00 0.00 122 PRO A CA 13
ATOM 20675 C C . PRO A 1 82 ? 4.404 -16.737 1.052 1.00 0.00 122 PRO A C 13
ATOM 20676 O O . PRO A 1 82 ? 3.683 -16.516 0.080 1.00 0.00 122 PRO A O 13
ATOM 20687 N N . GLY A 1 83 ? 5.511 -17.470 0.979 1.00 0.00 123 GLY A N 13
ATOM 20688 C CA . GLY A 1 83 ? 5.930 -18.059 -0.280 1.00 0.00 123 GLY A CA 13
ATOM 20689 C C . GLY A 1 83 ? 6.883 -17.165 -1.049 1.00 0.00 123 GLY A C 13
ATOM 20690 O O . GLY A 1 83 ? 6.977 -17.254 -2.272 1.00 0.00 123 GLY A O 13
ATOM 20694 N N . MET A 1 84 ? 7.592 -16.301 -0.329 1.00 0.00 124 MET A N 13
ATOM 20695 C CA . MET A 1 84 ? 8.542 -15.387 -0.952 1.00 0.00 124 MET A CA 13
ATOM 20696 C C . MET A 1 84 ? 9.804 -15.255 -0.105 1.00 0.00 124 MET A C 13
ATOM 20697 O O . MET A 1 84 ? 9.770 -14.703 0.994 1.00 0.00 124 MET A O 13
ATOM 20711 N N . ASN A 1 85 ? 10.916 -15.766 -0.624 1.00 0.00 125 ASN A N 13
ATOM 20712 C CA . ASN A 1 85 ? 12.188 -15.705 0.086 1.00 0.00 125 ASN A CA 13
ATOM 20713 C C . ASN A 1 85 ? 12.586 -14.259 0.367 1.00 0.00 125 ASN A C 13
ATOM 20714 O O . ASN A 1 85 ? 13.241 -13.969 1.368 1.00 0.00 125 ASN A O 13
ATOM 20725 N N . ARG A 1 86 ? 12.185 -13.358 -0.523 1.00 0.00 126 ARG A N 13
ATOM 20726 C CA . ARG A 1 86 ? 12.500 -11.942 -0.371 1.00 0.00 126 ARG A CA 13
ATOM 20727 C C . ARG A 1 86 ? 11.307 -11.177 0.195 1.00 0.00 126 ARG A C 13
ATOM 20728 O O . ARG A 1 86 ? 10.156 -11.413 -0.173 1.00 0.00 126 ARG A O 13
ATOM 20749 N N . PRO A 1 87 ? 11.586 -10.239 1.112 1.00 0.00 127 PRO A N 13
ATOM 20750 C CA . PRO A 1 87 ? 10.550 -9.421 1.748 1.00 0.00 127 PRO A CA 13
ATOM 20751 C C . PRO A 1 87 ? 9.920 -8.426 0.779 1.00 0.00 127 PRO A C 13
ATOM 20752 O O . PRO A 1 87 ? 10.479 -8.139 -0.281 1.00 0.00 127 PRO A O 13
ATOM 20763 N N . ILE A 1 88 ? 8.756 -7.903 1.148 1.00 0.00 128 ILE A N 13
ATOM 20764 C CA . ILE A 1 88 ? 8.053 -6.939 0.311 1.00 0.00 128 ILE A CA 13
ATOM 20765 C C . ILE A 1 88 ? 8.849 -5.645 0.174 1.00 0.00 128 ILE A C 13
ATOM 20766 O O . ILE A 1 88 ? 9.226 -5.030 1.171 1.00 0.00 128 ILE A O 13
ATOM 20782 N N . GLN A 1 89 ? 9.098 -5.239 -1.066 1.00 0.00 129 GLN A N 13
ATOM 20783 C CA . GLN A 1 89 ? 9.849 -4.018 -1.333 1.00 0.00 129 GLN A CA 13
ATOM 20784 C C . GLN A 1 89 ? 8.908 -2.860 -1.651 1.00 0.00 129 GLN A C 13
ATOM 20785 O O . GLN A 1 89 ? 8.020 -2.981 -2.495 1.00 0.00 129 GLN A O 13
ATOM 20799 N N . VAL A 1 90 ? 9.110 -1.737 -0.969 1.00 0.00 130 VAL A N 13
ATOM 20800 C CA . VAL A 1 90 ? 8.280 -0.556 -1.179 1.00 0.00 130 VAL A CA 13
ATOM 20801 C C . VAL A 1 90 ? 9.136 0.671 -1.475 1.00 0.00 130 VAL A C 13
ATOM 20802 O O . VAL A 1 90 ? 9.821 1.191 -0.594 1.00 0.00 130 VAL A O 13
ATOM 20815 N N . LYS A 1 91 ? 9.091 1.129 -2.721 1.00 0.00 131 LYS A N 13
ATOM 20816 C CA . LYS A 1 91 ? 9.860 2.297 -3.135 1.00 0.00 131 LYS A CA 13
ATOM 20817 C C . LYS A 1 91 ? 9.034 3.197 -4.049 1.00 0.00 131 LYS A C 13
ATOM 20818 O O . LYS A 1 91 ? 8.276 2.730 -4.899 1.00 0.00 131 LYS A O 13
ATOM 20837 N N . PRO A 1 92 ? 9.183 4.518 -3.872 1.00 0.00 132 PRO A N 13
ATOM 20838 C CA . PRO A 1 92 ? 8.460 5.510 -4.673 1.00 0.00 132 PRO A CA 13
ATOM 20839 C C . PRO A 1 92 ? 8.942 5.550 -6.120 1.00 0.00 132 PRO A C 13
ATOM 20840 O O . PRO A 1 92 ? 10.081 5.926 -6.394 1.00 0.00 132 PRO A O 13
ATOM 20851 N N . ALA A 1 93 ? 8.067 5.160 -7.041 1.00 0.00 133 ALA A N 13
ATOM 20852 C CA . ALA A 1 93 ? 8.402 5.154 -8.459 1.00 0.00 133 ALA A CA 13
ATOM 20853 C C . ALA A 1 93 ? 8.964 6.503 -8.896 1.00 0.00 133 ALA A C 13
ATOM 20854 O O . ALA A 1 93 ? 10.121 6.601 -9.305 1.00 0.00 133 ALA A O 13
ATOM 20861 N N . ASP A 1 94 ? 8.137 7.539 -8.808 1.00 0.00 134 ASP A N 13
ATOM 20862 C CA . ASP A 1 94 ? 8.552 8.883 -9.195 1.00 0.00 134 ASP A CA 13
ATOM 20863 C C . ASP A 1 94 ? 8.153 9.901 -8.131 1.00 0.00 134 ASP A C 13
ATOM 20864 O O . ASP A 1 94 ? 7.019 10.379 -8.109 1.00 0.00 134 ASP A O 13
ATOM 20873 N N . SER A 1 95 ? 9.094 10.228 -7.250 1.00 0.00 135 SER A N 13
ATOM 20874 C CA . SER A 1 95 ? 8.839 11.186 -6.181 1.00 0.00 135 SER A CA 13
ATOM 20875 C C . SER A 1 95 ? 9.752 12.401 -6.312 1.00 0.00 135 SER A C 13
ATOM 20876 O O . SER A 1 95 ? 10.950 12.322 -6.042 1.00 0.00 135 SER A O 13
ATOM 20884 N N . GLU A 1 96 ? 9.176 13.525 -6.727 1.00 0.00 136 GLU A N 13
ATOM 20885 C CA . GLU A 1 96 ? 9.938 14.757 -6.895 1.00 0.00 136 GLU A CA 13
ATOM 20886 C C . GLU A 1 96 ? 9.129 15.965 -6.430 1.00 0.00 136 GLU A C 13
ATOM 20887 O O . GLU A 1 96 ? 7.964 16.122 -6.796 1.00 0.00 136 GLU A O 13
ATOM 20899 N N . SER A 1 97 ? 9.755 16.814 -5.622 1.00 0.00 137 SER A N 13
ATOM 20900 C CA . SER A 1 97 ? 9.093 18.005 -5.104 1.00 0.00 137 SER A CA 13
ATOM 20901 C C . SER A 1 97 ? 9.399 19.220 -5.975 1.00 0.00 137 SER A C 13
ATOM 20902 O O . SER A 1 97 ? 10.268 20.028 -5.649 1.00 0.00 137 SER A O 13
ATOM 20910 N N . ARG A 1 98 ? 8.679 19.340 -7.086 1.00 0.00 138 ARG A N 13
ATOM 20911 C CA . ARG A 1 98 ? 8.873 20.454 -8.006 1.00 0.00 138 ARG A CA 13
ATOM 20912 C C . ARG A 1 98 ? 7.660 21.379 -8.003 1.00 0.00 138 ARG A C 13
ATOM 20913 O O . ARG A 1 98 ? 6.593 21.020 -7.506 1.00 0.00 138 ARG A O 13
ATOM 20934 N N . GLY A 1 99 ? 7.831 22.573 -8.562 1.00 0.00 139 GLY A N 13
ATOM 20935 C CA . GLY A 1 99 ? 6.743 23.532 -8.613 1.00 0.00 139 GLY A CA 13
ATOM 20936 C C . GLY A 1 99 ? 6.212 23.732 -10.018 1.00 0.00 139 GLY A C 13
ATOM 20937 O O . GLY A 1 99 ? 6.558 22.986 -10.933 1.00 0.00 139 GLY A O 13
ATOM 20941 N N . GLY A 1 100 ? 5.366 24.744 -10.191 1.00 0.00 140 GLY A N 13
ATOM 20942 C CA . GLY A 1 100 ? 4.798 25.020 -11.498 1.00 0.00 140 GLY A CA 13
ATOM 20943 C C . GLY A 1 100 ? 3.286 24.924 -11.505 1.00 0.00 140 GLY A C 13
ATOM 20944 O O . GLY A 1 100 ? 2.727 23.831 -11.602 1.00 0.00 140 GLY A O 13
ATOM 20948 N N . SER A 1 101 ? 2.620 26.069 -11.401 1.00 0.00 141 SER A N 13
ATOM 20949 C CA . SER A 1 101 ? 1.163 26.109 -11.390 1.00 0.00 141 SER A CA 13
ATOM 20950 C C . SER A 1 101 ? 0.591 25.383 -12.604 1.00 0.00 141 SER A C 13
ATOM 20951 O O . SER A 1 101 ? 0.924 25.700 -13.745 1.00 0.00 141 SER A O 13
ATOM 20959 N N . GLY A 1 102 ? -0.273 24.405 -12.348 1.00 0.00 142 GLY A N 13
ATOM 20960 C CA . GLY A 1 102 ? -0.878 23.648 -13.428 1.00 0.00 142 GLY A CA 13
ATOM 20961 C C . GLY A 1 102 ? -1.667 24.525 -14.381 1.00 0.00 142 GLY A C 13
ATOM 20962 O O . GLY A 1 102 ? -1.642 25.753 -14.291 1.00 0.00 142 GLY A O 13
ATOM 20966 N N . PRO A 1 103 ? -2.385 23.891 -15.319 1.00 0.00 143 PRO A N 13
ATOM 20967 C CA . PRO A 1 103 ? -3.196 24.603 -16.311 1.00 0.00 143 PRO A CA 13
ATOM 20968 C C . PRO A 1 103 ? -4.418 25.271 -15.688 1.00 0.00 143 PRO A C 13
ATOM 20969 O O . PRO A 1 103 ? -4.686 26.447 -15.934 1.00 0.00 143 PRO A O 13
ATOM 20980 N N . SER A 1 104 ? -5.154 24.514 -14.881 1.00 0.00 144 SER A N 13
ATOM 20981 C CA . SER A 1 104 ? -6.349 25.032 -14.226 1.00 0.00 144 SER A CA 13
ATOM 20982 C C . SER A 1 104 ? -7.238 25.769 -15.223 1.00 0.00 144 SER A C 13
ATOM 20983 O O . SER A 1 104 ? -7.779 26.833 -14.921 1.00 0.00 144 SER A O 13
ATOM 20991 N N . SER A 1 105 ? -7.385 25.195 -16.413 1.00 0.00 145 SER A N 13
ATOM 20992 C CA . SER A 1 105 ? -8.205 25.799 -17.456 1.00 0.00 145 SER A CA 13
ATOM 20993 C C . SER A 1 105 ? -9.663 25.893 -17.016 1.00 0.00 145 SER A C 13
ATOM 20994 O O . SER A 1 105 ? -10.082 25.224 -16.072 1.00 0.00 145 SER A O 13
ATOM 21002 N N . GLY A 1 106 ? -10.431 26.729 -17.708 1.00 0.00 146 GLY A N 13
ATOM 21003 C CA . GLY A 1 106 ? -11.834 26.896 -17.374 1.00 0.00 146 GLY A CA 13
ATOM 21004 C C . GLY A 1 106 ? -12.752 26.226 -18.376 1.00 0.00 146 GLY A C 13
ATOM 21005 O O . GLY A 1 106 ? -13.941 26.046 -18.115 1.00 0.00 146 GLY A O 13
ATOM 21009 N N . GLY A 1 1 ? -26.426 14.794 8.703 1.00 0.00 41 GLY A N 14
ATOM 21010 C CA . GLY A 1 1 ? -26.283 13.498 9.341 1.00 0.00 41 GLY A CA 14
ATOM 21011 C C . GLY A 1 1 ? -24.853 12.994 9.315 1.00 0.00 41 GLY A C 14
ATOM 21012 O O . GLY A 1 1 ? -24.337 12.519 10.326 1.00 0.00 41 GLY A O 14
ATOM 21016 N N . SER A 1 2 ? -24.212 13.096 8.155 1.00 0.00 42 SER A N 14
ATOM 21017 C CA . SER A 1 2 ? -22.836 12.642 8.000 1.00 0.00 42 SER A CA 14
ATOM 21018 C C . SER A 1 2 ? -21.932 13.788 7.556 1.00 0.00 42 SER A C 14
ATOM 21019 O O . SER A 1 2 ? -22.409 14.854 7.167 1.00 0.00 42 SER A O 14
ATOM 21027 N N . SER A 1 3 ? -20.624 13.560 7.617 1.00 0.00 43 SER A N 14
ATOM 21028 C CA . SER A 1 3 ? -19.652 14.574 7.225 1.00 0.00 43 SER A CA 14
ATOM 21029 C C . SER A 1 3 ? -18.352 13.927 6.754 1.00 0.00 43 SER A C 14
ATOM 21030 O O . SER A 1 3 ? -18.129 12.735 6.958 1.00 0.00 43 SER A O 14
ATOM 21038 N N . GLY A 1 4 ? -17.497 14.725 6.121 1.00 0.00 44 GLY A N 14
ATOM 21039 C CA . GLY A 1 4 ? -16.231 14.214 5.630 1.00 0.00 44 GLY A CA 14
ATOM 21040 C C . GLY A 1 4 ? -15.114 15.234 5.737 1.00 0.00 44 GLY A C 14
ATOM 21041 O O . GLY A 1 4 ? -14.901 16.029 4.822 1.00 0.00 44 GLY A O 14
ATOM 21045 N N . SER A 1 5 ? -14.400 15.212 6.858 1.00 0.00 45 SER A N 14
ATOM 21046 C CA . SER A 1 5 ? -13.302 16.145 7.083 1.00 0.00 45 SER A CA 14
ATOM 21047 C C . SER A 1 5 ? -12.207 15.959 6.037 1.00 0.00 45 SER A C 14
ATOM 21048 O O . SER A 1 5 ? -11.771 16.918 5.401 1.00 0.00 45 SER A O 14
ATOM 21056 N N . SER A 1 6 ? -11.767 14.716 5.866 1.00 0.00 46 SER A N 14
ATOM 21057 C CA . SER A 1 6 ? -10.720 14.403 4.901 1.00 0.00 46 SER A CA 14
ATOM 21058 C C . SER A 1 6 ? -11.226 13.418 3.851 1.00 0.00 46 SER A C 14
ATOM 21059 O O . SER A 1 6 ? -12.278 12.803 4.017 1.00 0.00 46 SER A O 14
ATOM 21067 N N . GLY A 1 7 ? -10.467 13.275 2.768 1.00 0.00 47 GLY A N 14
ATOM 21068 C CA . GLY A 1 7 ? -10.854 12.365 1.706 1.00 0.00 47 GLY A CA 14
ATOM 21069 C C . GLY A 1 7 ? -10.010 12.537 0.459 1.00 0.00 47 GLY A C 14
ATOM 21070 O O . GLY A 1 7 ? -9.308 11.614 0.045 1.00 0.00 47 GLY A O 14
ATOM 21074 N N . MET A 1 8 ? -10.078 13.720 -0.142 1.00 0.00 48 MET A N 14
ATOM 21075 C CA . MET A 1 8 ? -9.314 14.008 -1.350 1.00 0.00 48 MET A CA 14
ATOM 21076 C C . MET A 1 8 ? -7.815 13.949 -1.072 1.00 0.00 48 MET A C 14
ATOM 21077 O O . MET A 1 8 ? -7.355 14.348 -0.002 1.00 0.00 48 MET A O 14
ATOM 21091 N N . LYS A 1 9 ? -7.058 13.448 -2.042 1.00 0.00 49 LYS A N 14
ATOM 21092 C CA . LYS A 1 9 ? -5.611 13.337 -1.903 1.00 0.00 49 LYS A CA 14
ATOM 21093 C C . LYS A 1 9 ? -4.966 14.716 -1.803 1.00 0.00 49 LYS A C 14
ATOM 21094 O O . LYS A 1 9 ? -5.479 15.692 -2.350 1.00 0.00 49 LYS A O 14
ATOM 21113 N N . ASP A 1 10 ? -3.839 14.787 -1.103 1.00 0.00 50 ASP A N 14
ATOM 21114 C CA . ASP A 1 10 ? -3.123 16.046 -0.934 1.00 0.00 50 ASP A CA 14
ATOM 21115 C C . ASP A 1 10 ? -2.698 16.615 -2.284 1.00 0.00 50 ASP A C 14
ATOM 21116 O O . ASP A 1 10 ? -2.601 15.888 -3.274 1.00 0.00 50 ASP A O 14
ATOM 21125 N N . HIS A 1 11 ? -2.446 17.920 -2.318 1.00 0.00 51 HIS A N 14
ATOM 21126 C CA . HIS A 1 11 ? -2.032 18.587 -3.547 1.00 0.00 51 HIS A CA 14
ATOM 21127 C C . HIS A 1 11 ? -1.158 17.668 -4.396 1.00 0.00 51 HIS A C 14
ATOM 21128 O O . HIS A 1 11 ? -1.352 17.556 -5.607 1.00 0.00 51 HIS A O 14
ATOM 21142 N N . ASP A 1 12 ? -0.197 17.014 -3.754 1.00 0.00 52 ASP A N 14
ATOM 21143 C CA . ASP A 1 12 ? 0.706 16.105 -4.450 1.00 0.00 52 ASP A CA 14
ATOM 21144 C C . ASP A 1 12 ? 0.833 14.784 -3.697 1.00 0.00 52 ASP A C 14
ATOM 21145 O O . ASP A 1 12 ? 1.339 14.743 -2.576 1.00 0.00 52 ASP A O 14
ATOM 21154 N N . ALA A 1 13 ? 0.369 13.706 -4.321 1.00 0.00 53 ALA A N 14
ATOM 21155 C CA . ALA A 1 13 ? 0.433 12.384 -3.711 1.00 0.00 53 ALA A CA 14
ATOM 21156 C C . ALA A 1 13 ? 1.715 11.659 -4.103 1.00 0.00 53 ALA A C 14
ATOM 21157 O O . ALA A 1 13 ? 2.516 12.173 -4.884 1.00 0.00 53 ALA A O 14
ATOM 21164 N N . ILE A 1 14 ? 1.904 10.463 -3.556 1.00 0.00 54 ILE A N 14
ATOM 21165 C CA . ILE A 1 14 ? 3.090 9.668 -3.850 1.00 0.00 54 ILE A CA 14
ATOM 21166 C C . ILE A 1 14 ? 2.711 8.259 -4.293 1.00 0.00 54 ILE A C 14
ATOM 21167 O O . ILE A 1 14 ? 2.048 7.523 -3.562 1.00 0.00 54 ILE A O 14
ATOM 21183 N N . LYS A 1 15 ? 3.139 7.888 -5.495 1.00 0.00 55 LYS A N 14
ATOM 21184 C CA . LYS A 1 15 ? 2.848 6.566 -6.037 1.00 0.00 55 LYS A CA 14
ATOM 21185 C C . LYS A 1 15 ? 3.851 5.536 -5.527 1.00 0.00 55 LYS A C 14
ATOM 21186 O O . LYS A 1 15 ? 4.912 5.341 -6.122 1.00 0.00 55 LYS A O 14
ATOM 21205 N N . LEU A 1 16 ? 3.510 4.879 -4.424 1.00 0.00 56 LEU A N 14
ATOM 21206 C CA . LEU A 1 16 ? 4.380 3.868 -3.835 1.00 0.00 56 LEU A CA 14
ATOM 21207 C C . LEU A 1 16 ? 4.348 2.579 -4.650 1.00 0.00 56 LEU A C 14
ATOM 21208 O O . LEU A 1 16 ? 3.309 1.928 -4.761 1.00 0.00 56 LEU A O 14
ATOM 21224 N N . PHE A 1 17 ? 5.493 2.216 -5.219 1.00 0.00 57 PHE A N 14
ATOM 21225 C CA . PHE A 1 17 ? 5.596 1.004 -6.023 1.00 0.00 57 PHE A CA 14
ATOM 21226 C C . PHE A 1 17 ? 5.939 -0.200 -5.151 1.00 0.00 57 PHE A C 14
ATOM 21227 O O . PHE A 1 17 ? 6.919 -0.181 -4.406 1.00 0.00 57 PHE A O 14
ATOM 21244 N N . ILE A 1 18 ? 5.125 -1.246 -5.250 1.00 0.00 58 ILE A N 14
ATOM 21245 C CA . ILE A 1 18 ? 5.343 -2.459 -4.472 1.00 0.00 58 ILE A CA 14
ATOM 21246 C C . ILE A 1 18 ? 5.771 -3.617 -5.366 1.00 0.00 58 ILE A C 14
ATOM 21247 O O . ILE A 1 18 ? 5.192 -3.841 -6.429 1.00 0.00 58 ILE A O 14
ATOM 21263 N N . GLY A 1 19 ? 6.788 -4.353 -4.928 1.00 0.00 59 GLY A N 14
ATOM 21264 C CA . GLY A 1 19 ? 7.275 -5.481 -5.700 1.00 0.00 59 GLY A CA 14
ATOM 21265 C C . GLY A 1 19 ? 7.534 -6.703 -4.841 1.00 0.00 59 GLY A C 14
ATOM 21266 O O . GLY A 1 19 ? 7.459 -6.634 -3.614 1.00 0.00 59 GLY A O 14
ATOM 21270 N N . GLN A 1 20 ? 7.839 -7.824 -5.486 1.00 0.00 60 GLN A N 14
ATOM 21271 C CA . GLN A 1 20 ? 8.107 -9.067 -4.772 1.00 0.00 60 GLN A CA 14
ATOM 21272 C C . GLN A 1 20 ? 6.828 -9.635 -4.168 1.00 0.00 60 GLN A C 14
ATOM 21273 O O . GLN A 1 20 ? 6.809 -10.052 -3.010 1.00 0.00 60 GLN A O 14
ATOM 21287 N N . ILE A 1 21 ? 5.760 -9.647 -4.959 1.00 0.00 61 ILE A N 14
ATOM 21288 C CA . ILE A 1 21 ? 4.477 -10.164 -4.501 1.00 0.00 61 ILE A CA 14
ATOM 21289 C C . ILE A 1 21 ? 3.923 -11.201 -5.473 1.00 0.00 61 ILE A C 14
ATOM 21290 O O . ILE A 1 21 ? 3.901 -10.999 -6.688 1.00 0.00 61 ILE A O 14
ATOM 21306 N N . PRO A 1 22 ? 3.464 -12.337 -4.929 1.00 0.00 62 PRO A N 14
ATOM 21307 C CA . PRO A 1 22 ? 2.900 -13.427 -5.730 1.00 0.00 62 PRO A CA 14
ATOM 21308 C C . PRO A 1 22 ? 1.552 -13.060 -6.340 1.00 0.00 62 PRO A C 14
ATOM 21309 O O . PRO A 1 22 ? 0.799 -12.267 -5.775 1.00 0.00 62 PRO A O 14
ATOM 21320 N N . ARG A 1 23 ? 1.253 -13.642 -7.497 1.00 0.00 63 ARG A N 14
ATOM 21321 C CA . ARG A 1 23 ? -0.004 -13.376 -8.185 1.00 0.00 63 ARG A CA 14
ATOM 21322 C C . ARG A 1 23 ? -1.138 -14.202 -7.585 1.00 0.00 63 ARG A C 14
ATOM 21323 O O . ARG A 1 23 ? -1.978 -14.738 -8.306 1.00 0.00 63 ARG A O 14
ATOM 21344 N N . ASN A 1 24 ? -1.154 -14.301 -6.259 1.00 0.00 64 ASN A N 14
ATOM 21345 C CA . ASN A 1 24 ? -2.184 -15.063 -5.562 1.00 0.00 64 ASN A CA 14
ATOM 21346 C C . ASN A 1 24 ? -2.918 -14.187 -4.552 1.00 0.00 64 ASN A C 14
ATOM 21347 O O . ASN A 1 24 ? -3.794 -14.658 -3.825 1.00 0.00 64 ASN A O 14
ATOM 21358 N N . LEU A 1 25 ? -2.557 -12.909 -4.512 1.00 0.00 65 LEU A N 14
ATOM 21359 C CA . LEU A 1 25 ? -3.182 -11.965 -3.591 1.00 0.00 65 LEU A CA 14
ATOM 21360 C C . LEU A 1 25 ? -4.229 -11.118 -4.308 1.00 0.00 65 LEU A C 14
ATOM 21361 O O . LEU A 1 25 ? -4.447 -11.269 -5.510 1.00 0.00 65 LEU A O 14
ATOM 21377 N N . ASP A 1 26 ? -4.871 -10.226 -3.562 1.00 0.00 66 ASP A N 14
ATOM 21378 C CA . ASP A 1 26 ? -5.893 -9.352 -4.126 1.00 0.00 66 ASP A CA 14
ATOM 21379 C C . ASP A 1 26 ? -5.778 -7.942 -3.555 1.00 0.00 66 ASP A C 14
ATOM 21380 O O . ASP A 1 26 ? -4.985 -7.693 -2.648 1.00 0.00 66 ASP A O 14
ATOM 21389 N N . GLU A 1 27 ? -6.573 -7.024 -4.095 1.00 0.00 67 GLU A N 14
ATOM 21390 C CA . GLU A 1 27 ? -6.558 -5.638 -3.639 1.00 0.00 67 GLU A CA 14
ATOM 21391 C C . GLU A 1 27 ? -7.150 -5.520 -2.238 1.00 0.00 67 GLU A C 14
ATOM 21392 O O . GLU A 1 27 ? -6.690 -4.720 -1.422 1.00 0.00 67 GLU A O 14
ATOM 21404 N N . LYS A 1 28 ? -8.175 -6.320 -1.966 1.00 0.00 68 LYS A N 14
ATOM 21405 C CA . LYS A 1 28 ? -8.832 -6.308 -0.664 1.00 0.00 68 LYS A CA 14
ATOM 21406 C C . LYS A 1 28 ? -7.955 -6.968 0.395 1.00 0.00 68 LYS A C 14
ATOM 21407 O O . LYS A 1 28 ? -8.187 -6.811 1.593 1.00 0.00 68 LYS A O 14
ATOM 21426 N N . ASP A 1 29 ? -6.946 -7.706 -0.056 1.00 0.00 69 ASP A N 14
ATOM 21427 C CA . ASP A 1 29 ? -6.032 -8.388 0.853 1.00 0.00 69 ASP A CA 14
ATOM 21428 C C . ASP A 1 29 ? -4.767 -7.564 1.071 1.00 0.00 69 ASP A C 14
ATOM 21429 O O . ASP A 1 29 ? -4.044 -7.764 2.048 1.00 0.00 69 ASP A O 14
ATOM 21438 N N . LEU A 1 30 ? -4.504 -6.639 0.154 1.00 0.00 70 LEU A N 14
ATOM 21439 C CA . LEU A 1 30 ? -3.325 -5.786 0.245 1.00 0.00 70 LEU A CA 14
ATOM 21440 C C . LEU A 1 30 ? -3.693 -4.402 0.772 1.00 0.00 70 LEU A C 14
ATOM 21441 O O . LEU A 1 30 ? -2.897 -3.752 1.450 1.00 0.00 70 LEU A O 14
ATOM 21457 N N . LYS A 1 31 ? -4.906 -3.959 0.458 1.00 0.00 71 LYS A N 14
ATOM 21458 C CA . LYS A 1 31 ? -5.383 -2.655 0.903 1.00 0.00 71 LYS A CA 14
ATOM 21459 C C . LYS A 1 31 ? -5.382 -2.565 2.425 1.00 0.00 71 LYS A C 14
ATOM 21460 O O . LYS A 1 31 ? -4.996 -1.554 3.012 1.00 0.00 71 LYS A O 14
ATOM 21479 N N . PRO A 1 32 ? -5.823 -3.648 3.083 1.00 0.00 72 PRO A N 14
ATOM 21480 C CA . PRO A 1 32 ? -5.881 -3.716 4.546 1.00 0.00 72 PRO A CA 14
ATOM 21481 C C . PRO A 1 32 ? -4.585 -3.251 5.200 1.00 0.00 72 PRO A C 14
ATOM 21482 O O . PRO A 1 32 ? -4.568 -2.259 5.931 1.00 0.00 72 PRO A O 14
ATOM 21493 N N . LEU A 1 33 ? -3.501 -3.971 4.933 1.00 0.00 73 LEU A N 14
ATOM 21494 C CA . LEU A 1 33 ? -2.199 -3.630 5.496 1.00 0.00 73 LEU A CA 14
ATOM 21495 C C . LEU A 1 33 ? -1.951 -2.127 5.424 1.00 0.00 73 LEU A C 14
ATOM 21496 O O . LEU A 1 33 ? -1.985 -1.433 6.440 1.00 0.00 73 LEU A O 14
ATOM 21512 N N . PHE A 1 34 ? -1.703 -1.630 4.217 1.00 0.00 74 PHE A N 14
ATOM 21513 C CA . PHE A 1 34 ? -1.450 -0.209 4.012 1.00 0.00 74 PHE A CA 14
ATOM 21514 C C . PHE A 1 34 ? -2.568 0.635 4.618 1.00 0.00 74 PHE A C 14
ATOM 21515 O O . PHE A 1 34 ? -2.330 1.451 5.508 1.00 0.00 74 PHE A O 14
ATOM 21532 N N . GLU A 1 35 ? -3.787 0.432 4.128 1.00 0.00 75 GLU A N 14
ATOM 21533 C CA . GLU A 1 35 ? -4.941 1.175 4.620 1.00 0.00 75 GLU A CA 14
ATOM 21534 C C . GLU A 1 35 ? -4.876 1.339 6.136 1.00 0.00 75 GLU A C 14
ATOM 21535 O O . GLU A 1 35 ? -5.440 2.281 6.693 1.00 0.00 75 GLU A O 14
ATOM 21547 N N . GLU A 1 36 ? -4.184 0.416 6.797 1.00 0.00 76 GLU A N 14
ATOM 21548 C CA . GLU A 1 36 ? -4.047 0.458 8.248 1.00 0.00 76 GLU A CA 14
ATOM 21549 C C . GLU A 1 36 ? -3.115 1.589 8.673 1.00 0.00 76 GLU A C 14
ATOM 21550 O O . GLU A 1 36 ? -3.430 2.361 9.579 1.00 0.00 76 GLU A O 14
ATOM 21562 N N . PHE A 1 37 ? -1.964 1.680 8.014 1.00 0.00 77 PHE A N 14
ATOM 21563 C CA . PHE A 1 37 ? -0.985 2.714 8.324 1.00 0.00 77 PHE A CA 14
ATOM 21564 C C . PHE A 1 37 ? -1.449 4.074 7.810 1.00 0.00 77 PHE A C 14
ATOM 21565 O O . PHE A 1 37 ? -1.349 5.081 8.509 1.00 0.00 77 PHE A O 14
ATOM 21582 N N . GLY A 1 38 ? -1.956 4.094 6.581 1.00 0.00 78 GLY A N 14
ATOM 21583 C CA . GLY A 1 38 ? -2.427 5.334 5.993 1.00 0.00 78 GLY A CA 14
ATOM 21584 C C . GLY A 1 38 ? -3.693 5.147 5.180 1.00 0.00 78 GLY A C 14
ATOM 21585 O O . GLY A 1 38 ? -3.989 4.042 4.724 1.00 0.00 78 GLY A O 14
ATOM 21589 N N . LYS A 1 39 ? -4.444 6.228 5.000 1.00 0.00 79 LYS A N 14
ATOM 21590 C CA . LYS A 1 39 ? -5.686 6.179 4.238 1.00 0.00 79 LYS A CA 14
ATOM 21591 C C . LYS A 1 39 ? -5.405 6.210 2.739 1.00 0.00 79 LYS A C 14
ATOM 21592 O O . LYS A 1 39 ? -5.323 7.281 2.136 1.00 0.00 79 LYS A O 14
ATOM 21611 N N . ILE A 1 40 ? -5.262 5.031 2.143 1.00 0.00 80 ILE A N 14
ATOM 21612 C CA . ILE A 1 40 ? -4.994 4.925 0.714 1.00 0.00 80 ILE A CA 14
ATOM 21613 C C . ILE A 1 40 ? -5.880 5.876 -0.083 1.00 0.00 80 ILE A C 14
ATOM 21614 O O . ILE A 1 40 ? -6.969 6.244 0.358 1.00 0.00 80 ILE A O 14
ATOM 21630 N N . TYR A 1 41 ? -5.407 6.269 -1.261 1.00 0.00 81 TYR A N 14
ATOM 21631 C CA . TYR A 1 41 ? -6.156 7.178 -2.120 1.00 0.00 81 TYR A CA 14
ATOM 21632 C C . TYR A 1 41 ? -6.657 6.458 -3.369 1.00 0.00 81 TYR A C 14
ATOM 21633 O O . TYR A 1 41 ? -7.758 6.721 -3.850 1.00 0.00 81 TYR A O 14
ATOM 21651 N N . GLU A 1 42 ? -5.839 5.546 -3.886 1.00 0.00 82 GLU A N 14
ATOM 21652 C CA . GLU A 1 42 ? -6.199 4.788 -5.079 1.00 0.00 82 GLU A CA 14
ATOM 21653 C C . GLU A 1 42 ? -5.301 3.563 -5.236 1.00 0.00 82 GLU A C 14
ATOM 21654 O O . GLU A 1 42 ? -4.101 3.687 -5.485 1.00 0.00 82 GLU A O 14
ATOM 21666 N N . LEU A 1 43 ? -5.891 2.382 -5.089 1.00 0.00 83 LEU A N 14
ATOM 21667 C CA . LEU A 1 43 ? -5.146 1.134 -5.213 1.00 0.00 83 LEU A CA 14
ATOM 21668 C C . LEU A 1 43 ? -5.296 0.548 -6.614 1.00 0.00 83 LEU A C 14
ATOM 21669 O O . LEU A 1 43 ? -6.398 0.491 -7.161 1.00 0.00 83 LEU A O 14
ATOM 21685 N N . THR A 1 44 ? -4.180 0.112 -7.190 1.00 0.00 84 THR A N 14
ATOM 21686 C CA . THR A 1 44 ? -4.186 -0.471 -8.525 1.00 0.00 84 THR A CA 14
ATOM 21687 C C . THR A 1 44 ? -3.148 -1.580 -8.647 1.00 0.00 84 THR A C 14
ATOM 21688 O O . THR A 1 44 ? -1.944 -1.323 -8.622 1.00 0.00 84 THR A O 14
ATOM 21699 N N . VAL A 1 45 ? -3.621 -2.816 -8.778 1.00 0.00 85 VAL A N 14
ATOM 21700 C CA . VAL A 1 45 ? -2.732 -3.965 -8.906 1.00 0.00 85 VAL A CA 14
ATOM 21701 C C . VAL A 1 45 ? -2.310 -4.175 -10.355 1.00 0.00 85 VAL A C 14
ATOM 21702 O O . VAL A 1 45 ? -3.065 -4.720 -11.161 1.00 0.00 85 VAL A O 14
ATOM 21715 N N . LEU A 1 46 ? -1.098 -3.740 -10.681 1.00 0.00 86 LEU A N 14
ATOM 21716 C CA . LEU A 1 46 ? -0.573 -3.880 -12.035 1.00 0.00 86 LEU A CA 14
ATOM 21717 C C . LEU A 1 46 ? -0.898 -5.257 -12.605 1.00 0.00 86 LEU A C 14
ATOM 21718 O O . LEU A 1 46 ? -0.487 -6.281 -12.058 1.00 0.00 86 LEU A O 14
ATOM 21734 N N . LYS A 1 47 ? -1.638 -5.275 -13.708 1.00 0.00 87 LYS A N 14
ATOM 21735 C CA . LYS A 1 47 ? -2.017 -6.525 -14.356 1.00 0.00 87 LYS A CA 14
ATOM 21736 C C . LYS A 1 47 ? -1.855 -6.425 -15.869 1.00 0.00 87 LYS A C 14
ATOM 21737 O O . LYS A 1 47 ? -2.285 -5.450 -16.486 1.00 0.00 87 LYS A O 14
ATOM 21756 N N . ASP A 1 48 ? -1.233 -7.438 -16.461 1.00 0.00 88 ASP A N 14
ATOM 21757 C CA . ASP A 1 48 ? -1.016 -7.465 -17.903 1.00 0.00 88 ASP A CA 14
ATOM 21758 C C . ASP A 1 48 ? -2.118 -8.253 -18.604 1.00 0.00 88 ASP A C 14
ATOM 21759 O O . ASP A 1 48 ? -3.028 -8.775 -17.959 1.00 0.00 88 ASP A O 14
ATOM 21768 N N . ARG A 1 49 ? -2.031 -8.335 -19.928 1.00 0.00 89 ARG A N 14
ATOM 21769 C CA . ARG A 1 49 ? -3.022 -9.057 -20.716 1.00 0.00 89 ARG A CA 14
ATOM 21770 C C . ARG A 1 49 ? -2.356 -10.120 -21.585 1.00 0.00 89 ARG A C 14
ATOM 21771 O O . ARG A 1 49 ? -3.001 -10.735 -22.435 1.00 0.00 89 ARG A O 14
ATOM 21792 N N . PHE A 1 50 ? -1.062 -10.330 -21.366 1.00 0.00 90 PHE A N 14
ATOM 21793 C CA . PHE A 1 50 ? -0.309 -11.317 -22.130 1.00 0.00 90 PHE A CA 14
ATOM 21794 C C . PHE A 1 50 ? 0.304 -12.366 -21.207 1.00 0.00 90 PHE A C 14
ATOM 21795 O O . PHE A 1 50 ? -0.173 -13.499 -21.132 1.00 0.00 90 PHE A O 14
ATOM 21812 N N . THR A 1 51 ? 1.366 -11.982 -20.506 1.00 0.00 91 THR A N 14
ATOM 21813 C CA . THR A 1 51 ? 2.046 -12.888 -19.589 1.00 0.00 91 THR A CA 14
ATOM 21814 C C . THR A 1 51 ? 2.079 -12.318 -18.176 1.00 0.00 91 THR A C 14
ATOM 21815 O O . THR A 1 51 ? 1.873 -13.039 -17.201 1.00 0.00 91 THR A O 14
ATOM 21826 N N . GLY A 1 52 ? 2.339 -11.018 -18.073 1.00 0.00 92 GLY A N 14
ATOM 21827 C CA . GLY A 1 52 ? 2.394 -10.373 -16.774 1.00 0.00 92 GLY A CA 14
ATOM 21828 C C . GLY A 1 52 ? 1.016 -10.089 -16.209 1.00 0.00 92 GLY A C 14
ATOM 21829 O O . GLY A 1 52 ? 0.777 -9.020 -15.648 1.00 0.00 92 GLY A O 14
ATOM 21833 N N . MET A 1 53 ? 0.107 -11.047 -16.360 1.00 0.00 93 MET A N 14
ATOM 21834 C CA . MET A 1 53 ? -1.254 -10.893 -15.861 1.00 0.00 93 MET A CA 14
ATOM 21835 C C . MET A 1 53 ? -1.268 -10.115 -14.549 1.00 0.00 93 MET A C 14
ATOM 21836 O O . MET A 1 53 ? -2.176 -9.324 -14.294 1.00 0.00 93 MET A O 14
ATOM 21850 N N . HIS A 1 54 ? -0.256 -10.346 -13.719 1.00 0.00 94 HIS A N 14
ATOM 21851 C CA . HIS A 1 54 ? -0.152 -9.666 -12.433 1.00 0.00 94 HIS A CA 14
ATOM 21852 C C . HIS A 1 54 ? 1.195 -8.961 -12.298 1.00 0.00 94 HIS A C 14
ATOM 21853 O O . HIS A 1 54 ? 1.336 -8.011 -11.527 1.00 0.00 94 HIS A O 14
ATOM 21867 N N . LYS A 1 55 ? 2.182 -9.432 -13.053 1.00 0.00 95 LYS A N 14
ATOM 21868 C CA . LYS A 1 55 ? 3.517 -8.847 -13.019 1.00 0.00 95 LYS A CA 14
ATOM 21869 C C . LYS A 1 55 ? 4.081 -8.859 -11.602 1.00 0.00 95 LYS A C 14
ATOM 21870 O O . LYS A 1 55 ? 4.938 -8.047 -11.257 1.00 0.00 95 LYS A O 14
ATOM 21889 N N . GLY A 1 56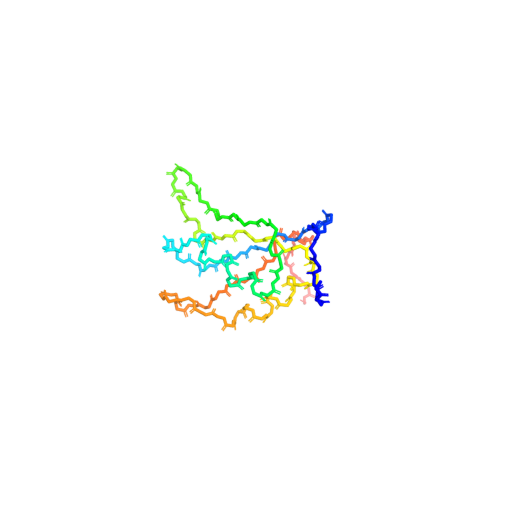 ? 3.594 -9.787 -10.783 1.00 0.00 96 GLY A N 14
ATOM 21890 C CA . GLY A 1 56 ? 4.062 -9.888 -9.414 1.00 0.00 96 GLY A CA 14
ATOM 21891 C C . GLY A 1 56 ? 4.392 -8.536 -8.813 1.00 0.00 96 GLY A C 14
ATOM 21892 O O . GLY A 1 56 ? 5.519 -8.304 -8.372 1.00 0.00 96 GLY A O 14
ATOM 21896 N N . CYS A 1 57 ? 3.411 -7.641 -8.797 1.00 0.00 97 CYS A N 14
ATOM 21897 C CA . CYS A 1 57 ? 3.604 -6.304 -8.248 1.00 0.00 97 CYS A CA 14
ATOM 21898 C C . CYS A 1 57 ? 2.293 -5.525 -8.240 1.00 0.00 97 CYS A C 14
ATOM 21899 O O . CYS A 1 57 ? 1.286 -5.979 -8.784 1.00 0.00 97 CYS A O 14
ATOM 21907 N N . ALA A 1 58 ? 2.312 -4.350 -7.619 1.00 0.00 98 ALA A N 14
ATOM 21908 C CA . ALA A 1 58 ? 1.125 -3.507 -7.541 1.00 0.00 98 ALA A CA 14
ATOM 21909 C C . ALA A 1 58 ? 1.496 -2.066 -7.207 1.00 0.00 98 ALA A C 14
ATOM 21910 O O . ALA A 1 58 ? 2.550 -1.804 -6.629 1.00 0.00 98 ALA A O 14
ATOM 21917 N N . PHE A 1 59 ? 0.622 -1.135 -7.576 1.00 0.00 99 PHE A N 14
ATOM 21918 C CA . PHE A 1 59 ? 0.859 0.280 -7.318 1.00 0.00 99 PHE A CA 14
ATOM 21919 C C . PHE A 1 59 ? -0.022 0.779 -6.176 1.00 0.00 99 PHE A C 14
ATOM 21920 O O . PHE A 1 59 ? -1.215 0.478 -6.120 1.00 0.00 99 PHE A O 14
ATOM 21937 N N . LEU A 1 60 ? 0.573 1.544 -5.268 1.00 0.00 100 LEU A N 14
ATOM 21938 C CA . LEU A 1 60 ? -0.156 2.086 -4.127 1.00 0.00 100 LEU A CA 14
ATOM 21939 C C . LEU A 1 60 ? -0.033 3.605 -4.073 1.00 0.00 100 LEU A C 14
ATOM 21940 O O . LEU A 1 60 ? 1.003 4.168 -4.428 1.00 0.00 100 LEU A O 14
ATOM 21956 N N . THR A 1 61 ? -1.096 4.265 -3.624 1.00 0.00 101 THR A N 14
ATOM 21957 C CA . THR A 1 61 ? -1.107 5.719 -3.522 1.00 0.00 101 THR A CA 14
ATOM 21958 C C . THR A 1 61 ? -1.582 6.170 -2.146 1.00 0.00 101 THR A C 14
ATOM 21959 O O . THR A 1 61 ? -2.722 5.913 -1.757 1.00 0.00 101 THR A O 14
ATOM 21970 N N . TYR A 1 62 ? -0.703 6.844 -1.413 1.00 0.00 102 TYR A N 14
ATOM 21971 C CA . TYR A 1 62 ? -1.033 7.330 -0.079 1.00 0.00 102 TYR A CA 14
ATOM 21972 C C . TYR A 1 62 ? -1.507 8.780 -0.128 1.00 0.00 102 TYR A C 14
ATOM 21973 O O . TYR A 1 62 ? -0.828 9.648 -0.678 1.00 0.00 102 TYR A O 14
ATOM 21991 N N . CYS A 1 63 ? -2.674 9.034 0.451 1.00 0.00 103 CYS A N 14
ATOM 21992 C CA . CYS A 1 63 ? -3.240 10.378 0.474 1.00 0.00 103 CYS A CA 14
ATOM 21993 C C . CYS A 1 63 ? -2.185 11.406 0.869 1.00 0.00 103 CYS A C 14
ATOM 21994 O O . CYS A 1 63 ? -1.895 12.333 0.115 1.00 0.00 103 CYS A O 14
ATOM 22002 N N . GLU A 1 64 ? -1.615 11.234 2.058 1.00 0.00 104 GLU A N 14
ATOM 22003 C CA . GLU A 1 64 ? -0.594 12.148 2.555 1.00 0.00 104 GLU A CA 14
ATOM 22004 C C . GLU A 1 64 ? 0.802 11.662 2.176 1.00 0.00 104 GLU A C 14
ATOM 22005 O O . GLU A 1 64 ? 1.311 10.697 2.746 1.00 0.00 104 GLU A O 14
ATOM 22017 N N . ARG A 1 65 ? 1.416 12.338 1.209 1.00 0.00 105 ARG A N 14
ATOM 22018 C CA . ARG A 1 65 ? 2.751 11.974 0.752 1.00 0.00 105 ARG A CA 14
ATOM 22019 C C . ARG A 1 65 ? 3.647 11.602 1.930 1.00 0.00 105 ARG A C 14
ATOM 22020 O O . ARG A 1 65 ? 4.408 10.638 1.863 1.00 0.00 105 ARG A O 14
ATOM 22041 N N . GLU A 1 66 ? 3.548 12.374 3.008 1.00 0.00 106 GLU A N 14
ATOM 22042 C CA . GLU A 1 66 ? 4.351 12.125 4.200 1.00 0.00 106 GLU A CA 14
ATOM 22043 C C . GLU A 1 66 ? 3.957 10.804 4.856 1.00 0.00 106 GLU A C 14
ATOM 22044 O O . GLU A 1 66 ? 4.799 9.935 5.080 1.00 0.00 106 GLU A O 14
ATOM 22056 N N . SER A 1 67 ? 2.671 10.662 5.160 1.00 0.00 107 SER A N 14
ATOM 22057 C CA . SER A 1 67 ? 2.165 9.450 5.794 1.00 0.00 107 SER A CA 14
ATOM 22058 C C . SER A 1 67 ? 2.703 8.206 5.093 1.00 0.00 107 SER A C 14
ATOM 22059 O O . SER A 1 67 ? 2.954 7.182 5.727 1.00 0.00 107 SER A O 14
ATOM 22067 N N . ALA A 1 68 ? 2.876 8.303 3.778 1.00 0.00 108 ALA A N 14
ATOM 22068 C CA . ALA A 1 68 ? 3.385 7.188 2.990 1.00 0.00 108 ALA A CA 14
ATOM 22069 C C . ALA A 1 68 ? 4.803 6.819 3.413 1.00 0.00 108 ALA A C 14
ATOM 22070 O O . ALA A 1 68 ? 5.167 5.643 3.444 1.00 0.00 108 ALA A O 14
ATOM 22077 N N . LEU A 1 69 ? 5.601 7.831 3.736 1.00 0.00 109 LEU A N 14
ATOM 22078 C CA . LEU A 1 69 ? 6.981 7.614 4.156 1.00 0.00 109 LEU A CA 14
ATOM 22079 C C . LEU A 1 69 ? 7.043 6.671 5.353 1.00 0.00 109 LEU A C 14
ATOM 22080 O O . LEU A 1 69 ? 7.960 5.857 5.470 1.00 0.00 109 LEU A O 14
ATOM 22096 N N . LYS A 1 70 ? 6.061 6.785 6.241 1.00 0.00 110 LYS A N 14
ATOM 22097 C CA . LYS A 1 70 ? 6.001 5.941 7.429 1.00 0.00 110 LYS A CA 14
ATOM 22098 C C . LYS A 1 70 ? 5.890 4.469 7.045 1.00 0.00 110 LYS A C 14
ATOM 22099 O O . LYS A 1 70 ? 6.811 3.686 7.277 1.00 0.00 110 LYS A O 14
ATOM 22118 N N . ALA A 1 71 ? 4.758 4.099 6.456 1.00 0.00 111 ALA A N 14
ATOM 22119 C CA . ALA A 1 71 ? 4.529 2.722 6.037 1.00 0.00 111 ALA A CA 14
ATOM 22120 C C . ALA A 1 71 ? 5.681 2.210 5.180 1.00 0.00 111 ALA A C 14
ATOM 22121 O O . ALA A 1 71 ? 6.037 1.033 5.242 1.00 0.00 111 ALA A O 14
ATOM 22128 N N . GLN A 1 72 ? 6.260 3.100 4.381 1.00 0.00 112 GLN A N 14
ATOM 22129 C CA . GLN A 1 72 ? 7.372 2.736 3.511 1.00 0.00 112 GLN A CA 14
ATOM 22130 C C . GLN A 1 72 ? 8.472 2.032 4.298 1.00 0.00 112 GLN A C 14
ATOM 22131 O O . GLN A 1 72 ? 8.827 0.891 4.003 1.00 0.00 112 GLN A O 14
ATOM 22145 N N . SER A 1 73 ? 9.007 2.720 5.302 1.00 0.00 113 SER A N 14
ATOM 22146 C CA . SER A 1 73 ? 10.070 2.162 6.130 1.00 0.00 113 SER A CA 14
ATOM 22147 C C . SER A 1 73 ? 9.506 1.166 7.139 1.00 0.00 113 SER A C 14
ATOM 22148 O O . SER A 1 73 ? 10.240 0.356 7.705 1.00 0.00 113 SER A O 14
ATOM 22156 N N . ALA A 1 74 ? 8.197 1.233 7.359 1.00 0.00 114 ALA A N 14
ATOM 22157 C CA . ALA A 1 74 ? 7.534 0.337 8.297 1.00 0.00 114 ALA A CA 14
ATOM 22158 C C . ALA A 1 74 ? 7.292 -1.033 7.672 1.00 0.00 114 ALA A C 14
ATOM 22159 O O . ALA A 1 74 ? 7.186 -2.039 8.375 1.00 0.00 114 ALA A O 14
ATOM 22166 N N . LEU A 1 75 ? 7.205 -1.065 6.346 1.00 0.00 115 LEU A N 14
ATOM 22167 C CA . LEU A 1 75 ? 6.974 -2.312 5.625 1.00 0.00 115 LEU A CA 14
ATOM 22168 C C . LEU A 1 75 ? 8.243 -2.772 4.913 1.00 0.00 115 LEU A C 14
ATOM 22169 O O . LEU A 1 75 ? 8.637 -3.934 5.013 1.00 0.00 115 LEU A O 14
ATOM 22185 N N . HIS A 1 76 ? 8.879 -1.851 4.196 1.00 0.00 116 HIS A N 14
ATOM 22186 C CA . HIS A 1 76 ? 10.105 -2.161 3.469 1.00 0.00 116 HIS A CA 14
ATOM 22187 C C . HIS A 1 76 ? 11.048 -3.000 4.327 1.00 0.00 116 HIS A C 14
ATOM 22188 O O . HIS A 1 76 ? 11.270 -2.696 5.499 1.00 0.00 116 HIS A O 14
ATOM 22202 N N . GLU A 1 77 ? 11.598 -4.055 3.735 1.00 0.00 117 GLU A N 14
ATOM 22203 C CA . GLU A 1 77 ? 12.515 -4.938 4.447 1.00 0.00 117 GLU A CA 14
ATOM 22204 C C . GLU A 1 77 ? 12.093 -5.100 5.904 1.00 0.00 117 GLU A C 14
ATOM 22205 O O . GLU A 1 77 ? 12.933 -5.236 6.792 1.00 0.00 117 GLU A O 14
ATOM 22217 N N . GLN A 1 78 ? 10.785 -5.084 6.140 1.00 0.00 118 GLN A N 14
ATOM 22218 C CA . GLN A 1 78 ? 10.251 -5.228 7.490 1.00 0.00 118 GLN A CA 14
ATOM 22219 C C . GLN A 1 78 ? 9.238 -6.367 7.555 1.00 0.00 118 GLN A C 14
ATOM 22220 O O . GLN A 1 78 ? 9.166 -7.091 8.548 1.00 0.00 118 GLN A O 14
ATOM 22234 N N . LYS A 1 79 ? 8.457 -6.520 6.491 1.00 0.00 119 LYS A N 14
ATOM 22235 C CA . LYS A 1 79 ? 7.449 -7.570 6.427 1.00 0.00 119 LYS A CA 14
ATOM 22236 C C . LYS A 1 79 ? 7.620 -8.413 5.167 1.00 0.00 119 LYS A C 14
ATOM 22237 O O . LYS A 1 79 ? 7.862 -7.883 4.081 1.00 0.00 119 LYS A O 14
ATOM 22256 N N . THR A 1 80 ? 7.492 -9.727 5.317 1.00 0.00 120 THR A N 14
ATOM 22257 C CA . THR A 1 80 ? 7.633 -10.643 4.191 1.00 0.00 120 THR A CA 14
ATOM 22258 C C . THR A 1 80 ? 6.343 -11.418 3.949 1.00 0.00 120 THR A C 14
ATOM 22259 O O . THR A 1 80 ? 5.787 -12.021 4.868 1.00 0.00 120 THR A O 14
ATOM 22270 N N . LEU A 1 81 ? 5.872 -11.400 2.707 1.00 0.00 121 LEU A N 14
ATOM 22271 C CA . LEU A 1 81 ? 4.647 -12.103 2.343 1.00 0.00 121 LEU A CA 14
ATOM 22272 C C . LEU A 1 81 ? 4.889 -13.606 2.248 1.00 0.00 121 LEU A C 14
ATOM 22273 O O . LEU A 1 81 ? 5.989 -14.064 1.936 1.00 0.00 121 LEU A O 14
ATOM 22289 N N . PRO A 1 82 ? 3.838 -14.394 2.520 1.00 0.00 122 PRO A N 14
ATOM 22290 C CA . PRO A 1 82 ? 3.911 -15.857 2.469 1.00 0.00 122 PRO A CA 14
ATOM 22291 C C . PRO A 1 82 ? 4.059 -16.381 1.044 1.00 0.00 122 PRO A C 14
ATOM 22292 O O . PRO A 1 82 ? 3.212 -16.128 0.189 1.00 0.00 122 PRO A O 14
ATOM 22303 N N . GLY A 1 83 ? 5.141 -17.113 0.797 1.00 0.00 123 GLY A N 14
ATOM 22304 C CA . GLY A 1 83 ? 5.379 -17.661 -0.526 1.00 0.00 123 GLY A CA 14
ATOM 22305 C C . GLY A 1 83 ? 6.644 -17.116 -1.160 1.00 0.00 123 GLY A C 14
ATOM 22306 O O . GLY A 1 83 ? 7.273 -17.785 -1.979 1.00 0.00 123 GLY A O 14
ATOM 22310 N N . MET A 1 84 ? 7.016 -15.897 -0.782 1.00 0.00 124 MET A N 14
ATOM 22311 C CA . MET A 1 84 ? 8.214 -15.263 -1.320 1.00 0.00 124 MET A CA 14
ATOM 22312 C C . MET A 1 84 ? 9.359 -15.321 -0.313 1.00 0.00 124 MET A C 14
ATOM 22313 O O . MET A 1 84 ? 9.210 -14.903 0.834 1.00 0.00 124 MET A O 14
ATOM 22327 N N . ASN A 1 85 ? 10.500 -15.842 -0.751 1.00 0.00 125 ASN A N 14
ATOM 22328 C CA . ASN A 1 85 ? 11.670 -15.956 0.112 1.00 0.00 125 ASN A CA 14
ATOM 22329 C C . ASN A 1 85 ? 12.165 -14.578 0.541 1.00 0.00 125 ASN A C 14
ATOM 22330 O O . ASN A 1 85 ? 12.632 -14.397 1.666 1.00 0.00 125 ASN A O 14
ATOM 22341 N N . ARG A 1 86 ? 12.058 -13.609 -0.362 1.00 0.00 126 ARG A N 14
ATOM 22342 C CA . ARG A 1 86 ? 12.495 -12.247 -0.078 1.00 0.00 126 ARG A CA 14
ATOM 22343 C C . ARG A 1 86 ? 11.350 -11.417 0.495 1.00 0.00 126 ARG A C 14
ATOM 22344 O O . ARG A 1 86 ? 10.173 -11.688 0.254 1.00 0.00 126 ARG A O 14
ATOM 22365 N N . PRO A 1 87 ? 11.701 -10.383 1.273 1.00 0.00 127 PRO A N 14
ATOM 22366 C CA . PRO A 1 87 ? 10.717 -9.492 1.897 1.00 0.00 127 PRO A CA 14
ATOM 22367 C C . PRO A 1 87 ? 10.004 -8.611 0.877 1.00 0.00 127 PRO A C 14
ATOM 22368 O O . PRO A 1 87 ? 10.362 -8.595 -0.301 1.00 0.00 127 PRO A O 14
ATOM 22379 N N . ILE A 1 88 ? 8.996 -7.878 1.337 1.00 0.00 128 ILE A N 14
ATOM 22380 C CA . ILE A 1 88 ? 8.235 -6.993 0.464 1.00 0.00 128 ILE A CA 14
ATOM 22381 C C . ILE A 1 88 ? 8.971 -5.677 0.238 1.00 0.00 128 ILE A C 14
ATOM 22382 O O . ILE A 1 88 ? 9.476 -5.068 1.181 1.00 0.00 128 ILE A O 14
ATOM 22398 N N . GLN A 1 89 ? 9.027 -5.245 -1.017 1.00 0.00 129 GLN A N 14
ATOM 22399 C CA . GLN A 1 89 ? 9.701 -4.000 -1.367 1.00 0.00 129 GLN A CA 14
ATOM 22400 C C . GLN A 1 89 ? 8.696 -2.867 -1.542 1.00 0.00 129 GLN A C 14
ATOM 22401 O O . GLN A 1 89 ? 7.688 -3.019 -2.232 1.00 0.00 129 GLN A O 14
ATOM 22415 N N . VAL A 1 90 ? 8.976 -1.730 -0.912 1.00 0.00 130 VAL A N 14
ATOM 22416 C CA . VAL A 1 90 ? 8.097 -0.571 -0.998 1.00 0.00 130 VAL A CA 14
ATOM 22417 C C . VAL A 1 90 ? 8.898 0.718 -1.144 1.00 0.00 130 VAL A C 14
ATOM 22418 O O . VAL A 1 90 ? 9.608 1.128 -0.225 1.00 0.00 130 VAL A O 14
ATOM 22431 N N . LYS A 1 91 ? 8.781 1.353 -2.305 1.00 0.00 131 LYS A N 14
ATOM 22432 C CA . LYS A 1 91 ? 9.493 2.597 -2.572 1.00 0.00 131 LYS A CA 14
ATOM 22433 C C . LYS A 1 91 ? 8.665 3.517 -3.463 1.00 0.00 131 LYS A C 14
ATOM 22434 O O . LYS A 1 91 ? 7.845 3.071 -4.266 1.00 0.00 131 LYS A O 14
ATOM 22453 N N . PRO A 1 92 ? 8.884 4.833 -3.322 1.00 0.00 132 PRO A N 14
ATOM 22454 C CA . PRO A 1 92 ? 8.169 5.843 -4.108 1.00 0.00 132 PRO A CA 14
ATOM 22455 C C . PRO A 1 92 ? 8.579 5.832 -5.577 1.00 0.00 132 PRO A C 14
ATOM 22456 O O . PRO A 1 92 ? 9.767 5.825 -5.899 1.00 0.00 132 PRO A O 14
ATOM 22467 N N . ALA A 1 93 ? 7.589 5.832 -6.463 1.00 0.00 133 ALA A N 14
ATOM 22468 C CA . ALA A 1 93 ? 7.848 5.825 -7.898 1.00 0.00 133 ALA A CA 14
ATOM 22469 C C . ALA A 1 93 ? 8.614 7.074 -8.324 1.00 0.00 133 ALA A C 14
ATOM 22470 O O . ALA A 1 93 ? 8.038 8.156 -8.440 1.00 0.00 133 ALA A O 14
ATOM 22477 N N . ASP A 1 94 ? 9.912 6.916 -8.554 1.00 0.00 134 ASP A N 14
ATOM 22478 C CA . ASP A 1 94 ? 10.756 8.031 -8.968 1.00 0.00 134 ASP A CA 14
ATOM 22479 C C . ASP A 1 94 ? 12.103 7.532 -9.482 1.00 0.00 134 ASP A C 14
ATOM 22480 O O . ASP A 1 94 ? 12.431 6.353 -9.349 1.00 0.00 134 ASP A O 14
ATOM 22489 N N . SER A 1 95 ? 12.878 8.437 -10.070 1.00 0.00 135 SER A N 14
ATOM 22490 C CA . SER A 1 95 ? 14.187 8.088 -10.609 1.00 0.00 135 SER A CA 14
ATOM 22491 C C . SER A 1 95 ? 15.303 8.677 -9.752 1.00 0.00 135 SER A C 14
ATOM 22492 O O . SER A 1 95 ? 16.270 7.994 -9.418 1.00 0.00 135 SER A O 14
ATOM 22500 N N . GLU A 1 96 ? 15.159 9.951 -9.399 1.00 0.00 136 GLU A N 14
ATOM 22501 C CA . GLU A 1 96 ? 16.155 10.633 -8.582 1.00 0.00 136 GLU A CA 14
ATOM 22502 C C . GLU A 1 96 ? 15.896 10.396 -7.097 1.00 0.00 136 GLU A C 14
ATOM 22503 O O . GLU A 1 96 ? 14.864 9.841 -6.717 1.00 0.00 136 GLU A O 14
ATOM 22515 N N . SER A 1 97 ? 16.839 10.819 -6.262 1.00 0.00 137 SER A N 14
ATOM 22516 C CA . SER A 1 97 ? 16.715 10.649 -4.819 1.00 0.00 137 SER A CA 14
ATOM 22517 C C . SER A 1 97 ? 15.899 11.783 -4.206 1.00 0.00 137 SER A C 14
ATOM 22518 O O . SER A 1 97 ? 16.357 12.924 -4.135 1.00 0.00 137 SER A O 14
ATOM 22526 N N . ARG A 1 98 ? 14.687 11.461 -3.766 1.00 0.00 138 ARG A N 14
ATOM 22527 C CA . ARG A 1 98 ? 13.806 12.451 -3.160 1.00 0.00 138 ARG A CA 14
ATOM 22528 C C . ARG A 1 98 ? 13.732 12.261 -1.648 1.00 0.00 138 ARG A C 14
ATOM 22529 O O . ARG A 1 98 ? 13.987 13.190 -0.882 1.00 0.00 138 ARG A O 14
ATOM 22550 N N . GLY A 1 99 ? 13.380 11.051 -1.225 1.00 0.00 139 GLY A N 14
ATOM 22551 C CA . GLY A 1 99 ? 13.278 10.761 0.193 1.00 0.00 139 GLY A CA 14
ATOM 22552 C C . GLY A 1 99 ? 14.514 10.069 0.734 1.00 0.00 139 GLY A C 14
ATOM 22553 O O . GLY A 1 99 ? 15.085 9.201 0.076 1.00 0.00 139 GLY A O 14
ATOM 22557 N N . GLY A 1 100 ? 14.928 10.454 1.937 1.00 0.00 140 GLY A N 14
ATOM 22558 C CA . GLY A 1 100 ? 16.102 9.855 2.545 1.00 0.00 140 GLY A CA 14
ATOM 22559 C C . GLY A 1 100 ? 16.065 9.913 4.059 1.00 0.00 140 GLY A C 14
ATOM 22560 O O . GLY A 1 100 ? 15.670 10.924 4.639 1.00 0.00 140 GLY A O 14
ATOM 22564 N N . SER A 1 101 ? 16.474 8.824 4.701 1.00 0.00 141 SER A N 14
ATOM 22565 C CA . SER A 1 101 ? 16.481 8.752 6.158 1.00 0.00 141 SER A CA 14
ATOM 22566 C C . SER A 1 101 ? 17.240 9.932 6.756 1.00 0.00 141 SER A C 14
ATOM 22567 O O . SER A 1 101 ? 16.696 10.694 7.554 1.00 0.00 141 SER A O 14
ATOM 22575 N N . GLY A 1 102 ? 18.503 10.076 6.364 1.00 0.00 142 GLY A N 14
ATOM 22576 C CA . GLY A 1 102 ? 19.317 11.164 6.871 1.00 0.00 142 GLY A CA 14
ATOM 22577 C C . GLY A 1 102 ? 19.680 10.986 8.332 1.00 0.00 142 GLY A C 14
ATOM 22578 O O . GLY A 1 102 ? 19.659 9.878 8.868 1.00 0.00 142 GLY A O 14
ATOM 22582 N N . PRO A 1 103 ? 20.022 12.097 9.001 1.00 0.00 143 PRO A N 14
ATOM 22583 C CA . PRO A 1 103 ? 20.399 12.083 10.418 1.00 0.00 143 PRO A CA 14
ATOM 22584 C C . PRO A 1 103 ? 19.214 11.783 11.329 1.00 0.00 143 PRO A C 14
ATOM 22585 O O . PRO A 1 103 ? 19.321 10.981 12.258 1.00 0.00 143 PRO A O 14
ATOM 22596 N N . SER A 1 104 ? 18.085 12.429 11.058 1.00 0.00 144 SER A N 14
ATOM 22597 C CA . SER A 1 104 ? 16.881 12.233 11.856 1.00 0.00 144 SER A CA 14
ATOM 22598 C C . SER A 1 104 ? 17.179 12.410 13.342 1.00 0.00 144 SER A C 14
ATOM 22599 O O . SER A 1 104 ? 16.705 11.639 14.178 1.00 0.00 144 SER A O 14
ATOM 22607 N N . SER A 1 105 ? 17.968 13.430 13.664 1.00 0.00 145 SER A N 14
ATOM 22608 C CA . SER A 1 105 ? 18.334 13.707 15.048 1.00 0.00 145 SER A CA 14
ATOM 22609 C C . SER A 1 105 ? 17.193 14.405 15.782 1.00 0.00 145 SER A C 14
ATOM 22610 O O . SER A 1 105 ? 16.804 14.000 16.876 1.00 0.00 145 SER A O 14
ATOM 22618 N N . GLY A 1 106 ? 16.661 15.459 15.170 1.00 0.00 146 GLY A N 14
ATOM 22619 C CA . GLY A 1 106 ? 15.570 16.198 15.779 1.00 0.00 146 GLY A CA 14
ATOM 22620 C C . GLY A 1 106 ? 14.239 15.925 15.107 1.00 0.00 146 GLY A C 14
ATOM 22621 O O . GLY A 1 106 ? 13.223 16.523 15.462 1.00 0.00 146 GLY A O 14
ATOM 22625 N N . GLY A 1 1 ? -21.965 7.148 9.146 1.00 0.00 41 GLY A N 15
ATOM 22626 C CA . GLY A 1 1 ? -21.155 8.281 8.735 1.00 0.00 41 GLY A CA 15
ATOM 22627 C C . GLY A 1 1 ? -19.975 8.515 9.658 1.00 0.00 41 GLY A C 15
ATOM 22628 O O . GLY A 1 1 ? -19.799 9.613 10.184 1.00 0.00 41 GLY A O 15
ATOM 22632 N N . SER A 1 2 ? -19.166 7.479 9.855 1.00 0.00 42 SER A N 15
ATOM 22633 C CA . SER A 1 2 ? -18.000 7.575 10.725 1.00 0.00 42 SER A CA 15
ATOM 22634 C C . SER A 1 2 ? -16.789 8.092 9.954 1.00 0.00 42 SER A C 15
ATOM 22635 O O . SER A 1 2 ? -16.177 9.090 10.335 1.00 0.00 42 SER A O 15
ATOM 22643 N N . SER A 1 3 ? -16.449 7.406 8.868 1.00 0.00 43 SER A N 15
ATOM 22644 C CA . SER A 1 3 ? -15.309 7.792 8.045 1.00 0.00 43 SER A CA 15
ATOM 22645 C C . SER A 1 3 ? -15.760 8.624 6.848 1.00 0.00 43 SER A C 15
ATOM 22646 O O . SER A 1 3 ? -16.897 8.510 6.392 1.00 0.00 43 SER A O 15
ATOM 22654 N N . GLY A 1 4 ? -14.860 9.463 6.345 1.00 0.00 44 GLY A N 15
ATOM 22655 C CA . GLY A 1 4 ? -15.183 10.302 5.206 1.00 0.00 44 GLY A CA 15
ATOM 22656 C C . GLY A 1 4 ? -15.471 9.497 3.955 1.00 0.00 44 GLY A C 15
ATOM 22657 O O . GLY A 1 4 ? -14.550 9.049 3.271 1.00 0.00 44 GLY A O 15
ATOM 22661 N N . SER A 1 5 ? -16.752 9.310 3.655 1.00 0.00 45 SER A N 15
ATOM 22662 C CA . SER A 1 5 ? -17.159 8.548 2.480 1.00 0.00 45 SER A CA 15
ATOM 22663 C C . SER A 1 5 ? -16.397 9.010 1.242 1.00 0.00 45 SER A C 15
ATOM 22664 O O . SER A 1 5 ? -15.844 8.197 0.501 1.00 0.00 45 SER A O 15
ATOM 22672 N N . SER A 1 6 ? -16.372 10.321 1.025 1.00 0.00 46 SER A N 15
ATOM 22673 C CA . SER A 1 6 ? -15.681 10.892 -0.125 1.00 0.00 46 SER A CA 15
ATOM 22674 C C . SER A 1 6 ? -14.173 10.916 0.104 1.00 0.00 46 SER A C 15
ATOM 22675 O O . SER A 1 6 ? -13.705 11.211 1.202 1.00 0.00 46 SER A O 15
ATOM 22683 N N . GLY A 1 7 ? -13.416 10.602 -0.944 1.00 0.00 47 GLY A N 15
ATOM 22684 C CA . GLY A 1 7 ? -11.969 10.592 -0.837 1.00 0.00 47 GLY A CA 15
ATOM 22685 C C . GLY A 1 7 ? -11.339 11.859 -1.382 1.00 0.00 47 GLY A C 15
ATOM 22686 O O . GLY A 1 7 ? -11.491 12.178 -2.560 1.00 0.00 47 GLY A O 15
ATOM 22690 N N . MET A 1 8 ? -10.632 12.584 -0.521 1.00 0.00 48 MET A N 15
ATOM 22691 C CA . MET A 1 8 ? -9.978 13.824 -0.923 1.00 0.00 48 MET A CA 15
ATOM 22692 C C . MET A 1 8 ? -8.466 13.723 -0.746 1.00 0.00 48 MET A C 15
ATOM 22693 O O . MET A 1 8 ? -7.978 13.391 0.334 1.00 0.00 48 MET A O 15
ATOM 22707 N N . LYS A 1 9 ? -7.730 14.011 -1.814 1.00 0.00 49 LYS A N 15
ATOM 22708 C CA . LYS A 1 9 ? -6.273 13.953 -1.778 1.00 0.00 49 LYS A CA 15
ATOM 22709 C C . LYS A 1 9 ? -5.665 15.261 -2.275 1.00 0.00 49 LYS A C 15
ATOM 22710 O O . LYS A 1 9 ? -6.199 15.900 -3.182 1.00 0.00 49 LYS A O 15
ATOM 22729 N N . ASP A 1 10 ? -4.545 15.651 -1.677 1.00 0.00 50 ASP A N 15
ATOM 22730 C CA . ASP A 1 10 ? -3.862 16.882 -2.062 1.00 0.00 50 ASP A CA 15
ATOM 22731 C C . ASP A 1 10 ? -3.235 16.746 -3.446 1.00 0.00 50 ASP A C 15
ATOM 22732 O O . ASP A 1 10 ? -3.248 15.668 -4.042 1.00 0.00 50 ASP A O 15
ATOM 22741 N N . HIS A 1 11 ? -2.689 17.846 -3.953 1.00 0.00 51 HIS A N 15
ATOM 22742 C CA . HIS A 1 11 ? -2.057 17.850 -5.268 1.00 0.00 51 HIS A CA 15
ATOM 22743 C C . HIS A 1 11 ? -0.730 17.097 -5.236 1.00 0.00 51 HIS A C 15
ATOM 22744 O O . HIS A 1 11 ? -0.431 16.308 -6.132 1.00 0.00 51 HIS A O 15
ATOM 22758 N N . ASP A 1 12 ? 0.061 17.348 -4.199 1.00 0.00 52 ASP A N 15
ATOM 22759 C CA . ASP A 1 12 ? 1.356 16.695 -4.049 1.00 0.00 52 ASP A CA 15
ATOM 22760 C C . ASP A 1 12 ? 1.198 15.310 -3.428 1.00 0.00 52 ASP A C 15
ATOM 22761 O O . ASP A 1 12 ? 1.089 15.175 -2.209 1.00 0.00 52 ASP A O 15
ATOM 22770 N N . ALA A 1 13 ? 1.184 14.285 -4.273 1.00 0.00 53 ALA A N 15
ATOM 22771 C CA . ALA A 1 13 ? 1.040 12.912 -3.807 1.00 0.00 53 ALA A CA 15
ATOM 22772 C C . ALA A 1 13 ? 2.276 12.085 -4.146 1.00 0.00 53 ALA A C 15
ATOM 22773 O O . ALA A 1 13 ? 3.122 12.510 -4.933 1.00 0.00 53 ALA A O 15
ATOM 22780 N N . ILE A 1 14 ? 2.373 10.903 -3.547 1.00 0.00 54 ILE A N 15
ATOM 22781 C CA . ILE A 1 14 ? 3.505 10.017 -3.786 1.00 0.00 54 ILE A CA 15
ATOM 22782 C C . ILE A 1 14 ? 3.036 8.611 -4.145 1.00 0.00 54 ILE A C 15
ATOM 22783 O O . ILE A 1 14 ? 2.477 7.899 -3.311 1.00 0.00 54 ILE A O 15
ATOM 22799 N N . LYS A 1 15 ? 3.270 8.215 -5.392 1.00 0.00 55 LYS A N 15
ATOM 22800 C CA . LYS A 1 15 ? 2.876 6.893 -5.862 1.00 0.00 55 LYS A CA 15
ATOM 22801 C C . LYS A 1 15 ? 3.889 5.837 -5.431 1.00 0.00 55 LYS A C 15
ATOM 22802 O O . LYS A 1 15 ? 4.975 5.734 -6.004 1.00 0.00 55 LYS A O 15
ATOM 22821 N N . LEU A 1 16 ? 3.527 5.055 -4.421 1.00 0.00 56 LEU A N 15
ATOM 22822 C CA . LEU A 1 16 ? 4.405 4.005 -3.914 1.00 0.00 56 LEU A CA 15
ATOM 22823 C C . LEU A 1 16 ? 4.375 2.783 -4.827 1.00 0.00 56 LEU A C 15
ATOM 22824 O O . LEU A 1 16 ? 3.409 2.564 -5.558 1.00 0.00 56 LEU A O 15
ATOM 22840 N N . PHE A 1 17 ? 5.440 1.989 -4.778 1.00 0.00 57 PHE A N 15
ATOM 22841 C CA . PHE A 1 17 ? 5.536 0.788 -5.600 1.00 0.00 57 PHE A CA 15
ATOM 22842 C C . PHE A 1 17 ? 5.907 -0.424 -4.750 1.00 0.00 57 PHE A C 15
ATOM 22843 O O . PHE A 1 17 ? 6.961 -0.451 -4.115 1.00 0.00 57 PHE A O 15
ATOM 22860 N N . ILE A 1 18 ? 5.032 -1.425 -4.744 1.00 0.00 58 ILE A N 15
ATOM 22861 C CA . ILE A 1 18 ? 5.268 -2.639 -3.973 1.00 0.00 58 ILE A CA 15
ATOM 22862 C C . ILE A 1 18 ? 5.636 -3.806 -4.884 1.00 0.00 58 ILE A C 15
ATOM 22863 O O . ILE A 1 18 ? 5.033 -3.997 -5.939 1.00 0.00 58 ILE A O 15
ATOM 22879 N N . GLY A 1 19 ? 6.629 -4.585 -4.467 1.00 0.00 59 GLY A N 15
ATOM 22880 C CA . GLY A 1 19 ? 7.060 -5.724 -5.257 1.00 0.00 59 GLY A CA 15
ATOM 22881 C C . GLY A 1 19 ? 7.119 -7.003 -4.444 1.00 0.00 59 GLY A C 15
ATOM 22882 O O . GLY A 1 19 ? 6.744 -7.018 -3.272 1.00 0.00 59 GLY A O 15
ATOM 22886 N N . GLN A 1 20 ? 7.591 -8.077 -5.068 1.00 0.00 60 GLN A N 15
ATOM 22887 C CA . GLN A 1 20 ? 7.696 -9.366 -4.396 1.00 0.00 60 GLN A CA 15
ATOM 22888 C C . GLN A 1 20 ? 6.336 -9.822 -3.877 1.00 0.00 60 GLN A C 15
ATOM 22889 O O . GLN A 1 20 ? 6.178 -10.111 -2.691 1.00 0.00 60 GLN A O 15
ATOM 22903 N N . ILE A 1 21 ? 5.357 -9.883 -4.774 1.00 0.00 61 ILE A N 15
ATOM 22904 C CA . ILE A 1 21 ? 4.011 -10.304 -4.406 1.00 0.00 61 ILE A CA 15
ATOM 22905 C C . ILE A 1 21 ? 3.533 -11.451 -5.290 1.00 0.00 61 ILE A C 15
ATOM 22906 O O . ILE A 1 21 ? 3.516 -11.357 -6.517 1.00 0.00 61 ILE A O 15
ATOM 22922 N N . PRO A 1 22 ? 3.134 -12.562 -4.653 1.00 0.00 62 PRO A N 15
ATOM 22923 C CA . PRO A 1 22 ? 2.646 -13.749 -5.361 1.00 0.00 62 PRO A CA 15
ATOM 22924 C C . PRO A 1 22 ? 1.288 -13.517 -6.014 1.00 0.00 62 PRO A C 15
ATOM 22925 O O . PRO A 1 22 ? 0.540 -12.625 -5.613 1.00 0.00 62 PRO A O 15
ATOM 22936 N N . ARG A 1 23 ? 0.974 -14.326 -7.021 1.00 0.00 63 ARG A N 15
ATOM 22937 C CA . ARG A 1 23 ? -0.294 -14.208 -7.729 1.00 0.00 63 ARG A CA 15
ATOM 22938 C C . ARG A 1 23 ? -1.423 -14.862 -6.937 1.00 0.00 63 ARG A C 15
ATOM 22939 O O . ARG A 1 23 ? -2.270 -15.553 -7.500 1.00 0.00 63 ARG A O 15
ATOM 22960 N N . ASN A 1 24 ? -1.425 -14.639 -5.626 1.00 0.00 64 ASN A N 15
ATOM 22961 C CA . ASN A 1 24 ? -2.448 -15.208 -4.756 1.00 0.00 64 ASN A CA 15
ATOM 22962 C C . ASN A 1 24 ? -3.096 -14.125 -3.899 1.00 0.00 64 ASN A C 15
ATOM 22963 O O . ASN A 1 24 ? -3.934 -14.413 -3.044 1.00 0.00 64 ASN A O 15
ATOM 22974 N N . LEU A 1 25 ? -2.703 -12.878 -4.134 1.00 0.00 65 LEU A N 15
ATOM 22975 C CA . LEU A 1 25 ? -3.246 -11.750 -3.384 1.00 0.00 65 LEU A CA 15
ATOM 22976 C C . LEU A 1 25 ? -4.300 -11.010 -4.201 1.00 0.00 65 LEU A C 15
ATOM 22977 O O . LEU A 1 25 ? -4.480 -11.278 -5.389 1.00 0.00 65 LEU A O 15
ATOM 22993 N N . ASP A 1 26 ? -4.991 -10.076 -3.557 1.00 0.00 66 ASP A N 15
ATOM 22994 C CA . ASP A 1 26 ? -6.025 -9.293 -4.225 1.00 0.00 66 ASP A CA 15
ATOM 22995 C C . ASP A 1 26 ? -5.978 -7.836 -3.776 1.00 0.00 66 ASP A C 15
ATOM 22996 O O . ASP A 1 26 ? -5.451 -7.522 -2.710 1.00 0.00 66 ASP A O 15
ATOM 23005 N N . GLU A 1 27 ? -6.532 -6.951 -4.599 1.00 0.00 67 GLU A N 15
ATOM 23006 C CA . GLU A 1 27 ? -6.552 -5.527 -4.287 1.00 0.00 67 GLU A CA 15
ATOM 23007 C C . GLU A 1 27 ? -7.271 -5.269 -2.966 1.00 0.00 67 GLU A C 15
ATOM 23008 O O . GLU A 1 27 ? -6.824 -4.463 -2.150 1.00 0.00 67 GLU A O 15
ATOM 23020 N N . LYS A 1 28 ? -8.388 -5.959 -2.763 1.00 0.00 68 LYS A N 15
ATOM 23021 C CA . LYS A 1 28 ? -9.171 -5.807 -1.542 1.00 0.00 68 LYS A CA 15
ATOM 23022 C C . LYS A 1 28 ? -8.474 -6.478 -0.362 1.00 0.00 68 LYS A C 15
ATOM 23023 O O . LYS A 1 28 ? -8.736 -6.148 0.794 1.00 0.00 68 LYS A O 15
ATOM 23042 N N . ASP A 1 29 ? -7.586 -7.419 -0.663 1.00 0.00 69 ASP A N 15
ATOM 23043 C CA . ASP A 1 29 ? -6.850 -8.134 0.373 1.00 0.00 69 ASP A CA 15
ATOM 23044 C C . ASP A 1 29 ? -5.548 -7.414 0.711 1.00 0.00 69 ASP A C 15
ATOM 23045 O O . ASP A 1 29 ? -4.941 -7.662 1.753 1.00 0.00 69 ASP A O 15
ATOM 23054 N N . LEU A 1 30 ? -5.124 -6.522 -0.178 1.00 0.00 70 LEU A N 15
ATOM 23055 C CA . LEU A 1 30 ? -3.893 -5.766 0.025 1.00 0.00 70 LEU A CA 15
ATOM 23056 C C . LEU A 1 30 ? -4.196 -4.356 0.522 1.00 0.00 70 LEU A C 15
ATOM 23057 O O . LEU A 1 30 ? -3.477 -3.814 1.362 1.00 0.00 70 LEU A O 15
ATOM 23073 N N . LYS A 1 31 ? -5.267 -3.767 0.000 1.00 0.00 71 LYS A N 15
ATOM 23074 C CA . LYS A 1 31 ? -5.668 -2.422 0.393 1.00 0.00 71 LYS A CA 15
ATOM 23075 C C . LYS A 1 31 ? -5.789 -2.311 1.910 1.00 0.00 71 LYS A C 15
ATOM 23076 O O . LYS A 1 31 ? -5.335 -1.345 2.524 1.00 0.00 71 LYS A O 15
ATOM 23095 N N . PRO A 1 32 ? -6.414 -3.323 2.530 1.00 0.00 72 PRO A N 15
ATOM 23096 C CA . PRO A 1 32 ? -6.607 -3.362 3.983 1.00 0.00 72 PRO A CA 15
ATOM 23097 C C . PRO A 1 32 ? -5.325 -3.048 4.746 1.00 0.00 72 PRO A C 15
ATOM 23098 O O . PRO A 1 32 ? -5.249 -2.052 5.468 1.00 0.00 72 PRO A O 15
ATOM 23109 N N . LEU A 1 33 ? -4.320 -3.901 4.583 1.00 0.00 73 LEU A N 15
ATOM 23110 C CA . LEU A 1 33 ? -3.040 -3.713 5.257 1.00 0.00 73 LEU A CA 15
ATOM 23111 C C . LEU A 1 33 ? -2.636 -2.242 5.259 1.00 0.00 73 LEU A C 15
ATOM 23112 O O . LEU A 1 33 ? -2.653 -1.584 6.299 1.00 0.00 73 LEU A O 15
ATOM 23128 N N . PHE A 1 34 ? -2.275 -1.732 4.086 1.00 0.00 74 PHE A N 15
ATOM 23129 C CA . PHE A 1 34 ? -1.868 -0.338 3.952 1.00 0.00 74 PHE A CA 15
ATOM 23130 C C . PHE A 1 34 ? -2.884 0.591 4.608 1.00 0.00 74 PHE A C 15
ATOM 23131 O O . PHE A 1 34 ? -2.527 1.445 5.419 1.00 0.00 74 PHE A O 15
ATOM 23148 N N . GLU A 1 35 ? -4.153 0.418 4.250 1.00 0.00 75 GLU A N 15
ATOM 23149 C CA . GLU A 1 35 ? -5.221 1.242 4.803 1.00 0.00 75 GLU A CA 15
ATOM 23150 C C . GLU A 1 35 ? -4.971 1.540 6.279 1.00 0.00 75 GLU A C 15
ATOM 23151 O O . GLU A 1 35 ? -5.281 2.627 6.764 1.00 0.00 75 GLU A O 15
ATOM 23163 N N . GLU A 1 36 ? -4.407 0.565 6.986 1.00 0.00 76 GLU A N 15
ATOM 23164 C CA . GLU A 1 36 ? -4.116 0.722 8.406 1.00 0.00 76 GLU A CA 15
ATOM 23165 C C . GLU A 1 36 ? -2.965 1.701 8.620 1.00 0.00 76 GLU A C 15
ATOM 23166 O O . GLU A 1 36 ? -3.018 2.553 9.508 1.00 0.00 76 GLU A O 15
ATOM 23178 N N . PHE A 1 37 ? -1.927 1.573 7.801 1.00 0.00 77 PHE A N 15
ATOM 23179 C CA . PHE A 1 37 ? -0.762 2.445 7.901 1.00 0.00 77 PHE A CA 15
ATOM 23180 C C . PHE A 1 37 ? -1.092 3.852 7.409 1.00 0.00 77 PHE A C 15
ATOM 23181 O O . PHE A 1 37 ? -0.733 4.843 8.043 1.00 0.00 77 PHE A O 15
ATOM 23198 N N . GLY A 1 38 ? -1.777 3.929 6.272 1.00 0.00 78 GLY A N 15
ATOM 23199 C CA . GLY A 1 38 ? -2.143 5.217 5.713 1.00 0.00 78 GLY A CA 15
ATOM 23200 C C . GLY A 1 38 ? -3.527 5.209 5.095 1.00 0.00 78 GLY A C 15
ATOM 23201 O O . GLY A 1 38 ? -4.054 4.152 4.746 1.00 0.00 78 GLY A O 15
ATOM 23205 N N . LYS A 1 39 ? -4.120 6.390 4.961 1.00 0.00 79 LYS A N 15
ATOM 23206 C CA . LYS A 1 39 ? -5.453 6.516 4.382 1.00 0.00 79 LYS A CA 15
ATOM 23207 C C . LYS A 1 39 ? -5.390 6.474 2.859 1.00 0.00 79 LYS A C 15
ATOM 23208 O O . LYS A 1 39 ? -5.568 7.494 2.193 1.00 0.00 79 LYS A O 15
ATOM 23227 N N . ILE A 1 40 ? -5.138 5.289 2.314 1.00 0.00 80 ILE A N 15
ATOM 23228 C CA . ILE A 1 40 ? -5.055 5.115 0.870 1.00 0.00 80 ILE A CA 15
ATOM 23229 C C . ILE A 1 40 ? -6.146 5.907 0.157 1.00 0.00 80 ILE A C 15
ATOM 23230 O O . ILE A 1 40 ? -7.210 6.164 0.721 1.00 0.00 80 ILE A O 15
ATOM 23246 N N . TYR A 1 41 ? -5.875 6.289 -1.086 1.00 0.00 81 TYR A N 15
ATOM 23247 C CA . TYR A 1 41 ? -6.833 7.053 -1.877 1.00 0.00 81 TYR A CA 15
ATOM 23248 C C . TYR A 1 41 ? -7.312 6.246 -3.080 1.00 0.00 81 TYR A C 15
ATOM 23249 O O . TYR A 1 41 ? -8.466 6.355 -3.493 1.00 0.00 81 TYR A O 15
ATOM 23267 N N . GLU A 1 42 ? -6.417 5.437 -3.636 1.00 0.00 82 GLU A N 15
ATOM 23268 C CA . GLU A 1 42 ? -6.748 4.611 -4.792 1.00 0.00 82 GLU A CA 15
ATOM 23269 C C . GLU A 1 42 ? -5.654 3.580 -5.054 1.00 0.00 82 GLU A C 15
ATOM 23270 O O . GLU A 1 42 ? -4.531 3.928 -5.421 1.00 0.00 82 GLU A O 15
ATOM 23282 N N . LEU A 1 43 ? -5.991 2.309 -4.864 1.00 0.00 83 LEU A N 15
ATOM 23283 C CA . LEU A 1 43 ? -5.039 1.224 -5.079 1.00 0.00 83 LEU A CA 15
ATOM 23284 C C . LEU A 1 43 ? -5.261 0.566 -6.437 1.00 0.00 83 LEU A C 15
ATOM 23285 O O . LEU A 1 43 ? -6.395 0.443 -6.901 1.00 0.00 83 LEU A O 15
ATOM 23301 N N . THR A 1 44 ? -4.171 0.143 -7.069 1.00 0.00 84 THR A N 15
ATOM 23302 C CA . THR A 1 44 ? -4.246 -0.504 -8.373 1.00 0.00 84 THR A CA 15
ATOM 23303 C C . THR A 1 44 ? -3.113 -1.507 -8.555 1.00 0.00 84 THR A C 15
ATOM 23304 O O . THR A 1 44 ? -1.939 -1.138 -8.566 1.00 0.00 84 THR A O 15
ATOM 23315 N N . VAL A 1 45 ? -3.472 -2.779 -8.699 1.00 0.00 85 VAL A N 15
ATOM 23316 C CA . VAL A 1 45 ? -2.485 -3.836 -8.883 1.00 0.00 85 VAL A CA 15
ATOM 23317 C C . VAL A 1 45 ? -2.168 -4.041 -10.361 1.00 0.00 85 VAL A C 15
ATOM 23318 O O . VAL A 1 45 ? -3.028 -4.450 -11.141 1.00 0.00 85 VAL A O 15
ATOM 23331 N N . LEU A 1 46 ? -0.927 -3.753 -10.739 1.00 0.00 86 LEU A N 15
ATOM 23332 C CA . LEU A 1 46 ? -0.494 -3.906 -12.123 1.00 0.00 86 LEU A CA 15
ATOM 23333 C C . LEU A 1 46 ? -0.755 -5.324 -12.622 1.00 0.00 86 LEU A C 15
ATOM 23334 O O . LEU A 1 46 ? -0.031 -6.258 -12.276 1.00 0.00 86 LEU A O 15
ATOM 23350 N N . LYS A 1 47 ? -1.791 -5.477 -13.439 1.00 0.00 87 LYS A N 15
ATOM 23351 C CA . LYS A 1 47 ? -2.146 -6.780 -13.989 1.00 0.00 87 LYS A CA 15
ATOM 23352 C C . LYS A 1 47 ? -2.357 -6.695 -15.497 1.00 0.00 87 LYS A C 15
ATOM 23353 O O . LYS A 1 47 ? -3.304 -6.063 -15.966 1.00 0.00 87 LYS A O 15
ATOM 23372 N N . ASP A 1 48 ? -1.470 -7.335 -16.251 1.00 0.00 88 ASP A N 15
ATOM 23373 C CA . ASP A 1 48 ? -1.560 -7.333 -17.707 1.00 0.00 88 ASP A CA 15
ATOM 23374 C C . ASP A 1 48 ? -2.875 -7.952 -18.170 1.00 0.00 88 ASP A C 15
ATOM 23375 O O . ASP A 1 48 ? -3.553 -8.638 -17.405 1.00 0.00 88 ASP A O 15
ATOM 23384 N N . ARG A 1 49 ? -3.230 -7.704 -19.426 1.00 0.00 89 ARG A N 15
ATOM 23385 C CA . ARG A 1 49 ? -4.465 -8.235 -19.991 1.00 0.00 89 ARG A CA 15
ATOM 23386 C C . ARG A 1 49 ? -4.167 -9.246 -21.094 1.00 0.00 89 ARG A C 15
ATOM 23387 O O . ARG A 1 49 ? -5.081 -9.822 -21.685 1.00 0.00 89 ARG A O 15
ATOM 23408 N N . PHE A 1 50 ? -2.884 -9.456 -21.367 1.00 0.00 90 PHE A N 15
ATOM 23409 C CA . PHE A 1 50 ? -2.466 -10.397 -22.400 1.00 0.00 90 PHE A CA 15
ATOM 23410 C C . PHE A 1 50 ? -1.917 -11.678 -21.780 1.00 0.00 90 PHE A C 15
ATOM 23411 O O . PHE A 1 50 ? -2.582 -12.715 -21.777 1.00 0.00 90 PHE A O 15
ATOM 23428 N N . THR A 1 51 ? -0.698 -11.599 -21.254 1.00 0.00 91 THR A N 15
ATOM 23429 C CA . THR A 1 51 ? -0.058 -12.752 -20.632 1.00 0.00 91 THR A CA 15
ATOM 23430 C C . THR A 1 51 ? 0.486 -12.400 -19.252 1.00 0.00 91 THR A C 15
ATOM 23431 O O . THR A 1 51 ? 0.584 -13.258 -18.376 1.00 0.00 91 THR A O 15
ATOM 23442 N N . GLY A 1 52 ? 0.838 -11.132 -19.066 1.00 0.00 92 GLY A N 15
ATOM 23443 C CA . GLY A 1 52 ? 1.368 -10.689 -17.789 1.00 0.00 92 GLY A CA 15
ATOM 23444 C C . GLY A 1 52 ? 0.281 -10.472 -16.754 1.00 0.00 92 GLY A C 15
ATOM 23445 O O . GLY A 1 52 ? 0.319 -9.501 -15.999 1.00 0.00 92 GLY A O 15
ATOM 23449 N N . MET A 1 53 ? -0.691 -11.378 -16.720 1.00 0.00 93 MET A N 15
ATOM 23450 C CA . MET A 1 53 ? -1.793 -11.280 -15.771 1.00 0.00 93 MET A CA 15
ATOM 23451 C C . MET A 1 53 ? -1.278 -11.304 -14.335 1.00 0.00 93 MET A C 15
ATOM 23452 O O . MET A 1 53 ? -1.023 -12.370 -13.774 1.00 0.00 93 MET A O 15
ATOM 23466 N N . HIS A 1 54 ? -1.125 -10.122 -13.746 1.00 0.00 94 HIS A N 15
ATOM 23467 C CA . HIS A 1 54 ? -0.640 -10.007 -12.376 1.00 0.00 94 HIS A CA 15
ATOM 23468 C C . HIS A 1 54 ? 0.845 -10.349 -12.294 1.00 0.00 94 HIS A C 15
ATOM 23469 O O . HIS A 1 54 ? 1.252 -11.219 -11.523 1.00 0.00 94 HIS A O 15
ATOM 23483 N N . LYS A 1 55 ? 1.650 -9.660 -13.096 1.00 0.00 95 LYS A N 15
ATOM 23484 C CA . LYS A 1 55 ? 3.090 -9.889 -13.115 1.00 0.00 95 LYS A CA 15
ATOM 23485 C C . LYS A 1 55 ? 3.598 -10.274 -11.729 1.00 0.00 95 LYS A C 15
ATOM 23486 O O . LYS A 1 55 ? 4.074 -11.388 -11.519 1.00 0.00 95 LYS A O 15
ATOM 23505 N N . GLY A 1 56 ? 3.493 -9.343 -10.786 1.00 0.00 96 GLY A N 15
ATOM 23506 C CA . GLY A 1 56 ? 3.945 -9.605 -9.432 1.00 0.00 96 GLY A CA 15
ATOM 23507 C C . GLY A 1 56 ? 4.234 -8.332 -8.660 1.00 0.00 96 GLY A C 15
ATOM 23508 O O . GLY A 1 56 ? 5.170 -8.281 -7.862 1.00 0.00 96 GLY A O 15
ATOM 23512 N N . CYS A 1 57 ? 3.430 -7.302 -8.900 1.00 0.00 97 CYS A N 15
ATOM 23513 C CA . CYS A 1 57 ? 3.605 -6.022 -8.223 1.00 0.00 97 CYS A CA 15
ATOM 23514 C C . CYS A 1 57 ? 2.298 -5.237 -8.197 1.00 0.00 97 CYS A C 15
ATOM 23515 O O . CYS A 1 57 ? 1.300 -5.655 -8.783 1.00 0.00 97 CYS A O 15
ATOM 23523 N N . ALA A 1 58 ? 2.311 -4.098 -7.511 1.00 0.00 98 ALA A N 15
ATOM 23524 C CA . ALA A 1 58 ? 1.127 -3.255 -7.409 1.00 0.00 98 ALA A CA 15
ATOM 23525 C C . ALA A 1 58 ? 1.506 -1.813 -7.089 1.00 0.00 98 ALA A C 15
ATOM 23526 O O . ALA A 1 58 ? 2.571 -1.550 -6.530 1.00 0.00 98 ALA A O 15
ATOM 23533 N N . PHE A 1 59 ? 0.628 -0.882 -7.448 1.00 0.00 99 PHE A N 15
ATOM 23534 C CA . PHE A 1 59 ? 0.871 0.534 -7.200 1.00 0.00 99 PHE A CA 15
ATOM 23535 C C . PHE A 1 59 ? -0.034 1.056 -6.089 1.00 0.00 99 PHE A C 15
ATOM 23536 O O . PHE A 1 59 ? -1.232 0.770 -6.062 1.00 0.00 99 PHE A O 15
ATOM 23553 N N . LEU A 1 60 ? 0.546 1.823 -5.172 1.00 0.00 100 LEU A N 15
ATOM 23554 C CA . LEU A 1 60 ? -0.208 2.386 -4.057 1.00 0.00 100 LEU A CA 15
ATOM 23555 C C . LEU A 1 60 ? -0.094 3.907 -4.035 1.00 0.00 100 LEU A C 15
ATOM 23556 O O . LEU A 1 60 ? 0.976 4.464 -4.284 1.00 0.00 100 LEU A O 15
ATOM 23572 N N . THR A 1 61 ? -1.203 4.574 -3.731 1.00 0.00 101 THR A N 15
ATOM 23573 C CA . THR A 1 61 ? -1.227 6.030 -3.675 1.00 0.00 101 THR A CA 15
ATOM 23574 C C . THR A 1 61 ? -1.778 6.519 -2.340 1.00 0.00 101 THR A C 15
ATOM 23575 O O . THR A 1 61 ? -2.908 6.202 -1.970 1.00 0.00 101 THR A O 15
ATOM 23586 N N . TYR A 1 62 ? -0.972 7.293 -1.622 1.00 0.00 102 TYR A N 15
ATOM 23587 C CA . TYR A 1 62 ? -1.378 7.825 -0.326 1.00 0.00 102 TYR A CA 15
ATOM 23588 C C . TYR A 1 62 ? -1.741 9.303 -0.434 1.00 0.00 102 TYR A C 15
ATOM 23589 O O . TYR A 1 62 ? -1.040 10.080 -1.084 1.00 0.00 102 TYR A O 15
ATOM 23607 N N . CYS A 1 63 ? -2.838 9.685 0.210 1.00 0.00 103 CYS A N 15
ATOM 23608 C CA . CYS A 1 63 ? -3.295 11.070 0.188 1.00 0.00 103 CYS A CA 15
ATOM 23609 C C . CYS A 1 63 ? -2.148 12.026 0.497 1.00 0.00 103 CYS A C 15
ATOM 23610 O O . CYS A 1 63 ? -1.794 12.871 -0.324 1.00 0.00 103 CYS A O 15
ATOM 23618 N N . GLU A 1 64 ? -1.572 11.886 1.687 1.00 0.00 104 GLU A N 15
ATOM 23619 C CA . GLU A 1 64 ? -0.467 12.740 2.105 1.00 0.00 104 GLU A CA 15
ATOM 23620 C C . GLU A 1 64 ? 0.875 12.093 1.774 1.00 0.00 104 GLU A C 15
ATOM 23621 O O . GLU A 1 64 ? 0.939 10.914 1.427 1.00 0.00 104 GLU A O 15
ATOM 23633 N N . ARG A 1 65 ? 1.945 12.874 1.883 1.00 0.00 105 ARG A N 15
ATOM 23634 C CA . ARG A 1 65 ? 3.285 12.379 1.593 1.00 0.00 105 ARG A CA 15
ATOM 23635 C C . ARG A 1 65 ? 3.884 11.686 2.814 1.00 0.00 105 ARG A C 15
ATOM 23636 O O . ARG A 1 65 ? 4.270 10.519 2.749 1.00 0.00 105 ARG A O 15
ATOM 23657 N N . GLU A 1 66 ? 3.958 12.413 3.924 1.00 0.00 106 GLU A N 15
ATOM 23658 C CA . GLU A 1 66 ? 4.511 11.868 5.158 1.00 0.00 106 GLU A CA 15
ATOM 23659 C C . GLU A 1 66 ? 3.986 10.458 5.413 1.00 0.00 106 GLU A C 15
ATOM 23660 O O . GLU A 1 66 ? 4.760 9.516 5.582 1.00 0.00 106 GLU A O 15
ATOM 23672 N N . SER A 1 67 ? 2.664 10.322 5.441 1.00 0.00 107 SER A N 15
ATOM 23673 C CA . SER A 1 67 ? 2.034 9.029 5.680 1.00 0.00 107 SER A CA 15
ATOM 23674 C C . SER A 1 67 ? 2.771 7.919 4.936 1.00 0.00 107 SER A C 15
ATOM 23675 O O . SER A 1 67 ? 3.175 6.920 5.531 1.00 0.00 107 SER A O 15
ATOM 23683 N N . ALA A 1 68 ? 2.942 8.103 3.631 1.00 0.00 108 ALA A N 15
ATOM 23684 C CA . ALA A 1 68 ? 3.632 7.119 2.806 1.00 0.00 108 ALA A CA 15
ATOM 23685 C C . ALA A 1 68 ? 4.992 6.763 3.397 1.00 0.00 108 ALA A C 15
ATOM 23686 O O . ALA A 1 68 ? 5.331 5.587 3.534 1.00 0.00 108 ALA A O 15
ATOM 23693 N N . LEU A 1 69 ? 5.766 7.785 3.745 1.00 0.00 109 LEU A N 15
ATOM 23694 C CA . LEU A 1 69 ? 7.091 7.579 4.321 1.00 0.00 109 LEU A CA 15
ATOM 23695 C C . LEU A 1 69 ? 7.047 6.528 5.425 1.00 0.00 109 LEU A C 15
ATOM 23696 O O . LEU A 1 69 ? 7.913 5.657 5.503 1.00 0.00 109 LEU A O 15
ATOM 23712 N N . LYS A 1 70 ? 6.030 6.614 6.277 1.00 0.00 110 LYS A N 15
ATOM 23713 C CA . LYS A 1 70 ? 5.870 5.669 7.376 1.00 0.00 110 LYS A CA 15
ATOM 23714 C C . LYS A 1 70 ? 5.860 4.233 6.861 1.00 0.00 110 LYS A C 15
ATOM 23715 O O . LYS A 1 70 ? 6.804 3.477 7.088 1.00 0.00 110 LYS A O 15
ATOM 23734 N N . ALA A 1 71 ? 4.789 3.866 6.166 1.00 0.00 111 ALA A N 15
ATOM 23735 C CA . ALA A 1 71 ? 4.659 2.522 5.617 1.00 0.00 111 ALA A CA 15
ATOM 23736 C C . ALA A 1 71 ? 5.854 2.170 4.738 1.00 0.00 111 ALA A C 15
ATOM 23737 O O . ALA A 1 71 ? 6.253 1.009 4.654 1.00 0.00 111 ALA A O 15
ATOM 23744 N N . GLN A 1 72 ? 6.419 3.180 4.084 1.00 0.00 112 GLN A N 15
ATOM 23745 C CA . GLN A 1 72 ? 7.569 2.976 3.210 1.00 0.00 112 GLN A CA 15
ATOM 23746 C C . GLN A 1 72 ? 8.702 2.279 3.956 1.00 0.00 112 GLN A C 15
ATOM 23747 O O . GLN A 1 72 ? 9.316 1.345 3.439 1.00 0.00 112 GLN A O 15
ATOM 23761 N N . SER A 1 73 ? 8.975 2.740 5.172 1.00 0.00 113 SER A N 15
ATOM 23762 C CA . SER A 1 73 ? 10.038 2.163 5.987 1.00 0.00 113 SER A CA 15
ATOM 23763 C C . SER A 1 73 ? 9.477 1.132 6.962 1.00 0.00 113 SER A C 15
ATOM 23764 O O . SER A 1 73 ? 10.209 0.288 7.478 1.00 0.00 113 SER A O 15
ATOM 23772 N N . ALA A 1 74 ? 8.173 1.208 7.208 1.00 0.00 114 ALA A N 15
ATOM 23773 C CA . ALA A 1 74 ? 7.513 0.281 8.118 1.00 0.00 114 ALA A CA 15
ATOM 23774 C C . ALA A 1 74 ? 7.241 -1.057 7.438 1.00 0.00 114 ALA A C 15
ATOM 23775 O O . ALA A 1 74 ? 7.096 -2.084 8.102 1.00 0.00 114 ALA A O 15
ATOM 23782 N N . LEU A 1 75 ? 7.173 -1.037 6.112 1.00 0.00 115 LEU A N 15
ATOM 23783 C CA . LEU A 1 75 ? 6.917 -2.249 5.341 1.00 0.00 115 LEU A CA 15
ATOM 23784 C C . LEU A 1 75 ? 8.191 -2.738 4.658 1.00 0.00 115 LEU A C 15
ATOM 23785 O O . LEU A 1 75 ? 8.504 -3.929 4.685 1.00 0.00 115 LEU A O 15
ATOM 23801 N N . HIS A 1 76 ? 8.923 -1.811 4.048 1.00 0.00 116 HIS A N 15
ATOM 23802 C CA . HIS A 1 76 ? 10.164 -2.148 3.361 1.00 0.00 116 HIS A CA 15
ATOM 23803 C C . HIS A 1 76 ? 11.091 -2.947 4.272 1.00 0.00 116 HIS A C 15
ATOM 23804 O O . HIS A 1 76 ? 11.272 -2.605 5.440 1.00 0.00 116 HIS A O 15
ATOM 23818 N N . GLU A 1 77 ? 11.674 -4.011 3.730 1.00 0.00 117 GLU A N 15
ATOM 23819 C CA . GLU A 1 77 ? 12.580 -4.859 4.496 1.00 0.00 117 GLU A CA 15
ATOM 23820 C C . GLU A 1 77 ? 12.112 -4.987 5.943 1.00 0.00 117 GLU A C 15
ATOM 23821 O O . GLU A 1 77 ? 12.921 -4.965 6.870 1.00 0.00 117 GLU A O 15
ATOM 23833 N N . GLN A 1 78 ? 10.803 -5.119 6.126 1.00 0.00 118 GLN A N 15
ATOM 23834 C CA . GLN A 1 78 ? 10.227 -5.249 7.459 1.00 0.00 118 GLN A CA 15
ATOM 23835 C C . GLN A 1 78 ? 9.429 -6.543 7.584 1.00 0.00 118 GLN A C 15
ATOM 23836 O O . GLN A 1 78 ? 9.536 -7.257 8.581 1.00 0.00 118 GLN A O 15
ATOM 23850 N N . LYS A 1 79 ? 8.630 -6.840 6.565 1.00 0.00 119 LYS A N 15
ATOM 23851 C CA . LYS A 1 79 ? 7.813 -8.048 6.559 1.00 0.00 119 LYS A CA 15
ATOM 23852 C C . LYS A 1 79 ? 8.062 -8.866 5.296 1.00 0.00 119 LYS A C 15
ATOM 23853 O O . LYS A 1 79 ? 8.328 -8.314 4.228 1.00 0.00 119 LYS A O 15
ATOM 23872 N N . THR A 1 80 ? 7.972 -10.186 5.424 1.00 0.00 120 THR A N 15
ATOM 23873 C CA . THR A 1 80 ? 8.186 -11.080 4.293 1.00 0.00 120 THR A CA 15
ATOM 23874 C C . THR A 1 80 ? 6.929 -11.883 3.981 1.00 0.00 120 THR A C 15
ATOM 23875 O O . THR A 1 80 ? 6.299 -12.444 4.878 1.00 0.00 120 THR A O 15
ATOM 23886 N N . LEU A 1 81 ? 6.568 -11.936 2.703 1.00 0.00 121 LEU A N 15
ATOM 23887 C CA . LEU A 1 81 ? 5.385 -12.673 2.272 1.00 0.00 121 LEU A CA 15
ATOM 23888 C C . LEU A 1 81 ? 5.639 -14.177 2.302 1.00 0.00 121 LEU A C 15
ATOM 23889 O O . LEU A 1 81 ? 6.774 -14.642 2.195 1.00 0.00 121 LEU A O 15
ATOM 23905 N N . PRO A 1 82 ? 4.558 -14.956 2.450 1.00 0.00 122 PRO A N 15
ATOM 23906 C CA . PRO A 1 82 ? 4.637 -16.420 2.495 1.00 0.00 122 PRO A CA 15
ATOM 23907 C C . PRO A 1 82 ? 5.008 -17.022 1.144 1.00 0.00 122 PRO A C 15
ATOM 23908 O O . PRO A 1 82 ? 4.330 -16.791 0.143 1.00 0.00 122 PRO A O 15
ATOM 23919 N N . GLY A 1 83 ? 6.088 -17.796 1.122 1.00 0.00 123 GLY A N 15
ATOM 23920 C CA . GLY A 1 83 ? 6.530 -18.420 -0.112 1.00 0.00 123 GLY A CA 15
ATOM 23921 C C . GLY A 1 83 ? 7.415 -17.507 -0.938 1.00 0.00 123 GLY A C 15
ATOM 23922 O O . GLY A 1 83 ? 7.464 -17.622 -2.162 1.00 0.00 123 GLY A O 15
ATOM 23926 N N . MET A 1 84 ? 8.115 -16.598 -0.267 1.00 0.00 124 MET A N 15
ATOM 23927 C CA . MET A 1 84 ? 9.002 -15.662 -0.949 1.00 0.00 124 MET A CA 15
ATOM 23928 C C . MET A 1 84 ? 10.288 -15.458 -0.156 1.00 0.00 124 MET A C 15
ATOM 23929 O O . MET A 1 84 ? 10.265 -14.939 0.960 1.00 0.00 124 MET A O 15
ATOM 23943 N N . ASN A 1 85 ? 11.409 -15.869 -0.739 1.00 0.00 125 ASN A N 15
ATOM 23944 C CA . ASN A 1 85 ? 12.706 -15.732 -0.086 1.00 0.00 125 ASN A CA 15
ATOM 23945 C C . ASN A 1 85 ? 13.048 -14.262 0.140 1.00 0.00 125 ASN A C 15
ATOM 23946 O O . ASN A 1 85 ? 13.763 -13.918 1.081 1.00 0.00 125 ASN A O 15
ATOM 23957 N N . ARG A 1 86 ? 12.532 -13.400 -0.730 1.00 0.00 126 ARG A N 15
ATOM 23958 C CA . ARG A 1 86 ? 12.783 -11.967 -0.626 1.00 0.00 126 ARG A CA 15
ATOM 23959 C C . ARG A 1 86 ? 11.601 -11.254 0.022 1.00 0.00 126 ARG A C 15
ATOM 23960 O O . ARG A 1 86 ? 10.440 -11.498 -0.308 1.00 0.00 126 ARG A O 15
ATOM 23981 N N . PRO A 1 87 ? 11.900 -10.351 0.968 1.00 0.00 127 PRO A N 15
ATOM 23982 C CA . PRO A 1 87 ? 10.875 -9.583 1.682 1.00 0.00 127 PRO A CA 15
ATOM 23983 C C . PRO A 1 87 ? 10.187 -8.560 0.785 1.00 0.00 127 PRO A C 15
ATOM 23984 O O . PRO A 1 87 ? 10.716 -8.182 -0.260 1.00 0.00 127 PRO A O 15
ATOM 23995 N N . ILE A 1 88 ? 9.005 -8.117 1.200 1.00 0.00 128 ILE A N 15
ATOM 23996 C CA . ILE A 1 88 ? 8.245 -7.137 0.434 1.00 0.00 128 ILE A CA 15
ATOM 23997 C C . ILE A 1 88 ? 8.995 -5.812 0.340 1.00 0.00 128 ILE A C 15
ATOM 23998 O O . ILE A 1 88 ? 9.462 -5.280 1.347 1.00 0.00 128 ILE A O 15
ATOM 24014 N N . GLN A 1 89 ? 9.104 -5.286 -0.875 1.00 0.00 129 GLN A N 15
ATOM 24015 C CA . GLN A 1 89 ? 9.796 -4.022 -1.100 1.00 0.00 129 GLN A CA 15
ATOM 24016 C C . GLN A 1 89 ? 8.802 -2.894 -1.352 1.00 0.00 129 GLN A C 15
ATOM 24017 O O . GLN A 1 89 ? 7.738 -3.108 -1.934 1.00 0.00 129 GLN A O 15
ATOM 24031 N N . VAL A 1 90 ? 9.154 -1.691 -0.911 1.00 0.00 130 VAL A N 15
ATOM 24032 C CA . VAL A 1 90 ? 8.293 -0.528 -1.089 1.00 0.00 130 VAL A CA 15
ATOM 24033 C C . VAL A 1 90 ? 9.114 0.732 -1.339 1.00 0.00 130 VAL A C 15
ATOM 24034 O O . VAL A 1 90 ? 9.957 1.109 -0.525 1.00 0.00 130 VAL A O 15
ATOM 24047 N N . LYS A 1 91 ? 8.863 1.380 -2.471 1.00 0.00 131 LYS A N 15
ATOM 24048 C CA . LYS A 1 91 ? 9.578 2.599 -2.830 1.00 0.00 131 LYS A CA 15
ATOM 24049 C C . LYS A 1 91 ? 8.668 3.559 -3.590 1.00 0.00 131 LYS A C 15
ATOM 24050 O O . LYS A 1 91 ? 7.720 3.153 -4.262 1.00 0.00 131 LYS A O 15
ATOM 24069 N N . PRO A 1 92 ? 8.962 4.863 -3.485 1.00 0.00 132 PRO A N 15
ATOM 24070 C CA . PRO A 1 92 ? 8.184 5.908 -4.158 1.00 0.00 132 PRO A CA 15
ATOM 24071 C C . PRO A 1 92 ? 8.372 5.887 -5.671 1.00 0.00 132 PRO A C 15
ATOM 24072 O O . PRO A 1 92 ? 9.390 6.350 -6.185 1.00 0.00 132 PRO A O 15
ATOM 24083 N N . ALA A 1 93 ? 7.385 5.348 -6.378 1.00 0.00 133 ALA A N 15
ATOM 24084 C CA . ALA A 1 93 ? 7.441 5.270 -7.832 1.00 0.00 133 ALA A CA 15
ATOM 24085 C C . ALA A 1 93 ? 7.954 6.575 -8.433 1.00 0.00 133 ALA A C 15
ATOM 24086 O O . ALA A 1 93 ? 8.894 6.576 -9.228 1.00 0.00 133 ALA A O 15
ATOM 24093 N N . ASP A 1 94 ? 7.331 7.683 -8.048 1.00 0.00 134 ASP A N 15
ATOM 24094 C CA . ASP A 1 94 ? 7.724 8.995 -8.548 1.00 0.00 134 ASP A CA 15
ATOM 24095 C C . ASP A 1 94 ? 7.744 10.023 -7.421 1.00 0.00 134 ASP A C 15
ATOM 24096 O O . ASP A 1 94 ? 6.818 10.090 -6.613 1.00 0.00 134 ASP A O 15
ATOM 24105 N N . SER A 1 95 ? 8.805 10.821 -7.373 1.00 0.00 135 SER A N 15
ATOM 24106 C CA . SER A 1 95 ? 8.948 11.843 -6.342 1.00 0.00 135 SER A CA 15
ATOM 24107 C C . SER A 1 95 ? 9.458 13.150 -6.940 1.00 0.00 135 SER A C 15
ATOM 24108 O O . SER A 1 95 ? 10.584 13.222 -7.430 1.00 0.00 135 SER A O 15
ATOM 24116 N N . GLU A 1 96 ? 8.620 14.181 -6.895 1.00 0.00 136 GLU A N 15
ATOM 24117 C CA . GLU A 1 96 ? 8.986 15.486 -7.433 1.00 0.00 136 GLU A CA 15
ATOM 24118 C C . GLU A 1 96 ? 9.874 15.337 -8.665 1.00 0.00 136 GLU A C 15
ATOM 24119 O O . GLU A 1 96 ? 10.820 16.101 -8.858 1.00 0.00 136 GLU A O 15
ATOM 24131 N N . SER A 1 97 ? 9.562 14.348 -9.496 1.00 0.00 137 SER A N 15
ATOM 24132 C CA . SER A 1 97 ? 10.333 14.095 -10.708 1.00 0.00 137 SER A CA 15
ATOM 24133 C C . SER A 1 97 ? 9.853 14.982 -11.852 1.00 0.00 137 SER A C 15
ATOM 24134 O O . SER A 1 97 ? 9.041 14.565 -12.678 1.00 0.00 137 SER A O 15
ATOM 24142 N N . ARG A 1 98 ? 10.362 16.210 -11.895 1.00 0.00 138 ARG A N 15
ATOM 24143 C CA . ARG A 1 98 ? 9.985 17.157 -12.937 1.00 0.00 138 ARG A CA 15
ATOM 24144 C C . ARG A 1 98 ? 10.820 18.431 -12.841 1.00 0.00 138 ARG A C 15
ATOM 24145 O O . ARG A 1 98 ? 11.334 18.769 -11.776 1.00 0.00 138 ARG A O 15
ATOM 24166 N N . GLY A 1 99 ? 10.950 19.133 -13.963 1.00 0.00 139 GLY A N 15
ATOM 24167 C CA . GLY A 1 99 ? 11.724 20.360 -13.984 1.00 0.00 139 GLY A CA 15
ATOM 24168 C C . GLY A 1 99 ? 12.731 20.391 -15.117 1.00 0.00 139 GLY A C 15
ATOM 24169 O O . GLY A 1 99 ? 13.117 19.348 -15.643 1.00 0.00 139 GLY A O 15
ATOM 24173 N N . GLY A 1 100 ? 13.157 21.592 -15.496 1.00 0.00 140 GLY A N 15
ATOM 24174 C CA . GLY A 1 100 ? 14.119 21.733 -16.573 1.00 0.00 140 GLY A CA 15
ATOM 24175 C C . GLY A 1 100 ? 15.471 22.213 -16.083 1.00 0.00 140 GLY A C 15
ATOM 24176 O O . GLY A 1 100 ? 15.562 22.901 -15.067 1.00 0.00 140 GLY A O 15
ATOM 24180 N N . SER A 1 101 ? 16.525 21.847 -16.807 1.00 0.00 141 SER A N 15
ATOM 24181 C CA . SER A 1 101 ? 17.879 22.241 -16.437 1.00 0.00 141 SER A CA 15
ATOM 24182 C C . SER A 1 101 ? 18.419 23.297 -17.397 1.00 0.00 141 SER A C 15
ATOM 24183 O O . SER A 1 101 ? 18.307 23.161 -18.614 1.00 0.00 141 SER A O 15
ATOM 24191 N N . GLY A 1 102 ? 19.008 24.350 -16.838 1.00 0.00 142 GLY A N 15
ATOM 24192 C CA . GLY A 1 102 ? 19.557 25.414 -17.657 1.00 0.00 142 GLY A CA 15
ATOM 24193 C C . GLY A 1 102 ? 19.321 26.787 -17.059 1.00 0.00 142 GLY A C 15
ATOM 24194 O O . GLY A 1 102 ? 18.575 27.604 -17.599 1.00 0.00 142 GLY A O 15
ATOM 24198 N N . PRO A 1 103 ? 19.967 27.056 -15.914 1.00 0.00 143 PRO A N 15
ATOM 24199 C CA . PRO A 1 103 ? 19.839 28.339 -15.216 1.00 0.00 143 PRO A CA 15
ATOM 24200 C C . PRO A 1 103 ? 20.506 29.481 -15.976 1.00 0.00 143 PRO A C 15
ATOM 24201 O O . PRO A 1 103 ? 20.191 30.651 -15.757 1.00 0.00 143 PRO A O 15
ATOM 24212 N N . SER A 1 104 ? 21.427 29.134 -16.868 1.00 0.00 144 SER A N 15
ATOM 24213 C CA . SER A 1 104 ? 22.140 30.131 -17.658 1.00 0.00 144 SER A CA 15
ATOM 24214 C C . SER A 1 104 ? 21.933 29.893 -19.150 1.00 0.00 144 SER A C 15
ATOM 24215 O O . SER A 1 104 ? 21.287 28.924 -19.551 1.00 0.00 144 SER A O 15
ATOM 24223 N N . SER A 1 105 ? 22.485 30.783 -19.968 1.00 0.00 145 SER A N 15
ATOM 24224 C CA . SER A 1 105 ? 22.358 30.673 -21.417 1.00 0.00 145 SER A CA 15
ATOM 24225 C C . SER A 1 105 ? 23.549 31.319 -22.117 1.00 0.00 145 SER A C 15
ATOM 24226 O O . SER A 1 105 ? 24.023 32.379 -21.710 1.00 0.00 145 SER A O 15
ATOM 24234 N N . GLY A 1 106 ? 24.028 30.671 -23.175 1.00 0.00 146 GLY A N 15
ATOM 24235 C CA . GLY A 1 106 ? 25.160 31.197 -23.916 1.00 0.00 146 GLY A CA 15
ATOM 24236 C C . GLY A 1 106 ? 26.274 30.181 -24.070 1.00 0.00 146 GLY A C 15
ATOM 24237 O O . GLY A 1 106 ? 26.567 29.734 -25.179 1.00 0.00 146 GLY A O 15
ATOM 24241 N N . GLY A 1 1 ? -15.417 11.153 19.674 1.00 0.00 41 GLY A N 16
ATOM 24242 C CA . GLY A 1 1 ? -15.064 11.036 18.271 1.00 0.00 41 GLY A CA 16
ATOM 24243 C C . GLY A 1 1 ? -13.575 11.190 18.033 1.00 0.00 41 GLY A C 16
ATOM 24244 O O . GLY A 1 1 ? -12.925 12.035 18.649 1.00 0.00 41 GLY A O 16
ATOM 24248 N N . SER A 1 2 ? -13.032 10.370 17.139 1.00 0.00 42 SER A N 16
ATOM 24249 C CA . SER A 1 2 ? -11.609 10.414 16.826 1.00 0.00 42 SER A CA 16
ATOM 24250 C C . SER A 1 2 ? -11.383 10.358 15.318 1.00 0.00 42 SER A C 16
ATOM 24251 O O . SER A 1 2 ? -10.703 11.213 14.749 1.00 0.00 42 SER A O 16
ATOM 24259 N N . SER A 1 3 ? -11.957 9.345 14.677 1.00 0.00 43 SER A N 16
ATOM 24260 C CA . SER A 1 3 ? -11.816 9.174 13.236 1.00 0.00 43 SER A CA 16
ATOM 24261 C C . SER A 1 3 ? -12.838 10.022 12.485 1.00 0.00 43 SER A C 16
ATOM 24262 O O . SER A 1 3 ? -14.029 9.997 12.794 1.00 0.00 43 SER A O 16
ATOM 24270 N N . GLY A 1 4 ? -12.364 10.772 11.496 1.00 0.00 44 GLY A N 16
ATOM 24271 C CA . GLY A 1 4 ? -13.249 11.618 10.716 1.00 0.00 44 GLY A CA 16
ATOM 24272 C C . GLY A 1 4 ? -12.498 12.483 9.723 1.00 0.00 44 GLY A C 16
ATOM 24273 O O . GLY A 1 4 ? -12.051 13.580 10.059 1.00 0.00 44 GLY A O 16
ATOM 24277 N N . SER A 1 5 ? -12.357 11.989 8.497 1.00 0.00 45 SER A N 16
ATOM 24278 C CA . SER A 1 5 ? -11.650 12.722 7.454 1.00 0.00 45 SER A CA 16
ATOM 24279 C C . SER A 1 5 ? -12.444 12.713 6.151 1.00 0.00 45 SER A C 16
ATOM 24280 O O . SER A 1 5 ? -13.224 11.797 5.892 1.00 0.00 45 SER A O 16
ATOM 24288 N N . SER A 1 6 ? -12.239 13.742 5.334 1.00 0.00 46 SER A N 16
ATOM 24289 C CA . SER A 1 6 ? -12.938 13.856 4.059 1.00 0.00 46 SER A CA 16
ATOM 24290 C C . SER A 1 6 ? -12.629 12.661 3.161 1.00 0.00 46 SER A C 16
ATOM 24291 O O . SER A 1 6 ? -13.524 12.091 2.538 1.00 0.00 46 SER A O 16
ATOM 24299 N N . GLY A 1 7 ? -11.354 12.288 3.100 1.00 0.00 47 GLY A N 16
ATOM 24300 C CA . GLY A 1 7 ? -10.949 11.164 2.276 1.00 0.00 47 GLY A CA 16
ATOM 24301 C C . GLY A 1 7 ? -10.601 11.579 0.861 1.00 0.00 47 GLY A C 16
ATOM 24302 O O . GLY A 1 7 ? -11.129 11.024 -0.103 1.00 0.00 47 GLY A O 16
ATOM 24306 N N . MET A 1 8 ? -9.711 12.558 0.734 1.00 0.00 48 MET A N 16
ATOM 24307 C CA . MET A 1 8 ? -9.294 13.046 -0.576 1.00 0.00 48 MET A CA 16
ATOM 24308 C C . MET A 1 8 ? -7.789 13.291 -0.611 1.00 0.00 48 MET A C 16
ATOM 24309 O O . MET A 1 8 ? -7.193 13.703 0.385 1.00 0.00 48 MET A O 16
ATOM 24323 N N . LYS A 1 9 ? -7.179 13.034 -1.763 1.00 0.00 49 LYS A N 16
ATOM 24324 C CA . LYS A 1 9 ? -5.744 13.227 -1.929 1.00 0.00 49 LYS A CA 16
ATOM 24325 C C . LYS A 1 9 ? -5.341 14.654 -1.570 1.00 0.00 49 LYS A C 16
ATOM 24326 O O . LYS A 1 9 ? -6.181 15.554 -1.529 1.00 0.00 49 LYS A O 16
ATOM 24345 N N . ASP A 1 10 ? -4.053 14.854 -1.314 1.00 0.00 50 ASP A N 16
ATOM 24346 C CA . ASP A 1 10 ? -3.540 16.173 -0.962 1.00 0.00 50 ASP A CA 16
ATOM 24347 C C . ASP A 1 10 ? -2.878 16.837 -2.165 1.00 0.00 50 ASP A C 16
ATOM 24348 O O . ASP A 1 10 ? -2.780 16.244 -3.239 1.00 0.00 50 ASP A O 16
ATOM 24357 N N . HIS A 1 11 ? -2.425 18.073 -1.977 1.00 0.00 51 HIS A N 16
ATOM 24358 C CA . HIS A 1 11 ? -1.773 18.819 -3.048 1.00 0.00 51 HIS A CA 16
ATOM 24359 C C . HIS A 1 11 ? -0.859 17.910 -3.864 1.00 0.00 51 HIS A C 16
ATOM 24360 O O . HIS A 1 11 ? -0.930 17.885 -5.093 1.00 0.00 51 HIS A O 16
ATOM 24374 N N . ASP A 1 12 ? -0.001 17.167 -3.173 1.00 0.00 52 ASP A N 16
ATOM 24375 C CA . ASP A 1 12 ? 0.927 16.257 -3.834 1.00 0.00 52 ASP A CA 16
ATOM 24376 C C . ASP A 1 12 ? 0.600 14.806 -3.495 1.00 0.00 52 ASP A C 16
ATOM 24377 O O . ASP A 1 12 ? 0.533 14.432 -2.324 1.00 0.00 52 ASP A O 16
ATOM 24386 N N . ALA A 1 13 ? 0.396 13.994 -4.527 1.00 0.00 53 ALA A N 16
ATOM 24387 C CA . ALA A 1 13 ? 0.076 12.585 -4.338 1.00 0.00 53 ALA A CA 16
ATOM 24388 C C . ALA A 1 13 ? 1.196 11.693 -4.863 1.00 0.00 53 ALA A C 16
ATOM 24389 O O . ALA A 1 13 ? 1.454 11.649 -6.067 1.00 0.00 53 ALA A O 16
ATOM 24396 N N . ILE A 1 14 ? 1.857 10.984 -3.955 1.00 0.00 54 ILE A N 16
ATOM 24397 C CA . ILE A 1 14 ? 2.949 10.094 -4.327 1.00 0.00 54 ILE A CA 16
ATOM 24398 C C . ILE A 1 14 ? 2.477 8.645 -4.398 1.00 0.00 54 ILE A C 16
ATOM 24399 O O . ILE A 1 14 ? 1.730 8.181 -3.537 1.00 0.00 54 ILE A O 16
ATOM 24415 N N . LYS A 1 15 ? 2.920 7.934 -5.430 1.00 0.00 55 LYS A N 16
ATOM 24416 C CA . LYS A 1 15 ? 2.546 6.537 -5.613 1.00 0.00 55 LYS A CA 16
ATOM 24417 C C . LYS A 1 15 ? 3.678 5.610 -5.180 1.00 0.00 55 LYS A C 16
ATOM 24418 O O . LYS A 1 15 ? 4.800 5.710 -5.677 1.00 0.00 55 LYS A O 16
ATOM 24437 N N . LEU A 1 16 ? 3.375 4.708 -4.253 1.00 0.00 56 LEU A N 16
ATOM 24438 C CA . LEU A 1 16 ? 4.367 3.762 -3.754 1.00 0.00 56 LEU A CA 16
ATOM 24439 C C . LEU A 1 16 ? 4.310 2.452 -4.533 1.00 0.00 56 LEU A C 16
ATOM 24440 O O . LEU A 1 16 ? 3.273 1.789 -4.580 1.00 0.00 56 LEU A O 16
ATOM 24456 N N . PHE A 1 17 ? 5.432 2.083 -5.143 1.00 0.00 57 PHE A N 16
ATOM 24457 C CA . PHE A 1 17 ? 5.510 0.852 -5.920 1.00 0.00 57 PHE A CA 16
ATOM 24458 C C . PHE A 1 17 ? 5.887 -0.330 -5.030 1.00 0.00 57 PHE A C 16
ATOM 24459 O O . PHE A 1 17 ? 6.856 -0.266 -4.273 1.00 0.00 57 PHE A O 16
ATOM 24476 N N . ILE A 1 18 ? 5.113 -1.406 -5.127 1.00 0.00 58 ILE A N 16
ATOM 24477 C CA . ILE A 1 18 ? 5.366 -2.601 -4.332 1.00 0.00 58 ILE A CA 16
ATOM 24478 C C . ILE A 1 18 ? 5.800 -3.767 -5.215 1.00 0.00 58 ILE A C 16
ATOM 24479 O O . ILE A 1 18 ? 5.214 -4.013 -6.268 1.00 0.00 58 ILE A O 16
ATOM 24495 N N . GLY A 1 19 ? 6.831 -4.482 -4.775 1.00 0.00 59 GLY A N 16
ATOM 24496 C CA . GLY A 1 19 ? 7.326 -5.615 -5.536 1.00 0.00 59 GLY A CA 16
ATOM 24497 C C . GLY A 1 19 ? 7.419 -6.877 -4.702 1.00 0.00 59 GLY A C 16
ATOM 24498 O O . GLY A 1 19 ? 7.101 -6.867 -3.514 1.00 0.00 59 GLY A O 16
ATOM 24502 N N . GLN A 1 20 ? 7.854 -7.966 -5.327 1.00 0.00 60 GLN A N 16
ATOM 24503 C CA . GLN A 1 20 ? 7.986 -9.243 -4.635 1.00 0.00 60 GLN A CA 16
ATOM 24504 C C . GLN A 1 20 ? 6.640 -9.706 -4.088 1.00 0.00 60 GLN A C 16
ATOM 24505 O O . GLN A 1 20 ? 6.504 -9.978 -2.895 1.00 0.00 60 GLN A O 16
ATOM 24519 N N . ILE A 1 21 ? 5.648 -9.794 -4.968 1.00 0.00 61 ILE A N 16
ATOM 24520 C CA . ILE A 1 21 ? 4.313 -10.225 -4.573 1.00 0.00 61 ILE A CA 16
ATOM 24521 C C . ILE A 1 21 ? 3.775 -11.290 -5.524 1.00 0.00 61 ILE A C 16
ATOM 24522 O O . ILE A 1 21 ? 3.742 -11.110 -6.741 1.00 0.00 61 ILE A O 16
ATOM 24538 N N . PRO A 1 22 ? 3.342 -12.425 -4.957 1.00 0.00 62 PRO A N 16
ATOM 24539 C CA . PRO A 1 22 ? 2.796 -13.541 -5.735 1.00 0.00 62 PRO A CA 16
ATOM 24540 C C . PRO A 1 22 ? 1.437 -13.212 -6.344 1.00 0.00 62 PRO A C 16
ATOM 24541 O O . PRO A 1 22 ? 0.681 -12.407 -5.800 1.00 0.00 62 PRO A O 16
ATOM 24552 N N . ARG A 1 23 ? 1.134 -13.839 -7.476 1.00 0.00 63 ARG A N 16
ATOM 24553 C CA . ARG A 1 23 ? -0.134 -13.612 -8.159 1.00 0.00 63 ARG A CA 16
ATOM 24554 C C . ARG A 1 23 ? -1.258 -14.402 -7.496 1.00 0.00 63 ARG A C 16
ATOM 24555 O O . ARG A 1 23 ? -2.085 -15.011 -8.173 1.00 0.00 63 ARG A O 16
ATOM 24576 N N . ASN A 1 24 ? -1.281 -14.388 -6.167 1.00 0.00 64 ASN A N 16
ATOM 24577 C CA . ASN A 1 24 ? -2.302 -15.104 -5.412 1.00 0.00 64 ASN A CA 16
ATOM 24578 C C . ASN A 1 24 ? -3.011 -14.171 -4.435 1.00 0.00 64 ASN A C 16
ATOM 24579 O O . ASN A 1 24 ? -3.873 -14.599 -3.665 1.00 0.00 64 ASN A O 16
ATOM 24590 N N . LEU A 1 25 ? -2.642 -12.896 -4.470 1.00 0.00 65 LEU A N 16
ATOM 24591 C CA . LEU A 1 25 ? -3.243 -11.901 -3.588 1.00 0.00 65 LEU A CA 16
ATOM 24592 C C . LEU A 1 25 ? -4.302 -11.088 -4.326 1.00 0.00 65 LEU A C 16
ATOM 24593 O O . LEU A 1 25 ? -4.475 -11.228 -5.537 1.00 0.00 65 LEU A O 16
ATOM 24609 N N . ASP A 1 26 ? -5.008 -10.239 -3.588 1.00 0.00 66 ASP A N 16
ATOM 24610 C CA . ASP A 1 26 ? -6.049 -9.401 -4.172 1.00 0.00 66 ASP A CA 16
ATOM 24611 C C . ASP A 1 26 ? -6.023 -8.001 -3.567 1.00 0.00 66 ASP A C 16
ATOM 24612 O O . ASP A 1 26 ? -5.580 -7.812 -2.434 1.00 0.00 66 ASP A O 16
ATOM 24621 N N . GLU A 1 27 ? -6.499 -7.022 -4.331 1.00 0.00 67 GLU A N 16
ATOM 24622 C CA . GLU A 1 27 ? -6.527 -5.639 -3.870 1.00 0.00 67 GLU A CA 16
ATOM 24623 C C . GLU A 1 27 ? -7.191 -5.536 -2.500 1.00 0.00 67 GLU A C 16
ATOM 24624 O O . GLU A 1 27 ? -6.723 -4.809 -1.624 1.00 0.00 67 GLU A O 16
ATOM 24636 N N . LYS A 1 28 ? -8.286 -6.267 -2.323 1.00 0.00 68 LYS A N 16
ATOM 24637 C CA . LYS A 1 28 ? -9.016 -6.260 -1.061 1.00 0.00 68 LYS A CA 16
ATOM 24638 C C . LYS A 1 28 ? -8.161 -6.831 0.065 1.00 0.00 68 LYS A C 16
ATOM 24639 O O . LYS A 1 28 ? -8.353 -6.496 1.234 1.00 0.00 68 LYS A O 16
ATOM 24658 N N . ASP A 1 29 ? -7.216 -7.694 -0.294 1.00 0.00 69 ASP A N 16
ATOM 24659 C CA . ASP A 1 29 ? -6.329 -8.309 0.686 1.00 0.00 69 ASP A CA 16
ATOM 24660 C C . ASP A 1 29 ? -4.987 -7.587 0.734 1.00 0.00 69 ASP A C 16
ATOM 24661 O O . ASP A 1 29 ? -4.051 -8.036 1.398 1.00 0.00 69 ASP A O 16
ATOM 24670 N N . LEU A 1 30 ? -4.898 -6.467 0.025 1.00 0.00 70 LEU A N 16
ATOM 24671 C CA . LEU A 1 30 ? -3.669 -5.682 -0.014 1.00 0.00 70 LEU A CA 16
ATOM 24672 C C . LEU A 1 30 ? -3.896 -4.285 0.556 1.00 0.00 70 LEU A C 16
ATOM 24673 O O . LEU A 1 30 ? -3.030 -3.730 1.231 1.00 0.00 70 LEU A O 16
ATOM 24689 N N . LYS A 1 31 ? -5.068 -3.723 0.281 1.00 0.00 71 LYS A N 16
ATOM 24690 C CA . LYS A 1 31 ? -5.413 -2.393 0.768 1.00 0.00 71 LYS A CA 16
ATOM 24691 C C . LYS A 1 31 ? -5.441 -2.363 2.293 1.00 0.00 71 LYS A C 16
ATOM 24692 O O . LYS A 1 31 ? -4.944 -1.433 2.929 1.00 0.00 71 LYS A O 16
ATOM 24711 N N . PRO A 1 32 ? -6.036 -3.404 2.895 1.00 0.00 72 PRO A N 16
ATOM 24712 C CA . PRO A 1 32 ? -6.141 -3.521 4.353 1.00 0.00 72 PRO A CA 16
ATOM 24713 C C . PRO A 1 32 ? -4.814 -3.252 5.053 1.00 0.00 72 PRO A C 16
ATOM 24714 O O . PRO A 1 32 ? -4.734 -2.420 5.958 1.00 0.00 72 PRO A O 16
ATOM 24725 N N . LEU A 1 33 ? -3.773 -3.961 4.630 1.00 0.00 73 LEU A N 16
ATOM 24726 C CA . LEU A 1 33 ? -2.447 -3.799 5.217 1.00 0.00 73 LEU A CA 16
ATOM 24727 C C . LEU A 1 33 ? -2.026 -2.333 5.215 1.00 0.00 73 LEU A C 16
ATOM 24728 O O . LEU A 1 33 ? -2.000 -1.682 6.260 1.00 0.00 73 LEU A O 16
ATOM 24744 N N . PHE A 1 34 ? -1.699 -1.819 4.034 1.00 0.00 74 PHE A N 16
ATOM 24745 C CA . PHE A 1 34 ? -1.280 -0.429 3.895 1.00 0.00 74 PHE A CA 16
ATOM 24746 C C . PHE A 1 34 ? -2.294 0.511 4.539 1.00 0.00 74 PHE A C 16
ATOM 24747 O O . PHE A 1 34 ? -1.948 1.319 5.400 1.00 0.00 74 PHE A O 16
ATOM 24764 N N . GLU A 1 35 ? -3.549 0.400 4.114 1.00 0.00 75 GLU A N 16
ATOM 24765 C CA . GLU A 1 35 ? -4.614 1.241 4.647 1.00 0.00 75 GLU A CA 16
ATOM 24766 C C . GLU A 1 35 ? -4.430 1.465 6.146 1.00 0.00 75 GLU A C 16
ATOM 24767 O O . GLU A 1 35 ? -4.544 2.589 6.634 1.00 0.00 75 GLU A O 16
ATOM 24779 N N . GLU A 1 36 ? -4.147 0.387 6.869 1.00 0.00 76 GLU A N 16
ATOM 24780 C CA . GLU A 1 36 ? -3.949 0.465 8.312 1.00 0.00 76 GLU A CA 16
ATOM 24781 C C . GLU A 1 36 ? -2.817 1.429 8.654 1.00 0.00 76 GLU A C 16
ATOM 24782 O O . GLU A 1 36 ? -2.901 2.185 9.623 1.00 0.00 76 GLU A O 16
ATOM 24794 N N . PHE A 1 37 ? -1.758 1.397 7.853 1.00 0.00 77 PHE A N 16
ATOM 24795 C CA . PHE A 1 37 ? -0.607 2.266 8.071 1.00 0.00 77 PHE A CA 16
ATOM 24796 C C . PHE A 1 37 ? -0.907 3.691 7.613 1.00 0.00 77 PHE A C 16
ATOM 24797 O O . PHE A 1 37 ? -0.602 4.656 8.312 1.00 0.00 77 PHE A O 16
ATOM 24814 N N . GLY A 1 38 ? -1.507 3.813 6.433 1.00 0.00 78 GLY A N 16
ATOM 24815 C CA . GLY A 1 38 ? -1.838 5.122 5.901 1.00 0.00 78 GLY A CA 16
ATOM 24816 C C . GLY A 1 38 ? -3.172 5.135 5.181 1.00 0.00 78 GLY A C 16
ATOM 24817 O O . GLY A 1 38 ? -3.738 4.082 4.886 1.00 0.00 78 GLY A O 16
ATOM 24821 N N . LYS A 1 39 ? -3.679 6.331 4.899 1.00 0.00 79 LYS A N 16
ATOM 24822 C CA . LYS A 1 39 ? -4.955 6.478 4.210 1.00 0.00 79 LYS A CA 16
ATOM 24823 C C . LYS A 1 39 ? -4.786 6.289 2.706 1.00 0.00 79 LYS A C 16
ATOM 24824 O O . LYS A 1 39 ? -4.063 7.043 2.054 1.00 0.00 79 LYS A O 16
ATOM 24843 N N . ILE A 1 40 ? -5.459 5.281 2.162 1.00 0.00 80 ILE A N 16
ATOM 24844 C CA . ILE A 1 40 ? -5.385 4.996 0.734 1.00 0.00 80 ILE A CA 16
ATOM 24845 C C . ILE A 1 40 ? -6.497 5.709 -0.027 1.00 0.00 80 ILE A C 16
ATOM 24846 O O . ILE A 1 40 ? -7.648 5.731 0.410 1.00 0.00 80 ILE A O 16
ATOM 24862 N N . TYR A 1 41 ? -6.145 6.291 -1.169 1.00 0.00 81 TYR A N 16
ATOM 24863 C CA . TYR A 1 41 ? -7.113 7.006 -1.992 1.00 0.00 81 TYR A CA 16
ATOM 24864 C C . TYR A 1 41 ? -7.551 6.156 -3.180 1.00 0.00 81 TYR A C 16
ATOM 24865 O O . TYR A 1 41 ? -8.729 6.128 -3.536 1.00 0.00 81 TYR A O 16
ATOM 24883 N N . GLU A 1 42 ? -6.593 5.464 -3.790 1.00 0.00 82 GLU A N 16
ATOM 24884 C CA . GLU A 1 42 ? -6.880 4.613 -4.939 1.00 0.00 82 GLU A CA 16
ATOM 24885 C C . GLU A 1 42 ? -5.770 3.587 -5.145 1.00 0.00 82 GLU A C 16
ATOM 24886 O O . GLU A 1 42 ? -4.606 3.943 -5.336 1.00 0.00 82 GLU A O 16
ATOM 24898 N N . LEU A 1 43 ? -6.138 2.311 -5.106 1.00 0.00 83 LEU A N 16
ATOM 24899 C CA . LEU A 1 43 ? -5.174 1.231 -5.288 1.00 0.00 83 LEU A CA 16
ATOM 24900 C C . LEU A 1 43 ? -5.291 0.627 -6.684 1.00 0.00 83 LEU A C 16
ATOM 24901 O O . LEU A 1 43 ? -6.386 0.517 -7.236 1.00 0.00 83 LEU A O 16
ATOM 24917 N N . THR A 1 44 ? -4.154 0.232 -7.249 1.00 0.00 84 THR A N 16
ATOM 24918 C CA . THR A 1 44 ? -4.128 -0.362 -8.580 1.00 0.00 84 THR A CA 16
ATOM 24919 C C . THR A 1 44 ? -3.061 -1.446 -8.677 1.00 0.00 84 THR A C 16
ATOM 24920 O O . THR A 1 44 ? -1.872 -1.178 -8.502 1.00 0.00 84 THR A O 16
ATOM 24931 N N . VAL A 1 45 ? -3.492 -2.671 -8.959 1.00 0.00 85 VAL A N 16
ATOM 24932 C CA . VAL A 1 45 ? -2.572 -3.796 -9.082 1.00 0.00 85 VAL A CA 16
ATOM 24933 C C . VAL A 1 45 ? -2.126 -3.986 -10.527 1.00 0.00 85 VAL A C 16
ATOM 24934 O O . VAL A 1 45 ? -2.833 -4.594 -11.332 1.00 0.00 85 VAL A O 16
ATOM 24947 N N . LEU A 1 46 ? -0.949 -3.462 -10.851 1.00 0.00 86 LEU A N 16
ATOM 24948 C CA . LEU A 1 46 ? -0.407 -3.574 -12.201 1.00 0.00 86 LEU A CA 16
ATOM 24949 C C . LEU A 1 46 ? -0.738 -4.933 -12.810 1.00 0.00 86 LEU A C 16
ATOM 24950 O O . LEU A 1 46 ? -0.198 -5.959 -12.397 1.00 0.00 86 LEU A O 16
ATOM 24966 N N . LYS A 1 47 ? -1.629 -4.933 -13.796 1.00 0.00 87 LYS A N 16
ATOM 24967 C CA . LYS A 1 47 ? -2.031 -6.164 -14.465 1.00 0.00 87 LYS A CA 16
ATOM 24968 C C . LYS A 1 47 ? -1.867 -6.040 -15.976 1.00 0.00 87 LYS A C 16
ATOM 24969 O O . LYS A 1 47 ? -2.209 -5.015 -16.565 1.00 0.00 87 LYS A O 16
ATOM 24988 N N . ASP A 1 48 ? -1.344 -7.091 -16.598 1.00 0.00 88 ASP A N 16
ATOM 24989 C CA . ASP A 1 48 ? -1.137 -7.101 -18.042 1.00 0.00 88 ASP A CA 16
ATOM 24990 C C . ASP A 1 48 ? -2.464 -7.251 -18.779 1.00 0.00 88 ASP A C 16
ATOM 24991 O O . ASP A 1 48 ? -2.607 -6.802 -19.917 1.00 0.00 88 ASP A O 16
ATOM 25000 N N . ARG A 1 49 ? -3.431 -7.885 -18.125 1.00 0.00 89 ARG A N 16
ATOM 25001 C CA . ARG A 1 49 ? -4.745 -8.096 -18.720 1.00 0.00 89 ARG A CA 16
ATOM 25002 C C . ARG A 1 49 ? -4.628 -8.831 -20.052 1.00 0.00 89 ARG A C 16
ATOM 25003 O O . ARG A 1 49 ? -5.498 -8.715 -20.915 1.00 0.00 89 ARG A O 16
ATOM 25024 N N . PHE A 1 50 ? -3.545 -9.585 -20.212 1.00 0.00 90 PHE A N 16
ATOM 25025 C CA . PHE A 1 50 ? -3.313 -10.337 -21.440 1.00 0.00 90 PHE A CA 16
ATOM 25026 C C . PHE A 1 50 ? -2.853 -11.759 -21.128 1.00 0.00 90 PHE A C 16
ATOM 25027 O O . PHE A 1 50 ? -3.611 -12.717 -21.282 1.00 0.00 90 PHE A O 16
ATOM 25044 N N . THR A 1 51 ? -1.605 -11.888 -20.688 1.00 0.00 91 THR A N 16
ATOM 25045 C CA . THR A 1 51 ? -1.043 -13.191 -20.356 1.00 0.00 91 THR A CA 16
ATOM 25046 C C . THR A 1 51 ? -0.284 -13.142 -19.035 1.00 0.00 91 THR A C 16
ATOM 25047 O O . THR A 1 51 ? -0.352 -14.073 -18.234 1.00 0.00 91 THR A O 16
ATOM 25058 N N . GLY A 1 52 ? 0.439 -12.048 -18.813 1.00 0.00 92 GLY A N 16
ATOM 25059 C CA . GLY A 1 52 ? 1.199 -11.898 -17.587 1.00 0.00 92 GLY A CA 16
ATOM 25060 C C . GLY A 1 52 ? 0.338 -11.455 -16.420 1.00 0.00 92 GLY A C 16
ATOM 25061 O O . GLY A 1 52 ? 0.812 -10.768 -15.516 1.00 0.00 92 GLY A O 16
ATOM 25065 N N . MET A 1 53 ? -0.931 -11.848 -16.442 1.00 0.00 93 MET A N 16
ATOM 25066 C CA . MET A 1 53 ? -1.861 -11.487 -15.378 1.00 0.00 93 MET A CA 16
ATOM 25067 C C . MET A 1 53 ? -1.163 -11.490 -14.022 1.00 0.00 93 MET A C 16
ATOM 25068 O O . MET A 1 53 ? -0.646 -12.518 -13.581 1.00 0.00 93 MET A O 16
ATOM 25082 N N . HIS A 1 54 ? -1.150 -10.335 -13.364 1.00 0.00 94 HIS A N 16
ATOM 25083 C CA . HIS A 1 54 ? -0.515 -10.206 -12.058 1.00 0.00 94 HIS A CA 16
ATOM 25084 C C . HIS A 1 54 ? 1.004 -10.285 -12.181 1.00 0.00 94 HIS A C 16
ATOM 25085 O O . HIS A 1 54 ? 1.648 -11.108 -11.530 1.00 0.00 94 HIS A O 16
ATOM 25099 N N . LYS A 1 55 ? 1.570 -9.426 -13.022 1.00 0.00 95 LYS A N 16
ATOM 25100 C CA . LYS A 1 55 ? 3.013 -9.398 -13.231 1.00 0.00 95 LYS A CA 16
ATOM 25101 C C . LYS A 1 55 ? 3.756 -9.772 -11.953 1.00 0.00 95 LYS A C 16
ATOM 25102 O O . LYS A 1 55 ? 4.442 -10.792 -11.898 1.00 0.00 95 LYS A O 16
ATOM 25121 N N . GLY A 1 56 ? 3.613 -8.941 -10.925 1.00 0.00 96 GLY A N 16
ATOM 25122 C CA . GLY A 1 56 ? 4.275 -9.203 -9.661 1.00 0.00 96 GLY A CA 16
ATOM 25123 C C . GLY A 1 56 ? 4.529 -7.938 -8.866 1.00 0.00 96 GLY A C 16
ATOM 25124 O O . GLY A 1 56 ? 5.546 -7.819 -8.182 1.00 0.00 96 GLY A O 16
ATOM 25128 N N . CYS A 1 57 ? 3.603 -6.989 -8.955 1.00 0.00 97 CYS A N 16
ATOM 25129 C CA . CYS A 1 57 ? 3.732 -5.725 -8.240 1.00 0.00 97 CYS A CA 16
ATOM 25130 C C . CYS A 1 57 ? 2.400 -4.982 -8.203 1.00 0.00 97 CYS A C 16
ATOM 25131 O O . CYS A 1 57 ? 1.418 -5.420 -8.800 1.00 0.00 97 CYS A O 16
ATOM 25139 N N . ALA A 1 58 ? 2.375 -3.857 -7.496 1.00 0.00 98 ALA A N 16
ATOM 25140 C CA . ALA A 1 58 ? 1.164 -3.054 -7.381 1.00 0.00 98 ALA A CA 16
ATOM 25141 C C . ALA A 1 58 ? 1.496 -1.607 -7.035 1.00 0.00 98 ALA A C 16
ATOM 25142 O O . ALA A 1 58 ? 2.453 -1.335 -6.309 1.00 0.00 98 ALA A O 16
ATOM 25149 N N . PHE A 1 59 ? 0.700 -0.680 -7.558 1.00 0.00 99 PHE A N 16
ATOM 25150 C CA . PHE A 1 59 ? 0.911 0.740 -7.306 1.00 0.00 99 PHE A CA 16
ATOM 25151 C C . PHE A 1 59 ? -0.071 1.258 -6.258 1.00 0.00 99 PHE A C 16
ATOM 25152 O O . PHE A 1 59 ? -1.287 1.163 -6.430 1.00 0.00 99 PHE A O 16
ATOM 25169 N N . LEU A 1 60 ? 0.466 1.806 -5.173 1.00 0.00 100 LEU A N 16
ATOM 25170 C CA . LEU A 1 60 ? -0.362 2.339 -4.097 1.00 0.00 100 LEU A CA 16
ATOM 25171 C C . LEU A 1 60 ? -0.325 3.864 -4.086 1.00 0.00 100 LEU A C 16
ATOM 25172 O O . LEU A 1 60 ? 0.709 4.473 -4.361 1.00 0.00 100 LEU A O 16
ATOM 25188 N N . THR A 1 61 ? -1.460 4.476 -3.763 1.00 0.00 101 THR A N 16
ATOM 25189 C CA . THR A 1 61 ? -1.558 5.929 -3.715 1.00 0.00 101 THR A CA 16
ATOM 25190 C C . THR A 1 61 ? -1.938 6.408 -2.319 1.00 0.00 101 THR A C 16
ATOM 25191 O O . THR A 1 61 ? -3.050 6.163 -1.849 1.00 0.00 101 THR A O 16
ATOM 25202 N N . TYR A 1 62 ? -1.010 7.094 -1.660 1.00 0.00 102 TYR A N 16
ATOM 25203 C CA . TYR A 1 62 ? -1.249 7.606 -0.316 1.00 0.00 102 TYR A CA 16
ATOM 25204 C C . TYR A 1 62 ? -1.691 9.066 -0.360 1.00 0.00 102 TYR A C 16
ATOM 25205 O O . TYR A 1 62 ? -1.058 9.899 -1.009 1.00 0.00 102 TYR A O 16
ATOM 25223 N N . CYS A 1 63 ? -2.782 9.367 0.336 1.00 0.00 103 CYS A N 16
ATOM 25224 C CA . CYS A 1 63 ? -3.311 10.726 0.377 1.00 0.00 103 CYS A CA 16
ATOM 25225 C C . CYS A 1 63 ? -2.242 11.712 0.835 1.00 0.00 103 CYS A C 16
ATOM 25226 O O . CYS A 1 63 ? -1.813 12.575 0.070 1.00 0.00 103 CYS A O 16
ATOM 25234 N N . GLU A 1 64 ? -1.817 11.578 2.087 1.00 0.00 104 GLU A N 16
ATOM 25235 C CA . GLU A 1 64 ? -0.799 12.459 2.646 1.00 0.00 104 GLU A CA 16
ATOM 25236 C C . GLU A 1 64 ? 0.580 12.122 2.087 1.00 0.00 104 GLU A C 16
ATOM 25237 O O . GLU A 1 64 ? 0.767 11.086 1.449 1.00 0.00 104 GLU A O 16
ATOM 25249 N N . ARG A 1 65 ? 1.543 13.006 2.329 1.00 0.00 105 ARG A N 16
ATOM 25250 C CA . ARG A 1 65 ? 2.904 12.804 1.848 1.00 0.00 105 ARG A CA 16
ATOM 25251 C C . ARG A 1 65 ? 3.690 11.908 2.801 1.00 0.00 105 ARG A C 16
ATOM 25252 O O . ARG A 1 65 ? 4.221 10.874 2.399 1.00 0.00 105 ARG A O 16
ATOM 25273 N N . GLU A 1 66 ? 3.759 12.314 4.065 1.00 0.00 106 GLU A N 16
ATOM 25274 C CA . GLU A 1 66 ? 4.482 11.548 5.074 1.00 0.00 106 GLU A CA 16
ATOM 25275 C C . GLU A 1 66 ? 3.860 10.167 5.256 1.00 0.00 106 GLU A C 16
ATOM 25276 O O . GLU A 1 66 ? 4.566 9.161 5.326 1.00 0.00 106 GLU A O 16
ATOM 25288 N N . SER A 1 67 ? 2.534 10.126 5.334 1.00 0.00 107 SER A N 16
ATOM 25289 C CA . SER A 1 67 ? 1.816 8.870 5.513 1.00 0.00 107 SER A CA 16
ATOM 25290 C C . SER A 1 67 ? 2.454 7.758 4.686 1.00 0.00 107 SER A C 16
ATOM 25291 O O . SER A 1 67 ? 2.517 6.607 5.117 1.00 0.00 107 SER A O 16
ATOM 25299 N N . ALA A 1 68 ? 2.925 8.111 3.494 1.00 0.00 108 ALA A N 16
ATOM 25300 C CA . ALA A 1 68 ? 3.559 7.145 2.606 1.00 0.00 108 ALA A CA 16
ATOM 25301 C C . ALA A 1 68 ? 4.902 6.685 3.165 1.00 0.00 108 ALA A C 16
ATOM 25302 O O . ALA A 1 68 ? 5.223 5.496 3.137 1.00 0.00 108 ALA A O 16
ATOM 25309 N N . LEU A 1 69 ? 5.683 7.633 3.670 1.00 0.00 109 LEU A N 16
ATOM 25310 C CA . LEU A 1 69 ? 6.992 7.326 4.235 1.00 0.00 109 LEU A CA 16
ATOM 25311 C C . LEU A 1 69 ? 6.879 6.265 5.325 1.00 0.00 109 LEU A C 16
ATOM 25312 O O . LEU A 1 69 ? 7.598 5.265 5.311 1.00 0.00 109 LEU A O 16
ATOM 25328 N N . LYS A 1 70 ? 5.972 6.489 6.269 1.00 0.00 110 LYS A N 16
ATOM 25329 C CA . LYS A 1 70 ? 5.761 5.553 7.367 1.00 0.00 110 LYS A CA 16
ATOM 25330 C C . LYS A 1 70 ? 5.677 4.120 6.850 1.00 0.00 110 LYS A C 16
ATOM 25331 O O . LYS A 1 70 ? 6.553 3.300 7.123 1.00 0.00 110 LYS A O 16
ATOM 25350 N N . ALA A 1 71 ? 4.619 3.826 6.102 1.00 0.00 111 ALA A N 16
ATOM 25351 C CA . ALA A 1 71 ? 4.424 2.494 5.544 1.00 0.00 111 ALA A CA 16
ATOM 25352 C C . ALA A 1 71 ? 5.607 2.083 4.674 1.00 0.00 111 ALA A C 16
ATOM 25353 O O . ALA A 1 71 ? 5.959 0.906 4.606 1.00 0.00 111 ALA A O 16
ATOM 25360 N N . GLN A 1 72 ? 6.215 3.062 4.011 1.00 0.00 112 GLN A N 16
ATOM 25361 C CA . GLN A 1 72 ? 7.358 2.801 3.144 1.00 0.00 112 GLN A CA 16
ATOM 25362 C C . GLN A 1 72 ? 8.494 2.148 3.923 1.00 0.00 112 GLN A C 16
ATOM 25363 O O . GLN A 1 72 ? 8.872 1.008 3.652 1.00 0.00 112 GLN A O 16
ATOM 25377 N N . SER A 1 73 ? 9.036 2.879 4.893 1.00 0.00 113 SER A N 16
ATOM 25378 C CA . SER A 1 73 ? 10.133 2.372 5.709 1.00 0.00 113 SER A CA 16
ATOM 25379 C C . SER A 1 73 ? 9.635 1.323 6.698 1.00 0.00 113 SER A C 16
ATOM 25380 O O . SER A 1 73 ? 10.398 0.473 7.155 1.00 0.00 113 SER A O 16
ATOM 25388 N N . ALA A 1 74 ? 8.348 1.391 7.025 1.00 0.00 114 ALA A N 16
ATOM 25389 C CA . ALA A 1 74 ? 7.746 0.447 7.958 1.00 0.00 114 ALA A CA 16
ATOM 25390 C C . ALA A 1 74 ? 7.594 -0.931 7.323 1.00 0.00 114 ALA A C 16
ATOM 25391 O O . ALA A 1 74 ? 7.690 -1.954 8.004 1.00 0.00 114 ALA A O 16
ATOM 25398 N N . LEU A 1 75 ? 7.356 -0.952 6.016 1.00 0.00 115 LEU A N 16
ATOM 25399 C CA . LEU A 1 75 ? 7.190 -2.206 5.289 1.00 0.00 115 LEU A CA 16
ATOM 25400 C C . LEU A 1 75 ? 8.500 -2.634 4.635 1.00 0.00 115 LEU A C 16
ATOM 25401 O O . LEU A 1 75 ? 8.907 -3.792 4.735 1.00 0.00 115 LEU A O 16
ATOM 25417 N N . HIS A 1 76 ? 9.157 -1.691 3.967 1.00 0.00 116 HIS A N 16
ATOM 25418 C CA . HIS A 1 76 ? 10.424 -1.970 3.298 1.00 0.00 116 HIS A CA 16
ATOM 25419 C C . HIS A 1 76 ? 11.335 -2.808 4.189 1.00 0.00 116 HIS A C 16
ATOM 25420 O O . HIS A 1 76 ? 11.546 -2.483 5.357 1.00 0.00 116 HIS A O 16
ATOM 25434 N N . GLU A 1 77 ? 11.873 -3.887 3.629 1.00 0.00 117 GLU A N 16
ATOM 25435 C CA . GLU A 1 77 ? 12.760 -4.772 4.374 1.00 0.00 117 GLU A CA 16
ATOM 25436 C C . GLU A 1 77 ? 12.320 -4.883 5.831 1.00 0.00 117 GLU A C 16
ATOM 25437 O O . GLU A 1 77 ? 13.141 -4.806 6.745 1.00 0.00 117 GLU A O 16
ATOM 25449 N N . GLN A 1 78 ? 11.020 -5.063 6.039 1.00 0.00 118 GLN A N 16
ATOM 25450 C CA . GLN A 1 78 ? 10.471 -5.183 7.384 1.00 0.00 118 GLN A CA 16
ATOM 25451 C C . GLN A 1 78 ? 9.499 -6.355 7.473 1.00 0.00 118 GLN A C 16
ATOM 25452 O O . GLN A 1 78 ? 9.505 -7.108 8.447 1.00 0.00 118 GLN A O 16
ATOM 25466 N N . LYS A 1 79 ? 8.664 -6.503 6.451 1.00 0.00 119 LYS A N 16
ATOM 25467 C CA . LYS A 1 79 ? 7.686 -7.584 6.412 1.00 0.00 119 LYS A CA 16
ATOM 25468 C C . LYS A 1 79 ? 7.980 -8.543 5.262 1.00 0.00 119 LYS A C 16
ATOM 25469 O O . LYS A 1 79 ? 8.629 -8.174 4.283 1.00 0.00 119 LYS A O 16
ATOM 25488 N N . THR A 1 80 ? 7.497 -9.775 5.387 1.00 0.00 120 THR A N 16
ATOM 25489 C CA . THR A 1 80 ? 7.707 -10.786 4.358 1.00 0.00 120 THR A CA 16
ATOM 25490 C C . THR A 1 80 ? 6.441 -11.601 4.121 1.00 0.00 120 THR A C 16
ATOM 25491 O O . THR A 1 80 ? 5.934 -12.259 5.031 1.00 0.00 120 THR A O 16
ATOM 25502 N N . LEU A 1 81 ? 5.934 -11.555 2.894 1.00 0.00 121 LEU A N 16
ATOM 25503 C CA . LEU A 1 81 ? 4.726 -12.290 2.537 1.00 0.00 121 LEU A CA 16
ATOM 25504 C C . LEU A 1 81 ? 4.979 -13.794 2.555 1.00 0.00 121 LEU A C 16
ATOM 25505 O O . LEU A 1 81 ? 6.090 -14.265 2.309 1.00 0.00 121 LEU A O 16
ATOM 25521 N N . PRO A 1 82 ? 3.925 -14.569 2.851 1.00 0.00 122 PRO A N 16
ATOM 25522 C CA . PRO A 1 82 ? 4.007 -16.031 2.906 1.00 0.00 122 PRO A CA 16
ATOM 25523 C C . PRO A 1 82 ? 4.199 -16.653 1.527 1.00 0.00 122 PRO A C 16
ATOM 25524 O O . PRO A 1 82 ? 3.358 -16.499 0.643 1.00 0.00 122 PRO A O 16
ATOM 25535 N N . GLY A 1 83 ? 5.314 -17.356 1.350 1.00 0.00 123 GLY A N 16
ATOM 25536 C CA . GLY A 1 83 ? 5.597 -17.990 0.076 1.00 0.00 123 GLY A CA 16
ATOM 25537 C C . GLY A 1 83 ? 6.857 -17.452 -0.573 1.00 0.00 123 GLY A C 16
ATOM 25538 O O . GLY A 1 83 ? 7.514 -18.152 -1.342 1.00 0.00 123 GLY A O 16
ATOM 25542 N N . MET A 1 84 ? 7.193 -16.204 -0.264 1.00 0.00 124 MET A N 16
ATOM 25543 C CA . MET A 1 84 ? 8.382 -15.572 -0.824 1.00 0.00 124 MET A CA 16
ATOM 25544 C C . MET A 1 84 ? 9.533 -15.598 0.177 1.00 0.00 124 MET A C 16
ATOM 25545 O O . MET A 1 84 ? 9.412 -15.088 1.290 1.00 0.00 124 MET A O 16
ATOM 25559 N N . ASN A 1 85 ? 10.649 -16.196 -0.227 1.00 0.00 125 ASN A N 16
ATOM 25560 C CA . ASN A 1 85 ? 11.822 -16.289 0.635 1.00 0.00 125 ASN A CA 16
ATOM 25561 C C . ASN A 1 85 ? 12.318 -14.902 1.031 1.00 0.00 125 ASN A C 16
ATOM 25562 O O . ASN A 1 85 ? 12.767 -14.690 2.157 1.00 0.00 125 ASN A O 16
ATOM 25573 N N . ARG A 1 86 ? 12.232 -13.961 0.096 1.00 0.00 126 ARG A N 16
ATOM 25574 C CA . ARG A 1 86 ? 12.673 -12.594 0.346 1.00 0.00 126 ARG A CA 16
ATOM 25575 C C . ARG A 1 86 ? 11.515 -11.731 0.842 1.00 0.00 126 ARG A C 16
ATOM 25576 O O . ARG A 1 86 ? 10.344 -12.019 0.592 1.00 0.00 126 ARG A O 16
ATOM 25597 N N . PRO A 1 87 ? 11.849 -10.649 1.561 1.00 0.00 127 PRO A N 16
ATOM 25598 C CA . PRO A 1 87 ? 10.852 -9.723 2.106 1.00 0.00 127 PRO A CA 16
ATOM 25599 C C . PRO A 1 87 ? 10.161 -8.909 1.018 1.00 0.00 127 PRO A C 16
ATOM 25600 O O . PRO A 1 87 ? 10.395 -9.121 -0.172 1.00 0.00 127 PRO A O 16
ATOM 25611 N N . ILE A 1 88 ? 9.310 -7.976 1.433 1.00 0.00 128 ILE A N 16
ATOM 25612 C CA . ILE A 1 88 ? 8.587 -7.129 0.493 1.00 0.00 128 ILE A CA 16
ATOM 25613 C C . ILE A 1 88 ? 9.278 -5.780 0.325 1.00 0.00 128 ILE A C 16
ATOM 25614 O O . ILE A 1 88 ? 9.767 -5.198 1.293 1.00 0.00 128 ILE A O 16
ATOM 25630 N N . GLN A 1 89 ? 9.312 -5.289 -0.909 1.00 0.00 129 GLN A N 16
ATOM 25631 C CA . GLN A 1 89 ? 9.942 -4.007 -1.204 1.00 0.00 129 GLN A CA 16
ATOM 25632 C C . GLN A 1 89 ? 8.893 -2.923 -1.427 1.00 0.00 129 GLN A C 16
ATOM 25633 O O . GLN A 1 89 ? 7.913 -3.131 -2.143 1.00 0.00 129 GLN A O 16
ATOM 25647 N N . VAL A 1 90 ? 9.104 -1.765 -0.808 1.00 0.00 130 VAL A N 16
ATOM 25648 C CA . VAL A 1 90 ? 8.177 -0.648 -0.940 1.00 0.00 130 VAL A CA 16
ATOM 25649 C C . VAL A 1 90 ? 8.925 0.670 -1.105 1.00 0.00 130 VAL A C 16
ATOM 25650 O O . VAL A 1 90 ? 9.580 1.146 -0.177 1.00 0.00 130 VAL A O 16
ATOM 25663 N N . LYS A 1 91 ? 8.822 1.257 -2.292 1.00 0.00 131 LYS A N 16
ATOM 25664 C CA . LYS A 1 91 ? 9.487 2.523 -2.580 1.00 0.00 131 LYS A CA 16
ATOM 25665 C C . LYS A 1 91 ? 8.629 3.392 -3.494 1.00 0.00 131 LYS A C 16
ATOM 25666 O O . LYS A 1 91 ? 7.817 2.899 -4.277 1.00 0.00 131 LYS A O 16
ATOM 25685 N N . PRO A 1 92 ? 8.813 4.717 -3.395 1.00 0.00 132 PRO A N 16
ATOM 25686 C CA . PRO A 1 92 ? 8.066 5.683 -4.207 1.00 0.00 132 PRO A CA 16
ATOM 25687 C C . PRO A 1 92 ? 8.469 5.638 -5.677 1.00 0.00 132 PRO A C 16
ATOM 25688 O O . PRO A 1 92 ? 9.650 5.734 -6.010 1.00 0.00 132 PRO A O 16
ATOM 25699 N N . ALA A 1 93 ? 7.480 5.493 -6.552 1.00 0.00 133 ALA A N 16
ATOM 25700 C CA . ALA A 1 93 ? 7.731 5.438 -7.987 1.00 0.00 133 ALA A CA 16
ATOM 25701 C C . ALA A 1 93 ? 8.329 6.748 -8.489 1.00 0.00 133 ALA A C 16
ATOM 25702 O O . ALA A 1 93 ? 7.604 7.663 -8.880 1.00 0.00 133 ALA A O 16
ATOM 25709 N N . ASP A 1 94 ? 9.655 6.831 -8.476 1.00 0.00 134 ASP A N 16
ATOM 25710 C CA . ASP A 1 94 ? 10.351 8.029 -8.931 1.00 0.00 134 ASP A CA 16
ATOM 25711 C C . ASP A 1 94 ? 11.243 7.717 -10.129 1.00 0.00 134 ASP A C 16
ATOM 25712 O O . ASP A 1 94 ? 12.463 7.613 -9.996 1.00 0.00 134 ASP A O 16
ATOM 25721 N N . SER A 1 95 ? 10.627 7.568 -11.297 1.00 0.00 135 SER A N 16
ATOM 25722 C CA . SER A 1 95 ? 11.365 7.263 -12.517 1.00 0.00 135 SER A CA 16
ATOM 25723 C C . SER A 1 95 ? 11.197 8.377 -13.546 1.00 0.00 135 SER A C 16
ATOM 25724 O O . SER A 1 95 ? 12.178 8.934 -14.039 1.00 0.00 135 SER A O 16
ATOM 25732 N N . GLU A 1 96 ? 9.946 8.696 -13.865 1.00 0.00 136 GLU A N 16
ATOM 25733 C CA . GLU A 1 96 ? 9.650 9.742 -14.836 1.00 0.00 136 GLU A CA 16
ATOM 25734 C C . GLU A 1 96 ? 9.578 11.108 -14.159 1.00 0.00 136 GLU A C 16
ATOM 25735 O O . GLU A 1 96 ? 9.250 11.211 -12.978 1.00 0.00 136 GLU A O 16
ATOM 25747 N N . SER A 1 97 ? 9.889 12.155 -14.918 1.00 0.00 137 SER A N 16
ATOM 25748 C CA . SER A 1 97 ? 9.865 13.514 -14.391 1.00 0.00 137 SER A CA 16
ATOM 25749 C C . SER A 1 97 ? 9.013 14.423 -15.272 1.00 0.00 137 SER A C 16
ATOM 25750 O O . SER A 1 97 ? 9.529 15.117 -16.149 1.00 0.00 137 SER A O 16
ATOM 25758 N N . ARG A 1 98 ? 7.706 14.414 -15.032 1.00 0.00 138 ARG A N 16
ATOM 25759 C CA . ARG A 1 98 ? 6.781 15.235 -15.803 1.00 0.00 138 ARG A CA 16
ATOM 25760 C C . ARG A 1 98 ? 7.167 16.710 -15.722 1.00 0.00 138 ARG A C 16
ATOM 25761 O O . ARG A 1 98 ? 7.387 17.361 -16.742 1.00 0.00 138 ARG A O 16
ATOM 25782 N N . GLY A 1 99 ? 7.246 17.229 -14.501 1.00 0.00 139 GLY A N 16
ATOM 25783 C CA . GLY A 1 99 ? 7.604 18.622 -14.309 1.00 0.00 139 GLY A CA 16
ATOM 25784 C C . GLY A 1 99 ? 6.602 19.570 -14.938 1.00 0.00 139 GLY A C 16
ATOM 25785 O O . GLY A 1 99 ? 5.395 19.428 -14.743 1.00 0.00 139 GLY A O 16
ATOM 25789 N N . GLY A 1 100 ? 7.103 20.543 -15.694 1.00 0.00 140 GLY A N 16
ATOM 25790 C CA . GLY A 1 100 ? 6.229 21.505 -16.340 1.00 0.00 140 GLY A CA 16
ATOM 25791 C C . GLY A 1 100 ? 6.975 22.417 -17.293 1.00 0.00 140 GLY A C 16
ATOM 25792 O O . GLY A 1 100 ? 7.432 23.492 -16.905 1.00 0.00 140 GLY A O 16
ATOM 25796 N N . SER A 1 101 ? 7.100 21.987 -18.544 1.00 0.00 141 SER A N 16
ATOM 25797 C CA . SER A 1 101 ? 7.801 22.771 -19.555 1.00 0.00 141 SER A CA 16
ATOM 25798 C C . SER A 1 101 ? 6.991 24.003 -19.945 1.00 0.00 141 SER A C 16
ATOM 25799 O O . SER A 1 101 ? 7.443 25.135 -19.777 1.00 0.00 141 SER A O 16
ATOM 25807 N N . GLY A 1 102 ? 5.791 23.774 -20.469 1.00 0.00 142 GLY A N 16
ATOM 25808 C CA . GLY A 1 102 ? 4.936 24.874 -20.876 1.00 0.00 142 GLY A CA 16
ATOM 25809 C C . GLY A 1 102 ? 5.338 25.455 -22.217 1.00 0.00 142 GLY A C 16
ATOM 25810 O O . GLY A 1 102 ? 6.187 26.342 -22.304 1.00 0.00 142 GLY A O 16
ATOM 25814 N N . PRO A 1 103 ? 4.720 24.948 -23.294 1.00 0.00 143 PRO A N 16
ATOM 25815 C CA . PRO A 1 103 ? 5.003 25.407 -24.658 1.00 0.00 143 PRO A CA 16
ATOM 25816 C C . PRO A 1 103 ? 4.494 26.822 -24.910 1.00 0.00 143 PRO A C 16
ATOM 25817 O O . PRO A 1 103 ? 3.370 27.163 -24.543 1.00 0.00 143 PRO A O 16
ATOM 25828 N N . SER A 1 104 ? 5.330 27.643 -25.539 1.00 0.00 144 SER A N 16
ATOM 25829 C CA . SER A 1 104 ? 4.965 29.023 -25.838 1.00 0.00 144 SER A CA 16
ATOM 25830 C C . SER A 1 104 ? 4.738 29.213 -27.334 1.00 0.00 144 SER A C 16
ATOM 25831 O O . SER A 1 104 ? 5.660 29.551 -28.076 1.00 0.00 144 SER A O 16
ATOM 25839 N N . SER A 1 105 ? 3.502 28.993 -27.771 1.00 0.00 145 SER A N 16
ATOM 25840 C CA . SER A 1 105 ? 3.152 29.136 -29.179 1.00 0.00 145 SER A CA 16
ATOM 25841 C C . SER A 1 105 ? 2.304 30.385 -29.405 1.00 0.00 145 SER A C 16
ATOM 25842 O O . SER A 1 105 ? 1.429 30.708 -28.602 1.00 0.00 145 SER A O 16
ATOM 25850 N N . GLY A 1 106 ? 2.571 31.084 -30.504 1.00 0.00 146 GLY A N 16
ATOM 25851 C CA . GLY A 1 106 ? 1.825 32.289 -30.816 1.00 0.00 146 GLY A CA 16
ATOM 25852 C C . GLY A 1 106 ? 0.372 32.197 -30.394 1.00 0.00 146 GLY A C 16
ATOM 25853 O O . GLY A 1 106 ? -0.348 31.291 -30.815 1.00 0.00 146 GLY A O 16
ATOM 25857 N N . GLY A 1 1 ? -7.616 19.408 19.449 1.00 0.00 41 GLY A N 17
ATOM 25858 C CA . GLY A 1 1 ? -6.452 18.921 18.731 1.00 0.00 41 GLY A CA 17
ATOM 25859 C C . GLY A 1 1 ? -6.730 18.701 17.258 1.00 0.00 41 GLY A C 17
ATOM 25860 O O . GLY A 1 1 ? -6.408 19.548 16.425 1.00 0.00 41 GLY A O 17
ATOM 25864 N N . SER A 1 2 ? -7.329 17.559 16.934 1.00 0.00 42 SER A N 17
ATOM 25865 C CA . SER A 1 2 ? -7.645 17.227 15.550 1.00 0.00 42 SER A CA 17
ATOM 25866 C C . SER A 1 2 ? -9.153 17.108 15.350 1.00 0.00 42 SER A C 17
ATOM 25867 O O . SER A 1 2 ? -9.775 16.144 15.796 1.00 0.00 42 SER A O 17
ATOM 25875 N N . SER A 1 3 ? -9.734 18.097 14.678 1.00 0.00 43 SER A N 17
ATOM 25876 C CA . SER A 1 3 ? -11.169 18.106 14.422 1.00 0.00 43 SER A CA 17
ATOM 25877 C C . SER A 1 3 ? -11.596 16.847 13.673 1.00 0.00 43 SER A C 17
ATOM 25878 O O . SER A 1 3 ? -12.782 16.529 13.597 1.00 0.00 43 SER A O 17
ATOM 25886 N N . GLY A 1 4 ? -10.619 16.134 13.122 1.00 0.00 44 GLY A N 17
ATOM 25887 C CA . GLY A 1 4 ? -10.912 14.918 12.386 1.00 0.00 44 GLY A CA 17
ATOM 25888 C C . GLY A 1 4 ? -11.635 15.189 11.082 1.00 0.00 44 GLY A C 17
ATOM 25889 O O . GLY A 1 4 ? -12.825 15.506 11.078 1.00 0.00 44 GLY A O 17
ATOM 25893 N N . SER A 1 5 ? -10.915 15.066 9.971 1.00 0.00 45 SER A N 17
ATOM 25894 C CA . SER A 1 5 ? -11.494 15.306 8.655 1.00 0.00 45 SER A CA 17
ATOM 25895 C C . SER A 1 5 ? -10.512 14.922 7.552 1.00 0.00 45 SER A C 17
ATOM 25896 O O . SER A 1 5 ? -9.304 14.860 7.775 1.00 0.00 45 SER A O 17
ATOM 25904 N N . SER A 1 6 ? -11.042 14.665 6.360 1.00 0.00 46 SER A N 17
ATOM 25905 C CA . SER A 1 6 ? -10.214 14.283 5.222 1.00 0.00 46 SER A CA 17
ATOM 25906 C C . SER A 1 6 ? -10.897 14.647 3.907 1.00 0.00 46 SER A C 17
ATOM 25907 O O . SER A 1 6 ? -12.077 14.996 3.883 1.00 0.00 46 SER A O 17
ATOM 25915 N N . GLY A 1 7 ? -10.145 14.563 2.814 1.00 0.00 47 GLY A N 17
ATOM 25916 C CA . GLY A 1 7 ? -10.694 14.886 1.509 1.00 0.00 47 GLY A CA 17
ATOM 25917 C C . GLY A 1 7 ? -9.913 14.248 0.378 1.00 0.00 47 GLY A C 17
ATOM 25918 O O . GLY A 1 7 ? -9.412 13.132 0.512 1.00 0.00 47 GLY A O 17
ATOM 25922 N N . MET A 1 8 ? -9.811 14.957 -0.742 1.00 0.00 48 MET A N 17
ATOM 25923 C CA . MET A 1 8 ? -9.086 14.452 -1.902 1.00 0.00 48 MET A CA 17
ATOM 25924 C C . MET A 1 8 ? -7.580 14.491 -1.662 1.00 0.00 48 MET A C 17
ATOM 25925 O O . MET A 1 8 ? -7.113 15.064 -0.677 1.00 0.00 48 MET A O 17
ATOM 25939 N N . LYS A 1 9 ? -6.825 13.878 -2.567 1.00 0.00 49 LYS A N 17
ATOM 25940 C CA . LYS A 1 9 ? -5.371 13.843 -2.454 1.00 0.00 49 LYS A CA 17
ATOM 25941 C C . LYS A 1 9 ? -4.799 15.254 -2.362 1.00 0.00 49 LYS A C 17
ATOM 25942 O O . LYS A 1 9 ? -5.296 16.179 -3.006 1.00 0.00 49 LYS A O 17
ATOM 25961 N N . ASP A 1 10 ? -3.751 15.411 -1.561 1.00 0.00 50 ASP A N 17
ATOM 25962 C CA . ASP A 1 10 ? -3.110 16.709 -1.387 1.00 0.00 50 ASP A CA 17
ATOM 25963 C C . ASP A 1 10 ? -2.533 17.211 -2.707 1.00 0.00 50 ASP A C 17
ATOM 25964 O O . ASP A 1 10 ? -2.389 16.449 -3.664 1.00 0.00 50 ASP A O 17
ATOM 25973 N N . HIS A 1 11 ? -2.205 18.499 -2.753 1.00 0.00 51 HIS A N 17
ATOM 25974 C CA . HIS A 1 11 ? -1.645 19.103 -3.956 1.00 0.00 51 HIS A CA 17
ATOM 25975 C C . HIS A 1 11 ? -0.639 18.165 -4.617 1.00 0.00 51 HIS A C 17
ATOM 25976 O O . HIS A 1 11 ? -0.615 18.026 -5.840 1.00 0.00 51 HIS A O 17
ATOM 25990 N N . ASP A 1 12 ? 0.191 17.526 -3.800 1.00 0.00 52 ASP A N 17
ATOM 25991 C CA . ASP A 1 12 ? 1.199 16.601 -4.305 1.00 0.00 52 ASP A CA 17
ATOM 25992 C C . ASP A 1 12 ? 0.965 15.194 -3.765 1.00 0.00 52 ASP A C 17
ATOM 25993 O O . ASP A 1 12 ? 1.095 14.949 -2.566 1.00 0.00 52 ASP A O 17
ATOM 26002 N N . ALA A 1 13 ? 0.618 14.273 -4.658 1.00 0.00 53 ALA A N 17
ATOM 26003 C CA . ALA A 1 13 ? 0.367 12.890 -4.272 1.00 0.00 53 ALA A CA 17
ATOM 26004 C C . ALA A 1 13 ? 1.496 11.976 -4.735 1.00 0.00 53 ALA A C 17
ATOM 26005 O O . ALA A 1 13 ? 1.872 11.984 -5.908 1.00 0.00 53 ALA A O 17
ATOM 26012 N N . ILE A 1 14 ? 2.034 11.191 -3.808 1.00 0.00 54 ILE A N 17
ATOM 26013 C CA . ILE A 1 14 ? 3.120 10.271 -4.123 1.00 0.00 54 ILE A CA 17
ATOM 26014 C C . ILE A 1 14 ? 2.606 8.844 -4.272 1.00 0.00 54 ILE A C 17
ATOM 26015 O O . ILE A 1 14 ? 1.860 8.349 -3.426 1.00 0.00 54 ILE A O 17
ATOM 26031 N N . LYS A 1 15 ? 3.011 8.185 -5.352 1.00 0.00 55 LYS A N 17
ATOM 26032 C CA . LYS A 1 15 ? 2.595 6.812 -5.613 1.00 0.00 55 LYS A CA 17
ATOM 26033 C C . LYS A 1 15 ? 3.677 5.825 -5.187 1.00 0.00 55 LYS A C 17
ATOM 26034 O O . LYS A 1 15 ? 4.781 5.825 -5.735 1.00 0.00 55 LYS A O 17
ATOM 26053 N N . LEU A 1 16 ? 3.355 4.985 -4.210 1.00 0.00 56 LEU A N 17
ATOM 26054 C CA . LEU A 1 16 ? 4.300 3.992 -3.712 1.00 0.00 56 LEU A CA 17
ATOM 26055 C C . LEU A 1 16 ? 4.332 2.767 -4.621 1.00 0.00 56 LEU A C 17
ATOM 26056 O O . LEU A 1 16 ? 3.288 2.221 -4.980 1.00 0.00 56 LEU A O 17
ATOM 26072 N N . PHE A 1 17 ? 5.535 2.339 -4.987 1.00 0.00 57 PHE A N 17
ATOM 26073 C CA . PHE A 1 17 ? 5.703 1.177 -5.853 1.00 0.00 57 PHE A CA 17
ATOM 26074 C C . PHE A 1 17 ? 6.089 -0.055 -5.040 1.00 0.00 57 PHE A C 17
ATOM 26075 O O . PHE A 1 17 ? 7.193 -0.134 -4.500 1.00 0.00 57 PHE A O 17
ATOM 26092 N N . ILE A 1 18 ? 5.173 -1.014 -4.959 1.00 0.00 58 ILE A N 17
ATOM 26093 C CA . ILE A 1 18 ? 5.418 -2.242 -4.213 1.00 0.00 58 ILE A CA 17
ATOM 26094 C C . ILE A 1 18 ? 5.790 -3.388 -5.148 1.00 0.00 58 ILE A C 17
ATOM 26095 O O . ILE A 1 18 ? 5.224 -3.528 -6.231 1.00 0.00 58 ILE A O 17
ATOM 26111 N N . GLY A 1 19 ? 6.747 -4.206 -4.721 1.00 0.00 59 GLY A N 17
ATOM 26112 C CA . GLY A 1 19 ? 7.179 -5.330 -5.531 1.00 0.00 59 GLY A CA 17
ATOM 26113 C C . GLY A 1 19 ? 7.313 -6.607 -4.725 1.00 0.00 59 GLY A C 17
ATOM 26114 O O . GLY A 1 19 ? 6.983 -6.638 -3.540 1.00 0.00 59 GLY A O 17
ATOM 26118 N N . GLN A 1 20 ? 7.797 -7.664 -5.371 1.00 0.00 60 GLN A N 17
ATOM 26119 C CA . GLN A 1 20 ? 7.971 -8.950 -4.706 1.00 0.00 60 GLN A CA 17
ATOM 26120 C C . GLN A 1 20 ? 6.647 -9.455 -4.141 1.00 0.00 60 GLN A C 17
ATOM 26121 O O . GLN A 1 20 ? 6.543 -9.751 -2.950 1.00 0.00 60 GLN A O 17
ATOM 26135 N N . ILE A 1 21 ? 5.639 -9.549 -5.001 1.00 0.00 61 ILE A N 17
ATOM 26136 C CA . ILE A 1 21 ? 4.323 -10.018 -4.587 1.00 0.00 61 ILE A CA 17
ATOM 26137 C C . ILE A 1 21 ? 3.791 -11.078 -5.545 1.00 0.00 61 ILE A C 17
ATOM 26138 O O . ILE A 1 21 ? 3.734 -10.881 -6.759 1.00 0.00 61 ILE A O 17
ATOM 26154 N N . PRO A 1 22 ? 3.389 -12.230 -4.988 1.00 0.00 62 PRO A N 17
ATOM 26155 C CA . PRO A 1 22 ? 2.851 -13.344 -5.775 1.00 0.00 62 PRO A CA 17
ATOM 26156 C C . PRO A 1 22 ? 1.477 -13.033 -6.357 1.00 0.00 62 PRO A C 17
ATOM 26157 O O . PRO A 1 22 ? 0.776 -12.143 -5.876 1.00 0.00 62 PRO A O 17
ATOM 26168 N N . ARG A 1 23 ? 1.098 -13.771 -7.395 1.00 0.00 63 ARG A N 17
ATOM 26169 C CA . ARG A 1 23 ? -0.193 -13.573 -8.042 1.00 0.00 63 ARG A CA 17
ATOM 26170 C C . ARG A 1 23 ? -1.283 -14.380 -7.342 1.00 0.00 63 ARG A C 17
ATOM 26171 O O . ARG A 1 23 ? -2.127 -14.996 -7.992 1.00 0.00 63 ARG A O 17
ATOM 26192 N N . ASN A 1 24 ? -1.257 -14.372 -6.014 1.00 0.00 64 ASN A N 17
ATOM 26193 C CA . ASN A 1 24 ? -2.241 -15.104 -5.225 1.00 0.00 64 ASN A CA 17
ATOM 26194 C C . ASN A 1 24 ? -2.965 -14.173 -4.257 1.00 0.00 64 ASN A C 17
ATOM 26195 O O . ASN A 1 24 ? -3.819 -14.606 -3.483 1.00 0.00 64 ASN A O 17
ATOM 26206 N N . LEU A 1 25 ? -2.618 -12.891 -4.308 1.00 0.00 65 LEU A N 17
ATOM 26207 C CA . LEU A 1 25 ? -3.235 -11.897 -3.436 1.00 0.00 65 LEU A CA 17
ATOM 26208 C C . LEU A 1 25 ? -4.301 -11.103 -4.184 1.00 0.00 65 LEU A C 17
ATOM 26209 O O . LEU A 1 25 ? -4.459 -11.247 -5.397 1.00 0.00 65 LEU A O 17
ATOM 26225 N N . ASP A 1 26 ? -5.028 -10.265 -3.454 1.00 0.00 66 ASP A N 17
ATOM 26226 C CA . ASP A 1 26 ? -6.078 -9.446 -4.049 1.00 0.00 66 ASP A CA 17
ATOM 26227 C C . ASP A 1 26 ? -6.079 -8.044 -3.448 1.00 0.00 66 ASP A C 17
ATOM 26228 O O . ASP A 1 26 ? -5.564 -7.829 -2.351 1.00 0.00 66 ASP A O 17
ATOM 26237 N N . GLU A 1 27 ? -6.661 -7.094 -4.174 1.00 0.00 67 GLU A N 17
ATOM 26238 C CA . GLU A 1 27 ? -6.727 -5.713 -3.712 1.00 0.00 67 GLU A CA 17
ATOM 26239 C C . GLU A 1 27 ? -7.449 -5.622 -2.371 1.00 0.00 67 GLU A C 17
ATOM 26240 O O . GLU A 1 27 ? -7.115 -4.789 -1.528 1.00 0.00 67 GLU A O 17
ATOM 26252 N N . LYS A 1 28 ? -8.442 -6.484 -2.181 1.00 0.00 68 LYS A N 17
ATOM 26253 C CA . LYS A 1 28 ? -9.213 -6.503 -0.943 1.00 0.00 68 LYS A CA 17
ATOM 26254 C C . LYS A 1 28 ? -8.410 -7.138 0.188 1.00 0.00 68 LYS A C 17
ATOM 26255 O O . LYS A 1 28 ? -8.787 -7.046 1.357 1.00 0.00 68 LYS A O 17
ATOM 26274 N N . ASP A 1 29 ? -7.303 -7.781 -0.167 1.00 0.00 69 ASP A N 17
ATOM 26275 C CA . ASP A 1 29 ? -6.446 -8.429 0.819 1.00 0.00 69 ASP A CA 17
ATOM 26276 C C . ASP A 1 29 ? -5.138 -7.663 0.989 1.00 0.00 69 ASP A C 17
ATOM 26277 O O . ASP A 1 29 ? -4.348 -7.954 1.888 1.00 0.00 69 ASP A O 17
ATOM 26286 N N . LEU A 1 30 ? -4.914 -6.684 0.118 1.00 0.00 70 LEU A N 17
ATOM 26287 C CA . LEU A 1 30 ? -3.700 -5.877 0.171 1.00 0.00 70 LEU A CA 17
ATOM 26288 C C . LEU A 1 30 ? -4.007 -4.464 0.656 1.00 0.00 70 LEU A C 17
ATOM 26289 O O . LEU A 1 30 ? -3.215 -3.858 1.378 1.00 0.00 70 LEU A O 17
ATOM 26305 N N . LYS A 1 31 ? -5.163 -3.944 0.257 1.00 0.00 71 LYS A N 17
ATOM 26306 C CA . LYS A 1 31 ? -5.578 -2.604 0.654 1.00 0.00 71 LYS A CA 17
ATOM 26307 C C . LYS A 1 31 ? -5.645 -2.482 2.173 1.00 0.00 71 LYS A C 17
ATOM 26308 O O . LYS A 1 31 ? -5.211 -1.491 2.760 1.00 0.00 71 LYS A O 17
ATOM 26327 N N . PRO A 1 32 ? -6.201 -3.513 2.826 1.00 0.00 72 PRO A N 17
ATOM 26328 C CA . PRO A 1 32 ? -6.336 -3.546 4.285 1.00 0.00 72 PRO A CA 17
ATOM 26329 C C . PRO A 1 32 ? -5.041 -3.168 4.996 1.00 0.00 72 PRO A C 17
ATOM 26330 O O . PRO A 1 32 ? -4.983 -2.166 5.709 1.00 0.00 72 PRO A O 17
ATOM 26341 N N . LEU A 1 33 ? -4.005 -3.975 4.796 1.00 0.00 73 LEU A N 17
ATOM 26342 C CA . LEU A 1 33 ? -2.709 -3.724 5.418 1.00 0.00 73 LEU A CA 17
ATOM 26343 C C . LEU A 1 33 ? -2.352 -2.243 5.354 1.00 0.00 73 LEU A C 17
ATOM 26344 O O . LEU A 1 33 ? -2.310 -1.558 6.376 1.00 0.00 73 LEU A O 17
ATOM 26360 N N . PHE A 1 34 ? -2.097 -1.753 4.145 1.00 0.00 74 PHE A N 17
ATOM 26361 C CA . PHE A 1 34 ? -1.744 -0.352 3.946 1.00 0.00 74 PHE A CA 17
ATOM 26362 C C . PHE A 1 34 ? -2.736 0.564 4.656 1.00 0.00 74 PHE A C 17
ATOM 26363 O O . PHE A 1 34 ? -2.349 1.402 5.471 1.00 0.00 74 PHE A O 17
ATOM 26380 N N . GLU A 1 35 ? -4.017 0.399 4.340 1.00 0.00 75 GLU A N 17
ATOM 26381 C CA . GLU A 1 35 ? -5.064 1.212 4.947 1.00 0.00 75 GLU A CA 17
ATOM 26382 C C . GLU A 1 35 ? -4.753 1.493 6.414 1.00 0.00 75 GLU A C 17
ATOM 26383 O O . GLU A 1 35 ? -5.077 2.561 6.933 1.00 0.00 75 GLU A O 17
ATOM 26395 N N . GLU A 1 36 ? -4.124 0.527 7.076 1.00 0.00 76 GLU A N 17
ATOM 26396 C CA . GLU A 1 36 ? -3.770 0.671 8.483 1.00 0.00 76 GLU A CA 17
ATOM 26397 C C . GLU A 1 36 ? -2.705 1.747 8.670 1.00 0.00 76 GLU A C 17
ATOM 26398 O O . GLU A 1 36 ? -2.900 2.707 9.415 1.00 0.00 76 GLU A O 17
ATOM 26410 N N . PHE A 1 37 ? -1.577 1.580 7.987 1.00 0.00 77 PHE A N 17
ATOM 26411 C CA . PHE A 1 37 ? -0.479 2.535 8.078 1.00 0.00 77 PHE A CA 17
ATOM 26412 C C . PHE A 1 37 ? -0.900 3.900 7.540 1.00 0.00 77 PHE A C 17
ATOM 26413 O O . PHE A 1 37 ? -0.605 4.933 8.138 1.00 0.00 77 PHE A O 17
ATOM 26430 N N . GLY A 1 38 ? -1.592 3.894 6.404 1.00 0.00 78 GLY A N 17
ATOM 26431 C CA . GLY A 1 38 ? -2.042 5.136 5.803 1.00 0.00 78 GLY A CA 17
ATOM 26432 C C . GLY A 1 38 ? -3.434 5.024 5.213 1.00 0.00 78 GLY A C 17
ATOM 26433 O O . GLY A 1 38 ? -3.885 3.931 4.869 1.00 0.00 78 GLY A O 17
ATOM 26437 N N . LYS A 1 39 ? -4.118 6.157 5.097 1.00 0.00 79 LYS A N 17
ATOM 26438 C CA . LYS A 1 39 ? -5.468 6.183 4.545 1.00 0.00 79 LYS A CA 17
ATOM 26439 C C . LYS A 1 39 ? -5.433 6.141 3.021 1.00 0.00 79 LYS A C 17
ATOM 26440 O O . LYS A 1 39 ? -5.630 7.161 2.359 1.00 0.00 79 LYS A O 17
ATOM 26459 N N . ILE A 1 40 ? -5.183 4.958 2.471 1.00 0.00 80 ILE A N 17
ATOM 26460 C CA . ILE A 1 40 ? -5.126 4.785 1.025 1.00 0.00 80 ILE A CA 17
ATOM 26461 C C . ILE A 1 40 ? -6.182 5.636 0.327 1.00 0.00 80 ILE A C 17
ATOM 26462 O O . ILE A 1 40 ? -7.186 6.016 0.930 1.00 0.00 80 ILE A O 17
ATOM 26478 N N . TYR A 1 41 ? -5.950 5.929 -0.947 1.00 0.00 81 TYR A N 17
ATOM 26479 C CA . TYR A 1 41 ? -6.880 6.736 -1.728 1.00 0.00 81 TYR A CA 17
ATOM 26480 C C . TYR A 1 41 ? -7.379 5.965 -2.947 1.00 0.00 81 TYR A C 17
ATOM 26481 O O . TYR A 1 41 ? -8.522 6.129 -3.373 1.00 0.00 81 TYR A O 17
ATOM 26499 N N . GLU A 1 42 ? -6.512 5.124 -3.502 1.00 0.00 82 GLU A N 17
ATOM 26500 C CA . GLU A 1 42 ? -6.864 4.328 -4.672 1.00 0.00 82 GLU A CA 17
ATOM 26501 C C . GLU A 1 42 ? -5.772 3.309 -4.985 1.00 0.00 82 GLU A C 17
ATOM 26502 O O . GLU A 1 42 ? -4.658 3.672 -5.363 1.00 0.00 82 GLU A O 17
ATOM 26514 N N . LEU A 1 43 ? -6.100 2.032 -4.824 1.00 0.00 83 LEU A N 17
ATOM 26515 C CA . LEU A 1 43 ? -5.149 0.958 -5.088 1.00 0.00 83 LEU A CA 17
ATOM 26516 C C . LEU A 1 43 ? -5.337 0.398 -6.494 1.00 0.00 83 LEU A C 17
ATOM 26517 O O . LEU A 1 43 ? -6.460 0.134 -6.925 1.00 0.00 83 LEU A O 17
ATOM 26533 N N . THR A 1 44 ? -4.229 0.215 -7.206 1.00 0.00 84 THR A N 17
ATOM 26534 C CA . THR A 1 44 ? -4.271 -0.315 -8.563 1.00 0.00 84 THR A CA 17
ATOM 26535 C C . THR A 1 44 ? -3.224 -1.406 -8.759 1.00 0.00 84 THR A C 17
ATOM 26536 O O . THR A 1 44 ? -2.026 -1.163 -8.617 1.00 0.00 84 THR A O 17
ATOM 26547 N N . VAL A 1 45 ? -3.684 -2.609 -9.088 1.00 0.00 85 VAL A N 17
ATOM 26548 C CA . VAL A 1 45 ? -2.787 -3.738 -9.306 1.00 0.00 85 VAL A CA 17
ATOM 26549 C C . VAL A 1 45 ? -2.224 -3.726 -10.723 1.00 0.00 85 VAL A C 17
ATOM 26550 O O . VAL A 1 45 ? -2.973 -3.694 -11.700 1.00 0.00 85 VAL A O 17
ATOM 26563 N N . LEU A 1 46 ? -0.900 -3.752 -10.827 1.00 0.00 86 LEU A N 17
ATOM 26564 C CA . LEU A 1 46 ? -0.234 -3.745 -12.125 1.00 0.00 86 LEU A CA 17
ATOM 26565 C C . LEU A 1 46 ? -0.293 -5.124 -12.774 1.00 0.00 86 LEU A C 17
ATOM 26566 O O . LEU A 1 46 ? 0.422 -6.043 -12.372 1.00 0.00 86 LEU A O 17
ATOM 26582 N N . LYS A 1 47 ? -1.147 -5.262 -13.783 1.00 0.00 87 LYS A N 17
ATOM 26583 C CA . LYS A 1 47 ? -1.297 -6.527 -14.492 1.00 0.00 87 LYS A CA 17
ATOM 26584 C C . LYS A 1 47 ? -1.443 -6.296 -15.992 1.00 0.00 87 LYS A C 17
ATOM 26585 O O . LYS A 1 47 ? -1.941 -5.256 -16.424 1.00 0.00 87 LYS A O 17
ATOM 26604 N N . ASP A 1 48 ? -1.009 -7.272 -16.781 1.00 0.00 88 ASP A N 17
ATOM 26605 C CA . ASP A 1 48 ? -1.094 -7.176 -18.234 1.00 0.00 88 ASP A CA 17
ATOM 26606 C C . ASP A 1 48 ? -2.420 -7.736 -18.739 1.00 0.00 88 ASP A C 17
ATOM 26607 O O . ASP A 1 48 ? -3.207 -8.286 -17.968 1.00 0.00 88 ASP A O 17
ATOM 26616 N N . ARG A 1 49 ? -2.662 -7.591 -20.038 1.00 0.00 89 ARG A N 17
ATOM 26617 C CA . ARG A 1 49 ? -3.894 -8.080 -20.645 1.00 0.00 89 ARG A CA 17
ATOM 26618 C C . ARG A 1 49 ? -3.591 -8.986 -21.834 1.00 0.00 89 ARG A C 17
ATOM 26619 O O . ARG A 1 49 ? -4.502 -9.481 -22.498 1.00 0.00 89 ARG A O 17
ATOM 26640 N N . PHE A 1 50 ? -2.306 -9.199 -22.098 1.00 0.00 90 PHE A N 17
ATOM 26641 C CA . PHE A 1 50 ? -1.883 -10.045 -23.208 1.00 0.00 90 PHE A CA 17
ATOM 26642 C C . PHE A 1 50 ? -1.223 -11.322 -22.697 1.00 0.00 90 PHE A C 17
ATOM 26643 O O . PHE A 1 50 ? -1.794 -12.409 -22.787 1.00 0.00 90 PHE A O 17
ATOM 26660 N N . THR A 1 51 ? -0.014 -11.183 -22.162 1.00 0.00 91 THR A N 17
ATOM 26661 C CA . THR A 1 51 ? 0.727 -12.324 -21.639 1.00 0.00 91 THR A CA 17
ATOM 26662 C C . THR A 1 51 ? 1.185 -12.072 -20.207 1.00 0.00 91 THR A C 17
ATOM 26663 O O . THR A 1 51 ? 1.305 -13.002 -19.411 1.00 0.00 91 THR A O 17
ATOM 26674 N N . GLY A 1 52 ? 1.440 -10.807 -19.885 1.00 0.00 92 GLY A N 17
ATOM 26675 C CA . GLY A 1 52 ? 1.882 -10.456 -18.548 1.00 0.00 92 GLY A CA 17
ATOM 26676 C C . GLY A 1 52 ? 0.750 -10.473 -17.540 1.00 0.00 92 GLY A C 17
ATOM 26677 O O . GLY A 1 52 ? 0.614 -9.553 -16.735 1.00 0.00 92 GLY A O 17
ATOM 26681 N N . MET A 1 53 ? -0.065 -11.522 -17.586 1.00 0.00 93 MET A N 17
ATOM 26682 C CA . MET A 1 53 ? -1.192 -11.654 -16.669 1.00 0.00 93 MET A CA 17
ATOM 26683 C C . MET A 1 53 ? -0.860 -11.049 -15.309 1.00 0.00 93 MET A C 17
ATOM 26684 O O . MET A 1 53 ? -1.675 -10.342 -14.717 1.00 0.00 93 MET A O 17
ATOM 26698 N N . HIS A 1 54 ? 0.343 -11.333 -14.818 1.00 0.00 94 HIS A N 17
ATOM 26699 C CA . HIS A 1 54 ? 0.783 -10.816 -13.527 1.00 0.00 94 HIS A CA 17
ATOM 26700 C C . HIS A 1 54 ? 2.284 -10.542 -13.534 1.00 0.00 94 HIS A C 17
ATOM 26701 O O . HIS A 1 54 ? 3.095 -11.468 -13.502 1.00 0.00 94 HIS A O 17
ATOM 26715 N N . LYS A 1 55 ? 2.647 -9.265 -13.577 1.00 0.00 95 LYS A N 17
ATOM 26716 C CA . LYS A 1 55 ? 4.050 -8.868 -13.588 1.00 0.00 95 LYS A CA 17
ATOM 26717 C C . LYS A 1 55 ? 4.710 -9.167 -12.246 1.00 0.00 95 LYS A C 17
ATOM 26718 O O . LYS A 1 55 ? 5.784 -9.766 -12.192 1.00 0.00 95 LYS A O 17
ATOM 26737 N N . GLY A 1 56 ? 4.061 -8.748 -11.165 1.00 0.00 96 GLY A N 17
ATOM 26738 C CA . GLY A 1 56 ? 4.600 -8.982 -9.838 1.00 0.00 96 GLY A CA 17
ATOM 26739 C C . GLY A 1 56 ? 4.811 -7.697 -9.062 1.00 0.00 96 GLY A C 17
ATOM 26740 O O . GLY A 1 56 ? 5.861 -7.498 -8.450 1.00 0.00 96 GLY A O 17
ATOM 26744 N N . CYS A 1 57 ? 3.812 -6.821 -9.089 1.00 0.00 97 CYS A N 17
ATOM 26745 C CA . CYS A 1 57 ? 3.893 -5.547 -8.384 1.00 0.00 97 CYS A CA 17
ATOM 26746 C C . CYS A 1 57 ? 2.564 -4.802 -8.453 1.00 0.00 97 CYS A C 17
ATOM 26747 O O . CYS A 1 57 ? 1.636 -5.229 -9.139 1.00 0.00 97 CYS A O 17
ATOM 26755 N N . ALA A 1 58 ? 2.479 -3.686 -7.736 1.00 0.00 98 ALA A N 17
ATOM 26756 C CA . ALA A 1 58 ? 1.264 -2.882 -7.715 1.00 0.00 98 ALA A CA 17
ATOM 26757 C C . ALA A 1 58 ? 1.567 -1.439 -7.325 1.00 0.00 98 ALA A C 17
ATOM 26758 O O . ALA A 1 58 ? 2.533 -1.168 -6.610 1.00 0.00 98 ALA A O 17
ATOM 26765 N N . PHE A 1 59 ? 0.737 -0.516 -7.799 1.00 0.00 99 PHE A N 17
ATOM 26766 C CA . PHE A 1 59 ? 0.918 0.900 -7.501 1.00 0.00 99 PHE A CA 17
ATOM 26767 C C . PHE A 1 59 ? -0.082 1.366 -6.446 1.00 0.00 99 PHE A C 17
ATOM 26768 O O . PHE A 1 59 ? -1.290 1.176 -6.593 1.00 0.00 99 PHE A O 17
ATOM 26785 N N . LEU A 1 60 ? 0.430 1.976 -5.383 1.00 0.00 100 LEU A N 17
ATOM 26786 C CA . LEU A 1 60 ? -0.416 2.468 -4.302 1.00 0.00 100 LEU A CA 17
ATOM 26787 C C . LEU A 1 60 ? -0.386 3.992 -4.238 1.00 0.00 100 LEU A C 17
ATOM 26788 O O . LEU A 1 60 ? 0.614 4.620 -4.587 1.00 0.00 100 LEU A O 17
ATOM 26804 N N . THR A 1 61 ? -1.489 4.583 -3.788 1.00 0.00 101 THR A N 17
ATOM 26805 C CA . THR A 1 61 ? -1.589 6.032 -3.677 1.00 0.00 101 THR A CA 17
ATOM 26806 C C . THR A 1 61 ? -2.003 6.449 -2.270 1.00 0.00 101 THR A C 17
ATOM 26807 O O . THR A 1 61 ? -3.153 6.264 -1.871 1.00 0.00 101 THR A O 17
ATOM 26818 N N . TYR A 1 62 ? -1.060 7.012 -1.523 1.00 0.00 102 TYR A N 17
ATOM 26819 C CA . TYR A 1 62 ? -1.327 7.453 -0.159 1.00 0.00 102 TYR A CA 17
ATOM 26820 C C . TYR A 1 62 ? -1.744 8.920 -0.134 1.00 0.00 102 TYR A C 17
ATOM 26821 O O . TYR A 1 62 ? -1.022 9.791 -0.620 1.00 0.00 102 TYR A O 17
ATOM 26839 N N . CYS A 1 63 ? -2.913 9.186 0.438 1.00 0.00 103 CYS A N 17
ATOM 26840 C CA . CYS A 1 63 ? -3.429 10.547 0.528 1.00 0.00 103 CYS A CA 17
ATOM 26841 C C . CYS A 1 63 ? -2.306 11.535 0.828 1.00 0.00 103 CYS A C 17
ATOM 26842 O O . CYS A 1 63 ? -1.949 12.357 -0.014 1.00 0.00 103 CYS A O 17
ATOM 26850 N N . GLU A 1 64 ? -1.755 11.448 2.035 1.00 0.00 104 GLU A N 17
ATOM 26851 C CA . GLU A 1 64 ? -0.675 12.336 2.447 1.00 0.00 104 GLU A CA 17
ATOM 26852 C C . GLU A 1 64 ? 0.679 11.787 2.005 1.00 0.00 104 GLU A C 17
ATOM 26853 O O . GLU A 1 64 ? 1.136 10.759 2.505 1.00 0.00 104 GLU A O 17
ATOM 26865 N N . ARG A 1 65 ? 1.314 12.480 1.066 1.00 0.00 105 ARG A N 17
ATOM 26866 C CA . ARG A 1 65 ? 2.614 12.062 0.556 1.00 0.00 105 ARG A CA 17
ATOM 26867 C C . ARG A 1 65 ? 3.539 11.649 1.697 1.00 0.00 105 ARG A C 17
ATOM 26868 O O . ARG A 1 65 ? 4.244 10.645 1.604 1.00 0.00 105 ARG A O 17
ATOM 26889 N N . GLU A 1 66 ? 3.531 12.432 2.771 1.00 0.00 106 GLU A N 17
ATOM 26890 C CA . GLU A 1 66 ? 4.370 12.148 3.929 1.00 0.00 106 GLU A CA 17
ATOM 26891 C C . GLU A 1 66 ? 4.045 10.776 4.514 1.00 0.00 106 GLU A C 17
ATOM 26892 O O . GLU A 1 66 ? 4.937 9.959 4.742 1.00 0.00 106 GLU A O 17
ATOM 26904 N N . SER A 1 67 ? 2.761 10.531 4.754 1.00 0.00 107 SER A N 17
ATOM 26905 C CA . SER A 1 67 ? 2.317 9.260 5.315 1.00 0.00 107 SER A CA 17
ATOM 26906 C C . SER A 1 67 ? 3.030 8.091 4.643 1.00 0.00 107 SER A C 17
ATOM 26907 O O . SER A 1 67 ? 3.495 7.167 5.310 1.00 0.00 107 SER A O 17
ATOM 26915 N N . ALA A 1 68 ? 3.112 8.138 3.318 1.00 0.00 108 ALA A N 17
ATOM 26916 C CA . ALA A 1 68 ? 3.769 7.085 2.554 1.00 0.00 108 ALA A CA 17
ATOM 26917 C C . ALA A 1 68 ? 5.174 6.818 3.084 1.00 0.00 108 ALA A C 17
ATOM 26918 O O . ALA A 1 68 ? 5.608 5.669 3.171 1.00 0.00 108 ALA A O 17
ATOM 26925 N N . LEU A 1 69 ? 5.881 7.886 3.437 1.00 0.00 109 LEU A N 17
ATOM 26926 C CA . LEU A 1 69 ? 7.238 7.767 3.958 1.00 0.00 109 LEU A CA 17
ATOM 26927 C C . LEU A 1 69 ? 7.281 6.825 5.156 1.00 0.00 109 LEU A C 17
ATOM 26928 O O . LEU A 1 69 ? 8.271 6.127 5.376 1.00 0.00 109 LEU A O 17
ATOM 26944 N N . LYS A 1 70 ? 6.199 6.808 5.928 1.00 0.00 110 LYS A N 17
ATOM 26945 C CA . LYS A 1 70 ? 6.110 5.948 7.102 1.00 0.00 110 LYS A CA 17
ATOM 26946 C C . LYS A 1 70 ? 6.096 4.477 6.701 1.00 0.00 110 LYS A C 17
ATOM 26947 O O . LYS A 1 70 ? 7.054 3.747 6.951 1.00 0.00 110 LYS A O 17
ATOM 26966 N N . ALA A 1 71 ? 5.005 4.049 6.075 1.00 0.00 111 ALA A N 17
ATOM 26967 C CA . ALA A 1 71 ? 4.869 2.666 5.635 1.00 0.00 111 ALA A CA 17
ATOM 26968 C C . ALA A 1 71 ? 6.085 2.225 4.828 1.00 0.00 111 ALA A C 17
ATOM 26969 O O . ALA A 1 71 ? 6.469 1.056 4.858 1.00 0.00 111 ALA A O 17
ATOM 26976 N N . GLN A 1 72 ? 6.684 3.167 4.107 1.00 0.00 112 GLN A N 17
ATOM 26977 C CA . GLN A 1 72 ? 7.856 2.873 3.290 1.00 0.00 112 GLN A CA 17
ATOM 26978 C C . GLN A 1 72 ? 8.876 2.055 4.076 1.00 0.00 112 GLN A C 17
ATOM 26979 O O . GLN A 1 72 ? 9.205 0.930 3.701 1.00 0.00 112 GLN A O 17
ATOM 26993 N N . SER A 1 73 ? 9.373 2.629 5.167 1.00 0.00 113 SER A N 17
ATOM 26994 C CA . SER A 1 73 ? 10.359 1.955 6.003 1.00 0.00 113 SER A CA 17
ATOM 26995 C C . SER A 1 73 ? 9.684 0.967 6.950 1.00 0.00 113 SER A C 17
ATOM 26996 O O . SER A 1 73 ? 10.323 0.052 7.469 1.00 0.00 113 SER A O 17
ATOM 27004 N N . ALA A 1 74 ? 8.388 1.160 7.170 1.00 0.00 114 ALA A N 17
ATOM 27005 C CA . ALA A 1 74 ? 7.624 0.286 8.053 1.00 0.00 114 ALA A CA 17
ATOM 27006 C C . ALA A 1 74 ? 7.321 -1.047 7.377 1.00 0.00 114 ALA A C 17
ATOM 27007 O O . ALA A 1 74 ? 6.971 -2.025 8.038 1.00 0.00 114 ALA A O 17
ATOM 27014 N N . LEU A 1 75 ? 7.456 -1.079 6.055 1.00 0.00 115 LEU A N 17
ATOM 27015 C CA . LEU A 1 75 ? 7.195 -2.293 5.289 1.00 0.00 115 LEU A CA 17
ATOM 27016 C C . LEU A 1 75 ? 8.477 -2.821 4.654 1.00 0.00 115 LEU A C 17
ATOM 27017 O O . LEU A 1 75 ? 8.793 -4.007 4.763 1.00 0.00 115 LEU A O 17
ATOM 27033 N N . HIS A 1 76 ? 9.213 -1.934 3.992 1.00 0.00 116 HIS A N 17
ATOM 27034 C CA . HIS A 1 76 ? 10.463 -2.311 3.341 1.00 0.00 116 HIS A CA 17
ATOM 27035 C C . HIS A 1 76 ? 11.320 -3.169 4.267 1.00 0.00 116 HIS A C 17
ATOM 27036 O O . HIS A 1 76 ? 11.665 -2.751 5.372 1.00 0.00 116 HIS A O 17
ATOM 27050 N N . GLU A 1 77 ? 11.659 -4.370 3.809 1.00 0.00 117 GLU A N 17
ATOM 27051 C CA . GLU A 1 77 ? 12.474 -5.286 4.597 1.00 0.00 117 GLU A CA 17
ATOM 27052 C C . GLU A 1 77 ? 11.905 -5.447 6.004 1.00 0.00 117 GLU A C 17
ATOM 27053 O O . GLU A 1 77 ? 12.652 -5.550 6.978 1.00 0.00 117 GLU A O 17
ATOM 27065 N N . GLN A 1 78 ? 10.580 -5.466 6.102 1.00 0.00 118 GLN A N 17
ATOM 27066 C CA . GLN A 1 78 ? 9.911 -5.612 7.390 1.00 0.00 118 GLN A CA 17
ATOM 27067 C C . GLN A 1 78 ? 8.794 -6.646 7.308 1.00 0.00 118 GLN A C 17
ATOM 27068 O O . GLN A 1 78 ? 8.594 -7.434 8.233 1.00 0.00 118 GLN A O 17
ATOM 27082 N N . LYS A 1 79 ? 8.068 -6.639 6.196 1.00 0.00 119 LYS A N 17
ATOM 27083 C CA . LYS A 1 79 ? 6.970 -7.577 5.992 1.00 0.00 119 LYS A CA 17
ATOM 27084 C C . LYS A 1 79 ? 7.317 -8.594 4.910 1.00 0.00 119 LYS A C 17
ATOM 27085 O O . LYS A 1 79 ? 7.692 -8.228 3.795 1.00 0.00 119 LYS A O 17
ATOM 27104 N N . THR A 1 80 ? 7.189 -9.875 5.244 1.00 0.00 120 THR A N 17
ATOM 27105 C CA . THR A 1 80 ? 7.489 -10.944 4.301 1.00 0.00 120 THR A CA 17
ATOM 27106 C C . THR A 1 80 ? 6.262 -11.811 4.043 1.00 0.00 120 THR A C 17
ATOM 27107 O O . THR A 1 80 ? 5.697 -12.396 4.968 1.00 0.00 120 THR A O 17
ATOM 27118 N N . LEU A 1 81 ? 5.853 -11.889 2.782 1.00 0.00 121 LEU A N 17
ATOM 27119 C CA . LEU A 1 81 ? 4.691 -12.685 2.402 1.00 0.00 121 LEU A CA 17
ATOM 27120 C C . LEU A 1 81 ? 5.013 -14.175 2.449 1.00 0.00 121 LEU A C 17
ATOM 27121 O O . LEU A 1 81 ? 6.154 -14.595 2.252 1.00 0.00 121 LEU A O 17
ATOM 27137 N N . PRO A 1 82 ? 3.985 -14.995 2.715 1.00 0.00 122 PRO A N 17
ATOM 27138 C CA . PRO A 1 82 ? 4.134 -16.451 2.792 1.00 0.00 122 PRO A CA 17
ATOM 27139 C C . PRO A 1 82 ? 4.409 -17.079 1.429 1.00 0.00 122 PRO A C 17
ATOM 27140 O O . PRO A 1 82 ? 3.563 -17.044 0.537 1.00 0.00 122 PRO A O 17
ATOM 27151 N N . GLY A 1 83 ? 5.599 -17.652 1.276 1.00 0.00 123 GLY A N 17
ATOM 27152 C CA . GLY A 1 83 ? 5.964 -18.279 0.020 1.00 0.00 123 GLY A CA 17
ATOM 27153 C C . GLY A 1 83 ? 7.132 -17.588 -0.655 1.00 0.00 123 GLY A C 17
ATOM 27154 O O . GLY A 1 83 ? 7.742 -18.138 -1.572 1.00 0.00 123 GLY A O 17
ATOM 27158 N N . MET A 1 84 ? 7.445 -16.379 -0.202 1.00 0.00 124 MET A N 17
ATOM 27159 C CA . MET A 1 84 ? 8.548 -15.612 -0.769 1.00 0.00 124 MET A CA 17
ATOM 27160 C C . MET A 1 84 ? 9.696 -15.492 0.228 1.00 0.00 124 MET A C 17
ATOM 27161 O O . MET A 1 84 ? 9.575 -14.816 1.249 1.00 0.00 124 MET A O 17
ATOM 27175 N N . ASN A 1 85 ? 10.809 -16.153 -0.075 1.00 0.00 125 ASN A N 17
ATOM 27176 C CA . ASN A 1 85 ? 11.978 -16.121 0.796 1.00 0.00 125 ASN A CA 17
ATOM 27177 C C . ASN A 1 85 ? 12.462 -14.689 1.004 1.00 0.00 125 ASN A C 17
ATOM 27178 O O . ASN A 1 85 ? 13.080 -14.373 2.021 1.00 0.00 125 ASN A O 17
ATOM 27189 N N . ARG A 1 86 ? 12.176 -13.827 0.034 1.00 0.00 126 ARG A N 17
ATOM 27190 C CA . ARG A 1 86 ? 12.583 -12.429 0.110 1.00 0.00 126 ARG A CA 17
ATOM 27191 C C . ARG A 1 86 ? 11.445 -11.560 0.638 1.00 0.00 126 ARG A C 17
ATOM 27192 O O . ARG A 1 86 ? 10.279 -11.741 0.286 1.00 0.00 126 ARG A O 17
ATOM 27213 N N . PRO A 1 87 ? 11.789 -10.593 1.501 1.00 0.00 127 PRO A N 17
ATOM 27214 C CA . PRO A 1 87 ? 10.811 -9.677 2.095 1.00 0.00 127 PRO A CA 17
ATOM 27215 C C . PRO A 1 87 ? 10.240 -8.697 1.076 1.00 0.00 127 PRO A C 17
ATOM 27216 O O . PRO A 1 87 ? 10.868 -8.414 0.055 1.00 0.00 127 PRO A O 17
ATOM 27227 N N . ILE A 1 88 ? 9.048 -8.184 1.359 1.00 0.00 128 ILE A N 17
ATOM 27228 C CA . ILE A 1 88 ? 8.395 -7.234 0.466 1.00 0.00 128 ILE A CA 17
ATOM 27229 C C . ILE A 1 88 ? 9.172 -5.924 0.393 1.00 0.00 128 ILE A C 17
ATOM 27230 O O . ILE A 1 88 ? 9.742 -5.474 1.385 1.00 0.00 128 ILE A O 17
ATOM 27246 N N . GLN A 1 89 ? 9.187 -5.317 -0.790 1.00 0.00 129 GLN A N 17
ATOM 27247 C CA . GLN A 1 89 ? 9.893 -4.058 -0.992 1.00 0.00 129 GLN A CA 17
ATOM 27248 C C . GLN A 1 89 ? 8.912 -2.922 -1.267 1.00 0.00 129 GLN A C 17
ATOM 27249 O O . GLN A 1 89 ? 7.951 -3.087 -2.019 1.00 0.00 129 GLN A O 17
ATOM 27263 N N . VAL A 1 90 ? 9.162 -1.770 -0.654 1.00 0.00 130 VAL A N 17
ATOM 27264 C CA . VAL A 1 90 ? 8.301 -0.606 -0.833 1.00 0.00 130 VAL A CA 17
ATOM 27265 C C . VAL A 1 90 ? 9.125 0.656 -1.065 1.00 0.00 130 VAL A C 17
ATOM 27266 O O . VAL A 1 90 ? 9.890 1.079 -0.198 1.00 0.00 130 VAL A O 17
ATOM 27279 N N . LYS A 1 91 ? 8.963 1.254 -2.240 1.00 0.00 131 LYS A N 17
ATOM 27280 C CA . LYS A 1 91 ? 9.689 2.469 -2.587 1.00 0.00 131 LYS A CA 17
ATOM 27281 C C . LYS A 1 91 ? 8.823 3.399 -3.430 1.00 0.00 131 LYS A C 17
ATOM 27282 O O . LYS A 1 91 ? 8.068 2.964 -4.301 1.00 0.00 131 LYS A O 17
ATOM 27301 N N . PRO A 1 92 ? 8.932 4.710 -3.169 1.00 0.00 132 PRO A N 17
ATOM 27302 C CA . PRO A 1 92 ? 8.167 5.728 -3.895 1.00 0.00 132 PRO A CA 17
ATOM 27303 C C . PRO A 1 92 ? 8.628 5.878 -5.341 1.00 0.00 132 PRO A C 17
ATOM 27304 O O . PRO A 1 92 ? 9.788 6.192 -5.603 1.00 0.00 132 PRO A O 17
ATOM 27315 N N . ALA A 1 93 ? 7.710 5.652 -6.276 1.00 0.00 133 ALA A N 17
ATOM 27316 C CA . ALA A 1 93 ? 8.022 5.764 -7.695 1.00 0.00 133 ALA A CA 17
ATOM 27317 C C . ALA A 1 93 ? 8.487 7.174 -8.045 1.00 0.00 133 ALA A C 17
ATOM 27318 O O . ALA A 1 93 ? 9.583 7.363 -8.574 1.00 0.00 133 ALA A O 17
ATOM 27325 N N . ASP A 1 94 ? 7.648 8.160 -7.747 1.00 0.00 134 ASP A N 17
ATOM 27326 C CA . ASP A 1 94 ? 7.973 9.553 -8.030 1.00 0.00 134 ASP A CA 17
ATOM 27327 C C . ASP A 1 94 ? 9.300 9.943 -7.386 1.00 0.00 134 ASP A C 17
ATOM 27328 O O . ASP A 1 94 ? 9.838 9.209 -6.557 1.00 0.00 134 ASP A O 17
ATOM 27337 N N . SER A 1 95 ? 9.823 11.101 -7.774 1.00 0.00 135 SER A N 17
ATOM 27338 C CA . SER A 1 95 ? 11.089 11.587 -7.238 1.00 0.00 135 SER A CA 17
ATOM 27339 C C . SER A 1 95 ? 11.241 13.086 -7.477 1.00 0.00 135 SER A C 17
ATOM 27340 O O . SER A 1 95 ? 11.395 13.531 -8.614 1.00 0.00 135 SER A O 17
ATOM 27348 N N . GLU A 1 96 ? 11.197 13.858 -6.396 1.00 0.00 136 GLU A N 17
ATOM 27349 C CA . GLU A 1 96 ? 11.329 15.308 -6.488 1.00 0.00 136 GLU A CA 17
ATOM 27350 C C . GLU A 1 96 ? 12.487 15.804 -5.626 1.00 0.00 136 GLU A C 17
ATOM 27351 O O . GLU A 1 96 ? 13.130 15.025 -4.923 1.00 0.00 136 GLU A O 17
ATOM 27363 N N . SER A 1 97 ? 12.746 17.106 -5.686 1.00 0.00 137 SER A N 17
ATOM 27364 C CA . SER A 1 97 ? 13.828 17.707 -4.916 1.00 0.00 137 SER A CA 17
ATOM 27365 C C . SER A 1 97 ? 13.424 19.082 -4.393 1.00 0.00 137 SER A C 17
ATOM 27366 O O . SER A 1 97 ? 12.534 19.731 -4.943 1.00 0.00 137 SER A O 17
ATOM 27374 N N . ARG A 1 98 ? 14.085 19.520 -3.326 1.00 0.00 138 ARG A N 17
ATOM 27375 C CA . ARG A 1 98 ? 13.795 20.817 -2.727 1.00 0.00 138 ARG A CA 17
ATOM 27376 C C . ARG A 1 98 ? 15.080 21.602 -2.481 1.00 0.00 138 ARG A C 17
ATOM 27377 O O . ARG A 1 98 ? 16.179 21.057 -2.571 1.00 0.00 138 ARG A O 17
ATOM 27398 N N . GLY A 1 99 ? 14.933 22.887 -2.172 1.00 0.00 139 GLY A N 17
ATOM 27399 C CA . GLY A 1 99 ? 16.089 23.727 -1.919 1.00 0.00 139 GLY A CA 17
ATOM 27400 C C . GLY A 1 99 ? 15.870 24.683 -0.764 1.00 0.00 139 GLY A C 17
ATOM 27401 O O . GLY A 1 99 ? 14.769 25.198 -0.575 1.00 0.00 139 GLY A O 17
ATOM 27405 N N . GLY A 1 100 ? 16.922 24.920 0.014 1.00 0.00 140 GLY A N 17
ATOM 27406 C CA . GLY A 1 100 ? 16.818 25.819 1.149 1.00 0.00 140 GLY A CA 17
ATOM 27407 C C . GLY A 1 100 ? 16.205 27.154 0.777 1.00 0.00 140 GLY A C 17
ATOM 27408 O O . GLY A 1 100 ? 16.738 27.877 -0.064 1.00 0.00 140 GLY A O 17
ATOM 27412 N N . SER A 1 101 ? 15.079 27.481 1.403 1.00 0.00 141 SER A N 17
ATOM 27413 C CA . SER A 1 101 ? 14.389 28.736 1.129 1.00 0.00 141 SER A CA 17
ATOM 27414 C C . SER A 1 101 ? 14.480 29.679 2.325 1.00 0.00 141 SER A C 17
ATOM 27415 O O . SER A 1 101 ? 14.788 29.258 3.439 1.00 0.00 141 SER A O 17
ATOM 27423 N N . GLY A 1 102 ? 14.210 30.958 2.084 1.00 0.00 142 GLY A N 17
ATOM 27424 C CA . GLY A 1 102 ? 14.266 31.942 3.150 1.00 0.00 142 GLY A CA 17
ATOM 27425 C C . GLY A 1 102 ? 13.102 31.821 4.113 1.00 0.00 142 GLY A C 17
ATOM 27426 O O . GLY A 1 102 ? 11.966 31.559 3.717 1.00 0.00 142 GLY A O 17
ATOM 27430 N N . PRO A 1 103 ? 13.380 32.012 5.411 1.00 0.00 143 PRO A N 17
ATOM 27431 C CA . PRO A 1 103 ? 12.360 31.927 6.460 1.00 0.00 143 PRO A CA 17
ATOM 27432 C C . PRO A 1 103 ? 11.369 33.085 6.401 1.00 0.00 143 PRO A C 17
ATOM 27433 O O . PRO A 1 103 ? 11.762 34.243 6.260 1.00 0.00 143 PRO A O 17
ATOM 27444 N N . SER A 1 104 ? 10.084 32.764 6.510 1.00 0.00 144 SER A N 17
ATOM 27445 C CA . SER A 1 104 ? 9.037 33.778 6.465 1.00 0.00 144 SER A CA 17
ATOM 27446 C C . SER A 1 104 ? 8.996 34.574 7.766 1.00 0.00 144 SER A C 17
ATOM 27447 O O . SER A 1 104 ? 9.675 34.236 8.735 1.00 0.00 144 SER A O 17
ATOM 27455 N N . SER A 1 105 ? 8.195 35.635 7.778 1.00 0.00 145 SER A N 17
ATOM 27456 C CA . SER A 1 105 ? 8.068 36.483 8.957 1.00 0.00 145 SER A CA 17
ATOM 27457 C C . SER A 1 105 ? 6.826 37.364 8.861 1.00 0.00 145 SER A C 17
ATOM 27458 O O . SER A 1 105 ? 6.406 37.748 7.771 1.00 0.00 145 SER A O 17
ATOM 27466 N N . GLY A 1 106 ? 6.241 37.680 10.013 1.00 0.00 146 GLY A N 17
ATOM 27467 C CA . GLY A 1 106 ? 5.053 38.512 10.038 1.00 0.00 146 GLY A CA 17
ATOM 27468 C C . GLY A 1 106 ? 4.536 38.743 11.444 1.00 0.00 146 GLY A C 17
ATOM 27469 O O . GLY A 1 106 ? 3.399 38.394 11.760 1.00 0.00 146 GLY A O 17
ATOM 27473 N N . GLY A 1 1 ? -19.937 -0.596 3.634 1.00 0.00 41 GLY A N 18
ATOM 27474 C CA . GLY A 1 1 ? -20.074 0.846 3.723 1.00 0.00 41 GLY A CA 18
ATOM 27475 C C . GLY A 1 1 ? -21.259 1.366 2.935 1.00 0.00 41 GLY A C 18
ATOM 27476 O O . GLY A 1 1 ? -21.675 0.755 1.951 1.00 0.00 41 GLY A O 18
ATOM 27480 N N . SER A 1 2 ? -21.807 2.497 3.368 1.00 0.00 42 SER A N 18
ATOM 27481 C CA . SER A 1 2 ? -22.956 3.096 2.699 1.00 0.00 42 SER A CA 18
ATOM 27482 C C . SER A 1 2 ? -22.848 4.618 2.693 1.00 0.00 42 SER A C 18
ATOM 27483 O O . SER A 1 2 ? -22.424 5.226 3.676 1.00 0.00 42 SER A O 18
ATOM 27491 N N . SER A 1 3 ? -23.235 5.227 1.577 1.00 0.00 43 SER A N 18
ATOM 27492 C CA . SER A 1 3 ? -23.179 6.678 1.439 1.00 0.00 43 SER A CA 18
ATOM 27493 C C . SER A 1 3 ? -21.932 7.240 2.115 1.00 0.00 43 SER A C 18
ATOM 27494 O O . SER A 1 3 ? -21.988 8.267 2.791 1.00 0.00 43 SER A O 18
ATOM 27502 N N . GLY A 1 4 ? -20.807 6.558 1.927 1.00 0.00 44 GLY A N 18
ATOM 27503 C CA . GLY A 1 4 ? -19.561 7.003 2.525 1.00 0.00 44 GLY A CA 18
ATOM 27504 C C . GLY A 1 4 ? -18.679 7.746 1.541 1.00 0.00 44 GLY A C 18
ATOM 27505 O O . GLY A 1 4 ? -18.297 7.201 0.505 1.00 0.00 44 GLY A O 18
ATOM 27509 N N . SER A 1 5 ? -18.355 8.994 1.864 1.00 0.00 45 SER A N 18
ATOM 27510 C CA . SER A 1 5 ? -17.517 9.815 0.998 1.00 0.00 45 SER A CA 18
ATOM 27511 C C . SER A 1 5 ? -16.039 9.507 1.222 1.00 0.00 45 SER A C 18
ATOM 27512 O O . SER A 1 5 ? -15.560 9.503 2.356 1.00 0.00 45 SER A O 18
ATOM 27520 N N . SER A 1 6 ? -15.323 9.250 0.132 1.00 0.00 46 SER A N 18
ATOM 27521 C CA . SER A 1 6 ? -13.901 8.938 0.209 1.00 0.00 46 SER A CA 18
ATOM 27522 C C . SER A 1 6 ? -13.136 10.056 0.911 1.00 0.00 46 SER A C 18
ATOM 27523 O O . SER A 1 6 ? -12.417 9.818 1.881 1.00 0.00 46 SER A O 18
ATOM 27531 N N . GLY A 1 7 ? -13.297 11.278 0.413 1.00 0.00 47 GLY A N 18
ATOM 27532 C CA . GLY A 1 7 ? -12.616 12.416 1.003 1.00 0.00 47 GLY A CA 18
ATOM 27533 C C . GLY A 1 7 ? -11.859 13.235 -0.023 1.00 0.00 47 GLY A C 18
ATOM 27534 O O . GLY A 1 7 ? -12.411 13.610 -1.057 1.00 0.00 47 GLY A O 18
ATOM 27538 N N . MET A 1 8 ? -10.592 13.516 0.264 1.00 0.00 48 MET A N 18
ATOM 27539 C CA . MET A 1 8 ? -9.759 14.297 -0.643 1.00 0.00 48 MET A CA 18
ATOM 27540 C C . MET A 1 8 ? -8.305 14.300 -0.179 1.00 0.00 48 MET A C 18
ATOM 27541 O O . MET A 1 8 ? -8.025 14.352 1.019 1.00 0.00 48 MET A O 18
ATOM 27555 N N . LYS A 1 9 ? -7.384 14.243 -1.135 1.00 0.00 49 LYS A N 18
ATOM 27556 C CA . LYS A 1 9 ? -5.959 14.239 -0.826 1.00 0.00 49 LYS A CA 18
ATOM 27557 C C . LYS A 1 9 ? -5.520 15.590 -0.271 1.00 0.00 49 LYS A C 18
ATOM 27558 O O . LYS A 1 9 ? -5.723 16.627 -0.903 1.00 0.00 49 LYS A O 18
ATOM 27577 N N . ASP A 1 10 ? -4.916 15.571 0.912 1.00 0.00 50 ASP A N 18
ATOM 27578 C CA . ASP A 1 10 ? -4.445 16.794 1.551 1.00 0.00 50 ASP A CA 18
ATOM 27579 C C . ASP A 1 10 ? -3.092 17.216 0.987 1.00 0.00 50 ASP A C 18
ATOM 27580 O O . ASP A 1 10 ? -2.931 18.337 0.504 1.00 0.00 50 ASP A O 18
ATOM 27589 N N . HIS A 1 11 ? -2.121 16.310 1.051 1.00 0.00 51 HIS A N 18
ATOM 27590 C CA . HIS A 1 11 ? -0.781 16.588 0.547 1.00 0.00 51 HIS A CA 18
ATOM 27591 C C . HIS A 1 11 ? -0.522 15.833 -0.753 1.00 0.00 51 HIS A C 18
ATOM 27592 O O . HIS A 1 11 ? -1.203 14.854 -1.060 1.00 0.00 51 HIS A O 18
ATOM 27606 N N . ASP A 1 12 ? 0.465 16.295 -1.513 1.00 0.00 52 ASP A N 18
ATOM 27607 C CA . ASP A 1 12 ? 0.814 15.663 -2.780 1.00 0.00 52 ASP A CA 18
ATOM 27608 C C . ASP A 1 12 ? 0.857 14.144 -2.636 1.00 0.00 52 ASP A C 18
ATOM 27609 O O . ASP A 1 12 ? 1.637 13.608 -1.850 1.00 0.00 52 ASP A O 18
ATOM 27618 N N . ALA A 1 13 ? 0.013 13.458 -3.400 1.00 0.00 53 ALA A N 18
ATOM 27619 C CA . ALA A 1 13 ? -0.044 12.002 -3.358 1.00 0.00 53 ALA A CA 18
ATOM 27620 C C . ALA A 1 13 ? 1.178 11.386 -4.030 1.00 0.00 53 ALA A C 18
ATOM 27621 O O . ALA A 1 13 ? 1.616 11.845 -5.085 1.00 0.00 53 ALA A O 18
ATOM 27628 N N . ILE A 1 14 ? 1.724 10.344 -3.412 1.00 0.00 54 ILE A N 18
ATOM 27629 C CA . ILE A 1 14 ? 2.896 9.664 -3.952 1.00 0.00 54 ILE A CA 18
ATOM 27630 C C . ILE A 1 14 ? 2.544 8.261 -4.433 1.00 0.00 54 ILE A C 18
ATOM 27631 O O . ILE A 1 14 ? 1.858 7.509 -3.742 1.00 0.00 54 ILE A O 18
ATOM 27647 N N . LYS A 1 15 ? 3.020 7.914 -5.624 1.00 0.00 55 LYS A N 18
ATOM 27648 C CA . LYS A 1 15 ? 2.760 6.600 -6.200 1.00 0.00 55 LYS A CA 18
ATOM 27649 C C . LYS A 1 15 ? 3.827 5.597 -5.772 1.00 0.00 55 LYS A C 18
ATOM 27650 O O . LYS A 1 15 ? 4.833 5.415 -6.459 1.00 0.00 55 LYS A O 18
ATOM 27669 N N . LEU A 1 16 ? 3.601 4.949 -4.634 1.00 0.00 56 LEU A N 18
ATOM 27670 C CA . LEU A 1 16 ? 4.543 3.963 -4.116 1.00 0.00 56 LEU A CA 18
ATOM 27671 C C . LEU A 1 16 ? 4.447 2.656 -4.895 1.00 0.00 56 LEU A C 18
ATOM 27672 O O . LEU A 1 16 ? 3.376 2.057 -4.994 1.00 0.00 56 LEU A O 18
ATOM 27688 N N . PHE A 1 17 ? 5.574 2.216 -5.444 1.00 0.00 57 PHE A N 18
ATOM 27689 C CA . PHE A 1 17 ? 5.617 0.978 -6.213 1.00 0.00 57 PHE A CA 18
ATOM 27690 C C . PHE A 1 17 ? 5.987 -0.204 -5.322 1.00 0.00 57 PHE A C 18
ATOM 27691 O O . PHE A 1 17 ? 7.102 -0.280 -4.805 1.00 0.00 57 PHE A O 18
ATOM 27708 N N . ILE A 1 18 ? 5.043 -1.123 -5.146 1.00 0.00 58 ILE A N 18
ATOM 27709 C CA . ILE A 1 18 ? 5.269 -2.301 -4.318 1.00 0.00 58 ILE A CA 18
ATOM 27710 C C . ILE A 1 18 ? 5.644 -3.508 -5.170 1.00 0.00 58 ILE A C 18
ATOM 27711 O O . ILE A 1 18 ? 5.003 -3.791 -6.181 1.00 0.00 58 ILE A O 18
ATOM 27727 N N . GLY A 1 19 ? 6.687 -4.220 -4.753 1.00 0.00 59 GLY A N 18
ATOM 27728 C CA . GLY A 1 19 ? 7.128 -5.390 -5.488 1.00 0.00 59 GLY A CA 18
ATOM 27729 C C . GLY A 1 19 ? 7.227 -6.623 -4.612 1.00 0.00 59 GLY A C 18
ATOM 27730 O O . GLY A 1 19 ? 6.773 -6.616 -3.468 1.00 0.00 59 GLY A O 18
ATOM 27734 N N . GLN A 1 20 ? 7.820 -7.684 -5.149 1.00 0.00 60 GLN A N 18
ATOM 27735 C CA . GLN A 1 20 ? 7.973 -8.930 -4.408 1.00 0.00 60 GLN A CA 18
ATOM 27736 C C . GLN A 1 20 ? 6.624 -9.438 -3.910 1.00 0.00 60 GLN A C 18
ATOM 27737 O O . GLN A 1 20 ? 6.441 -9.676 -2.716 1.00 0.00 60 GLN A O 18
ATOM 27751 N N . ILE A 1 21 ? 5.682 -9.600 -4.833 1.00 0.00 61 ILE A N 18
ATOM 27752 C CA . ILE A 1 21 ? 4.349 -10.080 -4.488 1.00 0.00 61 ILE A CA 18
ATOM 27753 C C . ILE A 1 21 ? 3.899 -11.183 -5.439 1.00 0.00 61 ILE A C 18
ATOM 27754 O O . ILE A 1 21 ? 3.976 -11.053 -6.661 1.00 0.00 61 ILE A O 18
ATOM 27770 N N . PRO A 1 22 ? 3.414 -12.295 -4.868 1.00 0.00 62 PRO A N 18
ATOM 27771 C CA . PRO A 1 22 ? 2.939 -13.443 -5.647 1.00 0.00 62 PRO A CA 18
ATOM 27772 C C . PRO A 1 22 ? 1.641 -13.142 -6.389 1.00 0.00 62 PRO A C 18
ATOM 27773 O O . PRO A 1 22 ? 1.180 -12.000 -6.415 1.00 0.00 62 PRO A O 18
ATOM 27784 N N . ARG A 1 23 ? 1.057 -14.172 -6.993 1.00 0.00 63 ARG A N 18
ATOM 27785 C CA . ARG A 1 23 ? -0.187 -14.016 -7.737 1.00 0.00 63 ARG A CA 18
ATOM 27786 C C . ARG A 1 23 ? -1.335 -14.732 -7.031 1.00 0.00 63 ARG A C 18
ATOM 27787 O O . ARG A 1 23 ? -2.116 -15.443 -7.661 1.00 0.00 63 ARG A O 18
ATOM 27808 N N . ASN A 1 24 ? -1.429 -14.539 -5.720 1.00 0.00 64 ASN A N 18
ATOM 27809 C CA . ASN A 1 24 ? -2.481 -15.167 -4.928 1.00 0.00 64 ASN A CA 18
ATOM 27810 C C . ASN A 1 24 ? -3.124 -14.159 -3.981 1.00 0.00 64 ASN A C 18
ATOM 27811 O O . ASN A 1 24 ? -3.903 -14.527 -3.101 1.00 0.00 64 ASN A O 18
ATOM 27822 N N . LEU A 1 25 ? -2.794 -12.886 -4.168 1.00 0.00 65 LEU A N 18
ATOM 27823 C CA . LEU A 1 25 ? -3.340 -11.823 -3.331 1.00 0.00 65 LEU A CA 18
ATOM 27824 C C . LEU A 1 25 ? -4.468 -11.089 -4.049 1.00 0.00 65 LEU A C 18
ATOM 27825 O O . LEU A 1 25 ? -4.719 -11.321 -5.232 1.00 0.00 65 LEU A O 18
ATOM 27841 N N . ASP A 1 26 ? -5.143 -10.201 -3.327 1.00 0.00 66 ASP A N 18
ATOM 27842 C CA . ASP A 1 26 ? -6.242 -9.430 -3.896 1.00 0.00 66 ASP A CA 18
ATOM 27843 C C . ASP A 1 26 ? -6.209 -7.989 -3.398 1.00 0.00 66 ASP A C 18
ATOM 27844 O O . ASP A 1 26 ? -5.683 -7.706 -2.323 1.00 0.00 66 ASP A O 18
ATOM 27853 N N . GLU A 1 27 ? -6.774 -7.082 -4.189 1.00 0.00 67 GLU A N 18
ATOM 27854 C CA . GLU A 1 27 ? -6.807 -5.669 -3.829 1.00 0.00 67 GLU A CA 18
ATOM 27855 C C . GLU A 1 27 ? -7.434 -5.474 -2.451 1.00 0.00 67 GLU A C 18
ATOM 27856 O O . GLU A 1 27 ? -6.973 -4.653 -1.657 1.00 0.00 67 GLU A O 18
ATOM 27868 N N . LYS A 1 28 ? -8.487 -6.234 -2.173 1.00 0.00 68 LYS A N 18
ATOM 27869 C CA . LYS A 1 28 ? -9.178 -6.147 -0.892 1.00 0.00 68 LYS A CA 18
ATOM 27870 C C . LYS A 1 28 ? -8.337 -6.761 0.222 1.00 0.00 68 LYS A C 18
ATOM 27871 O O . LYS A 1 28 ? -8.561 -6.490 1.402 1.00 0.00 68 LYS A O 18
ATOM 27890 N N . ASP A 1 29 ? -7.370 -7.587 -0.160 1.00 0.00 69 ASP A N 18
ATOM 27891 C CA . ASP A 1 29 ? -6.493 -8.237 0.807 1.00 0.00 69 ASP A CA 18
ATOM 27892 C C . ASP A 1 29 ? -5.245 -7.398 1.060 1.00 0.00 69 ASP A C 18
ATOM 27893 O O . ASP A 1 29 ? -4.628 -7.487 2.123 1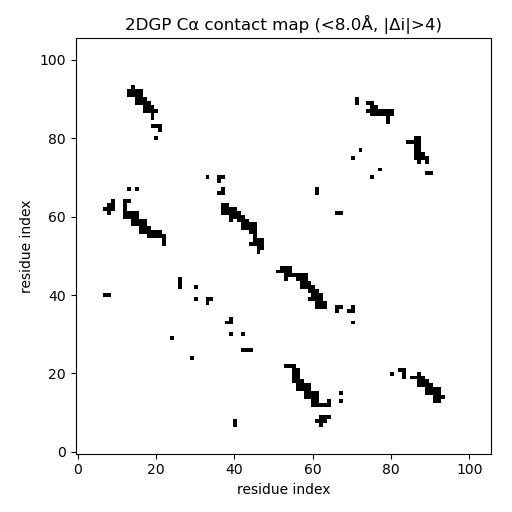.00 0.00 69 ASP A O 18
ATOM 27902 N N . LEU A 1 30 ? -4.876 -6.584 0.077 1.00 0.00 70 LEU A N 18
ATOM 27903 C CA . LEU A 1 30 ? -3.700 -5.729 0.192 1.00 0.00 70 LEU A CA 18
ATOM 27904 C C . LEU A 1 30 ? -4.076 -4.358 0.746 1.00 0.00 70 LEU A C 18
ATOM 27905 O O . LEU A 1 30 ? -3.318 -3.755 1.506 1.00 0.00 70 LEU A O 18
ATOM 27921 N N . LYS A 1 31 ? -5.251 -3.872 0.363 1.00 0.00 71 LYS A N 18
ATOM 27922 C CA . LYS A 1 31 ? -5.731 -2.575 0.824 1.00 0.00 71 LYS A CA 18
ATOM 27923 C C . LYS A 1 31 ? -5.639 -2.469 2.343 1.00 0.00 71 LYS A C 18
ATOM 27924 O O . LYS A 1 31 ? -5.194 -1.461 2.893 1.00 0.00 71 LYS A O 18
ATOM 27943 N N . PRO A 1 32 ? -6.068 -3.533 3.038 1.00 0.00 72 PRO A N 18
ATOM 27944 C CA . PRO A 1 32 ? -6.042 -3.584 4.503 1.00 0.00 72 PRO A CA 18
ATOM 27945 C C . PRO A 1 32 ? -4.698 -3.145 5.075 1.00 0.00 72 PRO A C 18
ATOM 27946 O O . PRO A 1 32 ? -4.613 -2.147 5.792 1.00 0.00 72 PRO A O 18
ATOM 27957 N N . LEU A 1 33 ? -3.650 -3.895 4.752 1.00 0.00 73 LEU A N 18
ATOM 27958 C CA . LEU A 1 33 ? -2.309 -3.583 5.234 1.00 0.00 73 LEU A CA 18
ATOM 27959 C C . LEU A 1 33 ? -2.072 -2.076 5.248 1.00 0.00 73 LEU A C 18
ATOM 27960 O O . LEU A 1 33 ? -2.043 -1.452 6.309 1.00 0.00 73 LEU A O 18
ATOM 27976 N N . PHE A 1 34 ? -1.907 -1.497 4.064 1.00 0.00 74 PHE A N 18
ATOM 27977 C CA . PHE A 1 34 ? -1.675 -0.062 3.940 1.00 0.00 74 PHE A CA 18
ATOM 27978 C C . PHE A 1 34 ? -2.795 0.730 4.607 1.00 0.00 74 PHE A C 18
ATOM 27979 O O . PHE A 1 34 ? -2.552 1.526 5.513 1.00 0.00 74 PHE A O 18
ATOM 27996 N N . GLU A 1 35 ? -4.024 0.504 4.151 1.00 0.00 75 GLU A N 18
ATOM 27997 C CA . GLU A 1 35 ? -5.182 1.198 4.702 1.00 0.00 75 GLU A CA 18
ATOM 27998 C C . GLU A 1 35 ? -5.020 1.418 6.203 1.00 0.00 75 GLU A C 18
ATOM 27999 O O . GLU A 1 35 ? -5.504 2.408 6.751 1.00 0.00 75 GLU A O 18
ATOM 28011 N N . GLU A 1 36 ? -4.336 0.487 6.862 1.00 0.00 76 GLU A N 18
ATOM 28012 C CA . GLU A 1 36 ? -4.112 0.579 8.300 1.00 0.00 76 GLU A CA 18
ATOM 28013 C C . GLU A 1 36 ? -3.084 1.660 8.622 1.00 0.00 76 GLU A C 18
ATOM 28014 O O . GLU A 1 36 ? -3.318 2.521 9.471 1.00 0.00 76 GLU A O 18
ATOM 28026 N N . PHE A 1 37 ? -1.945 1.607 7.940 1.00 0.00 77 PHE A N 18
ATOM 28027 C CA . PHE A 1 37 ? -0.880 2.580 8.154 1.00 0.00 77 PHE A CA 18
ATOM 28028 C C . PHE A 1 37 ? -1.298 3.962 7.660 1.00 0.00 77 PHE A C 18
ATOM 28029 O O . PHE A 1 37 ? -1.094 4.965 8.342 1.00 0.00 77 PHE A O 18
ATOM 28046 N N . GLY A 1 38 ? -1.884 4.005 6.467 1.00 0.00 78 GLY A N 18
ATOM 28047 C CA . GLY A 1 38 ? -2.321 5.268 5.900 1.00 0.00 78 GLY A CA 18
ATOM 28048 C C . GLY A 1 38 ? -3.634 5.144 5.153 1.00 0.00 78 GLY A C 18
ATOM 28049 O O . GLY A 1 38 ? -4.040 4.046 4.772 1.00 0.00 78 GLY A O 18
ATOM 28053 N N . LYS A 1 39 ? -4.302 6.274 4.944 1.00 0.00 79 LYS A N 18
ATOM 28054 C CA . LYS A 1 39 ? -5.577 6.289 4.238 1.00 0.00 79 LYS A CA 18
ATOM 28055 C C . LYS A 1 39 ? -5.364 6.240 2.728 1.00 0.00 79 LYS A C 18
ATOM 28056 O O . LYS A 1 39 ? -5.274 7.277 2.071 1.00 0.00 79 LYS A O 18
ATOM 28075 N N . ILE A 1 40 ? -5.287 5.030 2.185 1.00 0.00 80 ILE A N 18
ATOM 28076 C CA . ILE A 1 40 ? -5.088 4.846 0.753 1.00 0.00 80 ILE A CA 18
ATOM 28077 C C . ILE A 1 40 ? -5.932 5.830 -0.050 1.00 0.00 80 ILE A C 18
ATOM 28078 O O . ILE A 1 40 ? -6.979 6.286 0.412 1.00 0.00 80 ILE A O 18
ATOM 28094 N N . TYR A 1 41 ? -5.472 6.150 -1.254 1.00 0.00 81 TYR A N 18
ATOM 28095 C CA . TYR A 1 41 ? -6.185 7.080 -2.122 1.00 0.00 81 TYR A CA 18
ATOM 28096 C C . TYR A 1 41 ? -6.717 6.369 -3.362 1.00 0.00 81 TYR A C 18
ATOM 28097 O O . TYR A 1 41 ? -7.783 6.707 -3.875 1.00 0.00 81 TYR A O 18
ATOM 28115 N N . GLU A 1 42 ? -5.965 5.382 -3.838 1.00 0.00 82 GLU A N 18
ATOM 28116 C CA . GLU A 1 42 ? -6.360 4.622 -5.019 1.00 0.00 82 GLU A CA 18
ATOM 28117 C C . GLU A 1 42 ? -5.390 3.473 -5.276 1.00 0.00 82 GLU A C 18
ATOM 28118 O O . GLU A 1 42 ? -4.225 3.692 -5.613 1.00 0.00 82 GLU A O 18
ATOM 28130 N N . LEU A 1 43 ? -5.877 2.248 -5.115 1.00 0.00 83 LEU A N 18
ATOM 28131 C CA . LEU A 1 43 ? -5.054 1.063 -5.329 1.00 0.00 83 LEU A CA 18
ATOM 28132 C C . LEU A 1 43 ? -5.285 0.484 -6.722 1.00 0.00 83 LEU A C 18
ATOM 28133 O O . LEU A 1 43 ? -6.415 0.441 -7.209 1.00 0.00 83 LEU A O 18
ATOM 28149 N N . THR A 1 44 ? -4.206 0.037 -7.357 1.00 0.00 84 THR A N 18
ATOM 28150 C CA . THR A 1 44 ? -4.290 -0.540 -8.693 1.00 0.00 84 THR A CA 18
ATOM 28151 C C . THR A 1 44 ? -3.224 -1.611 -8.897 1.00 0.00 84 THR A C 18
ATOM 28152 O O . THR A 1 44 ? -2.033 -1.309 -8.973 1.00 0.00 84 THR A O 18
ATOM 28163 N N . VAL A 1 45 ? -3.660 -2.864 -8.987 1.00 0.00 85 VAL A N 18
ATOM 28164 C CA . VAL A 1 45 ? -2.742 -3.980 -9.184 1.00 0.00 85 VAL A CA 18
ATOM 28165 C C . VAL A 1 45 ? -2.106 -3.929 -10.569 1.00 0.00 85 VAL A C 18
ATOM 28166 O O . VAL A 1 45 ? -2.783 -3.678 -11.567 1.00 0.00 85 VAL A O 18
ATOM 28179 N N . LEU A 1 46 ? -0.800 -4.169 -10.623 1.00 0.00 86 LEU A N 18
ATOM 28180 C CA . LEU A 1 46 ? -0.071 -4.151 -11.886 1.00 0.00 86 LEU A CA 18
ATOM 28181 C C . LEU A 1 46 ? -0.063 -5.534 -12.529 1.00 0.00 86 LEU A C 18
ATOM 28182 O O . LEU A 1 46 ? 0.746 -6.392 -12.173 1.00 0.00 86 LEU A O 18
ATOM 28198 N N . LYS A 1 47 ? -0.966 -5.744 -13.480 1.00 0.00 87 LYS A N 18
ATOM 28199 C CA . LYS A 1 47 ? -1.062 -7.021 -14.177 1.00 0.00 87 LYS A CA 18
ATOM 28200 C C . LYS A 1 47 ? -1.202 -6.810 -15.682 1.00 0.00 87 LYS A C 18
ATOM 28201 O O . LYS A 1 47 ? -1.862 -5.872 -16.128 1.00 0.00 87 LYS A O 18
ATOM 28220 N N . ASP A 1 48 ? -0.579 -7.690 -16.458 1.00 0.00 88 ASP A N 18
ATOM 28221 C CA . ASP A 1 48 ? -0.636 -7.602 -17.912 1.00 0.00 88 ASP A CA 18
ATOM 28222 C C . ASP A 1 48 ? -1.861 -8.332 -18.453 1.00 0.00 88 ASP A C 18
ATOM 28223 O O . ASP A 1 48 ? -2.603 -8.963 -17.699 1.00 0.00 88 ASP A O 18
ATOM 28232 N N . ARG A 1 49 ? -2.068 -8.241 -19.763 1.00 0.00 89 ARG A N 18
ATOM 28233 C CA . ARG A 1 49 ? -3.204 -8.891 -20.404 1.00 0.00 89 ARG A CA 18
ATOM 28234 C C . ARG A 1 49 ? -2.745 -9.766 -21.567 1.00 0.00 89 ARG A C 18
ATOM 28235 O O . ARG A 1 49 ? -3.559 -10.398 -22.241 1.00 0.00 89 ARG A O 18
ATOM 28256 N N . PHE A 1 50 ? -1.437 -9.797 -21.797 1.00 0.00 90 PHE A N 18
ATOM 28257 C CA . PHE A 1 50 ? -0.869 -10.592 -22.879 1.00 0.00 90 PHE A CA 18
ATOM 28258 C C . PHE A 1 50 ? -0.091 -11.784 -22.328 1.00 0.00 90 PHE A C 18
ATOM 28259 O O . PHE A 1 50 ? -0.470 -12.938 -22.536 1.00 0.00 90 PHE A O 18
ATOM 28276 N N . THR A 1 51 ? 1.000 -11.497 -21.625 1.00 0.00 91 THR A N 18
ATOM 28277 C CA . THR A 1 51 ? 1.832 -12.543 -21.045 1.00 0.00 91 THR A CA 18
ATOM 28278 C C . THR A 1 51 ? 2.182 -12.227 -19.596 1.00 0.00 91 THR A C 18
ATOM 28279 O O . THR A 1 51 ? 2.337 -13.130 -18.774 1.00 0.00 91 THR A O 18
ATOM 28290 N N . GLY A 1 52 ? 2.306 -10.940 -19.288 1.00 0.00 92 GLY A N 18
ATOM 28291 C CA . GLY A 1 52 ? 2.636 -10.528 -17.936 1.00 0.00 92 GLY A CA 18
ATOM 28292 C C . GLY A 1 52 ? 1.429 -10.527 -17.019 1.00 0.00 92 GLY A C 18
ATOM 28293 O O . GLY A 1 52 ? 1.303 -9.665 -16.150 1.00 0.00 92 GLY A O 18
ATOM 28297 N N . MET A 1 53 ? 0.538 -11.494 -17.215 1.00 0.00 93 MET A N 18
ATOM 28298 C CA . MET A 1 53 ? -0.665 -11.600 -16.398 1.00 0.00 93 MET A CA 18
ATOM 28299 C C . MET A 1 53 ? -0.317 -11.594 -14.913 1.00 0.00 93 MET A C 18
ATOM 28300 O O . MET A 1 53 ? -0.011 -12.636 -14.333 1.00 0.00 93 MET A O 18
ATOM 28314 N N . HIS A 1 54 ? -0.365 -10.413 -14.304 1.00 0.00 94 HIS A N 18
ATOM 28315 C CA . HIS A 1 54 ? -0.054 -10.272 -12.886 1.00 0.00 94 HIS A CA 18
ATOM 28316 C C . HIS A 1 54 ? 1.439 -10.460 -12.635 1.00 0.00 94 HIS A C 18
ATOM 28317 O O . HIS A 1 54 ? 1.842 -11.282 -11.812 1.00 0.00 94 HIS A O 18
ATOM 28331 N N . LYS A 1 55 ? 2.255 -9.694 -13.350 1.00 0.00 95 LYS A N 18
ATOM 28332 C CA . LYS A 1 55 ? 3.704 -9.775 -13.206 1.00 0.00 95 LYS A CA 18
ATOM 28333 C C . LYS A 1 55 ? 4.090 -10.115 -11.770 1.00 0.00 95 LYS A C 18
ATOM 28334 O O . LYS A 1 55 ? 4.655 -11.174 -11.503 1.00 0.00 95 LYS A O 18
ATOM 28353 N N . GLY A 1 56 ? 3.779 -9.208 -10.848 1.00 0.00 96 GLY A N 18
ATOM 28354 C CA . GLY A 1 56 ? 4.099 -9.431 -9.451 1.00 0.00 96 GLY A CA 18
ATOM 28355 C C . GLY A 1 56 ? 4.331 -8.138 -8.695 1.00 0.00 96 GLY A C 18
ATOM 28356 O O . GLY A 1 56 ? 5.256 -8.040 -7.888 1.00 0.00 96 GLY A O 18
ATOM 28360 N N . CYS A 1 57 ? 3.491 -7.143 -8.957 1.00 0.00 97 CYS A N 18
ATOM 28361 C CA . CYS A 1 57 ? 3.611 -5.847 -8.298 1.00 0.00 97 CYS A CA 18
ATOM 28362 C C . CYS A 1 57 ? 2.298 -5.074 -8.377 1.00 0.00 97 CYS A C 18
ATOM 28363 O O . CYS A 1 57 ? 1.352 -5.503 -9.036 1.00 0.00 97 CYS A O 18
ATOM 28371 N N . ALA A 1 58 ? 2.249 -3.932 -7.699 1.00 0.00 98 ALA A N 18
ATOM 28372 C CA . ALA A 1 58 ? 1.053 -3.099 -7.692 1.00 0.00 98 ALA A CA 18
ATOM 28373 C C . ALA A 1 58 ? 1.392 -1.656 -7.334 1.00 0.00 98 ALA A C 18
ATOM 28374 O O . ALA A 1 58 ? 2.377 -1.391 -6.644 1.00 0.00 98 ALA A O 18
ATOM 28381 N N . PHE A 1 59 ? 0.569 -0.725 -7.807 1.00 0.00 99 PHE A N 18
ATOM 28382 C CA . PHE A 1 59 ? 0.783 0.692 -7.538 1.00 0.00 99 PHE A CA 18
ATOM 28383 C C . PHE A 1 59 ? -0.121 1.173 -6.407 1.00 0.00 99 PHE A C 18
ATOM 28384 O O . PHE A 1 59 ? -1.324 0.905 -6.401 1.00 0.00 99 PHE A O 18
ATOM 28401 N N . LEU A 1 60 ? 0.465 1.885 -5.451 1.00 0.00 100 LEU A N 18
ATOM 28402 C CA . LEU A 1 60 ? -0.287 2.404 -4.313 1.00 0.00 100 LEU A CA 18
ATOM 28403 C C . LEU A 1 60 ? -0.168 3.923 -4.229 1.00 0.00 100 LEU A C 18
ATOM 28404 O O . LEU A 1 60 ? 0.879 4.493 -4.536 1.00 0.00 100 LEU A O 18
ATOM 28420 N N . THR A 1 61 ? -1.248 4.573 -3.808 1.00 0.00 101 THR A N 18
ATOM 28421 C CA . THR A 1 61 ? -1.265 6.025 -3.682 1.00 0.00 101 THR A CA 18
ATOM 28422 C C . THR A 1 61 ? -1.726 6.451 -2.293 1.00 0.00 101 THR A C 18
ATOM 28423 O O . THR A 1 61 ? -2.878 6.233 -1.916 1.00 0.00 101 THR A O 18
ATOM 28434 N N . TYR A 1 62 ? -0.820 7.059 -1.535 1.00 0.00 102 TYR A N 18
ATOM 28435 C CA . TYR A 1 62 ? -1.134 7.515 -0.186 1.00 0.00 102 TYR A CA 18
ATOM 28436 C C . TYR A 1 62 ? -1.725 8.921 -0.209 1.00 0.00 102 TYR A C 18
ATOM 28437 O O . TYR A 1 62 ? -1.195 9.818 -0.866 1.00 0.00 102 TYR A O 18
ATOM 28455 N N . CYS A 1 63 ? -2.825 9.105 0.512 1.00 0.00 103 CYS A N 18
ATOM 28456 C CA . CYS A 1 63 ? -3.490 10.401 0.576 1.00 0.00 103 CYS A CA 18
ATOM 28457 C C . CYS A 1 63 ? -2.515 11.492 1.008 1.00 0.00 103 CYS A C 18
ATOM 28458 O O . CYS A 1 63 ? -2.536 12.602 0.477 1.00 0.00 103 CYS A O 18
ATOM 28466 N N . GLU A 1 64 ? -1.663 11.167 1.976 1.00 0.00 104 GLU A N 18
ATOM 28467 C CA . GLU A 1 64 ? -0.683 12.121 2.480 1.00 0.00 104 GLU A CA 18
ATOM 28468 C C . GLU A 1 64 ? 0.731 11.712 2.077 1.00 0.00 104 GLU A C 18
ATOM 28469 O O . GLU A 1 64 ? 0.988 10.549 1.767 1.00 0.00 104 GLU A O 18
ATOM 28481 N N . ARG A 1 65 ? 1.644 12.678 2.083 1.00 0.00 105 ARG A N 18
ATOM 28482 C CA . ARG A 1 65 ? 3.032 12.420 1.716 1.00 0.00 105 ARG A CA 18
ATOM 28483 C C . ARG A 1 65 ? 3.793 11.790 2.878 1.00 0.00 105 ARG A C 18
ATOM 28484 O O . ARG A 1 65 ? 4.539 10.829 2.695 1.00 0.00 105 ARG A O 18
ATOM 28505 N N . GLU A 1 66 ? 3.600 12.340 4.073 1.00 0.00 106 GLU A N 18
ATOM 28506 C CA . GLU A 1 66 ? 4.271 11.833 5.264 1.00 0.00 106 GLU A CA 18
ATOM 28507 C C . GLU A 1 66 ? 3.864 10.388 5.543 1.00 0.00 106 GLU A C 18
ATOM 28508 O O . GLU A 1 66 ? 4.714 9.509 5.681 1.00 0.00 106 GLU A O 18
ATOM 28520 N N . SER A 1 67 ? 2.558 10.153 5.626 1.00 0.00 107 SER A N 18
ATOM 28521 C CA . SER A 1 67 ? 2.038 8.817 5.893 1.00 0.00 107 SER A CA 18
ATOM 28522 C C . SER A 1 67 ? 2.795 7.768 5.085 1.00 0.00 107 SER A C 18
ATOM 28523 O O . SER A 1 67 ? 3.055 6.665 5.567 1.00 0.00 107 SER A O 18
ATOM 28531 N N . ALA A 1 68 ? 3.147 8.119 3.852 1.00 0.00 108 ALA A N 18
ATOM 28532 C CA . ALA A 1 68 ? 3.876 7.209 2.977 1.00 0.00 108 ALA A CA 18
ATOM 28533 C C . ALA A 1 68 ? 5.220 6.822 3.584 1.00 0.00 108 ALA A C 18
ATOM 28534 O O . ALA A 1 68 ? 5.640 5.667 3.503 1.00 0.00 108 ALA A O 18
ATOM 28541 N N . LEU A 1 69 ? 5.891 7.794 4.192 1.00 0.00 109 LEU A N 18
ATOM 28542 C CA . LEU A 1 69 ? 7.189 7.555 4.814 1.00 0.00 109 LEU A CA 18
ATOM 28543 C C . LEU A 1 69 ? 7.103 6.429 5.839 1.00 0.00 109 LEU A C 18
ATOM 28544 O O . LEU A 1 69 ? 7.889 5.482 5.804 1.00 0.00 109 LEU A O 18
ATOM 28560 N N . LYS A 1 70 ? 6.141 6.536 6.749 1.00 0.00 110 LYS A N 18
ATOM 28561 C CA . LYS A 1 70 ? 5.948 5.526 7.783 1.00 0.00 110 LYS A CA 18
ATOM 28562 C C . LYS A 1 70 ? 5.813 4.137 7.167 1.00 0.00 110 LYS A C 18
ATOM 28563 O O . LYS A 1 70 ? 6.631 3.254 7.419 1.00 0.00 110 LYS A O 18
ATOM 28582 N N . ALA A 1 71 ? 4.775 3.952 6.358 1.00 0.00 111 ALA A N 18
ATOM 28583 C CA . ALA A 1 71 ? 4.535 2.672 5.704 1.00 0.00 111 ALA A CA 18
ATOM 28584 C C . ALA A 1 71 ? 5.758 2.222 4.912 1.00 0.00 111 ALA A C 18
ATOM 28585 O O . ALA A 1 71 ? 6.062 1.031 4.846 1.00 0.00 111 ALA A O 18
ATOM 28592 N N . GLN A 1 72 ? 6.455 3.182 4.313 1.00 0.00 112 GLN A N 18
ATOM 28593 C CA . GLN A 1 72 ? 7.645 2.883 3.524 1.00 0.00 112 GLN A CA 18
ATOM 28594 C C . GLN A 1 72 ? 8.675 2.128 4.358 1.00 0.00 112 GLN A C 18
ATOM 28595 O O . GLN A 1 72 ? 9.069 1.013 4.016 1.00 0.00 112 GLN A O 18
ATOM 28609 N N . SER A 1 73 ? 9.108 2.744 5.454 1.00 0.00 113 SER A N 18
ATOM 28610 C CA . SER A 1 73 ? 10.096 2.132 6.335 1.00 0.00 113 SER A CA 18
ATOM 28611 C C . SER A 1 73 ? 9.458 1.047 7.196 1.00 0.00 113 SER A C 18
ATOM 28612 O O . SER A 1 73 ? 10.143 0.165 7.712 1.00 0.00 113 SER A O 18
ATOM 28620 N N . ALA A 1 74 ? 8.139 1.120 7.348 1.00 0.00 114 ALA A N 18
ATOM 28621 C CA . ALA A 1 74 ? 7.407 0.144 8.145 1.00 0.00 114 ALA A CA 18
ATOM 28622 C C . ALA A 1 74 ? 7.215 -1.159 7.377 1.00 0.00 114 ALA A C 18
ATOM 28623 O O . ALA A 1 74 ? 7.113 -2.233 7.972 1.00 0.00 114 ALA A O 18
ATOM 28630 N N . LEU A 1 75 ? 7.168 -1.059 6.053 1.00 0.00 115 LEU A N 18
ATOM 28631 C CA . LEU A 1 75 ? 6.988 -2.231 5.203 1.00 0.00 115 LEU A CA 18
ATOM 28632 C C . LEU A 1 75 ? 8.304 -2.632 4.544 1.00 0.00 115 LEU A C 18
ATOM 28633 O O . LEU A 1 75 ? 8.727 -3.785 4.630 1.00 0.00 115 LEU A O 18
ATOM 28649 N N . HIS A 1 76 ? 8.947 -1.672 3.886 1.00 0.00 116 HIS A N 18
ATOM 28650 C CA . HIS A 1 76 ? 10.216 -1.925 3.214 1.00 0.00 116 HIS A CA 18
ATOM 28651 C C . HIS A 1 76 ? 11.129 -2.785 4.082 1.00 0.00 116 HIS A C 18
ATOM 28652 O O . HIS A 1 76 ? 11.371 -2.469 5.247 1.00 0.00 116 HIS A O 18
ATOM 28666 N N . GLU A 1 77 ? 11.631 -3.874 3.508 1.00 0.00 117 GLU A N 18
ATOM 28667 C CA . GLU A 1 77 ? 12.516 -4.779 4.231 1.00 0.00 117 GLU A CA 18
ATOM 28668 C C . GLU A 1 77 ? 12.085 -4.912 5.689 1.00 0.00 117 GLU A C 18
ATOM 28669 O O . GLU A 1 77 ? 12.913 -4.859 6.598 1.00 0.00 117 GLU A O 18
ATOM 28681 N N . GLN A 1 78 ? 10.784 -5.083 5.902 1.00 0.00 118 GLN A N 18
ATOM 28682 C CA . GLN A 1 78 ? 10.243 -5.222 7.249 1.00 0.00 118 GLN A CA 18
ATOM 28683 C C . GLN A 1 78 ? 9.327 -6.437 7.345 1.00 0.00 118 GLN A C 18
ATOM 28684 O O . GLN A 1 78 ? 9.437 -7.240 8.272 1.00 0.00 118 GLN A O 18
ATOM 28698 N N . LYS A 1 79 ? 8.421 -6.567 6.381 1.00 0.00 119 LYS A N 18
ATOM 28699 C CA . LYS A 1 79 ? 7.485 -7.684 6.355 1.00 0.00 119 LYS A CA 18
ATOM 28700 C C . LYS A 1 79 ? 7.747 -8.585 5.152 1.00 0.00 119 LYS A C 18
ATOM 28701 O O . LYS A 1 79 ? 8.264 -8.138 4.128 1.00 0.00 119 LYS A O 18
ATOM 28720 N N . THR A 1 80 ? 7.384 -9.858 5.281 1.00 0.00 120 THR A N 18
ATOM 28721 C CA . THR A 1 80 ? 7.579 -10.821 4.205 1.00 0.00 120 THR A CA 18
ATOM 28722 C C . THR A 1 80 ? 6.270 -11.512 3.841 1.00 0.00 120 THR A C 18
ATOM 28723 O O . THR A 1 80 ? 5.434 -11.776 4.707 1.00 0.00 120 THR A O 18
ATOM 28734 N N . LEU A 1 81 ? 6.097 -11.803 2.557 1.00 0.00 121 LEU A N 18
ATOM 28735 C CA . LEU A 1 81 ? 4.888 -12.465 2.078 1.00 0.00 121 LEU A CA 18
ATOM 28736 C C . LEU A 1 81 ? 5.031 -13.982 2.154 1.00 0.00 121 LEU A C 18
ATOM 28737 O O . LEU A 1 81 ? 6.134 -14.528 2.120 1.00 0.00 121 LEU A O 18
ATOM 28753 N N . PRO A 1 82 ? 3.890 -14.679 2.258 1.00 0.00 122 PRO A N 18
ATOM 28754 C CA . PRO A 1 82 ? 3.862 -16.143 2.338 1.00 0.00 122 PRO A CA 18
ATOM 28755 C C . PRO A 1 82 ? 4.261 -16.803 1.023 1.00 0.00 122 PRO A C 18
ATOM 28756 O O . PRO A 1 82 ? 3.481 -16.837 0.072 1.00 0.00 122 PRO A O 18
ATOM 28767 N N . GLY A 1 83 ? 5.482 -17.328 0.976 1.00 0.00 123 GLY A N 18
ATOM 28768 C CA . GLY A 1 83 ? 5.963 -17.981 -0.228 1.00 0.00 123 GLY A CA 18
ATOM 28769 C C . GLY A 1 83 ? 7.005 -17.157 -0.957 1.00 0.00 123 GLY A C 18
ATOM 28770 O O . GLY A 1 83 ? 7.226 -17.342 -2.153 1.00 0.00 123 GLY A O 18
ATOM 28774 N N . MET A 1 84 ? 7.646 -16.243 -0.236 1.00 0.00 124 MET A N 18
ATOM 28775 C CA . MET A 1 84 ? 8.671 -15.387 -0.822 1.00 0.00 124 MET A CA 18
ATOM 28776 C C . MET A 1 84 ? 9.912 -15.340 0.063 1.00 0.00 124 MET A C 18
ATOM 28777 O O . MET A 1 84 ? 9.917 -14.687 1.106 1.00 0.00 124 MET A O 18
ATOM 28791 N N . ASN A 1 85 ? 10.962 -16.036 -0.360 1.00 0.00 125 ASN A N 18
ATOM 28792 C CA . ASN A 1 85 ? 12.209 -16.073 0.396 1.00 0.00 125 ASN A CA 18
ATOM 28793 C C . ASN A 1 85 ? 12.610 -14.674 0.853 1.00 0.00 125 ASN A C 18
ATOM 28794 O O . ASN A 1 85 ? 13.110 -14.491 1.963 1.00 0.00 125 ASN A O 18
ATOM 28805 N N . ARG A 1 86 ? 12.388 -13.689 -0.012 1.00 0.00 126 ARG A N 18
ATOM 28806 C CA . ARG A 1 86 ? 12.726 -12.306 0.302 1.00 0.00 126 ARG A CA 18
ATOM 28807 C C . ARG A 1 86 ? 11.488 -11.528 0.738 1.00 0.00 126 ARG A C 18
ATOM 28808 O O . ARG A 1 86 ? 10.357 -11.866 0.387 1.00 0.00 126 ARG A O 18
ATOM 28829 N N . PRO A 1 87 ? 11.705 -10.461 1.521 1.00 0.00 127 PRO A N 18
ATOM 28830 C CA . PRO A 1 87 ? 10.618 -9.613 2.021 1.00 0.00 127 PRO A CA 18
ATOM 28831 C C . PRO A 1 87 ? 9.967 -8.791 0.914 1.00 0.00 127 PRO A C 18
ATOM 28832 O O . PRO A 1 87 ? 10.195 -9.038 -0.271 1.00 0.00 127 PRO A O 18
ATOM 28843 N N . ILE A 1 88 ? 9.158 -7.814 1.307 1.00 0.00 128 ILE A N 18
ATOM 28844 C CA . ILE A 1 88 ? 8.476 -6.955 0.347 1.00 0.00 128 ILE A CA 18
ATOM 28845 C C . ILE A 1 88 ? 9.198 -5.621 0.192 1.00 0.00 128 ILE A C 18
ATOM 28846 O O . ILE A 1 88 ? 9.581 -4.994 1.179 1.00 0.00 128 ILE A O 18
ATOM 28862 N N . GLN A 1 89 ? 9.379 -5.194 -1.053 1.00 0.00 129 GLN A N 18
ATOM 28863 C CA . GLN A 1 89 ? 10.055 -3.934 -1.338 1.00 0.00 129 GLN A CA 18
ATOM 28864 C C . GLN A 1 89 ? 9.045 -2.822 -1.605 1.00 0.00 129 GLN A C 18
ATOM 28865 O O . GLN A 1 89 ? 8.026 -3.040 -2.260 1.00 0.00 129 GLN A O 18
ATOM 28879 N N . VAL A 1 90 ? 9.335 -1.630 -1.093 1.00 0.00 130 VAL A N 18
ATOM 28880 C CA . VAL A 1 90 ? 8.453 -0.484 -1.277 1.00 0.00 130 VAL A CA 18
ATOM 28881 C C . VAL A 1 90 ? 9.249 0.777 -1.594 1.00 0.00 130 VAL A C 18
ATOM 28882 O O . VAL A 1 90 ? 9.968 1.301 -0.743 1.00 0.00 130 VAL A O 18
ATOM 28895 N N . LYS A 1 91 ? 9.115 1.261 -2.824 1.00 0.00 131 LYS A N 18
ATOM 28896 C CA . LYS A 1 91 ? 9.820 2.463 -3.255 1.00 0.00 131 LYS A CA 18
ATOM 28897 C C . LYS A 1 91 ? 8.917 3.345 -4.111 1.00 0.00 131 LYS A C 18
ATOM 28898 O O . LYS A 1 91 ? 8.130 2.864 -4.926 1.00 0.00 131 LYS A O 18
ATOM 28917 N N . PRO A 1 92 ? 9.032 4.669 -3.924 1.00 0.00 132 PRO A N 18
ATOM 28918 C CA . PRO A 1 92 ? 8.236 5.646 -4.671 1.00 0.00 132 PRO A CA 18
ATOM 28919 C C . PRO A 1 92 ? 8.638 5.720 -6.140 1.00 0.00 132 PRO A C 18
ATOM 28920 O O . PRO A 1 92 ? 9.819 5.837 -6.465 1.00 0.00 132 PRO A O 18
ATOM 28931 N N . ALA A 1 93 ? 7.648 5.651 -7.024 1.00 0.00 133 ALA A N 18
ATOM 28932 C CA . ALA A 1 93 ? 7.898 5.713 -8.458 1.00 0.00 133 ALA A CA 18
ATOM 28933 C C . ALA A 1 93 ? 8.713 6.950 -8.821 1.00 0.00 133 ALA A C 18
ATOM 28934 O O . ALA A 1 93 ? 9.737 6.855 -9.498 1.00 0.00 133 ALA A O 18
ATOM 28941 N N . ASP A 1 94 ? 8.251 8.110 -8.367 1.00 0.00 134 ASP A N 18
ATOM 28942 C CA . ASP A 1 94 ? 8.937 9.367 -8.643 1.00 0.00 134 ASP A CA 18
ATOM 28943 C C . ASP A 1 94 ? 9.719 9.840 -7.421 1.00 0.00 134 ASP A C 18
ATOM 28944 O O . ASP A 1 94 ? 9.256 9.710 -6.288 1.00 0.00 134 ASP A O 18
ATOM 28953 N N . SER A 1 95 ? 10.907 10.386 -7.659 1.00 0.00 135 SER A N 18
ATOM 28954 C CA . SER A 1 95 ? 11.755 10.874 -6.578 1.00 0.00 135 SER A CA 18
ATOM 28955 C C . SER A 1 95 ? 11.925 12.388 -6.661 1.00 0.00 135 SER A C 18
ATOM 28956 O O . SER A 1 95 ? 11.692 12.992 -7.708 1.00 0.00 135 SER A O 18
ATOM 28964 N N . GLU A 1 96 ? 12.334 12.993 -5.550 1.00 0.00 136 GLU A N 18
ATOM 28965 C CA . GLU A 1 96 ? 12.535 14.436 -5.498 1.00 0.00 136 GLU A CA 18
ATOM 28966 C C . GLU A 1 96 ? 14.016 14.784 -5.614 1.00 0.00 136 GLU A C 18
ATOM 28967 O O . GLU A 1 96 ? 14.874 14.072 -5.093 1.00 0.00 136 GLU A O 18
ATOM 28979 N N . SER A 1 97 ? 14.308 15.883 -6.302 1.00 0.00 137 SER A N 18
ATOM 28980 C CA . SER A 1 97 ? 15.685 16.324 -6.491 1.00 0.00 137 SER A CA 18
ATOM 28981 C C . SER A 1 97 ? 15.807 17.830 -6.282 1.00 0.00 137 SER A C 18
ATOM 28982 O O . SER A 1 97 ? 15.380 18.621 -7.123 1.00 0.00 137 SER A O 18
ATOM 28990 N N . ARG A 1 98 ? 16.392 18.219 -5.154 1.00 0.00 138 ARG A N 18
ATOM 28991 C CA . ARG A 1 98 ? 16.570 19.630 -4.832 1.00 0.00 138 ARG A CA 18
ATOM 28992 C C . ARG A 1 98 ? 17.873 20.162 -5.422 1.00 0.00 138 ARG A C 18
ATOM 28993 O O . ARG A 1 98 ? 18.952 19.934 -4.877 1.00 0.00 138 ARG A O 18
ATOM 29014 N N . GLY A 1 99 ? 17.764 20.872 -6.541 1.00 0.00 139 GLY A N 18
ATOM 29015 C CA . GLY A 1 99 ? 18.940 21.425 -7.186 1.00 0.00 139 GLY A CA 18
ATOM 29016 C C . GLY A 1 99 ? 19.281 22.813 -6.680 1.00 0.00 139 GLY A C 18
ATOM 29017 O O . GLY A 1 99 ? 19.367 23.761 -7.459 1.00 0.00 139 GLY A O 18
ATOM 29021 N N . GLY A 1 100 ? 19.475 22.932 -5.370 1.00 0.00 140 GLY A N 18
ATOM 29022 C CA . GLY A 1 100 ? 19.805 24.218 -4.783 1.00 0.00 140 GLY A CA 18
ATOM 29023 C C . GLY A 1 100 ? 20.333 24.091 -3.368 1.00 0.00 140 GLY A C 18
ATOM 29024 O O . GLY A 1 100 ? 19.592 24.274 -2.403 1.00 0.00 140 GLY A O 18
ATOM 29028 N N . SER A 1 101 ? 21.618 23.775 -3.245 1.00 0.00 141 SER A N 18
ATOM 29029 C CA . SER A 1 101 ? 22.245 23.619 -1.937 1.00 0.00 141 SER A CA 18
ATOM 29030 C C . SER A 1 101 ? 23.302 24.694 -1.709 1.00 0.00 141 SER A C 18
ATOM 29031 O O . SER A 1 101 ? 24.295 24.768 -2.431 1.00 0.00 141 SER A O 18
ATOM 29039 N N . GLY A 1 102 ? 23.081 25.528 -0.697 1.00 0.00 142 GLY A N 18
ATOM 29040 C CA . GLY A 1 102 ? 24.022 26.589 -0.390 1.00 0.00 142 GLY A CA 18
ATOM 29041 C C . GLY A 1 102 ? 23.333 27.900 -0.065 1.00 0.00 142 GLY A C 18
ATOM 29042 O O . GLY A 1 102 ? 23.138 28.754 -0.930 1.00 0.00 142 GLY A O 18
ATOM 29046 N N . PRO A 1 103 ? 22.950 28.071 1.208 1.00 0.00 143 PRO A N 18
ATOM 29047 C CA . PRO A 1 103 ? 22.272 29.284 1.675 1.00 0.00 143 PRO A CA 18
ATOM 29048 C C . PRO A 1 103 ? 23.196 30.497 1.686 1.00 0.00 143 PRO A C 18
ATOM 29049 O O . PRO A 1 103 ? 24.175 30.536 2.431 1.00 0.00 143 PRO A O 18
ATOM 29060 N N . SER A 1 104 ? 22.878 31.485 0.856 1.00 0.00 144 SER A N 18
ATOM 29061 C CA . SER A 1 104 ? 23.682 32.699 0.769 1.00 0.00 144 SER A CA 18
ATOM 29062 C C . SER A 1 104 ? 22.849 33.929 1.115 1.00 0.00 144 SER A C 18
ATOM 29063 O O . SER A 1 104 ? 22.161 34.487 0.261 1.00 0.00 144 SER A O 18
ATOM 29071 N N . SER A 1 105 ? 22.917 34.346 2.376 1.00 0.00 145 SER A N 18
ATOM 29072 C CA . SER A 1 105 ? 22.166 35.508 2.838 1.00 0.00 145 SER A CA 18
ATOM 29073 C C . SER A 1 105 ? 22.974 36.788 2.646 1.00 0.00 145 SER A C 18
ATOM 29074 O O . SER A 1 105 ? 24.144 36.746 2.269 1.00 0.00 145 SER A O 18
ATOM 29082 N N . GLY A 1 106 ? 22.338 37.926 2.907 1.00 0.00 146 GLY A N 18
ATOM 29083 C CA . GLY A 1 106 ? 23.011 39.203 2.758 1.00 0.00 146 GLY A CA 18
ATOM 29084 C C . GLY A 1 106 ? 23.255 39.563 1.305 1.00 0.00 146 GLY A C 18
ATOM 29085 O O . GLY A 1 106 ? 24.396 39.573 0.845 1.00 0.00 146 GLY A O 18
ATOM 29089 N N . GLY A 1 1 ? -12.667 6.163 15.236 1.00 0.00 41 GLY A N 19
ATOM 29090 C CA . GLY A 1 1 ? -12.089 7.485 15.079 1.00 0.00 41 GLY A CA 19
ATOM 29091 C C . GLY A 1 1 ? -12.980 8.416 14.282 1.00 0.00 41 GLY A C 19
ATOM 29092 O O . GLY A 1 1 ? -14.169 8.151 14.107 1.00 0.00 41 GLY A O 19
ATOM 29096 N N . SER A 1 2 ? -12.405 9.512 13.796 1.00 0.00 42 SER A N 19
ATOM 29097 C CA . SER A 1 2 ? -13.156 10.489 13.017 1.00 0.00 42 SER A CA 19
ATOM 29098 C C . SER A 1 2 ? -12.687 10.503 11.566 1.00 0.00 42 SER A C 19
ATOM 29099 O O . SER A 1 2 ? -11.607 10.006 11.246 1.00 0.00 42 SER A O 19
ATOM 29107 N N . SER A 1 3 ? -13.508 11.076 10.691 1.00 0.00 43 SER A N 19
ATOM 29108 C CA . SER A 1 3 ? -13.180 11.152 9.272 1.00 0.00 43 SER A CA 19
ATOM 29109 C C . SER A 1 3 ? -13.044 12.603 8.823 1.00 0.00 43 SER A C 19
ATOM 29110 O O . SER A 1 3 ? -13.571 13.514 9.460 1.00 0.00 43 SER A O 19
ATOM 29118 N N . GLY A 1 4 ? -12.333 12.811 7.719 1.00 0.00 44 GLY A N 19
ATOM 29119 C CA . GLY A 1 4 ? -12.139 14.153 7.202 1.00 0.00 44 GLY A CA 19
ATOM 29120 C C . GLY A 1 4 ? -12.149 14.198 5.687 1.00 0.00 44 GLY A C 19
ATOM 29121 O O . GLY A 1 4 ? -11.115 14.006 5.047 1.00 0.00 44 GLY A O 19
ATOM 29125 N N . SER A 1 5 ? -13.320 14.450 5.111 1.00 0.00 45 SER A N 19
ATOM 29126 C CA . SER A 1 5 ? -13.461 14.514 3.661 1.00 0.00 45 SER A CA 19
ATOM 29127 C C . SER A 1 5 ? -13.063 15.891 3.136 1.00 0.00 45 SER A C 19
ATOM 29128 O O . SER A 1 5 ? -13.805 16.518 2.381 1.00 0.00 45 SER A O 19
ATOM 29136 N N . SER A 1 6 ? -11.886 16.354 3.543 1.00 0.00 46 SER A N 19
ATOM 29137 C CA . SER A 1 6 ? -11.389 17.658 3.119 1.00 0.00 46 SER A CA 19
ATOM 29138 C C . SER A 1 6 ? -11.553 17.837 1.612 1.00 0.00 46 SER A C 19
ATOM 29139 O O . SER A 1 6 ? -11.945 18.904 1.142 1.00 0.00 46 SER A O 19
ATOM 29147 N N . GLY A 1 7 ? -11.249 16.783 0.860 1.00 0.00 47 GLY A N 19
ATOM 29148 C CA . GLY A 1 7 ? -11.368 16.844 -0.585 1.00 0.00 47 GLY A CA 19
ATOM 29149 C C . GLY A 1 7 ? -10.511 15.806 -1.281 1.00 0.00 47 GLY A C 19
ATOM 29150 O O . GLY A 1 7 ? -10.078 14.833 -0.664 1.00 0.00 47 GLY A O 19
ATOM 29154 N N . MET A 1 8 ? -10.266 16.012 -2.571 1.00 0.00 48 MET A N 19
ATOM 29155 C CA . MET A 1 8 ? -9.454 15.085 -3.352 1.00 0.00 48 MET A CA 19
ATOM 29156 C C . MET A 1 8 ? -8.207 14.669 -2.578 1.00 0.00 48 MET A C 19
ATOM 29157 O O . MET A 1 8 ? -7.401 15.511 -2.180 1.00 0.00 48 MET A O 19
ATOM 29171 N N . LYS A 1 9 ? -8.055 13.366 -2.367 1.00 0.00 49 LYS A N 19
ATOM 29172 C CA . LYS A 1 9 ? -6.906 12.838 -1.642 1.00 0.00 49 LYS A CA 19
ATOM 29173 C C . LYS A 1 9 ? -5.718 12.635 -2.577 1.00 0.00 49 LYS A C 19
ATOM 29174 O O . LYS A 1 9 ? -5.115 11.562 -2.606 1.00 0.00 49 LYS A O 19
ATOM 29193 N N . ASP A 1 10 ? -5.387 13.672 -3.338 1.00 0.00 50 ASP A N 19
ATOM 29194 C CA . ASP A 1 10 ? -4.269 13.608 -4.273 1.00 0.00 50 ASP A CA 19
ATOM 29195 C C . ASP A 1 10 ? -3.392 14.851 -4.156 1.00 0.00 50 ASP A C 19
ATOM 29196 O O . ASP A 1 10 ? -2.760 15.271 -5.126 1.00 0.00 50 ASP A O 19
ATOM 29205 N N . HIS A 1 11 ? -3.358 15.435 -2.963 1.00 0.00 51 HIS A N 19
ATOM 29206 C CA . HIS A 1 11 ? -2.558 16.630 -2.719 1.00 0.00 51 HIS A CA 19
ATOM 29207 C C . HIS A 1 11 ? -1.099 16.265 -2.466 1.00 0.00 51 HIS A C 19
ATOM 29208 O O . HIS A 1 11 ? -0.717 15.931 -1.344 1.00 0.00 51 HIS A O 19
ATOM 29222 N N . ASP A 1 12 ? -0.287 16.330 -3.516 1.00 0.00 52 ASP A N 19
ATOM 29223 C CA . ASP A 1 12 ? 1.131 16.006 -3.408 1.00 0.00 52 ASP A CA 19
ATOM 29224 C C . ASP A 1 12 ? 1.326 14.540 -3.034 1.00 0.00 52 ASP A C 19
ATOM 29225 O O . ASP A 1 12 ? 2.279 14.189 -2.338 1.00 0.00 52 ASP A O 19
ATOM 29234 N N . ALA A 1 13 ? 0.418 13.690 -3.500 1.00 0.00 53 ALA A N 19
ATOM 29235 C CA . ALA A 1 13 ? 0.491 12.262 -3.215 1.00 0.00 53 ALA A CA 19
ATOM 29236 C C . ALA A 1 13 ? 1.775 11.656 -3.773 1.00 0.00 53 ALA A C 19
ATOM 29237 O O . ALA A 1 13 ? 2.565 12.342 -4.421 1.00 0.00 53 ALA A O 19
ATOM 29244 N N . ILE A 1 14 ? 1.976 10.368 -3.515 1.00 0.00 54 ILE A N 19
ATOM 29245 C CA . ILE A 1 14 ? 3.164 9.671 -3.992 1.00 0.00 54 ILE A CA 19
ATOM 29246 C C . ILE A 1 14 ? 2.829 8.249 -4.429 1.00 0.00 54 ILE A C 19
ATOM 29247 O O . ILE A 1 14 ? 2.213 7.487 -3.683 1.00 0.00 54 ILE A O 19
ATOM 29263 N N . LYS A 1 15 ? 3.240 7.897 -5.642 1.00 0.00 55 LYS A N 19
ATOM 29264 C CA . LYS A 1 15 ? 2.987 6.565 -6.180 1.00 0.00 55 LYS A CA 19
ATOM 29265 C C . LYS A 1 15 ? 3.962 5.548 -5.595 1.00 0.00 55 LYS A C 19
ATOM 29266 O O . LYS A 1 15 ? 5.106 5.444 -6.038 1.00 0.00 55 LYS A O 19
ATOM 29285 N N . LEU A 1 16 ? 3.501 4.800 -4.598 1.00 0.00 56 LEU A N 19
ATOM 29286 C CA . LEU A 1 16 ? 4.332 3.789 -3.953 1.00 0.00 56 LEU A CA 19
ATOM 29287 C C . LEU A 1 16 ? 4.318 2.486 -4.746 1.00 0.00 56 LEU A C 19
ATOM 29288 O O . LEU A 1 16 ? 3.298 1.801 -4.816 1.00 0.00 56 LEU A O 19
ATOM 29304 N N . PHE A 1 17 ? 5.458 2.148 -5.339 1.00 0.00 57 PHE A N 19
ATOM 29305 C CA . PHE A 1 17 ? 5.577 0.926 -6.126 1.00 0.00 57 PHE A CA 19
ATOM 29306 C C . PHE A 1 17 ? 6.040 -0.239 -5.255 1.00 0.00 57 PHE A C 19
ATOM 29307 O O . PHE A 1 17 ? 7.099 -0.178 -4.631 1.00 0.00 57 PHE A O 19
ATOM 29324 N N . ILE A 1 18 ? 5.237 -1.297 -5.218 1.00 0.00 58 ILE A N 19
ATOM 29325 C CA . ILE A 1 18 ? 5.564 -2.476 -4.425 1.00 0.00 58 ILE A CA 19
ATOM 29326 C C . ILE A 1 18 ? 5.965 -3.645 -5.317 1.00 0.00 58 ILE A C 19
ATOM 29327 O O . ILE A 1 18 ? 5.362 -3.876 -6.365 1.00 0.00 58 ILE A O 19
ATOM 29343 N N . GLY A 1 19 ? 6.987 -4.383 -4.893 1.00 0.00 59 GLY A N 19
ATOM 29344 C CA . GLY A 1 19 ? 7.450 -5.521 -5.665 1.00 0.00 59 GLY A CA 19
ATOM 29345 C C . GLY A 1 19 ? 7.487 -6.798 -4.849 1.00 0.00 59 GLY A C 19
ATOM 29346 O O . GLY A 1 19 ? 7.181 -6.789 -3.657 1.00 0.00 59 GLY A O 19
ATOM 29350 N N . GLN A 1 20 ? 7.860 -7.900 -5.493 1.00 0.00 60 GLN A N 19
ATOM 29351 C CA . GLN A 1 20 ? 7.932 -9.191 -4.818 1.00 0.00 60 GLN A CA 19
ATOM 29352 C C . GLN A 1 20 ? 6.564 -9.603 -4.284 1.00 0.00 60 GLN A C 19
ATOM 29353 O O . GLN A 1 20 ? 6.413 -9.895 -3.098 1.00 0.00 60 GLN A O 19
ATOM 29367 N N . ILE A 1 21 ? 5.572 -9.625 -5.167 1.00 0.00 61 ILE A N 19
ATOM 29368 C CA . ILE A 1 21 ? 4.217 -10.002 -4.784 1.00 0.00 61 ILE A CA 19
ATOM 29369 C C . ILE A 1 21 ? 3.708 -11.162 -5.634 1.00 0.00 61 ILE A C 19
ATOM 29370 O O . ILE A 1 21 ? 3.656 -11.088 -6.862 1.00 0.00 61 ILE A O 19
ATOM 29386 N N . PRO A 1 22 ? 3.322 -12.259 -4.966 1.00 0.00 62 PRO A N 19
ATOM 29387 C CA . PRO A 1 22 ? 2.808 -13.455 -5.640 1.00 0.00 62 PRO A CA 19
ATOM 29388 C C . PRO A 1 22 ? 1.432 -13.227 -6.257 1.00 0.00 62 PRO A C 19
ATOM 29389 O O . PRO A 1 22 ? 0.674 -12.369 -5.805 1.00 0.00 62 PRO A O 19
ATOM 29400 N N . ARG A 1 23 ? 1.117 -14.000 -7.291 1.00 0.00 63 ARG A N 19
ATOM 29401 C CA . ARG A 1 23 ? -0.168 -13.881 -7.969 1.00 0.00 63 ARG A CA 19
ATOM 29402 C C . ARG A 1 23 ? -1.259 -14.623 -7.203 1.00 0.00 63 ARG A C 19
ATOM 29403 O O . ARG A 1 23 ? -2.096 -15.302 -7.796 1.00 0.00 63 ARG A O 19
ATOM 29424 N N . ASN A 1 24 ? -1.242 -14.488 -5.881 1.00 0.00 64 ASN A N 19
ATOM 29425 C CA . ASN A 1 24 ? -2.229 -15.146 -5.033 1.00 0.00 64 ASN A CA 19
ATOM 29426 C C . ASN A 1 24 ? -2.863 -14.153 -4.064 1.00 0.00 64 ASN A C 19
ATOM 29427 O O . ASN A 1 24 ? -3.617 -14.537 -3.168 1.00 0.00 64 ASN A O 19
ATOM 29438 N N . LEU A 1 25 ? -2.554 -12.875 -4.249 1.00 0.00 65 LEU A N 19
ATOM 29439 C CA . LEU A 1 25 ? -3.094 -11.825 -3.392 1.00 0.00 65 LEU A CA 19
ATOM 29440 C C . LEU A 1 25 ? -4.258 -11.112 -4.072 1.00 0.00 65 LEU A C 19
ATOM 29441 O O . LEU A 1 25 ? -4.539 -11.342 -5.249 1.00 0.00 65 LEU A O 19
ATOM 29457 N N . ASP A 1 26 ? -4.932 -10.244 -3.325 1.00 0.00 66 ASP A N 19
ATOM 29458 C CA . ASP A 1 26 ? -6.064 -9.494 -3.856 1.00 0.00 66 ASP A CA 19
ATOM 29459 C C . ASP A 1 26 ? -6.042 -8.052 -3.359 1.00 0.00 66 ASP A C 19
ATOM 29460 O O . ASP A 1 26 ? -5.419 -7.746 -2.343 1.00 0.00 66 ASP A O 19
ATOM 29469 N N . GLU A 1 27 ? -6.726 -7.172 -4.082 1.00 0.00 67 GLU A N 19
ATOM 29470 C CA . GLU A 1 27 ? -6.783 -5.762 -3.715 1.00 0.00 67 GLU A CA 19
ATOM 29471 C C . GLU A 1 27 ? -7.407 -5.584 -2.334 1.00 0.00 67 GLU A C 19
ATOM 29472 O O . GLU A 1 27 ? -6.932 -4.790 -1.522 1.00 0.00 67 GLU A O 19
ATOM 29484 N N . LYS A 1 28 ? -8.476 -6.330 -2.074 1.00 0.00 68 LYS A N 19
ATOM 29485 C CA . LYS A 1 28 ? -9.167 -6.257 -0.792 1.00 0.00 68 LYS A CA 19
ATOM 29486 C C . LYS A 1 28 ? -8.361 -6.952 0.301 1.00 0.00 68 LYS A C 19
ATOM 29487 O O . LYS A 1 28 ? -8.633 -6.782 1.489 1.00 0.00 68 LYS A O 19
ATOM 29506 N N . ASP A 1 29 ? -7.369 -7.734 -0.110 1.00 0.00 69 ASP A N 19
ATOM 29507 C CA . ASP A 1 29 ? -6.521 -8.453 0.835 1.00 0.00 69 ASP A CA 19
ATOM 29508 C C . ASP A 1 29 ? -5.241 -7.674 1.118 1.00 0.00 69 ASP A C 19
ATOM 29509 O O . ASP A 1 29 ? -4.536 -7.950 2.089 1.00 0.00 69 ASP A O 19
ATOM 29518 N N . LEU A 1 30 ? -4.946 -6.700 0.264 1.00 0.00 70 LEU A N 19
ATOM 29519 C CA . LEU A 1 30 ? -3.749 -5.881 0.422 1.00 0.00 70 LEU A CA 19
ATOM 29520 C C . LEU A 1 30 ? -4.108 -4.482 0.913 1.00 0.00 70 LEU A C 19
ATOM 29521 O O . LEU A 1 30 ? -3.290 -3.800 1.530 1.00 0.00 70 LEU A O 19
ATOM 29537 N N . LYS A 1 31 ? -5.338 -4.061 0.636 1.00 0.00 71 LYS A N 19
ATOM 29538 C CA . LYS A 1 31 ? -5.808 -2.745 1.052 1.00 0.00 71 LYS A CA 19
ATOM 29539 C C . LYS A 1 31 ? -5.720 -2.589 2.567 1.00 0.00 71 LYS A C 19
ATOM 29540 O O . LYS A 1 31 ? -5.284 -1.561 3.085 1.00 0.00 71 LYS A O 19
ATOM 29559 N N . PRO A 1 32 ? -6.142 -3.633 3.296 1.00 0.00 72 PRO A N 19
ATOM 29560 C CA . PRO A 1 32 ? -6.119 -3.637 4.761 1.00 0.00 72 PRO A CA 19
ATOM 29561 C C . PRO A 1 32 ? -4.779 -3.169 5.321 1.00 0.00 72 PRO A C 19
ATOM 29562 O O . PRO A 1 32 ? -4.702 -2.143 5.998 1.00 0.00 72 PRO A O 19
ATOM 29573 N N . LEU A 1 33 ? -3.727 -3.927 5.034 1.00 0.00 73 LEU A N 19
ATOM 29574 C CA . LEU A 1 33 ? -2.389 -3.589 5.508 1.00 0.00 73 LEU A CA 19
ATOM 29575 C C . LEU A 1 33 ? -2.124 -2.093 5.372 1.00 0.00 73 LEU A C 19
ATOM 29576 O O . LEU A 1 33 ? -2.133 -1.358 6.359 1.00 0.00 73 LEU A O 19
ATOM 29592 N N . PHE A 1 34 ? -1.891 -1.649 4.141 1.00 0.00 74 PHE A N 19
ATOM 29593 C CA . PHE A 1 34 ? -1.625 -0.240 3.875 1.00 0.00 74 PHE A CA 19
ATOM 29594 C C . PHE A 1 34 ? -2.693 0.645 4.511 1.00 0.00 74 PHE A C 19
ATOM 29595 O O . PHE A 1 34 ? -2.379 1.616 5.198 1.00 0.00 74 PHE A O 19
ATOM 29612 N N . GLU A 1 35 ? -3.955 0.301 4.275 1.00 0.00 75 GLU A N 19
ATOM 29613 C CA . GLU A 1 35 ? -5.069 1.065 4.823 1.00 0.00 75 GLU A CA 19
ATOM 29614 C C . GLU A 1 35 ? -4.913 1.250 6.330 1.00 0.00 75 GLU A C 19
ATOM 29615 O O . GLU A 1 35 ? -5.491 2.165 6.916 1.00 0.00 75 GLU A O 19
ATOM 29627 N N . GLU A 1 36 ? -4.128 0.374 6.949 1.00 0.00 76 GLU A N 19
ATOM 29628 C CA . GLU A 1 36 ? -3.897 0.440 8.388 1.00 0.00 76 GLU A CA 19
ATOM 29629 C C . GLU A 1 36 ? -2.884 1.530 8.726 1.00 0.00 76 GLU A C 19
ATOM 29630 O O . GLU A 1 36 ? -3.050 2.266 9.700 1.00 0.00 76 GLU A O 19
ATOM 29642 N N . PHE A 1 37 ? -1.835 1.628 7.916 1.00 0.00 77 PHE A N 19
ATOM 29643 C CA . PHE A 1 37 ? -0.794 2.626 8.130 1.00 0.00 77 PHE A CA 19
ATOM 29644 C C . PHE A 1 37 ? -1.246 3.997 7.634 1.00 0.00 77 PHE A C 19
ATOM 29645 O O . PHE A 1 37 ? -1.050 5.008 8.307 1.00 0.00 77 PHE A O 19
ATOM 29662 N N . GLY A 1 38 ? -1.851 4.022 6.450 1.00 0.00 78 GLY A N 19
ATOM 29663 C CA . GLY A 1 38 ? -2.320 5.273 5.883 1.00 0.00 78 GLY A CA 19
ATOM 29664 C C . GLY A 1 38 ? -3.655 5.126 5.180 1.00 0.00 78 GLY A C 19
ATOM 29665 O O . GLY A 1 38 ? -4.063 4.018 4.831 1.00 0.00 78 GLY A O 19
ATOM 29669 N N . LYS A 1 39 ? -4.339 6.246 4.974 1.00 0.00 79 LYS A N 19
ATOM 29670 C CA . LYS A 1 39 ? -5.637 6.239 4.309 1.00 0.00 79 LYS A CA 19
ATOM 29671 C C . LYS A 1 39 ? -5.472 6.159 2.795 1.00 0.00 79 LYS A C 19
ATOM 29672 O O . LYS A 1 39 ? -5.328 7.180 2.122 1.00 0.00 79 LYS A O 19
ATOM 29691 N N . ILE A 1 40 ? -5.494 4.940 2.266 1.00 0.00 80 ILE A N 19
ATOM 29692 C CA . ILE A 1 40 ? -5.350 4.728 0.831 1.00 0.00 80 ILE A CA 19
ATOM 29693 C C . ILE A 1 40 ? -6.397 5.516 0.050 1.00 0.00 80 ILE A C 19
ATOM 29694 O O . ILE A 1 40 ? -7.548 5.627 0.473 1.00 0.00 80 ILE A O 19
ATOM 29710 N N . TYR A 1 41 ? -5.990 6.059 -1.091 1.00 0.00 81 TYR A N 19
ATOM 29711 C CA . TYR A 1 41 ? -6.893 6.837 -1.932 1.00 0.00 81 TYR A CA 19
ATOM 29712 C C . TYR A 1 41 ? -7.355 6.022 -3.136 1.00 0.00 81 TYR A C 19
ATOM 29713 O O . TYR A 1 41 ? -8.507 6.117 -3.557 1.00 0.00 81 TYR A O 19
ATOM 29731 N N . GLU A 1 42 ? -6.446 5.221 -3.683 1.00 0.00 82 GLU A N 19
ATOM 29732 C CA . GLU A 1 42 ? -6.760 4.389 -4.839 1.00 0.00 82 GLU A CA 19
ATOM 29733 C C . GLU A 1 42 ? -5.664 3.355 -5.078 1.00 0.00 82 GLU A C 19
ATOM 29734 O O . GLU A 1 42 ? -4.529 3.701 -5.412 1.00 0.00 82 GLU A O 19
ATOM 29746 N N . LEU A 1 43 ? -6.010 2.084 -4.906 1.00 0.00 83 LEU A N 19
ATOM 29747 C CA . LEU A 1 43 ? -5.056 0.998 -5.102 1.00 0.00 83 LEU A CA 19
ATOM 29748 C C . LEU A 1 43 ? -5.256 0.337 -6.463 1.00 0.00 83 LEU A C 19
ATOM 29749 O O . LEU A 1 43 ? -6.385 0.168 -6.924 1.00 0.00 83 LEU A O 19
ATOM 29765 N N . THR A 1 44 ? -4.151 -0.037 -7.101 1.00 0.00 84 THR A N 19
ATOM 29766 C CA . THR A 1 44 ? -4.203 -0.680 -8.407 1.00 0.00 84 THR A CA 19
ATOM 29767 C C . THR A 1 44 ? -3.106 -1.728 -8.549 1.00 0.00 84 THR A C 19
ATOM 29768 O O . THR A 1 44 ? -1.918 -1.410 -8.481 1.00 0.00 84 THR A O 19
ATOM 29779 N N . VAL A 1 45 ? -3.510 -2.979 -8.748 1.00 0.00 85 VAL A N 19
ATOM 29780 C CA . VAL A 1 45 ? -2.560 -4.074 -8.901 1.00 0.00 85 VAL A CA 19
ATOM 29781 C C . VAL A 1 45 ? -2.137 -4.235 -10.357 1.00 0.00 85 VAL A C 19
ATOM 29782 O O . VAL A 1 45 ? -2.950 -4.577 -11.217 1.00 0.00 85 VAL A O 19
ATOM 29795 N N . LEU A 1 46 ? -0.861 -3.987 -10.628 1.00 0.00 86 LEU A N 19
ATOM 29796 C CA . LEU A 1 46 ? -0.328 -4.105 -11.981 1.00 0.00 86 LEU A CA 19
ATOM 29797 C C . LEU A 1 46 ? -0.379 -5.552 -12.462 1.00 0.00 86 LEU A C 19
ATOM 29798 O O . LEU A 1 46 ? 0.599 -6.290 -12.346 1.00 0.00 86 LEU A O 19
ATOM 29814 N N . LYS A 1 47 ? -1.524 -5.950 -13.004 1.00 0.00 87 LYS A N 19
ATOM 29815 C CA . LYS A 1 47 ? -1.703 -7.307 -13.506 1.00 0.00 87 LYS A CA 19
ATOM 29816 C C . LYS A 1 47 ? -2.447 -7.301 -14.838 1.00 0.00 87 LYS A C 19
ATOM 29817 O O . LYS A 1 47 ? -3.660 -7.093 -14.881 1.00 0.00 87 LYS A O 19
ATOM 29836 N N . ASP A 1 48 ? -1.714 -7.531 -15.921 1.00 0.00 88 ASP A N 19
ATOM 29837 C CA . ASP A 1 48 ? -2.305 -7.555 -17.254 1.00 0.00 88 ASP A CA 19
ATOM 29838 C C . ASP A 1 48 ? -3.345 -8.665 -17.367 1.00 0.00 88 ASP A C 19
ATOM 29839 O O . ASP A 1 48 ? -3.518 -9.463 -16.446 1.00 0.00 88 ASP A O 19
ATOM 29848 N N . ARG A 1 49 ? -4.036 -8.708 -18.502 1.00 0.00 89 ARG A N 19
ATOM 29849 C CA . ARG A 1 49 ? -5.060 -9.719 -18.735 1.00 0.00 89 ARG A CA 19
ATOM 29850 C C . ARG A 1 49 ? -4.806 -10.460 -20.044 1.00 0.00 89 ARG A C 19
ATOM 29851 O O . ARG A 1 49 ? -5.623 -11.271 -20.480 1.00 0.00 89 ARG A O 19
ATOM 29872 N N . PHE A 1 50 ? -3.667 -10.175 -20.668 1.00 0.00 90 PHE A N 19
ATOM 29873 C CA . PHE A 1 50 ? -3.305 -10.812 -21.928 1.00 0.00 90 PHE A CA 19
ATOM 29874 C C . PHE A 1 50 ? -2.070 -11.692 -21.758 1.00 0.00 90 PHE A C 19
ATOM 29875 O O . PHE A 1 50 ? -2.122 -12.904 -21.971 1.00 0.00 90 PHE A O 19
ATOM 29892 N N . THR A 1 51 ? -0.959 -11.073 -21.373 1.00 0.00 91 THR A N 19
ATOM 29893 C CA . THR A 1 51 ? 0.290 -11.797 -21.175 1.00 0.00 91 THR A CA 19
ATOM 29894 C C . THR A 1 51 ? 0.951 -11.405 -19.859 1.00 0.00 91 THR A C 19
ATOM 29895 O O . THR A 1 51 ? 1.478 -12.253 -19.141 1.00 0.00 91 THR A O 19
ATOM 29906 N N . GLY A 1 52 ? 0.919 -10.113 -19.548 1.00 0.00 92 GLY A N 19
ATOM 29907 C CA . GLY A 1 52 ? 1.518 -9.631 -18.317 1.00 0.00 92 GLY A CA 19
ATOM 29908 C C . GLY A 1 52 ? 0.646 -9.894 -17.106 1.00 0.00 92 GLY A C 19
ATOM 29909 O O . GLY A 1 52 ? 0.505 -9.035 -16.236 1.00 0.00 92 GLY A O 19
ATOM 29913 N N . MET A 1 53 ? 0.057 -11.084 -17.050 1.00 0.00 93 MET A N 19
ATOM 29914 C CA . MET A 1 53 ? -0.807 -11.456 -15.936 1.00 0.00 93 MET A CA 19
ATOM 29915 C C . MET A 1 53 ? -0.046 -11.400 -14.615 1.00 0.00 93 MET A C 19
ATOM 29916 O O . MET A 1 53 ? 0.826 -12.230 -14.354 1.00 0.00 93 MET A O 19
ATOM 29930 N N . HIS A 1 54 ? -0.381 -10.417 -13.785 1.00 0.00 94 HIS A N 19
ATOM 29931 C CA . HIS A 1 54 ? 0.271 -10.254 -12.491 1.00 0.00 94 HIS A CA 19
ATOM 29932 C C . HIS A 1 54 ? 1.785 -10.153 -12.654 1.00 0.00 94 HIS A C 19
ATOM 29933 O O . HIS A 1 54 ? 2.537 -10.915 -12.046 1.00 0.00 94 HIS A O 19
ATOM 29947 N N . LYS A 1 55 ? 2.225 -9.210 -13.479 1.00 0.00 95 LYS A N 19
ATOM 29948 C CA . LYS A 1 55 ? 3.648 -9.009 -13.723 1.00 0.00 95 LYS A CA 19
ATOM 29949 C C . LYS A 1 55 ? 4.462 -9.299 -12.466 1.00 0.00 95 LYS A C 19
ATOM 29950 O O . LYS A 1 55 ? 5.441 -10.042 -12.506 1.00 0.00 95 LYS A O 19
ATOM 29969 N N . GLY A 1 56 ? 4.048 -8.708 -11.349 1.00 0.00 96 GLY A N 19
ATOM 29970 C CA . GLY A 1 56 ? 4.749 -8.916 -10.096 1.00 0.00 96 GLY A CA 19
ATOM 29971 C C . GLY A 1 56 ? 4.988 -7.623 -9.343 1.00 0.00 96 GLY A C 19
ATOM 29972 O O . GLY A 1 56 ? 6.093 -7.374 -8.858 1.00 0.00 96 GLY A O 19
ATOM 29976 N N . CYS A 1 57 ? 3.953 -6.797 -9.245 1.00 0.00 97 CYS A N 19
ATOM 29977 C CA . CYS A 1 57 ? 4.056 -5.520 -8.548 1.00 0.00 97 CYS A CA 19
ATOM 29978 C C . CYS A 1 57 ? 2.689 -4.853 -8.429 1.00 0.00 97 CYS A C 19
ATOM 29979 O O . CYS A 1 57 ? 1.689 -5.374 -8.921 1.00 0.00 97 CYS A O 19
ATOM 29987 N N . ALA A 1 58 ? 2.655 -3.698 -7.772 1.00 0.00 98 ALA A N 19
ATOM 29988 C CA . ALA A 1 58 ? 1.412 -2.960 -7.589 1.00 0.00 98 ALA A CA 19
ATOM 29989 C C . ALA A 1 58 ? 1.684 -1.482 -7.331 1.00 0.00 98 ALA A C 19
ATOM 29990 O O . ALA A 1 58 ? 2.765 -1.110 -6.875 1.00 0.00 98 ALA A O 19
ATOM 29997 N N . PHE A 1 59 ? 0.697 -0.643 -7.628 1.00 0.00 99 PHE A N 19
ATOM 29998 C CA . PHE A 1 59 ? 0.831 0.795 -7.430 1.00 0.00 99 PHE A CA 19
ATOM 29999 C C . PHE A 1 59 ? -0.097 1.281 -6.321 1.00 0.00 99 PHE A C 19
ATOM 30000 O O . PHE A 1 59 ? -1.296 0.997 -6.329 1.00 0.00 99 PHE A O 19
ATOM 30017 N N . LEU A 1 60 ? 0.465 2.014 -5.366 1.00 0.00 100 LEU A N 19
ATOM 30018 C CA . LEU A 1 60 ? -0.311 2.539 -4.248 1.00 0.00 100 LEU A CA 19
ATOM 30019 C C . LEU A 1 60 ? -0.244 4.062 -4.206 1.00 0.00 100 LEU A C 19
ATOM 30020 O O . LEU A 1 60 ? 0.772 4.660 -4.563 1.00 0.00 100 LEU A O 19
ATOM 30036 N N . THR A 1 61 ? -1.333 4.686 -3.767 1.00 0.00 101 THR A N 19
ATOM 30037 C CA . THR A 1 61 ? -1.398 6.139 -3.677 1.00 0.00 101 THR A CA 19
ATOM 30038 C C . THR A 1 61 ? -1.905 6.584 -2.310 1.00 0.00 101 THR A C 19
ATOM 30039 O O . THR A 1 61 ? -3.007 6.221 -1.899 1.00 0.00 101 THR A O 19
ATOM 30050 N N . TYR A 1 62 ? -1.095 7.371 -1.612 1.00 0.00 102 TYR A N 19
ATOM 30051 C CA . TYR A 1 62 ? -1.462 7.864 -0.289 1.00 0.00 102 TYR A CA 19
ATOM 30052 C C . TYR A 1 62 ? -1.856 9.337 -0.347 1.00 0.00 102 TYR A C 19
ATOM 30053 O O . TYR A 1 62 ? -1.153 10.156 -0.941 1.00 0.00 102 TYR A O 19
ATOM 30071 N N . CYS A 1 63 ? -2.982 9.666 0.275 1.00 0.00 103 CYS A N 19
ATOM 30072 C CA . CYS A 1 63 ? -3.471 11.040 0.296 1.00 0.00 103 CYS A CA 19
ATOM 30073 C C . CYS A 1 63 ? -2.342 12.014 0.619 1.00 0.00 103 CYS A C 19
ATOM 30074 O O . CYS A 1 63 ? -2.074 12.942 -0.143 1.00 0.00 103 CYS A O 19
ATOM 30082 N N . GLU A 1 64 ? -1.686 11.795 1.754 1.00 0.00 104 GLU A N 19
ATOM 30083 C CA . GLU A 1 64 ? -0.588 12.656 2.178 1.00 0.00 104 GLU A CA 19
ATOM 30084 C C . GLU A 1 64 ? 0.734 12.190 1.573 1.00 0.00 104 GLU A C 19
ATOM 30085 O O . GLU A 1 64 ? 0.835 11.076 1.059 1.00 0.00 104 GLU A O 19
ATOM 30097 N N . ARG A 1 65 ? 1.743 13.052 1.637 1.00 0.00 105 ARG A N 19
ATOM 30098 C CA . ARG A 1 65 ? 3.058 12.730 1.094 1.00 0.00 105 ARG A CA 19
ATOM 30099 C C . ARG A 1 65 ? 3.898 11.972 2.117 1.00 0.00 105 ARG A C 19
ATOM 30100 O O . ARG A 1 65 ? 4.267 10.819 1.899 1.00 0.00 105 ARG A O 19
ATOM 30121 N N . GLU A 1 66 ? 4.197 12.630 3.233 1.00 0.00 106 GLU A N 19
ATOM 30122 C CA . GLU A 1 66 ? 4.995 12.018 4.289 1.00 0.00 106 GLU A CA 19
ATOM 30123 C C . GLU A 1 66 ? 4.407 10.672 4.705 1.00 0.00 106 GLU A C 19
ATOM 30124 O O . GLU A 1 66 ? 5.125 9.680 4.826 1.00 0.00 106 GLU A O 19
ATOM 30136 N N . SER A 1 67 ? 3.096 10.648 4.922 1.00 0.00 107 SER A N 19
ATOM 30137 C CA . SER A 1 67 ? 2.411 9.427 5.329 1.00 0.00 107 SER A CA 19
ATOM 30138 C C . SER A 1 67 ? 3.055 8.203 4.685 1.00 0.00 107 SER A C 19
ATOM 30139 O O . SER A 1 67 ? 3.418 7.246 5.369 1.00 0.00 107 SER A O 19
ATOM 30147 N N . ALA A 1 68 ? 3.193 8.241 3.363 1.00 0.00 108 ALA A N 19
ATOM 30148 C CA . ALA A 1 68 ? 3.794 7.137 2.625 1.00 0.00 108 ALA A CA 19
ATOM 30149 C C . ALA A 1 68 ? 5.117 6.712 3.254 1.00 0.00 108 ALA A C 19
ATOM 30150 O O . ALA A 1 68 ? 5.354 5.526 3.485 1.00 0.00 108 ALA A O 19
ATOM 30157 N N . LEU A 1 69 ? 5.976 7.688 3.529 1.00 0.00 109 LEU A N 19
ATOM 30158 C CA . LEU A 1 69 ? 7.276 7.415 4.131 1.00 0.00 109 LEU A CA 19
ATOM 30159 C C . LEU A 1 69 ? 7.139 6.465 5.317 1.00 0.00 109 LEU A C 19
ATOM 30160 O O . LEU A 1 69 ? 7.929 5.534 5.475 1.00 0.00 109 LEU A O 19
ATOM 30176 N N . LYS A 1 70 ? 6.129 6.705 6.146 1.00 0.00 110 LYS A N 19
ATOM 30177 C CA . LYS A 1 70 ? 5.885 5.870 7.316 1.00 0.00 110 LYS A CA 19
ATOM 30178 C C . LYS A 1 70 ? 5.729 4.406 6.917 1.00 0.00 110 LYS A C 19
ATOM 30179 O O . LYS A 1 70 ? 6.519 3.554 7.323 1.00 0.00 110 LYS A O 19
ATOM 30198 N N . ALA A 1 71 ? 4.706 4.121 6.118 1.00 0.00 111 ALA A N 19
ATOM 30199 C CA . ALA A 1 71 ? 4.449 2.761 5.661 1.00 0.00 111 ALA A CA 19
ATOM 30200 C C . ALA A 1 71 ? 5.662 2.187 4.937 1.00 0.00 111 ALA A C 19
ATOM 30201 O O . ALA A 1 71 ? 5.864 0.973 4.912 1.00 0.00 111 ALA A O 19
ATOM 30208 N N . GLN A 1 72 ? 6.466 3.067 4.349 1.00 0.00 112 GLN A N 19
ATOM 30209 C CA . GLN A 1 72 ? 7.658 2.646 3.623 1.00 0.00 112 GLN A CA 19
ATOM 30210 C C . GLN A 1 72 ? 8.722 2.123 4.582 1.00 0.00 112 GLN A C 19
ATOM 30211 O O . GLN A 1 72 ? 8.992 0.923 4.630 1.00 0.00 112 GLN A O 19
ATOM 30225 N N . SER A 1 73 ? 9.324 3.031 5.343 1.00 0.00 113 SER A N 19
ATOM 30226 C CA . SER A 1 73 ? 10.362 2.661 6.298 1.00 0.00 113 SER A CA 19
ATOM 30227 C C . SER A 1 73 ? 9.824 1.678 7.333 1.00 0.00 113 SER A C 19
ATOM 30228 O O . SER A 1 73 ? 10.587 1.060 8.074 1.00 0.00 113 SER A O 19
ATOM 30236 N N . ALA A 1 74 ? 8.503 1.539 7.376 1.00 0.00 114 ALA A N 19
ATOM 30237 C CA . ALA A 1 74 ? 7.860 0.631 8.318 1.00 0.00 114 ALA A CA 19
ATOM 30238 C C . ALA A 1 74 ? 7.713 -0.765 7.720 1.00 0.00 114 ALA A C 19
ATOM 30239 O O . ALA A 1 74 ? 8.168 -1.751 8.301 1.00 0.00 114 ALA A O 19
ATOM 30246 N N . LEU A 1 75 ? 7.074 -0.841 6.558 1.00 0.00 115 LEU A N 19
ATOM 30247 C CA . LEU A 1 75 ? 6.866 -2.116 5.882 1.00 0.00 115 LEU A CA 19
ATOM 30248 C C . LEU A 1 75 ? 8.156 -2.605 5.231 1.00 0.00 115 LEU A C 19
ATOM 30249 O O . LEU A 1 75 ? 8.531 -3.770 5.368 1.00 0.00 115 LEU A O 19
ATOM 30265 N N . HIS A 1 76 ? 8.833 -1.705 4.523 1.00 0.00 116 HIS A N 19
ATOM 30266 C CA . HIS A 1 76 ? 10.084 -2.044 3.853 1.00 0.00 116 HIS A CA 19
ATOM 30267 C C . HIS A 1 76 ? 10.962 -2.913 4.748 1.00 0.00 116 HIS A C 19
ATOM 30268 O O . HIS A 1 76 ? 11.205 -2.579 5.907 1.00 0.00 116 HIS A O 19
ATOM 30282 N N . GLU A 1 77 ? 11.433 -4.030 4.202 1.00 0.00 117 GLU A N 19
ATOM 30283 C CA . GLU A 1 77 ? 12.282 -4.947 4.953 1.00 0.00 117 GLU A CA 19
ATOM 30284 C C . GLU A 1 77 ? 11.741 -5.159 6.364 1.00 0.00 117 GLU A C 19
ATOM 30285 O O . GLU A 1 77 ? 12.475 -5.041 7.345 1.00 0.00 117 GLU A O 19
ATOM 30297 N N . GLN A 1 78 ? 10.452 -5.470 6.457 1.00 0.00 118 GLN A N 19
ATOM 30298 C CA . GLN A 1 78 ? 9.812 -5.697 7.747 1.00 0.00 118 GLN A CA 19
ATOM 30299 C C . GLN A 1 78 ? 8.960 -6.961 7.717 1.00 0.00 118 GLN A C 19
ATOM 30300 O O . GLN A 1 78 ? 9.018 -7.784 8.632 1.00 0.00 118 GLN A O 19
ATOM 30314 N N . LYS A 1 79 ? 8.168 -7.111 6.661 1.00 0.00 119 LYS A N 19
ATOM 30315 C CA . LYS A 1 79 ? 7.303 -8.275 6.511 1.00 0.00 119 LYS A CA 19
ATOM 30316 C C . LYS A 1 79 ? 7.729 -9.117 5.312 1.00 0.00 119 LYS A C 19
ATOM 30317 O O . LYS A 1 79 ? 8.408 -8.631 4.407 1.00 0.00 119 LYS A O 19
ATOM 30336 N N . THR A 1 80 ? 7.323 -10.383 5.310 1.00 0.00 120 THR A N 19
ATOM 30337 C CA . THR A 1 80 ? 7.661 -11.292 4.222 1.00 0.00 120 THR A CA 19
ATOM 30338 C C . THR A 1 80 ? 6.443 -12.090 3.773 1.00 0.00 120 THR A C 19
ATOM 30339 O O . THR A 1 80 ? 5.978 -12.985 4.481 1.00 0.00 120 THR A O 19
ATOM 30350 N N . LEU A 1 81 ? 5.929 -11.762 2.593 1.00 0.00 121 LEU A N 19
ATOM 30351 C CA . LEU A 1 81 ? 4.763 -12.450 2.048 1.00 0.00 121 LEU A CA 19
ATOM 30352 C C . LEU A 1 81 ? 5.017 -13.950 1.938 1.00 0.00 121 LEU A C 19
ATOM 30353 O O . LEU A 1 81 ? 6.142 -14.399 1.715 1.00 0.00 121 LEU A O 19
ATOM 30369 N N . PRO A 1 82 ? 3.948 -14.744 2.096 1.00 0.00 122 PRO A N 19
ATOM 30370 C CA . PRO A 1 82 ? 4.030 -16.206 2.016 1.00 0.00 122 PRO A CA 19
ATOM 30371 C C . PRO A 1 82 ? 4.306 -16.694 0.599 1.00 0.00 122 PRO A C 19
ATOM 30372 O O . PRO A 1 82 ? 3.518 -16.454 -0.316 1.00 0.00 122 PRO A O 19
ATOM 30383 N N . GLY A 1 83 ? 5.430 -17.382 0.423 1.00 0.00 123 GLY A N 19
ATOM 30384 C CA . GLY A 1 83 ? 5.789 -17.894 -0.887 1.00 0.00 123 GLY A CA 19
ATOM 30385 C C . GLY A 1 83 ? 7.019 -17.215 -1.457 1.00 0.00 123 GLY A C 19
ATOM 30386 O O . GLY A 1 83 ? 7.644 -17.728 -2.385 1.00 0.00 123 GLY A O 19
ATOM 30390 N N . MET A 1 84 ? 7.365 -16.058 -0.903 1.00 0.00 124 MET A N 19
ATOM 30391 C CA . MET A 1 84 ? 8.528 -15.308 -1.363 1.00 0.00 124 MET A CA 19
ATOM 30392 C C . MET A 1 84 ? 9.680 -15.429 -0.371 1.00 0.00 124 MET A C 19
ATOM 30393 O O . MET A 1 84 ? 9.548 -15.060 0.795 1.00 0.00 124 MET A O 19
ATOM 30407 N N . ASN A 1 85 ? 10.809 -15.948 -0.842 1.00 0.00 125 ASN A N 19
ATOM 30408 C CA . ASN A 1 85 ? 11.984 -16.118 0.004 1.00 0.00 125 ASN A CA 19
ATOM 30409 C C . ASN A 1 85 ? 12.444 -14.778 0.572 1.00 0.00 125 ASN A C 19
ATOM 30410 O O . ASN A 1 85 ? 12.969 -14.711 1.683 1.00 0.00 125 ASN A O 19
ATOM 30421 N N . ARG A 1 86 ? 12.242 -13.715 -0.199 1.00 0.00 126 ARG A N 19
ATOM 30422 C CA . ARG A 1 86 ? 12.636 -12.377 0.226 1.00 0.00 126 ARG A CA 19
ATOM 30423 C C . ARG A 1 86 ? 11.437 -11.603 0.765 1.00 0.00 126 ARG A C 19
ATOM 30424 O O . ARG A 1 86 ? 10.283 -11.912 0.469 1.00 0.00 126 ARG A O 19
ATOM 30445 N N . PRO A 1 87 ? 11.715 -10.571 1.576 1.00 0.00 127 PRO A N 19
ATOM 30446 C CA . PRO A 1 87 ? 10.673 -9.731 2.174 1.00 0.00 127 PRO A CA 19
ATOM 30447 C C . PRO A 1 87 ? 9.970 -8.857 1.141 1.00 0.00 127 PRO A C 19
ATOM 30448 O O . PRO A 1 87 ? 10.160 -9.029 -0.063 1.00 0.00 127 PRO A O 19
ATOM 30459 N N . ILE A 1 88 ? 9.160 -7.919 1.620 1.00 0.00 128 ILE A N 19
ATOM 30460 C CA . ILE A 1 88 ? 8.430 -7.017 0.738 1.00 0.00 128 ILE A CA 19
ATOM 30461 C C . ILE A 1 88 ? 9.192 -5.712 0.534 1.00 0.00 128 ILE A C 19
ATOM 30462 O O . ILE A 1 88 ? 9.683 -5.113 1.491 1.00 0.00 128 ILE A O 19
ATOM 30478 N N . GLN A 1 89 ? 9.285 -5.276 -0.718 1.00 0.00 129 GLN A N 19
ATOM 30479 C CA . GLN A 1 89 ? 9.987 -4.041 -1.047 1.00 0.00 129 GLN A CA 19
ATOM 30480 C C . GLN A 1 89 ? 9.000 -2.926 -1.377 1.00 0.00 129 GLN A C 19
ATOM 30481 O O . GLN A 1 89 ? 8.153 -3.073 -2.258 1.00 0.00 129 GLN A O 19
ATOM 30495 N N . VAL A 1 90 ? 9.115 -1.810 -0.663 1.00 0.00 130 VAL A N 19
ATOM 30496 C CA . VAL A 1 90 ? 8.233 -0.669 -0.881 1.00 0.00 130 VAL A CA 19
ATOM 30497 C C . VAL A 1 90 ? 9.034 0.599 -1.153 1.00 0.00 130 VAL A C 19
ATOM 30498 O O . VAL A 1 90 ? 9.826 1.039 -0.319 1.00 0.00 130 VAL A O 19
ATOM 30511 N N . LYS A 1 91 ? 8.821 1.185 -2.327 1.00 0.00 131 LYS A N 19
ATOM 30512 C CA . LYS A 1 91 ? 9.521 2.405 -2.711 1.00 0.00 131 LYS A CA 19
ATOM 30513 C C . LYS A 1 91 ? 8.626 3.300 -3.564 1.00 0.00 131 LYS A C 19
ATOM 30514 O O . LYS A 1 91 ? 7.704 2.837 -4.235 1.00 0.00 131 LYS A O 19
ATOM 30533 N N . PRO A 1 92 ? 8.904 4.612 -3.540 1.00 0.00 132 PRO A N 19
ATOM 30534 C CA . PRO A 1 92 ? 8.137 5.598 -4.307 1.00 0.00 132 PRO A CA 19
ATOM 30535 C C . PRO A 1 92 ? 8.374 5.475 -5.808 1.00 0.00 132 PRO A C 19
ATOM 30536 O O . PRO A 1 92 ? 9.394 4.941 -6.244 1.00 0.00 132 PRO A O 19
ATOM 30547 N N . ALA A 1 93 ? 7.426 5.974 -6.595 1.00 0.00 133 ALA A N 19
ATOM 30548 C CA . ALA A 1 93 ? 7.533 5.923 -8.048 1.00 0.00 133 ALA A CA 19
ATOM 30549 C C . ALA A 1 93 ? 8.064 7.239 -8.606 1.00 0.00 133 ALA A C 19
ATOM 30550 O O . ALA A 1 93 ? 8.450 8.133 -7.853 1.00 0.00 133 ALA A O 19
ATOM 30557 N N . ASP A 1 94 ? 8.082 7.350 -9.929 1.00 0.00 134 ASP A N 19
ATOM 30558 C CA . ASP A 1 94 ? 8.565 8.558 -10.589 1.00 0.00 134 ASP A CA 19
ATOM 30559 C C . ASP A 1 94 ? 10.013 8.845 -10.203 1.00 0.00 134 ASP A C 19
ATOM 30560 O O . ASP A 1 94 ? 10.390 9.995 -9.978 1.00 0.00 134 ASP A O 19
ATOM 30569 N N . SER A 1 95 ? 10.820 7.791 -10.128 1.00 0.00 135 SER A N 19
ATOM 30570 C CA . SER A 1 95 ? 12.226 7.929 -9.765 1.00 0.00 135 SER A CA 19
ATOM 30571 C C . SER A 1 95 ? 12.991 8.698 -10.837 1.00 0.00 135 SER A C 19
ATOM 30572 O O . SER A 1 95 ? 13.599 9.731 -10.560 1.00 0.00 135 SER A O 19
ATOM 30580 N N . GLU A 1 96 ? 12.955 8.186 -12.063 1.00 0.00 136 GLU A N 19
ATOM 30581 C CA . GLU A 1 96 ? 13.645 8.824 -13.178 1.00 0.00 136 GLU A CA 19
ATOM 30582 C C . GLU A 1 96 ? 15.125 9.020 -12.860 1.00 0.00 136 GLU A C 19
ATOM 30583 O O . GLU A 1 96 ? 15.680 10.097 -13.077 1.00 0.00 136 GLU A O 19
ATOM 30595 N N . SER A 1 97 ? 15.758 7.971 -12.345 1.00 0.00 137 SER A N 19
ATOM 30596 C CA . SER A 1 97 ? 17.172 8.029 -11.992 1.00 0.00 137 SER A CA 19
ATOM 30597 C C . SER A 1 97 ? 18.043 8.037 -13.244 1.00 0.00 137 SER A C 19
ATOM 30598 O O . SER A 1 97 ? 17.831 7.250 -14.167 1.00 0.00 137 SER A O 19
ATOM 30606 N N . ARG A 1 98 ? 19.025 8.932 -13.268 1.00 0.00 138 ARG A N 19
ATOM 30607 C CA . ARG A 1 98 ? 19.929 9.044 -14.407 1.00 0.00 138 ARG A CA 19
ATOM 30608 C C . ARG A 1 98 ? 21.251 9.682 -13.990 1.00 0.00 138 ARG A C 19
ATOM 30609 O O . ARG A 1 98 ? 21.285 10.826 -13.539 1.00 0.00 138 ARG A O 19
ATOM 30630 N N . GLY A 1 99 ? 22.339 8.933 -14.145 1.00 0.00 139 GLY A N 19
ATOM 30631 C CA . GLY A 1 99 ? 23.648 9.441 -13.780 1.00 0.00 139 GLY A CA 19
ATOM 30632 C C . GLY A 1 99 ? 24.479 8.418 -13.032 1.00 0.00 139 GLY A C 19
ATOM 30633 O O . GLY A 1 99 ? 25.010 7.482 -13.629 1.00 0.00 139 GLY A O 19
ATOM 30637 N N . GLY A 1 100 ? 24.595 8.597 -11.720 1.00 0.00 140 GLY A N 19
ATOM 30638 C CA . GLY A 1 100 ? 25.371 7.675 -10.911 1.00 0.00 140 GLY A CA 19
ATOM 30639 C C . GLY A 1 100 ? 26.863 7.913 -11.031 1.00 0.00 140 GLY A C 19
ATOM 30640 O O . GLY A 1 100 ? 27.585 7.095 -11.600 1.00 0.00 140 GLY A O 19
ATOM 30644 N N . SER A 1 101 ? 27.327 9.037 -10.494 1.00 0.00 141 SER A N 19
ATOM 30645 C CA . SER A 1 101 ? 28.742 9.384 -10.548 1.00 0.00 141 SER A CA 19
ATOM 30646 C C . SER A 1 101 ? 29.044 10.579 -9.649 1.00 0.00 141 SER A C 19
ATOM 30647 O O . SER A 1 101 ? 28.140 11.309 -9.244 1.00 0.00 141 SER A O 19
ATOM 30655 N N . GLY A 1 102 ? 30.323 10.772 -9.340 1.00 0.00 142 GLY A N 19
ATOM 30656 C CA . GLY A 1 102 ? 30.722 11.879 -8.491 1.00 0.00 142 GLY A CA 19
ATOM 30657 C C . GLY A 1 102 ? 31.783 11.483 -7.484 1.00 0.00 142 GLY A C 19
ATOM 30658 O O . GLY A 1 102 ? 31.487 11.164 -6.332 1.00 0.00 142 GLY A O 19
ATOM 30662 N N . PRO A 1 103 ? 33.052 11.500 -7.917 1.00 0.00 143 PRO A N 19
ATOM 30663 C CA . PRO A 1 103 ? 34.186 11.141 -7.060 1.00 0.00 143 PRO A CA 19
ATOM 30664 C C . PRO A 1 103 ? 34.441 12.179 -5.972 1.00 0.00 143 PRO A C 19
ATOM 30665 O O . PRO A 1 103 ? 35.323 12.006 -5.131 1.00 0.00 143 PRO A O 19
ATOM 30676 N N . SER A 1 104 ? 33.663 13.256 -5.994 1.00 0.00 144 SER A N 19
ATOM 30677 C CA . SER A 1 104 ? 33.808 14.324 -5.011 1.00 0.00 144 SER A CA 19
ATOM 30678 C C . SER A 1 104 ? 32.831 14.132 -3.855 1.00 0.00 144 SER A C 19
ATOM 30679 O O . SER A 1 104 ? 32.223 15.090 -3.376 1.00 0.00 144 SER A O 19
ATOM 30687 N N . SER A 1 105 ? 32.687 12.888 -3.410 1.00 0.00 145 SER A N 19
ATOM 30688 C CA . SER A 1 105 ? 31.782 12.569 -2.312 1.00 0.00 145 SER A CA 19
ATOM 30689 C C . SER A 1 105 ? 32.505 11.780 -1.224 1.00 0.00 145 SER A C 19
ATOM 30690 O O . SER A 1 105 ? 33.127 10.754 -1.495 1.00 0.00 145 SER A O 19
ATOM 30698 N N . GLY A 1 106 ? 32.417 12.268 0.010 1.00 0.00 146 GLY A N 19
ATOM 30699 C CA . GLY A 1 106 ? 33.067 11.598 1.120 1.00 0.00 146 GLY A CA 19
ATOM 30700 C C . GLY A 1 106 ? 32.120 10.698 1.889 1.00 0.00 146 GLY A C 19
ATOM 30701 O O . GLY A 1 106 ? 31.702 11.029 2.998 1.00 0.00 146 GLY A O 19
ATOM 30705 N N . GLY A 1 1 ? -10.736 18.751 20.194 1.00 0.00 41 GLY A N 20
ATOM 30706 C CA . GLY A 1 1 ? -10.340 17.407 20.571 1.00 0.00 41 GLY A CA 20
ATOM 30707 C C . GLY A 1 1 ? -11.188 16.344 19.903 1.00 0.00 41 GLY A C 20
ATOM 30708 O O . GLY A 1 1 ? -11.621 15.389 20.548 1.00 0.00 41 GLY A O 20
ATOM 30712 N N . SER A 1 2 ? -11.428 16.509 18.606 1.00 0.00 42 SER A N 20
ATOM 30713 C CA . SER A 1 2 ? -12.235 15.558 17.850 1.00 0.00 42 SER A CA 20
ATOM 30714 C C . SER A 1 2 ? -11.709 14.137 18.029 1.00 0.00 42 SER A C 20
ATOM 30715 O O . SER A 1 2 ? -10.670 13.921 18.652 1.00 0.00 42 SER A O 20
ATOM 30723 N N . SER A 1 3 ? -12.436 13.170 17.477 1.00 0.00 43 SER A N 20
ATOM 30724 C CA . SER A 1 3 ? -12.046 11.769 17.578 1.00 0.00 43 SER A CA 20
ATOM 30725 C C . SER A 1 3 ? -11.875 11.151 16.194 1.00 0.00 43 SER A C 20
ATOM 30726 O O . SER A 1 3 ? -10.790 10.697 15.834 1.00 0.00 43 SER A O 20
ATOM 30734 N N . GLY A 1 4 ? -12.957 11.138 15.420 1.00 0.00 44 GLY A N 20
ATOM 30735 C CA . GLY A 1 4 ? -12.907 10.574 14.084 1.00 0.00 44 GLY A CA 20
ATOM 30736 C C . GLY A 1 4 ? -11.794 11.170 13.245 1.00 0.00 44 GLY A C 20
ATOM 30737 O O . GLY A 1 4 ? -11.424 12.330 13.425 1.00 0.00 44 GLY A O 20
ATOM 30741 N N . SER A 1 5 ? -11.257 10.373 12.326 1.00 0.00 45 SER A N 20
ATOM 30742 C CA . SER A 1 5 ? -10.175 10.826 11.460 1.00 0.00 45 SER A CA 20
ATOM 30743 C C . SER A 1 5 ? -10.671 11.026 10.031 1.00 0.00 45 SER A C 20
ATOM 30744 O O . SER A 1 5 ? -11.715 10.500 9.645 1.00 0.00 45 SER A O 20
ATOM 30752 N N . SER A 1 6 ? -9.914 11.789 9.249 1.00 0.00 46 SER A N 20
ATOM 30753 C CA . SER A 1 6 ? -10.277 12.062 7.864 1.00 0.00 46 SER A CA 20
ATOM 30754 C C . SER A 1 6 ? -9.180 11.593 6.913 1.00 0.00 46 SER A C 20
ATOM 30755 O O . SER A 1 6 ? -7.997 11.621 7.249 1.00 0.00 46 SER A O 20
ATOM 30763 N N . GLY A 1 7 ? -9.583 11.162 5.721 1.00 0.00 47 GLY A N 20
ATOM 30764 C CA . GLY A 1 7 ? -8.623 10.693 4.738 1.00 0.00 47 GLY A CA 20
ATOM 30765 C C . GLY A 1 7 ? -9.034 11.033 3.319 1.00 0.00 47 GLY A C 20
ATOM 30766 O O . GLY A 1 7 ? -9.914 10.388 2.750 1.00 0.00 47 GLY A O 20
ATOM 30770 N N . MET A 1 8 ? -8.396 12.049 2.748 1.00 0.00 48 MET A N 20
ATOM 30771 C CA . MET A 1 8 ? -8.701 12.473 1.386 1.00 0.00 48 MET A CA 20
ATOM 30772 C C . MET A 1 8 ? -7.438 12.937 0.666 1.00 0.00 48 MET A C 20
ATOM 30773 O O . MET A 1 8 ? -6.601 13.630 1.243 1.00 0.00 48 MET A O 20
ATOM 30787 N N . LYS A 1 9 ? -7.308 12.548 -0.598 1.00 0.00 49 LYS A N 20
ATOM 30788 C CA . LYS A 1 9 ? -6.148 12.924 -1.399 1.00 0.00 49 LYS A CA 20
ATOM 30789 C C . LYS A 1 9 ? -6.310 14.332 -1.963 1.00 0.00 49 LYS A C 20
ATOM 30790 O O . LYS A 1 9 ? -7.216 14.593 -2.755 1.00 0.00 49 LYS A O 20
ATOM 30809 N N . ASP A 1 10 ? -5.425 15.234 -1.553 1.00 0.00 50 ASP A N 20
ATOM 30810 C CA . ASP A 1 10 ? -5.469 16.615 -2.020 1.00 0.00 50 ASP A CA 20
ATOM 30811 C C . ASP A 1 10 ? -4.111 17.046 -2.566 1.00 0.00 50 ASP A C 20
ATOM 30812 O O . ASP A 1 10 ? -4.027 17.683 -3.616 1.00 0.00 50 ASP A O 20
ATOM 30821 N N . HIS A 1 11 ? -3.051 16.697 -1.845 1.00 0.00 51 HIS A N 20
ATOM 30822 C CA . HIS A 1 11 ? -1.696 17.049 -2.257 1.00 0.00 51 HIS A CA 20
ATOM 30823 C C . HIS A 1 11 ? -1.181 16.078 -3.315 1.00 0.00 51 HIS A C 20
ATOM 30824 O O . HIS A 1 11 ? -1.856 15.109 -3.664 1.00 0.00 51 HIS A O 20
ATOM 30838 N N . ASP A 1 12 ? 0.018 16.345 -3.822 1.00 0.00 52 ASP A N 20
ATOM 30839 C CA . ASP A 1 12 ? 0.624 15.495 -4.840 1.00 0.00 52 ASP A CA 20
ATOM 30840 C C . ASP A 1 12 ? 0.678 14.043 -4.374 1.00 0.00 52 ASP A C 20
ATOM 30841 O O . ASP A 1 12 ? 1.579 13.652 -3.633 1.00 0.00 52 ASP A O 20
ATOM 30850 N N . ALA A 1 13 ? -0.293 13.249 -4.814 1.00 0.00 53 ALA A N 20
ATOM 30851 C CA . ALA A 1 13 ? -0.355 11.841 -4.443 1.00 0.00 53 ALA A CA 20
ATOM 30852 C C . ALA A 1 13 ? 0.816 11.065 -5.036 1.00 0.00 53 ALA A C 20
ATOM 30853 O O . ALA A 1 13 ? 1.002 11.038 -6.253 1.00 0.00 53 ALA A O 20
ATOM 30860 N N . ILE A 1 14 ? 1.603 10.436 -4.169 1.00 0.00 54 ILE A N 20
ATOM 30861 C CA . ILE A 1 14 ? 2.755 9.660 -4.608 1.00 0.00 54 ILE A CA 20
ATOM 30862 C C . ILE A 1 14 ? 2.354 8.232 -4.962 1.00 0.00 54 ILE A C 20
ATOM 30863 O O . ILE A 1 14 ? 1.573 7.600 -4.251 1.00 0.00 54 ILE A O 20
ATOM 30879 N N . LYS A 1 15 ? 2.894 7.728 -6.067 1.00 0.00 55 LYS A N 20
ATOM 30880 C CA . LYS A 1 15 ? 2.595 6.374 -6.516 1.00 0.00 55 LYS A CA 20
ATOM 30881 C C . LYS A 1 15 ? 3.638 5.387 -6.001 1.00 0.00 55 LYS A C 20
ATOM 30882 O O . LYS A 1 15 ? 4.678 5.183 -6.629 1.00 0.00 55 LYS A O 20
ATOM 30901 N N . LEU A 1 16 ? 3.354 4.777 -4.856 1.00 0.00 56 LEU A N 20
ATOM 30902 C CA . LEU A 1 16 ? 4.268 3.810 -4.257 1.00 0.00 56 LEU A CA 20
ATOM 30903 C C . LEU A 1 16 ? 4.251 2.495 -5.029 1.00 0.00 56 LEU A C 20
ATOM 30904 O O . LEU A 1 16 ? 3.201 1.875 -5.199 1.00 0.00 56 LEU A O 20
ATOM 30920 N N . PHE A 1 17 ? 5.423 2.072 -5.493 1.00 0.00 57 PHE A N 20
ATOM 30921 C CA . PHE A 1 17 ? 5.543 0.830 -6.246 1.00 0.00 57 PHE A CA 20
ATOM 30922 C C . PHE A 1 17 ? 5.944 -0.324 -5.332 1.00 0.00 57 PHE A C 20
ATOM 30923 O O . PHE A 1 17 ? 7.037 -0.328 -4.763 1.00 0.00 57 PHE A O 20
ATOM 30940 N N . ILE A 1 18 ? 5.053 -1.300 -5.195 1.00 0.00 58 ILE A N 20
ATOM 30941 C CA . ILE A 1 18 ? 5.314 -2.459 -4.350 1.00 0.00 58 ILE A CA 20
ATOM 30942 C C . ILE A 1 18 ? 5.619 -3.694 -5.191 1.00 0.00 58 ILE A C 20
ATOM 30943 O O . ILE A 1 18 ? 4.865 -4.043 -6.098 1.00 0.00 58 ILE A O 20
ATOM 30959 N N . GLY A 1 19 ? 6.732 -4.354 -4.881 1.00 0.00 59 GLY A N 20
ATOM 30960 C CA . GLY A 1 19 ? 7.117 -5.545 -5.616 1.00 0.00 59 GLY A CA 20
ATOM 30961 C C . GLY A 1 19 ? 7.016 -6.802 -4.776 1.00 0.00 59 GLY A C 20
ATOM 30962 O O . GLY A 1 19 ? 6.128 -6.923 -3.932 1.00 0.00 59 GLY A O 20
ATOM 30966 N N . GLN A 1 20 ? 7.927 -7.742 -5.008 1.00 0.00 60 GLN A N 20
ATOM 30967 C CA . GLN A 1 20 ? 7.934 -8.998 -4.267 1.00 0.00 60 GLN A CA 20
ATOM 30968 C C . GLN A 1 20 ? 6.513 -9.449 -3.946 1.00 0.00 60 GLN A C 20
ATOM 30969 O O . GLN A 1 20 ? 6.245 -9.962 -2.859 1.00 0.00 60 GLN A O 20
ATOM 30983 N N . ILE A 1 21 ? 5.606 -9.253 -4.897 1.00 0.00 61 ILE A N 20
ATOM 30984 C CA . ILE A 1 21 ? 4.213 -9.641 -4.715 1.00 0.00 61 ILE A CA 20
ATOM 30985 C C . ILE A 1 21 ? 3.822 -10.756 -5.679 1.00 0.00 61 ILE A C 20
ATOM 30986 O O . ILE A 1 21 ? 3.834 -10.588 -6.899 1.00 0.00 61 ILE A O 20
ATOM 31002 N N . PRO A 1 22 ? 3.464 -11.922 -5.121 1.00 0.00 62 PRO A N 20
ATOM 31003 C CA . PRO A 1 22 ? 3.060 -13.087 -5.913 1.00 0.00 62 PRO A CA 20
ATOM 31004 C C . PRO A 1 22 ? 1.710 -12.886 -6.593 1.00 0.00 62 PRO A C 20
ATOM 31005 O O . PRO A 1 22 ? 0.982 -11.942 -6.283 1.00 0.00 62 PRO A O 20
ATOM 31016 N N . ARG A 1 23 ? 1.381 -13.779 -7.520 1.00 0.00 63 ARG A N 20
ATOM 31017 C CA . ARG A 1 23 ? 0.118 -13.698 -8.245 1.00 0.00 63 ARG A CA 20
ATOM 31018 C C . ARG A 1 23 ? -0.989 -14.427 -7.490 1.00 0.00 63 ARG A C 20
ATOM 31019 O O . ARG A 1 23 ? -1.792 -15.145 -8.085 1.00 0.00 63 ARG A O 20
ATOM 31040 N N . ASN A 1 24 ? -1.025 -14.238 -6.175 1.00 0.00 64 ASN A N 20
ATOM 31041 C CA . ASN A 1 24 ? -2.033 -14.879 -5.338 1.00 0.00 64 ASN A CA 20
ATOM 31042 C C . ASN A 1 24 ? -2.679 -13.869 -4.394 1.00 0.00 64 ASN A C 20
ATOM 31043 O O . ASN A 1 24 ? -3.413 -14.240 -3.477 1.00 0.00 64 ASN A O 20
ATOM 31054 N N . LEU A 1 25 ? -2.401 -12.591 -4.624 1.00 0.00 65 LEU A N 20
ATOM 31055 C CA . LEU A 1 25 ? -2.954 -11.525 -3.795 1.00 0.00 65 LEU A CA 20
ATOM 31056 C C . LEU A 1 25 ? -4.149 -10.868 -4.480 1.00 0.00 65 LEU A C 20
ATOM 31057 O O . LEU A 1 25 ? -4.507 -11.224 -5.602 1.00 0.00 65 LEU A O 20
ATOM 31073 N N . ASP A 1 26 ? -4.760 -9.907 -3.796 1.00 0.00 66 ASP A N 20
ATOM 31074 C CA . ASP A 1 26 ? -5.912 -9.197 -4.339 1.00 0.00 66 ASP A CA 20
ATOM 31075 C C . ASP A 1 26 ? -5.840 -7.710 -4.007 1.00 0.00 66 ASP A C 20
ATOM 31076 O O . ASP A 1 26 ? -5.045 -7.290 -3.166 1.00 0.00 66 ASP A O 20
ATOM 31085 N N . GLU A 1 27 ? -6.675 -6.918 -4.673 1.00 0.00 67 GLU A N 20
ATOM 31086 C CA . GLU A 1 27 ? -6.704 -5.478 -4.449 1.00 0.00 67 GLU A CA 20
ATOM 31087 C C . GLU A 1 27 ? -7.301 -5.151 -3.084 1.00 0.00 67 GLU A C 20
ATOM 31088 O O . GLU A 1 27 ? -6.939 -4.156 -2.456 1.00 0.00 67 GLU A O 20
ATOM 31100 N N . LYS A 1 28 ? -8.220 -5.997 -2.629 1.00 0.00 68 LYS A N 20
ATOM 31101 C CA . LYS A 1 28 ? -8.869 -5.801 -1.338 1.00 0.00 68 LYS A CA 20
ATOM 31102 C C . LYS A 1 28 ? -8.078 -6.477 -0.223 1.00 0.00 68 LYS A C 20
ATOM 31103 O O . LYS A 1 28 ? -8.285 -6.194 0.957 1.00 0.00 68 LYS A O 20
ATOM 31122 N N . ASP A 1 29 ? -7.171 -7.369 -0.605 1.00 0.00 69 ASP A N 20
ATOM 31123 C CA . ASP A 1 29 ? -6.346 -8.083 0.363 1.00 0.00 69 ASP A CA 20
ATOM 31124 C C . ASP A 1 29 ? -5.066 -7.310 0.662 1.00 0.00 69 ASP A C 20
ATOM 31125 O O . ASP A 1 29 ? -4.350 -7.618 1.616 1.00 0.00 69 ASP A O 20
ATOM 31134 N N . LEU A 1 30 ? -4.783 -6.305 -0.160 1.00 0.00 70 LEU A N 20
ATOM 31135 C CA . LEU A 1 30 ? -3.587 -5.487 0.016 1.00 0.00 70 LEU A CA 20
ATOM 31136 C C . LEU A 1 30 ? -3.937 -4.136 0.631 1.00 0.00 70 LEU A C 20
ATOM 31137 O O . LEU A 1 30 ? -3.201 -3.613 1.468 1.00 0.00 70 LEU A O 20
ATOM 31153 N N . LYS A 1 31 ? -5.068 -3.577 0.213 1.00 0.00 71 LYS A N 20
ATOM 31154 C CA . LYS A 1 31 ? -5.519 -2.288 0.725 1.00 0.00 71 LYS A CA 20
ATOM 31155 C C . LYS A 1 31 ? -5.547 -2.288 2.250 1.00 0.00 71 LYS A C 20
ATOM 31156 O O . LYS A 1 31 ? -5.099 -1.344 2.903 1.00 0.00 71 LYS A O 20
ATOM 31175 N N . PRO A 1 32 ? -6.082 -3.370 2.833 1.00 0.00 72 PRO A N 20
ATOM 31176 C CA . PRO A 1 32 ? -6.179 -3.519 4.288 1.00 0.00 72 PRO A CA 20
ATOM 31177 C C . PRO A 1 32 ? -4.866 -3.192 4.993 1.00 0.00 72 PRO A C 20
ATOM 31178 O O . PRO A 1 32 ? -4.810 -2.300 5.840 1.00 0.00 72 PRO A O 20
ATOM 31189 N N . LEU A 1 33 ? -3.813 -3.919 4.638 1.00 0.00 73 LEU A N 20
ATOM 31190 C CA . LEU A 1 33 ? -2.499 -3.706 5.236 1.00 0.00 73 LEU A CA 20
ATOM 31191 C C . LEU A 1 33 ? -2.164 -2.219 5.297 1.00 0.00 73 LEU A C 20
ATOM 31192 O O . LEU A 1 33 ? -2.170 -1.614 6.369 1.00 0.00 73 LEU A O 20
ATOM 31208 N N . PHE A 1 34 ? -1.873 -1.636 4.139 1.00 0.00 74 PHE A N 20
ATOM 31209 C CA . PHE A 1 34 ? -1.536 -0.219 4.060 1.00 0.00 74 PHE A CA 20
ATOM 31210 C C . PHE A 1 34 ? -2.562 0.627 4.809 1.00 0.00 74 PHE A C 20
ATOM 31211 O O . PHE A 1 34 ? -2.205 1.471 5.629 1.00 0.00 74 PHE A O 20
ATOM 31228 N N . GLU A 1 35 ? -3.838 0.392 4.519 1.00 0.00 75 GLU A N 20
ATOM 31229 C CA . GLU A 1 35 ? -4.916 1.133 5.163 1.00 0.00 75 GLU A CA 20
ATOM 31230 C C . GLU A 1 35 ? -4.685 1.231 6.669 1.00 0.00 75 GLU A C 20
ATOM 31231 O O . GLU A 1 35 ? -5.230 2.110 7.334 1.00 0.00 75 GLU A O 20
ATOM 31243 N N . GLU A 1 36 ? -3.873 0.320 7.197 1.00 0.00 76 GLU A N 20
ATOM 31244 C CA . GLU A 1 36 ? -3.571 0.303 8.623 1.00 0.00 76 GLU A CA 20
ATOM 31245 C C . GLU A 1 36 ? -2.618 1.437 8.992 1.00 0.00 76 GLU A C 20
ATOM 31246 O O . GLU A 1 36 ? -2.754 2.060 10.045 1.00 0.00 76 GLU A O 20
ATOM 31258 N N . PHE A 1 37 ? -1.654 1.700 8.116 1.00 0.00 77 PHE A N 20
ATOM 31259 C CA . PHE A 1 37 ? -0.677 2.757 8.348 1.00 0.00 77 PHE A CA 20
ATOM 31260 C C . PHE A 1 37 ? -1.199 4.100 7.845 1.00 0.00 77 PHE A C 20
ATOM 31261 O O . PHE A 1 37 ? -1.064 5.122 8.516 1.00 0.00 77 PHE A O 20
ATOM 31278 N N . GLY A 1 38 ? -1.796 4.089 6.657 1.00 0.00 78 GLY A N 20
ATOM 31279 C CA . GLY A 1 38 ? -2.329 5.310 6.082 1.00 0.00 78 GLY A CA 20
ATOM 31280 C C . GLY A 1 38 ? -3.653 5.090 5.378 1.00 0.00 78 GLY A C 20
ATOM 31281 O O . GLY A 1 38 ? -3.870 4.049 4.758 1.00 0.00 78 GLY A O 20
ATOM 31285 N N . LYS A 1 39 ? -4.542 6.073 5.475 1.00 0.00 79 LYS A N 20
ATOM 31286 C CA . LYS A 1 39 ? -5.853 5.983 4.842 1.00 0.00 79 LYS A CA 20
ATOM 31287 C C . LYS A 1 39 ? -5.731 6.052 3.324 1.00 0.00 79 LYS A C 20
ATOM 31288 O O . LYS A 1 39 ? -5.919 7.111 2.724 1.00 0.00 79 LYS A O 20
ATOM 31307 N N . ILE A 1 40 ? -5.417 4.917 2.708 1.00 0.00 80 ILE A N 20
ATOM 31308 C CA . ILE A 1 40 ? -5.272 4.850 1.259 1.00 0.00 80 ILE A CA 20
ATOM 31309 C C . ILE A 1 40 ? -6.359 5.659 0.560 1.00 0.00 80 ILE A C 20
ATOM 31310 O O . ILE A 1 40 ? -7.447 5.857 1.103 1.00 0.00 80 ILE A O 20
ATOM 31326 N N . TYR A 1 41 ? -6.059 6.123 -0.648 1.00 0.00 81 TYR A N 20
ATOM 31327 C CA . TYR A 1 41 ? -7.010 6.911 -1.422 1.00 0.00 81 TYR A CA 20
ATOM 31328 C C . TYR A 1 41 ? -7.411 6.180 -2.700 1.00 0.00 81 TYR A C 20
ATOM 31329 O O . TYR A 1 41 ? -8.559 6.256 -3.137 1.00 0.00 81 TYR A O 20
ATOM 31347 N N . GLU A 1 42 ? -6.455 5.472 -3.294 1.00 0.00 82 GLU A N 20
ATOM 31348 C CA . GLU A 1 42 ? -6.708 4.728 -4.522 1.00 0.00 82 GLU A CA 20
ATOM 31349 C C . GLU A 1 42 ? -5.674 3.621 -4.709 1.00 0.00 82 GLU A C 20
ATOM 31350 O O . GLU A 1 42 ? -4.473 3.844 -4.552 1.00 0.00 82 GLU A O 20
ATOM 31362 N N . LEU A 1 43 ? -6.149 2.427 -5.045 1.00 0.00 83 LEU A N 20
ATOM 31363 C CA . LEU A 1 43 ? -5.267 1.283 -5.254 1.00 0.00 83 LEU A CA 20
ATOM 31364 C C . LEU A 1 43 ? -5.514 0.648 -6.619 1.00 0.00 83 LEU A C 20
ATOM 31365 O O . LEU A 1 43 ? -6.644 0.617 -7.107 1.00 0.00 83 LEU A O 20
ATOM 31381 N N . THR A 1 44 ? -4.449 0.138 -7.230 1.00 0.00 84 THR A N 20
ATOM 31382 C CA . THR A 1 44 ? -4.549 -0.498 -8.537 1.00 0.00 84 THR A CA 20
ATOM 31383 C C . THR A 1 44 ? -3.501 -1.594 -8.697 1.00 0.00 84 THR A C 20
ATOM 31384 O O . THR A 1 44 ? -2.309 -1.313 -8.826 1.00 0.00 84 THR A O 20
ATOM 31395 N N . VAL A 1 45 ? -3.952 -2.844 -8.689 1.00 0.00 85 VAL A N 20
ATOM 31396 C CA . VAL A 1 45 ? -3.053 -3.982 -8.835 1.00 0.00 85 VAL A CA 20
ATOM 31397 C C . VAL A 1 45 ? -2.672 -4.198 -10.296 1.00 0.00 85 VAL A C 20
ATOM 31398 O O . VAL A 1 45 ? -3.440 -4.769 -11.071 1.00 0.00 85 VAL A O 20
ATOM 31411 N N . LEU A 1 46 ? -1.482 -3.737 -10.665 1.00 0.00 86 LEU A N 20
ATOM 31412 C CA . LEU A 1 46 ? -0.998 -3.880 -12.034 1.00 0.00 86 LEU A CA 20
ATOM 31413 C C . LEU A 1 46 ? -1.332 -5.260 -12.589 1.00 0.00 86 LEU A C 20
ATOM 31414 O O . LEU A 1 46 ? -0.566 -6.210 -12.425 1.00 0.00 86 LEU A O 20
ATOM 31430 N N . LYS A 1 47 ? -2.481 -5.365 -13.248 1.00 0.00 87 LYS A N 20
ATOM 31431 C CA . LYS A 1 47 ? -2.917 -6.629 -13.831 1.00 0.00 87 LYS A CA 20
ATOM 31432 C C . LYS A 1 47 ? -3.315 -6.445 -15.292 1.00 0.00 87 LYS A C 20
ATOM 31433 O O . LYS A 1 47 ? -4.264 -5.723 -15.600 1.00 0.00 87 LYS A O 20
ATOM 31452 N N . ASP A 1 48 ? -2.586 -7.102 -16.187 1.00 0.00 88 ASP A N 20
ATOM 31453 C CA . ASP A 1 48 ? -2.865 -7.013 -17.615 1.00 0.00 88 ASP A CA 20
ATOM 31454 C C . ASP A 1 48 ? -4.072 -7.869 -17.988 1.00 0.00 88 ASP A C 20
ATOM 31455 O O . ASP A 1 48 ? -4.641 -8.558 -17.141 1.00 0.00 88 ASP A O 20
ATOM 31464 N N . ARG A 1 49 ? -4.456 -7.820 -19.259 1.00 0.00 89 ARG A N 20
ATOM 31465 C CA . ARG A 1 49 ? -5.596 -8.590 -19.742 1.00 0.00 89 ARG A CA 20
ATOM 31466 C C . ARG A 1 49 ? -5.194 -9.477 -20.917 1.00 0.00 89 ARG A C 20
ATOM 31467 O O . ARG A 1 49 ? -6.039 -10.116 -21.544 1.00 0.00 89 ARG A O 20
ATOM 31488 N N . PHE A 1 50 ? -3.898 -9.512 -21.209 1.00 0.00 90 PHE A N 20
ATOM 31489 C CA . PHE A 1 50 ? -3.384 -10.320 -22.308 1.00 0.00 90 PHE A CA 20
ATOM 31490 C C . PHE A 1 50 ? -2.480 -11.434 -21.788 1.00 0.00 90 PHE A C 20
ATOM 31491 O O . PHE A 1 50 ? -2.861 -12.605 -21.778 1.00 0.00 90 PHE A O 20
ATOM 31508 N N . THR A 1 51 ? -1.279 -11.062 -21.357 1.00 0.00 91 THR A N 20
ATOM 31509 C CA . THR A 1 51 ? -0.320 -12.028 -20.837 1.00 0.00 91 THR A CA 20
ATOM 31510 C C . THR A 1 51 ? 0.022 -11.734 -19.381 1.00 0.00 91 THR A C 20
ATOM 31511 O O . THR A 1 51 ? 0.151 -12.648 -18.567 1.00 0.00 91 THR A O 20
ATOM 31522 N N . GLY A 1 52 ? 0.166 -10.453 -19.058 1.00 0.00 92 GLY A N 20
ATOM 31523 C CA . GLY A 1 52 ? 0.491 -10.062 -17.699 1.00 0.00 92 GLY A CA 20
ATOM 31524 C C . GLY A 1 52 ? -0.717 -10.091 -16.783 1.00 0.00 92 GLY A C 20
ATOM 31525 O O . GLY A 1 52 ? -0.898 -9.199 -15.955 1.00 0.00 92 GLY A O 20
ATOM 31529 N N . MET A 1 53 ? -1.546 -11.119 -16.932 1.00 0.00 93 MET A N 20
ATOM 31530 C CA . MET A 1 53 ? -2.743 -11.260 -16.111 1.00 0.00 93 MET A CA 20
ATOM 31531 C C . MET A 1 53 ? -2.492 -10.757 -14.693 1.00 0.00 93 MET A C 20
ATOM 31532 O O . MET A 1 53 ? -3.394 -10.229 -14.042 1.00 0.00 93 MET A O 20
ATOM 31546 N N . HIS A 1 54 ? -1.261 -10.924 -14.220 1.00 0.00 94 HIS A N 20
ATOM 31547 C CA . HIS A 1 54 ? -0.892 -10.487 -12.878 1.00 0.00 94 HIS A CA 20
ATOM 31548 C C . HIS A 1 54 ? 0.618 -10.310 -12.761 1.00 0.00 94 HIS A C 20
ATOM 31549 O O . HIS A 1 54 ? 1.370 -11.285 -12.747 1.00 0.00 94 HIS A O 20
ATOM 31563 N N . LYS A 1 55 ? 1.058 -9.059 -12.677 1.00 0.00 95 LYS A N 20
ATOM 31564 C CA . LYS A 1 55 ? 2.478 -8.752 -12.560 1.00 0.00 95 LYS A CA 20
ATOM 31565 C C . LYS A 1 55 ? 2.949 -8.895 -11.116 1.00 0.00 95 LYS A C 20
ATOM 31566 O O . LYS A 1 55 ? 2.150 -8.827 -10.183 1.00 0.00 95 LYS A O 20
ATOM 31585 N N . GLY A 1 56 ? 4.252 -9.092 -10.940 1.00 0.00 96 GLY A N 20
ATOM 31586 C CA . GLY A 1 56 ? 4.807 -9.240 -9.607 1.00 0.00 96 GLY A CA 20
ATOM 31587 C C . GLY A 1 56 ? 4.971 -7.910 -8.897 1.00 0.00 96 GLY A C 20
ATOM 31588 O O . GLY A 1 56 ? 6.009 -7.649 -8.287 1.00 0.00 96 GLY A O 20
ATOM 31592 N N . CYS A 1 57 ? 3.946 -7.069 -8.976 1.00 0.00 97 CYS A N 20
ATOM 31593 C CA . CYS A 1 57 ? 3.983 -5.758 -8.338 1.00 0.00 97 CYS A CA 20
ATOM 31594 C C . CYS A 1 57 ? 2.641 -5.047 -8.479 1.00 0.00 97 CYS A C 20
ATOM 31595 O O . CYS A 1 57 ? 1.729 -5.545 -9.139 1.00 0.00 97 CYS A O 20
ATOM 31603 N N . ALA A 1 58 ? 2.526 -3.880 -7.853 1.00 0.00 98 ALA A N 20
ATOM 31604 C CA . ALA A 1 58 ? 1.296 -3.100 -7.909 1.00 0.00 98 ALA A CA 20
ATOM 31605 C C . ALA A 1 58 ? 1.563 -1.631 -7.602 1.00 0.00 98 ALA A C 20
ATOM 31606 O O . ALA A 1 58 ? 2.651 -1.267 -7.155 1.00 0.00 98 ALA A O 20
ATOM 31613 N N . PHE A 1 59 ? 0.563 -0.789 -7.844 1.00 0.00 99 PHE A N 20
ATOM 31614 C CA . PHE A 1 59 ? 0.691 0.642 -7.595 1.00 0.00 99 PHE A CA 20
ATOM 31615 C C . PHE A 1 59 ? -0.279 1.093 -6.507 1.00 0.00 99 PHE A C 20
ATOM 31616 O O . PHE A 1 59 ? -1.483 0.847 -6.592 1.00 0.00 99 PHE A O 20
ATOM 31633 N N . LEU A 1 60 ? 0.253 1.755 -5.486 1.00 0.00 100 LEU A N 20
ATOM 31634 C CA . LEU A 1 60 ? -0.565 2.241 -4.380 1.00 0.00 100 LEU A CA 20
ATOM 31635 C C . LEU A 1 60 ? -0.495 3.761 -4.278 1.00 0.00 100 LEU A C 20
ATOM 31636 O O . LEU A 1 60 ? 0.510 4.373 -4.642 1.00 0.00 100 LEU A O 20
ATOM 31652 N N . THR A 1 61 ? -1.568 4.366 -3.778 1.00 0.00 101 THR A N 20
ATOM 31653 C CA . THR A 1 61 ? -1.628 5.814 -3.627 1.00 0.00 101 THR A CA 20
ATOM 31654 C C . THR A 1 61 ? -2.024 6.203 -2.207 1.00 0.00 101 THR A C 20
ATOM 31655 O O . THR A 1 61 ? -3.020 5.713 -1.674 1.00 0.00 101 THR A O 20
ATOM 31666 N N . TYR A 1 62 ? -1.239 7.086 -1.599 1.00 0.00 102 TYR A N 20
ATOM 31667 C CA . TYR A 1 62 ? -1.508 7.539 -0.240 1.00 0.00 102 TYR A CA 20
ATOM 31668 C C . TYR A 1 62 ? -2.066 8.959 -0.239 1.00 0.00 102 TYR A C 20
ATOM 31669 O O . TYR A 1 62 ? -1.650 9.802 -1.036 1.00 0.00 102 TYR A O 20
ATOM 31687 N N . CYS A 1 63 ? -3.008 9.217 0.661 1.00 0.00 103 CYS A N 20
ATOM 31688 C CA . CYS A 1 63 ? -3.624 10.535 0.767 1.00 0.00 103 CYS A CA 20
ATOM 31689 C C . CYS A 1 63 ? -2.564 11.619 0.933 1.00 0.00 103 CYS A C 20
ATOM 31690 O O . CYS A 1 63 ? -2.601 12.645 0.255 1.00 0.00 103 CYS A O 20
ATOM 31698 N N . GLU A 1 64 ? -1.621 11.383 1.840 1.00 0.00 104 GLU A N 20
ATOM 31699 C CA . GLU A 1 64 ? -0.552 12.342 2.096 1.00 0.00 104 GLU A CA 20
ATOM 31700 C C . GLU A 1 64 ? 0.811 11.732 1.782 1.00 0.00 104 GLU A C 20
ATOM 31701 O O . GLU A 1 64 ? 0.978 10.513 1.805 1.00 0.00 104 GLU A O 20
ATOM 31713 N N . ARG A 1 65 ? 1.783 12.590 1.489 1.00 0.00 105 ARG A N 20
ATOM 31714 C CA . ARG A 1 65 ? 3.131 12.138 1.169 1.00 0.00 105 ARG A CA 20
ATOM 31715 C C . ARG A 1 65 ? 3.811 11.543 2.399 1.00 0.00 105 ARG A C 20
ATOM 31716 O O . ARG A 1 65 ? 4.151 10.361 2.421 1.00 0.00 105 ARG A O 20
ATOM 31737 N N . GLU A 1 66 ? 4.007 12.372 3.420 1.00 0.00 106 GLU A N 20
ATOM 31738 C CA . GLU A 1 66 ? 4.648 11.928 4.652 1.00 0.00 106 GLU A CA 20
ATOM 31739 C C . GLU A 1 66 ? 4.187 10.523 5.029 1.00 0.00 106 GLU A C 20
ATOM 31740 O O . GLU A 1 66 ? 4.997 9.602 5.139 1.00 0.00 106 GLU A O 20
ATOM 31752 N N . SER A 1 67 ? 2.882 10.367 5.225 1.00 0.00 107 SER A N 20
ATOM 31753 C CA . SER A 1 67 ? 2.314 9.076 5.594 1.00 0.00 107 SER A CA 20
ATOM 31754 C C . SER A 1 67 ? 2.997 7.944 4.833 1.00 0.00 107 SER A C 20
ATOM 31755 O O . SER A 1 67 ? 3.385 6.933 5.418 1.00 0.00 107 SER A O 20
ATOM 31763 N N . ALA A 1 68 ? 3.141 8.122 3.524 1.00 0.00 108 ALA A N 20
ATOM 31764 C CA . ALA A 1 68 ? 3.780 7.118 2.682 1.00 0.00 108 ALA A CA 20
ATOM 31765 C C . ALA A 1 68 ? 5.144 6.722 3.237 1.00 0.00 108 ALA A C 20
ATOM 31766 O O . ALA A 1 68 ? 5.501 5.543 3.253 1.00 0.00 108 ALA A O 20
ATOM 31773 N N . LEU A 1 69 ? 5.902 7.713 3.692 1.00 0.00 109 LEU A N 20
ATOM 31774 C CA . LEU A 1 69 ? 7.228 7.469 4.248 1.00 0.00 109 LEU A CA 20
ATOM 31775 C C . LEU A 1 69 ? 7.160 6.471 5.399 1.00 0.00 109 LEU A C 20
ATOM 31776 O O . LEU A 1 69 ? 7.996 5.573 5.508 1.00 0.00 109 LEU A O 20
ATOM 31792 N N . LYS A 1 70 ? 6.158 6.631 6.256 1.00 0.00 110 LYS A N 20
ATOM 31793 C CA . LYS A 1 70 ? 5.977 5.743 7.398 1.00 0.00 110 LYS A CA 20
ATOM 31794 C C . LYS A 1 70 ? 5.838 4.294 6.944 1.00 0.00 110 LYS A C 20
ATOM 31795 O O . LYS A 1 70 ? 6.646 3.440 7.306 1.00 0.00 110 LYS A O 20
ATOM 31814 N N . ALA A 1 71 ? 4.809 4.024 6.147 1.00 0.00 111 ALA A N 20
ATOM 31815 C CA . ALA A 1 71 ? 4.568 2.679 5.640 1.00 0.00 111 ALA A CA 20
ATOM 31816 C C . ALA A 1 71 ? 5.787 2.146 4.895 1.00 0.00 111 ALA A C 20
ATOM 31817 O O . ALA A 1 71 ? 6.087 0.954 4.952 1.00 0.00 111 ALA A O 20
ATOM 31824 N N . GLN A 1 72 ? 6.484 3.036 4.196 1.00 0.00 112 GLN A N 20
ATOM 31825 C CA . GLN A 1 72 ? 7.669 2.653 3.439 1.00 0.00 112 GLN A CA 20
ATOM 31826 C C . GLN A 1 72 ? 8.685 1.953 4.335 1.00 0.00 112 GLN A C 20
ATOM 31827 O O . GLN A 1 72 ? 9.116 0.836 4.048 1.00 0.00 112 GLN A O 20
ATOM 31841 N N . SER A 1 73 ? 9.065 2.618 5.422 1.00 0.00 113 SER A N 20
ATOM 31842 C CA . SER A 1 73 ? 10.034 2.061 6.358 1.00 0.00 113 SER A CA 20
ATOM 31843 C C . SER A 1 73 ? 9.379 1.024 7.265 1.00 0.00 113 SER A C 20
ATOM 31844 O O . SER A 1 73 ? 10.051 0.150 7.813 1.00 0.00 113 SER A O 20
ATOM 31852 N N . ALA A 1 74 ? 8.063 1.127 7.417 1.00 0.00 114 ALA A N 20
ATOM 31853 C CA . ALA A 1 74 ? 7.316 0.197 8.255 1.00 0.00 114 ALA A CA 20
ATOM 31854 C C . ALA A 1 74 ? 7.120 -1.141 7.550 1.00 0.00 114 ALA A C 20
ATOM 31855 O O . ALA A 1 74 ? 6.857 -2.160 8.191 1.00 0.00 114 ALA A O 20
ATOM 31862 N N . LEU A 1 75 ? 7.250 -1.133 6.228 1.00 0.00 115 LEU A N 20
ATOM 31863 C CA . LEU A 1 75 ? 7.086 -2.347 5.436 1.00 0.00 115 LEU A CA 20
ATOM 31864 C C . LEU A 1 75 ? 8.406 -2.757 4.790 1.00 0.00 115 LEU A C 20
ATOM 31865 O O . LEU A 1 75 ? 8.844 -3.900 4.920 1.00 0.00 115 LEU A O 20
ATOM 31881 N N . HIS A 1 76 ? 9.036 -1.816 4.094 1.00 0.00 116 HIS A N 20
ATOM 31882 C CA . HIS A 1 76 ? 10.308 -2.079 3.430 1.00 0.00 116 HIS A CA 20
ATOM 31883 C C . HIS A 1 76 ? 11.272 -2.799 4.367 1.00 0.00 116 HIS A C 20
ATOM 31884 O O . HIS A 1 76 ? 11.690 -2.248 5.385 1.00 0.00 116 HIS A O 20
ATOM 31898 N N . GLU A 1 77 ? 11.619 -4.034 4.017 1.00 0.00 117 GLU A N 20
ATOM 31899 C CA . GLU A 1 77 ? 12.532 -4.829 4.829 1.00 0.00 117 GLU A CA 20
ATOM 31900 C C . GLU A 1 77 ? 12.056 -4.894 6.278 1.00 0.00 117 GLU A C 20
ATOM 31901 O O . GLU A 1 77 ? 12.844 -4.726 7.208 1.00 0.00 117 GLU A O 20
ATOM 31913 N N . GLN A 1 78 ? 10.762 -5.138 6.459 1.00 0.00 118 GLN A N 20
ATOM 31914 C CA . GLN A 1 78 ? 10.181 -5.224 7.793 1.00 0.00 118 GLN A CA 20
ATOM 31915 C C . GLN A 1 78 ? 9.418 -6.532 7.972 1.00 0.00 118 GLN A C 20
ATOM 31916 O O . GLN A 1 78 ? 9.468 -7.153 9.034 1.00 0.00 118 GLN A O 20
ATOM 31930 N N . LYS A 1 79 ? 8.711 -6.946 6.926 1.00 0.00 119 LYS A N 20
ATOM 31931 C CA . LYS A 1 79 ? 7.937 -8.181 6.965 1.00 0.00 119 LYS A CA 20
ATOM 31932 C C . LYS A 1 79 ? 8.290 -9.082 5.787 1.00 0.00 119 LYS A C 20
ATOM 31933 O O . LYS A 1 79 ? 9.128 -8.734 4.954 1.00 0.00 119 LYS A O 20
ATOM 31952 N N . THR A 1 80 ? 7.645 -10.243 5.720 1.00 0.00 120 THR A N 20
ATOM 31953 C CA . THR A 1 80 ? 7.890 -11.194 4.644 1.00 0.00 120 THR A CA 20
ATOM 31954 C C . THR A 1 80 ? 6.593 -11.843 4.177 1.00 0.00 120 THR A C 20
ATOM 31955 O O . THR A 1 80 ? 5.979 -12.622 4.907 1.00 0.00 120 THR A O 20
ATOM 31966 N N . LEU A 1 81 ? 6.180 -11.519 2.956 1.00 0.00 121 LEU A N 20
ATOM 31967 C CA . LEU A 1 81 ? 4.954 -12.072 2.391 1.00 0.00 121 LEU A CA 20
ATOM 31968 C C . LEU A 1 81 ? 5.049 -13.589 2.265 1.00 0.00 121 LEU A C 20
ATOM 31969 O O . LEU A 1 81 ? 6.125 -14.154 2.063 1.00 0.00 121 LEU A O 20
ATOM 31985 N N . PRO A 1 82 ? 3.898 -14.267 2.383 1.00 0.00 122 PRO A N 20
ATOM 31986 C CA . PRO A 1 82 ? 3.824 -15.727 2.282 1.00 0.00 122 PRO A CA 20
ATOM 31987 C C . PRO A 1 82 ? 4.084 -16.224 0.865 1.00 0.00 122 PRO A C 20
ATOM 31988 O O . PRO A 1 82 ? 3.359 -15.880 -0.067 1.00 0.00 122 PRO A O 20
ATOM 31999 N N . GLY A 1 83 ? 5.125 -17.038 0.709 1.00 0.00 123 GLY A N 20
ATOM 32000 C CA . GLY A 1 83 ? 5.461 -17.569 -0.599 1.00 0.00 123 GLY A CA 20
ATOM 32001 C C . GLY A 1 83 ? 6.722 -16.950 -1.170 1.00 0.00 123 GLY A C 20
ATOM 32002 O O . GLY A 1 83 ? 7.226 -17.393 -2.201 1.00 0.00 123 GLY A O 20
ATOM 32006 N N . MET A 1 84 ? 7.231 -15.923 -0.498 1.00 0.00 124 MET A N 20
ATOM 32007 C CA . MET A 1 84 ? 8.440 -15.241 -0.945 1.00 0.00 124 MET A CA 20
ATOM 32008 C C . MET A 1 84 ? 9.571 -15.424 0.061 1.00 0.00 124 MET A C 20
ATOM 32009 O O . MET A 1 84 ? 9.442 -15.054 1.227 1.00 0.00 124 MET A O 20
ATOM 32023 N N . ASN A 1 85 ? 10.679 -15.999 -0.397 1.00 0.00 125 ASN A N 20
ATOM 32024 C CA . ASN A 1 85 ? 11.832 -16.231 0.464 1.00 0.00 125 ASN A CA 20
ATOM 32025 C C . ASN A 1 85 ? 12.381 -14.915 1.006 1.00 0.00 125 ASN A C 20
ATOM 32026 O O . ASN A 1 85 ? 12.868 -14.851 2.135 1.00 0.00 125 ASN A O 20
ATOM 32037 N N . ARG A 1 86 ? 12.299 -13.867 0.193 1.00 0.00 126 ARG A N 20
ATOM 32038 C CA . ARG A 1 86 ? 12.788 -12.552 0.590 1.00 0.00 126 ARG A CA 20
ATOM 32039 C C . ARG A 1 86 ? 11.666 -11.716 1.200 1.00 0.00 126 ARG A C 20
ATOM 32040 O O . ARG A 1 86 ? 10.481 -12.003 1.028 1.00 0.00 126 ARG A O 20
ATOM 32061 N N . PRO A 1 87 ? 12.047 -10.657 1.930 1.00 0.00 127 PRO A N 20
ATOM 32062 C CA . PRO A 1 87 ? 11.089 -9.759 2.580 1.00 0.00 127 PRO A CA 20
ATOM 32063 C C . PRO A 1 87 ? 10.315 -8.911 1.576 1.00 0.00 127 PRO A C 20
ATOM 32064 O O . PRO A 1 87 ? 10.346 -9.175 0.373 1.00 0.00 127 PRO A O 20
ATOM 32075 N N . ILE A 1 88 ? 9.623 -7.893 2.076 1.00 0.00 128 ILE A N 20
ATOM 32076 C CA . ILE A 1 88 ? 8.844 -7.007 1.221 1.00 0.00 128 ILE A CA 20
ATOM 32077 C C . ILE A 1 88 ? 9.673 -5.809 0.769 1.00 0.00 128 ILE A C 20
ATOM 32078 O O . ILE A 1 88 ? 10.579 -5.368 1.475 1.00 0.00 128 ILE A O 20
ATOM 32094 N N . GLN A 1 89 ? 9.354 -5.288 -0.411 1.00 0.00 129 GLN A N 20
ATOM 32095 C CA . GLN A 1 89 ? 10.069 -4.140 -0.957 1.00 0.00 129 GLN A CA 20
ATOM 32096 C C . GLN A 1 89 ? 9.096 -3.054 -1.403 1.00 0.00 129 GLN A C 20
ATOM 32097 O O . GLN A 1 89 ? 8.243 -3.284 -2.261 1.00 0.00 129 GLN A O 20
ATOM 32111 N N . VAL A 1 90 ? 9.229 -1.869 -0.815 1.00 0.00 130 VAL A N 20
ATOM 32112 C CA . VAL A 1 90 ? 8.362 -0.747 -1.152 1.00 0.00 130 VAL A CA 20
ATOM 32113 C C . VAL A 1 90 ? 9.178 0.494 -1.495 1.00 0.00 130 VAL A C 20
ATOM 32114 O O . VAL A 1 90 ? 10.043 0.915 -0.725 1.00 0.00 130 VAL A O 20
ATOM 32127 N N . LYS A 1 91 ? 8.897 1.079 -2.654 1.00 0.00 131 LYS A N 20
ATOM 32128 C CA . LYS A 1 91 ? 9.603 2.274 -3.100 1.00 0.00 131 LYS A CA 20
ATOM 32129 C C . LYS A 1 91 ? 8.720 3.121 -4.010 1.00 0.00 131 LYS A C 20
ATOM 32130 O O . LYS A 1 91 ? 7.952 2.606 -4.823 1.00 0.00 131 LYS A O 20
ATOM 32149 N N . PRO A 1 92 ? 8.829 4.451 -3.873 1.00 0.00 132 PRO A N 20
ATOM 32150 C CA . PRO A 1 92 ? 8.049 5.396 -4.676 1.00 0.00 132 PRO A CA 20
ATOM 32151 C C . PRO A 1 92 ? 8.484 5.413 -6.138 1.00 0.00 132 PRO A C 20
ATOM 32152 O O . PRO A 1 92 ? 9.618 5.769 -6.453 1.00 0.00 132 PRO A O 20
ATOM 32163 N N . ALA A 1 93 ? 7.574 5.025 -7.025 1.00 0.00 133 ALA A N 20
ATOM 32164 C CA . ALA A 1 93 ? 7.864 4.998 -8.454 1.00 0.00 133 ALA A CA 20
ATOM 32165 C C . ALA A 1 93 ? 8.653 6.232 -8.878 1.00 0.00 133 ALA A C 20
ATOM 32166 O O . ALA A 1 93 ? 8.079 7.295 -9.117 1.00 0.00 133 ALA A O 20
ATOM 32173 N N . ASP A 1 94 ? 9.970 6.084 -8.967 1.00 0.00 134 ASP A N 20
ATOM 32174 C CA . ASP A 1 94 ? 10.838 7.187 -9.363 1.00 0.00 134 ASP A CA 20
ATOM 32175 C C . ASP A 1 94 ? 10.719 7.462 -10.859 1.00 0.00 134 ASP A C 20
ATOM 32176 O O . ASP A 1 94 ? 10.133 6.674 -11.600 1.00 0.00 134 ASP A O 20
ATOM 32185 N N . SER A 1 95 ? 11.280 8.586 -11.295 1.00 0.00 135 SER A N 20
ATOM 32186 C CA . SER A 1 95 ? 11.233 8.968 -12.701 1.00 0.00 135 SER A CA 20
ATOM 32187 C C . SER A 1 95 ? 12.523 8.575 -13.414 1.00 0.00 135 SER A C 20
ATOM 32188 O O . SER A 1 95 ? 13.432 9.391 -13.568 1.00 0.00 135 SER A O 20
ATOM 32196 N N . GLU A 1 96 ? 12.596 7.320 -13.846 1.00 0.00 136 GLU A N 20
ATOM 32197 C CA . GLU A 1 96 ? 13.775 6.819 -14.541 1.00 0.00 136 GLU A CA 20
ATOM 32198 C C . GLU A 1 96 ? 14.058 7.642 -15.795 1.00 0.00 136 GLU A C 20
ATOM 32199 O O . GLU A 1 96 ? 15.210 7.801 -16.198 1.00 0.00 136 GLU A O 20
ATOM 32211 N N . SER A 1 97 ? 12.999 8.161 -16.406 1.00 0.00 137 SER A N 20
ATOM 32212 C CA . SER A 1 97 ? 13.132 8.964 -17.616 1.00 0.00 137 SER A CA 20
ATOM 32213 C C . SER A 1 97 ? 12.881 10.439 -17.319 1.00 0.00 137 SER A C 20
ATOM 32214 O O . SER A 1 97 ? 11.771 10.940 -17.498 1.00 0.00 137 SER A O 20
ATOM 32222 N N . ARG A 1 98 ? 13.922 11.130 -16.866 1.00 0.00 138 ARG A N 20
ATOM 32223 C CA . ARG A 1 98 ? 13.816 12.548 -16.543 1.00 0.00 138 ARG A CA 20
ATOM 32224 C C . ARG A 1 98 ? 14.847 13.361 -17.319 1.00 0.00 138 ARG A C 20
ATOM 32225 O O . ARG A 1 98 ? 16.014 12.982 -17.406 1.00 0.00 138 ARG A O 20
ATOM 32246 N N . GLY A 1 99 ? 14.407 14.482 -17.883 1.00 0.00 139 GLY A N 20
ATOM 32247 C CA . GLY A 1 99 ? 15.303 15.331 -18.646 1.00 0.00 139 GLY A CA 20
ATOM 32248 C C . GLY A 1 99 ? 15.885 16.456 -17.813 1.00 0.00 139 GLY A C 20
ATOM 32249 O O . GLY A 1 99 ? 15.191 17.050 -16.989 1.00 0.00 139 GLY A O 20
ATOM 32253 N N . GLY A 1 100 ? 17.164 16.750 -18.028 1.00 0.00 140 GLY A N 20
ATOM 32254 C CA . GLY A 1 100 ? 17.817 17.809 -17.282 1.00 0.00 140 GLY A CA 20
ATOM 32255 C C . GLY A 1 100 ? 18.591 17.286 -16.089 1.00 0.00 140 GLY A C 20
ATOM 32256 O O . GLY A 1 100 ? 18.657 16.077 -15.865 1.00 0.00 140 GLY A O 20
ATOM 32260 N N . SER A 1 101 ? 19.181 18.197 -15.322 1.00 0.00 141 SER A N 20
ATOM 32261 C CA . SER A 1 101 ? 19.959 17.820 -14.148 1.00 0.00 141 SER A CA 20
ATOM 32262 C C . SER A 1 101 ? 20.261 19.039 -13.282 1.00 0.00 141 SER A C 20
ATOM 32263 O O . SER A 1 101 ? 20.814 20.031 -13.757 1.00 0.00 141 SER A O 20
ATOM 32271 N N . GLY A 1 102 ? 19.894 18.958 -12.007 1.00 0.00 142 GLY A N 20
ATOM 32272 C CA . GLY A 1 102 ? 20.133 20.060 -11.094 1.00 0.00 142 GLY A CA 20
ATOM 32273 C C . GLY A 1 102 ? 20.431 19.591 -9.684 1.00 0.00 142 GLY A C 20
ATOM 32274 O O . GLY A 1 102 ? 19.546 19.514 -8.831 1.00 0.00 142 GLY A O 20
ATOM 32278 N N . PRO A 1 103 ? 21.706 19.265 -9.422 1.00 0.00 143 PRO A N 20
ATOM 32279 C CA . PRO A 1 103 ? 22.148 18.794 -8.106 1.00 0.00 143 PRO A CA 20
ATOM 32280 C C . PRO A 1 103 ? 22.111 19.896 -7.053 1.00 0.00 143 PRO A C 20
ATOM 32281 O O . PRO A 1 103 ? 21.679 21.016 -7.327 1.00 0.00 143 PRO A O 20
ATOM 32292 N N . SER A 1 104 ? 22.566 19.571 -5.847 1.00 0.00 144 SER A N 20
ATOM 32293 C CA . SER A 1 104 ? 22.581 20.533 -4.751 1.00 0.00 144 SER A CA 20
ATOM 32294 C C . SER A 1 104 ? 23.834 20.364 -3.897 1.00 0.00 144 SER A C 20
ATOM 32295 O O . SER A 1 104 ? 24.344 19.255 -3.737 1.00 0.00 144 SER A O 20
ATOM 32303 N N . SER A 1 105 ? 24.323 21.472 -3.349 1.00 0.00 145 SER A N 20
ATOM 32304 C CA . SER A 1 105 ? 25.518 21.448 -2.514 1.00 0.00 145 SER A CA 20
ATOM 32305 C C . SER A 1 105 ? 25.241 22.074 -1.150 1.00 0.00 145 SER A C 20
ATOM 32306 O O . SER A 1 105 ? 24.179 22.654 -0.926 1.00 0.00 145 SER A O 20
ATOM 32314 N N . GLY A 1 106 ? 26.204 21.952 -0.242 1.00 0.00 146 GLY A N 20
ATOM 32315 C CA . GLY A 1 106 ? 26.045 22.510 1.088 1.00 0.00 146 GLY A CA 20
ATOM 32316 C C . GLY A 1 106 ? 26.690 23.876 1.224 1.00 0.00 146 GLY A C 20
ATOM 32317 O O . GLY A 1 106 ? 26.347 24.807 0.496 1.00 0.00 146 GLY A O 20
#

Foldseek 3Di:
DDDDDDFAADPDKFKKKKFQADPPADQVRPCVVLCVQAVWHDWFQPADDPPRNHHRITITTGSDDVSLVCVQVCQAQPAQDPPGPGGIHMDTPDCPDDDDDDDDDD

InterPro domains:
  IPR000504 RNA recognition motif domain [PF00076] (56-121)
  IPR000504 RNA recognition motif domain [PF00076] (154-216)
  IPR000504 RNA recognition motif domain [PF00076] (442-473)
  IPR000504 RNA recognition motif domain [PS50102] (54-135)
  IPR000504 RNA recognition motif domain [PS50102] (152-232)
  IPR000504 RNA recognition motif domain [PS50102] (422-479)
  IPR000504 RNA recognition motif domain [SM00360] (55-131)
  IPR000504 RNA recognition motif domain [SM00360] (153-228)
  IPR000504 RNA recognition motif domain [SM00360] (422-475)
  IPR012677 Nucleotide-binding alpha-beta plait domain superfamily [G3DSA:3.30.70.330] (42-141)
  IPR012677 Nucleotide-binding alpha-beta plait domain superfamily [G3DSA:3.30.70.330] (142-240)
  IPR012677 Nucleotide-binding alpha-beta plait domain superfamily [G3DSA:3.30.70.330] (412-485)
  IPR034648 CELF-3/4/5/6, RNA recognition motif 1 [cd12632] (49-135)
  IPR035979 RNA-binding domain superfamily [SSF54928] (37-139)
  IPR035979 RNA-binding domain superfamily [SSF54928] (148-483)

Secondary structure (DSSP, 8-state):
--S---S---TT-EEEEEES--TT--HHHHHHHHHHHS---EEE----SSS-S--SEEEEEESSHHHHHHHHHHHTTT---TT-SS--EEEE----S---------

GO terms:
  GO:0000380 alternative mRNA splicing, via spliceosome (P, IDA)
  GO:0000381 regulation of alternative mRNA splicing, via spliceosome (P, IDA)
  GO:0048026 positive regulation of mRNA splicing, via spliceosome (P, IDA)
  GO:0005654 nucleoplasm (C, IDA)
  GO:0005634 nucleus (C, IDA)
  GO:0036002 pre-mRNA binding (F, IDA)
  GO:0005515 protein binding (F, IPI)

Nearest PDB structures (foldseek):
  2dgp-assembly1_A  TM=8.503E-01  e=4.094E-19  Homo sapiens
  2dgq-assembly1_A  TM=7.991E-01  e=1.109E-15  Homo sapiens
  2cqb-assembly1_A  TM=7.020E-01  e=1.490E-07  Homo sapiens
  2dnm-assembly1_A  TM=7.343E-01  e=3.612E-07  Homo sapiens
  5zwn-assembly1_Q  TM=8.386E-01  e=1.327E-05  Saccharomyces cerevisiae S288C

Radius of gyration: 16.56 Å; Cα contacts (8 Å, |Δi|>4): 158; chains: 1; bounding box: 57×35×40 Å